Protein 8BB1 (pdb70)

InterPro domains:
  IPR002133 S-adenosylmethionine synthetase [MF_00086] (2-381)
  IPR002133 S-adenosylmethionine synthetase [PIRSF000497] (2-378)
  IPR002133 S-adenosylmethionine synthetase [PTHR11964] (3-375)
  IPR002133 S-adenosylmethionine synthetase [TIGR01034] (5-380)
  IPR022628 S-adenosylmethionine synthetase, N-terminal [PF00438] (4-101)
  IPR022629 S-adenosylmethionine synthetase, central domain [PF02772] (114-231)
  IPR022630 S-adenosylmethionine synthetase, C-terminal [PF02773] (233-370)
  IPR022631 S-adenosylmethionine synthetase, conserved site [PS00376] (116-126)
  IPR022631 S-adenosylmethionine synthetase, conserved site [PS00377] (259-267)
  IPR022636 S-adenosylmethionine synthetase superfamily [SSF55973] (3-109)
  IPR022636 S-adenosylmethionine synthetase superfamily [SSF55973] (112-232)
  IPR022636 S-adenosylmethionine synthetase superfamily [SSF55973] (233-382)

Sequence (2100 aa):
AKHLFTSESVSEGHPDKIADQISDAVLDAILEQDPKARVACETYVKTGMVLVGGEITTSAWVDIEEITRNTVREIGYVHSDMGFDANSCAVLSAIGKQSPDIRADPLEQGAGDQGLMFGYATNETDVLMPAPITYAHRLVQRQAEVRKNGTLPWLRPDAKSQVTFQYDDGKIVGIDAVVLSTQHSEEIDQKSLQEAVMEEIIKPILPAEWLTSATKFFINPTGRFVIGGPMGDCGLTGRKIIVDTYGGMARHGGGAFSGKDPSKVDRSAAYAARYVAKNIVAAGLADRCEIQVSYAIGVAEPTSIMVETFGTEKVPSEQLTLLVREFFDLRPYGLIQMLDLLHPIYKETAAYGHFGREHFPWEKTDKAQLLRDAAGLKAKHLFTSESVSEGHPDKIADQISDAVLDAILEQDPKARVACETYVKTGMVLVGGEITTSAWVDIEEITRNTVREIGYVHSDMGFDANSCAVLSAIGKQSPDIRADPLEQGAGDQGLMFGYATNETDVLMPAPITYAHRLVQRQAEVRKNGTLPWLRPDAKSQVTFQYDDGKIVGIDAVVLSTQHSEEIDQKSLQEAVMEEIIKPILPAEWLTSATKFFINPTGRFVIGGPMGDCGLTGRKIIVDTYGGMARHGGGAFSGKDPSKVDRSAAYAARYVAKNIVAAGLADRCEIQVSYAIGVAEPTSIMVETFGTEKVPSEQLTLLVREFFDLRPYGLIQMLDLLHPIYKETAAYGHFGREHFPWEKTDKAQLLRDAAGLKAKHLFTSESVSEGHPDKIADQISDAVLDAILEQDPKARVACETYVKTGMVLVGGEITTSAWVDIEEITRNTVREIGYVHSDMGFDANSCAVLSAIGKQSPDIRADPLEQGAGDQGLMFGYATNETDVLMPAPITYAHRLVQRQAEVRKNGTLPWLRPDAKSQVTFQYDDGKIVGIDAVVLSTQHSEEIDQKSLQEAVMEEIIKPILPAEWLTSATKFFINPTGRFVIGGPMGDCGLTGRKIIVDTYGGMARHGGGAFSGKDPSKVDRSAAYAARYVAKNIVAAGLADRCEIQVSYAIGVAEPTSIMVETFGTEKVPSEQLTLLVREFFDLRPYGLIQMLDLLHPIYKETAAYGHFGREHFPWEKTDKAQLLRDAAGLKAKHLFTSESVSEGHPDKIADQISDAVLDAILEQDPKARVACETYVKTGMVLVGGEITTSAWVDIEEITRNTVREIGYVHSDMGFDANSCAVLSAIGKQSPDIRADPLEQGAGDQGLMFGYATNETDVLMPAPITYAHRLVQRQAEVRKNGTLPWLRPDAKSQVTFQYDDGKIVGIDAVVLSTQHSEEIDQKSLQEAVMEEIIKPILPAEWLTSATKFFINPTGRFVIGGPMGDCGLTGRKIIVDTYGGMARHGGGAFSGKDPSKVDRSAAYAARYVAKNIVAAGLADRCEIQVSYAIGVAEPTSIMVETFGTEKVPSEQLTLLVREFFDLRPYGLIQMLDLLHPIYKETAAYGHFGREHFPWEKTDKAQLLRDAAGLKMIFTKEPANVFYVLVSAFRSNLCDEVNMSRHRHMVSTLRAAPGLYGSVESTDLTGCYRPTEEKTVRVRCKDKAQALNVARLACNEWEQDCVLVYKSQTHTAGLVYAKGIDGYKAERLPGSFQEVPKGAPLQGCFTIDEFGRRWQVQHMIFTKEPANVFYVLVSAFRSNLCDEVNMSRHRHMVSTLRAAPGLYGSVESTDLTGCYRPTEEKTVRVRCKDKAQALNVARLACNEWEQDCVLVYKSQTHTAGLVYAKGIDGYKAERLPGSFQEVPKGAPLQGCFTIDEFGRRWQVQHMIFTKEPANVFYVLVSAFRSNLCDEVNMSRHRHMVSTLRAAPGLYGSVESTDLTGCYRPTEEKTVRVRCKDKAQALNVARLACNEWEQDCVLVYKSQTHTAGLVYAKGIDGYKAERLPGSFQEVPKGAPLQGCFTIDEFGRRWQVQHMIFTKEPANVFYVLVSAFRSNLCDEVNMSRHRHMVSTLRAAPGLYGSVESTDLTGCYRPTEEKTVRVRCKDKAQALNVARLACNEWEQDCVLVYKSQTHTAGLVYAKGIDGYKAERLPGSFQEVPKGAPLQGCFTIDEFGRRWQVQH

B-factor: mean 118.18, std 28.06, range [60.96, 211.54]

GO terms:
  GO:0004478 methionine adenosyltransferase activity (F, EXP)
  GO:0042802 identical protein binding (F, IPI)
  GO:0005515 protein binding (F, IPI)
  GO:0033353 L-methionine cycle (P, IMP)
  GO:0000287 magnesium ion binding (F, IDA)
  GO:0005829 cytosol (C, IDA)
  GO:0030955 potassium ion binding (F, IDA)
  GO:0004478 methionine adenosyltransferase activity (F, IDA)
  GO:0030955 potassium ion binding (F, IMP)
  GO:0006556 S-adenosylmethionine biosynthetic process (P, IMP)
  GO:0005829 cytosol (C, HDA)

CATH classification: 3.30.300.10

Secondary structure (DSSP, 8-state):
--EEEEEEEE-TTSHHHHHHHHHHHHHHHHHHH-TT-EEEEEEEE-SSEEEEEEEEE-S----HHHHHHHHHHHHT--SGGGT--STT-EEEEEEEEE-------GGGPPBSS-EEEEEEEETTBTTSS-HHHHHHHHHHHHHHHHHHHTSSTTEEEEEEEEEEEEEETTEEEEEEEEEEEEEE-TTS-HHHHHHHHIIIIIHHHS-TTT--TT-EEEESSSS---S-GGGTS-EETTS-HHHHHTGGGS-------TTB-TTSHHHHHHHHHHHHHHHHHHTTSBSEEEEEEEE-BT-SS-SEEEEE-TT-BSS-HHHHHHHHHHH---SHHHHHHHHT--SS--SGGGSS-SSS-TTSGGG---SHHHHHHHTT--/--EEEEEEEE-TTSHHHHHHHHHHHHHHHHHHH-TT-EEEEEEEE-SSEEEEEEEEE-S----HHHHHHHHHHHHT--SGGGT--STT-EEEEEEEEE-------GGGPPBSS-EEEEEEEETTBTTSS-HHHHHHHHHHHHHHHHHHHTSSTTEEEEEEEEEEEEEETTEEEEEEEEEEEEEE-TTS-HHHHHHHHIIIIIHHHS-TTT--TT-EEEESSSS---S-GGGTS-EETTS-HHHHHTGGGS-------TTB-TTSHHHHHHHHHHHHHHHHHHTTSBSEEEEEEEE-BT-SS-SEEEEE-TT-BSS-HHHHHHHHHHH---SHHHHHHHHT--SS--SGGGSS-SSS-TTSGGG---SHHHHHHHTT--/--EEEEEEEE-TTSHHHHHHHHHHHHHHHHHHH-TT-EEEEEEEE-SSEEEEEEEEE-S----HHHHHHHHHHHHT--SGGGT--STTSEEEEEEEEE-------GGGPPBSS-EEEEEEEETTBTTSS-HHHHHHHHHHHHHHHHHHHTSSTTEEEEEEEEEEEEEETTEEEEEEEEEEEEEE-TTS-HHHHHHHHIIIIIHHHS-TTT--TT-EEEESSS----S-GGGTS-EETTS-HHHHHTGGGS-------TTB-TTSHHHHHHHHHHHHHHHHHHTTSBSEEEEEEEE-BT-SS-SEEEEE-TT-BSS-HHHHHHHHHHH---SHHHHHHHHT--SS--SGGGSS-SSS-TTSGGG---SHHHHHHHTT--/--EEEEEEEE-TTSHHHHHHHHHHHHHHHHHHH-TT-EEEEEEEE-SSEEEEEEEEE-S----HHHHHHHHHHHHT--SGGGT--STT-EEEEEEEEE-------GGGPPBSS-EEEEEEEETTBTTSS-HHHHHHHHHHHHHHHHHHHTSSTTEEEEEEEEEEEEEETTEEEEEEEEEEEEEE-TTS-HHHHHHHHIIIIIHHHS-TTT--TT-EEEESSSS---S-GGGTS-EETTS-HHHHHTGGGS-------TTB-TTSHHHHHHHHHHHHHHHHHHTTSBSEEEEEEEE-BT-SS-SEEEEE-TT-BSS-HHHHHHHHHHH---SHHHHHHHHT--SS--SGGGSS-SSS-TTSGGG---SHHHHHHHTT--/-B-TTSPSS-EEEEE----TTS-HHHHHHHHHHHHHHHHH-HHHH-EEEEEEEE--B--B--EEEEEEESSHHHHHHHHHIIIIIS--S-EEEE-SSS--EEEEE--SSS--EEEE-SSEEEEPPTTSPP-S--EE-TTS-EEEEE-/-B-TTSPSS-EEEEE----TTS-HHHHHHHHHHHHHHHHH-HHHH-EEEEEEEE--B--B--EEEEEEESSHHHHHHHHHIIIIIS--S-EEEE-SSS--EEEEE--SSS--EEEE-SSEEEEPPTTSPP-S--EE-TTS-EEEEE-/-B-TTSPSS-EEEEE----TTS-HHHHHHHHHHHHHHHHH-HHHH-EEEEEEEE--B--B--EEEEEEESSHHHHHHHHHIIIIIS--S-EEEE-SSS--EEEEE--SSS--EEEE-SSEEEEPPTTSPP-S--EE-TTS-EEEEE-/-B-TTSPSS-EEEEE----TTS-HHHHHHHHHHHHHHHHH-HHHH-EEEEEEEE--B--B--EEEEEEESSHHHHHHHHHIIIIIS--S-EEEE-SSS--EEEEE--SSS--EEEE-SSEEEEPPTTSPP-S--EE-TTS-EEEEE-

Nearest PDB structures (foldseek):
  8bb1-assembly1_E  TM=1.007E+00  e=9.898E-31  Enterobacteria phage T3
  7ock-assembly1_K  TM=8.256E-01  e=1.312E-16  Teetrevirus T3
  7ock-assembly1_J  TM=8.194E-01  e=2.181E-16  Teetrevirus T3
  7ock-assembly1_A  TM=8.448E-01  e=8.453E-16  Teetrevirus T3
  3bgu-assembly1_A  TM=4.608E-01  e=1.421E+00  Thermobifida fusca YX

Solvent-accessible surface area: 79318 Å² total; per-residue (Å²): 94,134,68,35,3,0,0,16,0,0,0,15,0,16,3,9,0,0,0,1,4,0,0,0,11,0,0,12,20,3,2,122,101,26,58,155,4,129,0,13,1,9,0,0,0,8,17,3,0,0,1,0,0,0,54,3,37,3,76,6,97,36,23,18,31,99,28,0,29,57,6,0,89,119,4,18,0,67,60,11,78,26,0,2,14,0,69,16,1,4,6,3,19,8,29,12,58,105,83,65,136,225,164,87,73,74,42,92,108,29,2,58,54,5,6,8,5,8,0,6,0,6,58,37,0,39,10,19,4,0,0,0,0,16,1,0,16,65,0,0,76,46,0,6,91,0,26,115,94,42,64,20,105,27,8,14,2,9,0,25,0,1,0,1,0,53,12,30,106,54,146,24,76,6,6,26,0,0,1,0,11,0,0,4,17,107,142,30,77,55,137,37,0,73,108,24,0,40,121,50,0,0,100,52,27,0,6,70,60,11,30,78,123,75,11,92,68,40,13,6,43,89,22,168,53,14,94,1,1,0,38,39,60,4,0,0,0,4,23,33,8,2,5,7,3,2,1,0,35,3,29,8,6,12,20,2,9,4,0,20,0,2,34,55,2,26,0,1,1,5,1,0,0,0,4,0,0,4,0,1,10,45,4,27,0,2,49,91,0,3,0,0,2,0,0,0,41,39,32,14,105,16,12,1,10,6,9,53,6,70,76,36,55,113,11,75,40,117,56,0,26,118,12,1,125,120,53,4,47,8,43,8,70,2,0,16,109,37,5,90,0,47,95,54,58,1,61,93,0,0,13,21,0,0,8,14,46,57,101,2,32,0,0,102,65,90,45,13,104,94,1,56,80,46,12,59,54,112,93,135,68,36,3,0,0,14,0,0,0,15,0,15,3,10,0,0,0,1,4,0,0,0,10,0,0,12,20,2,2,122,104,26,60,157,4,128,0,14,1,10,0,0,0,8,17,3,1,0,1,0,0,0,53,3,37,2,77,5,96,36,23,17,31,98,29,0,29,58,7,0,88,119,3,19,0,68,58,11,77,27,0,2,13,0,68,16,1,4,6,2,19,8,29,12,58,106,84,65,136,224,163,87,75,75,43,92,106,30,2,57,53,5,6,8,5,6,0,6,0,5,58,36,0,40,10,20,4,0,0,0,0,16,0,0,17,67,0,0,76,46,0,5,93,1,27,114,95,44,64,19,103,27,8,14,2,9,0,24,0,1,0,1,0,52,12,30,107,55,146,24,78,6,4,25,1,0,1,0,11,0,0,4,17,107,142,30,76,54,135,36,0,73,107,25,0,40,121,49,0,0,101,51,28,0,6,70,61,11,27,80,122,74,11,93,68,41,14,6,42,91,21,166,54,14,95,2,1,1,38,38,61,5,0,0,0,5,22,33,8,2,5,6,4,2,2,0,35,3,29,9,6,12,21,3,11,4,0,20,0,2,32,55,1,25,0,1,0,5,1,1,0,0,4,0,0,5,0,1,10,44,4,26,0,2,50,89,0,2,0,1,1,0,0,0,40,40,33,15,105,16,12,1,11,7,9,52,8,71,76,36,55,115,10,73,40,115,56,0,25,118,12,1,127,120,51,4,47,9,45,9,71,2,0,17,110,38,5,91,0,50,94,55,59,0,61,91,0,1,12,20,0,0,8,15,45,58,102,2,34,0,1,101,63,92,45,13,106,96,1,56,81,46,12,61,53,112,94,136,67,35,3,0,0,15,0,0,0,14,0,15,3,10,0,0,0,2,4,0,0,0,10,0,0,13,19,3,3,123,104,25,61,156,3,129,0,13,1,9,0,0,0,8,16,3,0,0,1,0,0,0,52,3,37,3,78,5,97,36,23,17,30,99,29,0,29,57,6,0,90,121,4,18,0,69,58,10,78,27,0,3,12,0,69,17,2,4,7,3,19,7,29,12,57,107,85,64,139,222,163,85,72,72,43,90,108,29,2,57,54,5,6,9,5,7,0,7,0,6,58,36,0,40,10,20,4,0,0,0,0,16,0,0,16,66,0,0,77,46,0,6,93,0,27,114,93,45,64,20,104,28,8,13,1,8,0,25,0,1,0,1,0,54,12,30,107,53,144,26,76,7,5,25,1,0,1,0,12,0,0,4,17,107,142,30,77,55,135,35,0,74,106,24,0,41,120,49,0,0,105,52,26,1,6,68,60,9,27,82,123,73,10,92,69,40,13,6,44,90,19,166,53,13,96,2,2,0,38,39,62,5,0,0,0,4,21,33,9,2,5,7,3,1,2,0,35,3,30,9,5,11,20,2,10,4,0,19,0,2,34,56,1,26,0,1,1,5,0,0,0,0,4,0,0,5,0,1,10,44,4,28,0,2,49,91,0,3,0,1,1,0,0,0,41,39,32,15,106,16,13,1,10,8,10,52,7,70,76,36,55,113,9,73,41,115,56,0,26,120,12,1,123,122,52,4,47,9,43,9,71,2,0,16,110,38,6,92,0,49,92,53,57,0,63,92,0,1,12,19,0,0,9,13,44,58,100,2,33,0,1,104,65,90,45,13,106,95,2,56,81,47,12,60,52,109,95,134,70,34,3,0,0,14,0,0,0,15,0,16,3,10,0,0,0,2,4,0,0,0,10,0,0,13,19,2,2,122,102,25,59,158,4,130,0,13,0,9,0,0,0,9,18,3,1,0,1,0,0,0,53,3,37,3,80,5,95,36,22,18,30,100,29,0,29,58,7,0,87,119,3,18,0,68,57,11,79,27,0,3,12,0,67,17,2,3,7,2,19,8,30,12,58,107,86,63,139,222,164,85,74,72,44,91,106,29,2,55,55,5,6,9,5,8,0,6,0,6,59,35,0,40,10,19,4,0,0,0,0,16,0,0,16,65,0,0,74,44,0,6,92,1,27,115,93,43,64,18,105,27,8,14,2,9,0,21,0,1,0,1,0,53,12,28,102,54,146,24,77,6,6,26,1,0,1,0,12,0,0,4,16,108,141,31,78,55,138,36,0,74,106,24,0,43,121,50,0,0,103,53,25,1,5,70,62,10,29,79,121,74,10,92,68,40,13,6,42,90,20,164,53,14,95,1,1,1,36,39,62,4,0,0,0,4,22,35,8,2,5,7,3,2,2,0,35,3,30,8,6,12,21,2,10,5,0,21,0,2,34,54,1,26,1,1,1,5,0,1,0,0,3,0,0,5,0,2,10,44,5,28,0,3,48,91,0,2,0,1,1,0,0,0,39,40,33,16,104,16,13,1,10,6,9,52,6,70,77,35,55,114,10,75,41,114,58,0,26,119,12,1,125,118,52,4,48,7,44,9,72,1,0,16,110,36,6,92,1,49,92,55,58,0,62,90,0,1,12,20,0,0,8,14,44,58,100,3,34,0,1,102,64,91,45,13,106,94,1,57,80,46,13,60,53,111,87,18,18,3,120,38,71,20,52,11,31,12,0,12,4,11,0,26,107,116,85,80,89,105,146,74,5,63,54,39,8,154,107,1,12,65,40,0,144,82,30,80,62,106,30,7,51,29,83,16,33,98,5,37,6,17,42,113,117,92,112,58,83,10,0,51,0,67,0,151,79,68,58,35,2,31,51,1,0,48,25,0,2,66,92,12,93,26,119,42,4,26,8,10,67,3,2,16,4,20,1,11,43,5,77,0,152,29,156,124,44,108,132,56,95,151,38,98,26,27,11,24,59,11,85,142,77,38,116,56,131,36,79,30,16,46,8,61,144,45,93,60,23,36,38,76,115,86,17,17,3,120,38,71,20,53,12,30,12,0,13,4,12,0,26,106,117,86,79,88,105,148,72,5,62,53,39,8,156,109,1,11,65,42,0,145,84,29,78,62,105,29,7,50,31,82,16,33,98,5,37,6,17,42,112,119,91,112,57,82,11,0,52,0,67,0,154,78,67,56,35,1,31,52,1,0,50,26,1,2,66,94,12,95,27,121,40,3,25,8,9,65,3,2,15,5,20,1,12,43,5,81,0,151,29,155,123,45,105,133,57,95,155,37,98,25,27,10,26,60,10,85,143,75,38,117,56,131,36,80,29,16,45,9,62,146,45,92,59,23,39,38,75,113,89,17,16,3,121,38,69,20,53,12,31,12,0,12,5,10,0,26,107,118,85,80,88,106,148,72,5,62,53,38,8,157,108,1,12,65,42,1,144,82,30,81,62,104,29,7,51,31,82,16,34,97,5,38,6,16,41,112,118,90,110,56,82,10,0,51,0,68,0,154,78,66,57,34,2,31,52,1,0,49,27,0,2,67,93,13,93,26,119,39,3,24,9,10,64,3,3,16,5,19,1,11,43,5,78,0,154,31,155,124,45,105,134,57,94,154,38,97,26,27,10,25,59,11,85,143,76,39,117,57,133,38,80,30,16,46,10,61,147,43,92,58,24,37,37,73,116,85,16,16,3,121,37,71,20,52,12,33,12,0,12,5,10,0,26,107,119,84,77,87,105,150,72,4,63,53,38,8,155,109,0,11,66,41,0,144,83,30,80,63,105,29,6,50,31,83,14,34,97,5,38,6,15,42,114,118,92,113,59,83,11,0,51,0,67,0,153,78,67,58,35,1,31,51,1,0,52,27,0,2,65,93,12,93,26,120,40,4,24,9,10,64,3,2,15,6,20,1,11,43,5,78,0,153,29,156,124,45,108,133,57,94,153,39,96,26,27,10,24,60,10,85,144,75,40,116,56,132,38,80,30,16,46,10,60,146,44,91,60,22,37,38,74,116

Structure (mmCIF, N/CA/C/O backbone):
data_8BB1
#
_entry.id   8BB1
#
_cell.length_a   1.00
_cell.length_b   1.00
_cell.length_c   1.00
_cell.angle_alpha   90.00
_cell.angle_beta   90.00
_cell.angle_gamma   90.00
#
_symmetry.space_group_name_H-M   'P 1'
#
loop_
_entity.id
_entity.type
_entity.pdbx_description
1 polymer 'S-adenosylmethionine synthase'
2 polymer 'S-Adenosylmethionine lyase'
3 non-polymer 'CHLORIDE ION'
4 water water
#
loop_
_atom_site.group_PDB
_atom_site.id
_atom_site.type_symbol
_atom_site.label_atom_id
_atom_site.label_alt_id
_atom_site.label_comp_id
_atom_site.label_asym_id
_atom_site.label_entity_id
_atom_site.label_seq_id
_atom_site.pdbx_PDB_ins_code
_atom_site.Cartn_x
_atom_site.Cartn_y
_atom_site.Cartn_z
_atom_site.occupancy
_atom_site.B_iso_or_equiv
_atom_site.auth_seq_id
_atom_site.auth_comp_id
_atom_site.auth_asym_id
_atom_site.auth_atom_id
_atom_site.pdbx_PDB_model_num
ATOM 1 N N . ALA A 1 2 ? 279.794 214.120 260.325 1.00 114.04 1 ALA A N 1
ATOM 2 C CA . ALA A 1 2 ? 278.759 215.146 260.336 1.00 118.10 1 ALA A CA 1
ATOM 3 C C . ALA A 1 2 ? 279.370 216.528 260.517 1.00 117.26 1 ALA A C 1
ATOM 4 O O . ALA A 1 2 ? 278.859 217.348 261.278 1.00 116.07 1 ALA A O 1
ATOM 6 N N . LYS A 1 3 ? 280.469 216.779 259.813 1.00 101.37 2 LYS A N 1
ATOM 7 C CA . LYS A 1 3 ? 281.157 218.055 259.934 1.00 103.00 2 LYS A CA 1
ATOM 8 C C . LYS A 1 3 ? 280.301 219.183 259.378 1.00 99.28 2 LYS A C 1
ATOM 9 O O . LYS A 1 3 ? 279.653 219.040 258.338 1.00 105.71 2 LYS A O 1
ATOM 15 N N . HIS A 1 4 ? 280.297 220.311 260.083 1.00 91.85 3 HIS A N 1
ATOM 16 C CA . HIS A 1 4 ? 279.584 221.491 259.623 1.00 94.27 3 HIS A CA 1
ATOM 17 C C . HIS A 1 4 ? 280.200 222.717 260.276 1.00 97.68 3 HIS A C 1
ATOM 18 O O . HIS A 1 4 ? 280.553 222.685 261.456 1.00 103.58 3 HIS A O 1
ATOM 25 N N . LEU A 1 5 ? 280.327 223.788 259.501 1.00 88.73 4 LEU A N 1
ATOM 26 C CA . LEU A 1 5 ? 280.906 225.031 259.987 1.00 82.28 4 LEU A CA 1
ATOM 27 C C . LEU A 1 5 ? 279.825 225.883 260.634 1.00 86.28 4 LEU A C 1
ATOM 28 O O . LEU A 1 5 ? 278.746 226.063 260.065 1.00 101.61 4 LEU A O 1
ATOM 33 N N . PHE A 1 6 ? 280.115 226.405 261.820 1.00 87.77 5 PHE A N 1
ATOM 34 C CA . PHE A 1 6 ? 279.238 227.353 262.487 1.00 86.13 5 PHE A CA 1
ATOM 35 C C . PHE A 1 6 ? 280.011 228.624 262.790 1.00 88.70 5 PHE A C 1
ATOM 36 O O . PHE A 1 6 ? 281.170 228.572 263.210 1.00 99.59 5 PHE A O 1
ATOM 44 N N . THR A 1 7 ? 279.361 229.763 262.584 1.00 84.43 6 THR A N 1
ATOM 45 C CA . THR A 1 7 ? 279.991 231.067 262.709 1.00 78.76 6 THR A CA 1
ATOM 46 C C . THR A 1 7 ? 279.238 231.912 263.723 1.00 87.12 6 THR A C 1
ATOM 47 O O . THR A 1 7 ? 278.004 231.910 263.751 1.00 100.27 6 THR A O 1
ATOM 51 N N . SER A 1 8 ? 279.985 232.618 264.569 1.00 87.07 7 SER A N 1
ATOM 52 C CA . SER A 1 8 ? 279.420 233.613 265.465 1.00 88.38 7 SER A CA 1
ATOM 53 C C . SER A 1 8 ? 280.311 234.843 265.452 1.00 92.69 7 SER A C 1
ATOM 54 O O . SER A 1 8 ? 281.515 234.751 265.201 1.00 102.14 7 SER A O 1
ATOM 57 N N . GLU A 1 9 ? 279.712 235.996 265.725 1.00 100.89 8 GLU A N 1
ATOM 58 C CA . GLU A 1 9 ? 280.417 237.263 265.653 1.00 100.75 8 GLU A CA 1
ATOM 59 C C . GLU A 1 9 ? 280.140 238.084 266.902 1.00 102.96 8 GLU A C 1
ATOM 60 O O . GLU A 1 9 ? 279.193 237.827 267.647 1.00 111.24 8 GLU A O 1
ATOM 66 N N . SER A 1 10 ? 280.989 239.084 267.117 1.00 84.17 9 SER A N 1
ATOM 67 C CA . SER A 1 10 ? 280.829 240.006 268.228 1.00 81.75 9 SER A CA 1
ATOM 68 C C . SER A 1 10 ? 281.457 241.335 267.847 1.00 85.34 9 SER A C 1
ATOM 69 O O . SER A 1 10 ? 282.282 241.415 266.935 1.00 100.90 9 SER A O 1
ATOM 72 N N . VAL A 1 11 ? 281.056 242.383 268.558 1.00 76.03 10 VAL A N 1
ATOM 73 C CA . VAL A 1 11 ? 281.545 243.728 268.298 1.00 76.54 10 VAL A CA 1
ATOM 74 C C . VAL A 1 11 ? 282.089 244.310 269.592 1.00 78.94 10 VAL A C 1
ATOM 75 O O . VAL A 1 11 ? 281.669 243.936 270.691 1.00 89.75 10 VAL A O 1
ATOM 79 N N . SER A 1 12 ? 283.036 245.231 269.454 1.00 90.46 11 SER A N 1
ATOM 80 C CA . SER A 1 12 ? 283.669 245.846 270.605 1.00 91.39 11 SER A CA 1
ATOM 81 C C . SER A 1 12 ? 282.767 246.923 271.196 1.00 97.83 11 SER A C 1
ATOM 82 O O . SER A 1 12 ? 281.721 247.272 270.645 1.00 104.73 11 SER A O 1
ATOM 85 N N . GLU A 1 13 ? 283.188 247.457 272.342 1.00 101.05 12 GLU A N 1
ATOM 86 C CA . GLU A 1 13 ? 282.426 248.514 272.992 1.00 101.37 12 GLU A CA 1
ATOM 87 C C . GLU A 1 13 ? 282.461 249.824 272.220 1.00 104.67 12 GLU A C 1
ATOM 88 O O . GLU A 1 13 ? 281.651 250.710 272.507 1.00 110.26 12 GLU A O 1
ATOM 94 N N . GLY A 1 14 ? 283.372 249.972 271.266 1.00 93.92 13 GLY A N 1
ATOM 95 C CA . GLY A 1 14 ? 283.410 251.152 270.432 1.00 94.79 13 GLY A CA 1
ATOM 96 C C . GLY A 1 14 ? 282.483 251.125 269.243 1.00 98.14 13 GLY A C 1
ATOM 97 O O . GLY A 1 14 ? 282.384 252.121 268.523 1.00 105.86 13 GLY A O 1
ATOM 98 N N . HIS A 1 15 ? 281.802 250.009 269.012 1.00 94.59 14 HIS A N 1
ATOM 99 C CA . HIS A 1 15 ? 280.878 249.919 267.894 1.00 94.76 14 HIS A CA 1
ATOM 100 C C . HIS A 1 15 ? 279.689 250.848 268.126 1.00 95.46 14 HIS A C 1
ATOM 101 O O . HIS A 1 15 ? 279.222 250.985 269.260 1.00 106.66 14 HIS A O 1
ATOM 108 N N . PRO A 1 16 ? 279.184 251.505 267.078 1.00 86.07 15 PRO A N 1
ATOM 109 C CA . PRO A 1 16 ? 278.075 252.454 267.281 1.00 86.77 15 PRO A CA 1
ATOM 110 C C . PRO A 1 16 ? 276.842 251.825 267.901 1.00 93.21 15 PRO A C 1
ATOM 111 O O . PRO A 1 16 ? 276.151 252.480 268.690 1.00 99.00 15 PRO A O 1
ATOM 115 N N . ASP A 1 17 ? 276.539 250.571 267.566 1.00 103.31 16 ASP A N 1
ATOM 116 C CA . ASP A 1 17 ? 275.373 249.920 268.147 1.00 101.65 16 ASP A CA 1
ATOM 117 C C . ASP A 1 17 ? 275.594 249.542 269.603 1.00 98.93 16 ASP A C 1
ATOM 118 O O . ASP A 1 17 ? 274.619 249.340 270.332 1.00 103.26 16 ASP A O 1
ATOM 123 N N . LYS A 1 18 ? 276.849 249.435 270.039 1.00 84.77 17 LYS A N 1
ATOM 124 C CA . LYS A 1 18 ? 277.149 249.172 271.438 1.00 78.40 17 LYS A CA 1
ATOM 125 C C . LYS A 1 18 ? 277.342 250.440 272.252 1.00 85.80 17 LYS A C 1
ATOM 126 O O . LYS A 1 18 ? 277.166 250.404 273.474 1.00 95.45 17 LYS A O 1
ATOM 132 N N . ILE A 1 19 ? 277.707 251.551 271.613 1.00 84.80 18 ILE A N 1
ATOM 133 C CA . ILE A 1 19 ? 277.742 252.826 272.322 1.00 76.22 18 ILE A CA 1
ATOM 134 C C . ILE A 1 19 ? 276.347 253.194 272.801 1.00 86.50 18 ILE A C 1
ATOM 135 O O . ILE A 1 19 ? 276.163 253.644 273.938 1.00 99.32 18 ILE A O 1
ATOM 140 N N . ALA A 1 20 ? 275.342 253.003 271.945 1.00 83.82 19 ALA A N 1
ATOM 141 C CA . ALA A 1 20 ? 273.970 253.296 272.338 1.00 79.63 19 ALA A CA 1
ATOM 142 C C . ALA A 1 20 ? 273.519 252.397 273.480 1.00 87.27 19 ALA A C 1
ATOM 143 O O . ALA A 1 20 ? 272.810 252.843 274.388 1.00 97.27 19 ALA A O 1
ATOM 145 N N . ASP A 1 21 ? 273.908 251.121 273.446 1.00 99.24 20 ASP A N 1
ATOM 146 C CA . ASP A 1 21 ? 273.536 250.211 274.523 1.00 96.36 20 ASP A CA 1
ATOM 147 C C . ASP A 1 21 ? 274.167 250.628 275.844 1.00 100.76 20 ASP A C 1
ATOM 148 O O . ASP A 1 21 ? 273.508 250.600 276.890 1.00 113.98 20 ASP A O 1
ATOM 153 N N . GLN A 1 22 ? 275.443 251.013 275.821 1.00 82.27 21 GLN A N 1
ATOM 154 C CA . GLN A 1 22 ? 276.107 251.419 277.054 1.00 82.29 21 GLN A CA 1
ATOM 155 C C . GLN A 1 22 ? 275.550 252.734 277.577 1.00 91.15 21 GLN A C 1
ATOM 156 O O . GLN A 1 22 ? 275.390 252.907 278.789 1.00 102.19 21 GLN A O 1
ATOM 162 N N . ILE A 1 23 ? 275.255 253.675 276.679 1.00 84.66 22 ILE A N 1
ATOM 163 C CA . ILE A 1 23 ? 274.674 254.945 277.102 1.00 83.38 22 ILE A CA 1
ATOM 164 C C . ILE A 1 23 ? 273.309 254.721 277.735 1.00 90.48 22 ILE A C 1
ATOM 165 O O . ILE A 1 23 ? 272.979 255.322 278.764 1.00 99.71 22 ILE A O 1
ATOM 170 N N . SER A 1 24 ? 272.494 253.854 277.132 1.00 97.21 23 SER A N 1
ATOM 171 C CA . SER A 1 24 ? 271.173 253.577 277.686 1.00 94.69 23 SER A CA 1
ATOM 172 C C . SER A 1 24 ? 271.272 252.939 279.065 1.00 102.03 23 SER A C 1
ATOM 173 O O . SER A 1 24 ? 270.520 253.299 279.977 1.00 112.43 23 SER A O 1
ATOM 176 N N . ASP A 1 25 ? 272.191 251.989 279.238 1.00 102.43 24 ASP A N 1
ATOM 177 C CA . ASP A 1 25 ? 272.329 251.333 280.532 1.00 100.16 24 ASP A CA 1
ATOM 178 C C . ASP A 1 25 ? 273.049 252.205 281.549 1.00 100.29 24 ASP A C 1
ATOM 179 O O . ASP A 1 25 ? 272.828 252.048 282.754 1.00 107.07 24 ASP A O 1
ATOM 184 N N . ALA A 1 26 ? 273.914 253.115 281.098 1.00 91.72 25 ALA A N 1
ATOM 185 C CA . ALA A 1 26 ? 274.509 254.074 282.021 1.00 92.47 25 ALA A CA 1
ATOM 186 C C . ALA A 1 26 ? 273.444 254.979 282.622 1.00 93.14 25 ALA A C 1
ATOM 187 O O . ALA A 1 26 ? 273.501 255.316 283.809 1.00 101.32 25 ALA A O 1
ATOM 189 N N . VAL A 1 27 ? 272.468 255.390 281.811 1.00 92.44 26 VAL A N 1
ATOM 190 C CA . VAL A 1 27 ? 271.335 256.148 282.331 1.00 93.49 26 VAL A CA 1
ATOM 191 C C . VAL A 1 27 ? 270.523 255.294 283.294 1.00 91.67 26 VAL A C 1
ATOM 192 O O . VAL A 1 27 ? 270.087 255.765 284.351 1.00 98.13 26 VAL A O 1
ATOM 196 N N . LEU A 1 28 ? 270.309 254.024 282.946 1.00 94.52 27 LEU A N 1
ATOM 197 C CA . LEU A 1 28 ? 269.538 253.138 283.811 1.00 94.51 27 LEU A CA 1
ATOM 198 C C . LEU A 1 28 ? 270.221 252.942 285.157 1.00 99.23 27 LEU A C 1
ATOM 199 O O . LEU A 1 28 ? 269.563 252.963 286.203 1.00 106.81 27 LEU A O 1
ATOM 204 N N . ASP A 1 29 ? 271.541 252.749 285.155 1.00 105.34 28 ASP A N 1
ATOM 205 C CA . ASP A 1 29 ? 272.252 252.537 286.411 1.00 102.83 28 ASP A CA 1
ATOM 206 C C . ASP A 1 29 ? 272.225 253.784 287.283 1.00 108.01 28 ASP A C 1
ATOM 207 O O . ASP A 1 29 ? 272.127 253.684 288.511 1.00 112.02 28 ASP A O 1
ATOM 212 N N . ALA A 1 30 ? 272.320 254.964 286.672 1.00 100.68 29 ALA A N 1
ATOM 213 C CA . ALA A 1 30 ? 272.267 256.197 287.448 1.00 96.49 29 ALA A CA 1
ATOM 214 C C . ALA A 1 30 ? 270.919 256.356 288.138 1.00 103.04 29 ALA A C 1
ATOM 215 O O . ALA A 1 30 ? 270.850 256.815 289.284 1.00 110.49 29 ALA A O 1
ATOM 217 N N . ILE A 1 31 ? 269.836 255.990 287.453 1.00 100.45 30 ILE A N 1
ATOM 218 C CA . ILE A 1 31 ? 268.508 256.109 288.045 1.00 97.60 30 ILE A CA 1
ATOM 219 C C . ILE A 1 31 ? 268.315 255.079 289.151 1.00 101.14 30 ILE A C 1
ATOM 220 O O . ILE A 1 31 ? 267.751 255.383 290.208 1.00 108.69 30 ILE A O 1
ATOM 225 N N . LEU A 1 32 ? 268.777 253.847 288.930 1.00 100.21 31 LEU A N 1
ATOM 226 C CA . LEU A 1 32 ? 268.591 252.795 289.923 1.00 100.52 31 LEU A CA 1
ATOM 227 C C . LEU A 1 32 ? 269.350 253.067 291.214 1.00 108.31 31 LEU A C 1
ATOM 228 O O . LEU A 1 32 ? 268.984 252.517 292.257 1.00 112.70 31 LEU A O 1
ATOM 233 N N . GLU A 1 33 ? 270.398 253.891 291.171 1.00 117.94 32 GLU A N 1
ATOM 234 C CA . GLU A 1 33 ? 271.108 254.236 292.397 1.00 115.70 32 GLU A CA 1
ATOM 235 C C . GLU A 1 33 ? 270.244 255.070 293.330 1.00 120.69 32 GLU A C 1
ATOM 236 O O . GLU A 1 33 ? 270.360 254.948 294.554 1.00 123.49 32 GLU A O 1
ATOM 242 N N . GLN A 1 34 ? 269.378 255.917 292.779 1.00 119.45 33 GLN A N 1
ATOM 243 C CA . GLN A 1 34 ? 268.541 256.791 293.589 1.00 119.11 33 GLN A CA 1
ATOM 244 C C . GLN A 1 34 ? 267.172 256.180 293.867 1.00 121.09 33 GLN A C 1
ATOM 245 O O . GLN A 1 34 ? 266.720 256.164 295.015 1.00 123.96 33 GLN A O 1
ATOM 251 N N . ASP A 1 35 ? 266.500 255.675 292.832 1.00 115.68 34 ASP A N 1
ATOM 252 C CA . ASP A 1 35 ? 265.168 255.085 292.955 1.00 118.36 34 ASP A CA 1
ATOM 253 C C . ASP A 1 35 ? 265.204 253.672 292.390 1.00 118.11 34 ASP A C 1
ATOM 254 O O . ASP A 1 35 ? 264.990 253.470 291.185 1.00 122.20 34 ASP A O 1
ATOM 259 N N . PRO A 1 36 ? 265.477 252.664 293.221 1.00 105.58 35 PRO A N 1
ATOM 260 C CA . PRO A 1 36 ? 265.539 251.286 292.707 1.00 104.20 35 PRO A CA 1
ATOM 261 C C . PRO A 1 36 ? 264.245 250.811 292.073 1.00 108.49 35 PRO A C 1
ATOM 262 O O . PRO A 1 36 ? 264.287 249.993 291.146 1.00 114.83 35 PRO A O 1
ATOM 266 N N . LYS A 1 37 ? 263.096 251.295 292.539 1.00 108.03 36 LYS A N 1
ATOM 267 C CA . LYS A 1 37 ? 261.802 250.873 292.021 1.00 106.46 36 LYS A CA 1
ATOM 268 C C . LYS A 1 37 ? 261.348 251.699 290.824 1.00 111.28 36 LYS A C 1
ATOM 269 O O . LYS A 1 37 ? 260.148 251.741 290.531 1.00 113.83 36 LYS A O 1
ATOM 275 N N . ALA A 1 38 ? 262.273 252.353 290.130 1.00 109.36 37 ALA A N 1
ATOM 276 C CA . ALA A 1 38 ? 261.910 253.198 289.006 1.00 105.45 37 ALA A CA 1
ATOM 277 C C . ALA A 1 38 ? 261.508 252.356 287.799 1.00 110.96 37 ALA A C 1
ATOM 278 O O . ALA A 1 38 ? 261.781 251.156 287.722 1.00 115.75 37 ALA A O 1
ATOM 280 N N . ARG A 1 39 ? 260.842 253.007 286.849 1.00 117.81 38 ARG A N 1
ATOM 281 C CA . ARG A 1 39 ? 260.477 252.401 285.573 1.00 114.37 38 ARG A CA 1
ATOM 282 C C . ARG A 1 39 ? 261.201 253.160 284.472 1.00 115.46 38 ARG A C 1
ATOM 283 O O . ARG A 1 39 ? 260.918 254.339 284.234 1.00 123.65 38 ARG A O 1
ATOM 291 N N . VAL A 1 40 ? 262.131 252.488 283.801 1.00 102.08 39 VAL A N 1
ATOM 292 C CA . VAL A 1 40 ? 263.000 253.107 282.810 1.00 99.64 39 VAL A CA 1
ATOM 293 C C . VAL A 1 40 ? 262.863 252.349 281.499 1.00 105.97 39 VAL A C 1
ATOM 294 O O . VAL A 1 40 ? 262.955 251.117 281.475 1.00 114.84 39 VAL A O 1
ATOM 298 N N . ALA A 1 41 ? 262.638 253.087 280.412 1.00 105.43 40 ALA A N 1
ATOM 299 C CA . ALA A 1 41 ? 262.655 252.538 279.055 1.00 102.62 40 ALA A CA 1
ATOM 300 C C . ALA A 1 41 ? 263.387 253.559 278.189 1.00 106.32 40 ALA A C 1
ATOM 301 O O . ALA A 1 41 ? 262.768 254.464 277.626 1.00 113.39 40 ALA A O 1
ATOM 303 N N . CYS A 1 42 ? 264.702 253.405 278.082 1.00 107.30 41 CYS A N 1
ATOM 304 C CA . CYS A 1 42 ? 265.560 254.386 277.434 1.00 107.11 41 CYS A CA 1
ATOM 305 C C . CYS A 1 42 ? 265.993 253.881 276.065 1.00 109.16 41 CYS A C 1
ATOM 306 O O . CYS A 1 42 ? 266.461 252.746 275.936 1.00 112.11 41 CYS A O 1
ATOM 309 N N . GLU A 1 43 ? 265.836 254.728 275.052 1.00 112.58 42 GLU A N 1
ATOM 310 C CA . GLU A 1 43 ? 266.265 254.437 273.691 1.00 107.56 42 GLU A CA 1
ATOM 311 C C . GLU A 1 43 ? 267.264 255.500 273.264 1.00 107.18 42 GLU A C 1
ATOM 312 O O . GLU A 1 43 ? 266.993 256.696 273.397 1.00 116.43 42 GLU A O 1
ATOM 318 N N . THR A 1 44 ? 268.411 255.068 272.751 1.00 84.07 43 THR A N 1
ATOM 319 C CA . THR A 1 44 ? 269.483 255.976 272.371 1.00 82.88 43 THR A CA 1
ATOM 320 C C . THR A 1 44 ? 269.766 255.845 270.883 1.00 87.20 43 THR A C 1
ATOM 321 O O . THR A 1 44 ? 269.883 254.731 270.364 1.00 96.48 43 THR A O 1
ATOM 325 N N . TYR A 1 45 ? 269.871 256.983 270.206 1.00 90.06 44 TYR A N 1
ATOM 326 C CA . TYR A 1 45 ? 270.220 257.048 268.796 1.00 86.15 44 TYR A CA 1
ATOM 327 C C . TYR A 1 45 ? 271.520 257.823 268.662 1.00 86.87 44 TYR A C 1
ATOM 328 O O . TYR A 1 45 ? 271.620 258.955 269.142 1.00 105.67 44 TYR A O 1
ATOM 337 N N . VAL A 1 46 ? 272.510 257.219 268.014 1.00 82.54 45 VAL A N 1
ATOM 338 C CA . VAL A 1 46 ? 273.845 257.795 267.905 1.00 87.09 45 VAL A CA 1
ATOM 339 C C . VAL A 1 46 ? 274.148 258.038 266.434 1.00 92.07 45 VAL A C 1
ATOM 340 O O . VAL A 1 46 ? 274.085 257.110 265.619 1.00 96.54 45 VAL A O 1
ATOM 344 N N . LYS A 1 47 ? 274.486 259.278 266.102 1.00 106.65 46 LYS A N 1
ATOM 345 C CA . LYS A 1 47 ? 274.786 259.708 264.745 1.00 101.79 46 LYS A CA 1
ATOM 346 C C . LYS A 1 47 ? 276.225 260.220 264.693 1.00 110.83 46 LYS A C 1
ATOM 347 O O . LYS A 1 47 ? 276.993 260.064 265.644 1.00 118.33 46 LYS A O 1
ATOM 353 N N . THR A 1 48 ? 276.583 260.839 263.566 1.00 114.76 47 THR A N 1
ATOM 354 C CA . THR A 1 48 ? 277.973 261.218 263.327 1.00 117.61 47 THR A CA 1
ATOM 355 C C . THR A 1 48 ? 278.487 262.179 264.391 1.00 118.49 47 THR A C 1
ATOM 356 O O . THR A 1 48 ? 279.632 262.059 264.842 1.00 119.66 47 THR A O 1
ATOM 360 N N . GLY A 1 49 ? 277.667 263.141 264.800 1.00 107.70 48 GLY A N 1
ATOM 361 C CA . GLY A 1 49 ? 278.125 264.116 265.767 1.00 107.23 48 GLY A CA 1
ATOM 362 C C . GLY A 1 49 ? 277.144 264.406 266.881 1.00 109.05 48 GLY A C 1
ATOM 363 O O . GLY A 1 49 ? 277.338 265.350 267.650 1.00 112.74 48 GLY A O 1
ATOM 364 N N . MET A 1 50 ? 276.089 263.604 266.987 1.00 105.51 49 MET A N 1
ATOM 365 C CA . MET A 1 50 ? 275.069 263.827 267.997 1.00 105.32 49 MET A CA 1
ATOM 366 C C . MET A 1 50 ? 274.703 262.510 268.661 1.00 104.75 49 MET A C 1
ATOM 367 O O . MET A 1 50 ? 274.864 261.431 268.087 1.00 107.17 49 MET A O 1
ATOM 372 N N . VAL A 1 51 ? 274.209 262.618 269.890 1.00 91.92 50 VAL A N 1
ATOM 373 C CA . VAL A 1 51 ? 273.649 261.496 270.630 1.00 83.49 50 VAL A CA 1
ATOM 374 C C . VAL A 1 51 ? 272.260 261.906 271.088 1.00 85.64 50 VAL A C 1
ATOM 375 O O . VAL A 1 51 ? 272.112 262.895 271.815 1.00 103.45 50 VAL A O 1
ATOM 379 N N . LEU A 1 52 ? 271.247 261.160 270.666 1.00 83.40 51 LEU A N 1
ATOM 380 C CA . LEU A 1 52 ? 269.863 261.438 271.029 1.00 82.64 51 LEU A CA 1
ATOM 381 C C . LEU A 1 52 ? 269.410 260.393 272.038 1.00 88.89 51 LEU A C 1
ATOM 382 O O . LEU A 1 52 ? 269.308 259.207 271.709 1.00 104.40 51 LEU A O 1
ATOM 387 N N . VAL A 1 53 ? 269.134 260.834 273.260 1.00 80.40 52 VAL A N 1
ATOM 388 C CA . VAL A 1 53 ? 268.683 259.962 274.337 1.00 78.71 52 VAL A CA 1
ATOM 389 C C . VAL A 1 53 ? 267.204 260.230 274.559 1.00 85.31 52 VAL A C 1
ATOM 390 O O . VAL A 1 53 ? 266.810 261.362 274.863 1.00 102.22 52 VAL A O 1
ATOM 394 N N . GLY A 1 54 ? 266.383 259.190 274.410 1.00 89.67 53 GLY A N 1
ATOM 395 C CA . GLY A 1 54 ? 264.952 259.338 274.544 1.00 90.25 53 GLY A CA 1
ATOM 396 C C . GLY A 1 54 ? 264.345 258.154 275.269 1.00 96.43 53 GLY A C 1
ATOM 397 O O . GLY A 1 54 ? 264.973 257.107 275.431 1.00 107.67 53 GLY A O 1
ATOM 398 N N . GLY A 1 55 ? 263.115 258.344 275.705 1.00 106.32 54 GLY A N 1
ATOM 399 C CA . GLY A 1 55 ? 262.391 257.302 276.403 1.00 109.55 54 GLY A CA 1
ATOM 400 C C . GLY A 1 55 ? 261.464 257.901 277.439 1.00 111.42 54 GLY A C 1
ATOM 401 O O . GLY A 1 55 ? 261.346 259.114 277.578 1.00 118.90 54 GLY A O 1
ATOM 402 N N . GLU A 1 56 ? 260.804 257.010 278.170 1.00 121.19 55 GLU A N 1
ATOM 403 C CA . GLU A 1 56 ? 259.850 257.387 279.202 1.00 122.66 55 GLU A CA 1
ATOM 404 C C . GLU A 1 56 ? 260.331 256.855 280.541 1.00 123.19 55 GLU A C 1
ATOM 405 O O . GLU A 1 56 ? 260.637 255.665 280.666 1.00 126.51 55 GLU A O 1
ATOM 411 N N . ILE A 1 57 ? 260.397 257.734 281.536 1.00 116.87 56 ILE A N 1
ATOM 412 C CA . ILE A 1 57 ? 260.899 257.400 282.862 1.00 113.65 56 ILE A CA 1
ATOM 413 C C . ILE A 1 57 ? 259.817 257.725 283.880 1.00 116.34 56 ILE A C 1
ATOM 414 O O . ILE A 1 57 ? 259.212 258.801 283.827 1.00 124.92 56 ILE A O 1
ATOM 419 N N . THR A 1 58 ? 259.572 256.796 284.798 1.00 118.51 57 THR A N 1
ATOM 420 C CA . THR A 1 58 ? 258.633 256.988 285.900 1.00 119.82 57 THR A CA 1
ATOM 421 C C . THR A 1 58 ? 259.435 256.852 287.188 1.00 120.30 57 THR A C 1
ATOM 422 O O . THR A 1 58 ? 259.597 255.751 287.719 1.00 124.18 57 THR A O 1
ATOM 426 N N . THR A 1 59 ? 259.942 257.974 287.689 1.00 123.99 58 THR A N 1
ATOM 427 C CA . THR A 1 59 ? 260.813 257.953 288.853 1.00 123.13 58 THR A CA 1
ATOM 428 C C . THR A 1 59 ? 260.740 259.290 289.570 1.00 123.29 58 THR A C 1
ATOM 429 O O . THR A 1 59 ? 260.175 260.264 289.069 1.00 126.02 58 THR A O 1
ATOM 433 N N . SER A 1 60 ? 261.326 259.319 290.765 1.00 124.09 59 SER A N 1
ATOM 434 C CA . SER A 1 60 ? 261.520 260.545 291.523 1.00 125.82 59 SER A CA 1
ATOM 435 C C . SER A 1 60 ? 262.984 260.957 291.575 1.00 125.91 59 SER A C 1
ATOM 436 O O . SER A 1 60 ? 263.351 261.812 292.386 1.00 126.09 59 SER A O 1
ATOM 439 N N . ALA A 1 61 ? 263.825 260.368 290.732 1.00 121.27 60 ALA A N 1
ATOM 440 C CA . ALA A 1 61 ? 265.252 260.637 290.736 1.00 120.17 60 ALA A CA 1
ATOM 441 C C . ALA A 1 61 ? 265.597 261.751 289.758 1.00 120.39 60 ALA A C 1
ATOM 442 O O . ALA A 1 61 ? 264.896 261.979 288.769 1.00 119.81 60 ALA A O 1
ATOM 444 N N . TRP A 1 62 ? 266.691 262.448 290.047 1.00 114.20 61 TRP A N 1
ATOM 445 C CA . TRP A 1 62 ? 267.210 263.503 289.188 1.00 112.53 61 TRP A CA 1
ATOM 446 C C . TRP A 1 62 ? 268.567 263.071 288.652 1.00 115.66 61 TRP A C 1
ATOM 447 O O . TRP A 1 62 ? 269.475 262.763 289.431 1.00 118.40 61 TRP A O 1
ATOM 458 N N . VAL A 1 63 ? 268.702 263.049 287.329 1.00 120.26 62 VAL A N 1
ATOM 459 C CA . VAL A 1 63 ? 269.940 262.654 286.675 1.00 119.12 62 VAL A CA 1
ATOM 460 C C . VAL A 1 63 ? 270.270 263.665 285.588 1.00 121.01 62 VAL A C 1
ATOM 461 O O . VAL A 1 63 ? 269.380 264.263 284.976 1.00 121.79 62 VAL A O 1
ATOM 465 N N . ASP A 1 64 ? 271.564 263.856 285.353 1.00 125.07 63 ASP A N 1
ATOM 466 C CA . ASP A 1 64 ? 272.053 264.736 284.295 1.00 124.02 63 ASP A CA 1
ATOM 467 C C . ASP A 1 64 ? 272.409 263.856 283.103 1.00 124.34 63 ASP A C 1
ATOM 468 O O . ASP A 1 64 ? 273.460 263.212 283.086 1.00 124.64 63 ASP A O 1
ATOM 473 N N . ILE A 1 65 ? 271.525 263.833 282.104 1.00 113.20 64 ILE A N 1
ATOM 474 C CA . ILE A 1 65 ? 271.708 262.937 280.965 1.00 110.78 64 ILE A CA 1
ATOM 475 C C . ILE A 1 65 ? 272.978 263.287 280.203 1.00 113.56 64 ILE A C 1
ATOM 476 O O . ILE A 1 65 ? 273.739 262.401 279.797 1.00 116.99 64 ILE A O 1
ATOM 481 N N . GLU A 1 66 ? 273.226 264.580 279.991 1.00 123.10 65 GLU A N 1
ATOM 482 C CA . GLU A 1 66 ? 274.393 264.988 279.216 1.00 121.21 65 GLU A CA 1
ATOM 483 C C . GLU A 1 66 ? 275.689 264.584 279.905 1.00 118.19 65 GLU A C 1
ATOM 484 O O . GLU A 1 66 ? 276.621 264.103 279.252 1.00 123.73 65 GLU A O 1
ATOM 490 N N . GLU A 1 67 ? 275.772 264.775 281.222 1.00 111.78 66 GLU A N 1
ATOM 491 C CA . GLU A 1 67 ? 276.981 264.391 281.943 1.00 112.60 66 GLU A CA 1
ATOM 492 C C . GLU A 1 67 ? 277.209 262.888 281.877 1.00 115.35 66 GLU A C 1
ATOM 493 O O . GLU A 1 67 ? 278.340 262.432 281.677 1.00 119.69 66 GLU A O 1
ATOM 499 N N . ILE A 1 68 ? 276.145 262.102 282.047 1.00 109.08 67 ILE A N 1
ATOM 500 C CA . ILE A 1 68 ? 276.272 260.649 281.983 1.00 107.87 67 ILE A CA 1
ATOM 501 C C . ILE A 1 68 ? 276.710 260.212 280.593 1.00 108.83 67 ILE A C 1
ATOM 502 O O . ILE A 1 68 ? 277.588 259.355 280.443 1.00 114.30 67 ILE A O 1
ATOM 507 N N . THR A 1 69 ? 276.101 260.789 279.556 1.00 100.61 68 THR A N 1
ATOM 508 C CA . THR A 1 69 ? 276.417 260.387 278.190 1.00 99.21 68 THR A CA 1
ATOM 509 C C . THR A 1 69 ? 277.863 260.713 277.838 1.00 100.36 68 THR A C 1
ATOM 510 O O . THR A 1 69 ? 278.576 259.883 277.265 1.00 106.81 68 THR A O 1
ATOM 514 N N . ARG A 1 70 ? 278.316 261.921 278.177 1.00 94.23 69 ARG A N 1
ATOM 515 C CA . ARG A 1 70 ? 279.682 262.307 277.843 1.00 90.44 69 ARG A CA 1
ATOM 516 C C . ARG A 1 70 ? 280.698 261.463 278.597 1.00 92.77 69 ARG A C 1
ATOM 517 O O . ARG A 1 70 ? 281.733 261.086 278.038 1.00 104.76 69 ARG A O 1
ATOM 525 N N . ASN A 1 71 ? 280.428 261.161 279.868 1.00 94.55 70 ASN A N 1
ATOM 526 C CA . ASN A 1 71 ? 281.342 260.316 280.628 1.00 96.21 70 ASN A CA 1
ATOM 527 C C . ASN A 1 71 ? 281.406 258.912 280.046 1.00 99.80 70 ASN A C 1
ATOM 528 O O . ASN A 1 71 ? 282.481 258.307 279.984 1.00 107.79 70 ASN A O 1
ATOM 533 N N . THR A 1 72 ? 280.263 258.374 279.620 1.00 96.18 71 THR A N 1
ATOM 534 C CA . THR A 1 72 ? 280.243 257.033 279.045 1.00 93.81 71 THR A CA 1
ATOM 535 C C . THR A 1 72 ? 281.058 256.972 277.761 1.00 94.77 71 THR A C 1
ATOM 536 O O . THR A 1 72 ? 281.849 256.045 277.557 1.00 101.45 71 THR A O 1
ATOM 540 N N . VAL A 1 73 ? 280.881 257.957 276.880 1.00 85.85 72 VAL A N 1
ATOM 541 C CA . VAL A 1 73 ? 281.627 257.971 275.627 1.00 82.80 72 VAL A CA 1
ATOM 542 C C . VAL A 1 73 ? 283.104 258.228 275.889 1.00 85.99 72 VAL A C 1
ATOM 543 O O . VAL A 1 73 ? 283.976 257.652 275.229 1.00 91.94 72 VAL A O 1
ATOM 547 N N . ARG A 1 74 ? 283.410 259.095 276.855 1.00 93.86 73 ARG A N 1
ATOM 548 C CA . ARG A 1 74 ? 284.802 259.393 277.166 1.00 92.21 73 ARG A CA 1
ATOM 549 C C . ARG A 1 74 ? 285.525 258.162 277.697 1.00 95.05 73 ARG A C 1
ATOM 550 O O . ARG A 1 74 ? 286.697 257.936 277.378 1.00 98.06 73 ARG A O 1
ATOM 558 N N . GLU A 1 75 ? 284.844 257.355 278.514 1.00 103.24 74 GLU A N 1
ATOM 559 C CA . GLU A 1 75 ? 285.458 256.137 279.030 1.00 101.49 74 GLU A CA 1
ATOM 560 C C . GLU A 1 75 ? 285.720 255.125 277.923 1.00 106.59 74 GLU A C 1
ATOM 561 O O . GLU A 1 75 ? 286.677 254.349 278.011 1.00 109.20 74 GLU A O 1
ATOM 567 N N . ILE A 1 76 ? 284.879 255.108 276.887 1.00 97.76 75 ILE A N 1
ATOM 568 C CA . ILE A 1 76 ? 285.109 254.211 275.759 1.00 91.01 75 ILE A CA 1
ATOM 569 C C . ILE A 1 76 ? 286.418 254.559 275.064 1.00 96.46 75 ILE A C 1
ATOM 570 O O . ILE A 1 76 ? 287.200 253.673 274.700 1.00 96.86 75 ILE A O 1
ATOM 575 N N . GLY A 1 77 ? 286.684 255.848 274.880 1.00 102.51 76 GLY A N 1
ATOM 576 C CA . GLY A 1 77 ? 287.952 256.272 274.326 1.00 101.43 76 GLY A CA 1
ATOM 577 C C . GLY A 1 77 ? 287.846 257.221 273.151 1.00 104.91 76 GLY A C 1
ATOM 578 O O . GLY A 1 77 ? 288.819 257.404 272.417 1.00 107.76 76 GLY A O 1
ATOM 579 N N . TYR A 1 78 ? 286.681 257.833 272.962 1.00 99.58 77 TYR A N 1
ATOM 580 C CA . TYR A 1 78 ? 286.492 258.840 271.919 1.00 97.92 77 TYR A CA 1
ATOM 581 C C . TYR A 1 78 ? 286.761 260.208 272.532 1.00 105.89 77 TYR A C 1
ATOM 582 O O . TYR A 1 78 ? 285.907 260.772 273.218 1.00 110.54 77 TYR A O 1
ATOM 591 N N . VAL A 1 79 ? 287.948 260.750 272.279 1.00 107.66 78 VAL A N 1
ATOM 592 C CA . VAL A 1 79 ? 288.373 261.982 272.929 1.00 105.05 78 VAL A CA 1
ATOM 593 C C . VAL A 1 79 ? 288.642 263.121 271.955 1.00 108.11 78 VAL A C 1
ATOM 594 O O . VAL A 1 79 ? 288.712 264.280 272.394 1.00 109.50 78 VAL A O 1
ATOM 598 N N . HIS A 1 80 ? 288.805 262.861 270.660 1.00 113.88 79 HIS A N 1
ATOM 599 C CA . HIS A 1 80 ? 288.993 263.944 269.706 1.00 115.89 79 HIS A CA 1
ATOM 600 C C . HIS A 1 80 ? 288.399 263.545 268.365 1.00 116.53 79 HIS A C 1
ATOM 601 O O . HIS A 1 80 ? 288.138 262.370 268.100 1.00 117.82 79 HIS A O 1
ATOM 608 N N . SER A 1 81 ? 288.182 264.554 267.518 1.00 115.83 80 SER A N 1
ATOM 609 C CA . SER A 1 81 ? 287.447 264.356 266.276 1.00 113.86 80 SER A CA 1
ATOM 610 C C . SER A 1 81 ? 288.213 263.527 265.255 1.00 116.49 80 SER A C 1
ATOM 611 O O . SER A 1 81 ? 287.605 263.045 264.294 1.00 119.77 80 SER A O 1
ATOM 614 N N . ASP A 1 82 ? 289.525 263.352 265.429 1.00 123.98 81 ASP A N 1
ATOM 615 C CA . ASP A 1 82 ? 290.281 262.537 264.485 1.00 124.09 81 ASP A CA 1
ATOM 616 C C . ASP A 1 82 ? 289.809 261.091 264.495 1.00 125.86 81 ASP A C 1
ATOM 617 O O . ASP A 1 82 ? 289.875 260.408 263.468 1.00 124.17 81 ASP A O 1
ATOM 622 N N . MET A 1 83 ? 289.332 260.607 265.642 1.00 122.51 82 MET A N 1
ATOM 623 C CA . MET A 1 83 ? 288.755 259.272 265.715 1.00 117.67 82 MET A CA 1
ATOM 624 C C . MET A 1 83 ? 287.389 259.190 265.053 1.00 117.63 82 MET A C 1
ATOM 625 O O . MET A 1 83 ? 286.873 258.083 264.876 1.00 123.07 82 MET A O 1
ATOM 630 N N . GLY A 1 84 ? 286.797 260.323 264.687 1.00 113.49 83 GLY A N 1
ATOM 631 C CA . GLY A 1 84 ? 285.476 260.356 264.105 1.00 114.71 83 GLY A CA 1
ATOM 632 C C . GLY A 1 84 ? 284.372 260.722 265.071 1.00 115.62 83 GLY A C 1
ATOM 633 O O . GLY A 1 84 ? 283.225 260.892 264.638 1.00 117.81 83 GLY A O 1
ATOM 634 N N . PHE A 1 85 ? 284.680 260.852 266.359 1.00 109.82 84 PHE A N 1
ATOM 635 C CA . PHE A 1 85 ? 283.674 261.198 267.353 1.00 106.65 84 PHE A CA 1
ATOM 636 C C . PHE A 1 85 ? 284.381 261.706 268.598 1.00 108.08 84 PHE A C 1
ATOM 637 O O . PHE A 1 85 ? 285.339 261.083 269.062 1.00 115.72 84 PHE A O 1
ATOM 645 N N . ASP A 1 86 ? 283.913 262.831 269.130 1.00 108.58 85 ASP A N 1
ATOM 646 C CA . ASP A 1 86 ? 284.495 263.444 270.315 1.00 108.11 85 ASP A CA 1
ATOM 647 C C . ASP A 1 86 ? 283.444 263.506 271.411 1.00 111.63 85 ASP A C 1
ATOM 648 O O . ASP A 1 86 ? 282.346 264.026 271.194 1.00 115.66 85 ASP A O 1
ATOM 653 N N . ALA A 1 87 ? 283.785 262.980 272.588 1.00 102.70 86 ALA A N 1
ATOM 654 C CA . ALA A 1 87 ? 282.845 262.995 273.702 1.00 100.81 86 ALA A CA 1
ATOM 655 C C . ALA A 1 87 ? 282.645 264.398 274.254 1.00 103.89 86 ALA A C 1
ATOM 656 O O . ALA A 1 87 ? 281.548 264.731 274.714 1.00 112.10 86 ALA A O 1
ATOM 658 N N . ASN A 1 88 ? 283.685 265.230 274.225 1.00 102.69 87 ASN A N 1
ATOM 659 C CA . ASN A 1 88 ? 283.597 266.560 274.811 1.00 104.25 87 ASN A CA 1
ATOM 660 C C . ASN A 1 88 ? 282.917 267.572 273.901 1.00 106.98 87 ASN A C 1
ATOM 661 O O . ASN A 1 88 ? 282.530 268.643 274.377 1.00 109.69 87 ASN A O 1
ATOM 666 N N . SER A 1 89 ? 282.762 267.268 272.616 1.00 109.09 88 SER A N 1
ATOM 667 C CA . SER A 1 89 ? 282.215 268.215 271.651 1.00 111.61 88 SER A CA 1
ATOM 668 C C . SER A 1 89 ? 281.182 267.543 270.760 1.00 112.24 88 SER A C 1
ATOM 669 O O . SER A 1 89 ? 281.191 267.685 269.537 1.00 119.05 88 SER A O 1
ATOM 672 N N . CYS A 1 90 ? 280.271 266.792 271.368 1.00 103.63 89 CYS A N 1
ATOM 673 C CA . CYS A 1 90 ? 279.181 266.159 270.644 1.00 104.66 89 CYS A CA 1
ATOM 674 C C . CYS A 1 90 ? 277.851 266.629 271.213 1.00 108.42 89 CYS A C 1
ATOM 675 O O . CYS A 1 90 ? 277.723 266.873 272.416 1.00 114.13 89 CYS A O 1
ATOM 678 N N . ALA A 1 91 ? 276.864 266.765 270.334 1.00 98.25 90 ALA A N 1
ATOM 679 C CA . ALA A 1 91 ? 275.536 267.173 270.764 1.00 94.95 90 ALA A CA 1
ATOM 680 C C . ALA A 1 91 ? 274.854 266.032 271.502 1.00 94.54 90 ALA A C 1
ATOM 681 O O . ALA A 1 91 ? 274.838 264.894 271.026 1.00 106.15 90 ALA A O 1
ATOM 683 N N . VAL A 1 92 ? 274.294 266.332 272.664 1.00 84.08 91 VAL A N 1
ATOM 684 C CA . VAL A 1 92 ? 273.584 265.346 273.472 1.00 87.49 91 VAL A CA 1
ATOM 685 C C . VAL A 1 92 ? 272.174 265.885 273.675 1.00 88.54 91 VAL A C 1
ATOM 686 O O . VAL A 1 92 ? 271.912 266.670 274.590 1.00 103.01 91 VAL A O 1
ATOM 690 N N . LEU A 1 93 ? 271.252 265.468 272.815 1.00 75.63 92 LEU A N 1
ATOM 691 C CA . LEU A 1 93 ? 269.859 265.868 272.924 1.00 77.05 92 LEU A CA 1
ATOM 692 C C . LEU A 1 93 ? 269.101 264.863 273.777 1.00 82.23 92 LEU A C 1
ATOM 693 O O . LEU A 1 93 ? 269.273 263.651 273.630 1.00 96.01 92 LEU A O 1
ATOM 698 N N . SER A 1 94 ? 268.262 265.373 274.671 1.00 88.74 93 SER A N 1
ATOM 699 C CA . SER A 1 94 ? 267.470 264.541 275.565 1.00 90.19 93 SER A CA 1
ATOM 700 C C . SER A 1 94 ? 265.998 264.692 275.215 1.00 94.42 93 SER A C 1
ATOM 701 O O . SER A 1 94 ? 265.462 265.804 275.237 1.00 102.73 93 SER A O 1
ATOM 704 N N . ALA A 1 95 ? 265.351 263.574 274.895 1.00 91.96 94 ALA A N 1
ATOM 705 C CA . ALA A 1 95 ? 263.913 263.526 274.676 1.00 91.38 94 ALA A CA 1
ATOM 706 C C . ALA A 1 95 ? 263.202 262.747 275.774 1.00 98.65 94 ALA A C 1
ATOM 707 O O . ALA A 1 95 ? 262.084 262.267 275.569 1.00 101.70 94 ALA A O 1
ATOM 709 N N . ILE A 1 96 ? 263.835 262.615 276.938 1.00 104.53 95 ILE A N 1
ATOM 710 C CA . ILE A 1 96 ? 263.301 261.779 278.003 1.00 101.11 95 ILE A CA 1
ATOM 711 C C . ILE A 1 96 ? 262.066 262.433 278.603 1.00 104.95 95 ILE A C 1
ATOM 712 O O . ILE A 1 96 ? 262.093 263.604 279.002 1.00 111.96 95 ILE A O 1
ATOM 717 N N . GLY A 1 97 ? 260.974 261.676 278.667 1.00 111.35 96 GLY A N 1
ATOM 718 C CA . GLY A 1 97 ? 259.765 262.149 279.306 1.00 109.57 96 GLY A CA 1
ATOM 719 C C . GLY A 1 97 ? 259.595 261.579 280.697 1.00 113.26 96 GLY A C 1
ATOM 720 O O . GLY A 1 97 ? 259.204 260.420 280.856 1.00 119.17 96 GLY A O 1
ATOM 721 N N . LYS A 1 98 ? 259.885 262.384 281.714 1.00 119.08 97 LYS A N 1
ATOM 722 C CA . LYS A 1 98 ? 259.849 261.925 283.093 1.00 117.48 97 LYS A CA 1
ATOM 723 C C . LYS A 1 98 ? 258.466 262.153 283.686 1.00 117.74 97 LYS A C 1
ATOM 724 O O . LYS A 1 98 ? 257.815 263.163 283.407 1.00 120.90 97 LYS A O 1
ATOM 730 N N . GLN A 1 99 ? 258.022 261.206 284.502 1.00 127.97 98 GLN A N 1
ATOM 731 C CA . GLN A 1 99 ? 256.735 261.289 285.177 1.00 128.58 98 GLN A CA 1
ATOM 732 C C . GLN A 1 99 ? 256.940 261.147 286.684 1.00 132.86 98 GLN A C 1
ATOM 733 O O . GLN A 1 99 ? 258.069 261.097 287.180 1.00 133.48 98 GLN A O 1
ATOM 739 N N . SER A 1 100 ? 255.830 261.081 287.412 1.00 153.41 99 SER A N 1
ATOM 740 C CA . SER A 1 100 ? 255.854 260.975 288.860 1.00 153.31 99 SER A CA 1
ATOM 741 C C . SER A 1 100 ? 255.292 259.634 289.295 1.00 154.30 99 SER A C 1
ATOM 742 O O . SER A 1 100 ? 254.202 259.253 288.848 1.00 154.58 99 SER A O 1
ATOM 745 N N . PRO A 1 101 ? 255.995 258.893 290.146 1.00 155.24 100 PRO A N 1
ATOM 746 C CA . PRO A 1 101 ? 255.465 257.609 290.612 1.00 156.35 100 PRO A CA 1
ATOM 747 C C . PRO A 1 101 ? 254.225 257.800 291.469 1.00 157.06 100 PRO A C 1
ATOM 748 O O . PRO A 1 101 ? 254.057 258.816 292.148 1.00 155.14 100 PRO A O 1
ATOM 752 N N . ASP A 1 102 ? 253.350 256.803 291.429 1.00 177.75 101 ASP A N 1
ATOM 753 C CA . ASP A 1 102 ? 252.112 256.820 292.187 1.00 177.58 101 ASP A CA 1
ATOM 754 C C . ASP A 1 102 ? 252.258 255.961 293.441 1.00 177.39 101 ASP A C 1
ATOM 755 O O . ASP A 1 102 ? 253.337 255.445 293.750 1.00 175.96 101 ASP A O 1
ATOM 760 N N . ILE A 1 103 ? 251.163 255.804 294.177 1.00 182.79 102 ILE A N 1
ATOM 761 C CA . ILE A 1 103 ? 251.173 255.024 295.408 1.00 183.58 102 ILE A CA 1
ATOM 762 C C . ILE A 1 103 ? 250.237 253.829 295.285 1.00 181.17 102 ILE A C 1
ATOM 763 O O . ILE A 1 103 ? 249.016 253.984 295.258 1.00 179.49 102 ILE A O 1
ATOM 768 N N . ARG A 1 109 ? 247.901 248.125 297.110 1.00 164.94 108 ARG A N 1
ATOM 769 C CA . ARG A 1 109 ? 247.878 247.489 298.421 1.00 169.49 108 ARG A CA 1
ATOM 770 C C . ARG A 1 109 ? 247.626 245.991 298.296 1.00 171.30 108 ARG A C 1
ATOM 771 O O . ARG A 1 109 ? 247.449 245.296 299.296 1.00 169.85 108 ARG A O 1
ATOM 773 N N . ALA A 1 110 ? 247.610 245.499 297.061 1.00 166.95 109 ALA A N 1
ATOM 774 C CA . ALA A 1 110 ? 247.386 244.085 296.799 1.00 165.21 109 ALA A CA 1
ATOM 775 C C . ALA A 1 110 ? 248.702 243.324 296.955 1.00 165.09 109 ALA A C 1
ATOM 776 O O . ALA A 1 110 ? 249.714 243.867 297.406 1.00 162.43 109 ALA A O 1
ATOM 778 N N . ASP A 1 111 ? 248.698 242.053 296.582 1.00 159.89 110 ASP A N 1
ATOM 779 C CA . ASP A 1 111 ? 249.902 241.236 296.675 1.00 158.15 110 ASP A CA 1
ATOM 780 C C . ASP A 1 111 ? 250.910 241.696 295.630 1.00 158.99 110 ASP A C 1
ATOM 781 O O . ASP A 1 111 ? 250.590 241.695 294.434 1.00 159.21 110 ASP A O 1
ATOM 786 N N . PRO A 1 112 ? 252.117 242.108 296.024 1.00 145.84 111 PRO A N 1
ATOM 787 C CA . PRO A 1 112 ? 253.096 242.564 295.023 1.00 142.81 111 PRO A CA 1
ATOM 788 C C . PRO A 1 112 ? 253.450 241.510 293.992 1.00 142.96 111 PRO A C 1
ATOM 789 O O . PRO A 1 112 ? 253.705 241.855 292.832 1.00 143.29 111 PRO A O 1
ATOM 793 N N . LEU A 1 113 ? 253.472 240.233 294.374 1.00 139.34 112 LEU A N 1
ATOM 794 C CA . LEU A 1 113 ? 253.829 239.178 293.433 1.00 137.72 112 LEU A CA 1
ATOM 795 C C . LEU A 1 113 ? 252.742 238.909 292.403 1.00 138.54 112 LEU A C 1
ATOM 796 O O . LEU A 1 113 ? 252.991 238.166 291.449 1.00 141.71 112 LEU A O 1
ATOM 801 N N . GLU A 1 114 ? 251.555 239.485 292.567 1.00 139.60 113 GLU A N 1
ATOM 802 C CA . GLU A 1 114 ? 250.458 239.286 291.632 1.00 137.37 113 GLU A CA 1
ATOM 803 C C . GLU A 1 114 ? 250.379 240.373 290.571 1.00 139.32 113 GLU A C 1
ATOM 804 O O . GLU A 1 114 ? 249.406 240.409 289.811 1.00 140.08 113 GLU A O 1
ATOM 810 N N . GLN A 1 115 ? 251.365 241.265 290.510 1.00 139.48 114 GLN A N 1
ATOM 811 C CA . GLN A 1 115 ? 251.394 242.276 289.463 1.00 139.62 114 GLN A CA 1
ATOM 812 C C . GLN A 1 115 ? 251.480 241.616 288.094 1.00 138.67 114 GLN A C 1
ATOM 813 O O . GLN A 1 115 ? 252.289 240.710 287.878 1.00 142.78 114 GLN A O 1
ATOM 819 N N . GLY A 1 116 ? 250.641 242.072 287.171 1.00 121.89 115 GLY A N 1
ATOM 820 C CA . GLY A 1 116 ? 250.689 241.555 285.822 1.00 121.82 115 GLY A CA 1
ATOM 821 C C . GLY A 1 116 ? 251.875 242.092 285.048 1.00 123.71 115 GLY A C 1
ATOM 822 O O . GLY A 1 116 ? 252.508 243.080 285.420 1.00 128.92 115 GLY A O 1
ATOM 823 N N . ALA A 1 117 ? 252.185 241.414 283.947 1.00 111.73 116 ALA A N 1
ATOM 824 C CA . ALA A 1 117 ? 253.277 241.853 283.093 1.00 109.03 116 ALA A CA 1
ATOM 825 C C . ALA A 1 117 ? 252.952 243.206 282.475 1.00 114.22 116 ALA A C 1
ATOM 826 O O . ALA A 1 117 ? 251.835 243.444 282.011 1.00 118.82 116 ALA A O 1
ATOM 828 N N . GLY A 1 118 ? 253.942 244.100 282.473 1.00 116.35 117 GLY A N 1
ATOM 829 C CA . GLY A 1 118 ? 253.738 245.420 281.908 1.00 115.32 117 GLY A CA 1
ATOM 830 C C . GLY A 1 118 ? 253.566 245.423 280.406 1.00 117.09 117 GLY A C 1
ATOM 831 O O . GLY A 1 118 ? 252.979 246.363 279.861 1.00 118.27 117 GLY A O 1
ATOM 832 N N . ASP A 1 119 ? 254.064 244.395 279.726 1.00 122.75 118 ASP A N 1
ATOM 833 C CA . ASP A 1 119 ? 253.909 244.280 278.284 1.00 121.76 118 ASP A CA 1
ATOM 834 C C . ASP A 1 119 ? 254.103 242.822 277.898 1.00 122.28 118 ASP A C 1
ATOM 835 O O . ASP A 1 119 ? 254.762 242.057 278.605 1.00 125.07 118 ASP A O 1
ATOM 840 N N . GLN A 1 120 ? 253.518 242.449 276.767 1.00 110.42 119 GLN A N 1
ATOM 841 C CA . GLN A 1 120 ? 253.651 241.089 276.278 1.00 109.02 119 GLN A CA 1
ATOM 842 C C . GLN A 1 120 ? 254.987 240.909 275.566 1.00 113.16 119 GLN A C 1
ATOM 843 O O . GLN A 1 120 ? 255.664 241.875 275.206 1.00 116.40 119 GLN A O 1
ATOM 849 N N . GLY A 1 121 ? 255.365 239.654 275.365 1.00 103.11 120 GLY A N 1
ATOM 850 C CA . GLY A 1 121 ? 256.586 239.369 274.640 1.00 103.90 120 GLY A CA 1
ATOM 851 C C . GLY A 1 121 ? 256.986 237.921 274.783 1.00 101.37 120 GLY A C 1
ATOM 852 O O . GLY A 1 121 ? 256.376 237.144 275.521 1.00 100.36 120 GLY A O 1
ATOM 853 N N . LEU A 1 122 ? 258.037 237.572 274.049 1.00 105.18 121 LEU A N 1
ATOM 854 C CA . LEU A 1 122 ? 258.634 236.246 274.072 1.00 103.36 121 LEU A CA 1
ATOM 855 C C . LEU A 1 122 ? 260.049 236.345 274.618 1.00 108.89 121 LEU A C 1
ATOM 856 O O . LEU A 1 122 ? 260.786 237.277 274.285 1.00 117.38 121 LEU A O 1
ATOM 861 N N . MET A 1 123 ? 260.425 235.388 275.458 1.00 96.00 122 MET A N 1
ATOM 862 C CA . MET A 1 123 ? 261.770 235.332 276.006 1.00 93.68 122 MET A CA 1
ATOM 863 C C . MET A 1 123 ? 262.306 233.917 275.877 1.00 94.06 122 MET A C 1
ATOM 864 O O . MET A 1 123 ? 261.596 232.948 276.157 1.00 97.42 122 MET A O 1
ATOM 869 N N . PHE A 1 124 ? 263.558 233.804 275.448 1.00 86.59 123 PHE A N 1
ATOM 870 C CA . PHE A 1 124 ? 264.216 232.520 275.259 1.00 83.70 123 PHE A CA 1
ATOM 871 C C . PHE A 1 124 ? 265.442 232.439 276.152 1.00 90.58 123 PHE A C 1
ATOM 872 O O . PHE A 1 124 ? 266.226 233.390 276.226 1.00 93.06 123 PHE A O 1
ATOM 880 N N . GLY A 1 125 ? 265.601 231.312 276.824 1.00 85.04 124 GLY A N 1
ATOM 881 C CA . GLY A 1 125 ? 266.797 231.033 277.603 1.00 79.83 124 GLY A CA 1
ATOM 882 C C . GLY A 1 125 ? 267.461 229.774 277.086 1.00 81.10 124 GLY A C 1
ATOM 883 O O . GLY A 1 125 ? 266.783 228.813 276.727 1.00 92.36 124 GLY A O 1
ATOM 884 N N . TYR A 1 126 ? 268.789 229.788 277.049 1.00 78.00 125 TYR A N 1
ATOM 885 C CA . TYR A 1 126 ? 269.546 228.684 276.484 1.00 77.91 125 TYR A CA 1
ATOM 886 C C . TYR A 1 126 ? 270.738 228.375 277.372 1.00 83.22 125 TYR A C 1
ATOM 887 O O . TYR A 1 126 ? 271.314 229.266 277.999 1.00 91.42 125 TYR A O 1
ATOM 896 N N . ALA A 1 127 ? 271.103 227.097 277.418 1.00 77.09 126 ALA A N 1
ATOM 897 C CA . ALA A 1 127 ? 272.261 226.657 278.177 1.00 73.04 126 ALA A CA 1
ATOM 898 C C . ALA A 1 127 ? 272.682 225.290 277.668 1.00 81.25 126 ALA A C 1
ATOM 899 O O . ALA A 1 127 ? 271.839 224.417 277.455 1.00 90.33 126 ALA A O 1
ATOM 901 N N . THR A 1 128 ? 273.984 225.117 277.469 1.00 89.12 127 THR A N 1
ATOM 902 C CA . THR A 1 128 ? 274.533 223.857 276.998 1.00 88.44 127 THR A CA 1
ATOM 903 C C . THR A 1 128 ? 275.791 223.534 277.784 1.00 89.91 127 THR A C 1
ATOM 904 O O . THR A 1 128 ? 276.539 224.429 278.178 1.00 94.11 127 THR A O 1
ATOM 908 N N . ASN A 1 129 ? 276.028 222.243 277.997 1.00 91.05 128 ASN A N 1
ATOM 909 C CA . ASN A 1 129 ? 277.229 221.791 278.683 1.00 92.08 128 ASN A CA 1
ATOM 910 C C . ASN A 1 129 ? 278.453 221.797 277.782 1.00 98.03 128 ASN A C 1
ATOM 911 O O . ASN A 1 129 ? 279.462 221.168 278.117 1.00 98.98 128 ASN A O 1
ATOM 916 N N . GLU A 1 130 ? 278.376 222.486 276.643 1.00 100.97 129 GLU A N 1
ATOM 917 C CA . GLU A 1 130 ? 279.506 222.543 275.725 1.00 98.92 129 GLU A CA 1
ATOM 918 C C . GLU A 1 130 ? 280.696 223.255 276.353 1.00 100.83 129 GLU A C 1
ATOM 919 O O . GLU A 1 130 ? 281.846 222.846 276.159 1.00 105.02 129 GLU A O 1
ATOM 925 N N . THR A 1 131 ? 280.445 224.323 277.103 1.00 94.87 130 THR A N 1
ATOM 926 C CA . THR A 1 131 ? 281.502 225.106 277.723 1.00 94.11 130 THR A CA 1
ATOM 927 C C . THR A 1 131 ? 281.384 225.057 279.240 1.00 98.40 130 THR A C 1
ATOM 928 O O . THR A 1 131 ? 280.403 224.565 279.801 1.00 103.90 130 THR A O 1
ATOM 932 N N . ASP A 1 132 ? 282.416 225.584 279.899 1.00 103.87 131 ASP A N 1
ATOM 933 C CA . ASP A 1 132 ? 282.451 225.591 281.357 1.00 101.37 131 ASP A CA 1
ATOM 934 C C . ASP A 1 132 ? 281.369 226.496 281.933 1.00 106.50 131 ASP A C 1
ATOM 935 O O . ASP A 1 132 ? 280.745 226.159 282.945 1.00 108.15 131 ASP A O 1
ATOM 940 N N . VAL A 1 133 ? 281.132 227.644 281.304 1.00 102.09 132 VAL A N 1
ATOM 941 C CA . VAL A 1 133 ? 280.180 228.626 281.809 1.00 101.64 132 VAL A CA 1
ATOM 942 C C . VAL A 1 133 ? 278.782 228.300 281.303 1.00 101.99 132 VAL A C 1
ATOM 943 O O . VAL A 1 133 ? 277.853 229.099 281.463 1.00 98.83 132 VAL A O 1
ATOM 947 N N . LEU A 1 134 ? 278.630 227.130 280.682 1.00 88.94 133 LEU A N 1
ATOM 948 C CA . LEU A 1 134 ? 277.347 226.668 280.155 1.00 74.19 133 LEU A CA 1
ATOM 949 C C . LEU A 1 134 ? 276.807 227.633 279.102 1.00 80.60 133 LEU A C 1
ATOM 950 O O . LEU A 1 134 ? 275.684 228.130 279.194 1.00 90.63 133 LEU A O 1
ATOM 955 N N . MET A 1 135 ? 277.624 227.892 278.093 1.00 90.25 134 MET A N 1
ATOM 956 C CA . MET A 1 135 ? 277.301 228.791 276.998 1.00 88.66 134 MET A CA 1
ATOM 957 C C . MET A 1 135 ? 277.790 228.170 275.701 1.00 95.95 134 MET A C 1
ATOM 958 O O . MET A 1 135 ? 278.675 227.308 275.716 1.00 106.52 134 MET A O 1
ATOM 963 N N . PRO A 1 136 ? 277.217 228.566 274.567 1.00 89.72 135 PRO A N 1
ATOM 964 C CA . PRO A 1 136 ? 277.772 228.133 273.281 1.00 86.95 135 PRO A CA 1
ATOM 965 C C . PRO A 1 136 ? 279.216 228.585 273.130 1.00 88.37 135 PRO A C 1
ATOM 966 O O . PRO A 1 136 ? 279.579 229.701 273.502 1.00 97.53 135 PRO A O 1
ATOM 970 N N . ALA A 1 137 ? 280.046 227.695 272.583 1.00 84.81 136 ALA A N 1
ATOM 971 C CA . ALA A 1 137 ? 281.462 228.020 272.422 1.00 86.96 136 ALA A CA 1
ATOM 972 C C . ALA A 1 137 ? 281.709 229.153 271.433 1.00 93.09 136 ALA A C 1
ATOM 973 O O . ALA A 1 137 ? 282.497 230.059 271.758 1.00 100.60 136 ALA A O 1
ATOM 975 N N . PRO A 1 138 ? 281.116 229.171 270.230 1.00 93.21 137 PRO A N 1
ATOM 976 C CA . PRO A 1 138 ? 281.491 230.218 269.263 1.00 91.79 137 PRO A CA 1
ATOM 977 C C . PRO A 1 138 ? 281.270 231.636 269.758 1.00 94.89 137 PRO A C 1
ATOM 978 O O . PRO A 1 138 ? 282.079 232.520 269.454 1.00 104.94 137 PRO A O 1
ATOM 982 N N . ILE A 1 139 ? 280.198 231.886 270.510 1.00 83.88 138 ILE A N 1
ATOM 983 C CA . ILE A 1 139 ? 279.942 233.249 270.962 1.00 80.79 138 ILE A CA 1
ATOM 984 C C . ILE A 1 139 ? 280.929 233.658 272.046 1.00 79.79 138 ILE A C 1
ATOM 985 O O . ILE A 1 139 ? 281.305 234.833 272.135 1.00 93.96 138 ILE A O 1
ATOM 990 N N . THR A 1 140 ? 281.368 232.716 272.882 1.00 84.73 139 THR A N 1
ATOM 991 C CA . THR A 1 140 ? 282.296 233.060 273.955 1.00 89.43 139 THR A CA 1
ATOM 992 C C . THR A 1 140 ? 283.630 233.537 273.398 1.00 94.21 139 THR A C 1
ATOM 993 O O . THR A 1 140 ? 284.169 234.556 273.840 1.00 103.04 139 THR A O 1
ATOM 997 N N . TYR A 1 141 ? 284.173 232.820 272.413 1.00 84.54 140 TYR A N 1
ATOM 998 C CA . TYR A 1 141 ? 285.459 233.214 271.850 1.00 79.67 140 TYR A CA 1
ATOM 999 C C . TYR A 1 141 ? 285.336 234.438 270.956 1.00 87.73 140 TYR A C 1
ATOM 1000 O O . TYR A 1 141 ? 286.305 235.187 270.803 1.00 102.07 140 TYR A O 1
ATOM 1009 N N . ALA A 1 142 ? 284.167 234.655 270.354 1.00 81.15 141 ALA A N 1
ATOM 1010 C CA . ALA A 1 142 ? 283.945 235.899 269.628 1.00 82.89 141 ALA A CA 1
ATOM 1011 C C . ALA A 1 142 ? 284.013 237.094 270.568 1.00 82.01 141 ALA A C 1
ATOM 1012 O O . ALA A 1 142 ? 284.576 238.137 270.221 1.00 85.99 141 ALA A O 1
ATOM 1014 N N . HIS A 1 143 ? 283.444 236.958 271.768 1.00 78.02 142 HIS A N 1
ATOM 1015 C CA . HIS A 1 143 ? 283.533 238.022 272.760 1.00 74.51 142 HIS A CA 1
ATOM 1016 C C . HIS A 1 143 ? 284.950 238.190 273.286 1.00 78.26 142 HIS A C 1
ATOM 1017 O O . HIS A 1 143 ? 285.352 239.306 273.625 1.00 99.83 142 HIS A O 1
ATOM 1024 N N . ARG A 1 144 ? 285.714 237.101 273.376 1.00 80.20 143 ARG A N 1
ATOM 1025 C CA . ARG A 1 144 ? 287.077 237.198 273.889 1.00 83.02 143 ARG A CA 1
ATOM 1026 C C . ARG A 1 144 ? 287.947 238.075 273.000 1.00 85.82 143 ARG A C 1
ATOM 1027 O O . ARG A 1 144 ? 288.750 238.870 273.500 1.00 101.49 143 ARG A O 1
ATOM 1035 N N . LEU A 1 145 ? 287.807 237.944 271.681 1.00 72.61 144 LEU A N 1
ATOM 1036 C CA . LEU A 1 145 ? 288.666 238.692 270.770 1.00 78.46 144 LEU A CA 1
ATOM 1037 C C . LEU A 1 145 ? 288.434 240.193 270.891 1.00 83.85 144 LEU A C 1
ATOM 1038 O O . LEU A 1 145 ? 289.387 240.971 271.003 1.00 89.89 144 LEU A O 1
ATOM 1043 N N . VAL A 1 146 ? 287.172 240.622 270.867 1.00 82.59 145 VAL A N 1
ATOM 1044 C CA . VAL A 1 146 ? 286.886 242.048 270.980 1.00 81.55 145 VAL A CA 1
ATOM 1045 C C . VAL A 1 146 ? 287.218 242.552 272.377 1.00 86.94 145 VAL A C 1
ATOM 1046 O O . VAL A 1 146 ? 287.688 243.682 272.546 1.00 97.87 145 VAL A O 1
ATOM 1050 N N . GLN A 1 147 ? 286.970 241.734 273.400 1.00 85.47 146 GLN A N 1
ATOM 1051 C CA . GLN A 1 147 ? 287.334 242.124 274.757 1.00 82.38 146 GLN A CA 1
ATOM 1052 C C . GLN A 1 147 ? 288.844 242.237 274.908 1.00 89.14 146 GLN A C 1
ATOM 1053 O O . GLN A 1 147 ? 289.339 243.137 275.595 1.00 102.30 146 GLN A O 1
ATOM 1059 N N . ARG A 1 148 ? 289.591 241.328 274.280 1.00 85.78 147 ARG A N 1
ATOM 1060 C CA . ARG A 1 148 ? 291.046 241.426 274.293 1.00 80.44 147 ARG A CA 1
ATOM 1061 C C . ARG A 1 148 ? 291.520 242.671 273.558 1.00 82.74 147 ARG A C 1
ATOM 1062 O O . ARG A 1 148 ? 292.503 243.302 273.960 1.00 96.82 147 ARG A O 1
ATOM 1070 N N . GLN A 1 149 ? 290.836 243.038 272.473 1.00 81.57 148 GLN A N 1
ATOM 1071 C CA . GLN A 1 149 ? 291.217 244.231 271.726 1.00 81.44 148 GLN A CA 1
ATOM 1072 C C . GLN A 1 149 ? 291.087 245.482 272.583 1.00 86.66 148 GLN A C 1
ATOM 1073 O O . GLN A 1 149 ? 291.964 246.352 272.563 1.00 96.33 148 GLN A O 1
ATOM 1079 N N . ALA A 1 150 ? 289.995 245.593 273.342 1.00 91.51 149 ALA A N 1
ATOM 1080 C CA . ALA A 1 150 ? 289.831 246.736 274.232 1.00 88.97 149 ALA A CA 1
ATOM 1081 C C . ALA A 1 150 ? 290.847 246.704 275.365 1.00 92.10 149 ALA A C 1
ATOM 1082 O O . ALA A 1 150 ? 291.370 247.749 275.767 1.00 102.51 149 ALA A O 1
ATOM 1084 N N . GLU A 1 151 ? 291.131 245.516 275.900 1.00 94.64 150 GLU A N 1
ATOM 1085 C CA . GLU A 1 151 ? 292.111 245.398 276.974 1.00 92.93 150 GLU A CA 1
ATOM 1086 C C . GLU A 1 151 ? 293.495 245.824 276.504 1.00 96.19 150 GLU A C 1
ATOM 1087 O O . GLU A 1 151 ? 294.198 246.567 277.197 1.00 102.01 150 GLU A O 1
ATOM 1093 N N . VAL A 1 152 ? 293.902 245.361 275.322 1.00 92.33 151 VAL A N 1
ATOM 1094 C CA . VAL A 1 152 ? 295.214 245.716 274.793 1.00 87.43 151 VAL A CA 1
ATOM 1095 C C . VAL A 1 152 ? 295.289 247.207 274.496 1.00 92.69 151 VAL A C 1
ATOM 1096 O O . VAL A 1 152 ? 296.295 247.863 274.788 1.00 100.74 151 VAL A O 1
ATOM 1100 N N . ARG A 1 153 ? 294.229 247.765 273.913 1.00 96.48 152 ARG A N 1
ATOM 1101 C CA . ARG A 1 153 ? 294.230 249.182 273.568 1.00 93.59 152 ARG A CA 1
ATOM 1102 C C . ARG A 1 153 ? 294.339 250.061 274.806 1.00 96.71 152 ARG A C 1
ATOM 1103 O O . ARG A 1 153 ? 295.096 251.038 274.818 1.00 101.19 152 ARG A O 1
ATOM 1111 N N . LYS A 1 154 ? 293.593 249.731 275.861 1.00 94.48 153 LYS A N 1
ATOM 1112 C CA . LYS A 1 154 ? 293.529 250.617 277.018 1.00 91.18 153 LYS A CA 1
ATOM 1113 C C . LYS A 1 154 ? 294.800 250.555 277.856 1.00 98.80 153 LYS A C 1
ATOM 1114 O O . LYS A 1 154 ? 295.308 251.594 278.290 1.00 106.00 153 LYS A O 1
ATOM 1120 N N . ASN A 1 155 ? 295.333 249.356 278.097 1.00 108.61 154 ASN A N 1
ATOM 1121 C CA . ASN A 1 155 ? 296.502 249.257 278.964 1.00 109.59 154 ASN A CA 1
ATOM 1122 C C . ASN A 1 155 ? 297.768 249.793 278.312 1.00 110.24 154 ASN A C 1
ATOM 1123 O O . ASN A 1 155 ? 298.785 249.926 278.999 1.00 112.52 154 ASN A O 1
ATOM 1128 N N . GLY A 1 156 ? 297.737 250.097 277.020 1.00 107.54 155 GLY A N 1
ATOM 1129 C CA . GLY A 1 156 ? 298.869 250.693 276.348 1.00 106.48 155 GLY A CA 1
ATOM 1130 C C . GLY A 1 156 ? 299.773 249.740 275.601 1.00 108.21 155 GLY A C 1
ATOM 1131 O O . GLY A 1 156 ? 300.829 250.170 275.125 1.00 114.43 155 GLY A O 1
ATOM 1132 N N . THR A 1 157 ? 299.403 248.463 275.488 1.00 106.79 156 THR A N 1
ATOM 1133 C CA . THR A 1 157 ? 300.226 247.527 274.730 1.00 110.63 156 THR A CA 1
ATOM 1134 C C . THR A 1 157 ? 300.295 247.923 273.260 1.00 115.11 156 THR A C 1
ATOM 1135 O O . THR A 1 157 ? 301.370 247.892 272.650 1.00 113.47 156 THR A O 1
ATOM 1139 N N . LEU A 1 158 ? 299.161 248.307 272.678 1.00 117.08 157 LEU A N 1
ATOM 1140 C CA . LEU A 1 158 ? 299.093 248.789 271.300 1.00 111.98 157 LEU A CA 1
ATOM 1141 C C . LEU A 1 158 ? 298.411 250.148 271.318 1.00 113.32 157 LEU A C 1
ATOM 1142 O O . LEU A 1 158 ? 297.184 250.244 271.186 1.00 115.60 157 LEU A O 1
ATOM 1147 N N . PRO A 1 159 ? 299.179 251.227 271.487 1.00 112.69 158 PRO A N 1
ATOM 1148 C CA . PRO A 1 159 ? 298.561 252.556 271.608 1.00 111.73 158 PRO A CA 1
ATOM 1149 C C . PRO A 1 159 ? 297.852 253.026 270.352 1.00 112.89 158 PRO A C 1
ATOM 1150 O O . PRO A 1 159 ? 297.015 253.932 270.443 1.00 116.76 158 PRO A O 1
ATOM 1154 N N . TRP A 1 160 ? 298.151 252.454 269.190 1.00 101.37 159 TRP A N 1
ATOM 1155 C CA . TRP A 1 160 ? 297.570 252.917 267.938 1.00 102.50 159 TRP A CA 1
ATOM 1156 C C . TRP A 1 160 ? 296.211 252.299 267.640 1.00 102.05 159 TRP A C 1
ATOM 1157 O O . TRP A 1 160 ? 295.633 252.595 266.591 1.00 104.63 159 TRP A O 1
ATOM 1168 N N . LEU A 1 161 ? 295.694 251.450 268.520 1.00 96.66 160 LEU A N 1
ATOM 1169 C CA . LEU A 1 161 ? 294.348 250.932 268.343 1.00 94.77 160 LEU A CA 1
ATOM 1170 C C . LEU A 1 161 ? 293.317 252.006 268.675 1.00 94.14 160 LEU A C 1
ATOM 1171 O O . LEU A 1 161 ? 293.605 252.996 269.352 1.00 97.27 160 LEU A O 1
ATOM 1176 N N . ARG A 1 162 ? 292.105 251.802 268.183 1.00 103.33 161 ARG A N 1
ATOM 1177 C CA . ARG A 1 162 ? 291.002 252.723 268.401 1.00 103.00 161 ARG A CA 1
ATOM 1178 C C . ARG A 1 162 ? 289.762 251.921 268.764 1.00 105.11 161 ARG A C 1
ATOM 1179 O O . ARG A 1 162 ? 289.685 250.724 268.466 1.00 110.37 161 ARG A O 1
ATOM 1187 N N . PRO A 1 163 ? 288.780 252.549 269.423 1.00 92.07 162 PRO A N 1
ATOM 1188 C CA . PRO A 1 163 ? 287.731 251.761 270.098 1.00 98.76 162 PRO A CA 1
ATOM 1189 C C . PRO A 1 163 ? 286.957 250.808 269.203 1.00 102.31 162 PRO A C 1
ATOM 1190 O O . PRO A 1 163 ? 286.628 249.700 269.643 1.00 104.22 162 PRO A O 1
ATOM 1194 N N . ASP A 1 164 ? 286.646 251.196 267.971 1.00 107.52 163 ASP A N 1
ATOM 1195 C CA . ASP A 1 164 ? 285.760 250.384 267.147 1.00 105.43 163 ASP A CA 1
ATOM 1196 C C . ASP A 1 164 ? 286.469 249.119 266.683 1.00 108.34 163 ASP A C 1
ATOM 1197 O O . ASP A 1 164 ? 287.591 249.174 266.172 1.00 116.74 163 ASP A O 1
ATOM 1202 N N . ALA A 1 165 ? 285.808 247.976 266.855 1.00 91.72 164 ALA A N 1
ATOM 1203 C CA . ALA A 1 165 ? 286.365 246.702 266.428 1.00 88.52 164 ALA A CA 1
ATOM 1204 C C . ALA A 1 165 ? 285.245 245.680 266.310 1.00 88.91 164 ALA A C 1
ATOM 1205 O O . ALA A 1 165 ? 284.274 245.716 267.068 1.00 102.65 164 ALA A O 1
ATOM 1207 N N . LYS A 1 166 ? 285.394 244.772 265.350 1.00 87.33 165 LYS A N 1
ATOM 1208 C CA . LYS A 1 166 ? 284.456 243.680 265.142 1.00 82.24 165 LYS A CA 1
ATOM 1209 C C . LYS A 1 166 ? 285.227 242.383 264.960 1.00 85.29 165 LYS A C 1
ATOM 1210 O O . LYS A 1 166 ? 286.331 242.373 264.411 1.00 99.74 165 LYS A O 1
ATOM 1216 N N . SER A 1 167 ? 284.637 241.287 265.424 1.00 78.10 166 SER A N 1
ATOM 1217 C CA . SER A 1 167 ? 285.251 239.975 265.318 1.00 76.63 166 SER A CA 1
ATOM 1218 C C . SER A 1 167 ? 284.232 238.977 264.793 1.00 83.21 166 SER A C 1
ATOM 1219 O O . SER A 1 167 ? 283.021 239.176 264.908 1.00 100.54 166 SER A O 1
ATOM 1222 N N . GLN A 1 168 ? 284.742 237.897 264.211 1.00 82.45 167 GLN A N 1
ATOM 1223 C CA . GLN A 1 168 ? 283.887 236.848 263.664 1.00 80.00 167 GLN A CA 1
ATOM 1224 C C . GLN A 1 168 ? 284.710 235.580 263.547 1.00 82.17 167 GLN A C 1
ATOM 1225 O O . GLN A 1 168 ? 285.708 235.559 262.821 1.00 93.48 167 GLN A O 1
ATOM 1231 N N . VAL A 1 169 ? 284.299 234.529 264.249 1.00 72.35 168 VAL A N 1
ATOM 1232 C CA . VAL A 1 169 ? 285.030 233.271 264.295 1.00 77.62 168 VAL A CA 1
ATOM 1233 C C . VAL A 1 169 ? 284.136 232.174 263.739 1.00 78.04 168 VAL A C 1
ATOM 1234 O O . VAL A 1 169 ? 282.972 232.056 264.136 1.00 87.35 168 VAL A O 1
ATOM 1238 N N . THR A 1 170 ? 284.679 231.377 262.825 1.00 75.65 169 THR A N 1
ATOM 1239 C CA . THR A 1 170 ? 283.959 230.270 262.207 1.00 75.76 169 THR A CA 1
ATOM 1240 C C . THR A 1 170 ? 284.521 228.966 262.753 1.00 75.31 169 THR A C 1
ATOM 1241 O O . THR A 1 170 ? 285.657 228.595 262.442 1.00 91.69 169 THR A O 1
ATOM 1245 N N . PHE A 1 171 ? 283.729 228.273 263.561 1.00 73.73 170 PHE A N 1
ATOM 1246 C CA . PHE A 1 171 ? 284.155 227.022 264.165 1.00 74.29 170 PHE A CA 1
ATOM 1247 C C . PHE A 1 171 ? 283.725 225.840 263.311 1.00 82.82 170 PHE A C 1
ATOM 1248 O O . PHE A 1 171 ? 282.662 225.851 262.687 1.00 99.15 170 PHE A O 1
ATOM 1256 N N . GLN A 1 172 ? 284.567 224.816 263.289 1.00 84.57 171 GLN A N 1
ATOM 1257 C CA . GLN A 1 172 ? 284.329 223.611 262.505 1.00 82.55 171 GLN A CA 1
ATOM 1258 C C . GLN A 1 172 ? 283.940 222.491 263.461 1.00 88.89 171 GLN A C 1
ATOM 1259 O O . GLN A 1 172 ? 284.796 221.913 264.134 1.00 102.09 171 GLN A O 1
ATOM 1265 N N . TYR A 1 173 ? 282.649 222.187 263.516 1.00 87.85 172 TYR A N 1
ATOM 1266 C CA . TYR A 1 173 ? 282.175 221.102 264.355 1.00 89.95 172 TYR A CA 1
ATOM 1267 C C . TYR A 1 173 ? 282.368 219.760 263.660 1.00 96.54 172 TYR A C 1
ATOM 1268 O O . TYR A 1 173 ? 282.575 219.679 262.448 1.00 107.04 172 TYR A O 1
ATOM 1277 N N . ASP A 1 174 ? 282.303 218.696 264.455 1.00 114.39 173 ASP A N 1
ATOM 1278 C CA . ASP A 1 174 ? 282.369 217.338 263.922 1.00 115.13 173 ASP A CA 1
ATOM 1279 C C . ASP A 1 174 ? 281.691 216.424 264.932 1.00 117.82 173 ASP A C 1
ATOM 1280 O O . ASP A 1 174 ? 282.224 216.213 266.026 1.00 122.11 173 ASP A O 1
ATOM 1285 N N . ASP A 1 175 ? 280.526 215.891 264.563 1.00 126.16 174 ASP A N 1
ATOM 1286 C CA . ASP A 1 175 ? 279.716 215.060 265.453 1.00 129.64 174 ASP A CA 1
ATOM 1287 C C . ASP A 1 175 ? 279.362 215.808 266.735 1.00 131.23 174 ASP A C 1
ATOM 1288 O O . ASP A 1 175 ? 279.309 215.229 267.822 1.00 131.05 174 ASP A O 1
ATOM 1293 N N . GLY A 1 176 ? 279.116 217.110 266.607 1.00 116.31 175 GLY A N 1
ATOM 1294 C CA . GLY A 1 176 ? 278.741 217.933 267.735 1.00 113.95 175 GLY A CA 1
ATOM 1295 C C . GLY A 1 176 ? 279.886 218.434 268.585 1.00 112.40 175 GLY A C 1
ATOM 1296 O O . GLY A 1 176 ? 279.637 219.128 269.578 1.00 111.42 175 GLY A O 1
ATOM 1297 N N . LYS A 1 177 ? 281.128 218.113 268.235 1.00 110.47 176 LYS A N 1
ATOM 1298 C CA . LYS A 1 177 ? 282.295 218.540 268.991 1.00 105.65 176 LYS A CA 1
ATOM 1299 C C . LYS A 1 177 ? 283.184 219.405 268.112 1.00 108.60 176 LYS A C 1
ATOM 1300 O O . LYS A 1 177 ? 283.384 219.107 266.932 1.00 114.62 176 LYS A O 1
ATOM 1306 N N . ILE A 1 178 ? 283.716 220.479 268.694 1.00 91.32 177 ILE A N 1
ATOM 1307 C CA . ILE A 1 178 ? 284.604 221.365 267.955 1.00 90.91 177 ILE A CA 1
ATOM 1308 C C . ILE A 1 178 ? 285.932 220.665 267.713 1.00 91.04 177 ILE A C 1
ATOM 1309 O O . ILE A 1 178 ? 286.532 220.100 268.637 1.00 101.85 177 ILE A O 1
ATOM 1314 N N . VAL A 1 179 ? 286.397 220.693 266.468 1.00 80.68 178 VAL A N 1
ATOM 1315 C CA . VAL A 1 179 ? 287.689 220.119 266.114 1.00 87.20 178 VAL A CA 1
ATOM 1316 C C . VAL A 1 179 ? 288.675 221.153 265.601 1.00 93.81 178 VAL A C 1
ATOM 1317 O O . VAL A 1 179 ? 289.848 220.811 265.386 1.00 97.40 178 VAL A O 1
ATOM 1321 N N . GLY A 1 180 ? 288.256 222.393 265.394 1.00 95.73 179 GLY A N 1
ATOM 1322 C CA . GLY A 1 180 ? 289.172 223.416 264.939 1.00 92.01 179 GLY A CA 1
ATOM 1323 C C . GLY A 1 180 ? 288.430 224.693 264.620 1.00 87.54 179 GLY A C 1
ATOM 1324 O O . GLY A 1 180 ? 287.210 224.792 264.775 1.00 100.75 179 GLY A O 1
ATOM 1325 N N . ILE A 1 181 ? 289.200 225.677 264.168 1.00 75.03 180 ILE A N 1
ATOM 1326 C CA . ILE A 1 181 ? 288.672 226.962 263.733 1.00 78.69 180 ILE A CA 1
ATOM 1327 C C . ILE A 1 181 ? 288.999 227.127 262.259 1.00 87.52 180 ILE A C 1
ATOM 1328 O O . ILE A 1 181 ? 290.155 226.965 261.853 1.00 97.69 180 ILE A O 1
ATOM 1333 N N . ASP A 1 182 ? 287.983 227.445 261.461 1.00 96.95 181 ASP A N 1
ATOM 1334 C CA . ASP A 1 182 ? 288.137 227.509 260.016 1.00 95.20 181 ASP A CA 1
ATOM 1335 C C . ASP A 1 182 ? 288.424 228.910 259.500 1.00 98.56 181 ASP A C 1
ATOM 1336 O O . ASP A 1 182 ? 289.078 229.050 258.463 1.00 106.09 181 ASP A O 1
ATOM 1341 N N . ALA A 1 183 ? 287.960 229.946 260.192 1.00 78.96 182 ALA A N 1
ATOM 1342 C CA . ALA A 1 183 ? 288.173 231.310 259.734 1.00 79.31 182 ALA A CA 1
ATOM 1343 C C . ALA A 1 183 ? 288.073 232.254 260.920 1.00 80.79 182 ALA A C 1
ATOM 1344 O O . ALA A 1 183 ? 287.183 232.109 261.759 1.00 88.88 182 ALA A O 1
ATOM 1346 N N . VAL A 1 184 ? 288.989 233.216 260.981 1.00 87.23 183 VAL A N 1
ATOM 1347 C CA . VAL A 1 184 ? 288.976 234.257 261.999 1.00 84.18 183 VAL A CA 1
ATOM 1348 C C . VAL A 1 184 ? 288.992 235.606 261.301 1.00 87.00 183 VAL A C 1
ATOM 1349 O O . VAL A 1 184 ? 289.853 235.859 260.452 1.00 100.32 183 VAL A O 1
ATOM 1353 N N . VAL A 1 185 ? 288.044 236.466 261.652 1.00 79.09 184 VAL A N 1
ATOM 1354 C CA . VAL A 1 185 ? 287.954 237.814 261.110 1.00 83.25 184 VAL A CA 1
ATOM 1355 C C . VAL A 1 185 ? 288.033 238.791 262.271 1.00 90.26 184 VAL A C 1
ATOM 1356 O O . VAL A 1 185 ? 287.301 238.650 263.255 1.00 103.75 184 VAL A O 1
ATOM 1360 N N . LEU A 1 186 ? 288.922 239.776 262.160 1.00 83.75 185 LEU A N 1
ATOM 1361 C CA . LEU A 1 186 ? 289.115 240.770 263.217 1.00 79.45 185 LEU A CA 1
ATOM 1362 C C . LEU A 1 186 ? 289.318 242.125 262.542 1.00 83.40 185 LEU A C 1
ATOM 1363 O O . LEU A 1 186 ? 290.435 242.480 262.162 1.00 97.90 185 LEU A O 1
ATOM 1368 N N . SER A 1 187 ? 288.232 242.874 262.395 1.00 91.41 186 SER A N 1
ATOM 1369 C CA . SER A 1 187 ? 288.294 244.227 261.863 1.00 93.51 186 SER A CA 1
ATOM 1370 C C . SER A 1 187 ? 288.425 245.197 263.027 1.00 96.10 186 SER A C 1
ATOM 1371 O O . SER A 1 187 ? 287.579 245.210 263.925 1.00 108.98 186 SER A O 1
ATOM 1374 N N . THR A 1 188 ? 289.480 246.003 263.014 1.00 97.84 187 THR A N 1
ATOM 1375 C CA . THR A 1 188 ? 289.757 246.930 264.099 1.00 97.66 187 THR A CA 1
ATOM 1376 C C . THR A 1 188 ? 290.034 248.316 263.541 1.00 101.13 187 THR A C 1
ATOM 1377 O O . THR A 1 188 ? 290.558 248.466 262.435 1.00 113.06 187 THR A O 1
ATOM 1381 N N . GLN A 1 189 ? 289.671 249.330 264.320 1.00 101.93 188 GLN A N 1
ATOM 1382 C CA . GLN A 1 189 ? 289.956 250.712 263.969 1.00 99.97 188 GLN A CA 1
ATOM 1383 C C . GLN A 1 189 ? 291.303 251.105 264.555 1.00 105.03 188 GLN A C 1
ATOM 1384 O O . GLN A 1 189 ? 291.589 250.813 265.719 1.00 111.62 188 GLN A O 1
ATOM 1390 N N . HIS A 1 190 ? 292.127 251.761 263.746 1.00 104.91 189 HIS A N 1
ATOM 1391 C CA . HIS A 1 190 ? 293.464 252.163 264.148 1.00 102.53 189 HIS A CA 1
ATOM 1392 C C . HIS A 1 190 ? 293.672 253.627 263.789 1.00 108.87 189 HIS A C 1
ATOM 1393 O O . HIS A 1 190 ? 292.780 254.293 263.259 1.00 115.66 189 HIS A O 1
ATOM 1400 N N . SER A 1 191 ? 294.862 254.129 264.086 1.00 118.78 190 SER A N 1
ATOM 1401 C CA . SER A 1 191 ? 295.242 255.471 263.680 1.00 117.09 190 SER A CA 1
ATOM 1402 C C . SER A 1 191 ? 296.008 255.417 262.365 1.00 123.56 190 SER A C 1
ATOM 1403 O O . SER A 1 191 ? 296.501 254.367 261.947 1.00 128.27 190 SER A O 1
ATOM 1406 N N . GLU A 1 192 ? 296.103 256.573 261.708 1.00 137.97 191 GLU A N 1
ATOM 1407 C CA . GLU A 1 192 ? 296.818 256.652 260.442 1.00 136.28 191 GLU A CA 1
ATOM 1408 C C . GLU A 1 192 ? 298.319 256.459 260.601 1.00 136.65 191 GLU A C 1
ATOM 1409 O O . GLU A 1 192 ? 299.015 256.297 259.594 1.00 136.80 191 GLU A O 1
ATOM 1415 N N . GLU A 1 193 ? 298.829 256.478 261.833 1.00 131.41 192 GLU A N 1
ATOM 1416 C CA . GLU A 1 193 ? 300.260 256.302 262.055 1.00 131.01 192 GLU A CA 1
ATOM 1417 C C . GLU A 1 193 ? 300.732 254.930 261.589 1.00 133.03 192 GLU A C 1
ATOM 1418 O O . GLU A 1 193 ? 301.760 254.810 260.913 1.00 132.84 192 GLU A O 1
ATOM 1424 N N . ILE A 1 194 ? 299.990 253.885 261.934 1.00 125.79 193 ILE A N 1
ATOM 1425 C CA . ILE A 1 194 ? 300.444 252.518 261.704 1.00 122.99 193 ILE A CA 1
ATOM 1426 C C . ILE A 1 194 ? 300.178 252.122 260.259 1.00 124.62 193 ILE A C 1
ATOM 1427 O O . ILE A 1 194 ? 299.136 252.457 259.682 1.00 125.10 193 ILE A O 1
ATOM 1432 N N . ASP A 1 195 ? 301.139 251.425 259.659 1.00 132.02 194 ASP A N 1
ATOM 1433 C CA . ASP A 1 195 ? 300.968 250.904 258.313 1.00 130.33 194 ASP A CA 1
ATOM 1434 C C . ASP A 1 195 ? 300.167 249.607 258.344 1.00 130.04 194 ASP A C 1
ATOM 1435 O O . ASP A 1 195 ? 300.031 248.953 259.381 1.00 134.93 194 ASP A O 1
ATOM 1440 N N . GLN A 1 196 ? 299.633 249.238 257.179 1.00 120.06 195 GLN A N 1
ATOM 1441 C CA . GLN A 1 196 ? 298.712 248.108 257.117 1.00 120.81 195 GLN A CA 1
ATOM 1442 C C . GLN A 1 196 ? 299.419 246.787 257.393 1.00 122.45 195 GLN A C 1
ATOM 1443 O O . GLN A 1 196 ? 298.876 245.924 258.091 1.00 122.80 195 GLN A O 1
ATOM 1449 N N . LYS A 1 197 ? 300.622 246.604 256.847 1.00 123.37 196 LYS A N 1
ATOM 1450 C CA . LYS A 1 197 ? 301.322 245.335 257.026 1.00 122.54 196 LYS A CA 1
ATOM 1451 C C . LYS A 1 197 ? 301.689 245.100 258.485 1.00 123.64 196 LYS A C 1
ATOM 1452 O O . LYS A 1 197 ? 301.545 243.983 258.994 1.00 125.64 196 LYS A O 1
ATOM 1458 N N . SER A 1 198 ? 302.167 246.137 259.175 1.00 123.00 197 SER A N 1
ATOM 1459 C CA . SER A 1 198 ? 302.557 245.971 260.570 1.00 122.52 197 SER A CA 1
ATOM 1460 C C . SER A 1 198 ? 301.348 245.779 261.475 1.00 121.79 197 SER A C 1
ATOM 1461 O O . SER A 1 198 ? 301.466 245.159 262.537 1.00 124.30 197 SER A O 1
ATOM 1464 N N . LEU A 1 199 ? 300.189 246.309 261.084 1.00 109.56 198 LEU A N 1
ATOM 1465 C CA . LEU A 1 199 ? 298.986 246.117 261.886 1.00 106.17 198 LEU A CA 1
ATOM 1466 C C . LEU A 1 199 ? 298.574 244.653 261.927 1.00 112.37 198 LEU A C 1
ATOM 1467 O O . LEU A 1 199 ? 298.206 244.136 262.987 1.00 118.37 198 LEU A O 1
ATOM 1472 N N . GLN A 1 200 ? 298.628 243.968 260.784 1.00 112.52 199 GLN A N 1
ATOM 1473 C CA . GLN A 1 200 ? 298.219 242.569 260.743 1.00 107.80 199 GLN A CA 1
ATOM 1474 C C . GLN A 1 200 ? 299.144 241.695 261.579 1.00 109.03 199 GLN A C 1
ATOM 1475 O O . GLN A 1 200 ? 298.683 240.779 262.268 1.00 114.16 199 GLN A O 1
ATOM 1481 N N . GLU A 1 201 ? 300.451 241.957 261.529 1.00 118.68 200 GLU A N 1
ATOM 1482 C CA . GLU A 1 201 ? 301.385 241.184 262.341 1.00 117.37 200 GLU A CA 1
ATOM 1483 C C . GLU A 1 201 ? 301.146 241.412 263.827 1.00 120.27 200 GLU A C 1
ATOM 1484 O O . GLU A 1 201 ? 301.182 240.466 264.621 1.00 124.87 200 GLU A O 1
ATOM 1490 N N . ALA A 1 202 ? 300.908 242.663 264.224 1.00 111.67 201 ALA A N 1
ATOM 1491 C CA . ALA A 1 202 ? 300.698 242.959 265.637 1.00 108.40 201 ALA A CA 1
ATOM 1492 C C . ALA A 1 202 ? 299.374 242.396 266.134 1.00 109.39 201 ALA A C 1
ATOM 1493 O O . ALA A 1 202 ? 299.313 241.809 267.219 1.00 116.78 201 ALA A O 1
ATOM 1495 N N . VAL A 1 203 ? 298.302 242.566 265.358 1.00 101.56 202 VAL A N 1
ATOM 1496 C CA . VAL A 1 203 ? 296.997 242.060 265.774 1.00 100.33 202 VAL A CA 1
ATOM 1497 C C . VAL A 1 203 ? 297.024 240.543 265.890 1.00 105.71 202 VAL A C 1
ATOM 1498 O O . VAL A 1 203 ? 296.506 239.970 266.855 1.00 117.25 202 VAL A O 1
ATOM 1502 N N . MET A 1 204 ? 297.631 239.870 264.914 1.00 111.90 203 MET A N 1
ATOM 1503 C CA . MET A 1 204 ? 297.693 238.413 264.951 1.00 110.41 203 MET A CA 1
ATOM 1504 C C . MET A 1 204 ? 298.471 237.923 266.164 1.00 111.77 203 MET A C 1
ATOM 1505 O O . MET A 1 204 ? 298.055 236.973 266.835 1.00 114.81 203 MET A O 1
ATOM 1510 N N . GLU A 1 205 ? 299.600 238.562 266.465 1.00 118.37 204 GLU A N 1
ATOM 1511 C CA . GLU A 1 205 ? 300.448 238.100 267.557 1.00 118.53 204 GLU A CA 1
ATOM 1512 C C . GLU A 1 205 ? 299.894 238.487 268.922 1.00 116.44 204 GLU A C 1
ATOM 1513 O O . GLU A 1 205 ? 300.032 237.728 269.887 1.00 119.49 204 GLU A O 1
ATOM 1519 N N . GLU A 1 206 ? 299.265 239.656 269.030 1.00 108.24 205 GLU A N 1
ATOM 1520 C CA . GLU A 1 206 ? 298.899 240.206 270.327 1.00 107.31 205 GLU A CA 1
ATOM 1521 C C . GLU A 1 206 ? 297.435 239.999 270.691 1.00 106.09 205 GLU A C 1
ATOM 1522 O O . GLU A 1 206 ? 297.078 240.174 271.860 1.00 107.94 205 GLU A O 1
ATOM 1528 N N . ILE A 1 207 ? 296.582 239.629 269.740 1.00 90.18 206 ILE A N 1
ATOM 1529 C CA . ILE A 1 207 ? 295.162 239.480 270.033 1.00 87.44 206 ILE A CA 1
ATOM 1530 C C . ILE A 1 207 ? 294.704 238.057 269.744 1.00 93.01 206 ILE A C 1
ATOM 1531 O O . ILE A 1 207 ? 294.169 237.377 270.626 1.00 103.09 206 ILE A O 1
ATOM 1536 N N . ILE A 1 208 ? 294.903 237.598 268.510 1.00 95.15 207 ILE A N 1
ATOM 1537 C CA . ILE A 1 208 ? 294.394 236.286 268.125 1.00 92.24 207 ILE A CA 1
ATOM 1538 C C . ILE A 1 208 ? 295.175 235.175 268.814 1.00 96.47 207 ILE A C 1
ATOM 1539 O O . ILE A 1 208 ? 294.589 234.212 269.321 1.00 101.49 207 ILE A O 1
ATOM 1544 N N . LYS A 1 209 ? 296.502 235.281 268.842 1.00 99.60 208 LYS A N 1
ATOM 1545 C CA . LYS A 1 209 ? 297.316 234.227 269.445 1.00 97.57 208 LYS A CA 1
ATOM 1546 C C . LYS A 1 209 ? 297.047 234.028 270.932 1.00 100.59 208 LYS A C 1
ATOM 1547 O O . LYS A 1 209 ? 296.852 232.872 271.346 1.00 103.55 208 LYS A O 1
ATOM 1553 N N . PRO A 1 210 ? 297.032 235.061 271.783 1.00 94.94 209 PRO A N 1
ATOM 1554 C CA . PRO A 1 210 ? 296.825 234.809 273.218 1.00 94.10 209 PRO A CA 1
ATOM 1555 C C . PRO A 1 210 ? 295.446 234.278 273.561 1.00 103.32 209 PRO A C 1
ATOM 1556 O O . PRO A 1 210 ? 295.277 233.712 274.647 1.00 109.24 209 PRO A O 1
ATOM 1560 N N . ILE A 1 211 ? 294.459 234.435 272.683 1.00 92.41 210 ILE A N 1
ATOM 1561 C CA . ILE A 1 211 ? 293.079 234.115 273.025 1.00 84.12 210 ILE A CA 1
ATOM 1562 C C . ILE A 1 211 ? 292.711 232.716 272.554 1.00 87.33 210 ILE A C 1
ATOM 1563 O O . ILE A 1 211 ? 292.356 231.852 273.362 1.00 93.33 210 ILE A O 1
ATOM 1568 N N . LEU A 1 212 ? 292.783 232.485 271.250 1.00 80.28 211 LEU A N 1
ATOM 1569 C CA . LEU A 1 212 ? 292.333 231.216 270.702 1.00 81.90 211 LEU A CA 1
ATOM 1570 C C . LEU A 1 212 ? 293.320 230.104 271.048 1.00 87.97 211 LEU A C 1
ATOM 1571 O O . LEU A 1 212 ? 294.534 230.329 271.049 1.00 89.09 211 LEU A O 1
ATOM 1576 N N . PRO A 1 213 ? 292.833 228.903 271.358 1.00 90.19 212 PRO A N 1
ATOM 1577 C CA . PRO A 1 213 ? 293.743 227.780 271.605 1.00 88.43 212 PRO A CA 1
ATOM 1578 C C . PRO A 1 213 ? 294.590 227.478 270.379 1.00 89.30 212 PRO A C 1
ATOM 1579 O O . PRO A 1 213 ? 294.118 227.541 269.243 1.00 96.17 212 PRO A O 1
ATOM 1583 N N . ALA A 1 214 ? 295.856 227.137 270.622 1.00 90.95 213 ALA A N 1
ATOM 1584 C CA . ALA A 1 214 ? 296.794 226.961 269.521 1.00 89.41 213 ALA A CA 1
ATOM 1585 C C . ALA A 1 214 ? 296.490 225.713 268.705 1.00 95.18 213 ALA A C 1
ATOM 1586 O O . ALA A 1 214 ? 296.792 225.672 267.508 1.00 100.25 213 ALA A O 1
ATOM 1588 N N . GLU A 1 215 ? 295.903 224.689 269.325 1.00 103.80 214 GLU A N 1
ATOM 1589 C CA . GLU A 1 215 ? 295.659 223.446 268.604 1.00 101.39 214 GLU A CA 1
ATOM 1590 C C . GLU A 1 215 ? 294.551 223.599 267.572 1.00 101.27 214 GLU A C 1
ATOM 1591 O O . GLU A 1 215 ? 294.513 222.848 266.591 1.00 108.43 214 GLU A O 1
ATOM 1597 N N . TRP A 1 216 ? 293.641 224.552 267.772 1.00 83.70 215 TRP A N 1
ATOM 1598 C CA . TRP A 1 216 ? 292.581 224.775 266.798 1.00 85.20 215 TRP A CA 1
ATOM 1599 C C . TRP A 1 216 ? 293.077 225.523 265.570 1.00 94.23 215 TRP A C 1
ATOM 1600 O O . TRP A 1 216 ? 292.588 225.278 264.463 1.00 100.71 215 TRP A O 1
ATOM 1611 N N . LEU A 1 217 ? 294.035 226.428 265.738 1.00 97.94 216 LEU A N 1
ATOM 1612 C CA . LEU A 1 217 ? 294.551 227.224 264.628 1.00 93.49 216 LEU A CA 1
ATOM 1613 C C . LEU A 1 217 ? 295.562 226.389 263.857 1.00 103.09 216 LEU A C 1
ATOM 1614 O O . LEU A 1 217 ? 296.739 226.323 264.218 1.00 105.86 216 LEU A O 1
ATOM 1619 N N . THR A 1 218 ? 295.104 225.747 262.790 1.00 122.33 217 THR A N 1
ATOM 1620 C CA . THR A 1 218 ? 295.957 224.957 261.922 1.00 123.28 217 THR A CA 1
ATOM 1621 C C . THR A 1 218 ? 296.353 225.787 260.704 1.00 123.61 217 THR A C 1
ATOM 1622 O O . THR A 1 218 ? 296.064 226.983 260.617 1.00 123.88 217 THR A O 1
ATOM 1626 N N . SER A 1 219 ? 297.029 225.149 259.747 1.00 129.91 218 SER A N 1
ATOM 1627 C CA . SER A 1 219 ? 297.392 225.837 258.516 1.00 132.12 218 SER A CA 1
ATOM 1628 C C . SER A 1 219 ? 296.185 226.110 257.631 1.00 130.36 218 SER A C 1
ATOM 1629 O O . SER A 1 219 ? 296.227 227.036 256.814 1.00 127.67 218 SER A O 1
ATOM 1632 N N . ALA A 1 220 ? 295.114 225.330 257.773 1.00 118.16 219 ALA A N 1
ATOM 1633 C CA . ALA A 1 220 ? 293.906 225.542 256.988 1.00 116.13 219 ALA A CA 1
ATOM 1634 C C . ALA A 1 220 ? 293.067 226.705 257.494 1.00 117.86 219 ALA A C 1
ATOM 1635 O O . ALA A 1 220 ? 292.125 227.111 256.806 1.00 114.85 219 ALA A O 1
ATOM 1637 N N . THR A 1 221 ? 293.375 227.239 258.672 1.00 108.44 220 THR A N 1
ATOM 1638 C CA . THR A 1 221 ? 292.635 228.376 259.198 1.00 102.96 220 THR A CA 1
ATOM 1639 C C . THR A 1 221 ? 292.953 229.624 258.388 1.00 104.58 220 THR A C 1
ATOM 1640 O O . THR A 1 221 ? 294.119 229.913 258.105 1.00 109.55 220 THR A O 1
ATOM 1644 N N . LYS A 1 222 ? 291.915 230.363 258.012 1.00 97.03 221 LYS A N 1
ATOM 1645 C CA . LYS A 1 222 ? 292.065 231.582 257.231 1.00 98.47 221 LYS A CA 1
ATOM 1646 C C . LYS A 1 222 ? 291.853 232.789 258.132 1.00 102.06 221 LYS A C 1
ATOM 1647 O O . LYS A 1 222 ? 290.858 232.859 258.859 1.00 106.90 221 LYS A O 1
ATOM 1653 N N . PHE A 1 223 ? 292.788 233.730 258.086 1.00 92.56 222 PHE A N 1
ATOM 1654 C CA . PHE A 1 223 ? 292.729 234.939 258.894 1.00 85.63 222 PHE A CA 1
ATOM 1655 C C . PHE A 1 223 ? 292.425 236.131 258.002 1.00 87.92 222 PHE A C 1
ATOM 1656 O O . PHE A 1 223 ? 293.086 236.332 256.979 1.00 97.88 222 PHE A O 1
ATOM 1664 N N . PHE A 1 224 ? 291.426 236.917 258.391 1.00 84.97 223 PHE A N 1
ATOM 1665 C CA . PHE A 1 224 ? 291.041 238.131 257.681 1.00 91.87 223 PHE A CA 1
ATOM 1666 C C . PHE A 1 224 ? 291.130 239.283 258.675 1.00 100.45 223 PHE A C 1
ATOM 1667 O O . PHE A 1 224 ? 290.183 239.550 259.417 1.00 111.38 223 PHE A O 1
ATOM 1675 N N . ILE A 1 225 ? 292.269 239.965 258.689 1.00 94.36 224 ILE A N 1
ATOM 1676 C CA . ILE A 1 225 ? 292.509 241.083 259.591 1.00 89.78 224 ILE A CA 1
ATOM 1677 C C . ILE A 1 225 ? 292.468 242.357 258.761 1.00 95.14 224 ILE A C 1
ATOM 1678 O O . ILE A 1 225 ? 293.388 242.628 257.980 1.00 101.43 224 ILE A O 1
ATOM 1683 N N . ASN A 1 226 ? 291.409 243.146 258.943 1.00 97.67 225 ASN A N 1
ATOM 1684 C CA . ASN A 1 226 ? 291.127 244.319 258.124 1.00 102.36 225 ASN A CA 1
ATOM 1685 C C . ASN A 1 226 ? 291.227 243.961 256.647 1.00 106.95 225 ASN A C 1
ATOM 1686 O O . ASN A 1 226 ? 292.136 244.437 255.955 1.00 111.96 225 ASN A O 1
ATOM 1691 N N . PRO A 1 227 ? 290.329 243.118 256.133 1.00 104.83 226 PRO A N 1
ATOM 1692 C CA . PRO A 1 227 ? 290.450 242.688 254.731 1.00 110.40 226 PRO A CA 1
ATOM 1693 C C . PRO A 1 227 ? 290.362 243.828 253.736 1.00 114.09 226 PRO A C 1
ATOM 1694 O O . PRO A 1 227 ? 291.010 243.769 252.683 1.00 110.36 226 PRO A O 1
ATOM 1698 N N . THR A 1 228 ? 289.579 244.865 254.032 1.00 127.58 227 THR A N 1
ATOM 1699 C CA . THR A 1 228 ? 289.425 245.971 253.093 1.00 126.59 227 THR A CA 1
ATOM 1700 C C . THR A 1 228 ? 290.701 246.798 253.009 1.00 127.62 227 THR A C 1
ATOM 1701 O O . THR A 1 228 ? 291.305 246.928 251.938 1.00 129.61 227 THR A O 1
ATOM 1705 N N . GLY A 1 229 ? 291.126 247.366 254.132 1.00 120.32 228 GLY A N 1
ATOM 1706 C CA . GLY A 1 229 ? 292.311 248.196 254.149 1.00 118.77 228 GLY A CA 1
ATOM 1707 C C . GLY A 1 229 ? 292.418 249.028 255.408 1.00 121.00 228 GLY A C 1
ATOM 1708 O O . GLY A 1 229 ? 292.247 248.512 256.516 1.00 126.24 228 GLY A O 1
ATOM 1709 N N . ARG A 1 230 ? 292.698 250.317 255.251 1.00 122.03 229 ARG A N 1
ATOM 1710 C CA . ARG A 1 230 ? 292.829 251.191 256.406 1.00 123.69 229 ARG A CA 1
ATOM 1711 C C . ARG A 1 230 ? 291.471 251.422 257.055 1.00 125.07 229 ARG A C 1
ATOM 1712 O O . ARG A 1 230 ? 290.446 251.528 256.377 1.00 122.56 229 ARG A O 1
ATOM 1720 N N . PHE A 1 231 ? 291.469 251.481 258.385 1.00 116.43 230 PHE A N 1
ATOM 1721 C CA . PHE A 1 231 ? 290.272 251.744 259.182 1.00 111.58 230 PHE A CA 1
ATOM 1722 C C . PHE A 1 231 ? 290.687 252.800 260.200 1.00 113.87 230 PHE A C 1
ATOM 1723 O O . PHE A 1 231 ? 291.099 252.471 261.315 1.00 119.05 230 PHE A O 1
ATOM 1731 N N . VAL A 1 232 ? 290.576 254.068 259.813 1.00 107.72 231 VAL A N 1
ATOM 1732 C CA . VAL A 1 232 ? 291.011 255.170 260.663 1.00 108.12 231 VAL A CA 1
ATOM 1733 C C . VAL A 1 232 ? 289.806 255.865 261.276 1.00 110.50 231 VAL A C 1
ATOM 1734 O O . VAL A 1 232 ? 289.693 255.967 262.502 1.00 114.28 231 VAL A O 1
ATOM 1738 N N . ILE A 1 233 ? 288.900 256.346 260.435 1.00 114.38 232 ILE A N 1
ATOM 1739 C CA . ILE A 1 233 ? 287.679 256.986 260.904 1.00 116.32 232 ILE A CA 1
ATOM 1740 C C . ILE A 1 233 ? 286.583 255.937 260.987 1.00 114.60 232 ILE A C 1
ATOM 1741 O O . ILE A 1 233 ? 286.215 255.323 259.980 1.00 112.89 232 ILE A O 1
ATOM 1746 N N . GLY A 1 234 ? 286.065 255.729 262.192 1.00 112.75 233 GLY A N 1
ATOM 1747 C CA . GLY A 1 234 ? 285.004 254.774 262.423 1.00 114.44 233 GLY A CA 1
ATOM 1748 C C . GLY A 1 234 ? 284.059 255.269 263.493 1.00 112.58 233 GLY A C 1
ATOM 1749 O O . GLY A 1 234 ? 283.813 256.473 263.601 1.00 115.54 233 GLY A O 1
ATOM 1750 N N . GLY A 1 235 ? 283.531 254.355 264.297 1.00 111.59 234 GLY A N 1
ATOM 1751 C CA . GLY A 1 235 ? 282.596 254.719 265.330 1.00 113.34 234 GLY A CA 1
ATOM 1752 C C . GLY A 1 235 ? 281.323 255.306 264.762 1.00 116.67 234 GLY A C 1
ATOM 1753 O O . GLY A 1 235 ? 280.862 254.925 263.682 1.00 120.02 234 GLY A O 1
ATOM 1754 N N . PRO A 1 236 ? 280.736 256.259 265.485 1.00 119.16 235 PRO A N 1
ATOM 1755 C CA . PRO A 1 236 ? 279.444 256.818 265.058 1.00 117.31 235 PRO A CA 1
ATOM 1756 C C . PRO A 1 236 ? 279.468 257.440 263.675 1.00 120.85 235 PRO A C 1
ATOM 1757 O O . PRO A 1 236 ? 278.448 257.402 262.975 1.00 126.41 235 PRO A O 1
ATOM 1761 N N . MET A 1 237 ? 280.593 258.022 263.259 1.00 127.56 236 MET A N 1
ATOM 1762 C CA . MET A 1 237 ? 280.661 258.619 261.929 1.00 126.88 236 MET A CA 1
ATOM 1763 C C . MET A 1 237 ? 280.510 257.564 260.841 1.00 127.26 236 MET A C 1
ATOM 1764 O O . MET A 1 237 ? 279.845 257.798 259.826 1.00 123.35 236 MET A O 1
ATOM 1769 N N . GLY A 1 238 ? 281.120 256.394 261.037 1.00 138.03 237 GLY A N 1
ATOM 1770 C CA . GLY A 1 238 ? 281.062 255.361 260.017 1.00 138.95 237 GLY A CA 1
ATOM 1771 C C . GLY A 1 238 ? 279.659 254.838 259.779 1.00 142.81 237 GLY A C 1
ATOM 1772 O O . GLY A 1 238 ? 279.269 254.577 258.639 1.00 143.76 237 GLY A O 1
ATOM 1773 N N . ASP A 1 239 ? 278.883 254.674 260.847 1.00 139.12 238 ASP A N 1
ATOM 1774 C CA . ASP A 1 239 ? 277.546 254.113 260.726 1.00 136.43 238 ASP A CA 1
ATOM 1775 C C . ASP A 1 239 ? 276.710 254.561 261.915 1.00 133.96 238 ASP A C 1
ATOM 1776 O O . ASP A 1 239 ? 277.241 254.853 262.988 1.00 134.22 238 ASP A O 1
ATOM 1781 N N . CYS A 1 240 ? 275.397 254.610 261.710 1.00 124.43 239 CYS A N 1
ATOM 1782 C CA . CYS A 1 240 ? 274.486 254.986 262.779 1.00 120.13 239 CYS A CA 1
ATOM 1783 C C . CYS A 1 240 ? 274.402 253.881 263.828 1.00 119.05 239 CYS A C 1
ATOM 1784 O O . CYS A 1 240 ? 274.659 252.705 263.558 1.00 123.31 239 CYS A O 1
ATOM 1787 N N . GLY A 1 241 ? 274.035 254.277 265.042 1.00 97.56 240 GLY A N 1
ATOM 1788 C CA . GLY A 1 241 ? 273.884 253.332 266.128 1.00 91.68 240 GLY A CA 1
ATOM 1789 C C . GLY A 1 241 ? 272.591 253.521 266.890 1.00 95.06 240 GLY A C 1
ATOM 1790 O O . GLY A 1 241 ? 272.230 254.648 267.238 1.00 107.76 240 GLY A O 1
ATOM 1791 N N . LEU A 1 242 ? 271.882 252.429 267.152 1.00 82.81 241 LEU A N 1
ATOM 1792 C CA . LEU A 1 242 ? 270.615 252.473 267.863 1.00 80.86 241 LEU A CA 1
ATOM 1793 C C . LEU A 1 242 ? 270.610 251.412 268.952 1.00 87.55 241 LEU A C 1
ATOM 1794 O O . LEU A 1 242 ? 271.291 250.390 268.847 1.00 93.57 241 LEU A O 1
ATOM 1799 N N . THR A 1 243 ? 269.835 251.667 270.000 1.00 89.95 242 THR A N 1
ATOM 1800 C CA . THR A 1 243 ? 269.770 250.743 271.123 1.00 90.04 242 THR A CA 1
ATOM 1801 C C . THR A 1 243 ? 268.985 249.497 270.739 1.00 94.07 242 THR A C 1
ATOM 1802 O O . THR A 1 243 ? 267.866 249.588 270.227 1.00 102.68 242 THR A O 1
ATOM 1806 N N . GLY A 1 244 ? 269.568 248.332 270.998 1.00 87.41 243 GLY A N 1
ATOM 1807 C CA . GLY A 1 244 ? 268.899 247.078 270.723 1.00 87.83 243 GLY A CA 1
ATOM 1808 C C . GLY A 1 244 ? 269.073 246.538 269.325 1.00 96.32 243 GLY A C 1
ATOM 1809 O O . GLY A 1 244 ? 268.300 245.665 268.916 1.00 99.20 243 GLY A O 1
ATOM 1810 N N . ARG A 1 245 ? 270.052 247.029 268.573 1.00 102.52 244 ARG A N 1
ATOM 1811 C CA . ARG A 1 245 ? 270.338 246.513 267.244 1.00 96.83 244 ARG A CA 1
ATOM 1812 C C . ARG A 1 245 ? 271.332 245.362 267.260 1.00 98.57 244 ARG A C 1
ATOM 1813 O O . ARG A 1 245 ? 271.593 244.771 266.208 1.00 102.63 244 ARG A O 1
ATOM 1821 N N . LYS A 1 246 ? 271.884 245.029 268.421 1.00 94.26 245 LYS A N 1
ATOM 1822 C CA . LYS A 1 246 ? 272.885 243.981 268.566 1.00 91.76 245 LYS A CA 1
ATOM 1823 C C . LYS A 1 246 ? 272.424 242.932 269.568 1.00 94.42 245 LYS A C 1
ATOM 1824 O O . LYS A 1 246 ? 273.199 242.457 270.399 1.00 100.41 245 LYS A O 1
ATOM 1830 N N . ILE A 1 247 ? 271.145 242.561 269.502 1.00 93.72 246 ILE A N 1
ATOM 1831 C CA . ILE A 1 247 ? 270.585 241.653 270.498 1.00 98.00 246 ILE A CA 1
ATOM 1832 C C . ILE A 1 247 ? 271.169 240.254 270.350 1.00 97.59 246 ILE A C 1
ATOM 1833 O O . ILE A 1 247 ? 271.405 239.561 271.345 1.00 98.94 246 ILE A O 1
ATOM 1838 N N . ILE A 1 248 ? 271.403 239.813 269.115 1.00 95.73 247 ILE A N 1
ATOM 1839 C CA . ILE A 1 248 ? 271.861 238.445 268.899 1.00 94.07 247 ILE A CA 1
ATOM 1840 C C . ILE A 1 248 ? 273.283 238.261 269.411 1.00 97.61 247 ILE A C 1
ATOM 1841 O O . ILE A 1 248 ? 273.599 237.249 270.047 1.00 104.27 247 ILE A O 1
ATOM 1846 N N . VAL A 1 249 ? 274.164 239.231 269.155 1.00 98.07 248 VAL A N 1
ATOM 1847 C CA . VAL A 1 249 ? 275.524 239.122 269.664 1.00 99.15 248 VAL A CA 1
ATOM 1848 C C . VAL A 1 249 ? 275.562 239.248 271.178 1.00 102.69 248 VAL A C 1
ATOM 1849 O O . VAL A 1 249 ? 276.526 238.804 271.809 1.00 110.71 248 VAL A O 1
ATOM 1853 N N . ASP A 1 250 ? 274.538 239.850 271.784 1.00 100.34 249 ASP A N 1
ATOM 1854 C CA . ASP A 1 250 ? 274.496 239.948 273.237 1.00 99.18 249 ASP A CA 1
ATOM 1855 C C . ASP A 1 250 ? 274.231 238.593 273.878 1.00 99.25 249 ASP A C 1
ATOM 1856 O O . ASP A 1 250 ? 274.934 238.187 274.809 1.00 107.98 249 ASP A O 1
ATOM 1861 N N . THR A 1 251 ? 273.219 237.875 273.394 1.00 81.97 250 THR A N 1
ATOM 1862 C CA . THR A 1 251 ? 272.742 236.704 274.127 1.00 80.43 250 THR A CA 1
ATOM 1863 C C . THR A 1 251 ? 273.568 235.456 273.827 1.00 87.92 250 THR A C 1
ATOM 1864 O O . THR A 1 251 ? 274.296 234.959 274.692 1.00 104.03 250 THR A O 1
ATOM 1868 N N . TYR A 1 252 ? 273.487 234.946 272.599 1.00 72.45 251 TYR A N 1
ATOM 1869 C CA . TYR A 1 252 ? 274.139 233.686 272.273 1.00 75.73 251 TYR A CA 1
ATOM 1870 C C . TYR A 1 252 ? 274.725 233.633 270.872 1.00 82.37 251 TYR A C 1
ATOM 1871 O O . TYR A 1 252 ? 275.219 232.573 270.477 1.00 93.74 251 TYR A O 1
ATOM 1880 N N . GLY A 1 253 ? 274.689 234.719 270.109 1.00 95.62 252 GLY A N 1
ATOM 1881 C CA . GLY A 1 253 ? 274.969 234.553 268.701 1.00 95.60 252 GLY A CA 1
ATOM 1882 C C . GLY A 1 253 ? 273.838 233.789 268.035 1.00 100.07 252 GLY A C 1
ATOM 1883 O O . GLY A 1 253 ? 272.680 233.843 268.456 1.00 104.95 252 GLY A O 1
ATOM 1884 N N . GLY A 1 254 ? 274.179 233.058 266.984 1.00 107.07 253 GLY A N 1
ATOM 1885 C CA . GLY A 1 254 ? 273.183 232.304 266.257 1.00 113.04 253 GLY A CA 1
ATOM 1886 C C . GLY A 1 254 ? 272.892 230.923 266.797 1.00 113.30 253 GLY A C 1
ATOM 1887 O O . GLY A 1 254 ? 272.126 230.180 266.175 1.00 119.05 253 GLY A O 1
ATOM 1888 N N . MET A 1 255 ? 273.476 230.548 267.935 1.00 100.15 254 MET A N 1
ATOM 1889 C CA . MET A 1 255 ? 273.317 229.189 268.435 1.00 100.77 254 MET A CA 1
ATOM 1890 C C . MET A 1 255 ? 271.934 228.935 269.020 1.00 104.02 254 MET A C 1
ATOM 1891 O O . MET A 1 255 ? 271.493 227.782 269.052 1.00 106.24 254 MET A O 1
ATOM 1896 N N . ALA A 1 256 ? 271.236 229.973 269.470 1.00 93.83 255 ALA A N 1
ATOM 1897 C CA . ALA A 1 256 ? 269.949 229.804 270.125 1.00 88.87 255 ALA A CA 1
ATOM 1898 C C . ALA A 1 256 ? 268.932 230.779 269.556 1.00 98.42 255 ALA A C 1
ATOM 1899 O O . ALA A 1 256 ? 269.284 231.849 269.055 1.00 106.07 255 ALA A O 1
ATOM 1901 N N . ARG A 1 257 ? 267.662 230.395 269.646 1.00 94.29 256 ARG A N 1
ATOM 1902 C CA . ARG A 1 257 ? 266.579 231.270 269.231 1.00 95.24 256 ARG A CA 1
ATOM 1903 C C . ARG A 1 257 ? 266.450 232.446 270.193 1.00 99.48 256 ARG A C 1
ATOM 1904 O O . ARG A 1 257 ? 266.849 232.379 271.358 1.00 100.36 256 ARG A O 1
ATOM 1912 N N . HIS A 1 258 ? 265.891 233.540 269.686 1.00 97.85 257 HIS A N 1
ATOM 1913 C CA . HIS A 1 258 ? 265.752 234.764 270.459 1.00 94.81 257 HIS A CA 1
ATOM 1914 C C . HIS A 1 258 ? 264.330 235.287 270.337 1.00 101.06 257 HIS A C 1
ATOM 1915 O O . HIS A 1 258 ? 263.703 235.166 269.282 1.00 105.79 257 HIS A O 1
ATOM 1922 N N . GLY A 1 259 ? 263.825 235.869 271.428 1.00 101.64 258 GLY A N 1
ATOM 1923 C CA . GLY A 1 259 ? 262.468 236.383 271.438 1.00 99.75 258 GLY A CA 1
ATOM 1924 C C . GLY A 1 259 ? 262.283 237.700 270.721 1.00 103.30 258 GLY A C 1
ATOM 1925 O O . GLY A 1 259 ? 261.156 238.029 270.337 1.00 107.02 258 GLY A O 1
ATOM 1926 N N . GLY A 1 260 ? 263.355 238.463 270.533 1.00 107.09 259 GLY A N 1
ATOM 1927 C CA . GLY A 1 260 ? 263.289 239.724 269.828 1.00 110.00 259 GLY A CA 1
ATOM 1928 C C . GLY A 1 260 ? 263.207 240.955 270.700 1.00 106.94 259 GLY A C 1
ATOM 1929 O O . GLY A 1 260 ? 263.058 242.059 270.165 1.00 110.77 259 GLY A O 1
ATOM 1930 N N . GLY A 1 261 ? 263.299 240.806 272.019 1.00 103.90 260 GLY A N 1
ATOM 1931 C CA . GLY A 1 261 ? 263.227 241.934 272.927 1.00 107.51 260 GLY A CA 1
ATOM 1932 C C . GLY A 1 261 ? 264.616 242.409 273.308 1.00 109.69 260 GLY A C 1
ATOM 1933 O O . GLY A 1 261 ? 265.454 241.623 273.754 1.00 111.51 260 GLY A O 1
ATOM 1934 N N . ALA A 1 262 ? 264.848 243.704 273.123 1.00 106.26 261 ALA A N 1
ATOM 1935 C CA . ALA A 1 262 ? 266.124 244.291 273.498 1.00 107.56 261 ALA A CA 1
ATOM 1936 C C . ALA A 1 262 ? 266.244 244.380 275.013 1.00 112.60 261 ALA A C 1
ATOM 1937 O O . ALA A 1 262 ? 265.247 244.448 275.736 1.00 116.10 261 ALA A O 1
ATOM 1939 N N . PHE A 1 263 ? 267.485 244.379 275.493 1.00 98.02 262 PHE A N 1
ATOM 1940 C CA . PHE A 1 263 ? 267.762 244.421 276.923 1.00 89.60 262 PHE A CA 1
ATOM 1941 C C . PHE A 1 263 ? 268.154 245.810 277.401 1.00 95.06 262 PHE A C 1
ATOM 1942 O O . PHE A 1 263 ? 267.621 246.294 278.402 1.00 104.01 262 PHE A O 1
ATOM 1950 N N . SER A 1 264 ? 269.082 246.458 276.703 1.00 97.49 263 SER A N 1
ATOM 1951 C CA . SER A 1 264 ? 269.680 247.685 277.208 1.00 96.47 263 SER A CA 1
ATOM 1952 C C . SER A 1 264 ? 268.647 248.796 277.320 1.00 97.11 263 SER A C 1
ATOM 1953 O O . SER A 1 264 ? 267.786 248.961 276.452 1.00 98.06 263 SER A O 1
ATOM 1956 N N . GLY A 1 265 ? 268.739 249.560 278.404 1.00 104.00 264 GLY A N 1
ATOM 1957 C CA . GLY A 1 265 ? 267.851 250.679 278.626 1.00 107.00 264 GLY A CA 1
ATOM 1958 C C . GLY A 1 265 ? 266.515 250.336 279.237 1.00 105.78 264 GLY A C 1
ATOM 1959 O O . GLY A 1 265 ? 265.646 251.210 279.310 1.00 113.09 264 GLY A O 1
ATOM 1960 N N . LYS A 1 266 ? 266.317 249.099 279.681 1.00 95.06 265 LYS A N 1
ATOM 1961 C CA . LYS A 1 266 ? 265.060 248.669 280.275 1.00 92.96 265 LYS A CA 1
ATOM 1962 C C . LYS A 1 266 ? 265.290 248.286 281.727 1.00 96.14 265 LYS A C 1
ATOM 1963 O O . LYS A 1 266 ? 266.232 247.551 282.038 1.00 103.60 265 LYS A O 1
ATOM 1969 N N . ASP A 1 267 ? 264.432 248.786 282.609 1.00 102.62 266 ASP A N 1
ATOM 1970 C CA . ASP A 1 267 ? 264.521 248.456 284.016 1.00 101.81 266 ASP A CA 1
ATOM 1971 C C . ASP A 1 267 ? 264.095 247.008 284.244 1.00 106.45 266 ASP A C 1
ATOM 1972 O O . ASP A 1 267 ? 263.429 246.407 283.399 1.00 113.06 266 ASP A O 1
ATOM 1977 N N . PRO A 1 268 ? 264.480 246.419 285.379 1.00 96.09 267 PRO A N 1
ATOM 1978 C CA . PRO A 1 268 ? 264.125 245.014 285.632 1.00 93.31 267 PRO A CA 1
ATOM 1979 C C . PRO A 1 268 ? 262.632 244.750 285.683 1.00 96.85 267 PRO A C 1
ATOM 1980 O O . PRO A 1 268 ? 262.219 243.603 285.479 1.00 106.87 267 PRO A O 1
ATOM 1984 N N . SER A 1 269 ? 261.806 245.762 285.952 1.00 95.56 268 SER A N 1
ATOM 1985 C CA . SER A 1 269 ? 260.370 245.533 286.056 1.00 94.98 268 SER A CA 1
ATOM 1986 C C . SER A 1 269 ? 259.743 245.134 284.728 1.00 95.51 268 SER A C 1
ATOM 1987 O O . SER A 1 269 ? 258.625 244.611 284.720 1.00 102.32 268 SER A O 1
ATOM 1990 N N . LYS A 1 270 ? 260.428 245.365 283.613 1.00 95.74 269 LYS A N 1
ATOM 1991 C CA . LYS A 1 270 ? 259.915 244.999 282.300 1.00 98.76 269 LYS A CA 1
ATOM 1992 C C . LYS A 1 270 ? 260.339 243.574 281.973 1.00 106.20 269 LYS A C 1
ATOM 1993 O O . LYS A 1 270 ? 261.531 243.252 282.000 1.00 108.05 269 LYS A O 1
ATOM 1999 N N . VAL A 1 271 ? 259.358 242.725 281.657 1.00 104.46 270 VAL A N 1
ATOM 2000 C CA . VAL A 1 271 ? 259.633 241.316 281.412 1.00 98.00 270 VAL A CA 1
ATOM 2001 C C . VAL A 1 271 ? 260.472 241.102 280.162 1.00 103.48 270 VAL A C 1
ATOM 2002 O O . VAL A 1 271 ? 261.023 240.014 279.975 1.00 110.11 270 VAL A O 1
ATOM 2006 N N . ASP A 1 272 ? 260.591 242.110 279.296 1.00 119.82 271 ASP A N 1
ATOM 2007 C CA . ASP A 1 272 ? 261.434 241.965 278.116 1.00 120.89 271 ASP A CA 1
ATOM 2008 C C . ASP A 1 272 ? 262.896 241.748 278.478 1.00 114.24 271 ASP A C 1
ATOM 2009 O O . ASP A 1 272 ? 263.658 241.238 277.651 1.00 113.17 271 ASP A O 1
ATOM 2014 N N . ARG A 1 273 ? 263.302 242.122 279.688 1.00 93.97 272 ARG A N 1
ATOM 2015 C CA . ARG A 1 273 ? 264.670 241.948 280.150 1.00 90.44 272 ARG A CA 1
ATOM 2016 C C . ARG A 1 273 ? 264.782 240.942 281.284 1.00 92.55 272 ARG A C 1
ATOM 2017 O O . ARG A 1 273 ? 265.607 240.027 281.219 1.00 98.14 272 ARG A O 1
ATOM 2025 N N . SER A 1 274 ? 263.967 241.091 282.330 1.00 83.28 273 SER A N 1
ATOM 2026 C CA . SER A 1 274 ? 264.083 240.216 283.492 1.00 79.51 273 SER A CA 1
ATOM 2027 C C . SER A 1 274 ? 263.738 238.773 283.148 1.00 84.18 273 SER A C 1
ATOM 2028 O O . SER A 1 274 ? 264.414 237.845 283.607 1.00 94.19 273 SER A O 1
ATOM 2031 N N . ALA A 1 275 ? 262.690 238.558 282.352 1.00 81.25 274 ALA A N 1
ATOM 2032 C CA . ALA A 1 275 ? 262.299 237.193 282.019 1.00 81.88 274 ALA A CA 1
ATOM 2033 C C . ALA A 1 275 ? 263.345 236.502 281.159 1.00 87.23 274 ALA A C 1
ATOM 2034 O O . ALA A 1 275 ? 263.530 235.286 281.273 1.00 98.36 274 ALA A O 1
ATOM 2036 N N . ALA A 1 276 ? 264.026 237.247 280.289 1.00 84.32 275 ALA A N 1
ATOM 2037 C CA . ALA A 1 276 ? 265.130 236.663 279.537 1.00 79.28 275 ALA A CA 1
ATOM 2038 C C . ALA A 1 276 ? 266.258 236.243 280.466 1.00 81.72 275 ALA A C 1
ATOM 2039 O O . ALA A 1 276 ? 266.863 235.182 280.281 1.00 91.31 275 ALA A O 1
ATOM 2041 N N . TYR A 1 277 ? 266.563 237.070 281.468 1.00 80.55 276 TYR A N 1
ATOM 2042 C CA . TYR A 1 277 ? 267.517 236.665 282.493 1.00 73.97 276 TYR A CA 1
ATOM 2043 C C . TYR A 1 277 ? 267.000 235.467 283.276 1.00 82.29 276 TYR A C 1
ATOM 2044 O O . TYR A 1 277 ? 267.756 234.538 283.577 1.00 87.75 276 TYR A O 1
ATOM 2053 N N . ALA A 1 278 ? 265.712 235.478 283.621 1.00 73.97 277 ALA A N 1
ATOM 2054 C CA . ALA A 1 278 ? 265.131 234.361 284.357 1.00 66.94 277 ALA A CA 1
ATOM 2055 C C . ALA A 1 278 ? 265.132 233.087 283.526 1.00 74.09 277 ALA A C 1
ATOM 2056 O O . ALA A 1 278 ? 265.410 232.002 284.048 1.00 78.62 277 ALA A O 1
ATOM 2058 N N . ALA A 1 279 ? 264.816 233.193 282.234 1.00 76.64 278 ALA A N 1
ATOM 2059 C CA . ALA A 1 279 ? 264.826 232.013 281.377 1.00 67.44 278 ALA A CA 1
ATOM 2060 C C . ALA A 1 279 ? 266.224 231.420 281.278 1.00 76.96 278 ALA A C 1
ATOM 2061 O O . ALA A 1 279 ? 266.391 230.197 281.304 1.00 96.23 278 ALA A O 1
ATOM 2063 N N . ARG A 1 280 ? 267.242 232.274 281.160 1.00 72.30 279 ARG A N 1
ATOM 2064 C CA . ARG A 1 280 ? 268.618 231.795 281.210 1.00 60.96 279 ARG A CA 1
ATOM 2065 C C . ARG A 1 280 ? 268.925 231.164 282.559 1.00 70.73 279 ARG A C 1
ATOM 2066 O O . ARG A 1 280 ? 269.656 230.170 282.639 1.00 80.97 279 ARG A O 1
ATOM 2074 N N . TYR A 1 281 ? 268.368 231.726 283.631 1.00 81.32 280 TYR A N 1
ATOM 2075 C CA . TYR A 1 281 ? 268.621 231.202 284.967 1.00 78.78 280 TYR A CA 1
ATOM 2076 C C . TYR A 1 281 ? 268.098 229.779 285.110 1.00 79.62 280 TYR A C 1
ATOM 2077 O O . TYR A 1 281 ? 268.805 228.893 285.601 1.00 86.90 280 TYR A O 1
ATOM 2086 N N . VAL A 1 282 ? 266.859 229.535 284.678 1.00 73.14 281 VAL A N 1
ATOM 2087 C CA . VAL A 1 282 ? 266.305 228.191 284.800 1.00 75.82 281 VAL A CA 1
ATOM 2088 C C . VAL A 1 282 ? 266.954 227.245 283.798 1.00 77.92 281 VAL A C 1
ATOM 2089 O O . VAL A 1 282 ? 267.093 226.048 284.068 1.00 85.81 281 VAL A O 1
ATOM 2093 N N . ALA A 1 283 ? 267.360 227.753 282.633 1.00 80.45 282 ALA A N 1
ATOM 2094 C CA . ALA A 1 283 ? 268.017 226.898 281.651 1.00 69.27 282 ALA A CA 1
ATOM 2095 C C . ALA A 1 283 ? 269.396 226.473 282.131 1.00 75.92 282 ALA A C 1
ATOM 2096 O O . ALA A 1 283 ? 269.804 225.326 281.926 1.00 92.94 282 ALA A O 1
ATOM 2098 N N . LYS A 1 284 ? 270.129 227.387 282.765 1.00 75.24 283 LYS A N 1
ATOM 2099 C CA . LYS A 1 284 ? 271.450 227.045 283.278 1.00 70.85 283 LYS A CA 1
ATOM 2100 C C . LYS A 1 284 ? 271.358 226.042 284.419 1.00 79.30 283 LYS A C 1
ATOM 2101 O O . LYS A 1 284 ? 272.178 225.123 284.511 1.00 87.20 283 LYS A O 1
ATOM 2107 N N . ASN A 1 285 ? 270.366 226.199 285.296 1.00 86.61 284 ASN A N 1
ATOM 2108 C CA . ASN A 1 285 ? 270.231 225.289 286.428 1.00 86.17 284 ASN A CA 1
ATOM 2109 C C . ASN A 1 285 ? 269.865 223.883 285.974 1.00 90.33 284 ASN A C 1
ATOM 2110 O O . ASN A 1 285 ? 270.347 222.899 286.544 1.00 98.58 284 ASN A O 1
ATOM 2115 N N . ILE A 1 286 ? 269.005 223.765 284.961 1.00 79.43 285 ILE A N 1
ATOM 2116 C CA . ILE A 1 286 ? 268.622 222.446 284.469 1.00 75.35 285 ILE A CA 1
ATOM 2117 C C . ILE A 1 286 ? 269.831 221.715 283.904 1.00 81.14 285 ILE A C 1
ATOM 2118 O O . ILE A 1 286 ? 270.038 220.526 284.173 1.00 94.01 285 ILE A O 1
ATOM 2123 N N . VAL A 1 287 ? 270.651 222.410 283.117 1.00 76.59 286 VAL A N 1
ATOM 2124 C CA . VAL A 1 287 ? 271.861 221.792 282.586 1.00 71.34 286 VAL A CA 1
ATOM 2125 C C . VAL A 1 287 ? 272.864 221.533 283.702 1.00 79.75 286 VAL A C 1
ATOM 2126 O O . VAL A 1 287 ? 273.513 220.482 283.739 1.00 89.17 286 VAL A O 1
ATOM 2130 N N . ALA A 1 288 ? 273.010 222.484 284.629 1.00 82.79 287 ALA A N 1
ATOM 2131 C CA . ALA A 1 288 ? 273.948 222.302 285.731 1.00 82.88 287 ALA A CA 1
ATOM 2132 C C . ALA A 1 288 ? 273.538 221.149 286.634 1.00 85.53 287 ALA A C 1
ATOM 2133 O O . ALA A 1 288 ? 274.395 220.510 287.253 1.00 89.15 287 ALA A O 1
ATOM 2135 N N . ALA A 1 289 ? 272.240 220.867 286.724 1.00 91.45 288 ALA A N 1
ATOM 2136 C CA . ALA A 1 289 ? 271.755 219.754 287.526 1.00 90.39 288 ALA A CA 1
ATOM 2137 C C . ALA A 1 289 ? 271.947 218.408 286.847 1.00 95.89 288 ALA A C 1
ATOM 2138 O O . ALA A 1 289 ? 271.661 217.378 287.463 1.00 105.32 288 ALA A O 1
ATOM 2140 N N . GLY A 1 290 ? 272.415 218.388 285.603 1.00 91.04 289 GLY A N 1
ATOM 2141 C CA . GLY A 1 290 ? 272.566 217.146 284.880 1.00 86.23 289 GLY A CA 1
ATOM 2142 C C . GLY A 1 290 ? 271.298 216.619 284.256 1.00 90.95 289 GLY A C 1
ATOM 2143 O O . GLY A 1 290 ? 271.293 215.485 283.767 1.00 103.17 289 GLY A O 1
ATOM 2144 N N . LEU A 1 291 ? 270.219 217.402 284.261 1.00 90.66 290 LEU A N 1
ATOM 2145 C CA . LEU A 1 291 ? 268.962 216.938 283.688 1.00 93.10 290 LEU A CA 1
ATOM 2146 C C . LEU A 1 291 ? 269.030 216.846 282.170 1.00 99.33 290 LEU A C 1
ATOM 2147 O O . LEU A 1 291 ? 268.390 215.972 281.576 1.00 106.27 290 LEU A O 1
ATOM 2152 N N . ALA A 1 292 ? 269.786 217.731 281.525 1.00 101.22 291 ALA A N 1
ATOM 2153 C CA . ALA A 1 292 ? 269.900 217.714 280.076 1.00 100.40 291 ALA A CA 1
ATOM 2154 C C . ALA A 1 292 ? 271.227 218.328 279.664 1.00 102.06 291 ALA A C 1
ATOM 2155 O O . ALA A 1 292 ? 271.774 219.185 280.361 1.00 109.29 291 ALA A O 1
ATOM 2157 N N . ASP A 1 293 ? 271.743 217.877 278.519 1.00 111.99 292 ASP A N 1
ATOM 2158 C CA . ASP A 1 293 ? 272.973 218.454 277.989 1.00 111.60 292 ASP A CA 1
ATOM 2159 C C . ASP A 1 293 ? 272.721 219.831 277.390 1.00 111.69 292 ASP A C 1
ATOM 2160 O O . ASP A 1 293 ? 273.537 220.744 277.550 1.00 118.86 292 ASP A O 1
ATOM 2165 N N . ARG A 1 294 ? 271.604 219.995 276.689 1.00 98.34 293 ARG A N 1
ATOM 2166 C CA . ARG A 1 294 ? 271.172 221.284 276.175 1.00 92.77 293 ARG A CA 1
ATOM 2167 C C . ARG A 1 294 ? 269.735 221.520 276.603 1.00 94.91 293 ARG A C 1
ATOM 2168 O O . ARG A 1 294 ? 268.914 220.600 276.576 1.00 105.14 293 ARG A O 1
ATOM 2176 N N . CYS A 1 295 ? 269.434 222.751 277.001 1.00 86.11 294 CYS A N 1
ATOM 2177 C CA . CYS A 1 295 ? 268.087 223.101 277.420 1.00 89.23 294 CYS A CA 1
ATOM 2178 C C . CYS A 1 295 ? 267.727 224.468 276.868 1.00 90.87 294 CYS A C 1
ATOM 2179 O O . CYS A 1 295 ? 268.540 225.394 276.906 1.00 95.99 294 CYS A O 1
ATOM 2182 N N . GLU A 1 296 ? 266.508 224.587 276.352 1.00 99.19 295 GLU A N 1
ATOM 2183 C CA . GLU A 1 296 ? 265.996 225.850 275.843 1.00 97.68 295 GLU A CA 1
ATOM 2184 C C . GLU A 1 296 ? 264.639 226.116 276.469 1.00 99.73 295 GLU A C 1
ATOM 2185 O O . GLU A 1 296 ? 263.761 225.249 276.447 1.00 106.94 295 GLU A O 1
ATOM 2191 N N . ILE A 1 297 ? 264.469 227.314 277.019 1.00 87.28 296 ILE A N 1
ATOM 2192 C CA . ILE A 1 297 ? 263.272 227.688 277.760 1.00 86.58 296 ILE A CA 1
ATOM 2193 C C . ILE A 1 297 ? 262.615 228.858 277.050 1.00 89.75 296 ILE A C 1
ATOM 2194 O O . ILE A 1 297 ? 263.287 229.840 276.715 1.00 95.26 296 ILE A O 1
ATOM 2199 N N . GLN A 1 298 ? 261.310 228.758 276.822 1.00 90.64 297 GLN A N 1
ATOM 2200 C CA . GLN A 1 298 ? 260.526 229.860 276.287 1.00 87.11 297 GLN A CA 1
ATOM 2201 C C . GLN A 1 298 ? 259.451 230.242 277.289 1.00 94.77 297 GLN A C 1
ATOM 2202 O O . GLN A 1 298 ? 258.682 229.386 277.736 1.00 100.49 297 GLN A O 1
ATOM 2208 N N . VAL A 1 299 ? 259.400 231.523 277.636 1.00 94.59 298 VAL A N 1
ATOM 2209 C CA . VAL A 1 299 ? 258.396 232.066 278.540 1.00 85.80 298 VAL A CA 1
ATOM 2210 C C . VAL A 1 299 ? 257.671 233.184 277.810 1.00 93.17 298 VAL A C 1
ATOM 2211 O O . VAL A 1 299 ? 258.311 234.053 277.209 1.00 100.40 298 VAL A O 1
ATOM 2215 N N . SER A 1 300 ? 256.343 233.157 277.853 1.00 96.42 299 SER A N 1
ATOM 2216 C CA . SER A 1 300 ? 255.524 234.141 277.162 1.00 94.83 299 SER A CA 1
ATOM 2217 C C . SER A 1 300 ? 254.565 234.780 278.151 1.00 95.97 299 SER A C 1
ATOM 2218 O O . SER A 1 300 ? 253.905 234.077 278.921 1.00 98.54 299 SER A O 1
ATOM 2221 N N . TYR A 1 301 ? 254.486 236.105 278.122 1.00 96.66 300 TYR A N 1
ATOM 2222 C CA . TYR A 1 301 ? 253.606 236.857 279.000 1.00 94.77 300 TYR A CA 1
ATOM 2223 C C . TYR A 1 301 ? 252.592 237.639 278.181 1.00 100.60 300 TYR A C 1
ATOM 2224 O O . TYR A 1 301 ? 252.866 238.051 277.052 1.00 106.59 300 TYR A O 1
ATOM 2233 N N . ALA A 1 302 ? 251.414 237.830 278.762 1.00 101.99 301 ALA A N 1
ATOM 2234 C CA . ALA A 1 302 ? 250.399 238.717 278.218 1.00 99.88 301 ALA A CA 1
ATOM 2235 C C . ALA A 1 302 ? 250.299 239.946 279.107 1.00 105.32 301 ALA A C 1
ATOM 2236 O O . ALA A 1 302 ? 250.312 239.833 280.336 1.00 114.81 301 ALA A O 1
ATOM 2238 N N . ILE A 1 303 ? 250.212 241.121 278.481 1.00 109.13 302 ILE A N 1
ATOM 2239 C CA . ILE A 1 303 ? 250.198 242.363 279.241 1.00 110.77 302 ILE A CA 1
ATOM 2240 C C . ILE A 1 303 ? 248.987 242.384 280.160 1.00 112.19 302 ILE A C 1
ATOM 2241 O O . ILE A 1 303 ? 247.860 242.097 279.741 1.00 118.18 302 ILE A O 1
ATOM 2246 N N . GLY A 1 304 ? 249.220 242.704 281.430 1.00 110.81 303 GLY A N 1
ATOM 2247 C CA . GLY A 1 304 ? 248.159 242.709 282.413 1.00 111.16 303 GLY A CA 1
ATOM 2248 C C . GLY A 1 304 ? 247.856 241.370 283.044 1.00 113.32 303 GLY A C 1
ATOM 2249 O O . GLY A 1 304 ? 246.892 241.272 283.811 1.00 118.06 303 GLY A O 1
ATOM 2250 N N . VAL A 1 305 ? 248.640 240.337 282.750 1.00 112.19 304 VAL A N 1
ATOM 2251 C CA . VAL A 1 305 ? 248.435 238.999 283.291 1.00 112.40 304 VAL A CA 1
ATOM 2252 C C . VAL A 1 305 ? 249.701 238.582 284.023 1.00 115.14 304 VAL A C 1
ATOM 2253 O O . VAL A 1 305 ? 250.809 238.764 283.508 1.00 118.86 304 VAL A O 1
ATOM 2257 N N . ALA A 1 306 ? 249.536 238.025 285.223 1.00 116.64 305 ALA A N 1
ATOM 2258 C CA . ALA A 1 306 ? 250.689 237.653 286.037 1.00 113.99 305 ALA A CA 1
ATOM 2259 C C . ALA A 1 306 ? 251.331 236.360 285.545 1.00 118.00 305 ALA A C 1
ATOM 2260 O O . ALA A 1 306 ? 252.495 236.350 285.136 1.00 119.86 305 ALA A O 1
ATOM 2262 N N . GLU A 1 307 ? 250.586 235.261 285.575 1.00 123.63 306 GLU A N 1
ATOM 2263 C CA . GLU A 1 307 ? 251.156 233.976 285.201 1.00 119.93 306 GLU A CA 1
ATOM 2264 C C . GLU A 1 307 ? 251.538 233.971 283.723 1.00 124.02 306 GLU A C 1
ATOM 2265 O O . GLU A 1 307 ? 250.829 234.554 282.896 1.00 127.38 306 GLU A O 1
ATOM 2271 N N . PRO A 1 308 ? 252.654 233.340 283.363 1.00 108.14 307 PRO A N 1
ATOM 2272 C CA . PRO A 1 308 ? 253.025 233.255 281.947 1.00 103.75 307 PRO A CA 1
ATOM 2273 C C . PRO A 1 308 ? 251.971 232.504 281.151 1.00 103.95 307 PRO A C 1
ATOM 2274 O O . PRO A 1 308 ? 251.372 231.540 281.632 1.00 106.36 307 PRO A O 1
ATOM 2278 N N . THR A 1 309 ? 251.746 232.957 279.918 1.00 103.73 308 THR A N 1
ATOM 2279 C CA . THR A 1 309 ? 250.757 232.301 279.071 1.00 105.23 308 THR A CA 1
ATOM 2280 C C . THR A 1 309 ? 251.235 230.935 278.602 1.00 106.48 308 THR A C 1
ATOM 2281 O O . THR A 1 309 ? 250.411 230.066 278.296 1.00 106.40 308 THR A O 1
ATOM 2285 N N . SER A 1 310 ? 252.546 230.723 278.538 1.00 103.70 309 SER A N 1
ATOM 2286 C CA . SER A 1 310 ? 253.082 229.449 278.086 1.00 102.68 309 SER A CA 1
ATOM 2287 C C . SER A 1 310 ? 254.509 229.298 278.584 1.00 102.07 309 SER A C 1
ATOM 2288 O O . SER A 1 310 ? 255.272 230.265 278.600 1.00 103.85 309 SER A O 1
ATOM 2291 N N . ILE A 1 311 ? 254.858 228.080 278.987 1.00 101.04 310 ILE A N 1
ATOM 2292 C CA . ILE A 1 311 ? 256.223 227.721 279.342 1.00 100.39 310 ILE A CA 1
ATOM 2293 C C . ILE A 1 311 ? 256.603 226.490 278.536 1.00 99.49 310 ILE A C 1
ATOM 2294 O O . ILE A 1 311 ? 255.894 225.479 278.571 1.00 100.09 310 ILE A O 1
ATOM 2299 N N . MET A 1 312 ? 257.713 226.574 277.810 1.00 105.17 311 MET A N 1
ATOM 2300 C CA . MET A 1 312 ? 258.179 225.478 276.974 1.00 99.43 311 MET A CA 1
ATOM 2301 C C . MET A 1 312 ? 259.610 225.136 277.345 1.00 107.89 311 MET A C 1
ATOM 2302 O O . MET A 1 312 ? 260.460 226.026 277.431 1.00 111.87 311 MET A O 1
ATOM 2307 N N . VAL A 1 313 ? 259.874 223.852 277.560 1.00 109.55 312 VAL A N 1
ATOM 2308 C CA . VAL A 1 313 ? 261.222 223.349 277.783 1.00 104.71 312 VAL A CA 1
ATOM 2309 C C . VAL A 1 313 ? 261.567 222.419 276.630 1.00 109.01 312 VAL A C 1
ATOM 2310 O O . VAL A 1 313 ? 260.769 221.547 276.265 1.00 113.99 312 VAL A O 1
ATOM 2314 N N . GLU A 1 314 ? 262.731 222.633 276.029 1.00 114.53 313 GLU A N 1
ATOM 2315 C CA . GLU A 1 314 ? 263.200 221.801 274.932 1.00 109.98 313 GLU A CA 1
ATOM 2316 C C . GLU A 1 314 ? 264.601 221.313 275.252 1.00 113.54 313 GLU A C 1
ATOM 2317 O O . GLU A 1 314 ? 265.487 222.117 275.554 1.00 118.02 313 GLU A O 1
ATOM 2323 N N . THR A 1 315 ? 264.797 220.000 275.187 1.00 110.50 314 THR A N 1
ATOM 2324 C CA . THR A 1 315 ? 266.080 219.394 275.496 1.00 113.68 314 THR A CA 1
ATOM 2325 C C . THR A 1 315 ? 266.753 218.777 274.281 1.00 116.67 314 THR A C 1
ATOM 2326 O O . THR A 1 315 ? 267.847 218.219 274.415 1.00 117.55 314 THR A O 1
ATOM 2330 N N . PHE A 1 316 ? 266.129 218.861 273.105 1.00 108.56 315 PHE A N 1
ATOM 2331 C CA . PHE A 1 316 ? 266.699 218.337 271.864 1.00 104.13 315 PHE A CA 1
ATOM 2332 C C . PHE A 1 316 ? 267.034 216.854 271.989 1.00 103.94 315 PHE A C 1
ATOM 2333 O O . PHE A 1 316 ? 268.029 216.374 271.444 1.00 104.88 315 PHE A O 1
ATOM 2341 N N . GLY A 1 317 ? 266.193 216.121 272.713 1.00 110.98 316 GLY A N 1
ATOM 2342 C CA . GLY A 1 317 ? 266.420 214.701 272.911 1.00 110.83 316 GLY A CA 1
ATOM 2343 C C . GLY A 1 317 ? 267.675 214.377 273.687 1.00 113.78 316 GLY A C 1
ATOM 2344 O O . GLY A 1 317 ? 268.300 213.341 273.439 1.00 116.22 316 GLY A O 1
ATOM 2345 N N . THR A 1 318 ? 268.065 215.239 274.627 1.00 113.02 317 THR A N 1
ATOM 2346 C CA . THR A 1 318 ? 269.227 215.003 275.475 1.00 109.63 317 THR A CA 1
ATOM 2347 C C . THR A 1 318 ? 268.853 214.991 276.951 1.00 112.63 317 THR A C 1
ATOM 2348 O O . THR A 1 318 ? 269.708 215.232 277.807 1.00 115.44 317 THR A O 1
ATOM 2352 N N . GLU A 1 319 ? 267.593 214.713 277.264 1.00 123.62 318 GLU A N 1
ATOM 2353 C CA . GLU A 1 319 ? 267.094 214.803 278.626 1.00 123.68 318 GLU A CA 1
ATOM 2354 C C . GLU A 1 319 ? 267.240 213.471 279.345 1.00 124.36 318 GLU A C 1
ATOM 2355 O O . GLU A 1 319 ? 266.996 212.407 278.769 1.00 126.47 318 GLU A O 1
ATOM 2361 N N . LYS A 1 320 ? 267.646 213.536 280.610 1.00 109.86 319 LYS A N 1
ATOM 2362 C CA . LYS A 1 320 ? 267.745 212.350 281.446 1.00 108.37 319 LYS A CA 1
ATOM 2363 C C . LYS A 1 320 ? 266.432 212.009 282.135 1.00 110.35 319 LYS A C 1
ATOM 2364 O O . LYS A 1 320 ? 266.340 210.957 282.776 1.00 112.58 319 LYS A O 1
ATOM 2370 N N . VAL A 1 321 ? 265.427 212.869 282.021 1.00 122.81 320 VAL A N 1
ATOM 2371 C CA . VAL A 1 321 ? 264.102 212.615 282.581 1.00 124.01 320 VAL A CA 1
ATOM 2372 C C . VAL A 1 321 ? 263.069 212.933 281.510 1.00 125.87 320 VAL A C 1
ATOM 2373 O O . VAL A 1 321 ? 263.347 213.692 280.568 1.00 127.09 320 VAL A O 1
ATOM 2377 N N . PRO A 1 322 ? 261.872 212.354 281.611 1.00 125.07 321 PRO A N 1
ATOM 2378 C CA . PRO A 1 322 ? 260.835 212.637 280.611 1.00 123.27 321 PRO A CA 1
ATOM 2379 C C . PRO A 1 322 ? 260.529 214.124 280.531 1.00 122.99 321 PRO A C 1
ATOM 2380 O O . PRO A 1 322 ? 260.541 214.835 281.538 1.00 127.28 321 PRO A O 1
ATOM 2384 N N . SER A 1 323 ? 260.258 214.590 279.310 1.00 124.01 322 SER A N 1
ATOM 2385 C CA . SER A 1 323 ? 260.124 216.024 279.071 1.00 127.51 322 SER A CA 1
ATOM 2386 C C . SER A 1 323 ? 258.958 216.618 279.850 1.00 131.77 322 SER A C 1
ATOM 2387 O O . SER A 1 323 ? 259.067 217.723 280.393 1.00 133.75 322 SER A O 1
ATOM 2390 N N . GLU A 1 324 ? 257.828 215.909 279.908 1.00 134.27 323 GLU A N 1
ATOM 2391 C CA . GLU A 1 324 ? 256.679 216.431 280.637 1.00 132.46 323 GLU A CA 1
ATOM 2392 C C . GLU A 1 324 ? 256.961 216.554 282.127 1.00 131.05 323 GLU A C 1
ATOM 2393 O O . GLU A 1 324 ? 256.321 217.367 282.803 1.00 131.10 323 GLU A O 1
ATOM 2399 N N . GLN A 1 325 ? 257.902 215.770 282.655 1.00 125.91 324 GLN A N 1
ATOM 2400 C CA . GLN A 1 325 ? 258.292 215.928 284.050 1.00 125.26 324 GLN A CA 1
ATOM 2401 C C . GLN A 1 325 ? 259.113 217.193 284.258 1.00 128.36 324 GLN A C 1
ATOM 2402 O O . GLN A 1 325 ? 259.003 217.835 285.308 1.00 131.11 324 GLN A O 1
ATOM 2408 N N . LEU A 1 326 ? 259.935 217.566 283.274 1.00 120.30 325 LEU A N 1
ATOM 2409 C CA . LEU A 1 326 ? 260.737 218.779 283.397 1.00 117.36 325 LEU A CA 1
ATOM 2410 C C . LEU A 1 326 ? 259.860 220.018 283.494 1.00 118.37 325 LEU A C 1
ATOM 2411 O O . LEU A 1 326 ? 260.143 220.926 284.284 1.00 123.55 325 LEU A O 1
ATOM 2416 N N . THR A 1 327 ? 258.795 220.082 282.693 1.00 115.75 326 THR A N 1
ATOM 2417 C CA . THR A 1 327 ? 257.922 221.248 282.732 1.00 118.34 326 THR A CA 1
ATOM 2418 C C . THR A 1 327 ? 257.254 221.396 284.091 1.00 121.12 326 THR A C 1
ATOM 2419 O O . THR A 1 327 ? 257.018 222.520 284.549 1.00 124.29 326 THR A O 1
ATOM 2423 N N . LEU A 1 328 ? 256.937 220.279 284.747 1.00 119.20 327 LEU A N 1
ATOM 2424 C CA . LEU A 1 328 ? 256.412 220.348 286.105 1.00 117.41 327 LEU A CA 1
ATOM 2425 C C . LEU A 1 328 ? 257.456 220.888 287.073 1.00 120.85 327 LEU A C 1
ATOM 2426 O O . LEU A 1 328 ? 257.134 221.686 287.960 1.00 123.12 327 LEU A O 1
ATOM 2431 N N . LEU A 1 329 ? 258.712 220.463 286.919 1.00 114.73 328 LEU A N 1
ATOM 2432 C CA . LEU A 1 329 ? 259.768 220.928 287.813 1.00 108.78 328 LEU A CA 1
ATOM 2433 C C . LEU A 1 329 ? 260.001 222.425 287.666 1.00 113.26 328 LEU A C 1
ATOM 2434 O O . LEU A 1 329 ? 260.248 223.121 288.657 1.00 118.05 328 LEU A O 1
ATOM 2439 N N . VAL A 1 330 ? 259.940 222.938 286.436 1.00 107.76 329 VAL A N 1
ATOM 2440 C CA . VAL A 1 330 ? 260.144 224.367 286.220 1.00 106.48 329 VAL A CA 1
ATOM 2441 C C . VAL A 1 330 ? 259.059 225.173 286.919 1.00 112.55 329 VAL A C 1
ATOM 2442 O O . VAL A 1 330 ? 259.338 226.189 287.566 1.00 118.00 329 VAL A O 1
ATOM 2446 N N . ARG A 1 331 ? 257.804 224.734 286.803 1.00 120.78 330 ARG A N 1
ATOM 2447 C CA . ARG A 1 331 ? 256.718 225.438 287.475 1.00 120.19 330 ARG A CA 1
ATOM 2448 C C . ARG A 1 331 ? 256.784 225.270 288.987 1.00 121.58 330 ARG A C 1
ATOM 2449 O O . ARG A 1 331 ? 256.392 226.179 289.726 1.00 121.70 330 ARG A O 1
ATOM 2457 N N . GLU A 1 332 ? 257.265 224.121 289.463 1.00 122.73 331 GLU A N 1
ATOM 2458 C CA . GLU A 1 332 ? 257.313 223.878 290.900 1.00 121.80 331 GLU A CA 1
ATOM 2459 C C . GLU A 1 332 ? 258.332 224.779 291.588 1.00 124.77 331 GLU A C 1
ATOM 2460 O O . GLU A 1 332 ? 258.029 225.410 292.606 1.00 127.98 331 GLU A O 1
ATOM 2466 N N . PHE A 1 333 ? 259.546 224.855 291.045 1.00 115.52 332 PHE A N 1
ATOM 2467 C CA . PHE A 1 333 ? 260.641 225.521 291.740 1.00 115.36 332 PHE A CA 1
ATOM 2468 C C . PHE A 1 333 ? 260.715 227.013 291.442 1.00 119.20 332 PHE A C 1
ATOM 2469 O O . PHE A 1 333 ? 260.807 227.827 292.365 1.00 120.60 332 PHE A O 1
ATOM 2477 N N . PHE A 1 334 ? 260.684 227.387 290.170 1.00 113.51 333 PHE A N 1
ATOM 2478 C CA . PHE A 1 334 ? 260.937 228.763 289.769 1.00 112.16 333 PHE A CA 1
ATOM 2479 C C . PHE A 1 334 ? 259.622 229.525 289.678 1.00 112.89 333 PHE A C 1
ATOM 2480 O O . PHE A 1 334 ? 258.703 229.108 288.967 1.00 111.79 333 PHE A O 1
ATOM 2488 N N . ASP A 1 335 ? 259.535 230.639 290.401 1.00 119.83 334 ASP A N 1
ATOM 2489 C CA . ASP A 1 335 ? 258.372 231.516 290.334 1.00 121.91 334 ASP A CA 1
ATOM 2490 C C . ASP A 1 335 ? 258.553 232.452 289.148 1.00 122.44 334 ASP A C 1
ATOM 2491 O O . ASP A 1 335 ? 259.387 233.361 289.188 1.00 121.50 334 ASP A O 1
ATOM 2496 N N . LEU A 1 336 ? 257.774 232.234 288.092 1.00 112.38 335 LEU A N 1
ATOM 2497 C CA . LEU A 1 336 ? 257.948 232.955 286.842 1.00 110.05 335 LEU A CA 1
ATOM 2498 C C . LEU A 1 336 ? 256.987 234.126 286.690 1.00 109.17 335 LEU A C 1
ATOM 2499 O O . LEU A 1 336 ? 256.886 234.690 285.598 1.00 113.58 335 LEU A O 1
ATOM 2504 N N . ARG A 1 337 ? 256.284 234.502 287.752 1.00 112.28 336 ARG A N 1
ATOM 2505 C CA . ARG A 1 337 ? 255.478 235.708 287.709 1.00 111.83 336 ARG A CA 1
ATOM 2506 C C . ARG A 1 337 ? 256.387 236.932 287.601 1.00 113.02 336 ARG A C 1
ATOM 2507 O O . ARG A 1 337 ? 257.526 236.908 288.072 1.00 120.97 336 ARG A O 1
ATOM 2515 N N . PRO A 1 338 ? 255.907 238.014 286.976 1.00 107.14 337 PRO A N 1
ATOM 2516 C CA . PRO A 1 338 ? 256.813 239.129 286.649 1.00 108.39 337 PRO A CA 1
ATOM 2517 C C . PRO A 1 338 ? 257.539 239.711 287.846 1.00 113.10 337 PRO A C 1
ATOM 2518 O O . PRO A 1 338 ? 258.708 240.096 287.724 1.00 118.30 337 PRO A O 1
ATOM 2522 N N . TYR A 1 339 ? 256.885 239.794 289.003 1.00 118.67 338 TYR A N 1
ATOM 2523 C CA . TYR A 1 339 ? 257.585 240.241 290.199 1.00 118.68 338 TYR A CA 1
ATOM 2524 C C . TYR A 1 339 ? 258.361 239.119 290.869 1.00 120.72 338 TYR A C 1
ATOM 2525 O O . TYR A 1 339 ? 259.330 239.395 291.584 1.00 122.76 338 TYR A O 1
ATOM 2534 N N . GLY A 1 340 ? 257.962 237.865 290.656 1.00 112.78 339 GLY A N 1
ATOM 2535 C CA . GLY A 1 340 ? 258.719 236.756 291.206 1.00 111.22 339 GLY A CA 1
ATOM 2536 C C . GLY A 1 340 ? 260.114 236.652 290.627 1.00 112.75 339 GLY A C 1
ATOM 2537 O O . GLY A 1 340 ? 261.039 236.197 291.305 1.00 114.47 339 GLY A O 1
ATOM 2538 N N . LEU A 1 341 ? 260.285 237.061 289.368 1.00 106.56 340 LEU A N 1
ATOM 2539 C CA . LEU A 1 341 ? 261.610 237.052 288.759 1.00 100.47 340 LEU A CA 1
ATOM 2540 C C . LEU A 1 341 ? 262.560 237.983 289.497 1.00 105.62 340 LEU A C 1
ATOM 2541 O O . LEU A 1 341 ? 263.710 237.621 289.771 1.00 112.53 340 LEU A O 1
ATOM 2546 N N . ILE A 1 342 ? 262.097 239.189 289.824 1.00 104.44 341 ILE A N 1
ATOM 2547 C CA . ILE A 1 342 ? 262.936 240.142 290.542 1.00 106.20 341 ILE A CA 1
ATOM 2548 C C . ILE A 1 342 ? 263.291 239.607 291.921 1.00 111.59 341 ILE A C 1
ATOM 2549 O O . ILE A 1 342 ? 264.437 239.716 292.372 1.00 113.62 341 ILE A O 1
ATOM 2554 N N . GLN A 1 343 ? 262.313 239.023 292.612 1.00 125.43 342 GLN A N 1
ATOM 2555 C CA . GLN A 1 343 ? 262.545 238.548 293.971 1.00 123.77 342 GLN A CA 1
ATOM 2556 C C . GLN A 1 343 ? 263.548 237.402 294.003 1.00 125.25 342 GLN A C 1
ATOM 2557 O O . GLN A 1 343 ? 264.387 237.333 294.908 1.00 124.60 342 GLN A O 1
ATOM 2563 N N . MET A 1 344 ? 263.481 236.494 293.033 1.00 117.37 343 MET A N 1
ATOM 2564 C CA . MET A 1 344 ? 264.361 235.334 293.018 1.00 116.54 343 MET A CA 1
ATOM 2565 C C . MET A 1 344 ? 265.707 235.612 292.363 1.00 118.09 343 MET A C 1
ATOM 2566 O O . MET A 1 344 ? 266.565 234.725 292.350 1.00 120.09 343 MET A O 1
ATOM 2571 N N . LEU A 1 345 ? 265.917 236.812 291.825 1.00 106.31 344 LEU A N 1
ATOM 2572 C CA . LEU A 1 345 ? 267.182 237.158 291.199 1.00 103.46 344 LEU A CA 1
ATOM 2573 C C . LEU A 1 345 ? 267.837 238.406 291.771 1.00 107.14 344 LEU A C 1
ATOM 2574 O O . LEU A 1 345 ? 269.015 238.642 291.485 1.00 112.54 344 LEU A O 1
ATOM 2579 N N . ASP A 1 346 ? 267.120 239.204 292.564 1.00 120.61 345 ASP A N 1
ATOM 2580 C CA . ASP A 1 346 ? 267.654 240.434 293.150 1.00 120.01 345 ASP A CA 1
ATOM 2581 C C . ASP A 1 346 ? 268.198 241.361 292.062 1.00 117.19 345 ASP A C 1
ATOM 2582 O O . ASP A 1 346 ? 269.381 241.702 292.025 1.00 118.14 345 ASP A O 1
ATOM 2587 N N . LEU A 1 347 ? 267.302 241.764 291.168 1.00 100.06 346 LEU A N 1
ATOM 2588 C CA . LEU A 1 347 ? 267.669 242.557 290.005 1.00 101.98 346 LEU A CA 1
ATOM 2589 C C . LEU A 1 347 ? 267.612 244.058 290.254 1.00 107.62 346 LEU A C 1
ATOM 2590 O O . LEU A 1 347 ? 267.976 244.830 289.363 1.00 114.15 346 LEU A O 1
ATOM 2595 N N . LEU A 1 348 ? 267.176 244.491 291.434 1.00 108.34 347 LEU A N 1
ATOM 2596 C CA . LEU A 1 348 ? 267.007 245.917 291.717 1.00 102.86 347 LEU A CA 1
ATOM 2597 C C . LEU A 1 348 ? 268.303 246.522 292.262 1.00 108.54 347 LEU A C 1
ATOM 2598 O O . LEU A 1 348 ? 268.382 246.996 293.393 1.00 113.61 347 LEU A O 1
ATOM 2603 N N . HIS A 1 349 ? 269.334 246.495 291.425 1.00 114.71 348 HIS A N 1
ATOM 2604 C CA . HIS A 1 349 ? 270.628 247.066 291.758 1.00 115.12 348 HIS A CA 1
ATOM 2605 C C . HIS A 1 349 ? 271.251 247.667 290.508 1.00 116.60 348 HIS A C 1
ATOM 2606 O O . HIS A 1 349 ? 270.992 247.195 289.395 1.00 119.85 348 HIS A O 1
ATOM 2613 N N . PRO A 1 350 ? 272.077 248.701 290.659 1.00 115.80 349 PRO A N 1
ATOM 2614 C CA . PRO A 1 350 ? 272.750 249.310 289.493 1.00 116.87 349 PRO A CA 1
ATOM 2615 C C . PRO A 1 350 ? 273.960 248.503 289.030 1.00 116.20 349 PRO A C 1
ATOM 2616 O O . PRO A 1 350 ? 275.120 248.826 289.280 1.00 116.13 349 PRO A O 1
ATOM 2620 N N . ILE A 1 351 ? 273.685 247.409 288.323 1.00 109.87 350 ILE A N 1
ATOM 2621 C CA . ILE A 1 351 ? 274.733 246.494 287.889 1.00 110.06 350 ILE A CA 1
ATOM 2622 C C . ILE A 1 351 ? 274.642 246.272 286.387 1.00 111.35 350 ILE A C 1
ATOM 2623 O O . ILE A 1 351 ? 275.283 245.367 285.844 1.00 114.06 350 ILE A O 1
ATOM 2628 N N . TYR A 1 352 ? 273.849 247.093 285.706 1.00 107.20 351 TYR A N 1
ATOM 2629 C CA . TYR A 1 352 ? 273.562 246.890 284.294 1.00 99.91 351 TYR A CA 1
ATOM 2630 C C . TYR A 1 352 ? 274.462 247.693 283.369 1.00 104.98 351 TYR A C 1
ATOM 2631 O O . TYR A 1 352 ? 274.321 247.585 282.149 1.00 110.95 351 TYR A O 1
ATOM 2640 N N . LYS A 1 353 ? 275.378 248.496 283.909 1.00 112.08 352 LYS A N 1
ATOM 2641 C CA . LYS A 1 353 ? 276.348 249.161 283.047 1.00 109.20 352 LYS A CA 1
ATOM 2642 C C . LYS A 1 353 ? 277.347 248.161 282.483 1.00 108.73 352 LYS A C 1
ATOM 2643 O O . LYS A 1 353 ? 277.760 248.270 281.324 1.00 109.56 352 LYS A O 1
ATOM 2649 N N . GLU A 1 354 ? 277.738 247.174 283.288 1.00 110.02 353 GLU A N 1
ATOM 2650 C CA . GLU A 1 354 ? 278.720 246.187 282.867 1.00 110.42 353 GLU A CA 1
ATOM 2651 C C . GLU A 1 354 ? 278.144 245.142 281.921 1.00 113.39 353 GLU A C 1
ATOM 2652 O O . GLU A 1 354 ? 278.904 244.508 281.183 1.00 113.96 353 GLU A O 1
ATOM 2658 N N . THR A 1 355 ? 276.825 244.957 281.914 1.00 104.24 354 THR A N 1
ATOM 2659 C CA . THR A 1 355 ? 276.218 243.891 281.128 1.00 104.18 354 THR A CA 1
ATOM 2660 C C . THR A 1 355 ? 275.967 244.280 279.679 1.00 104.12 354 THR A C 1
ATOM 2661 O O . THR A 1 355 ? 275.549 243.425 278.893 1.00 109.94 354 THR A O 1
ATOM 2665 N N . ALA A 1 356 ? 276.212 245.533 279.304 1.00 94.69 355 ALA A N 1
ATOM 2666 C CA . ALA A 1 356 ? 275.906 246.019 277.967 1.00 92.67 355 ALA A CA 1
ATOM 2667 C C . ALA A 1 356 ? 277.141 246.135 277.086 1.00 95.73 355 ALA A C 1
ATOM 2668 O O . ALA A 1 356 ? 277.127 246.891 276.110 1.00 102.24 355 ALA A O 1
ATOM 2670 N N . ALA A 1 357 ? 278.209 245.407 277.404 1.00 97.31 356 ALA A N 1
ATOM 2671 C CA . ALA A 1 357 ? 279.468 245.539 276.688 1.00 97.29 356 ALA A CA 1
ATOM 2672 C C . ALA A 1 357 ? 279.828 244.286 275.900 1.00 101.94 356 ALA A C 1
ATOM 2673 O O . ALA A 1 357 ? 280.024 244.358 274.684 1.00 103.95 356 ALA A O 1
ATOM 2675 N N . TYR A 1 358 ? 279.914 243.133 276.556 1.00 100.16 357 TYR A N 1
ATOM 2676 C CA . TYR A 1 358 ? 280.366 241.900 275.918 1.00 97.15 357 TYR A CA 1
ATOM 2677 C C . TYR A 1 358 ? 279.461 240.740 276.294 1.00 103.05 357 TYR A C 1
ATOM 2678 O O . TYR A 1 358 ? 279.912 239.659 276.677 1.00 105.83 357 TYR A O 1
ATOM 2687 N N . GLY A 1 359 ? 278.154 240.957 276.194 1.00 95.06 358 GLY A N 1
ATOM 2688 C CA . GLY A 1 359 ? 277.203 239.890 276.422 1.00 91.29 358 GLY A CA 1
ATOM 2689 C C . GLY A 1 359 ? 276.633 239.872 277.822 1.00 87.43 358 GLY A C 1
ATOM 2690 O O . GLY A 1 359 ? 277.361 240.054 278.802 1.00 88.21 358 GLY A O 1
ATOM 2691 N N . HIS A 1 360 ? 275.325 239.652 277.926 1.00 87.08 359 HIS A N 1
ATOM 2692 C CA . HIS A 1 360 ? 274.662 239.585 279.219 1.00 87.05 359 HIS A CA 1
ATOM 2693 C C . HIS A 1 360 ? 274.816 238.231 279.892 1.00 99.38 359 HIS A C 1
ATOM 2694 O O . HIS A 1 360 ? 274.482 238.104 281.074 1.00 106.52 359 HIS A O 1
ATOM 2701 N N . PHE A 1 361 ? 275.313 237.227 279.179 1.00 91.89 360 PHE A N 1
ATOM 2702 C CA . PHE A 1 361 ? 275.375 235.864 279.675 1.00 81.35 360 PHE A CA 1
ATOM 2703 C C . PHE A 1 361 ? 276.805 235.349 279.619 1.00 85.25 360 PHE A C 1
ATOM 2704 O O . PHE A 1 361 ? 277.639 235.845 278.858 1.00 90.31 360 PHE A O 1
ATOM 2712 N N . GLY A 1 362 ? 277.081 234.344 280.446 1.00 92.66 361 GLY A N 1
ATOM 2713 C CA . GLY A 1 362 ? 278.370 233.692 280.463 1.00 96.08 361 GLY A CA 1
ATOM 2714 C C . GLY A 1 362 ? 279.369 234.253 281.449 1.00 98.91 361 GLY A C 1
ATOM 2715 O O . GLY A 1 362 ? 280.431 233.649 281.637 1.00 101.37 361 GLY A O 1
ATOM 2716 N N . ARG A 1 363 ? 279.074 235.383 282.081 1.00 105.18 362 ARG A N 1
ATOM 2717 C CA . ARG A 1 363 ? 279.955 235.976 283.077 1.00 104.23 362 ARG A CA 1
ATOM 2718 C C . ARG A 1 363 ? 279.387 235.690 284.461 1.00 106.79 362 ARG A C 1
ATOM 2719 O O . ARG A 1 363 ? 278.273 236.115 284.780 1.00 117.82 362 ARG A O 1
ATOM 2727 N N . GLU A 1 364 ? 280.163 234.979 285.282 1.00 111.80 363 GLU A N 1
ATOM 2728 C CA . GLU A 1 364 ? 279.639 234.356 286.491 1.00 112.96 363 GLU A CA 1
ATOM 2729 C C . GLU A 1 364 ? 279.339 235.340 287.612 1.00 113.39 363 GLU A C 1
ATOM 2730 O O . GLU A 1 364 ? 278.731 234.939 288.608 1.00 114.38 363 GLU A O 1
ATOM 2736 N N . HIS A 1 365 ? 279.743 236.603 287.490 1.00 106.64 364 HIS A N 1
ATOM 2737 C CA . HIS A 1 365 ? 279.498 237.581 288.539 1.00 107.15 364 HIS A CA 1
ATOM 2738 C C . HIS A 1 365 ? 278.131 238.242 288.417 1.00 110.64 364 HIS A C 1
ATOM 2739 O O . HIS A 1 365 ? 277.927 239.328 288.970 1.00 114.58 364 HIS A O 1
ATOM 2746 N N . PHE A 1 366 ? 277.197 237.614 287.711 1.00 101.06 365 PHE A N 1
ATOM 2747 C CA . PHE A 1 366 ? 275.857 238.140 287.532 1.00 93.59 365 PHE A CA 1
ATOM 2748 C C . PHE A 1 366 ? 274.846 237.321 288.326 1.00 102.08 365 PHE A C 1
ATOM 2749 O O . PHE A 1 366 ? 275.019 236.112 288.501 1.00 107.63 365 PHE A O 1
ATOM 2757 N N . PRO A 1 367 ? 273.784 237.956 288.825 1.00 97.47 366 PRO A N 1
ATOM 2758 C CA . PRO A 1 367 ? 272.798 237.215 289.629 1.00 91.00 366 PRO A CA 1
ATOM 2759 C C . PRO A 1 367 ? 272.144 236.064 288.891 1.00 90.97 366 PRO A C 1
ATOM 2760 O O . PRO A 1 367 ? 271.837 235.040 289.513 1.00 94.85 366 PRO A O 1
ATOM 2764 N N . TRP A 1 368 ? 271.918 236.193 287.588 1.00 87.80 367 TRP A N 1
ATOM 2765 C CA . TRP A 1 368 ? 271.261 235.143 286.822 1.00 88.98 367 TRP A CA 1
ATOM 2766 C C . TRP A 1 368 ? 272.221 234.062 286.351 1.00 90.44 367 TRP A C 1
ATOM 2767 O O . TRP A 1 368 ? 271.781 233.107 285.704 1.00 95.07 367 TRP A O 1
ATOM 2778 N N . GLU A 1 369 ? 273.510 234.184 286.653 1.00 97.56 368 GLU A N 1
ATOM 2779 C CA . GLU A 1 369 ? 274.501 233.189 286.277 1.00 93.07 368 GLU A CA 1
ATOM 2780 C C . GLU A 1 369 ? 274.886 232.284 287.437 1.00 99.64 368 GLU A C 1
ATOM 2781 O O . GLU A 1 369 ? 275.897 231.581 287.354 1.00 107.39 368 GLU A O 1
ATOM 2787 N N . LYS A 1 370 ? 274.108 232.286 288.514 1.00 103.49 369 LYS A N 1
ATOM 2788 C CA . LYS A 1 370 ? 274.392 231.466 289.682 1.00 104.50 369 LYS A CA 1
ATOM 2789 C C . LYS A 1 370 ? 273.631 230.152 289.585 1.00 106.90 369 LYS A C 1
ATOM 2790 O O . LYS A 1 370 ? 272.420 230.146 289.347 1.00 113.11 369 LYS A O 1
ATOM 2796 N N . THR A 1 371 ? 274.343 229.041 289.762 1.00 115.11 370 THR A N 1
ATOM 2797 C CA . THR A 1 371 ? 273.723 227.719 289.793 1.00 116.05 370 THR A CA 1
ATOM 2798 C C . THR A 1 371 ? 273.598 227.291 291.252 1.00 119.09 370 THR A C 1
ATOM 2799 O O . THR A 1 371 ? 274.403 226.525 291.780 1.00 121.40 370 THR A O 1
ATOM 2803 N N . ASP A 1 372 ? 272.560 227.804 291.908 1.00 126.12 371 ASP A N 1
ATOM 2804 C CA . ASP A 1 372 ? 272.294 227.479 293.302 1.00 123.27 371 ASP A CA 1
ATOM 2805 C C . ASP A 1 372 ? 271.148 226.497 293.477 1.00 124.35 371 ASP A C 1
ATOM 2806 O O . ASP A 1 372 ? 271.165 225.706 294.425 1.00 125.74 371 ASP A O 1
ATOM 2811 N N . LYS A 1 373 ? 270.159 226.525 292.589 1.00 117.14 372 LYS A N 1
ATOM 2812 C CA . LYS A 1 373 ? 269.044 225.593 292.635 1.00 118.21 372 LYS A CA 1
ATOM 2813 C C . LYS A 1 373 ? 269.311 224.324 291.841 1.00 120.34 372 LYS A C 1
ATOM 2814 O O . LYS A 1 373 ? 268.404 223.501 291.686 1.00 121.20 372 LYS A O 1
ATOM 2820 N N . ALA A 1 374 ? 270.530 224.155 291.325 1.00 116.80 373 ALA A N 1
ATOM 2821 C CA . ALA A 1 374 ? 270.851 222.952 290.566 1.00 115.36 373 ALA A CA 1
ATOM 2822 C C . ALA A 1 374 ? 270.747 221.707 291.434 1.00 119.07 373 ALA A C 1
ATOM 2823 O O . ALA A 1 374 ? 270.212 220.681 290.999 1.00 125.04 373 ALA A O 1
ATOM 2825 N N . GLN A 1 375 ? 271.256 221.774 292.665 1.00 121.85 374 GLN A N 1
ATOM 2826 C CA . GLN A 1 375 ? 271.196 220.612 293.544 1.00 122.00 374 GLN A CA 1
ATOM 2827 C C . GLN A 1 375 ? 269.759 220.270 293.911 1.00 120.47 374 GLN A C 1
ATOM 2828 O O . GLN A 1 375 ? 269.396 219.090 293.986 1.00 122.71 374 GLN A O 1
ATOM 2834 N N . LEU A 1 376 ? 268.928 221.286 294.151 1.00 118.51 375 LEU A N 1
ATOM 2835 C CA . LEU A 1 376 ? 267.531 221.035 294.487 1.00 117.64 375 LEU A CA 1
ATOM 2836 C C . LEU A 1 376 ? 266.798 220.357 293.338 1.00 120.27 375 LEU A C 1
ATOM 2837 O O . LEU A 1 376 ? 266.014 219.427 293.555 1.00 122.86 375 LEU A O 1
ATOM 2842 N N . LEU A 1 377 ? 267.036 220.816 292.107 1.00 119.69 376 LEU A N 1
ATOM 2843 C CA . LEU A 1 377 ? 266.373 220.218 290.953 1.00 117.61 376 LEU A CA 1
ATOM 2844 C C . LEU A 1 377 ? 266.778 218.762 290.774 1.00 120.79 376 LEU A C 1
ATOM 2845 O O . LEU A 1 377 ? 265.939 217.911 290.461 1.00 127.24 376 LEU A O 1
ATOM 2850 N N . ARG A 1 378 ? 268.063 218.458 290.961 1.00 117.54 377 ARG A N 1
ATOM 2851 C CA . ARG A 1 378 ? 268.525 217.085 290.791 1.00 116.53 377 ARG A CA 1
ATOM 2852 C C . ARG A 1 378 ? 267.874 216.156 291.806 1.00 120.17 377 ARG A C 1
ATOM 2853 O O . ARG A 1 378 ? 267.495 215.027 291.472 1.00 123.30 377 ARG A O 1
ATOM 2861 N N . ASP A 1 379 ? 267.738 216.611 293.052 1.00 131.94 378 ASP A N 1
ATOM 2862 C CA . ASP A 1 379 ? 267.071 215.799 294.064 1.00 130.83 378 ASP A CA 1
ATOM 2863 C C . ASP A 1 379 ? 265.592 215.621 293.745 1.00 131.35 378 ASP A C 1
ATOM 2864 O O . ASP A 1 379 ? 265.041 214.529 293.923 1.00 133.10 378 ASP A O 1
ATOM 2869 N N . ALA A 1 380 ? 264.932 216.684 293.278 1.00 126.12 379 ALA A N 1
ATOM 2870 C CA . ALA A 1 380 ? 263.513 216.588 292.952 1.00 122.59 379 ALA A CA 1
ATOM 2871 C C . ALA A 1 380 ? 263.272 215.601 291.818 1.00 124.94 379 ALA A C 1
ATOM 2872 O O . ALA A 1 380 ? 262.309 214.827 291.854 1.00 127.61 379 ALA A O 1
ATOM 2874 N N . ALA A 1 381 ? 264.134 215.615 290.802 1.00 133.20 380 ALA A N 1
ATOM 2875 C CA . ALA A 1 381 ? 264.017 214.658 289.710 1.00 131.65 380 ALA A CA 1
ATOM 2876 C C . ALA A 1 381 ? 264.392 213.244 290.126 1.00 132.14 380 ALA A C 1
ATOM 2877 O O . ALA A 1 381 ? 264.171 212.310 289.349 1.00 131.08 380 ALA A O 1
ATOM 2879 N N . GLY A 1 382 ? 264.947 213.066 291.320 1.00 137.02 381 GLY A N 1
ATOM 2880 C CA . GLY A 1 382 ? 265.321 211.745 291.792 1.00 136.79 381 GLY A CA 1
ATOM 2881 C C . GLY A 1 382 ? 266.461 211.107 291.030 1.00 139.11 381 GLY A C 1
ATOM 2882 O O . GLY A 1 382 ? 266.442 209.892 290.798 1.00 139.87 381 GLY A O 1
ATOM 2883 N N . LEU A 1 383 ? 267.454 211.896 290.631 1.00 138.92 382 LEU A N 1
ATOM 2884 C CA . LEU A 1 383 ? 268.639 211.376 289.966 1.00 139.84 382 LEU A CA 1
ATOM 2885 C C . LEU A 1 383 ? 269.790 211.118 290.926 1.00 142.02 382 LEU A C 1
ATOM 2886 O O . LEU A 1 383 ? 270.874 210.729 290.479 1.00 142.12 382 LEU A O 1
ATOM 2891 N N . LYS A 1 384 ? 269.581 211.326 292.224 1.00 144.25 383 LYS A N 1
ATOM 2892 C CA . LYS A 1 384 ? 270.609 211.119 293.242 1.00 143.98 383 LYS A CA 1
ATOM 2893 C C . LYS A 1 384 ? 271.863 211.939 292.951 1.00 142.06 383 LYS A C 1
ATOM 2894 O O . LYS A 1 384 ? 271.948 213.111 293.316 1.00 141.94 383 LYS A O 1
ATOM 2896 N N . ALA B 1 2 ? 254.207 214.119 273.675 1.00 115.04 1 ALA B N 1
ATOM 2897 C CA . ALA B 1 2 ? 255.243 215.144 273.664 1.00 119.17 1 ALA B CA 1
ATOM 2898 C C . ALA B 1 2 ? 254.632 216.527 273.484 1.00 118.48 1 ALA B C 1
ATOM 2899 O O . ALA B 1 2 ? 255.143 217.346 272.723 1.00 116.97 1 ALA B O 1
ATOM 2901 N N . LYS B 1 3 ? 253.533 216.778 274.188 1.00 102.27 2 LYS B N 1
ATOM 2902 C CA . LYS B 1 3 ? 252.845 218.053 274.067 1.00 103.48 2 LYS B CA 1
ATOM 2903 C C . LYS B 1 3 ? 253.701 219.182 274.623 1.00 99.39 2 LYS B C 1
ATOM 2904 O O . LYS B 1 3 ? 254.349 219.039 275.662 1.00 105.62 2 LYS B O 1
ATOM 2910 N N . HIS B 1 4 ? 253.704 220.310 273.918 1.00 91.53 3 HIS B N 1
ATOM 2911 C CA . HIS B 1 4 ? 254.417 221.490 274.378 1.00 94.26 3 HIS B CA 1
ATOM 2912 C C . HIS B 1 4 ? 253.800 222.716 273.725 1.00 97.74 3 HIS B C 1
ATOM 2913 O O . HIS B 1 4 ? 253.447 222.683 272.545 1.00 103.35 3 HIS B O 1
ATOM 2920 N N . LEU B 1 5 ? 253.673 223.787 274.499 1.00 88.54 4 LEU B N 1
ATOM 2921 C CA . LEU B 1 5 ? 253.094 225.030 274.012 1.00 81.39 4 LEU B CA 1
ATOM 2922 C C . LEU B 1 5 ? 254.175 225.882 273.366 1.00 85.84 4 LEU B C 1
ATOM 2923 O O . LEU B 1 5 ? 255.254 226.062 273.936 1.00 101.64 4 LEU B O 1
ATOM 2928 N N . PHE B 1 6 ? 253.885 226.403 272.180 1.00 87.97 5 PHE B N 1
ATOM 2929 C CA . PHE B 1 6 ? 254.763 227.352 271.513 1.00 86.02 5 PHE B CA 1
ATOM 2930 C C . PHE B 1 6 ? 253.989 228.623 271.210 1.00 88.57 5 PHE B C 1
ATOM 2931 O O . PHE B 1 6 ? 252.830 228.571 270.790 1.00 99.53 5 PHE B O 1
ATOM 2939 N N . THR B 1 7 ? 254.639 229.762 271.416 1.00 83.79 6 THR B N 1
ATOM 2940 C CA . THR B 1 7 ? 254.009 231.066 271.292 1.00 78.46 6 THR B CA 1
ATOM 2941 C C . THR B 1 7 ? 254.762 231.912 270.278 1.00 86.72 6 THR B C 1
ATOM 2942 O O . THR B 1 7 ? 255.996 231.911 270.252 1.00 100.19 6 THR B O 1
ATOM 2946 N N . SER B 1 8 ? 254.016 232.617 269.432 1.00 87.11 7 SER B N 1
ATOM 2947 C CA . SER B 1 8 ? 254.580 233.612 268.536 1.00 89.26 7 SER B CA 1
ATOM 2948 C C . SER B 1 8 ? 253.689 234.842 268.549 1.00 93.07 7 SER B C 1
ATOM 2949 O O . SER B 1 8 ? 252.485 234.750 268.800 1.00 102.54 7 SER B O 1
ATOM 2952 N N . GLU B 1 9 ? 254.288 235.995 268.274 1.00 101.89 8 GLU B N 1
ATOM 2953 C CA . GLU B 1 9 ? 253.583 237.262 268.346 1.00 101.13 8 GLU B CA 1
ATOM 2954 C C . GLU B 1 9 ? 253.860 238.083 267.098 1.00 103.51 8 GLU B C 1
ATOM 2955 O O . GLU B 1 9 ? 254.807 237.826 266.353 1.00 111.97 8 GLU B O 1
ATOM 2961 N N . SER B 1 10 ? 253.011 239.083 266.882 1.00 84.88 9 SER B N 1
ATOM 2962 C CA . SER B 1 10 ? 253.171 240.005 265.772 1.00 82.32 9 SER B CA 1
ATOM 2963 C C . SER B 1 10 ? 252.543 241.334 266.153 1.00 85.65 9 SER B C 1
ATOM 2964 O O . SER B 1 10 ? 251.718 241.413 267.065 1.00 101.12 9 SER B O 1
ATOM 2967 N N . VAL B 1 11 ? 252.945 242.382 265.442 1.00 76.26 10 VAL B N 1
ATOM 2968 C CA . VAL B 1 11 ? 252.455 243.727 265.702 1.00 77.33 10 VAL B CA 1
ATOM 2969 C C . VAL B 1 11 ? 251.911 244.309 264.408 1.00 80.60 10 VAL B C 1
ATOM 2970 O O . VAL B 1 11 ? 252.330 243.934 263.309 1.00 90.53 10 VAL B O 1
ATOM 2974 N N . SER B 1 12 ? 250.964 245.230 264.546 1.00 91.46 11 SER B N 1
ATOM 2975 C CA . SER B 1 12 ? 250.331 245.845 263.394 1.00 91.77 11 SER B CA 1
ATOM 2976 C C . SER B 1 12 ? 251.233 246.922 262.803 1.00 98.33 11 SER B C 1
ATOM 2977 O O . SER B 1 12 ? 252.279 247.271 263.354 1.00 105.26 11 SER B O 1
ATOM 2980 N N . GLU B 1 13 ? 250.811 247.457 261.658 1.00 101.62 12 GLU B N 1
ATOM 2981 C CA . GLU B 1 13 ? 251.574 248.513 261.008 1.00 101.91 12 GLU B CA 1
ATOM 2982 C C . GLU B 1 13 ? 251.540 249.823 261.779 1.00 105.15 12 GLU B C 1
ATOM 2983 O O . GLU B 1 13 ? 252.350 250.708 261.493 1.00 110.87 12 GLU B O 1
ATOM 2989 N N . GLY B 1 14 ? 250.628 249.972 262.734 1.00 93.89 13 GLY B N 1
ATOM 2990 C CA . GLY B 1 14 ? 250.591 251.152 263.566 1.00 94.57 13 GLY B CA 1
ATOM 2991 C C . GLY B 1 14 ? 251.518 251.126 264.755 1.00 98.32 13 GLY B C 1
ATOM 2992 O O . GLY B 1 14 ? 251.617 252.122 265.475 1.00 106.23 13 GLY B O 1
ATOM 2993 N N . HIS B 1 15 ? 252.199 250.010 264.986 1.00 94.63 14 HIS B N 1
ATOM 2994 C CA . HIS B 1 15 ? 253.122 249.920 266.105 1.00 94.58 14 HIS B CA 1
ATOM 2995 C C . HIS B 1 15 ? 254.312 250.849 265.874 1.00 95.26 14 HIS B C 1
ATOM 2996 O O . HIS B 1 15 ? 254.779 250.985 264.740 1.00 106.67 14 HIS B O 1
ATOM 3003 N N . PRO B 1 16 ? 254.816 251.507 266.922 1.00 86.28 15 PRO B N 1
ATOM 3004 C CA . PRO B 1 16 ? 255.924 252.455 266.720 1.00 87.42 15 PRO B CA 1
ATOM 3005 C C . PRO B 1 16 ? 257.159 251.827 266.101 1.00 93.31 15 PRO B C 1
ATOM 3006 O O . PRO B 1 16 ? 257.851 252.482 265.314 1.00 99.01 15 PRO B O 1
ATOM 3010 N N . ASP B 1 17 ? 257.461 250.572 266.436 1.00 103.62 16 ASP B N 1
ATOM 3011 C CA . ASP B 1 17 ? 258.628 249.921 265.855 1.00 101.79 16 ASP B CA 1
ATOM 3012 C C . ASP B 1 17 ? 258.406 249.543 264.399 1.00 99.19 16 ASP B C 1
ATOM 3013 O O . ASP B 1 17 ? 259.381 249.340 263.670 1.00 103.10 16 ASP B O 1
ATOM 3018 N N . LYS B 1 18 ? 257.152 249.436 263.963 1.00 86.41 17 LYS B N 1
ATOM 3019 C CA . LYS B 1 18 ? 256.852 249.173 262.564 1.00 80.44 17 LYS B CA 1
ATOM 3020 C C . LYS B 1 18 ? 256.659 250.440 261.750 1.00 87.00 17 LYS B C 1
ATOM 3021 O O . LYS B 1 18 ? 256.836 250.405 260.528 1.00 96.63 17 LYS B O 1
ATOM 3027 N N . ILE B 1 19 ? 256.293 251.552 262.388 1.00 84.74 18 ILE B N 1
ATOM 3028 C CA . ILE B 1 19 ? 256.258 252.826 261.679 1.00 76.36 18 ILE B CA 1
ATOM 3029 C C . ILE B 1 19 ? 257.653 253.195 261.200 1.00 87.30 18 ILE B C 1
ATOM 3030 O O . ILE B 1 19 ? 257.837 253.644 260.063 1.00 99.67 18 ILE B O 1
ATOM 3035 N N . ALA B 1 20 ? 258.658 253.004 262.056 1.00 84.06 19 ALA B N 1
ATOM 3036 C CA . ALA B 1 20 ? 260.031 253.296 261.663 1.00 79.20 19 ALA B CA 1
ATOM 3037 C C . ALA B 1 20 ? 260.480 252.397 260.520 1.00 87.70 19 ALA B C 1
ATOM 3038 O O . ALA B 1 20 ? 261.187 252.845 259.610 1.00 97.97 19 ALA B O 1
ATOM 3040 N N . ASP B 1 21 ? 260.092 251.121 260.554 1.00 99.38 20 ASP B N 1
ATOM 3041 C CA . ASP B 1 21 ? 260.465 250.211 259.477 1.00 96.48 20 ASP B CA 1
ATOM 3042 C C . ASP B 1 21 ? 259.834 250.628 258.156 1.00 100.25 20 ASP B C 1
ATOM 3043 O O . ASP B 1 21 ? 260.492 250.600 257.111 1.00 113.26 20 ASP B O 1
ATOM 3048 N N . GLN B 1 22 ? 258.558 251.013 258.180 1.00 82.87 21 GLN B N 1
ATOM 3049 C CA . GLN B 1 22 ? 257.894 251.419 256.946 1.00 82.98 21 GLN B CA 1
ATOM 3050 C C . GLN B 1 22 ? 258.450 252.735 256.424 1.00 91.78 21 GLN B C 1
ATOM 3051 O O . GLN B 1 22 ? 258.609 252.908 255.212 1.00 102.32 21 GLN B O 1
ATOM 3057 N N . ILE B 1 23 ? 258.745 253.676 257.321 1.00 83.80 22 ILE B N 1
ATOM 3058 C CA . ILE B 1 23 ? 259.325 254.946 256.899 1.00 82.01 22 ILE B CA 1
ATOM 3059 C C . ILE B 1 23 ? 260.691 254.722 256.267 1.00 89.61 22 ILE B C 1
ATOM 3060 O O . ILE B 1 23 ? 261.022 255.323 255.238 1.00 98.71 22 ILE B O 1
ATOM 3065 N N . SER B 1 24 ? 261.505 253.854 256.869 1.00 97.64 23 SER B N 1
ATOM 3066 C CA . SER B 1 24 ? 262.826 253.576 256.316 1.00 95.03 23 SER B CA 1
ATOM 3067 C C . SER B 1 24 ? 262.728 252.939 254.937 1.00 102.45 23 SER B C 1
ATOM 3068 O O . SER B 1 24 ? 263.479 253.299 254.024 1.00 112.56 23 SER B O 1
ATOM 3071 N N . ASP B 1 25 ? 261.809 251.989 254.763 1.00 102.94 24 ASP B N 1
ATOM 3072 C CA . ASP B 1 25 ? 261.671 251.332 253.470 1.00 100.14 24 ASP B CA 1
ATOM 3073 C C . ASP B 1 25 ? 260.951 252.205 252.451 1.00 100.75 24 ASP B C 1
ATOM 3074 O O . ASP B 1 25 ? 261.173 252.047 251.247 1.00 107.33 24 ASP B O 1
ATOM 3079 N N . ALA B 1 26 ? 260.087 253.115 252.903 1.00 91.83 25 ALA B N 1
ATOM 3080 C CA . ALA B 1 26 ? 259.492 254.073 251.979 1.00 91.89 25 ALA B CA 1
ATOM 3081 C C . ALA B 1 26 ? 260.556 254.979 251.379 1.00 92.69 25 ALA B C 1
ATOM 3082 O O . ALA B 1 26 ? 260.499 255.318 250.192 1.00 100.98 25 ALA B O 1
ATOM 3084 N N . VAL B 1 27 ? 261.533 255.388 252.189 1.00 91.72 26 VAL B N 1
ATOM 3085 C CA . VAL B 1 27 ? 262.666 256.147 251.670 1.00 92.77 26 VAL B CA 1
ATOM 3086 C C . VAL B 1 27 ? 263.478 255.294 250.707 1.00 91.46 26 VAL B C 1
ATOM 3087 O O . VAL B 1 27 ? 263.914 255.766 249.651 1.00 98.27 26 VAL B O 1
ATOM 3091 N N . LEU B 1 28 ? 263.692 254.024 251.055 1.00 94.64 27 LEU B N 1
ATOM 3092 C CA . LEU B 1 28 ? 264.463 253.139 250.190 1.00 94.82 27 LEU B CA 1
ATOM 3093 C C . LEU B 1 28 ? 263.780 252.943 248.843 1.00 99.52 27 LEU B C 1
ATOM 3094 O O . LEU B 1 28 ? 264.438 252.964 247.797 1.00 107.00 27 LEU B O 1
ATOM 3099 N N . ASP B 1 29 ? 262.460 252.749 248.845 1.00 106.03 28 ASP B N 1
ATOM 3100 C CA . ASP B 1 29 ? 261.750 252.537 247.589 1.00 103.48 28 ASP B CA 1
ATOM 3101 C C . ASP B 1 29 ? 261.776 253.784 246.717 1.00 108.48 28 ASP B C 1
ATOM 3102 O O . ASP B 1 29 ? 261.873 253.684 245.489 1.00 112.13 28 ASP B O 1
ATOM 3107 N N . ALA B 1 30 ? 261.682 254.965 247.328 1.00 99.95 29 ALA B N 1
ATOM 3108 C CA . ALA B 1 30 ? 261.735 256.198 246.552 1.00 94.99 29 ALA B CA 1
ATOM 3109 C C . ALA B 1 30 ? 263.083 256.357 245.862 1.00 101.63 29 ALA B C 1
ATOM 3110 O O . ALA B 1 30 ? 263.152 256.814 244.717 1.00 109.74 29 ALA B O 1
ATOM 3112 N N . ILE B 1 31 ? 264.166 255.992 246.548 1.00 99.23 30 ILE B N 1
ATOM 3113 C CA . ILE B 1 31 ? 265.494 256.109 245.955 1.00 96.80 30 ILE B CA 1
ATOM 3114 C C . ILE B 1 31 ? 265.686 255.079 244.850 1.00 100.47 30 ILE B C 1
ATOM 3115 O O . ILE B 1 31 ? 266.249 255.383 243.792 1.00 108.12 30 ILE B O 1
ATOM 3120 N N . LEU B 1 32 ? 265.224 253.847 245.071 1.00 100.67 31 LEU B N 1
ATOM 3121 C CA . LEU B 1 32 ? 265.408 252.795 244.078 1.00 101.09 31 LEU B CA 1
ATOM 3122 C C . LEU B 1 32 ? 264.649 253.067 242.788 1.00 108.85 31 LEU B C 1
ATOM 3123 O O . LEU B 1 32 ? 265.014 252.517 241.745 1.00 113.30 31 LEU B O 1
ATOM 3128 N N . GLU B 1 33 ? 263.601 253.891 242.831 1.00 119.01 32 GLU B N 1
ATOM 3129 C CA . GLU B 1 33 ? 262.889 254.234 241.606 1.00 116.70 32 GLU B CA 1
ATOM 3130 C C . GLU B 1 33 ? 263.753 255.068 240.670 1.00 121.77 32 GLU B C 1
ATOM 3131 O O . GLU B 1 33 ? 263.635 254.944 239.447 1.00 124.86 32 GLU B O 1
ATOM 3137 N N . GLN B 1 34 ? 264.620 255.915 241.220 1.00 119.68 33 GLN B N 1
ATOM 3138 C CA . GLN B 1 34 ? 265.456 256.788 240.408 1.00 119.39 33 GLN B CA 1
ATOM 3139 C C . GLN B 1 34 ? 266.825 256.176 240.129 1.00 120.98 33 GLN B C 1
ATOM 3140 O O . GLN B 1 34 ? 267.276 256.159 238.980 1.00 123.87 33 GLN B O 1
ATOM 3146 N N . ASP B 1 35 ? 267.497 255.672 241.164 1.00 114.70 34 ASP B N 1
ATOM 3147 C CA . ASP B 1 35 ? 268.830 255.082 241.040 1.00 117.66 34 ASP B CA 1
ATOM 3148 C C . ASP B 1 35 ? 268.794 253.669 241.606 1.00 117.88 34 ASP B C 1
ATOM 3149 O O . ASP B 1 35 ? 269.009 253.468 242.811 1.00 122.14 34 ASP B O 1
ATOM 3154 N N . PRO B 1 36 ? 268.522 252.661 240.775 1.00 105.37 35 PRO B N 1
ATOM 3155 C CA . PRO B 1 36 ? 268.462 251.283 241.290 1.00 103.49 35 PRO B CA 1
ATOM 3156 C C . PRO B 1 36 ? 269.756 250.809 241.923 1.00 107.66 35 PRO B C 1
ATOM 3157 O O . PRO B 1 36 ? 269.716 249.991 242.850 1.00 114.10 35 PRO B O 1
ATOM 3161 N N . LYS B 1 37 ? 270.905 251.294 241.456 1.00 107.53 36 LYS B N 1
ATOM 3162 C CA . LYS B 1 37 ? 272.199 250.874 241.974 1.00 106.35 36 LYS B CA 1
ATOM 3163 C C . LYS B 1 37 ? 272.652 251.702 243.171 1.00 111.24 36 LYS B C 1
ATOM 3164 O O . LYS B 1 37 ? 273.853 251.745 243.463 1.00 113.45 36 LYS B O 1
ATOM 3170 N N . ALA B 1 38 ? 271.726 252.354 243.865 1.00 107.87 37 ALA B N 1
ATOM 3171 C CA . ALA B 1 38 ? 272.089 253.199 244.990 1.00 103.36 37 ALA B CA 1
ATOM 3172 C C . ALA B 1 38 ? 272.494 252.356 246.195 1.00 108.94 37 ALA B C 1
ATOM 3173 O O . ALA B 1 38 ? 272.222 251.155 246.271 1.00 114.14 37 ALA B O 1
ATOM 3175 N N . ARG B 1 39 ? 273.161 253.006 247.145 1.00 116.68 38 ARG B N 1
ATOM 3176 C CA . ARG B 1 39 ? 273.528 252.399 248.420 1.00 113.40 38 ARG B CA 1
ATOM 3177 C C . ARG B 1 39 ? 272.804 253.158 249.522 1.00 114.10 38 ARG B C 1
ATOM 3178 O O . ARG B 1 39 ? 273.087 254.337 249.759 1.00 122.70 38 ARG B O 1
ATOM 3186 N N . VAL B 1 40 ? 271.876 252.485 250.194 1.00 100.42 39 VAL B N 1
ATOM 3187 C CA . VAL B 1 40 ? 271.008 253.104 251.186 1.00 98.85 39 VAL B CA 1
ATOM 3188 C C . VAL B 1 40 ? 271.147 252.348 252.497 1.00 105.52 39 VAL B C 1
ATOM 3189 O O . VAL B 1 40 ? 271.056 251.116 252.522 1.00 114.31 39 VAL B O 1
ATOM 3193 N N . ALA B 1 41 ? 271.373 253.087 253.583 1.00 105.09 40 ALA B N 1
ATOM 3194 C CA . ALA B 1 41 ? 271.360 252.539 254.941 1.00 102.01 40 ALA B CA 1
ATOM 3195 C C . ALA B 1 41 ? 270.626 253.560 255.805 1.00 105.43 40 ALA B C 1
ATOM 3196 O O . ALA B 1 41 ? 271.243 254.466 256.368 1.00 112.20 40 ALA B O 1
ATOM 3198 N N . CYS B 1 42 ? 269.311 253.403 255.911 1.00 107.64 41 CYS B N 1
ATOM 3199 C CA . CYS B 1 42 ? 268.451 254.383 256.558 1.00 107.63 41 CYS B CA 1
ATOM 3200 C C . CYS B 1 42 ? 268.015 253.877 257.925 1.00 109.55 41 CYS B C 1
ATOM 3201 O O . CYS B 1 42 ? 267.549 252.741 258.053 1.00 112.62 41 CYS B O 1
ATOM 3204 N N . GLU B 1 43 ? 268.167 254.724 258.939 1.00 112.71 42 GLU B N 1
ATOM 3205 C CA . GLU B 1 43 ? 267.729 254.435 260.296 1.00 107.73 42 GLU B CA 1
ATOM 3206 C C . GLU B 1 43 ? 266.726 255.498 260.713 1.00 107.66 42 GLU B C 1
ATOM 3207 O O . GLU B 1 43 ? 266.972 256.692 260.521 1.00 116.79 42 GLU B O 1
ATOM 3213 N N . THR B 1 44 ? 265.605 255.071 261.282 1.00 84.62 43 THR B N 1
ATOM 3214 C CA . THR B 1 44 ? 264.530 255.977 261.656 1.00 83.83 43 THR B CA 1
ATOM 3215 C C . THR B 1 44 ? 264.241 255.848 263.142 1.00 87.96 43 THR B C 1
ATOM 3216 O O . THR B 1 44 ? 264.125 254.735 263.663 1.00 97.18 43 THR B O 1
ATOM 3220 N N . TYR B 1 45 ? 264.128 256.987 263.816 1.00 90.11 44 TYR B N 1
ATOM 3221 C CA . TYR B 1 45 ? 263.779 257.055 265.226 1.00 86.12 44 TYR B CA 1
ATOM 3222 C C . TYR B 1 45 ? 262.477 257.828 265.357 1.00 86.02 44 TYR B C 1
ATOM 3223 O O . TYR B 1 45 ? 262.375 258.960 264.875 1.00 105.47 44 TYR B O 1
ATOM 3232 N N . VAL B 1 46 ? 261.486 257.222 266.002 1.00 82.74 45 VAL B N 1
ATOM 3233 C CA . VAL B 1 46 ? 260.150 257.795 266.108 1.00 88.24 45 VAL B CA 1
ATOM 3234 C C . VAL B 1 46 ? 259.843 258.039 267.577 1.00 93.29 45 VAL B C 1
ATOM 3235 O O . VAL B 1 46 ? 259.897 257.110 268.392 1.00 96.57 45 VAL B O 1
ATOM 3239 N N . LYS B 1 47 ? 259.511 259.280 267.909 1.00 106.28 46 LYS B N 1
ATOM 3240 C CA . LYS B 1 47 ? 259.213 259.711 269.267 1.00 100.81 46 LYS B CA 1
ATOM 3241 C C . LYS B 1 47 ? 257.775 260.224 269.320 1.00 110.64 46 LYS B C 1
ATOM 3242 O O . LYS B 1 47 ? 257.006 260.071 268.369 1.00 118.43 46 LYS B O 1
ATOM 3248 N N . THR B 1 48 ? 257.418 260.844 270.448 1.00 114.97 47 THR B N 1
ATOM 3249 C CA . THR B 1 48 ? 256.030 261.227 270.688 1.00 117.25 47 THR B CA 1
ATOM 3250 C C . THR B 1 48 ? 255.514 262.183 269.620 1.00 118.13 47 THR B C 1
ATOM 3251 O O . THR B 1 48 ? 254.366 262.065 269.176 1.00 118.84 47 THR B O 1
ATOM 3255 N N . GLY B 1 49 ? 256.335 263.138 269.200 1.00 108.55 48 GLY B N 1
ATOM 3256 C CA . GLY B 1 49 ? 255.875 264.110 268.231 1.00 108.51 48 GLY B CA 1
ATOM 3257 C C . GLY B 1 49 ? 256.862 264.409 267.125 1.00 110.03 48 GLY B C 1
ATOM 3258 O O . GLY B 1 49 ? 256.681 265.372 266.375 1.00 113.51 48 GLY B O 1
ATOM 3259 N N . MET B 1 50 ? 257.906 263.596 267.005 1.00 105.62 49 MET B N 1
ATOM 3260 C CA . MET B 1 50 ? 258.929 263.822 265.997 1.00 105.02 49 MET B CA 1
ATOM 3261 C C . MET B 1 50 ? 259.297 262.507 265.333 1.00 104.88 49 MET B C 1
ATOM 3262 O O . MET B 1 50 ? 259.135 261.427 265.904 1.00 107.41 49 MET B O 1
ATOM 3267 N N . VAL B 1 51 ? 259.795 262.617 264.106 1.00 92.73 50 VAL B N 1
ATOM 3268 C CA . VAL B 1 51 ? 260.356 261.496 263.365 1.00 83.94 50 VAL B CA 1
ATOM 3269 C C . VAL B 1 51 ? 261.746 261.906 262.909 1.00 86.33 50 VAL B C 1
ATOM 3270 O O . VAL B 1 51 ? 261.895 262.896 262.183 1.00 104.10 50 VAL B O 1
ATOM 3274 N N . LEU B 1 52 ? 262.758 261.160 263.332 1.00 84.20 51 LEU B N 1
ATOM 3275 C CA . LEU B 1 52 ? 264.143 261.438 262.973 1.00 83.31 51 LEU B CA 1
ATOM 3276 C C . LEU B 1 52 ? 264.598 260.393 261.965 1.00 90.03 51 LEU B C 1
ATOM 3277 O O . LEU B 1 52 ? 264.715 259.210 262.299 1.00 104.78 51 LEU B O 1
ATOM 3282 N N . VAL B 1 53 ? 264.858 260.830 260.738 1.00 82.03 52 VAL B N 1
ATOM 3283 C CA . VAL B 1 53 ? 265.305 259.957 259.661 1.00 79.68 52 VAL B CA 1
ATOM 3284 C C . VAL B 1 53 ? 266.785 260.219 259.439 1.00 85.30 52 VAL B C 1
ATOM 3285 O O . VAL B 1 53 ? 267.180 261.341 259.101 1.00 101.40 52 VAL B O 1
ATOM 3289 N N . GLY B 1 54 ? 267.606 259.186 259.626 1.00 90.47 53 GLY B N 1
ATOM 3290 C CA . GLY B 1 54 ? 269.038 259.328 259.492 1.00 90.44 53 GLY B CA 1
ATOM 3291 C C . GLY B 1 54 ? 269.634 258.163 258.729 1.00 96.23 53 GLY B C 1
ATOM 3292 O O . GLY B 1 54 ? 268.987 257.138 258.511 1.00 106.96 53 GLY B O 1
ATOM 3293 N N . GLY B 1 55 ? 270.885 258.346 258.323 1.00 105.37 54 GLY B N 1
ATOM 3294 C CA . GLY B 1 55 ? 271.591 257.317 257.591 1.00 108.71 54 GLY B CA 1
ATOM 3295 C C . GLY B 1 55 ? 272.524 257.873 256.538 1.00 110.51 54 GLY B C 1
ATOM 3296 O O . GLY B 1 55 ? 272.620 259.091 256.365 1.00 117.96 54 GLY B O 1
ATOM 3297 N N . GLU B 1 56 ? 273.215 256.990 255.825 1.00 120.97 55 GLU B N 1
ATOM 3298 C CA . GLU B 1 56 ? 274.161 257.379 254.791 1.00 122.22 55 GLU B CA 1
ATOM 3299 C C . GLU B 1 56 ? 273.676 256.850 253.452 1.00 122.58 55 GLU B C 1
ATOM 3300 O O . GLU B 1 56 ? 273.371 255.660 253.324 1.00 126.04 55 GLU B O 1
ATOM 3306 N N . ILE B 1 57 ? 273.607 257.732 252.460 1.00 115.76 56 ILE B N 1
ATOM 3307 C CA . ILE B 1 57 ? 273.104 257.401 251.133 1.00 112.57 56 ILE B CA 1
ATOM 3308 C C . ILE B 1 57 ? 274.185 257.727 250.116 1.00 115.70 56 ILE B C 1
ATOM 3309 O O . ILE B 1 57 ? 274.787 258.805 250.167 1.00 124.19 56 ILE B O 1
ATOM 3314 N N . THR B 1 58 ? 274.434 256.797 249.200 1.00 118.49 57 THR B N 1
ATOM 3315 C CA . THR B 1 58 ? 275.376 256.988 248.101 1.00 119.30 57 THR B CA 1
ATOM 3316 C C . THR B 1 58 ? 274.578 256.850 246.810 1.00 119.54 57 THR B C 1
ATOM 3317 O O . THR B 1 58 ? 274.417 255.748 246.281 1.00 123.80 57 THR B O 1
ATOM 3321 N N . THR B 1 59 ? 274.075 257.972 246.304 1.00 123.54 58 THR B N 1
ATOM 3322 C CA . THR B 1 59 ? 273.209 257.947 245.137 1.00 122.97 58 THR B CA 1
ATOM 3323 C C . THR B 1 59 ? 273.285 259.282 244.415 1.00 123.66 58 THR B C 1
ATOM 3324 O O . THR B 1 59 ? 273.889 260.243 244.894 1.00 126.94 58 THR B O 1
ATOM 3328 N N . SER B 1 60 ? 272.654 259.323 243.244 1.00 124.54 59 SER B N 1
ATOM 3329 C CA . SER B 1 60 ? 272.459 260.552 242.490 1.00 126.17 59 SER B CA 1
ATOM 3330 C C . SER B 1 60 ? 270.994 260.957 242.433 1.00 126.20 59 SER B C 1
ATOM 3331 O O . SER B 1 60 ? 270.625 261.807 241.616 1.00 126.41 59 SER B O 1
ATOM 3334 N N . ALA B 1 61 ? 270.154 260.369 243.276 1.00 121.50 60 ALA B N 1
ATOM 3335 C CA . ALA B 1 61 ? 268.726 260.636 243.272 1.00 120.88 60 ALA B CA 1
ATOM 3336 C C . ALA B 1 61 ? 268.380 261.746 244.255 1.00 121.36 60 ALA B C 1
ATOM 3337 O O . ALA B 1 61 ? 269.064 261.951 245.260 1.00 121.07 60 ALA B O 1
ATOM 3339 N N . TRP B 1 62 ? 267.305 262.465 243.951 1.00 115.15 61 TRP B N 1
ATOM 3340 C CA . TRP B 1 62 ? 266.786 263.519 244.812 1.00 112.97 61 TRP B CA 1
ATOM 3341 C C . TRP B 1 62 ? 265.428 263.088 245.345 1.00 116.53 61 TRP B C 1
ATOM 3342 O O . TRP B 1 62 ? 264.519 262.785 244.565 1.00 119.41 61 TRP B O 1
ATOM 3353 N N . VAL B 1 63 ? 265.293 263.060 246.668 1.00 121.35 62 VAL B N 1
ATOM 3354 C CA . VAL B 1 63 ? 264.054 262.663 247.321 1.00 120.10 62 VAL B CA 1
ATOM 3355 C C . VAL B 1 63 ? 263.725 263.672 248.410 1.00 122.25 62 VAL B C 1
ATOM 3356 O O . VAL B 1 63 ? 264.615 264.267 249.024 1.00 123.01 62 VAL B O 1
ATOM 3360 N N . ASP B 1 64 ? 262.430 263.862 248.646 1.00 126.56 63 ASP B N 1
ATOM 3361 C CA . ASP B 1 64 ? 261.942 264.740 249.706 1.00 125.75 63 ASP B CA 1
ATOM 3362 C C . ASP B 1 64 ? 261.588 263.858 250.896 1.00 126.01 63 ASP B C 1
ATOM 3363 O O . ASP B 1 64 ? 260.536 263.214 250.913 1.00 126.39 63 ASP B O 1
ATOM 3368 N N . ILE B 1 65 ? 262.471 263.834 251.895 1.00 113.54 64 ILE B N 1
ATOM 3369 C CA . ILE B 1 65 ? 262.289 262.938 253.033 1.00 110.78 64 ILE B CA 1
ATOM 3370 C C . ILE B 1 65 ? 261.020 263.287 253.796 1.00 113.78 64 ILE B C 1
ATOM 3371 O O . ILE B 1 65 ? 260.259 262.401 254.203 1.00 117.32 64 ILE B O 1
ATOM 3376 N N . GLU B 1 66 ? 260.773 264.581 254.010 1.00 122.80 65 GLU B N 1
ATOM 3377 C CA . GLU B 1 66 ? 259.606 264.989 254.784 1.00 120.88 65 GLU B CA 1
ATOM 3378 C C . GLU B 1 66 ? 258.310 264.585 254.096 1.00 118.31 65 GLU B C 1
ATOM 3379 O O . GLU B 1 66 ? 257.377 264.104 254.749 1.00 123.97 65 GLU B O 1
ATOM 3385 N N . GLU B 1 67 ? 258.227 264.775 252.778 1.00 112.86 66 GLU B N 1
ATOM 3386 C CA . GLU B 1 67 ? 257.019 264.391 252.057 1.00 113.57 66 GLU B CA 1
ATOM 3387 C C . GLU B 1 67 ? 256.791 262.887 252.124 1.00 116.38 66 GLU B C 1
ATOM 3388 O O . GLU B 1 67 ? 255.659 262.431 252.324 1.00 120.52 66 GLU B O 1
ATOM 3394 N N . ILE B 1 68 ? 257.854 262.101 251.954 1.00 109.98 67 ILE B N 1
ATOM 3395 C CA . ILE B 1 68 ? 257.726 260.648 252.019 1.00 108.84 67 ILE B CA 1
ATOM 3396 C C . ILE B 1 68 ? 257.288 260.212 253.409 1.00 109.89 67 ILE B C 1
ATOM 3397 O O . ILE B 1 68 ? 256.408 259.357 253.559 1.00 115.10 67 ILE B O 1
ATOM 3402 N N . THR B 1 69 ? 257.898 260.788 254.446 1.00 100.64 68 THR B N 1
ATOM 3403 C CA . THR B 1 69 ? 257.581 260.387 255.812 1.00 98.56 68 THR B CA 1
ATOM 3404 C C . THR B 1 69 ? 256.136 260.713 256.163 1.00 100.03 68 THR B C 1
ATOM 3405 O O . THR B 1 69 ? 255.422 259.883 256.735 1.00 106.37 68 THR B O 1
ATOM 3409 N N . ARG B 1 70 ? 255.683 261.921 255.824 1.00 93.74 69 ARG B N 1
ATOM 3410 C CA . ARG B 1 70 ? 254.317 262.308 256.157 1.00 89.88 69 ARG B CA 1
ATOM 3411 C C . ARG B 1 70 ? 253.301 261.464 255.402 1.00 92.85 69 ARG B C 1
ATOM 3412 O O . ARG B 1 70 ? 252.266 261.086 255.960 1.00 104.92 69 ARG B O 1
ATOM 3420 N N . ASN B 1 71 ? 253.572 261.163 254.131 1.00 95.33 70 ASN B N 1
ATOM 3421 C CA . ASN B 1 71 ? 252.658 260.319 253.370 1.00 97.17 70 ASN B CA 1
ATOM 3422 C C . ASN B 1 71 ? 252.595 258.913 253.950 1.00 100.93 70 ASN B C 1
ATOM 3423 O O . ASN B 1 71 ? 251.520 258.307 254.009 1.00 108.78 70 ASN B O 1
ATOM 3428 N N . THR B 1 72 ? 253.738 258.377 254.378 1.00 96.75 71 THR B N 1
ATOM 3429 C CA . THR B 1 72 ? 253.758 257.035 254.952 1.00 94.18 71 THR B CA 1
ATOM 3430 C C . THR B 1 72 ? 252.942 256.973 256.236 1.00 95.25 71 THR B C 1
ATOM 3431 O O . THR B 1 72 ? 252.152 256.044 256.439 1.00 102.24 71 THR B O 1
ATOM 3435 N N . VAL B 1 73 ? 253.117 257.958 257.117 1.00 85.97 72 VAL B N 1
ATOM 3436 C CA . VAL B 1 73 ? 252.370 257.970 258.369 1.00 83.43 72 VAL B CA 1
ATOM 3437 C C . VAL B 1 73 ? 250.893 258.228 258.107 1.00 86.48 72 VAL B C 1
ATOM 3438 O O . VAL B 1 73 ? 250.021 257.649 258.763 1.00 92.32 72 VAL B O 1
ATOM 3442 N N . ARG B 1 74 ? 250.588 259.100 257.145 1.00 93.22 73 ARG B N 1
ATOM 3443 C CA . ARG B 1 74 ? 249.196 259.396 256.831 1.00 91.48 73 ARG B CA 1
ATOM 3444 C C . ARG B 1 74 ? 248.474 258.164 256.302 1.00 94.81 73 ARG B C 1
ATOM 3445 O O . ARG B 1 74 ? 247.302 257.938 256.621 1.00 98.39 73 ARG B O 1
ATOM 3453 N N . GLU B 1 75 ? 249.157 257.356 255.488 1.00 103.22 74 GLU B N 1
ATOM 3454 C CA . GLU B 1 75 ? 248.544 256.137 254.972 1.00 101.17 74 GLU B CA 1
ATOM 3455 C C . GLU B 1 75 ? 248.279 255.127 256.079 1.00 106.43 74 GLU B C 1
ATOM 3456 O O . GLU B 1 75 ? 247.317 254.357 255.994 1.00 109.49 74 GLU B O 1
ATOM 3462 N N . ILE B 1 76 ? 249.123 255.105 257.113 1.00 97.37 75 ILE B N 1
ATOM 3463 C CA . ILE B 1 76 ? 248.892 254.208 258.242 1.00 91.16 75 ILE B CA 1
ATOM 3464 C C . ILE B 1 76 ? 247.584 254.557 258.936 1.00 96.94 75 ILE B C 1
ATOM 3465 O O . ILE B 1 76 ? 246.801 253.671 259.301 1.00 97.61 75 ILE B O 1
ATOM 3470 N N . GLY B 1 77 ? 247.318 255.846 259.119 1.00 102.96 76 GLY B N 1
ATOM 3471 C CA . GLY B 1 77 ? 246.049 256.271 259.672 1.00 102.07 76 GLY B CA 1
ATOM 3472 C C . GLY B 1 77 ? 246.153 257.220 260.845 1.00 105.26 76 GLY B C 1
ATOM 3473 O O . GLY B 1 77 ? 245.179 257.405 261.578 1.00 108.46 76 GLY B O 1
ATOM 3474 N N . TYR B 1 78 ? 247.319 257.832 261.036 1.00 99.26 77 TYR B N 1
ATOM 3475 C CA . TYR B 1 78 ? 247.507 258.840 262.078 1.00 97.67 77 TYR B CA 1
ATOM 3476 C C . TYR B 1 78 ? 247.238 260.207 261.464 1.00 105.67 77 TYR B C 1
ATOM 3477 O O . TYR B 1 78 ? 248.092 260.772 260.780 1.00 110.29 77 TYR B O 1
ATOM 3486 N N . VAL B 1 79 ? 246.049 260.748 261.716 1.00 108.35 78 VAL B N 1
ATOM 3487 C CA . VAL B 1 79 ? 245.625 261.980 261.066 1.00 105.71 78 VAL B CA 1
ATOM 3488 C C . VAL B 1 79 ? 245.356 263.119 262.039 1.00 109.05 78 VAL B C 1
ATOM 3489 O O . VAL B 1 79 ? 245.287 264.279 261.600 1.00 109.88 78 VAL B O 1
ATOM 3493 N N . HIS B 1 80 ? 245.193 262.859 263.334 1.00 115.72 79 HIS B N 1
ATOM 3494 C CA . HIS B 1 80 ? 245.005 263.942 264.288 1.00 116.99 79 HIS B CA 1
ATOM 3495 C C . HIS B 1 80 ? 245.600 263.543 265.629 1.00 117.28 79 HIS B C 1
ATOM 3496 O O . HIS B 1 80 ? 245.863 262.368 265.892 1.00 119.02 79 HIS B O 1
ATOM 3503 N N . SER B 1 81 ? 245.812 264.551 266.478 1.00 116.12 80 SER B N 1
ATOM 3504 C CA . SER B 1 81 ? 246.551 264.352 267.719 1.00 114.73 80 SER B CA 1
ATOM 3505 C C . SER B 1 81 ? 245.785 263.529 268.744 1.00 117.38 80 SER B C 1
ATOM 3506 O O . SER B 1 81 ? 246.392 263.053 269.708 1.00 120.79 80 SER B O 1
ATOM 3509 N N . ASP B 1 82 ? 244.473 263.353 268.571 1.00 125.64 81 ASP B N 1
ATOM 3510 C CA . ASP B 1 82 ? 243.718 262.539 269.517 1.00 125.71 81 ASP B CA 1
ATOM 3511 C C . ASP B 1 82 ? 244.191 261.093 269.509 1.00 127.78 81 ASP B C 1
ATOM 3512 O O . ASP B 1 82 ? 244.140 260.417 270.542 1.00 126.40 81 ASP B O 1
ATOM 3517 N N . MET B 1 83 ? 244.652 260.603 268.359 1.00 123.12 82 MET B N 1
ATOM 3518 C CA . MET B 1 83 ? 245.232 259.270 268.286 1.00 117.83 82 MET B CA 1
ATOM 3519 C C . MET B 1 83 ? 246.596 259.190 268.951 1.00 117.54 82 MET B C 1
ATOM 3520 O O . MET B 1 83 ? 247.108 258.083 269.141 1.00 123.25 82 MET B O 1
ATOM 3525 N N . GLY B 1 84 ? 247.191 260.325 269.306 1.00 113.66 83 GLY B N 1
ATOM 3526 C CA . GLY B 1 84 ? 248.512 260.360 269.891 1.00 115.54 83 GLY B CA 1
ATOM 3527 C C . GLY B 1 84 ? 249.617 260.728 268.927 1.00 115.88 83 GLY B C 1
ATOM 3528 O O . GLY B 1 84 ? 250.759 260.910 269.363 1.00 118.08 83 GLY B O 1
ATOM 3529 N N . PHE B 1 85 ? 249.313 260.844 267.636 1.00 109.71 84 PHE B N 1
ATOM 3530 C CA . PHE B 1 85 ? 250.319 261.192 266.644 1.00 106.21 84 PHE B CA 1
ATOM 3531 C C . PHE B 1 85 ? 249.613 261.703 265.399 1.00 107.82 84 PHE B C 1
ATOM 3532 O O . PHE B 1 85 ? 248.654 261.083 264.934 1.00 115.40 84 PHE B O 1
ATOM 3540 N N . ASP B 1 86 ? 250.083 262.828 264.869 1.00 108.73 85 ASP B N 1
ATOM 3541 C CA . ASP B 1 86 ? 249.503 263.444 263.685 1.00 108.23 85 ASP B CA 1
ATOM 3542 C C . ASP B 1 86 ? 250.555 263.503 262.589 1.00 112.12 85 ASP B C 1
ATOM 3543 O O . ASP B 1 86 ? 251.655 264.017 262.808 1.00 116.35 85 ASP B O 1
ATOM 3548 N N . ALA B 1 87 ? 250.212 262.979 261.412 1.00 102.57 86 ALA B N 1
ATOM 3549 C CA . ALA B 1 87 ? 251.155 262.993 260.300 1.00 100.58 86 ALA B CA 1
ATOM 3550 C C . ALA B 1 87 ? 251.361 264.396 259.751 1.00 103.58 86 ALA B C 1
ATOM 3551 O O . ALA B 1 87 ? 252.461 264.726 259.296 1.00 111.67 86 ALA B O 1
ATOM 3553 N N . ASN B 1 88 ? 250.325 265.230 259.778 1.00 101.85 87 ASN B N 1
ATOM 3554 C CA . ASN B 1 88 ? 250.413 266.562 259.198 1.00 103.82 87 ASN B CA 1
ATOM 3555 C C . ASN B 1 88 ? 251.083 267.575 260.114 1.00 106.80 87 ASN B C 1
ATOM 3556 O O . ASN B 1 88 ? 251.458 268.652 259.641 1.00 109.43 87 ASN B O 1
ATOM 3561 N N . SER B 1 89 ? 251.242 267.269 261.398 1.00 109.68 88 SER B N 1
ATOM 3562 C CA . SER B 1 89 ? 251.788 268.223 262.357 1.00 111.99 88 SER B CA 1
ATOM 3563 C C . SER B 1 89 ? 252.826 267.549 263.246 1.00 112.32 88 SER B C 1
ATOM 3564 O O . SER B 1 89 ? 252.824 267.699 264.468 1.00 119.16 88 SER B O 1
ATOM 3567 N N . CYS B 1 90 ? 253.730 266.791 262.637 1.00 103.59 89 CYS B N 1
ATOM 3568 C CA . CYS B 1 90 ? 254.823 266.160 263.356 1.00 104.49 89 CYS B CA 1
ATOM 3569 C C . CYS B 1 90 ? 256.151 266.634 262.786 1.00 108.28 89 CYS B C 1
ATOM 3570 O O . CYS B 1 90 ? 256.277 266.879 261.583 1.00 114.19 89 CYS B O 1
ATOM 3573 N N . ALA B 1 91 ? 257.138 266.772 263.664 1.00 97.79 90 ALA B N 1
ATOM 3574 C CA . ALA B 1 91 ? 258.466 267.180 263.233 1.00 94.22 90 ALA B CA 1
ATOM 3575 C C . ALA B 1 91 ? 259.148 266.037 262.497 1.00 93.72 90 ALA B C 1
ATOM 3576 O O . ALA B 1 91 ? 259.166 264.900 262.975 1.00 105.34 90 ALA B O 1
ATOM 3578 N N . VAL B 1 92 ? 259.706 266.336 261.334 1.00 82.96 91 VAL B N 1
ATOM 3579 C CA . VAL B 1 92 ? 260.415 265.349 260.526 1.00 86.83 91 VAL B CA 1
ATOM 3580 C C . VAL B 1 92 ? 261.826 265.886 260.322 1.00 88.07 91 VAL B C 1
ATOM 3581 O O . VAL B 1 92 ? 262.088 266.673 259.410 1.00 102.07 91 VAL B O 1
ATOM 3585 N N . LEU B 1 93 ? 262.747 265.463 261.180 1.00 75.99 92 LEU B N 1
ATOM 3586 C CA . LEU B 1 93 ? 264.141 265.860 261.070 1.00 77.45 92 LEU B CA 1
ATOM 3587 C C . LEU B 1 93 ? 264.898 264.857 260.214 1.00 82.58 92 LEU B C 1
ATOM 3588 O O . LEU B 1 93 ? 264.713 263.645 260.347 1.00 96.23 92 LEU B O 1
ATOM 3593 N N . SER B 1 94 ? 265.751 265.368 259.335 1.00 88.45 93 SER B N 1
ATOM 3594 C CA . SER B 1 94 ? 266.546 264.538 258.441 1.00 89.19 93 SER B CA 1
ATOM 3595 C C . SER B 1 94 ? 268.017 264.694 258.794 1.00 93.31 93 SER B C 1
ATOM 3596 O O . SER B 1 94 ? 268.540 265.812 258.813 1.00 102.12 93 SER B O 1
ATOM 3599 N N . ALA B 1 95 ? 268.677 263.573 259.071 1.00 92.33 94 ALA B N 1
ATOM 3600 C CA . ALA B 1 95 ? 270.113 263.535 259.310 1.00 92.31 94 ALA B CA 1
ATOM 3601 C C . ALA B 1 95 ? 270.818 262.731 258.226 1.00 99.55 94 ALA B C 1
ATOM 3602 O O . ALA B 1 95 ? 271.902 262.189 258.446 1.00 102.98 94 ALA B O 1
ATOM 3604 N N . ILE B 1 96 ? 270.207 262.652 257.046 1.00 104.47 95 ILE B N 1
ATOM 3605 C CA . ILE B 1 96 ? 270.719 261.798 255.985 1.00 100.63 95 ILE B CA 1
ATOM 3606 C C . ILE B 1 96 ? 271.958 262.429 255.368 1.00 104.67 95 ILE B C 1
ATOM 3607 O O . ILE B 1 96 ? 271.934 263.584 254.925 1.00 111.72 95 ILE B O 1
ATOM 3612 N N . GLY B 1 97 ? 273.051 261.671 255.340 1.00 110.57 96 GLY B N 1
ATOM 3613 C CA . GLY B 1 97 ? 274.266 262.122 254.696 1.00 108.66 96 GLY B CA 1
ATOM 3614 C C . GLY B 1 97 ? 274.416 261.563 253.299 1.00 112.66 96 GLY B C 1
ATOM 3615 O O . GLY B 1 97 ? 274.810 260.407 253.126 1.00 119.23 96 GLY B O 1
ATOM 3616 N N . LYS B 1 98 ? 274.107 262.373 252.292 1.00 118.32 97 LYS B N 1
ATOM 3617 C CA . LYS B 1 98 ? 274.139 261.928 250.909 1.00 116.88 97 LYS B CA 1
ATOM 3618 C C . LYS B 1 98 ? 275.521 262.157 250.314 1.00 116.96 97 LYS B C 1
ATOM 3619 O O . LYS B 1 98 ? 276.166 263.173 250.584 1.00 119.96 97 LYS B O 1
ATOM 3625 N N . GLN B 1 99 ? 275.971 261.204 249.508 1.00 127.78 98 GLN B N 1
ATOM 3626 C CA . GLN B 1 99 ? 277.257 261.288 248.832 1.00 128.60 98 GLN B CA 1
ATOM 3627 C C . GLN B 1 99 ? 277.050 261.144 247.326 1.00 132.59 98 GLN B C 1
ATOM 3628 O O . GLN B 1 99 ? 275.920 261.095 246.832 1.00 133.32 98 GLN B O 1
ATOM 3634 N N . SER B 1 100 ? 278.158 261.075 246.595 1.00 154.24 99 SER B N 1
ATOM 3635 C CA . SER B 1 100 ? 278.128 260.966 245.148 1.00 154.34 99 SER B CA 1
ATOM 3636 C C . SER B 1 100 ? 278.687 259.623 244.713 1.00 155.37 99 SER B C 1
ATOM 3637 O O . SER B 1 100 ? 279.772 259.236 245.168 1.00 155.64 99 SER B O 1
ATOM 3640 N N . PRO B 1 101 ? 277.987 258.888 243.855 1.00 156.13 100 PRO B N 1
ATOM 3641 C CA . PRO B 1 101 ? 278.517 257.605 243.386 1.00 157.18 100 PRO B CA 1
ATOM 3642 C C . PRO B 1 101 ? 279.759 257.797 242.533 1.00 157.94 100 PRO B C 1
ATOM 3643 O O . PRO B 1 101 ? 279.931 258.815 241.859 1.00 156.00 100 PRO B O 1
ATOM 3647 N N . ASP B 1 102 ? 280.633 256.796 242.570 1.00 178.88 101 ASP B N 1
ATOM 3648 C CA . ASP B 1 102 ? 281.870 256.814 241.810 1.00 178.80 101 ASP B CA 1
ATOM 3649 C C . ASP B 1 102 ? 281.727 255.955 240.555 1.00 178.59 101 ASP B C 1
ATOM 3650 O O . ASP B 1 102 ? 280.655 255.434 240.241 1.00 177.32 101 ASP B O 1
ATOM 3655 N N . ILE B 1 103 ? 282.831 255.810 239.829 1.00 183.69 102 ILE B N 1
ATOM 3656 C CA . ILE B 1 103 ? 282.839 255.034 238.596 1.00 184.50 102 ILE B CA 1
ATOM 3657 C C . ILE B 1 103 ? 283.782 253.845 238.726 1.00 182.14 102 ILE B C 1
ATOM 3658 O O . ILE B 1 103 ? 285.002 254.010 238.764 1.00 180.29 102 ILE B O 1
ATOM 3663 N N . ARG B 1 109 ? 286.102 248.124 236.905 1.00 163.07 108 ARG B N 1
ATOM 3664 C CA . ARG B 1 109 ? 286.118 247.494 235.590 1.00 167.69 108 ARG B CA 1
ATOM 3665 C C . ARG B 1 109 ? 286.373 245.995 235.706 1.00 169.54 108 ARG B C 1
ATOM 3666 O O . ARG B 1 109 ? 286.549 245.306 234.702 1.00 167.89 108 ARG B O 1
ATOM 3668 N N . ALA B 1 110 ? 286.391 245.497 236.939 1.00 165.35 109 ALA B N 1
ATOM 3669 C CA . ALA B 1 110 ? 286.618 244.082 237.193 1.00 163.59 109 ALA B CA 1
ATOM 3670 C C . ALA B 1 110 ? 285.304 243.319 237.035 1.00 163.65 109 ALA B C 1
ATOM 3671 O O . ALA B 1 110 ? 284.294 243.858 236.573 1.00 161.21 109 ALA B O 1
ATOM 3673 N N . ASP B 1 111 ? 285.305 242.051 237.420 1.00 158.27 110 ASP B N 1
ATOM 3674 C CA . ASP B 1 111 ? 284.101 241.235 237.330 1.00 156.63 110 ASP B CA 1
ATOM 3675 C C . ASP B 1 111 ? 283.093 241.700 238.372 1.00 157.44 110 ASP B C 1
ATOM 3676 O O . ASP B 1 111 ? 283.412 241.705 239.568 1.00 157.46 110 ASP B O 1
ATOM 3681 N N . PRO B 1 112 ? 281.885 242.109 237.976 1.00 144.89 111 PRO B N 1
ATOM 3682 C CA . PRO B 1 112 ? 280.905 242.564 238.975 1.00 141.85 111 PRO B CA 1
ATOM 3683 C C . PRO B 1 112 ? 280.549 241.510 240.006 1.00 141.94 111 PRO B C 1
ATOM 3684 O O . PRO B 1 112 ? 280.292 241.855 241.165 1.00 142.22 111 PRO B O 1
ATOM 3688 N N . LEU B 1 113 ? 280.529 240.233 239.624 1.00 138.85 112 LEU B N 1
ATOM 3689 C CA . LEU B 1 113 ? 280.171 239.178 240.564 1.00 136.94 112 LEU B CA 1
ATOM 3690 C C . LEU B 1 113 ? 281.258 238.909 241.595 1.00 138.00 112 LEU B C 1
ATOM 3691 O O . LEU B 1 113 ? 281.008 238.164 242.548 1.00 141.28 112 LEU B O 1
ATOM 3696 N N . GLU B 1 114 ? 282.445 239.485 241.433 1.00 138.14 113 GLU B N 1
ATOM 3697 C CA . GLU B 1 114 ? 283.539 239.285 242.370 1.00 135.85 113 GLU B CA 1
ATOM 3698 C C . GLU B 1 114 ? 283.621 240.378 243.427 1.00 137.86 113 GLU B C 1
ATOM 3699 O O . GLU B 1 114 ? 284.601 240.424 244.176 1.00 138.82 113 GLU B O 1
ATOM 3705 N N . GLN B 1 115 ? 282.628 241.261 243.494 1.00 138.79 114 GLN B N 1
ATOM 3706 C CA . GLN B 1 115 ? 282.599 242.272 244.541 1.00 139.12 114 GLN B CA 1
ATOM 3707 C C . GLN B 1 115 ? 282.522 241.612 245.910 1.00 138.30 114 GLN B C 1
ATOM 3708 O O . GLN B 1 115 ? 281.719 240.702 246.130 1.00 142.19 114 GLN B O 1
ATOM 3714 N N . GLY B 1 116 ? 283.362 242.073 246.831 1.00 122.07 115 GLY B N 1
ATOM 3715 C CA . GLY B 1 116 ? 283.317 241.561 248.181 1.00 121.58 115 GLY B CA 1
ATOM 3716 C C . GLY B 1 116 ? 282.130 242.095 248.955 1.00 123.49 115 GLY B C 1
ATOM 3717 O O . GLY B 1 116 ? 281.495 243.082 248.582 1.00 128.59 115 GLY B O 1
ATOM 3718 N N . ALA B 1 117 ? 281.821 241.417 250.056 1.00 112.12 116 ALA B N 1
ATOM 3719 C CA . ALA B 1 117 ? 280.728 241.854 250.909 1.00 109.05 116 ALA B CA 1
ATOM 3720 C C . ALA B 1 117 ? 281.050 243.208 251.526 1.00 114.29 116 ALA B C 1
ATOM 3721 O O . ALA B 1 117 ? 282.167 243.450 251.988 1.00 119.58 116 ALA B O 1
ATOM 3723 N N . GLY B 1 118 ? 280.058 244.100 251.528 1.00 116.12 117 GLY B N 1
ATOM 3724 C CA . GLY B 1 118 ? 280.259 245.420 252.093 1.00 115.12 117 GLY B CA 1
ATOM 3725 C C . GLY B 1 118 ? 280.430 245.424 253.595 1.00 117.10 117 GLY B C 1
ATOM 3726 O O . GLY B 1 118 ? 281.015 246.365 254.140 1.00 118.45 117 GLY B O 1
ATOM 3727 N N . ASP B 1 119 ? 279.934 244.395 254.275 1.00 123.22 118 ASP B N 1
ATOM 3728 C CA . ASP B 1 119 ? 280.090 244.279 255.716 1.00 122.26 118 ASP B CA 1
ATOM 3729 C C . ASP B 1 119 ? 279.897 242.822 256.102 1.00 122.75 118 ASP B C 1
ATOM 3730 O O . ASP B 1 119 ? 279.238 242.057 255.395 1.00 125.63 118 ASP B O 1
ATOM 3735 N N . GLN B 1 120 ? 280.482 242.448 257.233 1.00 110.20 119 GLN B N 1
ATOM 3736 C CA . GLN B 1 120 ? 280.348 241.088 257.722 1.00 108.90 119 GLN B CA 1
ATOM 3737 C C . GLN B 1 120 ? 279.012 240.909 258.434 1.00 113.53 119 GLN B C 1
ATOM 3738 O O . GLN B 1 120 ? 278.335 241.874 258.793 1.00 116.82 119 GLN B O 1
ATOM 3744 N N . GLY B 1 121 ? 278.635 239.654 258.635 1.00 103.71 120 GLY B N 1
ATOM 3745 C CA . GLY B 1 121 ? 277.414 239.369 259.360 1.00 104.65 120 GLY B CA 1
ATOM 3746 C C . GLY B 1 121 ? 277.014 237.921 259.216 1.00 101.66 120 GLY B C 1
ATOM 3747 O O . GLY B 1 121 ? 277.623 237.144 258.477 1.00 100.65 120 GLY B O 1
ATOM 3748 N N . LEU B 1 122 ? 275.963 237.571 259.952 1.00 104.60 121 LEU B N 1
ATOM 3749 C CA . LEU B 1 122 ? 275.366 236.245 259.927 1.00 103.10 121 LEU B CA 1
ATOM 3750 C C . LEU B 1 122 ? 273.952 236.345 259.382 1.00 108.47 121 LEU B C 1
ATOM 3751 O O . LEU B 1 122 ? 273.215 237.277 259.714 1.00 116.22 121 LEU B O 1
ATOM 3756 N N . MET B 1 123 ? 273.575 235.388 258.542 1.00 95.87 122 MET B N 1
ATOM 3757 C CA . MET B 1 123 ? 272.230 235.332 257.994 1.00 93.46 122 MET B CA 1
ATOM 3758 C C . MET B 1 123 ? 271.694 233.917 258.122 1.00 93.72 122 MET B C 1
ATOM 3759 O O . MET B 1 123 ? 272.404 232.948 257.840 1.00 96.19 122 MET B O 1
ATOM 3764 N N . PHE B 1 124 ? 270.442 233.804 258.550 1.00 87.31 123 PHE B N 1
ATOM 3765 C CA . PHE B 1 124 ? 269.785 232.520 258.740 1.00 83.78 123 PHE B CA 1
ATOM 3766 C C . PHE B 1 124 ? 268.559 232.439 257.846 1.00 90.21 123 PHE B C 1
ATOM 3767 O O . PHE B 1 124 ? 267.776 233.390 257.770 1.00 92.35 123 PHE B O 1
ATOM 3775 N N . GLY B 1 125 ? 268.399 231.310 257.176 1.00 85.39 124 GLY B N 1
ATOM 3776 C CA . GLY B 1 125 ? 267.203 231.031 256.397 1.00 80.07 124 GLY B CA 1
ATOM 3777 C C . GLY B 1 125 ? 266.538 229.773 256.915 1.00 81.32 124 GLY B C 1
ATOM 3778 O O . GLY B 1 125 ? 267.216 228.812 257.276 1.00 91.61 124 GLY B O 1
ATOM 3779 N N . TYR B 1 126 ? 265.211 229.787 256.952 1.00 79.38 125 TYR B N 1
ATOM 3780 C CA . TYR B 1 126 ? 264.454 228.684 257.517 1.00 78.50 125 TYR B CA 1
ATOM 3781 C C . TYR B 1 126 ? 263.261 228.374 256.628 1.00 83.96 125 TYR B C 1
ATOM 3782 O O . TYR B 1 126 ? 262.686 229.265 256.000 1.00 92.12 125 TYR B O 1
ATOM 3791 N N . ALA B 1 127 ? 262.896 227.096 256.583 1.00 77.29 126 ALA B N 1
ATOM 3792 C CA . ALA B 1 127 ? 261.738 226.657 255.823 1.00 73.04 126 ALA B CA 1
ATOM 3793 C C . ALA B 1 127 ? 261.317 225.290 256.332 1.00 80.88 126 ALA B C 1
ATOM 3794 O O . ALA B 1 127 ? 262.160 224.417 256.544 1.00 90.16 126 ALA B O 1
ATOM 3796 N N . THR B 1 128 ? 260.016 225.116 256.531 1.00 88.48 127 THR B N 1
ATOM 3797 C CA . THR B 1 128 ? 259.466 223.856 257.002 1.00 87.91 127 THR B CA 1
ATOM 3798 C C . THR B 1 128 ? 258.208 223.533 256.215 1.00 90.53 127 THR B C 1
ATOM 3799 O O . THR B 1 128 ? 257.460 224.428 255.822 1.00 94.78 127 THR B O 1
ATOM 3803 N N . ASN B 1 129 ? 257.972 222.242 256.002 1.00 91.89 128 ASN B N 1
ATOM 3804 C CA . ASN B 1 129 ? 256.771 221.789 255.316 1.00 92.37 128 ASN B CA 1
ATOM 3805 C C . ASN B 1 129 ? 255.547 221.794 256.218 1.00 98.30 128 ASN B C 1
ATOM 3806 O O . ASN B 1 129 ? 254.539 221.163 255.885 1.00 99.45 128 ASN B O 1
ATOM 3811 N N . GLU B 1 130 ? 255.625 222.485 257.357 1.00 100.92 129 GLU B N 1
ATOM 3812 C CA . GLU B 1 130 ? 254.494 222.543 258.275 1.00 98.88 129 GLU B CA 1
ATOM 3813 C C . GLU B 1 130 ? 253.305 223.254 257.647 1.00 101.19 129 GLU B C 1
ATOM 3814 O O . GLU B 1 130 ? 252.154 222.850 257.849 1.00 105.20 129 GLU B O 1
ATOM 3820 N N . THR B 1 131 ? 253.556 224.315 256.887 1.00 95.55 130 THR B N 1
ATOM 3821 C CA . THR B 1 131 ? 252.499 225.100 256.271 1.00 94.32 130 THR B CA 1
ATOM 3822 C C . THR B 1 131 ? 252.617 225.059 254.754 1.00 98.81 130 THR B C 1
ATOM 3823 O O . THR B 1 131 ? 253.600 224.574 254.191 1.00 104.34 130 THR B O 1
ATOM 3827 N N . ASP B 1 132 ? 251.583 225.585 254.097 1.00 104.46 131 ASP B N 1
ATOM 3828 C CA . ASP B 1 132 ? 251.546 225.597 252.640 1.00 101.61 131 ASP B CA 1
ATOM 3829 C C . ASP B 1 132 ? 252.627 226.503 252.064 1.00 106.44 131 ASP B C 1
ATOM 3830 O O . ASP B 1 132 ? 253.249 226.169 251.049 1.00 107.85 131 ASP B O 1
ATOM 3835 N N . VAL B 1 133 ? 252.867 227.649 252.696 1.00 101.62 132 VAL B N 1
ATOM 3836 C CA . VAL B 1 133 ? 253.822 228.628 252.191 1.00 101.26 132 VAL B CA 1
ATOM 3837 C C . VAL B 1 133 ? 255.219 228.299 252.695 1.00 101.42 132 VAL B C 1
ATOM 3838 O O . VAL B 1 133 ? 256.149 229.098 252.537 1.00 97.59 132 VAL B O 1
ATOM 3842 N N . LEU B 1 134 ? 255.370 227.127 253.313 1.00 89.15 133 LEU B N 1
ATOM 3843 C CA . LEU B 1 134 ? 256.653 226.665 253.841 1.00 74.67 133 LEU B CA 1
ATOM 3844 C C . LEU B 1 134 ? 257.192 227.628 254.897 1.00 80.98 133 LEU B C 1
ATOM 3845 O O . LEU B 1 134 ? 258.316 228.123 254.809 1.00 90.24 133 LEU B O 1
ATOM 3850 N N . MET B 1 135 ? 256.373 227.888 255.905 1.00 89.99 134 MET B N 1
ATOM 3851 C CA . MET B 1 135 ? 256.699 228.786 257.000 1.00 87.96 134 MET B CA 1
ATOM 3852 C C . MET B 1 135 ? 256.209 228.168 258.297 1.00 94.95 134 MET B C 1
ATOM 3853 O O . MET B 1 135 ? 255.322 227.309 258.285 1.00 105.83 134 MET B O 1
ATOM 3858 N N . PRO B 1 136 ? 256.783 228.565 259.431 1.00 88.66 135 PRO B N 1
ATOM 3859 C CA . PRO B 1 136 ? 256.228 228.135 260.718 1.00 86.06 135 PRO B CA 1
ATOM 3860 C C . PRO B 1 136 ? 254.784 228.586 260.870 1.00 87.53 135 PRO B C 1
ATOM 3861 O O . PRO B 1 136 ? 254.420 229.702 260.499 1.00 96.62 135 PRO B O 1
ATOM 3865 N N . ALA B 1 137 ? 253.955 227.694 261.415 1.00 85.45 136 ALA B N 1
ATOM 3866 C CA . ALA B 1 137 ? 252.538 228.018 261.576 1.00 88.02 136 ALA B CA 1
ATOM 3867 C C . ALA B 1 137 ? 252.290 229.152 262.564 1.00 94.23 136 ALA B C 1
ATOM 3868 O O . ALA B 1 137 ? 251.503 230.057 262.240 1.00 101.64 136 ALA B O 1
ATOM 3870 N N . PRO B 1 138 ? 252.883 229.169 263.768 1.00 93.66 137 PRO B N 1
ATOM 3871 C CA . PRO B 1 138 ? 252.508 230.217 264.734 1.00 91.93 137 PRO B CA 1
ATOM 3872 C C . PRO B 1 138 ? 252.728 231.634 264.240 1.00 95.28 137 PRO B C 1
ATOM 3873 O O . PRO B 1 138 ? 251.919 232.518 264.543 1.00 105.17 137 PRO B O 1
ATOM 3877 N N . ILE B 1 139 ? 253.800 231.885 263.489 1.00 83.67 138 ILE B N 1
ATOM 3878 C CA . ILE B 1 139 ? 254.057 233.247 263.037 1.00 79.69 138 ILE B CA 1
ATOM 3879 C C . ILE B 1 139 ? 253.070 233.658 261.953 1.00 78.88 138 ILE B C 1
ATOM 3880 O O . ILE B 1 139 ? 252.695 234.832 261.864 1.00 93.64 138 ILE B O 1
ATOM 3885 N N . THR B 1 140 ? 252.631 232.715 261.117 1.00 84.11 139 THR B N 1
ATOM 3886 C CA . THR B 1 140 ? 251.704 233.060 260.044 1.00 88.90 139 THR B CA 1
ATOM 3887 C C . THR B 1 140 ? 250.369 233.536 260.601 1.00 93.65 139 THR B C 1
ATOM 3888 O O . THR B 1 140 ? 249.830 234.555 260.159 1.00 102.49 139 THR B O 1
ATOM 3892 N N . TYR B 1 141 ? 249.827 232.819 261.586 1.00 84.20 140 TYR B N 1
ATOM 3893 C CA . TYR B 1 141 ? 248.541 233.213 262.149 1.00 79.45 140 TYR B CA 1
ATOM 3894 C C . TYR B 1 141 ? 248.665 234.436 263.044 1.00 87.20 140 TYR B C 1
ATOM 3895 O O . TYR B 1 141 ? 247.695 235.186 263.198 1.00 101.73 140 TYR B O 1
ATOM 3904 N N . ALA B 1 142 ? 249.834 234.653 263.646 1.00 80.31 141 ALA B N 1
ATOM 3905 C CA . ALA B 1 142 ? 250.057 235.897 264.372 1.00 82.18 141 ALA B CA 1
ATOM 3906 C C . ALA B 1 142 ? 249.988 237.092 263.431 1.00 81.37 141 ALA B C 1
ATOM 3907 O O . ALA B 1 142 ? 249.425 238.135 263.780 1.00 85.51 141 ALA B O 1
ATOM 3909 N N . HIS B 1 143 ? 250.556 236.956 262.232 1.00 77.96 142 HIS B N 1
ATOM 3910 C CA . HIS B 1 143 ? 250.467 238.021 261.240 1.00 74.44 142 HIS B CA 1
ATOM 3911 C C . HIS B 1 143 ? 249.050 238.189 260.714 1.00 77.61 142 HIS B C 1
ATOM 3912 O O . HIS B 1 143 ? 248.649 239.306 260.375 1.00 98.66 142 HIS B O 1
ATOM 3919 N N . ARG B 1 144 ? 248.285 237.101 260.624 1.00 80.89 143 ARG B N 1
ATOM 3920 C CA . ARG B 1 144 ? 246.923 237.199 260.112 1.00 84.04 143 ARG B CA 1
ATOM 3921 C C . ARG B 1 144 ? 246.053 238.077 261.000 1.00 87.17 143 ARG B C 1
ATOM 3922 O O . ARG B 1 144 ? 245.252 238.873 260.501 1.00 101.98 143 ARG B O 1
ATOM 3930 N N . LEU B 1 145 ? 246.192 237.945 262.320 1.00 72.79 144 LEU B N 1
ATOM 3931 C CA . LEU B 1 145 ? 245.333 238.694 263.231 1.00 78.76 144 LEU B CA 1
ATOM 3932 C C . LEU B 1 145 ? 245.566 240.194 263.109 1.00 84.66 144 LEU B C 1
ATOM 3933 O O . LEU B 1 145 ? 244.614 240.973 262.997 1.00 90.96 144 LEU B O 1
ATOM 3938 N N . VAL B 1 146 ? 246.829 240.622 263.133 1.00 81.97 145 VAL B N 1
ATOM 3939 C CA . VAL B 1 146 ? 247.116 242.048 263.021 1.00 80.82 145 VAL B CA 1
ATOM 3940 C C . VAL B 1 146 ? 246.785 242.553 261.623 1.00 86.29 145 VAL B C 1
ATOM 3941 O O . VAL B 1 146 ? 246.315 243.683 261.454 1.00 97.77 145 VAL B O 1
ATOM 3945 N N . GLN B 1 147 ? 247.032 241.734 260.601 1.00 85.20 146 GLN B N 1
ATOM 3946 C CA . GLN B 1 147 ? 246.668 242.124 259.244 1.00 82.15 146 GLN B CA 1
ATOM 3947 C C . GLN B 1 147 ? 245.158 242.238 259.093 1.00 88.58 146 GLN B C 1
ATOM 3948 O O . GLN B 1 147 ? 244.664 243.138 258.406 1.00 101.91 146 GLN B O 1
ATOM 3954 N N . ARG B 1 148 ? 244.411 241.330 259.721 1.00 85.17 147 ARG B N 1
ATOM 3955 C CA . ARG B 1 148 ? 242.956 241.428 259.708 1.00 80.35 147 ARG B CA 1
ATOM 3956 C C . ARG B 1 148 ? 242.482 242.673 260.443 1.00 82.86 147 ARG B C 1
ATOM 3957 O O . ARG B 1 148 ? 241.498 243.301 260.040 1.00 96.45 147 ARG B O 1
ATOM 3965 N N . GLN B 1 149 ? 243.165 243.040 261.529 1.00 81.89 148 GLN B N 1
ATOM 3966 C CA . GLN B 1 149 ? 242.783 244.234 262.275 1.00 80.86 148 GLN B CA 1
ATOM 3967 C C . GLN B 1 149 ? 242.913 245.484 261.418 1.00 85.85 148 GLN B C 1
ATOM 3968 O O . GLN B 1 149 ? 242.035 246.353 261.438 1.00 95.96 148 GLN B O 1
ATOM 3974 N N . ALA B 1 150 ? 244.004 245.596 260.660 1.00 90.57 149 ALA B N 1
ATOM 3975 C CA . ALA B 1 150 ? 244.168 246.739 259.768 1.00 87.62 149 ALA B CA 1
ATOM 3976 C C . ALA B 1 150 ? 243.152 246.706 258.636 1.00 91.52 149 ALA B C 1
ATOM 3977 O O . ALA B 1 150 ? 242.627 247.751 258.236 1.00 102.17 149 ALA B O 1
ATOM 3979 N N . GLU B 1 151 ? 242.870 245.518 258.100 1.00 95.13 150 GLU B N 1
ATOM 3980 C CA . GLU B 1 151 ? 241.889 245.400 257.026 1.00 92.95 150 GLU B CA 1
ATOM 3981 C C . GLU B 1 151 ? 240.505 245.825 257.497 1.00 96.11 150 GLU B C 1
ATOM 3982 O O . GLU B 1 151 ? 239.801 246.567 256.804 1.00 101.93 150 GLU B O 1
ATOM 3988 N N . VAL B 1 152 ? 240.098 245.361 258.678 1.00 91.79 151 VAL B N 1
ATOM 3989 C CA . VAL B 1 152 ? 238.787 245.716 259.209 1.00 86.76 151 VAL B CA 1
ATOM 3990 C C . VAL B 1 152 ? 238.712 247.207 259.505 1.00 92.15 151 VAL B C 1
ATOM 3991 O O . VAL B 1 152 ? 237.706 247.863 259.212 1.00 100.87 151 VAL B O 1
ATOM 3995 N N . ARG B 1 153 ? 239.771 247.766 260.089 1.00 96.62 152 ARG B N 1
ATOM 3996 C CA . ARG B 1 153 ? 239.769 249.183 260.434 1.00 93.55 152 ARG B CA 1
ATOM 3997 C C . ARG B 1 153 ? 239.660 250.062 259.195 1.00 96.50 152 ARG B C 1
ATOM 3998 O O . ARG B 1 153 ? 238.904 251.039 259.183 1.00 101.48 152 ARG B O 1
ATOM 4006 N N . LYS B 1 154 ? 240.405 249.731 258.140 1.00 94.28 153 LYS B N 1
ATOM 4007 C CA . LYS B 1 154 ? 240.469 250.617 256.983 1.00 91.03 153 LYS B CA 1
ATOM 4008 C C . LYS B 1 154 ? 239.198 250.555 256.146 1.00 98.70 153 LYS B C 1
ATOM 4009 O O . LYS B 1 154 ? 238.689 251.595 255.712 1.00 106.33 153 LYS B O 1
ATOM 4015 N N . ASN B 1 155 ? 238.665 249.356 255.904 1.00 107.58 154 ASN B N 1
ATOM 4016 C CA . ASN B 1 155 ? 237.497 249.257 255.036 1.00 108.90 154 ASN B CA 1
ATOM 4017 C C . ASN B 1 155 ? 236.230 249.792 255.688 1.00 110.00 154 ASN B C 1
ATOM 4018 O O . ASN B 1 155 ? 235.213 249.924 255.001 1.00 112.30 154 ASN B O 1
ATOM 4023 N N . GLY B 1 156 ? 236.261 250.096 256.980 1.00 108.19 155 GLY B N 1
ATOM 4024 C CA . GLY B 1 156 ? 235.129 250.692 257.652 1.00 107.12 155 GLY B CA 1
ATOM 4025 C C . GLY B 1 156 ? 234.226 249.739 258.400 1.00 108.94 155 GLY B C 1
ATOM 4026 O O . GLY B 1 156 ? 233.170 250.168 258.876 1.00 115.96 155 GLY B O 1
ATOM 4027 N N . THR B 1 157 ? 234.596 248.462 258.512 1.00 107.64 156 THR B N 1
ATOM 4028 C CA . THR B 1 157 ? 233.774 247.526 259.272 1.00 112.05 156 THR B CA 1
ATOM 4029 C C . THR B 1 157 ? 233.704 247.923 260.740 1.00 116.45 156 THR B C 1
ATOM 4030 O O . THR B 1 157 ? 232.629 247.892 261.350 1.00 114.26 156 THR B O 1
ATOM 4034 N N . LEU B 1 158 ? 234.839 248.307 261.323 1.00 118.31 157 LEU B N 1
ATOM 4035 C CA . LEU B 1 158 ? 234.907 248.788 262.701 1.00 113.04 157 LEU B CA 1
ATOM 4036 C C . LEU B 1 158 ? 235.588 250.148 262.683 1.00 114.26 157 LEU B C 1
ATOM 4037 O O . LEU B 1 158 ? 236.815 250.244 262.816 1.00 116.48 157 LEU B O 1
ATOM 4042 N N . PRO B 1 159 ? 234.820 251.227 262.513 1.00 114.52 158 PRO B N 1
ATOM 4043 C CA . PRO B 1 159 ? 235.437 252.556 262.393 1.00 113.51 158 PRO B CA 1
ATOM 4044 C C . PRO B 1 159 ? 236.146 253.026 263.649 1.00 114.59 158 PRO B C 1
ATOM 4045 O O . PRO B 1 159 ? 236.984 253.931 263.558 1.00 118.03 158 PRO B O 1
ATOM 4049 N N . TRP B 1 160 ? 235.848 252.453 264.811 1.00 102.19 159 TRP B N 1
ATOM 4050 C CA . TRP B 1 160 ? 236.428 252.916 266.063 1.00 103.05 159 TRP B CA 1
ATOM 4051 C C . TRP B 1 160 ? 237.787 252.299 266.361 1.00 102.79 159 TRP B C 1
ATOM 4052 O O . TRP B 1 160 ? 238.366 252.595 267.410 1.00 105.89 159 TRP B O 1
ATOM 4063 N N . LEU B 1 161 ? 238.306 251.450 265.480 1.00 96.82 160 LEU B N 1
ATOM 4064 C CA . LEU B 1 161 ? 239.651 250.932 265.657 1.00 95.02 160 LEU B CA 1
ATOM 4065 C C . LEU B 1 161 ? 240.682 252.006 265.325 1.00 94.81 160 LEU B C 1
ATOM 4066 O O . LEU B 1 161 ? 240.395 252.995 264.647 1.00 96.93 160 LEU B O 1
ATOM 4071 N N . ARG B 1 162 ? 241.894 251.802 265.817 1.00 103.76 161 ARG B N 1
ATOM 4072 C CA . ARG B 1 162 ? 242.997 252.723 265.600 1.00 103.60 161 ARG B CA 1
ATOM 4073 C C . ARG B 1 162 ? 244.236 251.921 265.236 1.00 105.64 161 ARG B C 1
ATOM 4074 O O . ARG B 1 162 ? 244.314 250.724 265.533 1.00 110.65 161 ARG B O 1
ATOM 4082 N N . PRO B 1 163 ? 245.219 252.550 264.577 1.00 92.16 162 PRO B N 1
ATOM 4083 C CA . PRO B 1 163 ? 246.269 251.763 263.903 1.00 98.67 162 PRO B CA 1
ATOM 4084 C C . PRO B 1 163 ? 247.043 250.810 264.798 1.00 102.14 162 PRO B C 1
ATOM 4085 O O . PRO B 1 163 ? 247.372 249.702 264.358 1.00 104.22 162 PRO B O 1
ATOM 4089 N N . ASP B 1 164 ? 247.352 251.198 266.030 1.00 107.77 163 ASP B N 1
ATOM 4090 C CA . ASP B 1 164 ? 248.238 250.386 266.855 1.00 105.90 163 ASP B CA 1
ATOM 4091 C C . ASP B 1 164 ? 247.529 249.120 267.319 1.00 109.12 163 ASP B C 1
ATOM 4092 O O . ASP B 1 164 ? 246.407 249.176 267.829 1.00 117.57 163 ASP B O 1
ATOM 4097 N N . ALA B 1 165 ? 248.191 247.978 267.146 1.00 92.79 164 ALA B N 1
ATOM 4098 C CA . ALA B 1 165 ? 247.634 246.703 267.570 1.00 89.43 164 ALA B CA 1
ATOM 4099 C C . ALA B 1 165 ? 248.755 245.683 267.690 1.00 89.81 164 ALA B C 1
ATOM 4100 O O . ALA B 1 165 ? 249.732 245.726 266.940 1.00 102.68 164 ALA B O 1
ATOM 4102 N N . LYS B 1 166 ? 248.600 244.767 268.643 1.00 88.22 165 LYS B N 1
ATOM 4103 C CA . LYS B 1 166 ? 249.540 243.677 268.852 1.00 83.08 165 LYS B CA 1
ATOM 4104 C C . LYS B 1 166 ? 248.771 242.380 269.037 1.00 86.09 165 LYS B C 1
ATOM 4105 O O . LYS B 1 166 ? 247.668 242.368 269.587 1.00 99.83 165 LYS B O 1
ATOM 4111 N N . SER B 1 167 ? 249.362 241.284 268.574 1.00 79.12 166 SER B N 1
ATOM 4112 C CA . SER B 1 167 ? 248.749 239.971 268.680 1.00 76.50 166 SER B CA 1
ATOM 4113 C C . SER B 1 167 ? 249.769 238.975 269.206 1.00 83.19 166 SER B C 1
ATOM 4114 O O . SER B 1 167 ? 250.979 239.174 269.093 1.00 101.62 166 SER B O 1
ATOM 4117 N N . GLN B 1 168 ? 249.260 237.894 269.789 1.00 81.47 167 GLN B N 1
ATOM 4118 C CA . GLN B 1 168 ? 250.115 236.846 270.337 1.00 79.96 167 GLN B CA 1
ATOM 4119 C C . GLN B 1 168 ? 249.291 235.577 270.455 1.00 82.11 167 GLN B C 1
ATOM 4120 O O . GLN B 1 168 ? 248.294 235.557 271.182 1.00 93.42 167 GLN B O 1
ATOM 4126 N N . VAL B 1 169 ? 249.701 234.527 269.751 1.00 73.44 168 VAL B N 1
ATOM 4127 C CA . VAL B 1 169 ? 248.969 233.269 269.707 1.00 78.44 168 VAL B CA 1
ATOM 4128 C C . VAL B 1 169 ? 249.862 232.172 270.261 1.00 79.02 168 VAL B C 1
ATOM 4129 O O . VAL B 1 169 ? 251.023 232.048 269.857 1.00 88.42 168 VAL B O 1
ATOM 4133 N N . THR B 1 170 ? 249.322 231.381 271.183 1.00 77.05 169 THR B N 1
ATOM 4134 C CA . THR B 1 170 ? 250.041 230.271 271.798 1.00 75.76 169 THR B CA 1
ATOM 4135 C C . THR B 1 170 ? 249.479 228.969 271.245 1.00 75.14 169 THR B C 1
ATOM 4136 O O . THR B 1 170 ? 248.342 228.597 271.552 1.00 91.47 169 THR B O 1
ATOM 4140 N N . PHE B 1 171 ? 250.272 228.279 270.437 1.00 72.84 170 PHE B N 1
ATOM 4141 C CA . PHE B 1 171 ? 249.848 227.028 269.831 1.00 74.00 170 PHE B CA 1
ATOM 4142 C C . PHE B 1 171 ? 250.279 225.845 270.684 1.00 82.75 170 PHE B C 1
ATOM 4143 O O . PHE B 1 171 ? 251.341 225.857 271.309 1.00 99.22 170 PHE B O 1
ATOM 4151 N N . GLN B 1 172 ? 249.438 224.821 270.704 1.00 84.41 171 GLN B N 1
ATOM 4152 C CA . GLN B 1 172 ? 249.678 223.614 271.486 1.00 82.83 171 GLN B CA 1
ATOM 4153 C C . GLN B 1 172 ? 250.065 222.496 270.528 1.00 89.40 171 GLN B C 1
ATOM 4154 O O . GLN B 1 172 ? 249.212 221.940 269.832 1.00 103.05 171 GLN B O 1
ATOM 4160 N N . TYR B 1 173 ? 251.350 222.167 270.496 1.00 88.20 172 TYR B N 1
ATOM 4161 C CA . TYR B 1 173 ? 251.823 221.085 269.654 1.00 90.17 172 TYR B CA 1
ATOM 4162 C C . TYR B 1 173 ? 251.632 219.741 270.346 1.00 96.55 172 TYR B C 1
ATOM 4163 O O . TYR B 1 173 ? 251.425 219.658 271.558 1.00 106.23 172 TYR B O 1
ATOM 4172 N N . ASP B 1 174 ? 251.698 218.678 269.549 1.00 114.87 173 ASP B N 1
ATOM 4173 C CA . ASP B 1 174 ? 251.630 217.320 270.079 1.00 115.42 173 ASP B CA 1
ATOM 4174 C C . ASP B 1 174 ? 252.313 216.407 269.070 1.00 118.48 173 ASP B C 1
ATOM 4175 O O . ASP B 1 174 ? 251.778 216.187 267.980 1.00 122.37 173 ASP B O 1
ATOM 4180 N N . ASP B 1 175 ? 253.485 215.888 269.437 1.00 126.06 174 ASP B N 1
ATOM 4181 C CA . ASP B 1 175 ? 254.300 215.062 268.546 1.00 129.21 174 ASP B CA 1
ATOM 4182 C C . ASP B 1 175 ? 254.644 215.811 267.262 1.00 130.80 174 ASP B C 1
ATOM 4183 O O . ASP B 1 175 ? 254.695 215.231 266.176 1.00 131.00 174 ASP B O 1
ATOM 4188 N N . GLY B 1 176 ? 254.884 217.114 267.387 1.00 116.02 175 GLY B N 1
ATOM 4189 C CA . GLY B 1 176 ? 255.256 217.937 266.258 1.00 114.13 175 GLY B CA 1
ATOM 4190 C C . GLY B 1 176 ? 254.109 218.435 265.409 1.00 112.79 175 GLY B C 1
ATOM 4191 O O . GLY B 1 176 ? 254.355 219.128 264.415 1.00 111.76 175 GLY B O 1
ATOM 4192 N N . LYS B 1 177 ? 252.868 218.113 265.762 1.00 111.38 176 LYS B N 1
ATOM 4193 C CA . LYS B 1 177 ? 251.699 218.539 265.008 1.00 106.78 176 LYS B CA 1
ATOM 4194 C C . LYS B 1 177 ? 250.811 219.404 265.887 1.00 109.05 176 LYS B C 1
ATOM 4195 O O . LYS B 1 177 ? 250.613 219.106 267.069 1.00 114.35 176 LYS B O 1
ATOM 4201 N N . ILE B 1 178 ? 250.278 220.477 265.306 1.00 91.75 177 ILE B N 1
ATOM 4202 C CA . ILE B 1 178 ? 249.392 221.365 266.047 1.00 91.76 177 ILE B CA 1
ATOM 4203 C C . ILE B 1 178 ? 248.065 220.664 266.293 1.00 92.14 177 ILE B C 1
ATOM 4204 O O . ILE B 1 178 ? 247.463 220.098 265.372 1.00 102.56 177 ILE B O 1
ATOM 4209 N N . VAL B 1 179 ? 247.604 220.695 267.540 1.00 81.35 178 VAL B N 1
ATOM 4210 C CA . VAL B 1 179 ? 246.313 220.120 267.899 1.00 86.81 178 VAL B CA 1
ATOM 4211 C C . VAL B 1 179 ? 245.329 221.153 268.416 1.00 92.98 178 VAL B C 1
ATOM 4212 O O . VAL B 1 179 ? 244.165 220.804 268.663 1.00 97.35 178 VAL B O 1
ATOM 4216 N N . GLY B 1 180 ? 245.740 222.400 268.590 1.00 94.91 179 GLY B N 1
ATOM 4217 C CA . GLY B 1 180 ? 244.825 223.423 269.049 1.00 92.03 179 GLY B CA 1
ATOM 4218 C C . GLY B 1 180 ? 245.569 224.697 269.376 1.00 88.31 179 GLY B C 1
ATOM 4219 O O . GLY B 1 180 ? 246.789 224.794 269.225 1.00 101.18 179 GLY B O 1
ATOM 4220 N N . ILE B 1 181 ? 244.800 225.680 269.829 1.00 76.03 180 ILE B N 1
ATOM 4221 C CA . ILE B 1 181 ? 245.327 226.965 270.265 1.00 78.87 180 ILE B CA 1
ATOM 4222 C C . ILE B 1 181 ? 245.001 227.127 271.740 1.00 87.29 180 ILE B C 1
ATOM 4223 O O . ILE B 1 181 ? 243.845 226.964 272.146 1.00 97.17 180 ILE B O 1
ATOM 4228 N N . ASP B 1 182 ? 246.017 227.445 272.538 1.00 95.84 181 ASP B N 1
ATOM 4229 C CA . ASP B 1 182 ? 245.862 227.509 273.983 1.00 94.20 181 ASP B CA 1
ATOM 4230 C C . ASP B 1 182 ? 245.576 228.909 274.499 1.00 97.52 181 ASP B C 1
ATOM 4231 O O . ASP B 1 182 ? 244.922 229.050 275.536 1.00 104.75 181 ASP B O 1
ATOM 4236 N N . ALA B 1 183 ? 246.040 229.946 273.808 1.00 77.91 182 ALA B N 1
ATOM 4237 C CA . ALA B 1 183 ? 245.827 231.309 274.266 1.00 78.55 182 ALA B CA 1
ATOM 4238 C C . ALA B 1 183 ? 245.927 232.254 273.081 1.00 79.48 182 ALA B C 1
ATOM 4239 O O . ALA B 1 183 ? 246.818 232.110 272.242 1.00 87.61 182 ALA B O 1
ATOM 4241 N N . VAL B 1 184 ? 245.012 233.216 273.020 1.00 87.71 183 VAL B N 1
ATOM 4242 C CA . VAL B 1 184 ? 245.025 234.257 272.001 1.00 85.01 183 VAL B CA 1
ATOM 4243 C C . VAL B 1 184 ? 245.008 235.606 272.699 1.00 87.74 183 VAL B C 1
ATOM 4244 O O . VAL B 1 184 ? 244.147 235.859 273.548 1.00 101.19 183 VAL B O 1
ATOM 4248 N N . VAL B 1 185 ? 245.957 236.466 272.347 1.00 79.35 184 VAL B N 1
ATOM 4249 C CA . VAL B 1 185 ? 246.047 237.815 272.890 1.00 83.62 184 VAL B CA 1
ATOM 4250 C C . VAL B 1 185 ? 245.966 238.792 271.729 1.00 90.28 184 VAL B C 1
ATOM 4251 O O . VAL B 1 185 ? 246.699 238.651 270.745 1.00 103.76 184 VAL B O 1
ATOM 4255 N N . LEU B 1 186 ? 245.077 239.776 271.841 1.00 84.17 185 LEU B N 1
ATOM 4256 C CA . LEU B 1 186 ? 244.883 240.770 270.783 1.00 80.22 185 LEU B CA 1
ATOM 4257 C C . LEU B 1 186 ? 244.682 242.124 271.458 1.00 84.36 185 LEU B C 1
ATOM 4258 O O . LEU B 1 186 ? 243.565 242.480 271.839 1.00 99.21 185 LEU B O 1
ATOM 4263 N N . SER B 1 187 ? 245.769 242.873 271.604 1.00 92.09 186 SER B N 1
ATOM 4264 C CA . SER B 1 187 ? 245.709 244.226 272.137 1.00 94.80 186 SER B CA 1
ATOM 4265 C C . SER B 1 187 ? 245.577 245.196 270.973 1.00 97.19 186 SER B C 1
ATOM 4266 O O . SER B 1 187 ? 246.423 245.209 270.074 1.00 109.38 186 SER B O 1
ATOM 4269 N N . THR B 1 188 ? 244.522 246.002 270.986 1.00 98.83 187 THR B N 1
ATOM 4270 C CA . THR B 1 188 ? 244.244 246.929 269.901 1.00 98.94 187 THR B CA 1
ATOM 4271 C C . THR B 1 188 ? 243.968 248.315 270.459 1.00 101.83 187 THR B C 1
ATOM 4272 O O . THR B 1 188 ? 243.445 248.465 271.566 1.00 113.22 187 THR B O 1
ATOM 4276 N N . GLN B 1 189 ? 244.330 249.329 269.681 1.00 103.32 188 GLN B N 1
ATOM 4277 C CA . GLN B 1 189 ? 244.045 250.711 270.032 1.00 101.48 188 GLN B CA 1
ATOM 4278 C C . GLN B 1 189 ? 242.698 251.104 269.446 1.00 106.12 188 GLN B C 1
ATOM 4279 O O . GLN B 1 189 ? 242.413 250.812 268.281 1.00 112.35 188 GLN B O 1
ATOM 4285 N N . HIS B 1 190 ? 241.873 251.759 270.254 1.00 105.78 189 HIS B N 1
ATOM 4286 C CA . HIS B 1 190 ? 240.536 252.161 269.852 1.00 103.30 189 HIS B CA 1
ATOM 4287 C C . HIS B 1 190 ? 240.329 253.625 270.211 1.00 109.28 189 HIS B C 1
ATOM 4288 O O . HIS B 1 190 ? 241.222 254.291 270.740 1.00 115.89 189 HIS B O 1
ATOM 4295 N N . SER B 1 191 ? 239.139 254.128 269.915 1.00 119.94 190 SER B N 1
ATOM 4296 C CA . SER B 1 191 ? 238.760 255.469 270.321 1.00 118.31 190 SER B CA 1
ATOM 4297 C C . SER B 1 191 ? 237.995 255.415 271.637 1.00 124.71 190 SER B C 1
ATOM 4298 O O . SER B 1 191 ? 237.502 254.365 272.055 1.00 129.33 190 SER B O 1
ATOM 4301 N N . GLU B 1 192 ? 237.901 256.571 272.294 1.00 139.39 191 GLU B N 1
ATOM 4302 C CA . GLU B 1 192 ? 237.185 256.651 273.561 1.00 137.70 191 GLU B CA 1
ATOM 4303 C C . GLU B 1 192 ? 235.684 256.458 273.401 1.00 137.89 191 GLU B C 1
ATOM 4304 O O . GLU B 1 192 ? 234.988 256.297 274.408 1.00 138.25 191 GLU B O 1
ATOM 4310 N N . GLU B 1 193 ? 235.174 256.478 272.169 1.00 132.11 192 GLU B N 1
ATOM 4311 C CA . GLU B 1 193 ? 233.743 256.303 271.946 1.00 131.83 192 GLU B CA 1
ATOM 4312 C C . GLU B 1 193 ? 233.270 254.932 272.412 1.00 134.05 192 GLU B C 1
ATOM 4313 O O . GLU B 1 193 ? 232.243 254.813 273.090 1.00 133.96 192 GLU B O 1
ATOM 4319 N N . ILE B 1 194 ? 234.011 253.886 272.067 1.00 126.61 193 ILE B N 1
ATOM 4320 C CA . ILE B 1 194 ? 233.557 252.520 272.296 1.00 123.77 193 ILE B CA 1
ATOM 4321 C C . ILE B 1 194 ? 233.822 252.123 273.742 1.00 125.19 193 ILE B C 1
ATOM 4322 O O . ILE B 1 194 ? 234.864 252.457 274.318 1.00 125.21 193 ILE B O 1
ATOM 4327 N N . ASP B 1 195 ? 232.861 251.426 274.341 1.00 132.99 194 ASP B N 1
ATOM 4328 C CA . ASP B 1 195 ? 233.031 250.905 275.687 1.00 131.27 194 ASP B CA 1
ATOM 4329 C C . ASP B 1 195 ? 233.832 249.608 275.656 1.00 131.00 194 ASP B C 1
ATOM 4330 O O . ASP B 1 195 ? 233.969 248.954 274.620 1.00 135.92 194 ASP B O 1
ATOM 4335 N N . GLN B 1 196 ? 234.366 249.239 276.821 1.00 120.09 195 GLN B N 1
ATOM 4336 C CA . GLN B 1 196 ? 235.287 248.109 276.883 1.00 120.57 195 GLN B CA 1
ATOM 4337 C C . GLN B 1 196 ? 234.580 246.788 276.608 1.00 122.32 195 GLN B C 1
ATOM 4338 O O . GLN B 1 196 ? 235.122 245.924 275.910 1.00 122.45 195 GLN B O 1
ATOM 4344 N N . LYS B 1 197 ? 233.376 246.605 277.153 1.00 123.08 196 LYS B N 1
ATOM 4345 C CA . LYS B 1 197 ? 232.675 245.337 276.975 1.00 122.04 196 LYS B CA 1
ATOM 4346 C C . LYS B 1 197 ? 232.311 245.101 275.515 1.00 123.03 196 LYS B C 1
ATOM 4347 O O . LYS B 1 197 ? 232.456 243.984 275.007 1.00 124.86 196 LYS B O 1
ATOM 4353 N N . SER B 1 198 ? 231.833 246.137 274.824 1.00 122.97 197 SER B N 1
ATOM 4354 C CA . SER B 1 198 ? 231.444 245.972 273.429 1.00 122.48 197 SER B CA 1
ATOM 4355 C C . SER B 1 198 ? 232.652 245.779 272.525 1.00 121.85 197 SER B C 1
ATOM 4356 O O . SER B 1 198 ? 232.535 245.158 271.463 1.00 124.02 197 SER B O 1
ATOM 4359 N N . LEU B 1 199 ? 233.812 246.309 272.916 1.00 109.86 198 LEU B N 1
ATOM 4360 C CA . LEU B 1 199 ? 235.015 246.117 272.114 1.00 106.10 198 LEU B CA 1
ATOM 4361 C C . LEU B 1 199 ? 235.426 244.652 272.075 1.00 112.26 198 LEU B C 1
ATOM 4362 O O . LEU B 1 199 ? 235.796 244.135 271.015 1.00 118.34 198 LEU B O 1
ATOM 4367 N N . GLN B 1 200 ? 235.371 243.968 273.218 1.00 112.29 199 GLN B N 1
ATOM 4368 C CA . GLN B 1 200 ? 235.779 242.569 273.259 1.00 107.57 199 GLN B CA 1
ATOM 4369 C C . GLN B 1 200 ? 234.855 241.695 272.423 1.00 108.92 199 GLN B C 1
ATOM 4370 O O . GLN B 1 200 ? 235.316 240.778 271.735 1.00 114.36 199 GLN B O 1
ATOM 4376 N N . GLU B 1 201 ? 233.549 241.957 272.471 1.00 118.17 200 GLU B N 1
ATOM 4377 C CA . GLU B 1 201 ? 232.615 241.185 271.658 1.00 117.04 200 GLU B CA 1
ATOM 4378 C C . GLU B 1 201 ? 232.856 241.412 270.172 1.00 120.07 200 GLU B C 1
ATOM 4379 O O . GLU B 1 201 ? 232.822 240.465 269.379 1.00 124.52 200 GLU B O 1
ATOM 4385 N N . ALA B 1 202 ? 233.094 242.662 269.775 1.00 112.21 201 ALA B N 1
ATOM 4386 C CA . ALA B 1 202 ? 233.305 242.958 268.362 1.00 108.74 201 ALA B CA 1
ATOM 4387 C C . ALA B 1 202 ? 234.628 242.393 267.866 1.00 109.59 201 ALA B C 1
ATOM 4388 O O . ALA B 1 202 ? 234.688 241.804 266.782 1.00 117.26 201 ALA B O 1
ATOM 4390 N N . VAL B 1 203 ? 235.700 242.565 268.641 1.00 101.71 202 VAL B N 1
ATOM 4391 C CA . VAL B 1 203 ? 237.006 242.060 268.226 1.00 100.38 202 VAL B CA 1
ATOM 4392 C C . VAL B 1 203 ? 236.980 240.543 268.111 1.00 105.70 202 VAL B C 1
ATOM 4393 O O . VAL B 1 203 ? 237.499 239.970 267.146 1.00 117.32 202 VAL B O 1
ATOM 4397 N N . MET B 1 204 ? 236.373 239.870 269.087 1.00 111.93 203 MET B N 1
ATOM 4398 C CA . MET B 1 204 ? 236.312 238.414 269.051 1.00 110.67 203 MET B CA 1
ATOM 4399 C C . MET B 1 204 ? 235.536 237.922 267.837 1.00 112.35 203 MET B C 1
ATOM 4400 O O . MET B 1 204 ? 235.956 236.973 267.165 1.00 115.43 203 MET B O 1
ATOM 4405 N N . GLU B 1 205 ? 234.406 238.558 267.534 1.00 119.10 204 GLU B N 1
ATOM 4406 C CA . GLU B 1 205 ? 233.562 238.095 266.440 1.00 119.17 204 GLU B CA 1
ATOM 4407 C C . GLU B 1 205 ? 234.118 238.486 265.076 1.00 117.05 204 GLU B C 1
ATOM 4408 O O . GLU B 1 205 ? 233.994 237.723 264.113 1.00 120.48 204 GLU B O 1
ATOM 4414 N N . GLU B 1 206 ? 234.732 239.663 264.970 1.00 109.12 205 GLU B N 1
ATOM 4415 C CA . GLU B 1 206 ? 235.100 240.214 263.674 1.00 108.06 205 GLU B CA 1
ATOM 4416 C C . GLU B 1 206 ? 236.562 240.002 263.308 1.00 106.68 205 GLU B C 1
ATOM 4417 O O . GLU B 1 206 ? 236.918 240.172 262.138 1.00 108.24 205 GLU B O 1
ATOM 4423 N N . ILE B 1 207 ? 237.415 239.631 264.258 1.00 90.98 206 ILE B N 1
ATOM 4424 C CA . ILE B 1 207 ? 238.836 239.481 263.965 1.00 88.72 206 ILE B CA 1
ATOM 4425 C C . ILE B 1 207 ? 239.293 238.058 264.253 1.00 93.86 206 ILE B C 1
ATOM 4426 O O . ILE B 1 207 ? 239.827 237.378 263.371 1.00 104.27 206 ILE B O 1
ATOM 4431 N N . ILE B 1 208 ? 239.095 237.598 265.488 1.00 96.00 207 ILE B N 1
ATOM 4432 C CA . ILE B 1 208 ? 239.605 236.286 265.872 1.00 93.47 207 ILE B CA 1
ATOM 4433 C C . ILE B 1 208 ? 238.824 235.175 265.181 1.00 97.59 207 ILE B C 1
ATOM 4434 O O . ILE B 1 208 ? 239.410 234.213 264.673 1.00 102.48 207 ILE B O 1
ATOM 4439 N N . LYS B 1 209 ? 237.496 235.282 265.155 1.00 99.61 208 LYS B N 1
ATOM 4440 C CA . LYS B 1 209 ? 236.682 234.229 264.550 1.00 97.43 208 LYS B CA 1
ATOM 4441 C C . LYS B 1 209 ? 236.953 234.029 263.064 1.00 100.23 208 LYS B C 1
ATOM 4442 O O . LYS B 1 209 ? 237.149 232.874 262.649 1.00 103.20 208 LYS B O 1
ATOM 4448 N N . PRO B 1 210 ? 236.968 235.063 262.213 1.00 94.83 209 PRO B N 1
ATOM 4449 C CA . PRO B 1 210 ? 237.176 234.812 260.778 1.00 94.18 209 PRO B CA 1
ATOM 4450 C C . PRO B 1 210 ? 238.554 234.279 260.436 1.00 102.96 209 PRO B C 1
ATOM 4451 O O . PRO B 1 210 ? 238.723 233.712 259.350 1.00 108.96 209 PRO B O 1
ATOM 4455 N N . ILE B 1 211 ? 239.541 234.436 261.314 1.00 91.68 210 ILE B N 1
ATOM 4456 C CA . ILE B 1 211 ? 240.921 234.116 260.972 1.00 83.23 210 ILE B CA 1
ATOM 4457 C C . ILE B 1 211 ? 241.287 232.716 261.442 1.00 87.29 210 ILE B C 1
ATOM 4458 O O . ILE B 1 211 ? 241.644 231.853 260.634 1.00 93.05 210 ILE B O 1
ATOM 4463 N N . LEU B 1 212 ? 241.213 232.484 262.745 1.00 82.10 211 LEU B N 1
ATOM 4464 C CA . LEU B 1 212 ? 241.661 231.215 263.294 1.00 83.22 211 LEU B CA 1
ATOM 4465 C C . LEU B 1 212 ? 240.672 230.104 262.946 1.00 89.49 211 LEU B C 1
ATOM 4466 O O . LEU B 1 212 ? 239.459 230.331 262.944 1.00 90.78 211 LEU B O 1
ATOM 4471 N N . PRO B 1 213 ? 241.158 228.903 262.636 1.00 91.50 212 PRO B N 1
ATOM 4472 C CA . PRO B 1 213 ? 240.246 227.782 262.386 1.00 90.13 212 PRO B CA 1
ATOM 4473 C C . PRO B 1 213 ? 239.396 227.481 263.611 1.00 91.10 212 PRO B C 1
ATOM 4474 O O . PRO B 1 213 ? 239.867 227.542 264.747 1.00 97.76 212 PRO B O 1
ATOM 4478 N N . ALA B 1 214 ? 238.129 227.146 263.366 1.00 92.42 213 ALA B N 1
ATOM 4479 C CA . ALA B 1 214 ? 237.190 226.978 264.467 1.00 90.80 213 ALA B CA 1
ATOM 4480 C C . ALA B 1 214 ? 237.485 225.727 265.282 1.00 96.17 213 ALA B C 1
ATOM 4481 O O . ALA B 1 214 ? 237.153 225.675 266.471 1.00 101.21 213 ALA B O 1
ATOM 4483 N N . GLU B 1 215 ? 238.097 224.713 264.671 1.00 104.50 214 GLU B N 1
ATOM 4484 C CA . GLU B 1 215 ? 238.339 223.470 265.390 1.00 102.76 214 GLU B CA 1
ATOM 4485 C C . GLU B 1 215 ? 239.447 223.608 266.423 1.00 102.17 214 GLU B C 1
ATOM 4486 O O . GLU B 1 215 ? 239.470 222.846 267.394 1.00 109.97 214 GLU B O 1
ATOM 4492 N N . TRP B 1 216 ? 240.366 224.554 266.235 1.00 83.61 215 TRP B N 1
ATOM 4493 C CA . TRP B 1 216 ? 241.425 224.765 267.213 1.00 85.83 215 TRP B CA 1
ATOM 4494 C C . TRP B 1 216 ? 240.929 225.510 268.442 1.00 95.53 215 TRP B C 1
ATOM 4495 O O . TRP B 1 216 ? 241.412 225.257 269.550 1.00 101.87 215 TRP B O 1
ATOM 4506 N N . LEU B 1 217 ? 239.976 226.422 268.273 1.00 98.77 216 LEU B N 1
ATOM 4507 C CA . LEU B 1 217 ? 239.461 227.217 269.383 1.00 93.96 216 LEU B CA 1
ATOM 4508 C C . LEU B 1 217 ? 238.442 226.385 270.148 1.00 103.29 216 LEU B C 1
ATOM 4509 O O . LEU B 1 217 ? 237.265 226.333 269.787 1.00 105.65 216 LEU B O 1
ATOM 4514 N N . THR B 1 218 ? 238.895 225.730 271.208 1.00 122.04 217 THR B N 1
ATOM 4515 C CA . THR B 1 218 ? 238.037 224.942 272.073 1.00 122.61 217 THR B CA 1
ATOM 4516 C C . THR B 1 218 ? 237.627 225.778 273.282 1.00 123.02 217 THR B C 1
ATOM 4517 O O . THR B 1 218 ? 237.884 226.98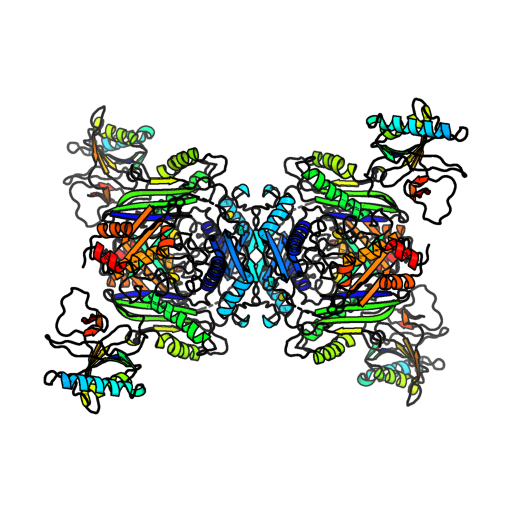3 273.350 1.00 123.51 217 THR B O 1
ATOM 4521 N N . SER B 1 219 ? 236.975 225.136 274.252 1.00 129.16 218 SER B N 1
ATOM 4522 C CA . SER B 1 219 ? 236.603 225.832 275.477 1.00 131.28 218 SER B CA 1
ATOM 4523 C C . SER B 1 219 ? 237.806 226.108 276.367 1.00 129.49 218 SER B C 1
ATOM 4524 O O . SER B 1 219 ? 237.753 227.028 277.190 1.00 126.68 218 SER B O 1
ATOM 4527 N N . ALA B 1 220 ? 238.884 225.339 276.223 1.00 117.90 219 ALA B N 1
ATOM 4528 C CA . ALA B 1 220 ? 240.085 225.553 277.016 1.00 115.78 219 ALA B CA 1
ATOM 4529 C C . ALA B 1 220 ? 240.936 226.705 276.502 1.00 117.84 219 ALA B C 1
ATOM 4530 O O . ALA B 1 220 ? 241.890 227.099 277.181 1.00 114.47 219 ALA B O 1
ATOM 4532 N N . THR B 1 221 ? 240.623 227.245 275.328 1.00 108.97 220 THR B N 1
ATOM 4533 C CA . THR B 1 221 ? 241.366 228.380 274.802 1.00 103.32 220 THR B CA 1
ATOM 4534 C C . THR B 1 221 ? 241.050 229.629 275.612 1.00 104.62 220 THR B C 1
ATOM 4535 O O . THR B 1 221 ? 239.884 229.921 275.893 1.00 109.29 220 THR B O 1
ATOM 4539 N N . LYS B 1 222 ? 242.088 230.366 275.989 1.00 97.11 221 LYS B N 1
ATOM 4540 C CA . LYS B 1 222 ? 241.940 231.584 276.770 1.00 98.70 221 LYS B CA 1
ATOM 4541 C C . LYS B 1 222 ? 242.152 232.791 275.870 1.00 102.47 221 LYS B C 1
ATOM 4542 O O . LYS B 1 222 ? 243.148 232.863 275.145 1.00 107.70 221 LYS B 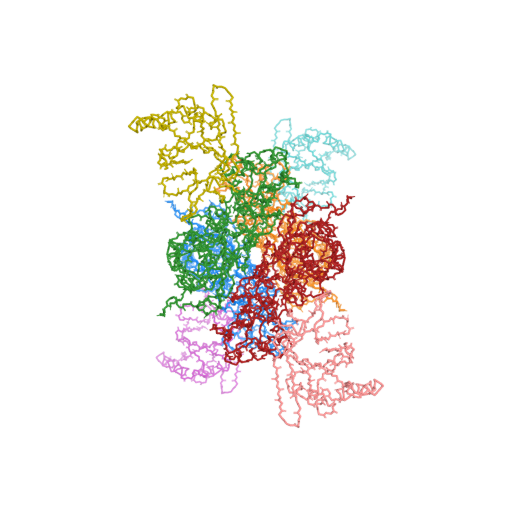O 1
ATOM 4548 N N . PHE B 1 223 ? 241.216 233.732 275.916 1.00 91.70 222 PHE B N 1
ATOM 4549 C CA . PHE B 1 223 ? 241.273 234.940 275.107 1.00 85.10 222 PHE B CA 1
ATOM 4550 C C . PHE B 1 223 ? 241.578 236.133 275.999 1.00 87.41 222 PHE B C 1
ATOM 4551 O O . PHE B 1 223 ? 240.916 236.334 277.021 1.00 96.98 222 PHE B O 1
ATOM 4559 N N . PHE B 1 224 ? 242.577 236.917 275.610 1.00 86.20 223 PHE B N 1
ATOM 4560 C CA . PHE B 1 224 ? 242.962 238.132 276.321 1.00 92.85 223 PHE B CA 1
ATOM 4561 C C . PHE B 1 224 ? 242.872 239.284 275.327 1.00 100.43 223 PHE B C 1
ATOM 4562 O O . PHE B 1 224 ? 243.819 239.553 274.586 1.00 111.26 223 PHE B O 1
ATOM 4570 N N . ILE B 1 225 ? 241.732 239.963 275.313 1.00 93.48 224 ILE B N 1
ATOM 4571 C CA . ILE B 1 225 ? 241.489 241.081 274.410 1.00 89.19 224 ILE B CA 1
ATOM 4572 C C . ILE B 1 225 ? 241.528 242.354 275.241 1.00 95.04 224 ILE B C 1
ATOM 4573 O O . ILE B 1 225 ? 240.608 242.624 276.023 1.00 101.25 224 ILE B O 1
ATOM 4578 N N . ASN B 1 226 ? 242.586 243.145 275.059 1.00 98.83 225 ASN B N 1
ATOM 4579 C CA . ASN B 1 226 ? 242.867 244.318 275.879 1.00 102.83 225 ASN B CA 1
ATOM 4580 C C . ASN B 1 226 ? 242.768 243.959 277.356 1.00 107.48 225 ASN B C 1
ATOM 4581 O O . ASN B 1 226 ? 241.858 244.431 278.049 1.00 112.17 225 ASN B O 1
ATOM 4586 N N . PRO B 1 227 ? 243.669 243.118 277.868 1.00 106.48 226 PRO B N 1
ATOM 4587 C CA . PRO B 1 227 ? 243.551 242.685 279.269 1.00 111.82 226 PRO B CA 1
ATOM 4588 C C . PRO B 1 227 ? 243.635 243.825 280.266 1.00 115.35 226 PRO B C 1
ATOM 4589 O O . PRO B 1 227 ? 242.988 243.763 281.319 1.00 112.11 226 PRO B O 1
ATOM 4593 N N . THR B 1 228 ? 244.414 244.865 279.969 1.00 128.95 227 THR B N 1
ATOM 4594 C CA . THR B 1 228 ? 244.565 245.972 280.908 1.00 128.07 227 THR B CA 1
ATOM 4595 C C . THR B 1 228 ? 243.286 246.794 280.994 1.00 129.09 227 THR B C 1
ATOM 4596 O O . THR B 1 228 ? 242.683 246.920 282.065 1.00 131.22 227 THR B O 1
ATOM 4600 N N . GLY B 1 229 ? 242.857 247.360 279.872 1.00 121.13 228 GLY B N 1
ATOM 4601 C CA . GLY B 1 229 ? 241.668 248.185 279.855 1.00 119.28 228 GLY B CA 1
ATOM 4602 C C . GLY B 1 229 ? 241.562 249.016 278.596 1.00 121.46 228 GLY B C 1
ATOM 4603 O O . GLY B 1 229 ? 241.733 248.499 277.489 1.00 127.08 228 GLY B O 1
ATOM 4604 N N . ARG B 1 230 ? 241.281 250.306 278.749 1.00 121.34 229 ARG B N 1
ATOM 4605 C CA . ARG B 1 230 ? 241.148 251.173 277.590 1.00 123.26 229 ARG B CA 1
ATOM 4606 C C . ARG B 1 230 ? 242.505 251.403 276.940 1.00 124.10 229 ARG B C 1
ATOM 4607 O O . ARG B 1 230 ? 243.531 251.508 277.617 1.00 121.42 229 ARG B O 1
ATOM 4615 N N . PHE B 1 231 ? 242.507 251.460 275.610 1.00 116.68 230 PHE B N 1
ATOM 4616 C CA . PHE B 1 231 ? 243.707 251.720 274.817 1.00 111.89 230 PHE B CA 1
ATOM 4617 C C . PHE B 1 231 ? 243.318 252.775 273.788 1.00 114.39 230 PHE B C 1
ATOM 4618 O O . PHE B 1 231 ? 242.912 252.445 272.671 1.00 119.43 230 PHE B O 1
ATOM 4626 N N . VAL B 1 232 ? 243.444 254.043 274.167 1.00 108.88 231 VAL B N 1
ATOM 4627 C CA . VAL B 1 232 ? 243.027 255.164 273.331 1.00 108.68 231 VAL B CA 1
ATOM 4628 C C . VAL B 1 232 ? 244.232 255.874 272.731 1.00 111.27 231 VAL B C 1
ATOM 4629 O O . VAL B 1 232 ? 244.350 255.995 271.511 1.00 115.01 231 VAL B O 1
ATOM 4633 N N . ILE B 1 233 ? 245.141 256.349 273.573 1.00 114.71 232 ILE B N 1
ATOM 4634 C CA . ILE B 1 233 ? 246.356 257.004 273.109 1.00 116.48 232 ILE B CA 1
ATOM 4635 C C . ILE B 1 233 ? 247.448 255.952 273.007 1.00 115.25 232 ILE B C 1
ATOM 4636 O O . ILE B 1 233 ? 247.813 255.322 274.005 1.00 113.70 232 ILE B O 1
ATOM 4641 N N . GLY B 1 234 ? 247.963 255.758 271.806 1.00 113.76 233 GLY B N 1
ATOM 4642 C CA . GLY B 1 234 ? 249.026 254.792 271.565 1.00 115.19 233 GLY B CA 1
ATOM 4643 C C . GLY B 1 234 ? 249.955 255.296 270.503 1.00 113.20 233 GLY B C 1
ATOM 4644 O O . GLY B 1 234 ? 250.202 256.506 270.405 1.00 116.41 233 GLY B O 1
ATOM 4645 N N . GLY B 1 235 ? 250.472 254.382 269.692 1.00 112.35 234 GLY B N 1
ATOM 4646 C CA . GLY B 1 235 ? 251.400 254.745 268.653 1.00 114.18 234 GLY B CA 1
ATOM 4647 C C . GLY B 1 235 ? 252.677 255.323 269.222 1.00 117.59 234 GLY B C 1
ATOM 4648 O O . GLY B 1 235 ? 253.139 254.935 270.299 1.00 120.86 234 GLY B O 1
ATOM 4649 N N . PRO B 1 236 ? 253.267 256.278 268.502 1.00 119.44 235 PRO B N 1
ATOM 4650 C CA . PRO B 1 236 ? 254.561 256.830 268.931 1.00 117.33 235 PRO B CA 1
ATOM 4651 C C . PRO B 1 236 ? 254.541 257.446 270.316 1.00 120.94 235 PRO B C 1
ATOM 4652 O O . PRO B 1 236 ? 255.561 257.401 271.015 1.00 126.58 235 PRO B O 1
ATOM 4656 N N . MET B 1 237 ? 253.419 258.032 270.736 1.00 128.25 236 MET B N 1
ATOM 4657 C CA . MET B 1 237 ? 253.354 258.624 272.068 1.00 127.59 236 MET B CA 1
ATOM 4658 C C . MET B 1 237 ? 253.502 257.566 273.153 1.00 127.83 236 MET B C 1
ATOM 4659 O O . MET B 1 237 ? 254.168 257.797 274.168 1.00 124.10 236 MET B O 1
ATOM 4664 N N . GLY B 1 238 ? 252.889 256.399 272.954 1.00 137.83 237 GLY B N 1
ATOM 4665 C CA . GLY B 1 238 ? 252.944 255.364 273.974 1.00 138.65 237 GLY B CA 1
ATOM 4666 C C . GLY B 1 238 ? 254.346 254.838 274.212 1.00 142.57 237 GLY B C 1
ATOM 4667 O O . GLY B 1 238 ? 254.735 254.574 275.352 1.00 143.79 237 GLY B O 1
ATOM 4668 N N . ASP B 1 239 ? 255.122 254.674 273.144 1.00 138.20 238 ASP B N 1
ATOM 4669 C CA . ASP B 1 239 ? 256.460 254.114 273.267 1.00 135.44 238 ASP B CA 1
ATOM 4670 C C . ASP B 1 239 ? 257.296 254.564 272.079 1.00 133.04 238 ASP B C 1
ATOM 4671 O O . ASP B 1 239 ? 256.764 254.856 271.006 1.00 133.31 238 ASP B O 1
ATOM 4676 N N . CYS B 1 240 ? 258.609 254.613 272.283 1.00 122.28 239 CYS B N 1
ATOM 4677 C CA . CYS B 1 240 ? 259.518 254.991 271.215 1.00 118.15 239 CYS B CA 1
ATOM 4678 C C . CYS B 1 240 ? 259.604 253.887 270.165 1.00 117.37 239 CYS B C 1
ATOM 4679 O O . CYS B 1 240 ? 259.361 252.709 270.437 1.00 121.65 239 CYS B O 1
ATOM 4682 N N . GLY B 1 241 ? 259.957 254.286 268.948 1.00 96.67 240 GLY B N 1
ATOM 4683 C CA . GLY B 1 241 ? 260.110 253.342 267.861 1.00 91.70 240 GLY B CA 1
ATOM 4684 C C . GLY B 1 241 ? 261.408 253.528 267.108 1.00 95.20 240 GLY B C 1
ATOM 4685 O O . GLY B 1 241 ? 261.775 254.654 266.763 1.00 107.49 240 GLY B O 1
ATOM 4686 N N . LEU B 1 242 ? 262.114 252.433 266.848 1.00 82.52 241 LEU B N 1
ATOM 4687 C CA . LEU B 1 242 ? 263.383 252.474 266.140 1.00 80.15 241 LEU B CA 1
ATOM 4688 C C . LEU B 1 242 ? 263.387 251.411 265.053 1.00 86.63 241 LEU B C 1
ATOM 4689 O O . LEU B 1 242 ? 262.707 250.388 265.161 1.00 92.22 241 LEU B O 1
ATOM 4694 N N . THR B 1 243 ? 264.161 251.663 264.004 1.00 89.99 242 THR B N 1
ATOM 4695 C CA . THR B 1 243 ? 264.227 250.735 262.885 1.00 90.26 242 THR B CA 1
ATOM 4696 C C . THR B 1 243 ? 265.013 249.491 263.276 1.00 93.92 242 THR B C 1
ATOM 4697 O O . THR B 1 243 ? 266.123 249.587 263.807 1.00 102.62 242 THR B O 1
ATOM 4701 N N . GLY B 1 244 ? 264.442 248.323 263.002 1.00 87.91 243 GLY B N 1
ATOM 4702 C CA . GLY B 1 244 ? 265.115 247.073 263.282 1.00 87.70 243 GLY B CA 1
ATOM 4703 C C . GLY B 1 244 ? 264.929 246.529 264.677 1.00 96.48 243 GLY B C 1
ATOM 4704 O O . GLY B 1 244 ? 265.689 245.644 265.084 1.00 100.17 243 GLY B O 1
ATOM 4705 N N . ARG B 1 245 ? 263.954 247.028 265.427 1.00 102.08 244 ARG B N 1
ATOM 4706 C CA . ARG B 1 245 ? 263.662 246.513 266.757 1.00 96.30 244 ARG B CA 1
ATOM 4707 C C . ARG B 1 245 ? 262.666 245.365 266.738 1.00 97.26 244 ARG B C 1
ATOM 4708 O O . ARG B 1 245 ? 262.401 244.776 267.790 1.00 101.81 244 ARG B O 1
ATOM 4716 N N . LYS B 1 246 ? 262.117 245.031 265.576 1.00 93.35 245 LYS B N 1
ATOM 4717 C CA . LYS B 1 246 ? 261.115 243.985 265.430 1.00 91.56 245 LYS B CA 1
ATOM 4718 C C . LYS B 1 246 ? 261.576 242.934 264.429 1.00 94.54 245 LYS B C 1
ATOM 4719 O O . LYS B 1 246 ? 260.802 242.460 263.598 1.00 100.43 245 LYS B O 1
ATOM 4725 N N . ILE B 1 247 ? 262.855 242.561 264.498 1.00 94.47 246 ILE B N 1
ATOM 4726 C CA . ILE B 1 247 ? 263.415 241.654 263.502 1.00 98.40 246 ILE B CA 1
ATOM 4727 C C . ILE B 1 247 ? 262.832 240.255 263.650 1.00 98.36 246 ILE B C 1
ATOM 4728 O O . ILE B 1 247 ? 262.596 239.560 262.656 1.00 99.86 246 ILE B O 1
ATOM 4733 N N . ILE B 1 248 ? 262.596 239.814 264.885 1.00 95.42 247 ILE B N 1
ATOM 4734 C CA . ILE B 1 248 ? 262.139 238.446 265.102 1.00 93.71 247 ILE B CA 1
ATOM 4735 C C . ILE B 1 248 ? 260.717 238.261 264.589 1.00 96.97 247 ILE B C 1
ATOM 4736 O O . ILE B 1 248 ? 260.401 237.249 263.953 1.00 102.85 247 ILE B O 1
ATOM 4741 N N . VAL B 1 249 ? 259.836 239.232 264.844 1.00 98.87 248 VAL B N 1
ATOM 4742 C CA . VAL B 1 249 ? 258.475 239.122 264.335 1.00 99.83 248 VAL B CA 1
ATOM 4743 C C . VAL B 1 249 ? 258.438 239.249 262.820 1.00 103.11 248 VAL B C 1
ATOM 4744 O O . VAL B 1 249 ? 257.474 238.805 262.190 1.00 110.92 248 VAL B O 1
ATOM 4748 N N . ASP B 1 250 ? 259.462 239.851 262.215 1.00 100.34 249 ASP B N 1
ATOM 4749 C CA . ASP B 1 250 ? 259.504 239.948 260.761 1.00 99.63 249 ASP B CA 1
ATOM 4750 C C . ASP B 1 250 ? 259.769 238.592 260.121 1.00 99.44 249 ASP B C 1
ATOM 4751 O O . ASP B 1 250 ? 259.065 238.187 259.191 1.00 107.71 249 ASP B O 1
ATOM 4756 N N . THR B 1 251 ? 260.781 237.874 260.605 1.00 81.59 250 THR B N 1
ATOM 4757 C CA . THR B 1 251 ? 261.257 236.702 259.873 1.00 79.97 250 THR B CA 1
ATOM 4758 C C . THR B 1 251 ? 260.429 235.456 260.173 1.00 87.96 250 THR B C 1
ATOM 4759 O O . THR B 1 251 ? 259.700 234.960 259.310 1.00 104.24 250 THR B O 1
ATOM 4763 N N . TYR B 1 252 ? 260.512 234.946 261.402 1.00 73.07 251 TYR B N 1
ATOM 4764 C CA . TYR B 1 252 ? 259.859 233.686 261.729 1.00 75.03 251 TYR B CA 1
ATOM 4765 C C . TYR B 1 252 ? 259.274 233.633 263.130 1.00 82.58 251 TYR B C 1
ATOM 4766 O O . TYR B 1 252 ? 258.779 232.574 263.525 1.00 94.08 251 TYR B O 1
ATOM 4775 N N . GLY B 1 253 ? 259.311 234.720 263.893 1.00 95.69 252 GLY B N 1
ATOM 4776 C CA . GLY B 1 253 ? 259.032 234.553 265.301 1.00 95.57 252 GLY B CA 1
ATOM 4777 C C . GLY B 1 253 ? 260.163 233.788 265.967 1.00 100.61 252 GLY B C 1
ATOM 4778 O O . GLY B 1 253 ? 261.321 233.842 265.545 1.00 104.74 252 GLY B O 1
ATOM 4779 N N . GLY B 1 254 ? 259.822 233.057 267.017 1.00 108.61 253 GLY B N 1
ATOM 4780 C CA . GLY B 1 254 ? 260.817 232.303 267.745 1.00 114.22 253 GLY B CA 1
ATOM 4781 C C . GLY B 1 254 ? 261.111 230.923 267.203 1.00 114.35 253 GLY B C 1
ATOM 4782 O O . GLY B 1 254 ? 261.877 230.180 267.824 1.00 119.76 253 GLY B O 1
ATOM 4783 N N . MET B 1 255 ? 260.527 230.549 266.064 1.00 100.87 254 MET B N 1
ATOM 4784 C CA . MET B 1 255 ? 260.687 229.190 265.564 1.00 101.38 254 MET B CA 1
ATOM 4785 C C . MET B 1 255 ? 262.070 228.937 264.980 1.00 104.68 254 MET B C 1
ATOM 4786 O O . MET B 1 255 ? 262.513 227.784 264.949 1.00 107.00 254 MET B O 1
ATOM 4791 N N . ALA B 1 256 ? 262.768 229.974 264.529 1.00 93.62 255 ALA B N 1
ATOM 4792 C CA . ALA B 1 256 ? 264.055 229.807 263.874 1.00 88.08 255 ALA B CA 1
ATOM 4793 C C . ALA B 1 256 ? 265.072 230.783 264.441 1.00 98.23 255 ALA B C 1
ATOM 4794 O O . ALA B 1 256 ? 264.719 231.853 264.944 1.00 105.79 255 ALA B O 1
ATOM 4796 N N . ARG B 1 257 ? 266.342 230.400 264.351 1.00 94.08 256 ARG B N 1
ATOM 4797 C CA . ARG B 1 257 ? 267.424 231.276 264.765 1.00 95.13 256 ARG B CA 1
ATOM 4798 C C . ARG B 1 257 ? 267.552 232.452 263.804 1.00 99.36 256 ARG B C 1
ATOM 4799 O O . ARG B 1 257 ? 267.154 232.385 262.639 1.00 100.03 256 ARG B O 1
ATOM 4807 N N . HIS B 1 258 ? 268.110 233.547 264.311 1.00 98.45 257 HIS B N 1
ATOM 4808 C CA . HIS B 1 258 ? 268.247 234.772 263.540 1.00 95.41 257 HIS B CA 1
ATOM 4809 C C . HIS B 1 258 ? 269.667 235.299 263.663 1.00 101.23 257 HIS B C 1
ATOM 4810 O O . HIS B 1 258 ? 270.285 235.203 264.726 1.00 106.16 257 HIS B O 1
ATOM 4817 N N . GLY B 1 259 ? 270.182 235.855 262.564 1.00 102.12 258 GLY B N 1
ATOM 4818 C CA . GLY B 1 259 ? 271.539 236.372 262.555 1.00 100.51 258 GLY B CA 1
ATOM 4819 C C . GLY B 1 259 ? 271.721 237.689 263.274 1.00 103.76 258 GLY B C 1
ATOM 4820 O O . GLY B 1 259 ? 272.846 238.017 263.663 1.00 107.17 258 GLY B O 1
ATOM 4821 N N . GLY B 1 260 ? 270.648 238.452 263.457 1.00 106.64 259 GLY B N 1
ATOM 4822 C CA . GLY B 1 260 ? 270.713 239.712 264.164 1.00 109.27 259 GLY B CA 1
ATOM 4823 C C . GLY B 1 260 ? 270.794 240.946 263.296 1.00 105.84 259 GLY B C 1
ATOM 4824 O O . GLY B 1 260 ? 270.940 242.049 263.836 1.00 110.03 259 GLY B O 1
ATOM 4825 N N . GLY B 1 261 ? 270.705 240.802 261.977 1.00 102.67 260 GLY B N 1
ATOM 4826 C CA . GLY B 1 261 ? 270.777 241.934 261.073 1.00 107.03 260 GLY B CA 1
ATOM 4827 C C . GLY B 1 261 ? 269.388 242.409 260.690 1.00 109.41 260 GLY B C 1
ATOM 4828 O O . GLY B 1 261 ? 268.550 241.622 260.245 1.00 111.16 260 GLY B O 1
ATOM 4829 N N . ALA B 1 262 ? 269.155 243.704 260.875 1.00 106.19 261 ALA B N 1
ATOM 4830 C CA . ALA B 1 262 ? 267.879 244.290 260.500 1.00 107.31 261 ALA B CA 1
ATOM 4831 C C . ALA B 1 262 ? 267.758 244.378 258.985 1.00 112.36 261 ALA B C 1
ATOM 4832 O O . ALA B 1 262 ? 268.754 244.445 258.261 1.00 115.93 261 ALA B O 1
ATOM 4834 N N . PHE B 1 263 ? 266.516 244.378 258.505 1.00 96.80 262 PHE B N 1
ATOM 4835 C CA . PHE B 1 263 ? 266.238 244.419 257.076 1.00 88.64 262 PHE B CA 1
ATOM 4836 C C . PHE B 1 263 ? 265.847 245.809 256.597 1.00 94.92 262 PHE B C 1
ATOM 4837 O O . PHE B 1 263 ? 266.381 246.292 255.597 1.00 103.23 262 PHE B O 1
ATOM 4845 N N . SER B 1 264 ? 264.919 246.457 257.295 1.00 96.84 263 SER B N 1
ATOM 4846 C CA . SER B 1 264 ? 264.323 247.685 256.792 1.00 95.26 263 SER B CA 1
ATOM 4847 C C . SER B 1 264 ? 265.358 248.795 256.680 1.00 95.36 263 SER B C 1
ATOM 4848 O O . SER B 1 264 ? 266.219 248.959 257.547 1.00 96.10 263 SER B O 1
ATOM 4851 N N . GLY B 1 265 ? 265.266 249.561 255.596 1.00 102.71 264 GLY B N 1
ATOM 4852 C CA . GLY B 1 265 ? 266.155 250.679 255.376 1.00 106.08 264 GLY B CA 1
ATOM 4853 C C . GLY B 1 265 ? 267.490 250.335 254.763 1.00 104.72 264 GLY B C 1
ATOM 4854 O O . GLY B 1 265 ? 268.360 251.210 254.690 1.00 112.08 264 GLY B O 1
ATOM 4855 N N . LYS B 1 266 ? 267.687 249.098 254.319 1.00 95.27 265 LYS B N 1
ATOM 4856 C CA . LYS B 1 266 ? 268.944 248.668 253.724 1.00 93.25 265 LYS B CA 1
ATOM 4857 C C . LYS B 1 266 ? 268.712 248.286 252.272 1.00 95.73 265 LYS B C 1
ATOM 4858 O O . LYS B 1 266 ? 267.769 247.553 251.961 1.00 102.66 265 LYS B O 1
ATOM 4864 N N . ASP B 1 267 ? 269.571 248.785 251.390 1.00 102.21 266 ASP B N 1
ATOM 4865 C CA . ASP B 1 267 ? 269.481 248.456 249.983 1.00 101.84 266 ASP B CA 1
ATOM 4866 C C . ASP B 1 267 ? 269.906 247.008 249.754 1.00 105.96 266 ASP B C 1
ATOM 4867 O O . ASP B 1 267 ? 270.573 246.407 250.598 1.00 112.38 266 ASP B O 1
ATOM 4872 N N . PRO B 1 268 ? 269.520 246.420 248.619 1.00 95.38 267 PRO B N 1
ATOM 4873 C CA . PRO B 1 268 ? 269.875 245.014 248.365 1.00 92.78 267 PRO B CA 1
ATOM 4874 C C . PRO B 1 268 ? 271.368 244.750 248.315 1.00 96.41 267 PRO B C 1
ATOM 4875 O O . PRO B 1 268 ? 271.781 243.603 248.519 1.00 105.90 267 PRO B O 1
ATOM 4879 N N . SER B 1 269 ? 272.195 245.762 248.046 1.00 95.56 268 SER B N 1
ATOM 4880 C CA . SER B 1 269 ? 273.631 245.533 247.942 1.00 95.40 268 SER B CA 1
ATOM 4881 C C . SER B 1 269 ? 274.256 245.132 249.271 1.00 96.01 268 SER B C 1
ATOM 4882 O O . SER B 1 269 ? 275.374 244.608 249.279 1.00 102.37 268 SER B O 1
ATOM 4885 N N . LYS B 1 270 ? 273.571 245.364 250.386 1.00 96.01 269 LYS B N 1
ATOM 4886 C CA . LYS B 1 270 ? 274.084 244.997 251.699 1.00 98.72 269 LYS B CA 1
ATOM 4887 C C . LYS B 1 270 ? 273.661 243.572 252.026 1.00 105.74 269 LYS B C 1
ATOM 4888 O O . LYS B 1 270 ? 272.468 243.251 252.000 1.00 107.26 269 LYS B O 1
ATOM 4894 N N . VAL B 1 271 ? 274.642 242.723 252.339 1.00 104.60 270 VAL B N 1
ATOM 4895 C CA . VAL B 1 271 ? 274.366 241.314 252.585 1.00 98.15 270 VAL B CA 1
ATOM 4896 C C . VAL B 1 271 ? 273.527 241.100 253.834 1.00 103.45 270 VAL B C 1
ATOM 4897 O O . VAL B 1 271 ? 272.976 240.011 254.022 1.00 110.19 270 VAL B O 1
ATOM 4901 N N . ASP B 1 272 ? 273.409 242.107 254.701 1.00 119.60 271 ASP B N 1
ATOM 4902 C CA . ASP B 1 272 ? 272.566 241.962 255.881 1.00 120.31 271 ASP B CA 1
ATOM 4903 C C . ASP B 1 272 ? 271.105 241.745 255.520 1.00 114.37 271 ASP B C 1
ATOM 4904 O O . ASP B 1 272 ? 270.343 241.233 256.346 1.00 113.74 271 ASP B O 1
ATOM 4909 N N . ARG B 1 273 ? 270.697 242.122 254.311 1.00 94.55 272 ARG B N 1
ATOM 4910 C CA . ARG B 1 273 ? 269.328 241.951 253.851 1.00 90.61 272 ARG B CA 1
ATOM 4911 C C . ARG B 1 273 ? 269.213 240.949 252.714 1.00 92.72 272 ARG B C 1
ATOM 4912 O O . ARG B 1 273 ? 268.374 240.047 252.768 1.00 97.95 272 ARG B O 1
ATOM 4920 N N . SER B 1 274 ? 270.040 241.088 251.676 1.00 83.95 273 SER B N 1
ATOM 4921 C CA . SER B 1 274 ? 269.922 240.216 250.513 1.00 79.94 273 SER B CA 1
ATOM 4922 C C . SER B 1 274 ? 270.265 238.772 250.854 1.00 84.36 273 SER B C 1
ATOM 4923 O O . SER B 1 274 ? 269.590 237.846 250.392 1.00 94.07 273 SER B O 1
ATOM 4926 N N . ALA B 1 275 ? 271.312 238.556 251.652 1.00 82.18 274 ALA B N 1
ATOM 4927 C CA . ALA B 1 275 ? 271.701 237.189 251.982 1.00 82.76 274 ALA B CA 1
ATOM 4928 C C . ALA B 1 275 ? 270.654 236.498 252.841 1.00 88.44 274 ALA B C 1
ATOM 4929 O O . ALA B 1 275 ? 270.468 235.283 252.726 1.00 100.01 274 ALA B O 1
ATOM 4931 N N . ALA B 1 276 ? 269.973 237.244 253.712 1.00 84.43 275 ALA B N 1
ATOM 4932 C CA . ALA B 1 276 ? 268.869 236.661 254.464 1.00 79.52 275 ALA B CA 1
ATOM 4933 C C . ALA B 1 276 ? 267.741 236.241 253.534 1.00 81.92 275 ALA B C 1
ATOM 4934 O O . ALA B 1 276 ? 267.136 235.180 253.719 1.00 91.04 275 ALA B O 1
ATOM 4936 N N . TYR B 1 277 ? 267.437 237.068 252.532 1.00 80.16 276 TYR B N 1
ATOM 4937 C CA . TYR B 1 277 ? 266.483 236.664 251.506 1.00 73.22 276 TYR B CA 1
ATOM 4938 C C . TYR B 1 277 ? 267.000 235.466 250.724 1.00 81.84 276 TYR B C 1
ATOM 4939 O O . TYR B 1 277 ? 266.244 234.536 250.423 1.00 87.91 276 TYR B O 1
ATOM 4948 N N . ALA B 1 278 ? 268.288 235.476 250.378 1.00 74.87 277 ALA B N 1
ATOM 4949 C CA . ALA B 1 278 ? 268.869 234.360 249.643 1.00 68.52 277 ALA B CA 1
ATOM 4950 C C . ALA B 1 278 ? 268.867 233.085 250.473 1.00 75.47 277 ALA B C 1
ATOM 4951 O O . ALA B 1 278 ? 268.588 232.001 249.951 1.00 80.43 277 ALA B O 1
ATOM 4953 N N . ALA B 1 279 ? 269.185 233.190 251.765 1.00 77.53 278 ALA B N 1
ATOM 4954 C CA . ALA B 1 279 ? 269.173 232.011 252.623 1.00 68.40 278 ALA B CA 1
ATOM 4955 C C . ALA B 1 279 ? 267.775 231.419 252.720 1.00 76.65 278 ALA B C 1
ATOM 4956 O O . ALA B 1 279 ? 267.608 230.195 252.693 1.00 95.30 278 ALA B O 1
ATOM 4958 N N . ARG B 1 280 ? 266.757 232.272 252.837 1.00 71.47 279 ARG B N 1
ATOM 4959 C CA . ARG B 1 280 ? 265.381 231.794 252.789 1.00 62.04 279 ARG B CA 1
ATOM 4960 C C . ARG B 1 280 ? 265.073 231.163 251.440 1.00 70.29 279 ARG B C 1
ATOM 4961 O O . ARG B 1 280 ? 264.342 230.170 251.360 1.00 81.36 279 ARG B O 1
ATOM 4969 N N . TYR B 1 281 ? 265.630 231.726 250.368 1.00 80.93 280 TYR B N 1
ATOM 4970 C CA . TYR B 1 281 ? 265.377 231.201 249.031 1.00 78.85 280 TYR B CA 1
ATOM 4971 C C . TYR B 1 281 ? 265.901 229.778 248.889 1.00 79.89 280 TYR B C 1
ATOM 4972 O O . TYR B 1 281 ? 265.193 228.892 248.398 1.00 87.08 280 TYR B O 1
ATOM 4981 N N . VAL B 1 282 ? 267.140 229.534 249.321 1.00 73.54 281 VAL B N 1
ATOM 4982 C CA . VAL B 1 282 ? 267.693 228.190 249.200 1.00 76.68 281 VAL B CA 1
ATOM 4983 C C . VAL B 1 282 ? 267.044 227.245 250.202 1.00 78.70 281 VAL B C 1
ATOM 4984 O O . VAL B 1 282 ? 266.903 226.047 249.931 1.00 85.96 281 VAL B O 1
ATOM 4988 N N . ALA B 1 283 ? 266.639 227.752 251.368 1.00 81.10 282 ALA B N 1
ATOM 4989 C CA . ALA B 1 283 ? 265.983 226.897 252.349 1.00 70.08 282 ALA B CA 1
ATOM 4990 C C . ALA B 1 283 ? 264.603 226.473 251.870 1.00 76.87 282 ALA B C 1
ATOM 4991 O O . ALA B 1 283 ? 264.194 225.326 252.075 1.00 93.59 282 ALA B O 1
ATOM 4993 N N . LYS B 1 284 ? 263.870 227.387 251.236 1.00 75.64 283 LYS B N 1
ATOM 4994 C CA . LYS B 1 284 ? 262.550 227.047 250.721 1.00 70.57 283 LYS B CA 1
ATOM 4995 C C . LYS B 1 284 ? 262.644 226.041 249.583 1.00 79.91 283 LYS B C 1
ATOM 4996 O O . LYS B 1 284 ? 261.827 225.118 249.495 1.00 87.82 283 LYS B O 1
ATOM 5002 N N . ASN B 1 285 ? 263.633 226.201 248.702 1.00 86.54 284 ASN B N 1
ATOM 5003 C CA . ASN B 1 285 ? 263.767 225.290 247.570 1.00 85.58 284 ASN B CA 1
ATOM 5004 C C . ASN B 1 285 ? 264.135 223.884 248.024 1.00 90.20 284 ASN B C 1
ATOM 5005 O O . ASN B 1 285 ? 263.652 222.900 247.455 1.00 98.70 284 ASN B O 1
ATOM 5010 N N . ILE B 1 286 ? 264.995 223.767 249.037 1.00 79.11 285 ILE B N 1
ATOM 5011 C CA . ILE B 1 286 ? 265.379 222.448 249.530 1.00 75.02 285 ILE B CA 1
ATOM 5012 C C . ILE B 1 286 ? 264.171 221.716 250.096 1.00 80.76 285 ILE B C 1
ATOM 5013 O O . ILE B 1 286 ? 263.964 220.528 249.827 1.00 93.82 285 ILE B O 1
ATOM 5018 N N . VAL B 1 287 ? 263.351 222.412 250.883 1.00 75.68 286 VAL B N 1
ATOM 5019 C CA . VAL B 1 287 ? 262.141 221.795 251.413 1.00 70.67 286 VAL B CA 1
ATOM 5020 C C . VAL B 1 287 ? 261.138 221.535 250.297 1.00 78.68 286 VAL B C 1
ATOM 5021 O O . VAL B 1 287 ? 260.488 220.484 250.261 1.00 87.82 286 VAL B O 1
ATOM 5025 N N . ALA B 1 288 ? 260.993 222.486 249.370 1.00 82.38 287 ALA B N 1
ATOM 5026 C CA . ALA B 1 288 ? 260.055 222.304 248.268 1.00 83.06 287 ALA B CA 1
ATOM 5027 C C . ALA B 1 288 ? 260.465 221.151 247.365 1.00 85.98 287 ALA B C 1
ATOM 5028 O O . ALA B 1 288 ? 259.608 220.512 246.746 1.00 89.78 287 ALA B O 1
ATOM 5030 N N . ALA B 1 289 ? 261.763 220.869 247.276 1.00 91.15 288 ALA B N 1
ATOM 5031 C CA . ALA B 1 289 ? 262.247 219.755 246.474 1.00 89.55 288 ALA B CA 1
ATOM 5032 C C . ALA B 1 289 ? 262.054 218.409 247.154 1.00 94.86 288 ALA B C 1
ATOM 5033 O O . ALA B 1 289 ? 262.340 217.378 246.538 1.00 104.03 288 ALA B O 1
ATOM 5035 N N . GLY B 1 290 ? 261.586 218.390 248.398 1.00 90.42 289 GLY B N 1
ATOM 5036 C CA . GLY B 1 290 ? 261.435 217.148 249.121 1.00 85.90 289 GLY B CA 1
ATOM 5037 C C . GLY B 1 290 ? 262.703 216.620 249.744 1.00 90.82 289 GLY B C 1
ATOM 5038 O O . GLY B 1 290 ? 262.708 215.485 250.232 1.00 103.46 289 GLY B O 1
ATOM 5039 N N . LEU B 1 291 ? 263.783 217.403 249.739 1.00 91.43 290 LEU B N 1
ATOM 5040 C CA . LEU B 1 291 ? 265.039 216.938 250.312 1.00 93.22 290 LEU B CA 1
ATOM 5041 C C . LEU B 1 291 ? 264.971 216.847 251.831 1.00 99.54 290 LEU B C 1
ATOM 5042 O O . LEU B 1 291 ? 265.611 215.973 252.424 1.00 106.93 290 LEU B O 1
ATOM 5047 N N . ALA B 1 292 ? 264.215 217.732 252.475 1.00 101.69 291 ALA B N 1
ATOM 5048 C CA . ALA B 1 292 ? 264.101 217.715 253.924 1.00 100.67 291 ALA B CA 1
ATOM 5049 C C . ALA B 1 292 ? 262.774 218.329 254.336 1.00 102.21 291 ALA B C 1
ATOM 5050 O O . ALA B 1 292 ? 262.229 219.188 253.640 1.00 109.28 291 ALA B O 1
ATOM 5052 N N . ASP B 1 293 ? 262.257 217.877 255.479 1.00 111.17 292 ASP B N 1
ATOM 5053 C CA . ASP B 1 293 ? 261.026 218.455 256.009 1.00 110.34 292 ASP B CA 1
ATOM 5054 C C . ASP B 1 293 ? 261.279 219.831 256.609 1.00 110.28 292 ASP B C 1
ATOM 5055 O O . ASP B 1 293 ? 260.463 220.744 256.448 1.00 117.41 292 ASP B O 1
ATOM 5060 N N . ARG B 1 294 ? 262.394 219.993 257.311 1.00 99.15 293 ARG B N 1
ATOM 5061 C CA . ARG B 1 294 ? 262.828 221.283 257.825 1.00 93.58 293 ARG B CA 1
ATOM 5062 C C . ARG B 1 294 ? 264.265 221.519 257.399 1.00 95.60 293 ARG B C 1
ATOM 5063 O O . ARG B 1 294 ? 265.085 220.598 257.427 1.00 105.67 293 ARG B O 1
ATOM 5071 N N . CYS B 1 295 ? 264.567 222.748 257.000 1.00 85.60 294 CYS B N 1
ATOM 5072 C CA . CYS B 1 295 ? 265.913 223.098 256.580 1.00 88.77 294 CYS B CA 1
ATOM 5073 C C . CYS B 1 295 ? 266.273 224.465 257.131 1.00 90.93 294 CYS B C 1
ATOM 5074 O O . CYS B 1 295 ? 265.460 225.391 257.093 1.00 96.76 294 CYS B O 1
ATOM 5077 N N . GLU B 1 296 ? 267.493 224.585 257.647 1.00 99.26 295 GLU B N 1
ATOM 5078 C CA . GLU B 1 296 ? 268.004 225.848 258.154 1.00 98.21 295 GLU B CA 1
ATOM 5079 C C . GLU B 1 296 ? 269.362 226.115 257.529 1.00 100.53 295 GLU B C 1
ATOM 5080 O O . GLU B 1 296 ? 270.241 225.248 257.552 1.00 107.78 295 GLU B O 1
ATOM 5086 N N . ILE B 1 297 ? 269.532 227.312 256.978 1.00 88.61 296 ILE B N 1
ATOM 5087 C CA . ILE B 1 297 ? 270.730 227.687 256.239 1.00 87.92 296 ILE B CA 1
ATOM 5088 C C . ILE B 1 297 ? 271.385 228.857 256.951 1.00 90.85 296 ILE B C 1
ATOM 5089 O O . ILE B 1 297 ? 270.713 229.838 257.286 1.00 95.85 296 ILE B O 1
ATOM 5094 N N . GLN B 1 298 ? 272.691 228.757 257.180 1.00 92.01 297 GLN B N 1
ATOM 5095 C CA . GLN B 1 298 ? 273.474 229.860 257.715 1.00 88.30 297 GLN B CA 1
ATOM 5096 C C . GLN B 1 298 ? 274.550 230.241 256.713 1.00 95.79 297 GLN B C 1
ATOM 5097 O O . GLN B 1 298 ? 275.320 229.385 256.267 1.00 100.79 297 GLN B O 1
ATOM 5103 N N . VAL B 1 299 ? 274.601 231.522 256.365 1.00 95.56 298 VAL B N 1
ATOM 5104 C CA . VAL B 1 299 ? 275.605 232.064 255.461 1.00 86.62 298 VAL B CA 1
ATOM 5105 C C . VAL B 1 299 ? 276.330 233.182 256.191 1.00 93.29 298 VAL B C 1
ATOM 5106 O O . VAL B 1 299 ? 275.689 234.052 256.792 1.00 100.11 298 VAL B O 1
ATOM 5110 N N . SER B 1 300 ? 277.658 233.156 256.147 1.00 95.80 299 SER B N 1
ATOM 5111 C CA . SER B 1 300 ? 278.477 234.140 256.838 1.00 94.46 299 SER B CA 1
ATOM 5112 C C . SER B 1 300 ? 279.436 234.779 255.850 1.00 95.85 299 SER B C 1
ATOM 5113 O O . SER B 1 300 ? 280.097 234.076 255.081 1.00 98.29 299 SER B O 1
ATOM 5116 N N . TYR B 1 301 ? 279.514 236.104 255.879 1.00 97.18 300 TYR B N 1
ATOM 5117 C CA . TYR B 1 301 ? 280.394 236.856 255.001 1.00 95.35 300 TYR B CA 1
ATOM 5118 C C . TYR B 1 301 ? 281.409 237.637 255.820 1.00 101.09 300 TYR B C 1
ATOM 5119 O O . TYR B 1 301 ? 281.135 238.049 256.950 1.00 106.66 300 TYR B O 1
ATOM 5128 N N . ALA B 1 302 ? 282.587 237.828 255.240 1.00 101.97 301 ALA B N 1
ATOM 5129 C CA . ALA B 1 302 ? 283.602 238.715 255.783 1.00 99.82 301 ALA B CA 1
ATOM 5130 C C . ALA B 1 302 ? 283.701 239.944 254.894 1.00 105.34 301 ALA B C 1
ATOM 5131 O O . ALA B 1 302 ? 283.687 239.831 253.665 1.00 114.18 301 ALA B O 1
ATOM 5133 N N . ILE B 1 303 ? 283.790 241.118 255.520 1.00 110.04 302 ILE B N 1
ATOM 5134 C CA . ILE B 1 303 ? 283.802 242.360 254.760 1.00 111.84 302 ILE B CA 1
ATOM 5135 C C . ILE B 1 303 ? 285.014 242.381 253.842 1.00 112.40 302 ILE B C 1
ATOM 5136 O O . ILE B 1 303 ? 286.141 242.095 254.261 1.00 118.25 302 ILE B O 1
ATOM 5141 N N . GLY B 1 304 ? 284.781 242.702 252.572 1.00 110.67 303 GLY B N 1
ATOM 5142 C CA . GLY B 1 304 ? 285.843 242.708 251.589 1.00 111.09 303 GLY B CA 1
ATOM 5143 C C . GLY B 1 304 ? 286.147 241.370 250.958 1.00 113.19 303 GLY B C 1
ATOM 5144 O O . GLY B 1 304 ? 287.111 241.271 250.192 1.00 117.96 303 GLY B O 1
ATOM 5145 N N . VAL B 1 305 ? 285.362 240.337 251.252 1.00 113.18 304 VAL B N 1
ATOM 5146 C CA . VAL B 1 305 ? 285.566 238.999 250.710 1.00 113.23 304 VAL B CA 1
ATOM 5147 C C . VAL B 1 305 ? 284.300 238.582 249.977 1.00 115.78 304 VAL B C 1
ATOM 5148 O O . VAL B 1 305 ? 283.191 238.766 250.493 1.00 119.73 304 VAL B O 1
ATOM 5152 N N . ALA B 1 306 ? 284.464 238.025 248.777 1.00 116.73 305 ALA B N 1
ATOM 5153 C CA . ALA B 1 306 ? 283.312 237.653 247.964 1.00 114.33 305 ALA B CA 1
ATOM 5154 C C . ALA B 1 306 ? 282.670 236.360 248.455 1.00 118.39 305 ALA B C 1
ATOM 5155 O O . ALA B 1 306 ? 281.505 236.351 248.863 1.00 120.29 305 ALA B O 1
ATOM 5157 N N . GLU B 1 307 ? 283.415 235.261 248.427 1.00 124.39 306 GLU B N 1
ATOM 5158 C CA . GLU B 1 307 ? 282.844 233.976 248.801 1.00 121.05 306 GLU B CA 1
ATOM 5159 C C . GLU B 1 307 ? 282.462 233.972 250.279 1.00 124.78 306 GLU B C 1
ATOM 5160 O O . GLU B 1 307 ? 283.171 234.553 251.106 1.00 128.39 306 GLU B O 1
ATOM 5166 N N . PRO B 1 308 ? 281.346 233.341 250.638 1.00 108.63 307 PRO B N 1
ATOM 5167 C CA . PRO B 1 308 ? 280.974 233.255 252.054 1.00 104.38 307 PRO B CA 1
ATOM 5168 C C . PRO B 1 308 ? 282.026 232.503 252.850 1.00 105.20 307 PRO B C 1
ATOM 5169 O O . PRO B 1 308 ? 282.625 231.540 252.370 1.00 107.26 307 PRO B O 1
ATOM 5173 N N . THR B 1 309 ? 282.250 232.955 254.084 1.00 105.35 308 THR B N 1
ATOM 5174 C CA . THR B 1 309 ? 283.238 232.299 254.931 1.00 106.72 308 THR B CA 1
ATOM 5175 C C . THR B 1 309 ? 282.759 230.933 255.400 1.00 107.72 308 THR B C 1
ATOM 5176 O O . THR B 1 309 ? 283.582 230.064 255.707 1.00 107.53 308 THR B O 1
ATOM 5180 N N . SER B 1 310 ? 281.447 230.721 255.461 1.00 104.41 309 SER B N 1
ATOM 5181 C CA . SER B 1 310 ? 280.912 229.447 255.914 1.00 103.52 309 SER B CA 1
ATOM 5182 C C . SER B 1 310 ? 279.486 229.294 255.413 1.00 102.59 309 SER B C 1
ATOM 5183 O O . SER B 1 310 ? 278.722 230.261 255.394 1.00 104.19 309 SER B O 1
ATOM 5186 N N . ILE B 1 311 ? 279.139 228.075 255.012 1.00 100.80 310 ILE B N 1
ATOM 5187 C CA . ILE B 1 311 ? 277.775 227.714 254.651 1.00 100.58 310 ILE B CA 1
ATOM 5188 C C . ILE B 1 311 ? 277.393 226.483 255.456 1.00 100.06 310 ILE B C 1
ATOM 5189 O O . ILE B 1 311 ? 278.097 225.468 255.415 1.00 100.90 310 ILE B O 1
ATOM 5194 N N . MET B 1 312 ? 276.287 226.571 256.187 1.00 105.43 311 MET B N 1
ATOM 5195 C CA . MET B 1 312 ? 275.823 225.476 257.025 1.00 99.93 311 MET B CA 1
ATOM 5196 C C . MET B 1 312 ? 274.391 225.132 256.654 1.00 108.43 311 MET B C 1
ATOM 5197 O O . MET B 1 312 ? 273.542 226.022 256.560 1.00 112.42 311 MET B O 1
ATOM 5202 N N . VAL B 1 313 ? 274.127 223.846 256.449 1.00 108.59 312 VAL B N 1
ATOM 5203 C CA . VAL B 1 313 ? 272.780 223.343 256.219 1.00 103.46 312 VAL B CA 1
ATOM 5204 C C . VAL B 1 313 ? 272.431 222.408 257.367 1.00 107.53 312 VAL B C 1
ATOM 5205 O O . VAL B 1 313 ? 273.221 221.526 257.723 1.00 113.12 312 VAL B O 1
ATOM 5209 N N . GLU B 1 314 ? 271.271 222.629 257.975 1.00 114.04 313 GLU B N 1
ATOM 5210 C CA . GLU B 1 314 ? 270.802 221.799 259.073 1.00 110.04 313 GLU B CA 1
ATOM 5211 C C . GLU B 1 314 ? 269.401 221.312 258.752 1.00 113.62 313 GLU B C 1
ATOM 5212 O O . GLU B 1 314 ? 268.515 222.117 258.454 1.00 117.49 313 GLU B O 1
ATOM 5218 N N . THR B 1 315 ? 269.204 219.999 258.813 1.00 110.13 314 THR B N 1
ATOM 5219 C CA . THR B 1 315 ? 267.920 219.394 258.504 1.00 112.90 314 THR B CA 1
ATOM 5220 C C . THR B 1 315 ? 267.248 218.775 259.718 1.00 115.88 314 THR B C 1
ATOM 5221 O O . THR B 1 315 ? 266.155 218.217 259.584 1.00 117.34 314 THR B O 1
ATOM 5225 N N . PHE B 1 316 ? 267.872 218.858 260.894 1.00 107.79 315 PHE B N 1
ATOM 5226 C CA . PHE B 1 316 ? 267.304 218.331 262.135 1.00 103.45 315 PHE B CA 1
ATOM 5227 C C . PHE B 1 316 ? 266.970 216.847 262.006 1.00 103.08 315 PHE B C 1
ATOM 5228 O O . PHE B 1 316 ? 265.975 216.366 262.550 1.00 103.78 315 PHE B O 1
ATOM 5236 N N . GLY B 1 317 ? 267.812 216.117 261.281 1.00 110.45 316 GLY B N 1
ATOM 5237 C CA . GLY B 1 317 ? 267.589 214.696 261.083 1.00 110.41 316 GLY B CA 1
ATOM 5238 C C . GLY B 1 317 ? 266.337 214.369 260.304 1.00 114.28 316 GLY B C 1
ATOM 5239 O O . GLY B 1 317 ? 265.730 213.318 260.531 1.00 117.16 316 GLY B O 1
ATOM 5240 N N . THR B 1 318 ? 265.932 215.244 259.383 1.00 113.52 317 THR B N 1
ATOM 5241 C CA . THR B 1 318 ? 264.772 215.006 258.532 1.00 109.44 317 THR B CA 1
ATOM 5242 C C . THR B 1 318 ? 265.147 214.993 257.056 1.00 112.32 317 THR B C 1
ATOM 5243 O O . THR B 1 318 ? 264.293 215.235 256.199 1.00 115.48 317 THR B O 1
ATOM 5247 N N . GLU B 1 319 ? 266.407 214.715 256.745 1.00 123.49 318 GLU B N 1
ATOM 5248 C CA . GLU B 1 319 ? 266.907 214.804 255.383 1.00 123.60 318 GLU B CA 1
ATOM 5249 C C . GLU B 1 319 ? 266.759 213.472 254.663 1.00 124.21 318 GLU B C 1
ATOM 5250 O O . GLU B 1 319 ? 267.001 212.408 255.240 1.00 125.97 318 GLU B O 1
ATOM 5256 N N . LYS B 1 320 ? 266.353 213.538 253.398 1.00 109.97 319 LYS B N 1
ATOM 5257 C CA . LYS B 1 320 ? 266.254 212.352 252.561 1.00 108.43 319 LYS B CA 1
ATOM 5258 C C . LYS B 1 320 ? 267.566 212.010 251.873 1.00 110.18 319 LYS B C 1
ATOM 5259 O O . LYS B 1 320 ? 267.657 210.958 251.232 1.00 112.34 319 LYS B O 1
ATOM 5265 N N . VAL B 1 321 ? 268.572 212.869 251.986 1.00 123.14 320 VAL B N 1
ATOM 5266 C CA . VAL B 1 321 ? 269.897 212.615 251.425 1.00 124.45 320 VAL B CA 1
ATOM 5267 C C . VAL B 1 321 ? 270.931 212.931 252.496 1.00 126.42 320 VAL B C 1
ATOM 5268 O O . VAL B 1 321 ? 270.653 213.689 253.439 1.00 127.82 320 VAL B O 1
ATOM 5272 N N . PRO B 1 322 ? 272.127 212.352 252.393 1.00 125.27 321 PRO B N 1
ATOM 5273 C CA . PRO B 1 322 ? 273.165 212.635 253.391 1.00 123.35 321 PRO B CA 1
ATOM 5274 C C . PRO B 1 322 ? 273.471 214.123 253.471 1.00 123.13 321 PRO B C 1
ATOM 5275 O O . PRO B 1 322 ? 273.457 214.834 252.465 1.00 127.36 321 PRO B O 1
ATOM 5279 N N . SER B 1 323 ? 273.743 214.588 254.692 1.00 124.28 322 SER B N 1
ATOM 5280 C CA . SER B 1 323 ? 273.876 216.022 254.930 1.00 127.45 322 SER B CA 1
ATOM 5281 C C . SER B 1 323 ? 275.042 216.617 254.151 1.00 132.01 322 SER B C 1
ATOM 5282 O O . SER B 1 323 ? 274.932 217.721 253.608 1.00 133.51 322 SER B O 1
ATOM 5285 N N . GLU B 1 324 ? 276.172 215.908 254.093 1.00 135.80 323 GLU B N 1
ATOM 5286 C CA . GLU B 1 324 ? 277.320 216.430 253.363 1.00 133.52 323 GLU B CA 1
ATOM 5287 C C . GLU B 1 324 ? 277.038 216.554 251.873 1.00 131.74 323 GLU B C 1
ATOM 5288 O O . GLU B 1 324 ? 277.676 217.367 251.198 1.00 131.51 323 GLU B O 1
ATOM 5294 N N . GLN B 1 325 ? 276.096 215.768 251.346 1.00 126.49 324 GLN B N 1
ATOM 5295 C CA . GLN B 1 325 ? 275.706 215.926 249.952 1.00 125.87 324 GLN B CA 1
ATOM 5296 C C . GLN B 1 325 ? 274.886 217.191 249.743 1.00 129.08 324 GLN B C 1
ATOM 5297 O O . GLN B 1 325 ? 274.996 217.832 248.693 1.00 131.59 324 GLN B O 1
ATOM 5303 N N . LEU B 1 326 ? 274.065 217.566 250.727 1.00 121.23 325 LEU B N 1
ATOM 5304 C CA . LEU B 1 326 ? 273.265 218.781 250.602 1.00 118.37 325 LEU B CA 1
ATOM 5305 C C . LEU B 1 326 ? 274.145 220.018 250.503 1.00 118.98 325 LEU B C 1
ATOM 5306 O O . LEU B 1 326 ? 273.862 220.926 249.713 1.00 123.97 325 LEU B O 1
ATOM 5311 N N . THR B 1 327 ? 275.212 220.079 251.302 1.00 115.64 326 THR B N 1
ATOM 5312 C CA . THR B 1 327 ? 276.085 221.245 251.265 1.00 118.22 326 THR B CA 1
ATOM 5313 C C . THR B 1 327 ? 276.750 221.395 249.905 1.00 120.98 326 THR B C 1
ATOM 5314 O O . THR B 1 327 ? 276.985 222.519 249.447 1.00 123.94 326 THR B O 1
ATOM 5318 N N . LEU B 1 328 ? 277.066 220.278 249.248 1.00 119.15 327 LEU B N 1
ATOM 5319 C CA . LEU B 1 328 ? 277.590 220.346 247.889 1.00 117.54 327 LEU B CA 1
ATOM 5320 C C . LEU B 1 328 ? 276.545 220.887 246.922 1.00 120.95 327 LEU B C 1
ATOM 5321 O O . LEU B 1 328 ? 276.868 221.685 246.034 1.00 123.16 327 LEU B O 1
ATOM 5326 N N . LEU B 1 329 ? 275.289 220.462 247.076 1.00 114.63 328 LEU B N 1
ATOM 5327 C CA . LEU B 1 329 ? 274.233 220.929 246.184 1.00 108.42 328 LEU B CA 1
ATOM 5328 C C . LEU B 1 329 ? 274.000 222.426 246.333 1.00 113.37 328 LEU B C 1
ATOM 5329 O O . LEU B 1 329 ? 273.752 223.123 245.343 1.00 118.54 328 LEU B O 1
ATOM 5334 N N . VAL B 1 330 ? 274.061 222.936 247.564 1.00 108.18 329 VAL B N 1
ATOM 5335 C CA . VAL B 1 330 ? 273.856 224.365 247.782 1.00 107.33 329 VAL B CA 1
ATOM 5336 C C . VAL B 1 330 ? 274.940 225.172 247.082 1.00 113.15 329 VAL B C 1
ATOM 5337 O O . VAL B 1 330 ? 274.660 226.188 246.436 1.00 118.43 329 VAL B O 1
ATOM 5341 N N . ARG B 1 331 ? 276.195 224.734 247.196 1.00 120.97 330 ARG B N 1
ATOM 5342 C CA . ARG B 1 331 ? 277.281 225.440 246.526 1.00 120.44 330 ARG B CA 1
ATOM 5343 C C . ARG B 1 331 ? 277.216 225.273 245.014 1.00 121.50 330 ARG B C 1
ATOM 5344 O O . ARG B 1 331 ? 277.609 226.182 244.275 1.00 121.64 330 ARG B O 1
ATOM 5352 N N . GLU B 1 332 ? 276.734 224.125 244.537 1.00 121.62 331 GLU B N 1
ATOM 5353 C CA . GLU B 1 332 ? 276.687 223.881 243.099 1.00 120.67 331 GLU B CA 1
ATOM 5354 C C . GLU B 1 332 ? 275.668 224.782 242.412 1.00 123.76 331 GLU B C 1
ATOM 5355 O O . GLU B 1 332 ? 275.971 225.412 241.392 1.00 127.09 331 GLU B O 1
ATOM 5361 N N . PHE B 1 333 ? 274.455 224.858 242.955 1.00 115.46 332 PHE B N 1
ATOM 5362 C CA . PHE B 1 333 ? 273.359 225.522 242.260 1.00 115.89 332 PHE B CA 1
ATOM 5363 C C . PHE B 1 333 ? 273.284 227.014 242.557 1.00 119.53 332 PHE B C 1
ATOM 5364 O O . PHE B 1 333 ? 273.190 227.828 241.634 1.00 121.14 332 PHE B O 1
ATOM 5372 N N . PHE B 1 334 ? 273.316 227.389 243.829 1.00 113.74 333 PHE B N 1
ATOM 5373 C CA . PHE B 1 334 ? 273.062 228.765 244.231 1.00 112.75 333 PHE B CA 1
ATOM 5374 C C . PHE B 1 334 ? 274.377 229.528 244.321 1.00 113.72 333 PHE B C 1
ATOM 5375 O O . PHE B 1 334 ? 275.297 229.110 245.033 1.00 112.34 333 PHE B O 1
ATOM 5383 N N . ASP B 1 335 ? 274.463 230.641 243.598 1.00 120.38 334 ASP B N 1
ATOM 5384 C CA . ASP B 1 335 ? 275.626 231.518 243.665 1.00 122.22 334 ASP B CA 1
ATOM 5385 C C . ASP B 1 335 ? 275.446 232.454 244.851 1.00 122.59 334 ASP B C 1
ATOM 5386 O O . ASP B 1 335 ? 274.612 233.363 244.812 1.00 121.77 334 ASP B O 1
ATOM 5391 N N . LEU B 1 336 ? 276.225 232.236 245.907 1.00 112.37 335 LEU B N 1
ATOM 5392 C CA . LEU B 1 336 ? 276.051 232.956 247.158 1.00 110.69 335 LEU B CA 1
ATOM 5393 C C . LEU B 1 336 ? 277.012 234.126 247.310 1.00 109.40 335 LEU B C 1
ATOM 5394 O O . LEU B 1 336 ? 277.115 234.690 248.403 1.00 113.44 335 LEU B O 1
ATOM 5399 N N . ARG B 1 337 ? 277.716 234.503 246.248 1.00 112.23 336 ARG B N 1
ATOM 5400 C CA . ARG B 1 337 ? 278.522 235.709 246.291 1.00 111.47 336 ARG B CA 1
ATOM 5401 C C . ARG B 1 337 ? 277.613 236.933 246.401 1.00 112.68 336 ARG B C 1
ATOM 5402 O O . ARG B 1 337 ? 276.474 236.908 245.930 1.00 120.84 336 ARG B O 1
ATOM 5410 N N . PRO B 1 338 ? 278.093 238.015 247.024 1.00 107.63 337 PRO B N 1
ATOM 5411 C CA . PRO B 1 338 ? 277.187 239.130 247.353 1.00 109.24 337 PRO B CA 1
ATOM 5412 C C . PRO B 1 338 ? 276.461 239.711 246.155 1.00 113.22 337 PRO B C 1
ATOM 5413 O O . PRO B 1 338 ? 275.293 240.097 246.278 1.00 118.25 337 PRO B O 1
ATOM 5417 N N . TYR B 1 339 ? 277.114 239.794 244.998 1.00 118.90 338 TYR B N 1
ATOM 5418 C CA . TYR B 1 339 ? 276.414 240.240 243.802 1.00 118.57 338 TYR B CA 1
ATOM 5419 C C . TYR B 1 339 ? 275.637 239.117 243.133 1.00 121.08 338 TYR B C 1
ATOM 5420 O O . TYR B 1 339 ? 274.668 239.393 242.419 1.00 123.46 338 TYR B O 1
ATOM 5429 N N . GLY B 1 340 ? 276.037 237.864 243.347 1.00 113.43 339 GLY B N 1
ATOM 5430 C CA . GLY B 1 340 ? 275.281 236.754 242.797 1.00 111.83 339 GLY B CA 1
ATOM 5431 C C . GLY B 1 340 ? 273.886 236.648 243.375 1.00 113.16 339 GLY B C 1
ATOM 5432 O O . GLY B 1 340 ? 272.962 236.192 242.698 1.00 115.32 339 GLY B O 1
ATOM 5433 N N . LEU B 1 341 ? 273.714 237.058 244.634 1.00 105.68 340 LEU B N 1
ATOM 5434 C CA . LEU B 1 341 ? 272.389 237.049 245.243 1.00 99.75 340 LEU B CA 1
ATOM 5435 C C . LEU B 1 341 ? 271.439 237.978 244.504 1.00 105.17 340 LEU B C 1
ATOM 5436 O O . LEU B 1 341 ? 270.290 237.616 244.229 1.00 112.61 340 LEU B O 1
ATOM 5441 N N . ILE B 1 342 ? 271.902 239.184 244.175 1.00 103.70 341 ILE B N 1
ATOM 5442 C CA . ILE B 1 342 ? 271.063 240.137 243.456 1.00 105.72 341 ILE B CA 1
ATOM 5443 C C . ILE B 1 342 ? 270.709 239.600 242.077 1.00 111.47 341 ILE B C 1
ATOM 5444 O O . ILE B 1 342 ? 269.562 239.707 241.626 1.00 113.35 341 ILE B O 1
ATOM 5449 N N . GLN B 1 343 ? 271.688 239.016 241.386 1.00 125.70 342 GLN B N 1
ATOM 5450 C CA . GLN B 1 343 ? 271.456 238.542 240.027 1.00 123.64 342 GLN B CA 1
ATOM 5451 C C . GLN B 1 343 ? 270.454 237.394 239.996 1.00 125.04 342 GLN B C 1
ATOM 5452 O O . GLN B 1 343 ? 269.616 237.324 239.090 1.00 125.04 342 GLN B O 1
ATOM 5458 N N . MET B 1 344 ? 270.519 236.489 240.968 1.00 117.13 343 MET B N 1
ATOM 5459 C CA . MET B 1 344 ? 269.639 235.328 240.981 1.00 116.59 343 MET B CA 1
ATOM 5460 C C . MET B 1 344 ? 268.293 235.606 241.635 1.00 118.65 343 MET B C 1
ATOM 5461 O O . MET B 1 344 ? 267.436 234.718 241.651 1.00 120.81 343 MET B O 1
ATOM 5466 N N . LEU B 1 345 ? 268.082 236.807 242.170 1.00 106.87 344 LEU B N 1
ATOM 5467 C CA . LEU B 1 345 ? 266.817 237.155 242.795 1.00 103.78 344 LEU B CA 1
ATOM 5468 C C . LEU B 1 345 ? 266.162 238.400 242.218 1.00 107.40 344 LEU B C 1
ATOM 5469 O O . LEU B 1 345 ? 264.977 238.626 242.486 1.00 113.09 344 LEU B O 1
ATOM 5474 N N . ASP B 1 346 ? 266.885 239.208 241.441 1.00 121.48 345 ASP B N 1
ATOM 5475 C CA . ASP B 1 346 ? 266.352 240.437 240.853 1.00 120.88 345 ASP B CA 1
ATOM 5476 C C . ASP B 1 346 ? 265.804 241.363 241.940 1.00 117.80 345 ASP B C 1
ATOM 5477 O O . ASP B 1 346 ? 264.620 241.701 241.975 1.00 118.81 345 ASP B O 1
ATOM 5482 N N . LEU B 1 347 ? 266.698 241.769 242.834 1.00 100.47 346 LEU B N 1
ATOM 5483 C CA . LEU B 1 347 ? 266.330 242.561 243.997 1.00 102.63 346 LEU B CA 1
ATOM 5484 C C . LEU B 1 347 ? 266.387 244.062 243.748 1.00 108.02 346 LEU B C 1
ATOM 5485 O O . LEU B 1 347 ? 266.020 244.834 244.638 1.00 114.63 346 LEU B O 1
ATOM 5490 N N . LEU B 1 348 ? 266.825 244.495 242.569 1.00 108.58 347 LEU B N 1
ATOM 5491 C CA . LEU B 1 348 ? 266.992 245.921 242.285 1.00 102.72 347 LEU B CA 1
ATOM 5492 C C . LEU B 1 348 ? 265.696 246.525 241.740 1.00 108.87 347 LEU B C 1
ATOM 5493 O O . LEU B 1 348 ? 265.618 246.999 240.609 1.00 114.00 347 LEU B O 1
ATOM 5498 N N . HIS B 1 349 ? 264.665 246.497 242.576 1.00 114.82 348 HIS B N 1
ATOM 5499 C CA . HIS B 1 349 ? 263.371 247.068 242.242 1.00 114.93 348 HIS B CA 1
ATOM 5500 C C . HIS B 1 349 ? 262.747 247.668 243.492 1.00 116.43 348 HIS B C 1
ATOM 5501 O O . HIS B 1 349 ? 263.006 247.197 244.605 1.00 119.81 348 HIS B O 1
ATOM 5508 N N . PRO B 1 350 ? 261.921 248.702 243.341 1.00 116.67 349 PRO B N 1
ATOM 5509 C CA . PRO B 1 350 ? 261.246 249.310 244.507 1.00 117.74 349 PRO B CA 1
ATOM 5510 C C . PRO B 1 350 ? 260.037 248.501 244.970 1.00 117.07 349 PRO B C 1
ATOM 5511 O O . PRO B 1 350 ? 258.877 248.822 244.717 1.00 117.05 349 PRO B O 1
ATOM 5515 N N . ILE B 1 351 ? 260.313 247.409 245.678 1.00 111.07 350 ILE B N 1
ATOM 5516 C CA . ILE B 1 351 ? 259.266 246.493 246.112 1.00 111.30 350 ILE B CA 1
ATOM 5517 C C . ILE B 1 351 ? 259.357 246.272 247.614 1.00 112.76 350 ILE B C 1
ATOM 5518 O O . ILE B 1 351 ? 258.717 245.366 248.157 1.00 115.41 350 ILE B O 1
ATOM 5523 N N . TYR B 1 352 ? 260.150 247.093 248.295 1.00 108.36 351 TYR B N 1
ATOM 5524 C CA . TYR B 1 352 ? 260.436 246.891 249.707 1.00 100.96 351 TYR B CA 1
ATOM 5525 C C . TYR B 1 352 ? 259.535 247.694 250.631 1.00 105.60 351 TYR B C 1
ATOM 5526 O O . TYR B 1 352 ? 259.677 247.588 251.852 1.00 111.44 351 TYR B O 1
ATOM 5535 N N . LYS B 1 353 ? 258.619 248.496 250.091 1.00 112.77 352 LYS B N 1
ATOM 5536 C CA . LYS B 1 353 ? 257.649 249.161 250.952 1.00 110.18 352 LYS B CA 1
ATOM 5537 C C . LYS B 1 353 ? 256.650 248.161 251.517 1.00 109.82 352 LYS B C 1
ATOM 5538 O O . LYS B 1 353 ? 256.237 248.272 252.676 1.00 110.52 352 LYS B O 1
ATOM 5544 N N . GLU B 1 354 ? 256.261 247.173 250.713 1.00 110.12 353 GLU B N 1
ATOM 5545 C CA . GLU B 1 354 ? 255.278 246.186 251.135 1.00 110.23 353 GLU B CA 1
ATOM 5546 C C . GLU B 1 354 ? 255.856 245.141 252.081 1.00 113.13 353 GLU B C 1
ATOM 5547 O O . GLU B 1 354 ? 255.096 244.506 252.818 1.00 114.26 353 GLU B O 1
ATOM 5553 N N . THR B 1 355 ? 257.174 244.957 252.088 1.00 103.88 354 THR B N 1
ATOM 5554 C CA . THR B 1 355 ? 257.782 243.892 252.873 1.00 103.86 354 THR B CA 1
ATOM 5555 C C . THR B 1 355 ? 258.032 244.281 254.323 1.00 104.04 354 THR B C 1
ATOM 5556 O O . THR B 1 355 ? 258.450 243.426 255.109 1.00 109.81 354 THR B O 1
ATOM 5560 N N . ALA B 1 356 ? 257.788 245.534 254.698 1.00 95.85 355 ALA B N 1
ATOM 5561 C CA . ALA B 1 356 ? 258.093 246.020 256.035 1.00 93.70 355 ALA B CA 1
ATOM 5562 C C . ALA B 1 356 ? 256.857 246.135 256.916 1.00 96.38 355 ALA B C 1
ATOM 5563 O O . ALA B 1 356 ? 256.871 246.891 257.892 1.00 102.81 355 ALA B O 1
ATOM 5565 N N . ALA B 1 357 ? 255.790 245.406 256.597 1.00 97.02 356 ALA B N 1
ATOM 5566 C CA . ALA B 1 357 ? 254.531 245.538 257.313 1.00 97.21 356 ALA B CA 1
ATOM 5567 C C . ALA B 1 357 ? 254.171 244.284 258.100 1.00 101.98 356 ALA B C 1
ATOM 5568 O O . ALA B 1 357 ? 253.974 244.356 259.316 1.00 104.22 356 ALA B O 1
ATOM 5570 N N . TYR B 1 358 ? 254.084 243.132 257.443 1.00 99.69 357 TYR B N 1
ATOM 5571 C CA . TYR B 1 358 ? 253.632 241.899 258.081 1.00 97.29 357 TYR B CA 1
ATOM 5572 C C . TYR B 1 358 ? 254.538 240.739 257.705 1.00 102.51 357 TYR B C 1
ATOM 5573 O O . TYR B 1 358 ? 254.086 239.658 257.322 1.00 104.88 357 TYR B O 1
ATOM 5582 N N . GLY B 1 359 ? 255.844 240.956 257.803 1.00 95.21 358 GLY B N 1
ATOM 5583 C CA . GLY B 1 359 ? 256.795 239.890 257.576 1.00 91.88 358 GLY B CA 1
ATOM 5584 C C . GLY B 1 359 ? 257.366 239.872 256.176 1.00 88.33 358 GLY B C 1
ATOM 5585 O O . GLY B 1 359 ? 256.639 240.054 255.197 1.00 88.60 358 GLY B O 1
ATOM 5586 N N . HIS B 1 360 ? 258.674 239.652 256.073 1.00 87.88 359 HIS B N 1
ATOM 5587 C CA . HIS B 1 360 ? 259.337 239.585 254.780 1.00 87.84 359 HIS B CA 1
ATOM 5588 C C . HIS B 1 360 ? 259.183 238.231 254.107 1.00 99.53 359 HIS B C 1
ATOM 5589 O O . HIS B 1 360 ? 259.515 238.105 252.925 1.00 106.76 359 HIS B O 1
ATOM 5596 N N . PHE B 1 361 ? 258.686 237.227 254.820 1.00 91.40 360 PHE B N 1
ATOM 5597 C CA . PHE B 1 361 ? 258.624 235.864 254.324 1.00 81.20 360 PHE B CA 1
ATOM 5598 C C . PHE B 1 361 ? 257.194 235.349 254.379 1.00 85.57 360 PHE B C 1
ATOM 5599 O O . PHE B 1 361 ? 256.360 235.845 255.139 1.00 90.73 360 PHE B O 1
ATOM 5607 N N . GLY B 1 362 ? 256.919 234.344 253.552 1.00 92.73 361 GLY B N 1
ATOM 5608 C CA . GLY B 1 362 ? 255.630 233.692 253.535 1.00 96.04 361 GLY B CA 1
ATOM 5609 C C . GLY B 1 362 ? 254.631 234.254 252.549 1.00 98.65 361 GLY B C 1
ATOM 5610 O O . GLY B 1 362 ? 253.569 233.650 252.361 1.00 100.91 361 GLY B O 1
ATOM 5611 N N . ARG B 1 363 ? 254.927 235.384 251.917 1.00 104.96 362 ARG B N 1
ATOM 5612 C CA . ARG B 1 363 ? 254.045 235.977 250.921 1.00 103.68 362 ARG B CA 1
ATOM 5613 C C . ARG B 1 363 ? 254.613 235.692 249.537 1.00 106.40 362 ARG B C 1
ATOM 5614 O O . ARG B 1 363 ? 255.727 236.119 249.217 1.00 117.55 362 ARG B O 1
ATOM 5622 N N . GLU B 1 364 ? 253.839 234.980 248.717 1.00 112.34 363 GLU B N 1
ATOM 5623 C CA . GLU B 1 364 ? 254.362 234.356 247.508 1.00 113.62 363 GLU B CA 1
ATOM 5624 C C . GLU B 1 364 ? 254.662 235.341 246.387 1.00 113.86 363 GLU B C 1
ATOM 5625 O O . GLU B 1 364 ? 255.271 234.939 245.390 1.00 114.73 363 GLU B O 1
ATOM 5631 N N . HIS B 1 365 ? 254.260 236.603 246.508 1.00 106.89 364 HIS B N 1
ATOM 5632 C CA . HIS B 1 365 ? 254.506 237.581 245.459 1.00 107.71 364 HIS B CA 1
ATOM 5633 C C . HIS B 1 365 ? 255.872 238.242 245.582 1.00 111.11 364 HIS B C 1
ATOM 5634 O O . HIS B 1 365 ? 256.078 239.328 245.030 1.00 114.93 364 HIS B O 1
ATOM 5641 N N . PHE B 1 366 ? 256.806 237.613 246.288 1.00 100.74 365 PHE B N 1
ATOM 5642 C CA . PHE B 1 366 ? 258.146 238.140 246.467 1.00 93.50 365 PHE B CA 1
ATOM 5643 C C . PHE B 1 366 ? 259.157 237.322 245.673 1.00 101.53 365 PHE B C 1
ATOM 5644 O O . PHE B 1 366 ? 258.984 236.113 245.497 1.00 107.13 365 PHE B O 1
ATOM 5652 N N . PRO B 1 367 ? 260.220 237.957 245.175 1.00 97.05 366 PRO B N 1
ATOM 5653 C CA . PRO B 1 367 ? 261.205 237.217 244.371 1.00 90.91 366 PRO B CA 1
ATOM 5654 C C . PRO B 1 367 ? 261.859 236.065 245.108 1.00 91.24 366 PRO B C 1
ATOM 5655 O O . PRO B 1 367 ? 262.166 235.041 244.485 1.00 94.99 366 PRO B O 1
ATOM 5659 N N . TRP B 1 368 ? 262.084 236.194 246.412 1.00 88.16 367 TRP B N 1
ATOM 5660 C CA . TRP B 1 368 ? 262.740 235.144 247.178 1.00 89.23 367 TRP B CA 1
ATOM 5661 C C . TRP B 1 368 ? 261.780 234.062 247.648 1.00 90.82 367 TRP B C 1
ATOM 5662 O O . TRP B 1 368 ? 262.220 233.106 248.294 1.00 95.46 367 TRP B O 1
ATOM 5673 N N . GLU B 1 369 ? 260.492 234.184 247.345 1.00 97.86 368 GLU B N 1
ATOM 5674 C CA . GLU B 1 369 ? 259.500 233.189 247.721 1.00 93.19 368 GLU B CA 1
ATOM 5675 C C . GLU B 1 369 ? 259.115 232.284 246.561 1.00 99.34 368 GLU B C 1
ATOM 5676 O O . GLU B 1 369 ? 258.103 231.583 246.644 1.00 107.15 368 GLU B O 1
ATOM 5682 N N . LYS B 1 370 ? 259.894 232.286 245.484 1.00 103.08 369 LYS B N 1
ATOM 5683 C CA . LYS B 1 370 ? 259.609 231.466 244.316 1.00 104.16 369 LYS B CA 1
ATOM 5684 C C . LYS B 1 370 ? 260.369 230.152 244.413 1.00 106.59 369 LYS B C 1
ATOM 5685 O O . LYS B 1 370 ? 261.580 230.145 244.651 1.00 112.78 369 LYS B O 1
ATOM 5691 N N . THR B 1 371 ? 259.656 229.041 244.237 1.00 114.53 370 THR B N 1
ATOM 5692 C CA . THR B 1 371 ? 260.276 227.719 244.207 1.00 115.47 370 THR B CA 1
ATOM 5693 C C . THR B 1 371 ? 260.401 227.290 242.748 1.00 118.96 370 THR B C 1
ATOM 5694 O O . THR B 1 371 ? 259.597 226.524 242.219 1.00 121.33 370 THR B O 1
ATOM 5698 N N . ASP B 1 372 ? 261.439 227.804 242.092 1.00 126.25 371 ASP B N 1
ATOM 5699 C CA . ASP B 1 372 ? 261.706 227.479 240.698 1.00 123.43 371 ASP B CA 1
ATOM 5700 C C . ASP B 1 372 ? 262.851 226.496 240.523 1.00 124.53 371 ASP B C 1
ATOM 5701 O O . ASP B 1 372 ? 262.834 225.705 239.575 1.00 125.72 371 ASP B O 1
ATOM 5706 N N . LYS B 1 373 ? 263.840 226.524 241.411 1.00 116.80 372 LYS B N 1
ATOM 5707 C CA . LYS B 1 373 ? 264.956 225.592 241.365 1.00 117.37 372 LYS B CA 1
ATOM 5708 C C . LYS B 1 373 ? 264.688 224.324 242.160 1.00 119.47 372 LYS B C 1
ATOM 5709 O O . LYS B 1 373 ? 265.596 223.502 242.316 1.00 120.35 372 LYS B O 1
ATOM 5715 N N . ALA B 1 374 ? 263.469 224.154 242.675 1.00 116.32 373 ALA B N 1
ATOM 5716 C CA . ALA B 1 374 ? 263.148 222.952 243.434 1.00 115.05 373 ALA B CA 1
ATOM 5717 C C . ALA B 1 374 ? 263.252 221.706 242.566 1.00 119.07 373 ALA B C 1
ATOM 5718 O O . ALA B 1 374 ? 263.788 220.681 243.001 1.00 125.20 373 ALA B O 1
ATOM 5720 N N . GLN B 1 375 ? 262.744 221.773 241.335 1.00 122.49 374 GLN B N 1
ATOM 5721 C CA . GLN B 1 375 ? 262.804 220.612 240.456 1.00 122.25 374 GLN B CA 1
ATOM 5722 C C . GLN B 1 375 ? 264.242 220.270 240.089 1.00 120.73 374 GLN B C 1
ATOM 5723 O O . GLN B 1 375 ? 264.605 219.090 240.015 1.00 122.94 374 GLN B O 1
ATOM 5729 N N . LEU B 1 376 ? 265.072 221.286 239.850 1.00 119.47 375 LEU B N 1
ATOM 5730 C CA . LEU B 1 376 ? 266.469 221.035 239.513 1.00 118.25 375 LEU B CA 1
ATOM 5731 C C . LEU B 1 376 ? 267.202 220.358 240.663 1.00 121.17 375 LEU B C 1
ATOM 5732 O O . LEU B 1 376 ? 267.987 219.428 240.447 1.00 123.63 375 LEU B O 1
ATOM 5737 N N . LEU B 1 377 ? 266.965 220.817 241.894 1.00 120.47 376 LEU B N 1
ATOM 5738 C CA . LEU B 1 377 ? 267.627 220.219 243.048 1.00 118.15 376 LEU B CA 1
ATOM 5739 C C . LEU B 1 377 ? 267.222 218.763 243.227 1.00 121.08 376 LEU B C 1
ATOM 5740 O O . LEU B 1 377 ? 268.061 217.912 243.541 1.00 127.51 376 LEU B O 1
ATOM 5745 N N . ARG B 1 378 ? 265.937 218.459 243.040 1.00 118.03 377 ARG B N 1
ATOM 5746 C CA . ARG B 1 378 ? 265.475 217.086 243.210 1.00 117.37 377 ARG B CA 1
ATOM 5747 C C . ARG B 1 378 ? 266.126 216.157 242.195 1.00 120.51 377 ARG B C 1
ATOM 5748 O O . ARG B 1 378 ? 266.505 215.028 242.529 1.00 123.34 377 ARG B O 1
ATOM 5756 N N . ASP B 1 379 ? 266.262 216.611 240.949 1.00 132.51 378 ASP B N 1
ATOM 5757 C CA . ASP B 1 379 ? 266.929 215.799 239.938 1.00 131.26 378 ASP B CA 1
ATOM 5758 C C . ASP B 1 379 ? 268.408 215.622 240.256 1.00 132.01 378 ASP B C 1
ATOM 5759 O O . ASP B 1 379 ? 268.959 214.530 240.077 1.00 133.62 378 ASP B O 1
ATOM 5764 N N . ALA B 1 380 ? 269.068 216.684 240.723 1.00 126.47 379 ALA B N 1
ATOM 5765 C CA . ALA B 1 380 ? 270.487 216.588 241.049 1.00 122.73 379 ALA B CA 1
ATOM 5766 C C . ALA B 1 380 ? 270.728 215.602 242.182 1.00 124.95 379 ALA B C 1
ATOM 5767 O O . ALA B 1 380 ? 271.692 214.828 242.148 1.00 127.64 379 ALA B O 1
ATOM 5769 N N . ALA B 1 381 ? 269.866 215.614 243.198 1.00 133.93 380 ALA B N 1
ATOM 5770 C CA . ALA B 1 381 ? 269.983 214.658 244.290 1.00 132.46 380 ALA B CA 1
ATOM 5771 C C . ALA B 1 381 ? 269.607 213.244 243.874 1.00 132.89 380 ALA B C 1
ATOM 5772 O O . ALA B 1 381 ? 269.829 212.310 244.651 1.00 131.69 380 ALA B O 1
ATOM 5774 N N . GLY B 1 382 ? 269.051 213.066 242.681 1.00 138.29 381 GLY B N 1
ATOM 5775 C CA . GLY B 1 382 ? 268.678 211.745 242.209 1.00 138.03 381 GLY B CA 1
ATOM 5776 C C . GLY B 1 382 ? 267.538 211.107 242.970 1.00 140.25 381 GLY B C 1
ATOM 5777 O O . GLY B 1 382 ? 267.558 209.891 243.202 1.00 140.89 381 GLY B O 1
ATOM 5778 N N . LEU B 1 383 ? 266.544 211.895 243.369 1.00 140.20 382 LEU B N 1
ATOM 5779 C CA . LEU B 1 383 ? 265.359 211.375 244.034 1.00 141.27 382 LEU B CA 1
ATOM 5780 C C . LEU B 1 383 ? 264.209 211.116 243.073 1.00 143.31 382 LEU B C 1
ATOM 5781 O O . LEU B 1 383 ? 263.126 210.725 243.520 1.00 143.50 382 LEU B O 1
ATOM 5786 N N . LYS B 1 384 ? 264.418 211.326 241.775 1.00 145.62 383 LYS B N 1
ATOM 5787 C CA . LYS B 1 384 ? 263.390 211.118 240.758 1.00 145.58 383 LYS B CA 1
ATOM 5788 C C . LYS B 1 384 ? 262.136 211.938 241.048 1.00 143.92 383 LYS B C 1
ATOM 5789 O O . LYS B 1 384 ? 262.052 213.111 240.684 1.00 143.54 383 LYS B O 1
ATOM 5791 N N . ALA C 1 2 ? 254.210 319.880 260.325 1.00 115.71 1 ALA C N 1
ATOM 5792 C CA . ALA C 1 2 ? 255.244 318.854 260.335 1.00 119.54 1 ALA C CA 1
ATOM 5793 C C . ALA C 1 2 ? 254.632 317.472 260.516 1.00 118.93 1 ALA C C 1
ATOM 5794 O O . ALA C 1 2 ? 255.142 316.653 261.279 1.00 117.37 1 ALA C O 1
ATOM 5796 N N . LYS C 1 3 ? 253.535 317.221 259.810 1.00 102.72 2 LYS C N 1
ATOM 5797 C CA . LYS C 1 3 ? 252.846 315.946 259.932 1.00 104.13 2 LYS C CA 1
ATOM 5798 C C . LYS C 1 3 ? 253.701 314.817 259.377 1.00 100.40 2 LYS C C 1
ATOM 5799 O O . LYS C 1 3 ? 254.350 314.959 258.337 1.00 106.66 2 LYS C O 1
ATOM 5805 N N . HIS C 1 4 ? 253.704 313.689 260.082 1.00 91.56 3 HIS C N 1
ATOM 5806 C CA . HIS C 1 4 ? 254.416 312.508 259.623 1.00 93.94 3 HIS C CA 1
ATOM 5807 C C . HIS C 1 4 ? 253.799 311.283 260.277 1.00 96.95 3 HIS C C 1
ATOM 5808 O O . HIS C 1 4 ? 253.446 311.316 261.456 1.00 102.80 3 HIS C O 1
ATOM 5815 N N . LEU C 1 5 ? 253.672 310.211 259.503 1.00 89.15 4 LEU C N 1
ATOM 5816 C CA . LEU C 1 5 ? 253.094 308.968 259.990 1.00 82.31 4 LEU C CA 1
ATOM 5817 C C . LEU C 1 5 ? 254.175 308.117 260.637 1.00 86.25 4 LEU C C 1
ATOM 5818 O O . LEU C 1 5 ? 255.255 307.939 260.068 1.00 101.96 4 LEU C O 1
ATOM 5823 N N . PHE C 1 6 ? 253.885 307.595 261.823 1.00 87.33 5 PHE C N 1
ATOM 5824 C CA . PHE C 1 6 ? 254.763 306.647 262.489 1.00 85.91 5 PHE C CA 1
ATOM 5825 C C . PHE C 1 6 ? 253.989 305.375 262.793 1.00 87.74 5 PHE C C 1
ATOM 5826 O O . PHE C 1 6 ? 252.830 305.427 263.213 1.00 98.91 5 PHE C O 1
ATOM 5834 N N . THR C 1 7 ? 254.639 304.237 262.586 1.00 83.20 6 THR C N 1
ATOM 5835 C CA . THR C 1 7 ? 254.009 302.933 262.710 1.00 78.34 6 THR C CA 1
ATOM 5836 C C . THR C 1 7 ? 254.762 302.087 263.725 1.00 86.63 6 THR C C 1
ATOM 5837 O O . THR C 1 7 ? 255.996 302.089 263.753 1.00 100.15 6 THR C O 1
ATOM 5841 N N . SER C 1 8 ? 254.015 301.380 264.569 1.00 85.80 7 SER C N 1
ATOM 5842 C CA . SER C 1 8 ? 254.579 300.384 265.466 1.00 87.78 7 SER C CA 1
ATOM 5843 C C . SER C 1 8 ? 253.688 299.155 265.452 1.00 92.27 7 SER C C 1
ATOM 5844 O O . SER C 1 8 ? 252.484 299.247 265.202 1.00 101.66 7 SER C O 1
ATOM 5847 N N . GLU C 1 9 ? 254.288 298.001 265.724 1.00 101.95 8 GLU C N 1
ATOM 5848 C CA . GLU C 1 9 ? 253.583 296.734 265.652 1.00 101.47 8 GLU C CA 1
ATOM 5849 C C . GLU C 1 9 ? 253.859 295.913 266.901 1.00 103.79 8 GLU C C 1
ATOM 5850 O O . GLU C 1 9 ? 254.806 296.170 267.646 1.00 112.12 8 GLU C O 1
ATOM 5856 N N . SER C 1 10 ? 253.010 294.913 267.115 1.00 85.58 9 SER C N 1
ATOM 5857 C CA . SER C 1 10 ? 253.171 293.990 268.225 1.00 82.43 9 SER C CA 1
ATOM 5858 C C . SER C 1 10 ? 252.543 292.661 267.844 1.00 85.56 9 SER C C 1
ATOM 5859 O O . SER C 1 10 ? 251.718 292.581 266.932 1.00 101.38 9 SER C O 1
ATOM 5862 N N . VAL C 1 11 ? 252.944 291.612 268.555 1.00 75.59 10 VAL C N 1
ATOM 5863 C CA . VAL C 1 11 ? 252.456 290.267 268.294 1.00 77.11 10 VAL C CA 1
ATOM 5864 C C . VAL C 1 11 ? 251.912 289.684 269.587 1.00 79.59 10 VAL C C 1
ATOM 5865 O O . VAL C 1 11 ? 252.331 290.058 270.687 1.00 89.45 10 VAL C O 1
ATOM 5869 N N . SER C 1 12 ? 250.965 288.763 269.449 1.00 90.83 11 SER C N 1
ATOM 5870 C CA . SER C 1 12 ? 250.334 288.148 270.601 1.00 90.95 11 SER C CA 1
ATOM 5871 C C . SER C 1 12 ? 251.236 287.071 271.193 1.00 97.33 11 SER C C 1
ATOM 5872 O O . SER C 1 12 ? 252.282 286.722 270.643 1.00 104.68 11 SER C O 1
ATOM 5875 N N . GLU C 1 13 ? 250.815 286.538 272.340 1.00 101.14 12 GLU C N 1
ATOM 5876 C CA . GLU C 1 13 ? 251.580 285.484 272.991 1.00 101.99 12 GLU C CA 1
ATOM 5877 C C . GLU C 1 13 ? 251.540 284.177 272.214 1.00 105.46 12 GLU C C 1
ATOM 5878 O O . GLU C 1 13 ? 252.350 283.286 272.486 1.00 110.97 12 GLU C O 1
ATOM 5884 N N . GLY C 1 14 ? 250.617 284.037 271.265 1.00 94.08 13 GLY C N 1
ATOM 5885 C CA . GLY C 1 14 ? 250.577 282.858 270.425 1.00 93.69 13 GLY C CA 1
ATOM 5886 C C . GLY C 1 14 ? 251.510 282.886 269.238 1.00 97.20 13 GLY C C 1
ATOM 5887 O O . GLY C 1 14 ? 251.606 281.887 268.520 1.00 104.79 13 GLY C O 1
ATOM 5888 N N . HIS C 1 15 ? 252.194 284.001 269.011 1.00 94.79 14 HIS C N 1
ATOM 5889 C CA . HIS C 1 15 ? 253.120 284.088 267.894 1.00 95.04 14 HIS C CA 1
ATOM 5890 C C . HIS C 1 15 ? 254.308 283.158 268.128 1.00 95.58 14 HIS C C 1
ATOM 5891 O O . HIS C 1 15 ? 254.773 283.021 269.263 1.00 107.14 14 HIS C O 1
ATOM 5898 N N . PRO C 1 16 ? 254.815 282.502 267.080 1.00 86.16 15 PRO C N 1
ATOM 5899 C CA . PRO C 1 16 ? 255.924 281.554 267.283 1.00 86.88 15 PRO C CA 1
ATOM 5900 C C . PRO C 1 16 ? 257.158 282.182 267.904 1.00 92.54 15 PRO C C 1
ATOM 5901 O O . PRO C 1 16 ? 257.848 281.527 268.692 1.00 97.75 15 PRO C O 1
ATOM 5905 N N . ASP C 1 17 ? 257.461 283.436 267.570 1.00 103.42 16 ASP C N 1
ATOM 5906 C CA . ASP C 1 17 ? 258.626 284.088 268.152 1.00 101.57 16 ASP C CA 1
ATOM 5907 C C . ASP C 1 17 ? 258.403 284.466 269.607 1.00 98.71 16 ASP C C 1
ATOM 5908 O O . ASP C 1 17 ? 259.378 284.669 270.337 1.00 102.40 16 ASP C O 1
ATOM 5913 N N . LYS C 1 18 ? 257.149 284.571 270.043 1.00 85.96 17 LYS C N 1
ATOM 5914 C CA . LYS C 1 18 ? 256.848 284.834 271.442 1.00 79.91 17 LYS C CA 1
ATOM 5915 C C . LYS C 1 18 ? 256.655 283.565 272.254 1.00 86.51 17 LYS C C 1
ATOM 5916 O O . LYS C 1 18 ? 256.832 283.599 273.476 1.00 96.86 17 LYS C O 1
ATOM 5922 N N . ILE C 1 19 ? 256.290 282.454 271.614 1.00 84.50 18 ILE C N 1
ATOM 5923 C CA . ILE C 1 19 ? 256.255 281.179 272.323 1.00 77.22 18 ILE C CA 1
ATOM 5924 C C . ILE C 1 19 ? 257.649 280.809 272.802 1.00 87.94 18 ILE C C 1
ATOM 5925 O O . ILE C 1 19 ? 257.833 280.358 273.938 1.00 100.55 18 ILE C O 1
ATOM 5930 N N . ALA C 1 20 ? 258.654 281.000 271.946 1.00 84.71 19 ALA C N 1
ATOM 5931 C CA . ALA C 1 20 ? 260.027 280.706 272.339 1.00 80.06 19 ALA C CA 1
ATOM 5932 C C . ALA C 1 20 ? 260.478 281.604 273.482 1.00 88.67 19 ALA C C 1
ATOM 5933 O O . ALA C 1 20 ? 261.185 281.155 274.390 1.00 99.01 19 ALA C O 1
ATOM 5935 N N . ASP C 1 21 ? 260.091 282.880 273.448 1.00 99.66 20 ASP C N 1
ATOM 5936 C CA . ASP C 1 21 ? 260.465 283.789 274.525 1.00 96.38 20 ASP C CA 1
ATOM 5937 C C . ASP C 1 21 ? 259.834 283.372 275.846 1.00 100.48 20 ASP C C 1
ATOM 5938 O O . ASP C 1 21 ? 260.492 283.399 276.892 1.00 114.21 20 ASP C O 1
ATOM 5943 N N . GLN C 1 22 ? 258.557 282.988 275.823 1.00 82.14 21 GLN C N 1
ATOM 5944 C CA . GLN C 1 22 ? 257.893 282.581 277.056 1.00 82.36 21 GLN C CA 1
ATOM 5945 C C . GLN C 1 22 ? 258.450 281.265 277.577 1.00 91.69 21 GLN C C 1
ATOM 5946 O O . GLN C 1 22 ? 258.611 281.092 278.790 1.00 102.73 21 GLN C O 1
ATOM 5952 N N . ILE C 1 23 ? 258.746 280.325 276.680 1.00 84.22 22 ILE C N 1
ATOM 5953 C CA . ILE C 1 23 ? 259.326 279.054 277.102 1.00 82.94 22 ILE C CA 1
ATOM 5954 C C . ILE C 1 23 ? 260.692 279.279 277.735 1.00 89.58 22 ILE C C 1
ATOM 5955 O O . ILE C 1 23 ? 261.023 278.677 278.763 1.00 99.08 22 ILE C O 1
ATOM 5960 N N . SER C 1 24 ? 261.506 280.147 277.133 1.00 97.11 23 SER C N 1
ATOM 5961 C CA . SER C 1 24 ? 262.827 280.424 277.686 1.00 95.05 23 SER C CA 1
ATOM 5962 C C . SER C 1 24 ? 262.729 281.061 279.065 1.00 102.56 23 SER C C 1
ATOM 5963 O O . SER C 1 24 ? 263.480 280.701 279.977 1.00 112.36 23 SER C O 1
ATOM 5966 N N . ASP C 1 25 ? 261.810 282.011 279.239 1.00 103.78 24 ASP C N 1
ATOM 5967 C CA . ASP C 1 25 ? 261.672 282.667 280.533 1.00 101.12 24 ASP C CA 1
ATOM 5968 C C . ASP C 1 25 ? 260.951 281.795 281.550 1.00 101.24 24 ASP C C 1
ATOM 5969 O O . ASP C 1 25 ? 261.172 281.952 282.755 1.00 107.90 24 ASP C O 1
ATOM 5974 N N . ALA C 1 26 ? 260.087 280.885 281.098 1.00 91.75 25 ALA C N 1
ATOM 5975 C CA . ALA C 1 26 ? 259.492 279.926 282.022 1.00 92.28 25 ALA C CA 1
ATOM 5976 C C . ALA C 1 26 ? 260.557 279.020 282.621 1.00 93.40 25 ALA C C 1
ATOM 5977 O O . ALA C 1 26 ? 260.500 278.682 283.808 1.00 101.29 25 ALA C O 1
ATOM 5979 N N . VAL C 1 27 ? 261.533 278.610 281.810 1.00 92.30 26 VAL C N 1
ATOM 5980 C CA . VAL C 1 27 ? 262.666 277.852 282.330 1.00 93.08 26 VAL C CA 1
ATOM 5981 C C . VAL C 1 27 ? 263.479 278.706 283.292 1.00 92.25 26 VAL C C 1
ATOM 5982 O O . VAL C 1 27 ? 263.917 278.235 284.347 1.00 99.42 26 VAL C O 1
ATOM 5986 N N . LEU C 1 28 ? 263.692 279.976 282.944 1.00 95.38 27 LEU C N 1
ATOM 5987 C CA . LEU C 1 28 ? 264.462 280.863 283.808 1.00 94.79 27 LEU C CA 1
ATOM 5988 C C . LEU C 1 28 ? 263.779 281.059 285.155 1.00 99.26 27 LEU C C 1
ATOM 5989 O O . LEU C 1 28 ? 264.437 281.037 286.201 1.00 107.12 27 LEU C O 1
ATOM 5994 N N . ASP C 1 29 ? 262.459 281.251 285.153 1.00 105.54 28 ASP C N 1
ATOM 5995 C CA . ASP C 1 29 ? 261.748 281.463 286.410 1.00 103.37 28 ASP C CA 1
ATOM 5996 C C . ASP C 1 29 ? 261.776 280.216 287.282 1.00 108.52 28 ASP C C 1
ATOM 5997 O O . ASP C 1 29 ? 261.873 280.316 288.510 1.00 112.29 28 ASP C O 1
ATOM 6002 N N . ALA C 1 30 ? 261.683 279.035 286.671 1.00 99.82 29 ALA C N 1
ATOM 6003 C CA .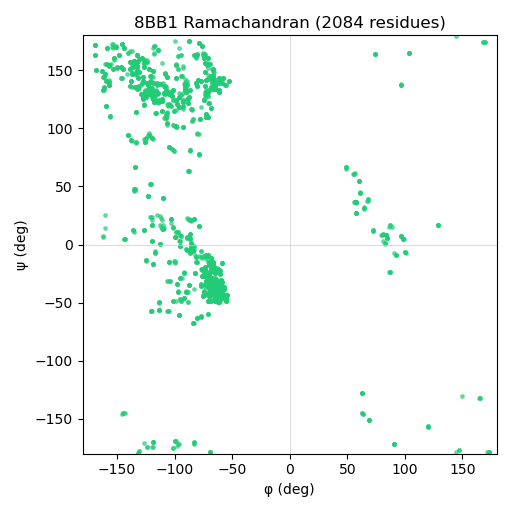 ALA C 1 30 ? 261.735 277.803 287.448 1.00 95.23 29 ALA C CA 1
ATOM 6004 C C . ALA C 1 30 ? 263.083 277.645 288.138 1.00 102.00 29 ALA C C 1
ATOM 6005 O O . ALA C 1 30 ? 263.152 277.188 289.285 1.00 110.22 29 ALA C O 1
ATOM 6007 N N . ILE C 1 31 ? 264.167 278.009 287.453 1.00 99.65 30 ILE C N 1
ATOM 6008 C CA . ILE C 1 31 ? 265.494 277.891 288.045 1.00 97.82 30 ILE C CA 1
ATOM 6009 C C . ILE C 1 31 ? 265.685 278.921 289.150 1.00 101.68 30 ILE C C 1
ATOM 6010 O O . ILE C 1 31 ? 266.247 278.617 290.209 1.00 109.40 30 ILE C O 1
ATOM 6015 N N . LEU C 1 32 ? 265.224 280.153 288.928 1.00 101.41 31 LEU C N 1
ATOM 6016 C CA . LEU C 1 32 ? 265.405 281.206 289.919 1.00 101.07 31 LEU C CA 1
ATOM 6017 C C . LEU C 1 32 ? 264.643 280.937 291.208 1.00 109.14 31 LEU C C 1
ATOM 6018 O O . LEU C 1 32 ? 265.004 281.492 292.251 1.00 114.12 31 LEU C O 1
ATOM 6023 N N . GLU C 1 33 ? 263.597 280.110 291.166 1.00 119.10 32 GLU C N 1
ATOM 6024 C CA . GLU C 1 33 ? 262.885 279.772 292.392 1.00 117.16 32 GLU C CA 1
ATOM 6025 C C . GLU C 1 33 ? 263.748 278.943 293.332 1.00 121.76 32 GLU C C 1
ATOM 6026 O O . GLU C 1 33 ? 263.623 279.065 294.555 1.00 124.50 32 GLU C O 1
ATOM 6032 N N . GLN C 1 34 ? 264.623 278.100 292.787 1.00 120.06 33 GLN C N 1
ATOM 6033 C CA . GLN C 1 34 ? 265.465 277.224 293.590 1.00 119.89 33 GLN C CA 1
ATOM 6034 C C . GLN C 1 34 ? 266.843 277.818 293.854 1.00 121.80 33 GLN C C 1
ATOM 6035 O O . GLN C 1 34 ? 267.315 277.802 294.993 1.00 124.70 33 GLN C O 1
ATOM 6041 N N . ASP C 1 35 ? 267.500 278.342 292.821 1.00 116.07 34 ASP C N 1
ATOM 6042 C CA . ASP C 1 35 ? 268.839 278.915 292.940 1.00 118.44 34 ASP C CA 1
ATOM 6043 C C . ASP C 1 35 ? 268.808 280.329 292.377 1.00 118.43 34 ASP C C 1
ATOM 6044 O O . ASP C 1 35 ? 269.029 280.535 291.177 1.00 123.06 34 ASP C O 1
ATOM 6049 N N . PRO C 1 36 ? 268.532 281.330 293.216 1.00 104.71 35 PRO C N 1
ATOM 6050 C CA . PRO C 1 36 ? 268.471 282.710 292.710 1.00 103.16 35 PRO C CA 1
ATOM 6051 C C . PRO C 1 36 ? 269.767 283.189 292.082 1.00 107.93 35 PRO C C 1
ATOM 6052 O O . PRO C 1 36 ? 269.728 284.014 291.162 1.00 114.39 35 PRO C O 1
ATOM 6056 N N . LYS C 1 37 ? 270.915 282.699 292.547 1.00 108.86 36 LYS C N 1
ATOM 6057 C CA . LYS C 1 37 ? 272.210 283.120 292.033 1.00 107.51 36 LYS C CA 1
ATOM 6058 C C . LYS C 1 37 ? 272.665 282.296 290.834 1.00 112.05 36 LYS C C 1
ATOM 6059 O O . LYS C 1 37 ? 273.866 282.250 290.546 1.00 114.33 36 LYS C O 1
ATOM 6065 N N . ALA C 1 38 ? 271.740 281.648 290.134 1.00 108.65 37 ALA C N 1
ATOM 6066 C CA . ALA C 1 38 ? 272.105 280.804 289.010 1.00 104.67 37 ALA C CA 1
ATOM 6067 C C . ALA C 1 38 ? 272.497 281.646 287.800 1.00 109.92 37 ALA C C 1
ATOM 6068 O O . ALA C 1 38 ? 272.216 282.845 287.722 1.00 114.82 37 ALA C O 1
ATOM 6070 N N . ARG C 1 39 ? 273.164 280.997 286.849 1.00 116.67 38 ARG C N 1
ATOM 6071 C CA . ARG C 1 39 ? 273.527 281.604 285.573 1.00 113.60 38 ARG C CA 1
ATOM 6072 C C . ARG C 1 39 ? 272.801 280.844 284.473 1.00 114.82 38 ARG C C 1
ATOM 6073 O O . ARG C 1 39 ? 273.085 279.666 284.235 1.00 123.28 38 ARG C O 1
ATOM 6081 N N . VAL C 1 40 ? 271.869 281.516 283.803 1.00 101.49 39 VAL C N 1
ATOM 6082 C CA . VAL C 1 40 ? 271.001 280.896 282.812 1.00 99.18 39 VAL C CA 1
ATOM 6083 C C . VAL C 1 40 ? 271.138 281.652 281.501 1.00 105.78 39 VAL C C 1
ATOM 6084 O O . VAL C 1 40 ? 271.046 282.884 281.477 1.00 114.85 39 VAL C O 1
ATOM 6088 N N . ALA C 1 41 ? 271.364 280.914 280.415 1.00 105.60 40 ALA C N 1
ATOM 6089 C CA . ALA C 1 41 ? 271.348 281.462 279.057 1.00 102.72 40 ALA C CA 1
ATOM 6090 C C . ALA C 1 41 ? 270.616 280.441 278.191 1.00 106.12 40 ALA C C 1
ATOM 6091 O O . ALA C 1 41 ? 271.234 279.537 277.628 1.00 112.74 40 ALA C O 1
ATOM 6093 N N . CYS C 1 42 ? 269.301 280.596 278.085 1.00 108.11 41 CYS C N 1
ATOM 6094 C CA . CYS C 1 42 ? 268.442 279.615 277.437 1.00 108.09 41 CYS C CA 1
ATOM 6095 C C . CYS C 1 42 ? 268.008 280.120 276.069 1.00 110.30 41 CYS C C 1
ATOM 6096 O O . CYS C 1 42 ? 267.541 281.256 275.941 1.00 113.09 41 CYS C O 1
ATOM 6099 N N . GLU C 1 43 ? 268.164 279.274 275.055 1.00 112.95 42 GLU C N 1
ATOM 6100 C CA . GLU C 1 43 ? 267.730 279.564 273.696 1.00 107.44 42 GLU C CA 1
ATOM 6101 C C . GLU C 1 43 ? 266.731 278.500 273.274 1.00 107.87 42 GLU C C 1
ATOM 6102 O O . GLU C 1 43 ? 266.992 277.304 273.433 1.00 116.62 42 GLU C O 1
ATOM 6108 N N . THR C 1 44 ? 265.595 278.929 272.735 1.00 84.34 43 THR C N 1
ATOM 6109 C CA . THR C 1 44 ? 264.522 278.021 272.358 1.00 82.76 43 THR C CA 1
ATOM 6110 C C . THR C 1 44 ? 264.235 278.151 270.871 1.00 87.53 43 THR C C 1
ATOM 6111 O O . THR C 1 44 ? 264.120 279.265 270.351 1.00 96.67 43 THR C O 1
ATOM 6115 N N . TYR C 1 45 ? 264.124 277.013 270.195 1.00 90.30 44 TYR C N 1
ATOM 6116 C CA . TYR C 1 45 ? 263.775 276.947 268.785 1.00 86.23 44 TYR C CA 1
ATOM 6117 C C . TYR C 1 45 ? 262.475 276.173 268.652 1.00 86.49 44 TYR C C 1
ATOM 6118 O O . TYR C 1 45 ? 262.373 275.041 269.134 1.00 105.93 44 TYR C O 1
ATOM 6127 N N . VAL C 1 46 ? 261.485 276.777 268.003 1.00 82.48 45 VAL C N 1
ATOM 6128 C CA . VAL C 1 46 ? 260.150 276.202 267.893 1.00 88.26 45 VAL C CA 1
ATOM 6129 C C . VAL C 1 46 ? 259.849 275.959 266.422 1.00 93.42 45 VAL C C 1
ATOM 6130 O O . VAL C 1 46 ? 259.913 276.887 265.607 1.00 97.54 45 VAL C O 1
ATOM 6134 N N . LYS C 1 47 ? 259.510 274.720 266.089 1.00 106.61 46 LYS C N 1
ATOM 6135 C CA . LYS C 1 47 ? 259.213 274.291 264.731 1.00 100.95 46 LYS C CA 1
ATOM 6136 C C . LYS C 1 47 ? 257.773 273.781 264.675 1.00 110.71 46 LYS C C 1
ATOM 6137 O O . LYS C 1 47 ? 257.004 273.935 265.625 1.00 118.31 46 LYS C O 1
ATOM 6143 N N . THR C 1 48 ? 257.416 273.166 263.545 1.00 115.67 47 THR C N 1
ATOM 6144 C CA . THR C 1 48 ? 256.028 272.781 263.305 1.00 117.78 47 THR C CA 1
ATOM 6145 C C . THR C 1 48 ? 255.513 271.828 264.375 1.00 118.33 47 THR C C 1
ATOM 6146 O O . THR C 1 48 ? 254.365 271.946 264.819 1.00 119.48 47 THR C O 1
ATOM 6150 N N . GLY C 1 49 ? 256.335 270.874 264.798 1.00 108.01 48 GLY C N 1
ATOM 6151 C CA . GLY C 1 49 ? 255.875 269.904 265.771 1.00 107.57 48 GLY C CA 1
ATOM 6152 C C . GLY C 1 49 ? 256.863 269.603 266.875 1.00 109.36 48 GLY C C 1
ATOM 6153 O O . GLY C 1 49 ? 256.682 268.640 267.624 1.00 113.18 48 GLY C O 1
ATOM 6154 N N . MET C 1 50 ? 257.909 270.414 266.995 1.00 104.75 49 MET C N 1
ATOM 6155 C CA . MET C 1 50 ? 258.931 270.186 268.002 1.00 104.55 49 MET C CA 1
ATOM 6156 C C . MET C 1 50 ? 259.303 271.500 268.667 1.00 104.28 49 MET C C 1
ATOM 6157 O O . MET C 1 50 ? 259.144 272.580 268.096 1.00 107.29 49 MET C O 1
ATOM 6162 N N . VAL C 1 51 ? 259.799 271.388 269.895 1.00 92.18 50 VAL C N 1
ATOM 6163 C CA . VAL C 1 51 ? 260.361 272.507 270.638 1.00 83.80 50 VAL C CA 1
ATOM 6164 C C . VAL C 1 51 ? 261.751 272.094 271.092 1.00 86.97 50 VAL C C 1
ATOM 6165 O O . VAL C 1 51 ? 261.900 271.100 271.812 1.00 104.86 50 VAL C O 1
ATOM 6169 N N . LEU C 1 52 ? 262.763 272.842 270.673 1.00 83.55 51 LEU C N 1
ATOM 6170 C CA . LEU C 1 52 ? 264.148 272.561 271.030 1.00 82.52 51 LEU C CA 1
ATOM 6171 C C . LEU C 1 52 ? 264.608 273.601 272.040 1.00 89.24 51 LEU C C 1
ATOM 6172 O O . LEU C 1 52 ? 264.744 274.781 271.706 1.00 103.86 51 LEU C O 1
ATOM 6177 N N . VAL C 1 53 ? 264.854 273.162 273.269 1.00 81.75 52 VAL C N 1
ATOM 6178 C CA . VAL C 1 53 ? 265.309 274.033 274.343 1.00 79.92 52 VAL C CA 1
ATOM 6179 C C . VAL C 1 53 ? 266.789 273.769 274.563 1.00 85.69 52 VAL C C 1
ATOM 6180 O O . VAL C 1 53 ? 267.187 272.638 274.866 1.00 101.71 52 VAL C O 1
ATOM 6184 N N . GLY C 1 54 ? 267.609 274.809 274.413 1.00 89.31 53 GLY C N 1
ATOM 6185 C CA . GLY C 1 54 ? 269.041 274.662 274.546 1.00 89.81 53 GLY C CA 1
ATOM 6186 C C . GLY C 1 54 ? 269.648 275.845 275.271 1.00 95.77 53 GLY C C 1
ATOM 6187 O O . GLY C 1 54 ? 269.020 276.892 275.435 1.00 106.53 53 GLY C O 1
ATOM 6188 N N . GLY C 1 55 ? 270.879 275.656 275.703 1.00 105.72 54 GLY C N 1
ATOM 6189 C CA . GLY C 1 55 ? 271.604 276.697 276.401 1.00 109.11 54 GLY C CA 1
ATOM 6190 C C . GLY C 1 55 ? 272.533 276.097 277.434 1.00 111.19 54 GLY C C 1
ATOM 6191 O O . GLY C 1 55 ? 272.650 274.884 277.573 1.00 118.75 54 GLY C O 1
ATOM 6192 N N . GLU C 1 56 ? 273.195 276.988 278.165 1.00 122.10 55 GLU C N 1
ATOM 6193 C CA . GLU C 1 56 ? 274.150 276.610 279.196 1.00 123.45 55 GLU C CA 1
ATOM 6194 C C . GLU C 1 56 ? 273.670 277.144 280.535 1.00 123.58 55 GLU C C 1
ATOM 6195 O O . GLU C 1 56 ? 273.366 278.334 280.659 1.00 126.78 55 GLU C O 1
ATOM 6201 N N . ILE C 1 57 ? 273.605 276.265 281.531 1.00 115.89 56 ILE C N 1
ATOM 6202 C CA . ILE C 1 57 ? 273.105 276.601 282.857 1.00 112.65 56 ILE C CA 1
ATOM 6203 C C . ILE C 1 57 ? 274.187 276.276 283.874 1.00 115.59 56 ILE C C 1
ATOM 6204 O O . ILE C 1 57 ? 274.792 275.199 283.821 1.00 123.86 56 ILE C O 1
ATOM 6209 N N . THR C 1 58 ? 274.433 277.205 284.791 1.00 118.28 57 THR C N 1
ATOM 6210 C CA . THR C 1 58 ? 275.372 277.012 285.893 1.00 119.39 57 THR C CA 1
ATOM 6211 C C . THR C 1 58 ? 274.569 277.150 287.182 1.00 119.53 57 THR C C 1
ATOM 6212 O O . THR C 1 58 ? 274.412 278.252 287.713 1.00 123.28 57 THR C O 1
ATOM 6216 N N . THR C 1 59 ? 274.057 276.030 287.682 1.00 123.92 58 THR C N 1
ATOM 6217 C CA . THR C 1 59 ? 273.186 276.056 288.844 1.00 122.95 58 THR C CA 1
ATOM 6218 C C . THR C 1 59 ? 273.281 274.733 289.584 1.00 123.81 58 THR C C 1
ATOM 6219 O O . THR C 1 59 ? 273.900 273.774 289.119 1.00 126.48 58 THR C O 1
ATOM 6223 N N . SER C 1 60 ? 272.649 274.698 290.756 1.00 124.89 59 SER C N 1
ATOM 6224 C CA . SER C 1 60 ? 272.475 273.478 291.531 1.00 126.35 59 SER C CA 1
ATOM 6225 C C . SER C 1 60 ? 271.011 273.062 291.607 1.00 126.00 59 SER C C 1
ATOM 6226 O O . SER C 1 60 ? 270.641 272.253 292.462 1.00 126.05 59 SER C O 1
ATOM 6229 N N . ALA C 1 61 ? 270.175 273.603 290.728 1.00 121.83 60 ALA C N 1
ATOM 6230 C CA . ALA C 1 61 ? 268.744 273.348 290.736 1.00 121.34 60 ALA C CA 1
ATOM 6231 C C . ALA C 1 61 ? 268.388 272.250 289.743 1.00 121.27 60 ALA C C 1
ATOM 6232 O O . ALA C 1 61 ? 269.063 272.058 288.729 1.00 120.77 60 ALA C O 1
ATOM 6234 N N . TRP C 1 62 ? 267.316 271.527 290.049 1.00 114.55 61 TRP C N 1
ATOM 6235 C CA . TRP C 1 62 ? 266.794 270.478 289.185 1.00 112.86 61 TRP C CA 1
ATOM 6236 C C . TRP C 1 62 ? 265.434 270.912 288.658 1.00 115.87 61 TRP C C 1
ATOM 6237 O O . TRP C 1 62 ? 264.529 271.214 289.442 1.00 118.60 61 TRP C O 1
ATOM 6248 N N . VAL C 1 63 ? 265.295 270.943 287.336 1.00 121.25 62 VAL C N 1
ATOM 6249 C CA . VAL C 1 63 ? 264.051 271.334 286.689 1.00 120.07 62 VAL C CA 1
ATOM 6250 C C . VAL C 1 63 ? 263.720 270.324 285.602 1.00 122.07 62 VAL C C 1
ATOM 6251 O O . VAL C 1 63 ? 264.609 269.714 285.001 1.00 122.82 62 VAL C O 1
ATOM 6255 N N . ASP C 1 64 ? 262.426 270.148 285.353 1.00 126.61 63 ASP C N 1
ATOM 6256 C CA . ASP C 1 64 ? 261.937 269.270 284.294 1.00 125.98 63 ASP C CA 1
ATOM 6257 C C . ASP C 1 64 ? 261.588 270.151 283.102 1.00 126.64 63 ASP C C 1
ATOM 6258 O O . ASP C 1 64 ? 260.539 270.799 283.081 1.00 126.89 63 ASP C O 1
ATOM 6263 N N . ILE C 1 65 ? 262.473 270.170 282.104 1.00 113.92 64 ILE C N 1
ATOM 6264 C CA . ILE C 1 65 ? 262.294 271.063 280.963 1.00 110.87 64 ILE C CA 1
ATOM 6265 C C . ILE C 1 65 ? 261.025 270.714 280.199 1.00 113.77 64 ILE C C 1
ATOM 6266 O O . ILE C 1 65 ? 260.268 271.600 279.787 1.00 117.20 64 ILE C O 1
ATOM 6271 N N . GLU C 1 66 ? 260.773 269.420 279.993 1.00 122.89 65 GLU C N 1
ATOM 6272 C CA . GLU C 1 66 ? 259.607 269.013 279.217 1.00 121.02 65 GLU C CA 1
ATOM 6273 C C . GLU C 1 66 ? 258.310 269.416 279.906 1.00 118.19 65 GLU C C 1
ATOM 6274 O O . GLU C 1 66 ? 257.377 269.896 279.253 1.00 123.64 65 GLU C O 1
ATOM 6280 N N . GLU C 1 67 ? 258.228 269.225 281.223 1.00 112.22 66 GLU C N 1
ATOM 6281 C CA . GLU C 1 67 ? 257.019 269.609 281.945 1.00 112.92 66 GLU C CA 1
ATOM 6282 C C . GLU C 1 67 ? 256.791 271.112 281.878 1.00 115.68 66 GLU C C 1
ATOM 6283 O O . GLU C 1 67 ? 255.659 271.568 281.679 1.00 119.69 66 GLU C O 1
ATOM 6289 N N . ILE C 1 68 ? 257.855 271.899 282.046 1.00 109.00 67 ILE C N 1
ATOM 6290 C CA . ILE C 1 68 ? 257.727 273.351 281.981 1.00 107.76 67 ILE C CA 1
ATOM 6291 C C . ILE C 1 68 ? 257.288 273.787 280.592 1.00 108.99 67 ILE C C 1
ATOM 6292 O O . ILE C 1 68 ? 256.408 274.643 280.441 1.00 114.16 67 ILE C O 1
ATOM 6297 N N . THR C 1 69 ? 257.898 273.211 279.555 1.00 100.45 68 THR C N 1
ATOM 6298 C CA . THR C 1 69 ? 257.581 273.613 278.189 1.00 98.24 68 THR C CA 1
ATOM 6299 C C . THR C 1 69 ? 256.136 273.286 277.837 1.00 99.40 68 THR C C 1
ATOM 6300 O O . THR C 1 69 ? 255.423 274.116 277.263 1.00 105.48 68 THR C O 1
ATOM 6304 N N . ARG C 1 70 ? 255.683 272.079 278.176 1.00 93.29 69 ARG C N 1
ATOM 6305 C CA . ARG C 1 70 ? 254.317 271.693 277.843 1.00 89.77 69 ARG C CA 1
ATOM 6306 C C . ARG C 1 70 ? 253.301 272.537 278.598 1.00 92.82 69 ARG C C 1
ATOM 6307 O O . ARG C 1 70 ? 252.266 272.914 278.039 1.00 104.94 69 ARG C O 1
ATOM 6315 N N . ASN C 1 71 ? 253.572 272.838 279.868 1.00 95.34 70 ASN C N 1
ATOM 6316 C CA . ASN C 1 71 ? 252.658 273.683 280.629 1.00 96.77 70 ASN C CA 1
ATOM 6317 C C . ASN C 1 71 ? 252.594 275.087 280.047 1.00 100.57 70 ASN C C 1
ATOM 6318 O O . ASN C 1 71 ? 251.518 275.691 279.983 1.00 108.56 70 ASN C O 1
ATOM 6323 N N . THR C 1 72 ? 253.737 275.626 279.621 1.00 96.54 71 THR C N 1
ATOM 6324 C CA . THR C 1 72 ? 253.757 276.967 279.046 1.00 94.03 71 THR C CA 1
ATOM 6325 C C . THR C 1 72 ? 252.940 277.028 277.762 1.00 95.37 71 THR C C 1
ATOM 6326 O O . THR C 1 72 ? 252.149 277.955 277.560 1.00 102.14 71 THR C O 1
ATOM 6330 N N . VAL C 1 73 ? 253.117 276.043 276.881 1.00 86.11 72 VAL C N 1
ATOM 6331 C CA . VAL C 1 73 ? 252.370 276.030 275.629 1.00 82.96 72 VAL C CA 1
ATOM 6332 C C . VAL C 1 73 ? 250.893 275.772 275.891 1.00 86.43 72 VAL C C 1
ATOM 6333 O O . VAL C 1 73 ? 250.021 276.349 275.232 1.00 91.83 72 VAL C O 1
ATOM 6337 N N . ARG C 1 74 ? 250.589 274.904 276.856 1.00 93.65 73 ARG C N 1
ATOM 6338 C CA . ARG C 1 74 ? 249.196 274.605 277.168 1.00 91.59 73 ARG C CA 1
ATOM 6339 C C . ARG C 1 74 ? 248.474 275.836 277.700 1.00 94.81 73 ARG C C 1
ATOM 6340 O O . ARG C 1 74 ? 247.301 276.061 277.383 1.00 98.53 73 ARG C O 1
ATOM 6348 N N . GLU C 1 75 ? 249.157 276.643 278.515 1.00 103.34 74 GLU C N 1
ATOM 6349 C CA . GLU C 1 75 ? 248.544 277.863 279.030 1.00 101.92 74 GLU C CA 1
ATOM 6350 C C . GLU C 1 75 ? 248.279 278.873 277.922 1.00 107.15 74 GLU C C 1
ATOM 6351 O O . GLU C 1 75 ? 247.318 279.644 278.008 1.00 109.97 74 GLU C O 1
ATOM 6357 N N . ILE C 1 76 ? 249.122 278.893 276.888 1.00 98.94 75 ILE C N 1
ATOM 6358 C CA . ILE C 1 76 ? 248.891 279.790 275.759 1.00 92.58 75 ILE C CA 1
ATOM 6359 C C . ILE C 1 76 ? 247.583 279.441 275.065 1.00 97.70 75 ILE C C 1
ATOM 6360 O O . ILE C 1 76 ? 246.800 280.327 274.700 1.00 98.00 75 ILE C O 1
ATOM 6365 N N . GLY C 1 77 ? 247.316 278.152 274.883 1.00 102.69 76 GLY C N 1
ATOM 6366 C CA . GLY C 1 77 ? 246.048 277.727 274.329 1.00 101.40 76 GLY C CA 1
ATOM 6367 C C . GLY C 1 77 ? 246.153 276.779 273.155 1.00 104.73 76 GLY C C 1
ATOM 6368 O O . GLY C 1 77 ? 245.180 276.596 272.420 1.00 107.63 76 GLY C O 1
ATOM 6369 N N . TYR C 1 78 ? 247.318 276.166 272.965 1.00 99.80 77 TYR C N 1
ATOM 6370 C CA . TYR C 1 78 ? 247.507 275.159 271.923 1.00 98.42 77 TYR C CA 1
ATOM 6371 C C . TYR C 1 78 ? 247.238 273.791 272.536 1.00 106.16 77 TYR C C 1
ATOM 6372 O O . TYR C 1 78 ? 248.092 273.226 273.221 1.00 111.22 77 TYR C O 1
ATOM 6381 N N . VAL C 1 79 ? 246.050 273.250 272.284 1.00 107.41 78 VAL C N 1
ATOM 6382 C CA . VAL C 1 79 ? 245.625 272.017 272.933 1.00 104.66 78 VAL C CA 1
ATOM 6383 C C . VAL C 1 79 ? 245.357 270.879 271.959 1.00 108.09 78 VAL C C 1
ATOM 6384 O O . VAL C 1 79 ? 245.288 269.719 272.397 1.00 109.06 78 VAL C O 1
ATOM 6388 N N . HIS C 1 80 ? 245.193 271.140 270.664 1.00 114.98 79 HIS C N 1
ATOM 6389 C CA . HIS C 1 80 ? 245.005 270.058 269.709 1.00 116.70 79 HIS C CA 1
ATOM 6390 C C . HIS C 1 80 ? 245.599 270.459 268.367 1.00 116.89 79 HIS C C 1
ATOM 6391 O O . HIS C 1 80 ? 245.862 271.634 268.107 1.00 118.38 79 HIS C O 1
ATOM 6398 N N . SER C 1 81 ? 245.810 269.452 267.517 1.00 115.65 80 SER C N 1
ATOM 6399 C CA . SER C 1 81 ? 246.549 269.653 266.277 1.00 113.86 80 SER C CA 1
ATOM 6400 C C . SER C 1 81 ? 245.781 270.475 265.252 1.00 116.72 80 SER C C 1
ATOM 6401 O O . SER C 1 81 ? 246.387 270.951 264.287 1.00 120.15 80 SER C O 1
ATOM 6404 N N . ASP C 1 82 ? 244.469 270.650 265.427 1.00 124.98 81 ASP C N 1
ATOM 6405 C CA . ASP C 1 82 ? 243.713 271.467 264.483 1.00 125.16 81 ASP C CA 1
ATOM 6406 C C . ASP C 1 82 ? 244.186 272.912 264.494 1.00 127.21 81 ASP C C 1
ATOM 6407 O O . ASP C 1 82 ? 244.121 273.595 263.467 1.00 125.56 81 ASP C O 1
ATOM 6412 N N . MET C 1 83 ? 244.665 273.395 265.641 1.00 122.95 82 MET C N 1
ATOM 6413 C CA . MET C 1 83 ? 245.243 274.729 265.715 1.00 117.39 82 MET C CA 1
ATOM 6414 C C . MET C 1 83 ? 246.608 274.810 265.053 1.00 117.13 82 MET C C 1
ATOM 6415 O O . MET C 1 83 ? 247.126 275.917 264.876 1.00 122.86 82 MET C O 1
ATOM 6420 N N . GLY C 1 84 ? 247.199 273.677 264.686 1.00 113.78 83 GLY C N 1
ATOM 6421 C CA . GLY C 1 84 ? 248.521 273.642 264.104 1.00 115.48 83 GLY C CA 1
ATOM 6422 C C . GLY C 1 84 ? 249.624 273.274 265.069 1.00 116.07 83 GLY C C 1
ATOM 6423 O O . GLY C 1 84 ? 250.770 273.103 264.636 1.00 118.15 83 GLY C O 1
ATOM 6424 N N . PHE C 1 85 ? 249.317 273.145 266.357 1.00 110.44 84 PHE C N 1
ATOM 6425 C CA . PHE C 1 85 ? 250.323 272.799 267.351 1.00 106.70 84 PHE C CA 1
ATOM 6426 C C . PHE C 1 85 ? 249.617 272.294 268.598 1.00 108.42 84 PHE C C 1
ATOM 6427 O O . PHE C 1 85 ? 248.661 272.919 269.063 1.00 115.98 84 PHE C O 1
ATOM 6435 N N . ASP C 1 86 ? 250.084 271.168 269.129 1.00 108.78 85 ASP C N 1
ATOM 6436 C CA . ASP C 1 86 ? 249.503 270.556 270.316 1.00 108.23 85 ASP C CA 1
ATOM 6437 C C . ASP C 1 86 ? 250.557 270.493 271.409 1.00 111.81 85 ASP C C 1
ATOM 6438 O O . ASP C 1 86 ? 251.654 269.973 271.189 1.00 115.99 85 ASP C O 1
ATOM 6443 N N . ALA C 1 87 ? 250.219 271.018 272.587 1.00 102.02 86 ALA C N 1
ATOM 6444 C CA . ALA C 1 87 ? 251.163 271.000 273.698 1.00 100.24 86 ALA C CA 1
ATOM 6445 C C . ALA C 1 87 ? 251.363 269.596 274.248 1.00 103.47 86 ALA C C 1
ATOM 6446 O O . ALA C 1 87 ? 252.462 269.262 274.703 1.00 111.74 86 ALA C O 1
ATOM 6448 N N . ASN C 1 88 ? 250.322 268.766 274.220 1.00 102.46 87 ASN C N 1
ATOM 6449 C CA . ASN C 1 88 ? 250.410 267.436 274.805 1.00 104.06 87 ASN C CA 1
ATOM 6450 C C . ASN C 1 88 ? 251.088 266.424 273.894 1.00 106.62 87 ASN C C 1
ATOM 6451 O O . ASN C 1 88 ? 251.476 265.352 274.368 1.00 109.21 87 ASN C O 1
ATOM 6456 N N . SER C 1 89 ? 251.242 266.730 272.609 1.00 109.07 88 SER C N 1
ATOM 6457 C CA . SER C 1 89 ? 251.788 265.786 271.640 1.00 111.56 88 SER C CA 1
ATOM 6458 C C . SER C 1 89 ? 252.818 266.462 270.749 1.00 112.13 88 SER C C 1
ATOM 6459 O O . SER C 1 89 ? 252.805 266.324 269.525 1.00 118.48 88 SER C O 1
ATOM 6462 N N . CYS C 1 90 ? 253.732 267.211 271.355 1.00 103.11 89 CYS C N 1
ATOM 6463 C CA . CYS C 1 90 ? 254.823 267.844 270.632 1.00 104.14 89 CYS C CA 1
ATOM 6464 C C . CYS C 1 90 ? 256.150 267.373 271.205 1.00 107.51 89 CYS C C 1
ATOM 6465 O O . CYS C 1 90 ? 256.267 267.136 272.410 1.00 113.08 89 CYS C O 1
ATOM 6468 N N . ALA C 1 91 ? 257.143 267.228 270.333 1.00 97.28 90 ALA C N 1
ATOM 6469 C CA . ALA C 1 91 ? 258.466 266.816 270.773 1.00 93.87 90 ALA C CA 1
ATOM 6470 C C . ALA C 1 91 ? 259.152 267.960 271.504 1.00 93.51 90 ALA C C 1
ATOM 6471 O O . ALA C 1 91 ? 259.186 269.091 271.014 1.00 104.66 90 ALA C O 1
ATOM 6473 N N . VAL C 1 92 ? 259.697 267.668 272.675 1.00 84.10 91 VAL C N 1
ATOM 6474 C CA . VAL C 1 92 ? 260.411 268.657 273.477 1.00 87.12 91 VAL C CA 1
ATOM 6475 C C . VAL C 1 92 ? 261.821 268.118 273.678 1.00 88.18 91 VAL C C 1
ATOM 6476 O O . VAL C 1 92 ? 262.088 267.346 274.602 1.00 101.72 91 VAL C O 1
ATOM 6480 N N . LEU C 1 93 ? 262.737 268.521 272.805 1.00 75.51 92 LEU C N 1
ATOM 6481 C CA . LEU C 1 93 ? 264.132 268.128 272.914 1.00 77.31 92 LEU C CA 1
ATOM 6482 C C . LEU C 1 93 ? 264.886 269.133 273.770 1.00 82.72 92 LEU C C 1
ATOM 6483 O O . LEU C 1 93 ? 264.699 270.345 273.635 1.00 96.39 92 LEU C O 1
ATOM 6488 N N . SER C 1 94 ? 265.736 268.625 274.653 1.00 89.33 93 SER C N 1
ATOM 6489 C CA . SER C 1 94 ? 266.525 269.458 275.549 1.00 90.13 93 SER C CA 1
ATOM 6490 C C . SER C 1 94 ? 267.999 269.303 275.208 1.00 94.08 93 SER C C 1
ATOM 6491 O O . SER C 1 94 ? 268.533 268.190 275.237 1.00 102.18 93 SER C O 1
ATOM 6494 N N . ALA C 1 95 ? 268.650 270.419 274.888 1.00 91.20 94 ALA C N 1
ATOM 6495 C CA . ALA C 1 95 ? 270.089 270.463 274.674 1.00 90.83 94 ALA C CA 1
ATOM 6496 C C . ALA C 1 95 ? 270.797 271.247 275.770 1.00 98.02 94 ALA C C 1
ATOM 6497 O O . ALA C 1 95 ? 271.909 271.739 275.560 1.00 101.18 94 ALA C O 1
ATOM 6499 N N . ILE C 1 96 ? 270.170 271.369 276.938 1.00 104.55 95 ILE C N 1
ATOM 6500 C CA . ILE C 1 96 ? 270.702 272.207 278.002 1.00 100.68 95 ILE C CA 1
ATOM 6501 C C . ILE C 1 96 ? 271.941 271.557 278.599 1.00 104.54 95 ILE C C 1
ATOM 6502 O O . ILE C 1 96 ? 271.919 270.387 279.001 1.00 111.94 95 ILE C O 1
ATOM 6507 N N . GLY C 1 97 ? 273.031 272.317 278.660 1.00 111.06 96 GLY C N 1
ATOM 6508 C CA . GLY C 1 97 ? 274.245 271.849 279.295 1.00 109.40 96 GLY C CA 1
ATOM 6509 C C . GLY C 1 97 ? 274.411 272.427 280.683 1.00 112.89 96 GLY C C 1
ATOM 6510 O O . GLY C 1 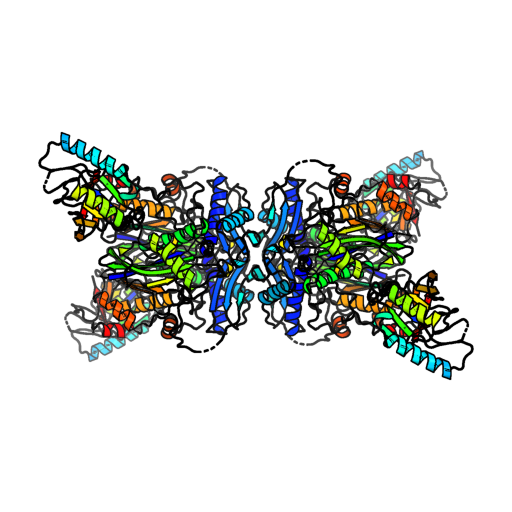97 ? 274.790 273.591 280.836 1.00 119.16 96 GLY C O 1
ATOM 6511 N N . LYS C 1 98 ? 274.131 271.623 281.703 1.00 118.03 97 LYS C N 1
ATOM 6512 C CA . LYS C 1 98 ? 274.168 272.089 283.080 1.00 116.85 97 LYS C CA 1
ATOM 6513 C C . LYS C 1 98 ? 275.540 271.842 283.689 1.00 117.09 97 LYS C C 1
ATOM 6514 O O . LYS C 1 98 ? 276.146 270.787 283.481 1.00 120.65 97 LYS C O 1
ATOM 6520 N N . GLN C 1 99 ? 276.025 272.822 284.439 1.00 126.34 98 GLN C N 1
ATOM 6521 C CA . GLN C 1 99 ? 277.305 272.741 285.126 1.00 127.43 98 GLN C CA 1
ATOM 6522 C C . GLN C 1 99 ? 277.080 272.874 286.632 1.00 131.56 98 GLN C C 1
ATOM 6523 O O . GLN C 1 99 ? 275.945 272.919 287.112 1.00 131.83 98 GLN C O 1
ATOM 6529 N N . SER C 1 100 ? 278.179 272.937 287.377 1.00 153.32 99 SER C N 1
ATOM 6530 C CA . SER C 1 100 ? 278.126 273.042 288.824 1.00 153.38 99 SER C CA 1
ATOM 6531 C C . SER C 1 100 ? 278.691 274.378 289.271 1.00 154.19 99 SER C C 1
ATOM 6532 O O . SER C 1 100 ? 279.782 274.761 288.829 1.00 154.34 99 SER C O 1
ATOM 6535 N N . PRO C 1 101 ? 277.988 275.111 290.129 1.00 153.71 100 PRO C N 1
ATOM 6536 C CA . PRO C 1 101 ? 278.516 276.392 290.604 1.00 154.78 100 PRO C CA 1
ATOM 6537 C C . PRO C 1 101 ? 279.758 276.202 291.459 1.00 155.61 100 PRO C C 1
ATOM 6538 O O . PRO C 1 101 ? 279.922 275.191 292.147 1.00 153.80 100 PRO C O 1
ATOM 6542 N N . ASP C 1 102 ? 280.639 277.195 291.406 1.00 175.55 101 ASP C N 1
ATOM 6543 C CA . ASP C 1 102 ? 281.876 277.184 292.168 1.00 175.49 101 ASP C CA 1
ATOM 6544 C C . ASP C 1 102 ? 281.721 278.029 293.430 1.00 175.30 101 ASP C C 1
ATOM 6545 O O . ASP C 1 102 ? 280.697 278.676 293.659 1.00 173.68 101 ASP C O 1
ATOM 6550 N N . ILE C 1 103 ? 282.758 278.017 294.261 1.00 181.07 102 ILE C N 1
ATOM 6551 C CA . ILE C 1 103 ? 282.742 278.759 295.514 1.00 181.95 102 ILE C CA 1
ATOM 6552 C C . ILE C 1 103 ? 283.715 279.930 295.448 1.00 179.57 102 ILE C C 1
ATOM 6553 O O . ILE C 1 103 ? 284.931 279.739 295.451 1.00 177.86 102 ILE C O 1
ATOM 6558 N N . ARG C 1 109 ? 286.211 285.797 297.037 1.00 163.15 108 ARG C N 1
ATOM 6559 C CA . ARG C 1 109 ? 286.047 286.436 298.337 1.00 167.51 108 ARG C CA 1
ATOM 6560 C C . ARG C 1 109 ? 286.313 287.934 298.246 1.00 169.44 108 ARG C C 1
ATOM 6561 O O . ARG C 1 109 ? 286.486 288.606 299.263 1.00 168.14 108 ARG C O 1
ATOM 6563 N N . ALA C 1 110 ? 286.347 288.451 297.022 1.00 165.29 109 ALA C N 1
ATOM 6564 C CA . ALA C 1 110 ? 286.586 289.869 296.792 1.00 163.71 109 ALA C CA 1
ATOM 6565 C C . ALA C 1 110 ? 285.276 290.638 296.951 1.00 163.68 109 ALA C C 1
ATOM 6566 O O . ALA C 1 110 ? 284.262 290.103 297.406 1.00 161.26 109 ALA C O 1
ATOM 6568 N N . ASP C 1 111 ? 285.287 291.909 296.576 1.00 158.49 110 ASP C N 1
ATOM 6569 C CA . ASP C 1 111 ? 284.088 292.733 296.668 1.00 156.86 110 ASP C CA 1
ATOM 6570 C C . ASP C 1 111 ? 283.079 292.281 295.621 1.00 157.72 110 ASP C C 1
ATOM 6571 O O . ASP C 1 111 ? 283.400 292.282 294.426 1.00 157.54 110 ASP C O 1
ATOM 6576 N N . PRO C 1 112 ? 281.868 291.876 296.013 1.00 144.96 111 PRO C N 1
ATOM 6577 C CA . PRO C 1 112 ? 280.888 291.429 295.010 1.00 141.84 111 PRO C CA 1
ATOM 6578 C C . PRO C 1 112 ? 280.541 292.488 293.982 1.00 142.14 111 PRO C C 1
ATOM 6579 O O . PRO C 1 112 ? 280.287 292.148 292.820 1.00 142.58 111 PRO C O 1
ATOM 6583 N N . LEU C 1 113 ? 280.524 293.764 294.368 1.00 139.13 112 LEU C N 1
ATOM 6584 C CA . LEU C 1 113 ? 280.172 294.824 293.432 1.00 137.47 112 LEU C CA 1
ATOM 6585 C C . LEU C 1 113 ? 281.261 295.094 292.404 1.00 138.57 112 LEU C C 1
ATOM 6586 O O . LEU C 1 113 ? 281.014 295.842 291.453 1.00 141.59 112 LEU C O 1
ATOM 6591 N N . GLU C 1 114 ? 282.447 294.514 292.566 1.00 138.98 113 GLU C N 1
ATOM 6592 C CA . GLU C 1 114 ? 283.547 294.714 291.635 1.00 136.50 113 GLU C CA 1
ATOM 6593 C C . GLU C 1 114 ? 283.630 293.623 290.577 1.00 138.26 113 GLU C C 1
ATOM 6594 O O . GLU C 1 114 ? 284.612 293.574 289.831 1.00 139.16 113 GLU C O 1
ATOM 6600 N N . GLN C 1 115 ? 282.634 292.744 290.504 1.00 138.39 114 GLN C N 1
ATOM 6601 C CA . GLN C 1 115 ? 282.611 291.730 289.460 1.00 138.73 114 GLN C CA 1
ATOM 6602 C C . GLN C 1 115 ? 282.524 292.387 288.090 1.00 138.07 114 GLN C C 1
ATOM 6603 O O . GLN C 1 115 ? 281.715 293.292 287.872 1.00 142.05 114 GLN C O 1
ATOM 6609 N N . GLY C 1 116 ? 283.364 291.930 287.167 1.00 121.81 115 GLY C N 1
ATOM 6610 C CA . GLY C 1 116 ? 283.314 292.445 285.818 1.00 121.23 115 GLY C CA 1
ATOM 6611 C C . GLY C 1 116 ? 282.127 291.908 285.045 1.00 123.09 115 GLY C C 1
ATOM 6612 O O . GLY C 1 116 ? 281.494 290.921 285.419 1.00 128.21 115 GLY C O 1
ATOM 6613 N N . ALA C 1 117 ? 281.817 292.585 283.944 1.00 110.84 116 ALA C N 1
ATOM 6614 C CA . ALA C 1 117 ? 280.723 292.146 283.091 1.00 107.87 116 ALA C CA 1
ATOM 6615 C C . ALA C 1 117 ? 281.045 290.793 282.475 1.00 113.37 116 ALA C C 1
ATOM 6616 O O . ALA C 1 117 ? 282.163 290.551 282.014 1.00 118.15 116 ALA C O 1
ATOM 6618 N N . GLY C 1 118 ? 280.053 289.902 282.471 1.00 115.94 117 GLY C N 1
ATOM 6619 C CA . GLY C 1 118 ? 280.254 288.581 281.905 1.00 114.72 117 GLY C CA 1
ATOM 6620 C C . GLY C 1 118 ? 280.428 288.579 280.404 1.00 116.64 117 GLY C C 1
ATOM 6621 O O . GLY C 1 118 ? 281.014 287.638 279.860 1.00 118.03 117 GLY C O 1
ATOM 6622 N N . ASP C 1 119 ? 279.933 289.607 279.723 1.00 123.41 118 ASP C N 1
ATOM 6623 C CA . ASP C 1 119 ? 280.089 289.723 278.282 1.00 122.24 118 ASP C CA 1
ATOM 6624 C C . ASP C 1 119 ? 279.897 291.180 277.896 1.00 122.67 118 ASP C C 1
ATOM 6625 O O . ASP C 1 119 ? 279.238 291.946 278.602 1.00 125.80 118 ASP C O 1
ATOM 6630 N N . GLN C 1 120 ? 280.483 291.553 276.765 1.00 110.51 119 GLN C N 1
ATOM 6631 C CA . GLN C 1 120 ? 280.350 292.913 276.274 1.00 109.45 119 GLN C CA 1
ATOM 6632 C C . GLN C 1 120 ? 279.016 293.091 275.559 1.00 113.69 119 GLN C C 1
ATOM 6633 O O . GLN C 1 120 ? 278.350 292.125 275.180 1.00 117.31 119 GLN C O 1
ATOM 6639 N N . GLY C 1 121 ? 278.627 294.345 275.376 1.00 103.72 120 GLY C N 1
ATOM 6640 C CA . GLY C 1 121 ? 277.405 294.629 274.654 1.00 104.71 120 GLY C CA 1
ATOM 6641 C C . GLY C 1 121 ? 277.012 296.081 274.785 1.00 102.37 120 GLY C C 1
ATOM 6642 O O . GLY C 1 121 ? 277.625 296.860 275.518 1.00 101.80 120 GLY C O 1
ATOM 6643 N N . LEU C 1 122 ? 275.963 296.429 274.046 1.00 106.33 121 LEU C N 1
ATOM 6644 C CA . LEU C 1 122 ? 275.369 297.756 274.060 1.00 104.87 121 LEU C CA 1
ATOM 6645 C C . LEU C 1 122 ? 273.952 297.662 274.600 1.00 110.77 121 LEU C C 1
ATOM 6646 O O . LEU C 1 122 ? 273.205 296.745 274.247 1.00 118.64 121 LEU C O 1
ATOM 6651 N N . MET C 1 123 ? 273.583 298.607 275.457 1.00 97.63 122 MET C N 1
ATOM 6652 C CA . MET C 1 123 ? 272.238 298.665 276.005 1.00 94.29 122 MET C CA 1
ATOM 6653 C C . MET C 1 123 ? 271.702 300.080 275.873 1.00 94.42 122 MET C C 1
ATOM 6654 O O . MET C 1 123 ? 272.416 301.050 276.140 1.00 97.58 122 MET C O 1
ATOM 6659 N N . PHE C 1 124 ? 270.445 300.191 275.458 1.00 86.82 123 PHE C N 1
ATOM 6660 C CA . PHE C 1 124 ? 269.787 301.475 275.266 1.00 83.62 123 PHE C CA 1
ATOM 6661 C C . PHE C 1 124 ? 268.560 301.557 276.158 1.00 90.38 123 PHE C C 1
ATOM 6662 O O . PHE C 1 124 ? 267.777 300.605 276.234 1.00 92.31 123 PHE C O 1
ATOM 6670 N N . GLY C 1 125 ? 268.399 302.686 276.826 1.00 85.42 124 GLY C N 1
ATOM 6671 C CA . GLY C 1 125 ? 267.203 302.966 277.604 1.00 79.79 124 GLY C CA 1
ATOM 6672 C C . GLY C 1 125 ? 266.539 304.224 277.085 1.00 81.19 124 GLY C C 1
ATOM 6673 O O . GLY C 1 125 ? 267.217 305.184 276.723 1.00 93.02 124 GLY C O 1
ATOM 6674 N N . TYR C 1 126 ? 265.211 304.211 277.049 1.00 78.55 125 TYR C N 1
ATOM 6675 C CA . TYR C 1 126 ? 264.454 305.315 276.484 1.00 78.25 125 TYR C CA 1
ATOM 6676 C C . TYR C 1 126 ? 263.261 305.625 277.372 1.00 84.09 125 TYR C C 1
ATOM 6677 O O . TYR C 1 126 ? 262.684 304.733 277.998 1.00 92.74 125 TYR C O 1
ATOM 6686 N N . ALA C 1 127 ? 262.898 306.902 277.418 1.00 78.13 126 ALA C N 1
ATOM 6687 C CA . ALA C 1 127 ? 261.739 307.342 278.177 1.00 73.85 126 ALA C CA 1
ATOM 6688 C C . ALA C 1 127 ? 261.319 308.709 277.667 1.00 81.48 126 ALA C C 1
ATOM 6689 O O . ALA C 1 127 ? 262.162 309.582 277.454 1.00 91.10 126 ALA C O 1
ATOM 6691 N N . THR C 1 128 ? 260.017 308.883 277.469 1.00 89.34 127 THR C N 1
ATOM 6692 C CA . THR C 1 128 ? 259.468 310.142 276.998 1.00 89.37 127 THR C CA 1
ATOM 6693 C C . THR C 1 128 ? 258.210 310.466 277.784 1.00 91.90 127 THR C C 1
ATOM 6694 O O . THR C 1 128 ? 257.462 309.571 278.178 1.00 96.02 127 THR C O 1
ATOM 6698 N N . ASN C 1 129 ? 257.973 311.757 277.997 1.00 92.68 128 ASN C N 1
ATOM 6699 C CA . ASN C 1 129 ? 256.772 312.210 278.683 1.00 93.47 128 ASN C CA 1
ATOM 6700 C C . ASN C 1 129 ? 255.548 312.204 277.781 1.00 99.18 128 ASN C C 1
ATOM 6701 O O . ASN C 1 129 ? 254.539 312.834 278.116 1.00 100.41 128 ASN C O 1
ATOM 6706 N N . GLU C 1 130 ? 255.626 311.515 276.642 1.00 101.46 129 GLU C N 1
ATOM 6707 C CA . GLU C 1 130 ? 254.495 311.457 275.724 1.00 99.52 129 GLU C CA 1
ATOM 6708 C C . GLU C 1 130 ? 253.305 310.746 276.353 1.00 101.16 129 GLU C C 1
ATOM 6709 O O . GLU C 1 130 ? 252.155 311.151 276.153 1.00 105.23 129 GLU C O 1
ATOM 6715 N N . THR C 1 131 ? 253.556 309.685 277.112 1.00 95.82 130 THR C N 1
ATOM 6716 C CA . THR C 1 131 ? 252.499 308.900 277.729 1.00 94.66 130 THR C CA 1
ATOM 6717 C C . THR C 1 131 ? 252.620 308.940 279.245 1.00 99.03 130 THR C C 1
ATOM 6718 O O . THR C 1 131 ? 253.603 309.425 279.808 1.00 104.80 130 THR C O 1
ATOM 6722 N N . ASP C 1 132 ? 251.586 308.414 279.903 1.00 104.31 131 ASP C N 1
ATOM 6723 C CA . ASP C 1 132 ? 251.550 308.402 281.360 1.00 101.73 131 ASP C CA 1
ATOM 6724 C C . ASP C 1 132 ? 252.630 307.496 281.936 1.00 106.87 131 ASP C C 1
ATOM 6725 O O . ASP C 1 132 ? 253.253 307.829 282.950 1.00 107.90 131 ASP C O 1
ATOM 6730 N N . VAL C 1 133 ? 252.868 306.349 281.304 1.00 101.90 132 VAL C N 1
ATOM 6731 C CA . VAL C 1 133 ? 253.823 305.369 281.807 1.00 101.42 132 VAL C CA 1
ATOM 6732 C C . VAL C 1 133 ? 255.221 305.699 281.304 1.00 101.70 132 VAL C C 1
ATOM 6733 O O . VAL C 1 133 ? 256.151 304.901 281.463 1.00 98.16 132 VAL C O 1
ATOM 6737 N N . LEU C 1 134 ? 255.372 306.871 280.688 1.00 90.04 133 LEU C N 1
ATOM 6738 C CA . LEU C 1 134 ? 256.654 307.334 280.159 1.00 75.33 133 LEU C CA 1
ATOM 6739 C C . LEU C 1 134 ? 257.193 306.370 279.103 1.00 81.43 133 LEU C C 1
ATOM 6740 O O . LEU C 1 134 ? 258.317 305.875 279.192 1.00 90.92 133 LEU C O 1
ATOM 6745 N N . MET C 1 135 ? 256.375 306.110 278.095 1.00 90.05 134 MET C N 1
ATOM 6746 C CA . MET C 1 135 ? 256.700 305.212 277.000 1.00 88.60 134 MET C CA 1
ATOM 6747 C C . MET C 1 135 ? 256.210 305.831 275.703 1.00 95.29 134 MET C C 1
ATOM 6748 O O . MET C 1 135 ? 255.322 306.690 275.716 1.00 106.18 134 MET C O 1
ATOM 6753 N N . PRO C 1 136 ? 256.783 305.434 274.568 1.00 88.92 135 PRO C N 1
ATOM 6754 C CA . PRO C 1 136 ? 256.228 305.865 273.282 1.00 86.78 135 PRO C CA 1
ATOM 6755 C C . PRO C 1 136 ? 254.783 305.414 273.131 1.00 87.80 135 PRO C C 1
ATOM 6756 O O . PRO C 1 136 ? 254.419 304.299 273.503 1.00 96.31 135 PRO C O 1
ATOM 6760 N N . ALA C 1 137 ? 253.954 306.306 272.585 1.00 85.51 136 ALA C N 1
ATOM 6761 C CA . ALA C 1 137 ? 252.537 305.983 272.423 1.00 88.06 136 ALA C CA 1
ATOM 6762 C C . ALA C 1 137 ? 252.290 304.849 271.435 1.00 93.92 136 ALA C C 1
ATOM 6763 O O . ALA C 1 137 ? 251.502 303.944 271.761 1.00 100.95 136 ALA C O 1
ATOM 6765 N N . PRO C 1 138 ? 252.882 304.830 270.232 1.00 93.59 137 PRO C N 1
ATOM 6766 C CA . PRO C 1 138 ? 252.507 303.783 269.266 1.00 91.75 137 PRO C CA 1
ATOM 6767 C C . PRO C 1 138 ? 252.727 302.365 269.760 1.00 95.49 137 PRO C C 1
ATOM 6768 O O . PRO C 1 138 ? 251.918 301.482 269.455 1.00 105.43 137 PRO C O 1
ATOM 6772 N N . ILE C 1 139 ? 253.798 302.114 270.513 1.00 84.63 138 ILE C N 1
ATOM 6773 C CA . ILE C 1 139 ? 254.054 300.751 270.963 1.00 80.44 138 ILE C CA 1
ATOM 6774 C C . ILE C 1 139 ? 253.067 300.340 272.047 1.00 80.24 138 ILE C C 1
ATOM 6775 O O . ILE C 1 139 ? 252.692 299.166 272.137 1.00 94.40 138 ILE C O 1
ATOM 6780 N N . THR C 1 140 ? 252.629 301.283 272.884 1.00 85.32 139 THR C N 1
ATOM 6781 C CA . THR C 1 140 ? 251.701 300.939 273.956 1.00 89.90 139 THR C CA 1
ATOM 6782 C C . THR C 1 140 ? 250.366 300.463 273.400 1.00 94.49 139 THR C C 1
ATOM 6783 O O . THR C 1 140 ? 249.827 299.444 273.842 1.00 103.43 139 THR C O 1
ATOM 6787 N N . TYR C 1 141 ? 249.824 301.181 272.415 1.00 84.27 140 TYR C N 1
ATOM 6788 C CA . TYR C 1 141 ? 248.538 300.786 271.851 1.00 79.55 140 TYR C CA 1
ATOM 6789 C C . TYR C 1 141 ? 248.660 299.563 270.957 1.00 87.53 140 TYR C C 1
ATOM 6790 O O . TYR C 1 141 ? 247.691 298.813 270.805 1.00 102.57 140 TYR C O 1
ATOM 6799 N N . ALA C 1 142 ? 249.828 299.345 270.355 1.00 79.61 141 ALA C N 1
ATOM 6800 C CA . ALA C 1 142 ? 250.049 298.100 269.629 1.00 82.09 141 ALA C CA 1
ATOM 6801 C C . ALA C 1 142 ? 249.981 296.906 270.570 1.00 81.82 141 ALA C C 1
ATOM 6802 O O . ALA C 1 142 ? 249.416 295.863 270.224 1.00 85.70 141 ALA C O 1
ATOM 6804 N N . HIS C 1 143 ? 250.553 297.041 271.768 1.00 78.20 142 HIS C N 1
ATOM 6805 C CA . HIS C 1 143 ? 250.467 295.977 272.761 1.00 74.49 142 HIS C CA 1
ATOM 6806 C C . HIS C 1 143 ? 249.052 295.808 273.291 1.00 77.97 142 HIS C C 1
ATOM 6807 O O . HIS C 1 143 ? 248.651 294.691 273.629 1.00 99.49 142 HIS C O 1
ATOM 6814 N N . ARG C 1 144 ? 248.287 296.897 273.384 1.00 79.95 143 ARG C N 1
ATOM 6815 C CA . ARG C 1 144 ? 246.924 296.799 273.894 1.00 83.38 143 ARG C CA 1
ATOM 6816 C C . ARG C 1 144 ? 246.053 295.925 273.003 1.00 86.61 143 ARG C C 1
ATOM 6817 O O . ARG C 1 144 ? 245.247 295.132 273.501 1.00 101.95 143 ARG C O 1
ATOM 6825 N N . LEU C 1 145 ? 246.195 296.057 271.684 1.00 72.88 144 LEU C N 1
ATOM 6826 C CA . LEU C 1 145 ? 245.337 295.307 270.773 1.00 78.97 144 LEU C CA 1
ATOM 6827 C C . LEU C 1 145 ? 245.571 293.806 270.893 1.00 84.70 144 LEU C C 1
ATOM 6828 O O . LEU C 1 145 ? 244.619 293.027 271.005 1.00 91.48 144 LEU C O 1
ATOM 6833 N N . VAL C 1 146 ? 246.834 293.379 270.867 1.00 81.77 145 VAL C N 1
ATOM 6834 C CA . VAL C 1 146 ? 247.120 291.953 270.979 1.00 80.63 145 VAL C CA 1
ATOM 6835 C C . VAL C 1 146 ? 246.788 291.447 272.377 1.00 86.27 145 VAL C C 1
ATOM 6836 O O . VAL C 1 146 ? 246.318 290.317 272.545 1.00 97.70 145 VAL C O 1
ATOM 6840 N N . GLN C 1 147 ? 247.035 292.266 273.400 1.00 85.58 146 GLN C N 1
ATOM 6841 C CA . GLN C 1 147 ? 246.670 291.876 274.757 1.00 82.53 146 GLN C CA 1
ATOM 6842 C C . GLN C 1 147 ? 245.160 291.761 274.907 1.00 88.94 146 GLN C C 1
ATOM 6843 O O . GLN C 1 147 ? 244.665 290.862 275.594 1.00 102.29 146 GLN C O 1
ATOM 6849 N N . ARG C 1 148 ? 244.413 292.670 274.279 1.00 86.65 147 ARG C N 1
ATOM 6850 C CA . ARG C 1 148 ? 242.958 292.571 274.292 1.00 81.37 147 ARG C CA 1
ATOM 6851 C C . ARG C 1 148 ? 242.483 291.326 273.556 1.00 83.36 147 ARG C C 1
ATOM 6852 O O . ARG C 1 148 ? 241.502 290.695 273.963 1.00 96.73 147 ARG C O 1
ATOM 6860 N N . GLN C 1 149 ? 243.162 290.962 272.467 1.00 81.41 148 GLN C N 1
ATOM 6861 C CA . GLN C 1 149 ? 242.782 289.767 271.722 1.00 80.57 148 GLN C CA 1
ATOM 6862 C C . GLN C 1 149 ? 242.911 288.518 272.582 1.00 86.13 148 GLN C C 1
ATOM 6863 O O . GLN C 1 149 ? 242.032 287.650 272.563 1.00 96.66 148 GLN C O 1
ATOM 6869 N N . ALA C 1 150 ? 244.003 288.406 273.339 1.00 91.01 149 ALA C N 1
ATOM 6870 C CA . ALA C 1 150 ? 244.167 287.264 274.231 1.00 88.75 149 ALA C CA 1
ATOM 6871 C C . ALA C 1 150 ? 243.150 287.297 275.363 1.00 92.40 149 ALA C C 1
ATOM 6872 O O . ALA C 1 150 ? 242.626 286.252 275.764 1.00 103.11 149 ALA C O 1
ATOM 6874 N N . GLU C 1 151 ? 242.867 288.485 275.898 1.00 95.06 150 GLU C N 1
ATOM 6875 C CA . GLU C 1 151 ? 241.888 288.603 276.973 1.00 92.92 150 GLU C CA 1
ATOM 6876 C C . GLU C 1 151 ? 240.504 288.177 276.503 1.00 96.27 150 GLU C C 1
ATOM 6877 O O . GLU C 1 151 ? 239.800 287.436 277.197 1.00 102.12 150 GLU C O 1
ATOM 6883 N N . VAL C 1 152 ? 240.096 288.641 275.322 1.00 92.11 151 VAL C N 1
ATOM 6884 C CA . VAL C 1 152 ? 238.785 288.286 274.792 1.00 87.67 151 VAL C CA 1
ATOM 6885 C C . VAL C 1 152 ? 238.711 286.794 274.497 1.00 93.07 151 VAL C C 1
ATOM 6886 O O . VAL C 1 152 ? 237.704 286.138 274.789 1.00 101.23 151 VAL C O 1
ATOM 6890 N N . ARG C 1 153 ? 239.771 286.236 273.913 1.00 96.76 152 ARG C N 1
ATOM 6891 C CA . ARG C 1 153 ? 239.769 284.819 273.567 1.00 93.68 152 ARG C CA 1
ATOM 6892 C C . ARG C 1 153 ? 239.660 283.939 274.805 1.00 96.91 152 ARG C C 1
ATOM 6893 O O . ARG C 1 153 ? 238.904 282.962 274.817 1.00 101.43 152 ARG C O 1
ATOM 6901 N N . LYS C 1 154 ? 240.405 284.270 275.860 1.00 93.75 153 LYS C N 1
ATOM 6902 C CA . LYS C 1 154 ? 240.470 283.383 277.017 1.00 90.04 153 LYS C CA 1
ATOM 6903 C C . LYS C 1 154 ? 239.200 283.445 277.855 1.00 97.57 153 LYS C C 1
ATOM 6904 O O . LYS C 1 154 ? 238.692 282.406 278.290 1.00 105.80 153 LYS C O 1
ATOM 6910 N N . ASN C 1 155 ? 238.666 284.644 278.096 1.00 107.23 154 ASN C N 1
ATOM 6911 C CA . ASN C 1 155 ? 237.498 284.743 278.963 1.00 109.05 154 ASN C CA 1
ATOM 6912 C C . ASN C 1 155 ? 236.231 284.207 278.311 1.00 109.76 154 ASN C C 1
ATOM 6913 O O . ASN C 1 155 ? 235.213 284.075 278.998 1.00 111.79 154 ASN C O 1
ATOM 6918 N N . GLY C 1 156 ? 236.263 283.902 277.019 1.00 107.46 155 GLY C N 1
ATOM 6919 C CA . GLY C 1 156 ? 235.131 283.306 276.347 1.00 106.33 155 GLY C CA 1
ATOM 6920 C C . GLY C 1 156 ? 234.227 284.259 275.600 1.00 108.55 155 GLY C C 1
ATOM 6921 O O . GLY C 1 156 ? 233.171 283.829 275.124 1.00 115.33 155 GLY C O 1
ATOM 6922 N N . THR C 1 157 ? 234.597 285.536 275.488 1.00 107.27 156 THR C N 1
ATOM 6923 C CA . THR C 1 157 ? 233.774 286.473 274.730 1.00 111.28 156 THR C CA 1
ATOM 6924 C C . THR C 1 157 ? 233.704 286.077 273.260 1.00 115.24 156 THR C C 1
ATOM 6925 O O . THR C 1 157 ? 232.629 286.108 272.651 1.00 112.99 156 THR C O 1
ATOM 6929 N N . LEU C 1 158 ? 234.839 285.695 272.677 1.00 117.50 157 LEU C N 1
ATOM 6930 C CA . LEU C 1 158 ? 234.906 285.213 271.299 1.00 112.35 157 LEU C CA 1
ATOM 6931 C C . LEU C 1 158 ? 235.588 283.853 271.317 1.00 113.81 157 LEU C C 1
ATOM 6932 O O . LEU C 1 158 ? 236.816 283.758 271.185 1.00 116.62 157 LEU C O 1
ATOM 6937 N N . PRO C 1 159 ? 234.821 282.774 271.485 1.00 112.93 158 PRO C N 1
ATOM 6938 C CA . PRO C 1 159 ? 235.439 281.445 271.605 1.00 111.98 158 PRO C CA 1
ATOM 6939 C C . PRO C 1 159 ? 236.148 280.976 270.348 1.00 113.15 158 PRO C C 1
ATOM 6940 O O . PRO C 1 159 ? 236.986 280.071 270.438 1.00 117.20 158 PRO C O 1
ATOM 6944 N N . TRP C 1 160 ? 235.850 281.550 269.186 1.00 101.03 159 TRP C N 1
ATOM 6945 C CA . TRP C 1 160 ? 236.430 281.087 267.934 1.00 102.26 159 TRP C CA 1
ATOM 6946 C C . TRP C 1 160 ? 237.790 281.704 267.637 1.00 101.83 159 TRP C C 1
ATOM 6947 O O . TRP C 1 160 ? 238.370 281.408 266.589 1.00 104.80 159 TRP C O 1
ATOM 6958 N N . LEU C 1 161 ? 238.307 282.554 268.518 1.00 96.43 160 LEU C N 1
ATOM 6959 C CA . LEU C 1 161 ? 239.653 283.071 268.343 1.00 95.06 160 LEU C CA 1
ATOM 6960 C C . LEU C 1 161 ? 240.683 281.996 268.675 1.00 94.78 160 LEU C C 1
ATOM 6961 O O . LEU C 1 161 ? 240.394 281.007 269.351 1.00 97.88 160 LEU C O 1
ATOM 6966 N N . ARG C 1 162 ? 241.896 282.200 268.184 1.00 103.44 161 ARG C N 1
ATOM 6967 C CA . ARG C 1 162 ? 242.998 281.279 268.403 1.00 102.96 161 ARG C CA 1
ATOM 6968 C C . ARG C 1 162 ? 244.238 282.081 268.764 1.00 105.24 161 ARG C C 1
ATOM 6969 O O . ARG C 1 162 ? 244.317 283.277 268.465 1.00 110.72 161 ARG C O 1
ATOM 6977 N N . PRO C 1 163 ? 245.221 281.453 269.424 1.00 92.04 162 PRO C N 1
ATOM 6978 C CA . PRO C 1 163 ? 246.270 282.241 270.098 1.00 98.61 162 PRO C CA 1
ATOM 6979 C C . PRO C 1 163 ? 247.044 283.193 269.203 1.00 102.00 162 PRO C C 1
ATOM 6980 O O . PRO C 1 163 ? 247.373 284.302 269.641 1.00 104.22 162 PRO C O 1
ATOM 6984 N N . ASP C 1 164 ? 247.356 282.804 267.971 1.00 107.31 163 ASP C N 1
ATOM 6985 C CA . ASP C 1 164 ? 248.242 283.615 267.146 1.00 106.12 163 ASP C CA 1
ATOM 6986 C C . ASP C 1 164 ? 247.532 284.880 266.681 1.00 109.26 163 ASP C C 1
ATOM 6987 O O . ASP C 1 164 ? 246.411 284.824 266.170 1.00 117.64 163 ASP C O 1
ATOM 6992 N N . ALA C 1 165 ? 248.193 286.023 266.853 1.00 91.85 164 ALA C N 1
ATOM 6993 C CA . ALA C 1 165 ? 247.636 287.298 266.427 1.00 88.81 164 ALA C CA 1
ATOM 6994 C C . ALA C 1 165 ? 248.755 288.319 266.309 1.00 89.57 164 ALA C C 1
ATOM 6995 O O . ALA C 1 165 ? 249.726 288.284 267.067 1.00 102.60 164 ALA C O 1
ATOM 6997 N N . LYS C 1 166 ? 248.606 289.228 265.349 1.00 88.52 165 LYS C N 1
ATOM 6998 C CA . LYS C 1 166 ? 249.544 290.319 265.140 1.00 83.35 165 LYS C CA 1
ATOM 6999 C C . LYS C 1 166 ? 248.772 291.616 264.960 1.00 86.16 165 LYS C C 1
ATOM 7000 O O . LYS C 1 166 ? 247.669 291.627 264.411 1.00 100.63 165 LYS C O 1
ATOM 7006 N N . SER C 1 167 ? 249.362 292.712 265.425 1.00 77.94 166 SER C N 1
ATOM 7007 C CA . SER C 1 167 ? 248.749 294.025 265.319 1.00 76.82 166 SER C CA 1
ATOM 7008 C C . SER C 1 167 ? 249.768 295.021 264.794 1.00 82.95 166 SER C C 1
ATOM 7009 O O . SER C 1 167 ? 250.978 294.823 264.910 1.00 101.57 166 SER C O 1
ATOM 7012 N N . GLN C 1 168 ? 249.259 296.101 264.209 1.00 81.40 167 GLN C N 1
ATOM 7013 C CA . GLN C 1 168 ? 250.115 297.150 263.664 1.00 80.28 167 GLN C CA 1
ATOM 7014 C C . GLN C 1 168 ? 249.291 298.418 263.545 1.00 82.10 167 GLN C C 1
ATOM 7015 O O . GLN C 1 168 ? 248.294 298.439 262.818 1.00 93.21 167 GLN C O 1
ATOM 7021 N N . VAL C 1 169 ? 249.701 299.469 264.249 1.00 72.34 168 VAL C N 1
ATOM 7022 C CA . VAL C 1 169 ? 248.968 300.727 264.294 1.00 77.53 168 VAL C CA 1
ATOM 7023 C C . VAL C 1 169 ? 249.862 301.824 263.738 1.00 78.36 168 VAL C C 1
ATOM 7024 O O . VAL C 1 169 ? 251.023 301.948 264.141 1.00 87.65 168 VAL C O 1
ATOM 7028 N N . THR C 1 170 ? 249.322 302.614 262.817 1.00 76.51 169 THR C N 1
ATOM 7029 C CA . THR C 1 170 ? 250.040 303.726 262.203 1.00 75.12 169 THR C CA 1
ATOM 7030 C C . THR C 1 170 ? 249.476 305.027 262.755 1.00 74.75 169 THR C C 1
ATOM 7031 O O . THR C 1 170 ? 248.334 305.390 262.458 1.00 91.30 169 THR C O 1
ATOM 7035 N N . PHE C 1 171 ? 250.275 305.727 263.551 1.00 73.07 170 PHE C N 1
ATOM 7036 C CA . PHE C 1 171 ? 249.848 306.972 264.167 1.00 73.84 170 PHE C CA 1
ATOM 7037 C C . PHE C 1 171 ? 250.276 308.158 263.318 1.00 82.17 170 PHE C C 1
ATOM 7038 O O . PHE C 1 171 ? 251.342 308.142 262.697 1.00 99.10 170 PHE C O 1
ATOM 7046 N N . GLN C 1 172 ? 249.438 309.184 263.294 1.00 83.98 171 GLN C N 1
ATOM 7047 C CA . GLN C 1 172 ? 249.683 310.389 262.511 1.00 82.99 171 GLN C CA 1
ATOM 7048 C C . GLN C 1 172 ? 250.067 311.508 263.470 1.00 89.84 171 GLN C C 1
ATOM 7049 O O . GLN C 1 172 ? 249.212 312.063 264.164 1.00 103.27 171 GLN C O 1
ATOM 7055 N N . TYR C 1 173 ? 251.352 311.837 263.504 1.00 88.88 172 TYR C N 1
ATOM 7056 C CA . TYR C 1 173 ? 251.824 312.919 264.348 1.00 90.67 172 TYR C CA 1
ATOM 7057 C C . TYR C 1 173 ? 251.632 314.263 263.657 1.00 97.17 172 TYR C C 1
ATOM 7058 O O . TYR C 1 173 ? 251.425 314.348 262.445 1.00 107.27 172 TYR C O 1
ATOM 7067 N N . ASP C 1 174 ? 251.700 315.326 264.455 1.00 115.76 173 ASP C N 1
ATOM 7068 C CA . ASP C 1 174 ? 251.636 316.685 263.926 1.00 116.48 173 ASP C CA 1
ATOM 7069 C C . ASP C 1 174 ? 252.314 317.595 264.940 1.00 119.20 173 ASP C C 1
ATOM 7070 O O . ASP C 1 174 ? 251.783 317.799 266.035 1.00 123.20 173 ASP C O 1
ATOM 7075 N N . ASP C 1 175 ? 253.479 318.130 264.572 1.00 126.25 174 ASP C N 1
ATOM 7076 C CA . ASP C 1 175 ? 254.290 318.956 265.468 1.00 129.66 174 ASP C CA 1
ATOM 7077 C C . ASP C 1 175 ? 254.650 318.196 266.742 1.00 131.14 174 ASP C C 1
ATOM 7078 O O . ASP C 1 175 ? 254.723 318.768 267.830 1.00 131.27 174 ASP C O 1
ATOM 7083 N N . GLY C 1 176 ? 254.879 316.892 266.604 1.00 115.58 175 GLY C N 1
ATOM 7084 C CA . GLY C 1 176 ? 255.253 316.057 267.723 1.00 113.38 175 GLY C CA 1
ATOM 7085 C C . GLY C 1 176 ? 254.108 315.558 268.574 1.00 112.02 175 GLY C C 1
ATOM 7086 O O . GLY C 1 176 ? 254.356 314.847 269.556 1.00 110.91 175 GLY C O 1
ATOM 7087 N N . LYS C 1 177 ? 252.868 315.898 268.237 1.00 110.70 176 LYS C N 1
ATOM 7088 C CA . LYS C 1 177 ? 251.701 315.469 268.991 1.00 105.95 176 LYS C CA 1
ATOM 7089 C C . LYS C 1 177 ? 250.815 314.600 268.113 1.00 108.63 176 LYS C C 1
ATOM 7090 O O . LYS C 1 177 ? 250.619 314.895 266.930 1.00 114.56 176 LYS C O 1
ATOM 7096 N N . ILE C 1 178 ? 250.282 313.528 268.695 1.00 91.51 177 ILE C N 1
ATOM 7097 C CA . ILE C 1 178 ? 249.396 312.639 267.957 1.00 91.22 177 ILE C CA 1
ATOM 7098 C C . ILE C 1 178 ? 248.068 313.338 267.712 1.00 91.49 177 ILE C C 1
ATOM 7099 O O . ILE C 1 178 ? 247.467 313.904 268.633 1.00 102.21 177 ILE C O 1
ATOM 7104 N N . VAL C 1 179 ? 247.605 313.306 266.466 1.00 81.80 178 VAL C N 1
ATOM 7105 C CA . VAL C 1 179 ? 246.314 313.881 266.108 1.00 87.55 178 VAL C CA 1
ATOM 7106 C C . VAL C 1 179 ? 245.327 312.846 265.599 1.00 93.83 178 VAL C C 1
ATOM 7107 O O . VAL C 1 179 ? 244.153 313.187 265.388 1.00 98.18 178 VAL C O 1
ATOM 7111 N N . GLY C 1 180 ? 245.746 311.606 265.392 1.00 95.60 179 GLY C N 1
ATOM 7112 C CA . GLY C 1 180 ? 244.830 310.582 264.939 1.00 92.04 179 GLY C CA 1
ATOM 7113 C C . GLY C 1 180 ? 245.571 309.305 264.620 1.00 88.31 179 GLY C C 1
ATOM 7114 O O . GLY C 1 180 ? 246.791 309.206 264.775 1.00 100.63 179 GLY C O 1
ATOM 7115 N N . ILE C 1 181 ? 244.801 308.322 264.168 1.00 75.38 180 ILE C N 1
ATOM 7116 C CA . ILE C 1 181 ? 245.328 307.037 263.732 1.00 78.42 180 ILE C CA 1
ATOM 7117 C C . ILE C 1 181 ? 245.001 306.873 262.258 1.00 87.45 180 ILE C C 1
ATOM 7118 O O . ILE C 1 181 ? 243.845 307.036 261.852 1.00 97.87 180 ILE C O 1
ATOM 7123 N N . ASP C 1 182 ? 246.017 306.556 261.460 1.00 96.50 181 ASP C N 1
ATOM 7124 C CA . ASP C 1 182 ? 245.862 306.492 260.014 1.00 95.15 181 ASP C CA 1
ATOM 7125 C C . ASP C 1 182 ? 245.577 305.091 259.499 1.00 98.60 181 ASP C C 1
ATOM 7126 O O . ASP C 1 182 ? 244.922 304.950 258.462 1.00 106.15 181 ASP C O 1
ATOM 7131 N N . ALA C 1 183 ? 246.041 304.055 260.190 1.00 78.99 182 ALA C N 1
ATOM 7132 C CA . ALA C 1 183 ? 245.829 302.691 259.732 1.00 79.60 182 ALA C CA 1
ATOM 7133 C C . ALA C 1 183 ? 245.929 301.747 260.917 1.00 80.43 182 ALA C C 1
ATOM 7134 O O . ALA C 1 183 ? 246.819 301.891 261.756 1.00 88.49 182 ALA C O 1
ATOM 7136 N N . VAL C 1 184 ? 245.013 300.785 260.978 1.00 88.18 183 VAL C N 1
ATOM 7137 C CA . VAL C 1 184 ? 245.026 299.744 261.997 1.00 85.33 183 VAL C CA 1
ATOM 7138 C C . VAL C 1 184 ? 245.011 298.395 261.298 1.00 88.12 183 VAL C C 1
ATOM 7139 O O . VAL C 1 184 ? 244.151 298.142 260.448 1.00 101.16 183 VAL C O 1
ATOM 7143 N N . VAL C 1 185 ? 245.960 297.536 261.650 1.00 80.70 184 VAL C N 1
ATOM 7144 C CA . VAL C 1 185 ? 246.051 296.187 261.109 1.00 84.84 184 VAL C CA 1
ATOM 7145 C C . VAL C 1 185 ? 245.972 295.210 262.269 1.00 91.52 184 VAL C C 1
ATOM 7146 O O . VAL C 1 185 ? 246.704 295.352 263.254 1.00 105.14 184 VAL C O 1
ATOM 7150 N N . LEU C 1 186 ? 245.084 294.225 262.158 1.00 85.09 185 LEU C N 1
ATOM 7151 C CA . LEU C 1 186 ? 244.889 293.232 263.216 1.00 80.71 185 LEU C CA 1
ATOM 7152 C C . LEU C 1 186 ? 244.686 291.878 262.540 1.00 85.01 185 LEU C C 1
ATOM 7153 O O . LEU C 1 186 ? 243.568 291.525 262.158 1.00 99.62 185 LEU C O 1
ATOM 7158 N N . SER C 1 187 ? 245.772 291.129 262.392 1.00 92.09 186 SER C N 1
ATOM 7159 C CA . SER C 1 187 ? 245.710 289.776 261.859 1.00 94.53 186 SER C CA 1
ATOM 7160 C C . SER C 1 187 ? 245.581 288.805 263.022 1.00 97.43 186 SER C C 1
ATOM 7161 O O . SER C 1 187 ? 246.429 288.792 263.919 1.00 109.47 186 SER C O 1
ATOM 7164 N N . THR C 1 188 ? 244.526 287.999 263.011 1.00 98.94 187 THR C N 1
ATOM 7165 C CA . THR C 1 188 ? 244.250 287.071 264.095 1.00 98.12 187 THR C CA 1
ATOM 7166 C C . THR C 1 188 ? 243.973 285.685 263.536 1.00 100.86 187 THR C C 1
ATOM 7167 O O . THR C 1 188 ? 243.450 285.536 262.430 1.00 112.97 187 THR C O 1
ATOM 7171 N N . GLN C 1 189 ? 244.337 284.671 264.313 1.00 101.81 188 GLN C N 1
ATOM 7172 C CA . GLN C 1 189 ? 244.050 283.289 263.963 1.00 100.53 188 GLN C CA 1
ATOM 7173 C C . GLN C 1 189 ? 242.704 282.896 264.551 1.00 105.69 188 GLN C C 1
ATOM 7174 O O . GLN C 1 189 ? 242.421 283.187 265.716 1.00 111.88 188 GLN C O 1
ATOM 7180 N N . HIS C 1 190 ? 241.878 282.241 263.744 1.00 105.69 189 HIS C N 1
ATOM 7181 C CA . HIS C 1 190 ? 240.544 281.835 264.149 1.00 103.07 189 HIS C CA 1
ATOM 7182 C C . HIS C 1 190 ? 240.341 280.370 263.791 1.00 109.63 189 HIS C C 1
ATOM 7183 O O . HIS C 1 190 ? 241.244 279.699 263.287 1.00 116.40 189 HIS C O 1
ATOM 7190 N N . SER C 1 191 ? 239.142 279.873 264.059 1.00 119.51 190 SER C N 1
ATOM 7191 C CA . SER C 1 191 ? 238.751 278.531 263.664 1.00 117.91 190 SER C CA 1
ATOM 7192 C C . SER C 1 191 ? 237.976 278.583 262.355 1.00 124.38 190 SER C C 1
ATOM 7193 O O . SER C 1 191 ? 237.471 279.631 261.946 1.00 128.97 190 SER C O 1
ATOM 7196 N N . GLU C 1 192 ? 237.888 277.429 261.694 1.00 138.70 191 GLU C N 1
ATOM 7197 C CA . GLU C 1 192 ? 237.169 277.348 260.429 1.00 137.18 191 GLU C CA 1
ATOM 7198 C C . GLU C 1 192 ? 235.668 277.539 260.593 1.00 137.43 191 GLU C C 1
ATOM 7199 O O . GLU C 1 192 ? 234.969 277.700 259.587 1.00 137.76 191 GLU C O 1
ATOM 7205 N N . GLU C 1 193 ? 235.161 277.520 261.826 1.00 133.61 192 GLU C N 1
ATOM 7206 C CA . GLU C 1 193 ? 233.732 277.698 262.052 1.00 133.61 192 GLU C CA 1
ATOM 7207 C C . GLU C 1 193 ? 233.261 279.071 261.587 1.00 135.48 192 GLU C C 1
ATOM 7208 O O . GLU C 1 193 ? 232.232 279.192 260.913 1.00 135.16 192 GLU C O 1
ATOM 7214 N N . ILE C 1 194 ? 234.006 280.115 261.929 1.00 126.90 193 ILE C N 1
ATOM 7215 C CA . ILE C 1 194 ? 233.554 281.482 261.701 1.00 123.96 193 ILE C CA 1
ATOM 7216 C C . ILE C 1 194 ? 233.817 281.878 260.255 1.00 125.48 193 ILE C C 1
ATOM 7217 O O . ILE C 1 194 ? 234.859 281.545 259.677 1.00 125.82 193 ILE C O 1
ATOM 7222 N N . ASP C 1 195 ? 232.856 282.575 259.656 1.00 132.92 194 ASP C N 1
ATOM 7223 C CA . ASP C 1 195 ? 233.024 283.097 258.311 1.00 131.17 194 ASP C CA 1
ATOM 7224 C C . ASP C 1 195 ? 233.821 284.396 258.341 1.00 130.69 194 ASP C C 1
ATOM 7225 O O . ASP C 1 195 ? 233.942 285.059 259.374 1.00 135.76 194 ASP C O 1
ATOM 7230 N N . GLN C 1 196 ? 234.370 284.756 257.180 1.00 119.93 195 GLN C N 1
ATOM 7231 C CA . GLN C 1 196 ? 235.291 285.886 257.120 1.00 120.43 195 GLN C CA 1
ATOM 7232 C C . GLN C 1 196 ? 234.583 287.207 257.393 1.00 122.46 195 GLN C C 1
ATOM 7233 O O . GLN C 1 196 ? 235.125 288.072 258.091 1.00 122.68 195 GLN C O 1
ATOM 7239 N N . LYS C 1 197 ? 233.380 287.390 256.845 1.00 123.08 196 LYS C N 1
ATOM 7240 C CA . LYS C 1 197 ? 232.680 288.658 257.021 1.00 122.11 196 LYS C CA 1
ATOM 7241 C C . LYS C 1 197 ? 232.313 288.896 258.480 1.00 122.87 196 LYS C C 1
ATOM 7242 O O . LYS C 1 197 ? 232.458 290.014 258.987 1.00 124.88 196 LYS C O 1
ATOM 7248 N N . SER C 1 198 ? 231.834 287.861 259.171 1.00 122.09 197 SER C N 1
ATOM 7249 C CA . SER C 1 198 ? 231.443 288.029 260.566 1.00 121.79 197 SER C CA 1
ATOM 7250 C C . SER C 1 198 ? 232.650 288.222 261.471 1.00 121.10 197 SER C C 1
ATOM 7251 O O . SER C 1 198 ? 232.532 288.842 262.533 1.00 123.71 197 SER C O 1
ATOM 7254 N N . LEU C 1 199 ? 233.810 287.691 261.081 1.00 109.76 198 LEU C N 1
ATOM 7255 C CA . LEU C 1 199 ? 235.013 287.884 261.884 1.00 106.07 198 LEU C CA 1
ATOM 7256 C C . LEU C 1 199 ? 235.423 289.349 261.924 1.00 112.35 198 LEU C C 1
ATOM 7257 O O . LEU C 1 199 ? 235.791 289.866 262.984 1.00 118.32 198 LEU C O 1
ATOM 7262 N N . GLN C 1 200 ? 235.370 290.033 260.781 1.00 112.24 199 GLN C N 1
ATOM 7263 C CA . GLN C 1 200 ? 235.778 291.432 260.740 1.00 107.81 199 GLN C CA 1
ATOM 7264 C C . GLN C 1 200 ? 234.850 292.307 261.571 1.00 109.27 199 GLN C C 1
ATOM 7265 O O . GLN C 1 200 ? 235.306 293.231 262.251 1.00 114.47 199 GLN C O 1
ATOM 7271 N N . GLU C 1 201 ? 233.545 292.037 261.524 1.00 118.16 200 GLU C N 1
ATOM 7272 C CA . GLU C 1 201 ? 232.608 292.810 262.332 1.00 116.89 200 GLU C CA 1
ATOM 7273 C C . GLU C 1 201 ? 232.843 292.588 263.820 1.00 119.82 200 GLU C C 1
ATOM 7274 O O . GLU C 1 201 ? 232.786 293.535 264.611 1.00 124.16 200 GLU C O 1
ATOM 7280 N N . ALA C 1 202 ? 233.102 291.342 264.221 1.00 112.73 201 ALA C N 1
ATOM 7281 C CA . ALA C 1 202 ? 233.302 291.053 265.637 1.00 109.21 201 ALA C CA 1
ATOM 7282 C C . ALA C 1 202 ? 234.629 291.608 266.136 1.00 109.62 201 ALA C C 1
ATOM 7283 O O . ALA C 1 202 ? 234.692 292.190 267.224 1.00 117.26 201 ALA C O 1
ATOM 7285 N N . VAL C 1 203 ? 235.699 291.437 265.359 1.00 101.63 202 VAL C N 1
ATOM 7286 C CA . VAL C 1 203 ? 237.006 291.940 265.773 1.00 101.03 202 VAL C CA 1
ATOM 7287 C C . VAL C 1 203 ? 236.981 293.456 265.890 1.00 106.35 202 VAL C C 1
ATOM 7288 O O . VAL C 1 203 ? 237.501 294.029 266.855 1.00 117.91 202 VAL C O 1
ATOM 7292 N N . MET C 1 204 ? 236.374 294.131 264.915 1.00 112.25 203 MET C N 1
ATOM 7293 C CA . MET C 1 204 ? 236.314 295.587 264.953 1.00 110.75 203 MET C CA 1
ATOM 7294 C C . MET C 1 204 ? 235.538 296.079 266.166 1.00 112.77 203 MET C C 1
ATOM 7295 O O . MET C 1 204 ? 235.957 297.028 266.837 1.00 115.79 203 MET C O 1
ATOM 7300 N N . GLU C 1 205 ? 234.408 295.442 266.468 1.00 118.85 204 GLU C N 1
ATOM 7301 C CA . GLU C 1 205 ? 233.563 295.906 267.562 1.00 118.60 204 GLU C CA 1
ATOM 7302 C C . GLU C 1 205 ? 234.119 295.514 268.926 1.00 116.67 204 GLU C C 1
ATOM 7303 O O . GLU C 1 205 ? 233.995 296.277 269.889 1.00 119.95 204 GLU C O 1
ATOM 7309 N N . GLU C 1 206 ? 234.733 294.338 269.033 1.00 108.36 205 GLU C N 1
ATOM 7310 C CA . GLU C 1 206 ? 235.101 293.787 270.329 1.00 107.07 205 GLU C CA 1
ATOM 7311 C C . GLU C 1 206 ? 236.564 294.002 270.695 1.00 105.79 205 GLU C C 1
ATOM 7312 O O . GLU C 1 206 ? 236.920 293.835 271.866 1.00 107.65 205 GLU C O 1
ATOM 7318 N N . ILE C 1 207 ? 237.417 294.370 269.744 1.00 90.36 206 ILE C N 1
ATOM 7319 C CA . ILE C 1 207 ? 238.837 294.521 270.036 1.00 87.90 206 ILE C CA 1
ATOM 7320 C C . ILE C 1 207 ? 239.293 295.945 269.747 1.00 93.26 206 ILE C C 1
ATOM 7321 O O . ILE C 1 207 ? 239.825 296.626 270.630 1.00 103.64 206 ILE C O 1
ATOM 7326 N N . ILE C 1 208 ? 239.096 296.404 268.512 1.00 95.87 207 ILE C N 1
ATOM 7327 C CA . ILE C 1 208 ? 239.606 297.715 268.127 1.00 93.28 207 ILE C CA 1
ATOM 7328 C C . ILE C 1 208 ? 238.824 298.827 268.816 1.00 97.23 207 ILE C C 1
ATOM 7329 O O . ILE C 1 208 ? 239.410 299.789 269.323 1.00 102.07 207 ILE C O 1
ATOM 7334 N N . LYS C 1 209 ? 237.497 298.720 268.842 1.00 99.07 208 LYS C N 1
ATOM 7335 C CA . LYS C 1 209 ? 236.682 299.774 269.446 1.00 97.19 208 LYS C CA 1
ATOM 7336 C C . LYS C 1 209 ? 236.953 299.974 270.933 1.00 100.17 208 LYS C C 1
ATOM 7337 O O . LYS C 1 209 ? 237.149 301.129 271.347 1.00 102.98 208 LYS C O 1
ATOM 7343 N N . PRO C 1 210 ? 236.969 298.940 271.784 1.00 94.98 209 PRO C N 1
ATOM 7344 C CA . PRO C 1 210 ? 237.177 299.192 273.219 1.00 94.18 209 PRO C CA 1
ATOM 7345 C C . PRO C 1 210 ? 238.556 299.723 273.561 1.00 103.52 209 PRO C C 1
ATOM 7346 O O . PRO C 1 210 ? 238.726 300.290 274.646 1.00 109.43 209 PRO C O 1
ATOM 7350 N N . ILE C 1 211 ? 239.543 299.562 272.683 1.00 92.15 210 ILE C N 1
ATOM 7351 C CA . ILE C 1 211 ? 240.924 299.882 273.025 1.00 83.10 210 ILE C CA 1
ATOM 7352 C C . ILE C 1 211 ? 241.293 301.281 272.554 1.00 87.16 210 ILE C C 1
ATOM 7353 O O . ILE C 1 211 ? 241.649 302.145 273.362 1.00 92.67 210 ILE C O 1
ATOM 7358 N N . LEU C 1 212 ? 241.220 301.512 271.250 1.00 82.22 211 LEU C N 1
ATOM 7359 C CA . LEU C 1 212 ? 241.670 302.780 270.702 1.00 82.88 211 LEU C CA 1
ATOM 7360 C C . LEU C 1 212 ? 240.683 303.893 271.048 1.00 88.92 211 LEU C C 1
ATOM 7361 O O . LEU C 1 212 ? 239.469 303.669 271.045 1.00 90.39 211 LEU C O 1
ATOM 7366 N N . PRO C 1 213 ? 241.171 305.092 271.361 1.00 89.18 212 PRO C N 1
ATOM 7367 C CA . PRO C 1 213 ? 240.261 306.216 271.608 1.00 87.22 212 PRO C CA 1
ATOM 7368 C C . PRO C 1 213 ? 239.416 306.521 270.381 1.00 88.63 212 PRO C C 1
ATOM 7369 O O . PRO C 1 213 ? 239.890 306.458 269.246 1.00 96.06 212 PRO C O 1
ATOM 7373 N N . ALA C 1 214 ? 238.151 306.863 270.622 1.00 90.88 213 ALA C N 1
ATOM 7374 C CA . ALA C 1 214 ? 237.215 307.043 269.520 1.00 89.81 213 ALA C CA 1
ATOM 7375 C C . ALA C 1 214 ? 237.523 308.292 268.707 1.00 94.67 213 ALA C C 1
ATOM 7376 O O . ALA C 1 214 ? 237.228 308.334 267.508 1.00 100.57 213 ALA C O 1
ATOM 7378 N N . GLU C 1 215 ? 238.106 309.315 269.332 1.00 103.83 214 GLU C N 1
ATOM 7379 C CA . GLU C 1 215 ? 238.356 310.558 268.612 1.00 101.60 214 GLU C CA 1
ATOM 7380 C C . GLU C 1 215 ? 239.473 310.405 267.590 1.00 101.33 214 GLU C C 1
ATOM 7381 O O . GLU C 1 215 ? 239.502 311.136 266.594 1.00 108.37 214 GLU C O 1
ATOM 7387 N N . TRP C 1 216 ? 240.401 309.475 267.815 1.00 83.66 215 TRP C N 1
ATOM 7388 C CA . TRP C 1 216 ? 241.473 309.263 266.849 1.00 85.10 215 TRP C CA 1
ATOM 7389 C C . TRP C 1 216 ? 240.964 308.550 265.605 1.00 94.26 215 TRP C C 1
ATOM 7390 O O . TRP C 1 216 ? 241.409 308.842 264.490 1.00 100.21 215 TRP C O 1
ATOM 7401 N N . LEU C 1 217 ? 240.036 307.613 265.773 1.00 97.52 216 LEU C N 1
ATOM 7402 C CA . LEU C 1 217 ? 239.493 306.870 264.644 1.00 92.89 216 LEU C CA 1
ATOM 7403 C C . LEU C 1 217 ? 238.494 307.741 263.895 1.00 102.08 216 LEU C C 1
ATOM 7404 O O . LEU C 1 217 ? 237.478 308.158 264.459 1.00 104.68 216 LEU C O 1
ATOM 7409 N N . THR C 1 218 ? 238.784 308.014 262.624 1.00 122.25 217 THR C N 1
ATOM 7410 C CA . THR C 1 218 ? 237.902 308.824 261.794 1.00 123.09 217 THR C CA 1
ATOM 7411 C C . THR C 1 218 ? 237.557 308.082 260.511 1.00 123.62 217 THR C C 1
ATOM 7412 O O . THR C 1 218 ? 237.862 306.894 260.373 1.00 123.88 217 THR C O 1
ATOM 7416 N N . SER C 1 219 ? 236.914 308.773 259.568 1.00 130.25 218 SER C N 1
ATOM 7417 C CA . SER C 1 219 ? 236.604 308.151 258.287 1.00 132.05 218 SER C CA 1
ATOM 7418 C C . SER C 1 219 ? 237.864 307.874 257.478 1.00 130.09 218 SER C C 1
ATOM 7419 O O . SER C 1 219 ? 237.891 306.934 256.677 1.00 127.86 218 SER C O 1
ATOM 7422 N N . ALA C 1 220 ? 238.912 308.674 257.673 1.00 117.81 219 ALA C N 1
ATOM 7423 C CA . ALA C 1 220 ? 240.162 308.484 256.952 1.00 116.07 219 ALA C CA 1
ATOM 7424 C C . ALA C 1 220 ? 240.987 307.322 257.486 1.00 117.86 219 ALA C C 1
ATOM 7425 O O . ALA C 1 220 ? 241.962 306.929 256.839 1.00 114.33 219 ALA C O 1
ATOM 7427 N N . THR C 1 221 ? 240.630 306.774 258.643 1.00 108.92 220 THR C N 1
ATOM 7428 C CA . THR C 1 221 ? 241.354 305.635 259.187 1.00 103.57 220 THR C CA 1
ATOM 7429 C C . THR C 1 221 ? 241.035 304.382 258.383 1.00 105.10 220 THR C C 1
ATOM 7430 O O . THR C 1 221 ? 239.869 304.093 258.100 1.00 109.66 220 THR C O 1
ATOM 7434 N N . LYS C 1 222 ? 242.072 303.639 258.014 1.00 97.88 221 LYS C N 1
ATOM 7435 C CA . LYS C 1 222 ? 241.931 302.421 257.231 1.00 99.41 221 LYS C CA 1
ATOM 7436 C C . LYS C 1 222 ? 242.142 301.216 258.134 1.00 102.92 221 LYS C C 1
ATOM 7437 O O . LYS C 1 222 ? 243.134 301.150 258.865 1.00 107.93 221 LYS C O 1
ATOM 7443 N N . PHE C 1 223 ? 241.210 300.272 258.086 1.00 92.23 222 PHE C N 1
ATOM 7444 C CA . PHE C 1 223 ? 241.270 299.064 258.895 1.00 85.79 222 PHE C CA 1
ATOM 7445 C C . PHE C 1 223 ? 241.574 297.870 258.004 1.00 88.14 222 PHE C C 1
ATOM 7446 O O . PHE C 1 223 ? 240.911 297.668 256.981 1.00 97.88 222 PHE C O 1
ATOM 7454 N N . PHE C 1 224 ? 242.572 297.086 258.393 1.00 85.74 223 PHE C N 1
ATOM 7455 C CA . PHE C 1 224 ? 242.949 295.867 257.685 1.00 92.67 223 PHE C CA 1
ATOM 7456 C C . PHE C 1 224 ? 242.862 294.715 258.678 1.00 100.36 223 PHE C C 1
ATOM 7457 O O . PHE C 1 224 ? 243.802 294.473 259.440 1.00 111.41 223 PHE C O 1
ATOM 7465 N N . ILE C 1 225 ? 241.739 294.006 258.673 1.00 93.92 224 ILE C N 1
ATOM 7466 C CA . ILE C 1 225 ? 241.507 292.888 259.578 1.00 89.74 224 ILE C CA 1
ATOM 7467 C C . ILE C 1 225 ? 241.546 291.614 258.749 1.00 95.50 224 ILE C C 1
ATOM 7468 O O . ILE C 1 225 ? 240.624 291.343 257.969 1.00 101.47 224 ILE C O 1
ATOM 7473 N N . ASN C 1 226 ? 242.604 290.823 258.930 1.00 99.37 225 ASN C N 1
ATOM 7474 C CA . ASN C 1 226 ? 242.878 289.640 258.123 1.00 103.09 225 ASN C CA 1
ATOM 7475 C C . ASN C 1 226 ? 242.770 289.974 256.641 1.00 107.65 225 ASN C C 1
ATOM 7476 O O . ASN C 1 226 ? 241.872 289.468 255.957 1.00 113.14 225 ASN C O 1
ATOM 7481 N N . PRO C 1 227 ? 243.649 290.830 256.113 1.00 106.63 226 PRO C N 1
ATOM 7482 C CA . PRO C 1 227 ? 243.522 291.226 254.702 1.00 112.38 226 PRO C CA 1
ATOM 7483 C C . PRO C 1 227 ? 243.638 290.067 253.731 1.00 115.78 226 PRO C C 1
ATOM 7484 O O . PRO C 1 227 ? 242.968 290.075 252.691 1.00 112.04 226 PRO C O 1
ATOM 7488 N N . THR C 1 228 ? 244.471 289.070 254.035 1.00 129.52 227 THR C N 1
ATOM 7489 C CA . THR C 1 228 ? 244.642 287.944 253.124 1.00 128.37 227 THR C CA 1
ATOM 7490 C C . THR C 1 228 ? 243.373 287.108 253.035 1.00 129.72 227 THR C C 1
ATOM 7491 O O . THR C 1 228 ? 242.912 286.774 251.937 1.00 131.94 227 THR C O 1
ATOM 7495 N N . GLY C 1 229 ? 242.793 286.761 254.179 1.00 121.97 228 GLY C N 1
ATOM 7496 C CA . GLY C 1 229 ? 241.608 285.931 254.196 1.00 119.88 228 GLY C CA 1
ATOM 7497 C C . GLY C 1 229 ? 241.524 285.065 255.433 1.00 122.37 228 GLY C C 1
ATOM 7498 O O . GLY C 1 229 ? 241.684 285.557 256.553 1.00 128.25 228 GLY C O 1
ATOM 7499 N N . ARG C 1 230 ? 241.274 283.774 255.246 1.00 122.25 229 ARG C N 1
ATOM 7500 C CA . ARG C 1 230 ? 241.147 282.873 256.380 1.00 123.89 229 ARG C CA 1
ATOM 7501 C C . ARG C 1 230 ? 242.503 282.643 257.033 1.00 124.66 229 ARG C C 1
ATOM 7502 O O . ARG C 1 230 ? 243.536 282.580 256.361 1.00 121.92 229 ARG C O 1
ATOM 7510 N N . PHE C 1 231 ? 242.494 282.535 258.360 1.00 117.27 230 PHE C N 1
ATOM 7511 C CA . PHE C 1 231 ? 243.698 282.270 259.150 1.00 112.58 230 PHE C CA 1
ATOM 7512 C C . PHE C 1 231 ? 243.295 281.227 260.190 1.00 114.84 230 PHE C C 1
ATOM 7513 O O . PHE C 1 231 ? 242.868 281.569 261.295 1.00 119.08 230 PHE C O 1
ATOM 7521 N N . VAL C 1 232 ? 243.436 279.956 259.827 1.00 109.16 231 VAL C N 1
ATOM 7522 C CA . VAL C 1 232 ? 243.025 278.840 260.674 1.00 108.42 231 VAL C CA 1
ATOM 7523 C C . VAL C 1 232 ? 244.231 278.130 261.272 1.00 110.91 231 VAL C C 1
ATOM 7524 O O . VAL C 1 232 ? 244.353 278.014 262.492 1.00 114.59 231 VAL C O 1
ATOM 7528 N N . ILE C 1 233 ? 245.136 277.649 260.430 1.00 113.95 232 ILE C N 1
ATOM 7529 C CA . ILE C 1 233 ? 246.351 276.994 260.894 1.00 115.73 232 ILE C CA 1
ATOM 7530 C C . ILE C 1 233 ? 247.448 278.042 260.998 1.00 114.38 232 ILE C C 1
ATOM 7531 O O . ILE C 1 233 ? 247.842 278.647 259.995 1.00 113.83 232 ILE C O 1
ATOM 7536 N N . GLY C 1 234 ? 247.936 278.259 262.213 1.00 112.53 233 GLY C N 1
ATOM 7537 C CA . GLY C 1 234 ? 249.000 279.211 262.444 1.00 114.39 233 GLY C CA 1
ATOM 7538 C C . GLY C 1 234 ? 249.954 278.727 263.511 1.00 112.63 233 GLY C C 1
ATOM 7539 O O . GLY C 1 234 ? 250.204 277.524 263.628 1.00 115.31 233 GLY C O 1
ATOM 7540 N N . GLY C 1 235 ? 250.485 279.650 264.303 1.00 112.73 234 GLY C N 1
ATOM 7541 C CA . GLY C 1 235 ? 251.422 279.301 265.338 1.00 114.66 234 GLY C CA 1
ATOM 7542 C C . GLY C 1 235 ? 252.688 278.698 264.771 1.00 117.90 234 GLY C C 1
ATOM 7543 O O . GLY C 1 235 ? 253.155 279.074 263.692 1.00 121.12 234 GLY C O 1
ATOM 7544 N N . PRO C 1 236 ? 253.263 277.736 265.494 1.00 120.27 235 PRO C N 1
ATOM 7545 C CA . PRO C 1 236 ? 254.553 277.170 265.071 1.00 118.31 235 PRO C CA 1
ATOM 7546 C C . PRO C 1 236 ? 254.532 276.553 263.686 1.00 121.83 235 PRO C C 1
ATOM 7547 O O . PRO C 1 236 ? 255.553 276.590 262.989 1.00 127.20 235 PRO C O 1
ATOM 7551 N N . MET C 1 237 ? 253.406 275.976 263.265 1.00 128.05 236 MET C N 1
ATOM 7552 C CA . MET C 1 237 ? 253.338 275.387 261.931 1.00 127.05 236 MET C CA 1
ATOM 7553 C C . MET C 1 237 ? 253.488 276.447 260.849 1.00 127.29 236 MET C C 1
ATOM 7554 O O . MET C 1 237 ? 254.154 276.218 259.833 1.00 123.59 236 MET C O 1
ATOM 7559 N N . GLY C 1 238 ? 252.876 277.615 261.049 1.00 137.55 237 GLY C N 1
ATOM 7560 C CA . GLY C 1 238 ? 252.937 278.655 260.035 1.00 138.75 237 GLY C CA 1
ATOM 7561 C C . GLY C 1 238 ? 254.344 279.165 259.792 1.00 142.63 237 GLY C C 1
ATOM 7562 O O . GLY C 1 238 ? 254.738 279.404 258.648 1.00 143.38 237 GLY C O 1
ATOM 7563 N N . ASP C 1 239 ? 255.119 279.344 260.858 1.00 140.24 238 ASP C N 1
ATOM 7564 C CA . ASP C 1 239 ? 256.462 279.888 260.729 1.00 137.61 238 ASP C CA 1
ATOM 7565 C C . ASP C 1 239 ? 257.296 279.435 261.917 1.00 135.15 238 ASP C C 1
ATOM 7566 O O . ASP C 1 239 ? 256.763 279.137 262.987 1.00 135.11 238 ASP C O 1
ATOM 7571 N N . CYS C 1 240 ? 258.610 279.390 261.716 1.00 124.35 239 CYS C N 1
ATOM 7572 C CA . CYS C 1 240 ? 259.517 279.012 262.785 1.00 119.77 239 CYS C CA 1
ATOM 7573 C C . CYS C 1 240 ? 259.604 280.117 263.834 1.00 119.22 239 CYS C C 1
ATOM 7574 O O . CYS C 1 240 ? 259.362 281.295 263.560 1.00 123.33 239 CYS C O 1
ATOM 7577 N N . GLY C 1 241 ? 259.956 279.719 265.051 1.00 97.51 240 GLY C N 1
ATOM 7578 C CA . GLY C 1 241 ? 260.115 280.666 266.135 1.00 91.91 240 GLY C CA 1
ATOM 7579 C C . GLY C 1 241 ? 261.415 280.477 266.885 1.00 95.00 240 GLY C C 1
ATOM 7580 O O . GLY C 1 241 ? 261.788 279.349 267.216 1.00 107.07 240 GLY C O 1
ATOM 7581 N N . LEU C 1 242 ? 262.117 281.572 267.156 1.00 82.15 241 LEU C N 1
ATOM 7582 C CA . LEU C 1 242 ? 263.385 281.530 267.864 1.00 79.94 241 LEU C CA 1
ATOM 7583 C C . LEU C 1 242 ? 263.389 282.588 268.954 1.00 86.82 241 LEU C C 1
ATOM 7584 O O . LEU C 1 242 ? 262.704 283.608 268.854 1.00 92.98 241 LEU C O 1
ATOM 7589 N N . THR C 1 243 ? 264.168 282.334 270.000 1.00 89.70 242 THR C N 1
ATOM 7590 C CA . THR C 1 243 ? 264.232 283.257 271.123 1.00 89.91 242 THR C CA 1
ATOM 7591 C C . THR C 1 243 ? 265.015 284.505 270.740 1.00 93.56 242 THR C C 1
ATOM 7592 O O . THR C 1 243 ? 266.134 284.416 270.228 1.00 102.04 242 THR C O 1
ATOM 7596 N N . GLY C 1 244 ? 264.430 285.670 270.998 1.00 86.83 243 GLY C N 1
ATOM 7597 C CA . GLY C 1 244 ? 265.097 286.924 270.723 1.00 86.90 243 GLY C CA 1
ATOM 7598 C C . GLY C 1 244 ? 264.924 287.464 269.325 1.00 95.60 243 GLY C C 1
ATOM 7599 O O . GLY C 1 244 ? 265.697 288.336 268.916 1.00 98.95 243 GLY C O 1
ATOM 7600 N N . ARG C 1 245 ? 263.946 286.973 268.572 1.00 101.49 244 ARG C N 1
ATOM 7601 C CA . ARG C 1 245 ? 263.660 287.489 267.243 1.00 95.28 244 ARG C CA 1
ATOM 7602 C C . ARG C 1 245 ? 262.666 288.640 267.259 1.00 97.20 244 ARG C C 1
ATOM 7603 O O . ARG C 1 245 ? 262.407 289.231 266.207 1.00 101.78 244 ARG C O 1
ATOM 7611 N N . LYS C 1 246 ? 262.113 288.973 268.419 1.00 93.68 245 LYS C N 1
ATOM 7612 C CA . LYS C 1 246 ? 261.113 290.021 268.565 1.00 91.66 245 LYS C CA 1
ATOM 7613 C C . LYS C 1 246 ? 261.575 291.070 269.567 1.00 94.73 245 LYS C C 1
ATOM 7614 O O . LYS C 1 246 ? 260.800 291.546 270.398 1.00 100.34 245 LYS C O 1
ATOM 7620 N N . ILE C 1 247 ? 262.854 291.440 269.501 1.00 95.03 246 ILE C N 1
ATOM 7621 C CA . ILE C 1 247 ? 263.415 292.346 270.497 1.00 98.56 246 ILE C CA 1
ATOM 7622 C C . ILE C 1 247 ? 262.833 293.746 270.350 1.00 98.13 246 ILE C C 1
ATOM 7623 O O . ILE C 1 247 ? 262.598 294.441 271.344 1.00 99.79 246 ILE C O 1
ATOM 7628 N N . ILE C 1 248 ? 262.599 294.188 269.114 1.00 95.20 247 ILE C N 1
ATOM 7629 C CA . ILE C 1 248 ? 262.142 295.556 268.898 1.00 93.44 247 ILE C CA 1
ATOM 7630 C C . ILE C 1 248 ? 260.720 295.740 269.410 1.00 96.82 247 ILE C C 1
ATOM 7631 O O . ILE C 1 248 ? 260.404 296.752 270.047 1.00 103.24 247 ILE C O 1
ATOM 7636 N N . VAL C 1 249 ? 259.839 294.771 269.154 1.00 97.99 248 VAL C N 1
ATOM 7637 C CA . VAL C 1 249 ? 258.478 294.881 269.662 1.00 98.99 248 VAL C CA 1
ATOM 7638 C C . VAL C 1 249 ? 258.440 294.754 271.177 1.00 102.48 248 VAL C C 1
ATOM 7639 O O . VAL C 1 249 ? 257.475 295.198 271.807 1.00 110.26 248 VAL C O 1
ATOM 7643 N N . ASP C 1 250 ? 259.464 294.152 271.783 1.00 100.04 249 ASP C N 1
ATOM 7644 C CA . ASP C 1 250 ? 259.504 294.054 273.236 1.00 99.20 249 ASP C CA 1
ATOM 7645 C C . ASP C 1 250 ? 259.769 295.409 273.877 1.00 99.64 249 ASP C C 1
ATOM 7646 O O . ASP C 1 250 ? 259.066 295.813 274.809 1.00 107.94 249 ASP C O 1
ATOM 7651 N N . THR C 1 251 ? 260.781 296.127 273.394 1.00 83.32 250 THR C N 1
ATOM 7652 C CA . THR C 1 251 ? 261.257 297.298 274.126 1.00 81.39 250 THR C CA 1
ATOM 7653 C C . THR C 1 251 ? 260.430 298.546 273.826 1.00 88.48 250 THR C C 1
ATOM 7654 O O . THR C 1 251 ? 259.703 299.043 274.690 1.00 104.29 250 THR C O 1
ATOM 7658 N N . TYR C 1 252 ? 260.511 299.054 272.597 1.00 73.95 251 TYR C N 1
ATOM 7659 C CA . TYR C 1 252 ? 259.859 300.314 272.270 1.00 75.81 251 TYR C CA 1
ATOM 7660 C C . TYR C 1 252 ? 259.274 300.367 270.869 1.00 82.85 251 TYR C C 1
ATOM 7661 O O . TYR C 1 252 ? 258.780 301.426 270.473 1.00 93.88 251 TYR C O 1
ATOM 7670 N N . GLY C 1 253 ? 259.310 299.280 270.106 1.00 95.95 252 GLY C N 1
ATOM 7671 C CA . GLY C 1 253 ? 259.031 299.446 268.698 1.00 95.67 252 GLY C CA 1
ATOM 7672 C C . GLY C 1 253 ? 260.163 300.211 268.033 1.00 100.67 252 GLY C C 1
ATOM 7673 O O . GLY C 1 253 ? 261.320 300.159 268.455 1.00 105.43 252 GLY C O 1
ATOM 7674 N N . GLY C 1 254 ? 259.822 300.942 266.982 1.00 107.17 253 GLY C N 1
ATOM 7675 C CA . GLY C 1 254 ? 260.818 301.696 266.255 1.00 113.26 253 GLY C CA 1
ATOM 7676 C C . GLY C 1 254 ? 261.108 303.077 266.796 1.00 113.35 253 GLY C C 1
ATOM 7677 O O . GLY C 1 254 ? 261.873 303.821 266.174 1.00 118.65 253 GLY C O 1
ATOM 7678 N N . MET C 1 255 ? 260.524 303.451 267.935 1.00 100.66 254 MET C N 1
ATOM 7679 C CA . MET C 1 255 ? 260.683 304.810 268.435 1.00 100.74 254 MET C CA 1
ATOM 7680 C C . MET C 1 255 ? 262.065 305.065 269.021 1.00 104.07 254 MET C C 1
ATOM 7681 O O . MET C 1 255 ? 262.506 306.218 269.052 1.00 106.25 254 MET C O 1
ATOM 7686 N N . ALA C 1 256 ? 262.763 304.028 269.472 1.00 93.20 255 ALA C N 1
ATOM 7687 C CA . ALA C 1 256 ? 264.049 304.196 270.128 1.00 87.65 255 ALA C CA 1
ATOM 7688 C C . ALA C 1 256 ? 265.067 303.222 269.559 1.00 97.80 255 ALA C C 1
ATOM 7689 O O . ALA C 1 256 ? 264.717 302.153 269.055 1.00 105.61 255 ALA C O 1
ATOM 7691 N N . ARG C 1 257 ? 266.337 303.607 269.651 1.00 93.65 256 ARG C N 1
ATOM 7692 C CA . ARG C 1 257 ? 267.420 302.732 269.236 1.00 94.80 256 ARG C CA 1
ATOM 7693 C C . ARG C 1 257 ? 267.550 301.557 270.198 1.00 99.37 256 ARG C C 1
ATOM 7694 O O . ARG C 1 257 ? 267.153 301.624 271.364 1.00 100.20 256 ARG C O 1
ATOM 7702 N N . HIS C 1 258 ? 268.108 300.462 269.691 1.00 97.83 257 HIS C N 1
ATOM 7703 C CA . HIS C 1 258 ? 268.245 299.236 270.462 1.00 94.80 257 HIS C CA 1
ATOM 7704 C C . HIS C 1 258 ? 269.665 298.710 270.337 1.00 100.59 257 HIS C C 1
ATOM 7705 O O . HIS C 1 258 ? 270.284 298.812 269.275 1.00 105.46 257 HIS C O 1
ATOM 7712 N N . GLY C 1 259 ? 270.179 298.146 271.433 1.00 101.26 258 GLY C N 1
ATOM 7713 C CA . GLY C 1 259 ? 271.535 297.630 271.438 1.00 99.61 258 GLY C CA 1
ATOM 7714 C C . GLY C 1 259 ? 271.712 296.307 270.729 1.00 102.40 258 GLY C C 1
ATOM 7715 O O . GLY C 1 259 ? 272.835 295.973 270.337 1.00 106.33 258 GLY C O 1
ATOM 7716 N N . GLY C 1 260 ? 270.638 295.546 270.555 1.00 105.36 259 GLY C N 1
ATOM 7717 C CA . GLY C 1 260 ? 270.698 294.284 269.853 1.00 108.54 259 GLY C CA 1
ATOM 7718 C C . GLY C 1 260 ? 270.781 293.049 270.717 1.00 105.76 259 GLY C C 1
ATOM 7719 O O . GLY C 1 260 ? 270.929 291.949 270.176 1.00 109.69 259 GLY C O 1
ATOM 7720 N N . GLY C 1 261 ? 270.690 293.189 272.037 1.00 102.98 260 GLY C N 1
ATOM 7721 C CA . GLY C 1 261 ? 270.766 292.056 272.939 1.00 106.52 260 GLY C CA 1
ATOM 7722 C C . GLY C 1 261 ? 269.378 291.576 273.321 1.00 108.12 260 GLY C C 1
ATOM 7723 O O . GLY C 1 261 ? 268.545 292.356 273.786 1.00 110.05 260 GLY C O 1
ATOM 7724 N N . ALA C 1 262 ? 269.142 290.285 273.113 1.00 105.48 261 ALA C N 1
ATOM 7725 C CA . ALA C 1 262 ? 267.870 289.692 273.490 1.00 107.10 261 ALA C CA 1
ATOM 7726 C C . ALA C 1 262 ? 267.753 289.602 275.006 1.00 112.12 261 ALA C C 1
ATOM 7727 O O . ALA C 1 262 ? 268.750 289.504 275.725 1.00 115.50 261 ALA C O 1
ATOM 7729 N N . PHE C 1 263 ? 266.514 289.637 275.491 1.00 97.96 262 PHE C N 1
ATOM 7730 C CA . PHE C 1 263 ? 266.242 289.592 276.921 1.00 89.72 262 PHE C CA 1
ATOM 7731 C C . PHE C 1 263 ? 265.851 288.202 277.399 1.00 95.80 262 PHE C C 1
ATOM 7732 O O . PHE C 1 263 ? 266.386 287.717 278.399 1.00 104.19 262 PHE C O 1
ATOM 7740 N N . SER C 1 264 ? 264.922 287.554 276.702 1.00 98.21 263 SER C N 1
ATOM 7741 C CA . SER C 1 264 ? 264.324 286.328 277.206 1.00 96.51 263 SER C CA 1
ATOM 7742 C C . SER C 1 264 ? 265.356 285.215 277.319 1.00 97.20 263 SER C C 1
ATOM 7743 O O . SER C 1 264 ? 266.217 285.049 276.451 1.00 98.26 263 SER C O 1
ATOM 7746 N N . GLY C 1 265 ? 265.263 284.451 278.403 1.00 103.66 264 GLY C N 1
ATOM 7747 C CA . GLY C 1 265 ? 266.149 283.330 278.623 1.00 106.59 264 GLY C CA 1
ATOM 7748 C C . GLY C 1 265 ? 267.485 283.670 279.237 1.00 105.48 264 GLY C C 1
ATOM 7749 O O . GLY C 1 265 ? 268.351 282.793 279.310 1.00 113.00 264 GLY C O 1
ATOM 7750 N N . LYS C 1 266 ? 267.685 284.906 279.681 1.00 95.39 265 LYS C N 1
ATOM 7751 C CA . LYS C 1 266 ? 268.941 285.333 280.279 1.00 93.28 265 LYS C CA 1
ATOM 7752 C C . LYS C 1 266 ? 268.709 285.716 281.731 1.00 95.79 265 LYS C C 1
ATOM 7753 O O . LYS C 1 266 ? 267.767 286.450 282.040 1.00 102.96 265 LYS C O 1
ATOM 7759 N N . ASP C 1 267 ? 269.567 285.215 282.613 1.00 102.22 266 ASP C N 1
ATOM 7760 C CA . ASP C 1 267 ? 269.477 285.544 284.021 1.00 101.75 266 ASP C CA 1
ATOM 7761 C C . ASP C 1 267 ? 269.901 286.993 284.249 1.00 105.90 266 ASP C C 1
ATOM 7762 O O . ASP C 1 267 ? 270.567 287.594 283.405 1.00 112.27 266 ASP C O 1
ATOM 7767 N N . PRO C 1 268 ? 269.514 287.581 285.384 1.00 95.19 267 PRO C N 1
ATOM 7768 C CA . PRO C 1 268 ? 269.871 288.986 285.639 1.00 93.01 267 PRO C CA 1
ATOM 7769 C C . PRO C 1 268 ? 271.364 289.250 285.687 1.00 96.34 267 PRO C C 1
ATOM 7770 O O . PRO C 1 268 ? 271.777 290.397 285.483 1.00 106.16 267 PRO C O 1
ATOM 7774 N N . SER C 1 269 ? 272.190 288.238 285.956 1.00 95.41 268 SER C N 1
ATOM 7775 C CA . SER C 1 269 ? 273.626 288.467 286.060 1.00 95.23 268 SER C CA 1
ATOM 7776 C C . SER C 1 269 ? 274.253 288.868 284.732 1.00 95.68 268 SER C C 1
ATOM 7777 O O . SER C 1 269 ? 275.371 289.391 284.725 1.00 102.29 268 SER C O 1
ATOM 7780 N N . LYS C 1 270 ? 273.569 288.635 283.617 1.00 95.67 269 LYS C N 1
ATOM 7781 C CA . LYS C 1 270 ? 274.082 289.002 282.304 1.00 98.54 269 LYS C CA 1
ATOM 7782 C C . LYS C 1 270 ? 273.660 290.427 281.977 1.00 105.47 269 LYS C C 1
ATOM 7783 O O . LYS C 1 270 ? 272.468 290.750 282.003 1.00 106.92 269 LYS C O 1
ATOM 7789 N N . VAL C 1 271 ? 274.641 291.276 281.662 1.00 105.22 270 VAL C N 1
ATOM 7790 C CA . VAL C 1 271 ? 274.367 292.685 281.417 1.00 98.67 270 VAL C CA 1
ATOM 7791 C C . VAL C 1 271 ? 273.527 292.900 280.168 1.00 103.64 270 VAL C C 1
ATOM 7792 O O . VAL C 1 271 ? 272.976 293.988 279.981 1.00 110.02 270 VAL C O 1
ATOM 7796 N N . ASP C 1 272 ? 273.409 291.893 279.301 1.00 120.09 271 ASP C N 1
ATOM 7797 C CA . ASP C 1 272 ? 272.567 292.039 278.120 1.00 121.14 271 ASP C CA 1
ATOM 7798 C C . ASP C 1 272 ? 271.105 292.255 278.481 1.00 115.00 271 ASP C C 1
ATOM 7799 O O . ASP C 1 272 ? 270.344 292.767 277.654 1.00 114.02 271 ASP C O 1
ATOM 7804 N N . ARG C 1 273 ? 270.698 291.879 279.690 1.00 94.13 272 ARG C N 1
ATOM 7805 C CA . ARG C 1 273 ? 269.328 292.051 280.149 1.00 89.99 272 ARG C CA 1
ATOM 7806 C C . ARG C 1 273 ? 269.213 293.051 281.287 1.00 92.18 272 ARG C C 1
ATOM 7807 O O . ARG C 1 273 ? 268.374 293.953 281.234 1.00 98.15 272 ARG C O 1
ATOM 7815 N N . SER C 1 274 ? 270.041 292.912 282.324 1.00 83.18 273 SER C N 1
ATOM 7816 C CA . SER C 1 274 ? 269.924 293.784 283.488 1.00 79.52 273 SER C CA 1
ATOM 7817 C C . SER C 1 274 ? 270.266 295.228 283.147 1.00 84.35 273 SER C C 1
ATOM 7818 O O . SER C 1 274 ? 269.591 296.154 283.609 1.00 94.55 273 SER C O 1
ATOM 7821 N N . ALA C 1 275 ? 271.313 295.446 282.349 1.00 81.84 274 ALA C N 1
ATOM 7822 C CA . ALA C 1 275 ? 271.701 296.812 282.018 1.00 82.76 274 ALA C CA 1
ATOM 7823 C C . ALA C 1 275 ? 270.654 297.502 281.158 1.00 88.05 274 ALA C C 1
ATOM 7824 O O . ALA C 1 275 ? 270.468 298.717 281.273 1.00 99.10 274 ALA C O 1
ATOM 7826 N N . ALA C 1 276 ? 269.973 296.756 280.289 1.00 84.89 275 ALA C N 1
ATOM 7827 C CA . ALA C 1 276 ? 268.868 297.339 279.538 1.00 80.37 275 ALA C CA 1
ATOM 7828 C C . ALA C 1 276 ? 267.740 297.758 280.468 1.00 82.75 275 ALA C C 1
ATOM 7829 O O . ALA C 1 276 ? 267.134 298.819 280.283 1.00 92.13 275 ALA C O 1
ATOM 7831 N N . TYR C 1 277 ? 267.437 296.931 281.470 1.00 80.65 276 TYR C N 1
ATOM 7832 C CA . TYR C 1 277 ? 266.483 297.335 282.496 1.00 73.65 276 TYR C CA 1
ATOM 7833 C C . TYR C 1 277 ? 267.000 298.533 283.278 1.00 82.19 276 TYR C C 1
ATOM 7834 O O . TYR C 1 277 ? 266.244 299.463 283.579 1.00 87.77 276 TYR C O 1
ATOM 7843 N N . ALA C 1 278 ? 268.288 298.524 283.622 1.00 75.05 277 ALA C N 1
ATOM 7844 C CA . ALA C 1 278 ? 268.869 299.640 284.358 1.00 68.43 277 ALA C CA 1
ATOM 7845 C C . ALA C 1 278 ? 268.867 300.915 283.528 1.00 75.01 277 ALA C C 1
ATOM 7846 O O . ALA C 1 278 ? 268.587 301.999 284.050 1.00 79.93 277 ALA C O 1
ATOM 7848 N N . ALA C 1 279 ? 269.185 300.810 282.236 1.00 76.47 278 ALA C N 1
ATOM 7849 C CA . ALA C 1 279 ? 269.173 301.989 281.378 1.00 67.69 278 ALA C CA 1
ATOM 7850 C C . ALA C 1 279 ? 267.775 302.581 281.280 1.00 76.78 278 ALA C C 1
ATOM 7851 O O . ALA C 1 279 ? 267.607 303.805 281.306 1.00 95.18 278 ALA C O 1
ATOM 7853 N N . ARG C 1 280 ? 266.758 301.727 281.163 1.00 71.72 279 ARG C N 1
ATOM 7854 C CA . ARG C 1 280 ? 265.381 302.205 281.213 1.00 62.84 279 ARG C CA 1
ATOM 7855 C C . ARG C 1 280 ? 265.075 302.837 282.561 1.00 70.64 279 ARG C C 1
ATOM 7856 O O . ARG C 1 280 ? 264.344 303.831 282.641 1.00 81.63 279 ARG C O 1
ATOM 7864 N N . TYR C 1 281 ? 265.631 302.275 283.634 1.00 81.20 280 TYR C N 1
ATOM 7865 C CA . TYR C 1 281 ? 265.378 302.801 284.970 1.00 79.47 280 TYR C CA 1
ATOM 7866 C C . TYR C 1 281 ? 265.902 304.224 285.111 1.00 79.88 280 TYR C C 1
ATOM 7867 O O . TYR C 1 281 ? 265.195 305.110 285.602 1.00 87.13 280 TYR C O 1
ATOM 7876 N N . VAL C 1 282 ? 267.141 304.467 284.680 1.00 73.55 281 VAL C N 1
ATOM 7877 C CA . VAL C 1 282 ? 267.695 305.811 284.800 1.00 77.17 281 VAL C CA 1
ATOM 7878 C C . VAL C 1 282 ? 267.045 306.755 283.798 1.00 79.58 281 VAL C C 1
ATOM 7879 O O . VAL C 1 282 ? 266.906 307.953 284.067 1.00 86.59 281 VAL C O 1
ATOM 7883 N N . ALA C 1 283 ? 266.640 306.247 282.633 1.00 82.07 282 ALA C N 1
ATOM 7884 C CA . ALA C 1 283 ? 265.983 307.101 281.651 1.00 70.89 282 ALA C CA 1
ATOM 7885 C C . ALA C 1 283 ? 264.603 307.525 282.130 1.00 76.96 282 ALA C C 1
ATOM 7886 O O . ALA C 1 283 ? 264.194 308.672 281.925 1.00 94.13 282 ALA C O 1
ATOM 7888 N N . LYS C 1 284 ? 263.870 306.611 282.764 1.00 75.88 283 LYS C N 1
ATOM 7889 C CA . LYS C 1 284 ? 262.550 306.952 283.279 1.00 71.33 283 LYS C CA 1
ATOM 7890 C C . LYS C 1 284 ? 262.645 307.959 284.417 1.00 79.99 283 LYS C C 1
ATOM 7891 O O . LYS C 1 284 ? 261.831 308.883 284.503 1.00 87.83 283 LYS C O 1
ATOM 7897 N N . ASN C 1 285 ? 263.634 307.798 285.298 1.00 86.96 284 ASN C N 1
ATOM 7898 C CA . ASN C 1 285 ? 263.769 308.710 286.429 1.00 86.58 284 ASN C CA 1
ATOM 7899 C C . ASN C 1 285 ? 264.137 310.115 285.972 1.00 90.99 284 ASN C C 1
ATOM 7900 O O . ASN C 1 285 ? 263.655 311.101 286.540 1.00 98.87 284 ASN C O 1
ATOM 7905 N N . ILE C 1 286 ? 264.997 310.229 284.960 1.00 79.37 285 ILE C N 1
ATOM 7906 C CA . ILE C 1 286 ? 265.383 311.546 284.463 1.00 74.79 285 ILE C CA 1
ATOM 7907 C C . ILE C 1 286 ? 264.175 312.277 283.896 1.00 81.02 285 ILE C C 1
ATOM 7908 O O . ILE C 1 286 ? 263.970 313.467 284.161 1.00 94.10 285 ILE C O 1
ATOM 7913 N N . VAL C 1 287 ? 263.354 311.580 283.111 1.00 76.99 286 VAL C N 1
ATOM 7914 C CA . VAL C 1 287 ? 262.145 312.200 282.579 1.00 71.63 286 VAL C CA 1
ATOM 7915 C C . VAL C 1 287 ? 261.144 312.464 283.695 1.00 79.63 286 VAL C C 1
ATOM 7916 O O . VAL C 1 287 ? 260.500 313.519 283.732 1.00 88.98 286 VAL C O 1
ATOM 7920 N N . ALA C 1 288 ? 260.994 311.515 284.622 1.00 82.72 287 ALA C N 1
ATOM 7921 C CA . ALA C 1 288 ? 260.055 311.692 285.723 1.00 83.63 287 ALA C CA 1
ATOM 7922 C C . ALA C 1 288 ? 260.456 312.833 286.645 1.00 86.40 287 ALA C C 1
ATOM 7923 O O . ALA C 1 288 ? 259.591 313.406 287.314 1.00 90.19 287 ALA C O 1
ATOM 7925 N N . ALA C 1 289 ? 261.739 313.175 286.692 1.00 91.76 288 ALA C N 1
ATOM 7926 C CA . ALA C 1 289 ? 262.220 314.278 287.510 1.00 89.72 288 ALA C CA 1
ATOM 7927 C C . ALA C 1 289 ? 262.065 315.627 286.828 1.00 95.42 288 ALA C C 1
ATOM 7928 O O . ALA C 1 289 ? 262.417 316.648 287.426 1.00 105.61 288 ALA C O 1
ATOM 7930 N N . GLY C 1 290 ? 261.556 315.660 285.601 1.00 91.71 289 GLY C N 1
ATOM 7931 C CA . GLY C 1 290 ? 261.421 316.903 284.876 1.00 88.44 289 GLY C CA 1
ATOM 7932 C C . GLY C 1 290 ? 262.695 317.408 284.245 1.00 93.17 289 GLY C C 1
ATOM 7933 O O . GLY C 1 290 ? 262.709 318.533 283.735 1.00 105.30 289 GLY C O 1
ATOM 7934 N N . LEU C 1 291 ? 263.768 316.616 284.266 1.00 92.59 290 LEU C N 1
ATOM 7935 C CA . LEU C 1 291 ? 265.031 317.062 283.693 1.00 94.97 290 LEU C CA 1
ATOM 7936 C C . LEU C 1 291 ? 264.961 317.161 282.175 1.00 101.41 290 LEU C C 1
ATOM 7937 O O . LEU C 1 291 ? 265.591 318.045 281.586 1.00 108.32 290 LEU C O 1
ATOM 7942 N N . ALA C 1 292 ? 264.215 316.270 281.527 1.00 102.36 291 ALA C N 1
ATOM 7943 C CA . ALA C 1 292 ? 264.103 316.289 280.078 1.00 100.90 291 ALA C CA 1
ATOM 7944 C C . ALA C 1 292 ? 262.776 315.673 279.666 1.00 102.78 291 ALA C C 1
ATOM 7945 O O . ALA C 1 292 ? 262.231 314.815 280.363 1.00 110.03 291 ALA C O 1
ATOM 7947 N N . ASP C 1 293 ? 262.259 316.122 278.521 1.00 112.25 292 ASP C N 1
ATOM 7948 C CA . ASP C 1 293 ? 261.030 315.542 277.993 1.00 111.44 292 ASP C CA 1
ATOM 7949 C C . ASP C 1 293 ? 261.284 314.165 277.395 1.00 110.98 292 ASP C C 1
ATOM 7950 O O . ASP C 1 293 ? 260.474 313.248 277.566 1.00 117.52 292 ASP C O 1
ATOM 7955 N N . ARG C 1 294 ? 262.393 314.006 276.682 1.00 99.34 293 ARG C N 1
ATOM 7956 C CA . ARG C 1 294 ? 262.829 312.717 276.169 1.00 94.12 293 ARG C CA 1
ATOM 7957 C C . ARG C 1 294 ? 264.264 312.481 276.601 1.00 95.43 293 ARG C C 1
ATOM 7958 O O . ARG C 1 294 ? 265.084 313.402 276.579 1.00 105.37 293 ARG C O 1
ATOM 7966 N N . CYS C 1 295 ? 264.565 311.250 276.999 1.00 85.64 294 CYS C N 1
ATOM 7967 C CA . CYS C 1 295 ? 265.911 310.900 277.418 1.00 88.68 294 CYS C CA 1
ATOM 7968 C C . CYS C 1 295 ? 266.271 309.532 276.866 1.00 90.63 294 CYS C C 1
ATOM 7969 O O . CYS C 1 295 ? 265.458 308.607 276.904 1.00 96.23 294 CYS C O 1
ATOM 7972 N N . GLU C 1 296 ? 267.491 309.413 276.350 1.00 98.96 295 GLU C N 1
ATOM 7973 C CA . GLU C 1 296 ? 268.003 308.150 275.843 1.00 97.92 295 GLU C CA 1
ATOM 7974 C C . GLU C 1 296 ? 269.360 307.884 276.469 1.00 100.05 295 GLU C C 1
ATOM 7975 O O . GLU C 1 296 ? 270.238 308.751 276.446 1.00 107.76 295 GLU C O 1
ATOM 7981 N N . ILE C 1 297 ? 269.530 306.687 277.021 1.00 88.27 296 ILE C N 1
ATOM 7982 C CA . ILE C 1 297 ? 270.727 306.313 277.761 1.00 87.76 296 ILE C CA 1
ATOM 7983 C C . ILE C 1 297 ? 271.384 305.142 277.050 1.00 91.05 296 ILE C C 1
ATOM 7984 O O . ILE C 1 297 ? 270.712 304.161 276.714 1.00 95.73 296 ILE C O 1
ATOM 7989 N N . GLN C 1 298 ? 272.689 305.243 276.822 1.00 92.92 297 GLN C N 1
ATOM 7990 C CA . GLN C 1 298 ? 273.473 304.140 276.287 1.00 88.75 297 GLN C CA 1
ATOM 7991 C C . GLN C 1 298 ? 274.548 303.758 277.289 1.00 96.11 297 GLN C C 1
ATOM 7992 O O . GLN C 1 298 ? 275.318 304.614 277.737 1.00 101.62 297 GLN C O 1
ATOM 7998 N N . VAL C 1 299 ? 274.598 302.477 277.637 1.00 95.23 298 VAL C N 1
ATOM 7999 C CA . VAL C 1 299 ? 275.603 301.934 278.540 1.00 86.12 298 VAL C CA 1
ATOM 8000 C C . VAL C 1 299 ? 276.328 300.817 277.809 1.00 92.96 298 VAL C C 1
ATOM 8001 O O . VAL C 1 299 ? 275.689 299.948 277.207 1.00 100.12 298 VAL C O 1
ATOM 8005 N N . SER C 1 300 ? 277.656 300.844 277.852 1.00 95.87 299 SER C N 1
ATOM 8006 C CA . SER C 1 300 ? 278.477 299.861 277.161 1.00 94.58 299 SER C CA 1
ATOM 8007 C C . SER C 1 300 ? 279.435 299.222 278.148 1.00 95.84 299 SER C C 1
ATOM 8008 O O . SER C 1 300 ? 280.096 299.924 278.918 1.00 98.65 299 SER C O 1
ATOM 8011 N N . TYR C 1 301 ? 279.514 297.896 278.119 1.00 97.20 300 TYR C N 1
ATOM 8012 C CA . TYR C 1 301 ? 280.393 297.144 278.997 1.00 95.82 300 TYR C CA 1
ATOM 8013 C C . TYR C 1 301 ? 281.409 296.363 278.179 1.00 101.19 300 TYR C C 1
ATOM 8014 O O . TYR C 1 301 ? 281.136 295.952 277.049 1.00 106.88 300 TYR C O 1
ATOM 8023 N N . ALA C 1 302 ? 282.586 296.171 278.760 1.00 101.09 301 ALA C N 1
ATOM 8024 C CA . ALA C 1 302 ? 283.601 295.284 278.217 1.00 98.87 301 ALA C CA 1
ATOM 8025 C C . ALA C 1 302 ? 283.701 294.055 279.107 1.00 104.70 301 ALA C C 1
ATOM 8026 O O . ALA C 1 302 ? 283.688 294.168 280.336 1.00 113.92 301 ALA C O 1
ATOM 8028 N N . ILE C 1 303 ? 283.788 292.881 278.481 1.00 110.30 302 ILE C N 1
ATOM 8029 C CA . ILE C 1 303 ? 283.802 291.638 279.240 1.00 112.25 302 ILE C CA 1
ATOM 8030 C C . ILE C 1 303 ? 285.012 291.618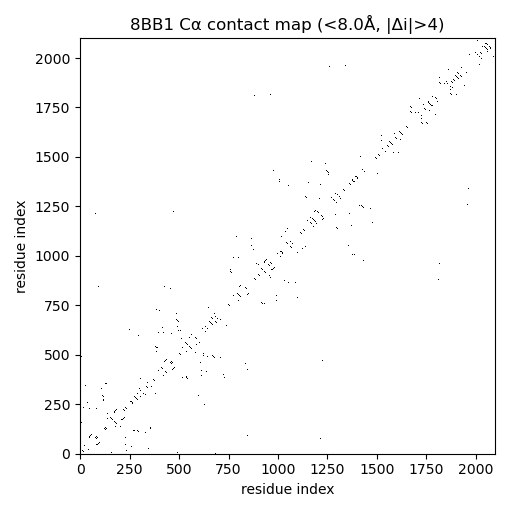 280.161 1.00 112.86 302 ILE C C 1
ATOM 8031 O O . ILE C 1 303 ? 286.140 291.905 279.742 1.00 118.94 302 ILE C O 1
ATOM 8036 N N . GLY C 1 304 ? 284.779 291.298 281.430 1.00 110.99 303 GLY C N 1
ATOM 8037 C CA . GLY C 1 304 ? 285.840 291.292 282.413 1.00 111.48 303 GLY C CA 1
ATOM 8038 C C . GLY C 1 304 ? 286.144 292.630 283.044 1.00 113.52 303 GLY C C 1
ATOM 8039 O O . GLY C 1 304 ? 287.108 292.728 283.811 1.00 118.38 303 GLY C O 1
ATOM 8040 N N . VAL C 1 305 ? 285.360 293.663 282.751 1.00 113.00 304 VAL C N 1
ATOM 8041 C CA . VAL C 1 305 ? 285.565 295.001 283.292 1.00 113.45 304 VAL C CA 1
ATOM 8042 C C . VAL C 1 305 ? 284.299 295.419 284.025 1.00 116.15 304 VAL C C 1
ATOM 8043 O O . VAL C 1 305 ? 283.191 295.237 283.509 1.00 120.50 304 VAL C O 1
ATOM 8047 N N . ALA C 1 306 ? 284.464 295.975 285.225 1.00 116.34 305 ALA C N 1
ATOM 8048 C CA . ALA C 1 306 ? 283.312 296.347 286.039 1.00 113.80 305 ALA C CA 1
ATOM 8049 C C . ALA C 1 306 ? 282.669 297.639 285.548 1.00 117.73 305 ALA C C 1
ATOM 8050 O O . ALA C 1 306 ? 281.505 297.649 285.139 1.00 119.29 305 ALA C O 1
ATOM 8052 N N . GLU C 1 307 ? 283.414 298.738 285.578 1.00 123.73 306 GLU C N 1
ATOM 8053 C CA . GLU C 1 307 ? 282.844 300.023 285.203 1.00 120.11 306 GLU C CA 1
ATOM 8054 C C . GLU C 1 307 ? 282.463 300.027 283.724 1.00 123.96 306 GLU C C 1
ATOM 8055 O O . GLU C 1 307 ? 283.172 299.444 282.898 1.00 127.36 306 GLU C O 1
ATOM 8061 N N . PRO C 1 308 ? 281.348 300.659 283.363 1.00 108.49 307 PRO C N 1
ATOM 8062 C CA . PRO C 1 308 ? 280.977 300.743 281.948 1.00 104.12 307 PRO C CA 1
ATOM 8063 C C . PRO C 1 308 ? 282.031 301.493 281.151 1.00 104.94 307 PRO C C 1
ATOM 8064 O O . PRO C 1 308 ? 282.631 302.456 281.631 1.00 107.71 307 PRO C O 1
ATOM 8068 N N . THR C 1 309 ? 282.254 301.040 279.917 1.00 104.29 308 THR C N 1
ATOM 8069 C CA . THR C 1 309 ? 283.240 301.696 279.069 1.00 105.97 308 THR C CA 1
ATOM 8070 C C . THR C 1 309 ? 282.764 303.066 278.608 1.00 107.15 308 THR C C 1
ATOM 8071 O O . THR C 1 309 ? 283.589 303.940 278.320 1.00 106.93 308 THR C O 1
ATOM 8075 N N . SER C 1 310 ? 281.453 303.274 278.530 1.00 103.22 309 SER C N 1
ATOM 8076 C CA . SER C 1 310 ? 280.920 304.551 278.082 1.00 102.32 309 SER C CA 1
ATOM 8077 C C . SER C 1 310 ? 279.492 304.702 278.577 1.00 101.57 309 SER C C 1
ATOM 8078 O O . SER C 1 310 ? 278.728 303.735 278.586 1.00 103.20 309 SER C O 1
ATOM 8081 N N . ILE C 1 311 ? 279.144 305.918 278.985 1.00 100.88 310 ILE C N 1
ATOM 8082 C CA . ILE C 1 311 ? 277.779 306.277 279.345 1.00 100.61 310 ILE C CA 1
ATOM 8083 C C . ILE C 1 311 ? 277.399 307.512 278.545 1.00 99.97 310 ILE C C 1
ATOM 8084 O O . ILE C 1 311 ? 278.102 308.526 278.593 1.00 100.92 310 ILE C O 1
ATOM 8089 N N . MET C 1 312 ? 276.296 307.427 277.810 1.00 105.29 311 MET C N 1
ATOM 8090 C CA . MET C 1 312 ? 275.827 308.523 276.975 1.00 99.66 311 MET C CA 1
ATOM 8091 C C . MET C 1 312 ? 274.394 308.862 277.345 1.00 108.73 311 MET C C 1
ATOM 8092 O O . MET C 1 312 ? 273.544 307.971 277.430 1.00 112.60 311 MET C O 1
ATOM 8097 N N . VAL C 1 313 ? 274.128 310.146 277.559 1.00 109.53 312 VAL C N 1
ATOM 8098 C CA . VAL C 1 313 ? 272.780 310.648 277.783 1.00 104.23 312 VAL C CA 1
ATOM 8099 C C . VAL C 1 313 ? 272.434 311.579 276.630 1.00 108.24 312 VAL C C 1
ATOM 8100 O O . VAL C 1 313 ? 273.231 312.451 276.265 1.00 112.99 312 VAL C O 1
ATOM 8104 N N . GLU C 1 314 ? 271.268 311.366 276.031 1.00 113.76 313 GLU C N 1
ATOM 8105 C CA . GLU C 1 314 ? 270.799 312.198 274.934 1.00 109.64 313 GLU C CA 1
ATOM 8106 C C . GLU C 1 314 ? 269.399 312.686 275.255 1.00 112.90 313 GLU C C 1
ATOM 8107 O O . GLU C 1 314 ? 268.513 311.882 275.559 1.00 117.16 313 GLU C O 1
ATOM 8113 N N . THR C 1 315 ? 269.203 313.999 275.190 1.00 109.16 314 THR C N 1
ATOM 8114 C CA . THR C 1 315 ? 267.919 314.605 275.498 1.00 112.02 314 THR C CA 1
ATOM 8115 C C . THR C 1 315 ? 267.248 315.225 274.283 1.00 115.53 314 THR C C 1
ATOM 8116 O O . THR C 1 315 ? 266.154 315.783 274.417 1.00 117.57 314 THR C O 1
ATOM 8120 N N . PHE C 1 316 ? 267.873 315.142 273.107 1.00 107.15 315 PHE C N 1
ATOM 8121 C CA . PHE C 1 316 ? 267.303 315.666 271.866 1.00 102.76 315 PHE C CA 1
ATOM 8122 C C . PHE C 1 316 ? 266.968 317.149 271.992 1.00 103.51 315 PHE C C 1
ATOM 8123 O O . PHE C 1 316 ? 265.971 317.629 271.449 1.00 104.23 315 PHE C O 1
ATOM 8131 N N . GLY C 1 317 ? 267.810 317.882 272.715 1.00 111.32 316 GLY C N 1
ATOM 8132 C CA . GLY C 1 317 ? 267.584 319.303 272.911 1.00 110.65 316 GLY C CA 1
ATOM 8133 C C . GLY C 1 317 ? 266.332 319.630 273.691 1.00 114.07 316 GLY C C 1
ATOM 8134 O O . GLY C 1 317 ? 265.718 320.675 273.455 1.00 117.01 316 GLY C O 1
ATOM 8135 N N . THR C 1 318 ? 265.934 318.761 274.620 1.00 113.17 317 THR C N 1
ATOM 8136 C CA . THR C 1 318 ? 264.774 318.997 275.471 1.00 109.04 317 THR C CA 1
ATOM 8137 C C . THR C 1 318 ? 265.149 319.007 276.946 1.00 112.23 317 THR C C 1
ATOM 8138 O O . THR C 1 318 ? 264.295 318.764 277.803 1.00 115.56 317 THR C O 1
ATOM 8142 N N . GLU C 1 319 ? 266.409 319.285 277.258 1.00 122.59 318 GLU C N 1
ATOM 8143 C CA . GLU C 1 319 ? 266.908 319.198 278.620 1.00 122.52 318 GLU C CA 1
ATOM 8144 C C . GLU C 1 319 ? 266.762 320.532 279.337 1.00 123.42 318 GLU C C 1
ATOM 8145 O O . GLU C 1 319 ? 267.004 321.594 278.758 1.00 125.20 318 GLU C O 1
ATOM 8151 N N . LYS C 1 320 ? 266.358 320.469 280.603 1.00 110.07 319 LYS C N 1
ATOM 8152 C CA . LYS C 1 320 ? 266.261 321.657 281.436 1.00 108.48 319 LYS C CA 1
ATOM 8153 C C . LYS C 1 320 ? 267.573 321.995 282.128 1.00 110.42 319 LYS C C 1
ATOM 8154 O O . LYS C 1 320 ? 267.666 323.047 282.769 1.00 111.91 319 LYS C O 1
ATOM 8160 N N . VAL C 1 321 ? 268.577 321.133 282.016 1.00 122.49 320 VAL C N 1
ATOM 8161 C CA . VAL C 1 321 ? 269.901 321.384 282.578 1.00 123.49 320 VAL C CA 1
ATOM 8162 C C . VAL C 1 321 ? 270.935 321.065 281.508 1.00 125.79 320 VAL C C 1
ATOM 8163 O O . VAL C 1 321 ? 270.657 320.307 280.565 1.00 126.81 320 VAL C O 1
ATOM 8167 N N . PRO C 1 322 ? 272.132 321.642 281.610 1.00 125.69 321 PRO C N 1
ATOM 8168 C CA . PRO C 1 322 ? 273.169 321.359 280.611 1.00 123.62 321 PRO C CA 1
ATOM 8169 C C . PRO C 1 322 ? 273.474 319.871 280.530 1.00 123.25 321 PRO C C 1
ATOM 8170 O O . PRO C 1 322 ? 273.461 319.159 281.536 1.00 127.49 321 PRO C O 1
ATOM 8174 N N . SER C 1 323 ? 273.744 319.406 279.308 1.00 124.28 322 SER C N 1
ATOM 8175 C CA . SER C 1 323 ? 273.878 317.972 279.069 1.00 127.45 322 SER C CA 1
ATOM 8176 C C . SER C 1 323 ? 275.043 317.377 279.848 1.00 132.10 322 SER C C 1
ATOM 8177 O O . SER C 1 323 ? 274.932 316.272 280.391 1.00 134.00 322 SER C O 1
ATOM 8180 N N . GLU C 1 324 ? 276.173 318.085 279.906 1.00 135.17 323 GLU C N 1
ATOM 8181 C CA . GLU C 1 324 ? 277.320 317.562 280.638 1.00 132.88 323 GLU C CA 1
ATOM 8182 C C . GLU C 1 324 ? 277.037 317.441 282.128 1.00 131.58 323 GLU C C 1
ATOM 8183 O O . GLU C 1 324 ? 277.675 316.628 282.805 1.00 131.62 323 GLU C O 1
ATOM 8189 N N . GLN C 1 325 ? 276.097 318.227 282.654 1.00 127.41 324 GLN C N 1
ATOM 8190 C CA . GLN C 1 325 ? 275.706 318.070 284.049 1.00 126.74 324 GLN C CA 1
ATOM 8191 C C . GLN C 1 325 ? 274.884 316.806 284.258 1.00 129.63 324 GLN C C 1
ATOM 8192 O O . GLN C 1 325 ? 274.994 316.165 285.308 1.00 132.20 324 GLN C O 1
ATOM 8198 N N . LEU C 1 326 ? 274.062 316.433 283.274 1.00 121.45 325 LEU C N 1
ATOM 8199 C CA . LEU C 1 326 ? 273.261 315.220 283.398 1.00 119.07 325 LEU C CA 1
ATOM 8200 C C . LEU C 1 326 ? 274.138 313.980 283.495 1.00 119.93 325 LEU C C 1
ATOM 8201 O O . LEU C 1 326 ? 273.855 313.072 284.284 1.00 125.19 325 LEU C O 1
ATOM 8206 N N . THR C 1 327 ? 275.204 313.918 282.694 1.00 116.51 326 THR C N 1
ATOM 8207 C CA . THR C 1 327 ? 276.077 312.752 282.732 1.00 119.25 326 THR C CA 1
ATOM 8208 C C . THR C 1 327 ? 276.745 312.602 284.091 1.00 121.73 326 THR C C 1
ATOM 8209 O O . THR C 1 327 ? 276.979 311.478 284.548 1.00 124.77 326 THR C O 1
ATOM 8213 N N . LEU C 1 328 ? 277.063 313.718 284.748 1.00 120.42 327 LEU C N 1
ATOM 8214 C CA . LEU C 1 328 ? 277.587 313.646 286.108 1.00 118.98 327 LEU C CA 1
ATOM 8215 C C . LEU C 1 328 ? 276.540 313.106 287.074 1.00 122.34 327 LEU C C 1
ATOM 8216 O O . LEU C 1 328 ? 276.861 312.307 287.961 1.00 124.34 327 LEU C O 1
ATOM 8221 N N . LEU C 1 329 ? 275.285 313.533 286.919 1.00 115.50 328 LEU C N 1
ATOM 8222 C CA . LEU C 1 329 ? 274.228 313.066 287.811 1.00 109.52 328 LEU C CA 1
ATOM 8223 C C . LEU C 1 329 ? 273.992 311.570 287.659 1.00 114.20 328 LEU C C 1
ATOM 8224 O O . LEU C 1 329 ? 273.741 310.872 288.648 1.00 119.07 328 LEU C O 1
ATOM 8229 N N . VAL C 1 330 ? 274.056 311.061 286.428 1.00 109.64 329 VAL C N 1
ATOM 8230 C CA . VAL C 1 330 ? 273.846 309.633 286.206 1.00 108.48 329 VAL C CA 1
ATOM 8231 C C . VAL C 1 330 ? 274.925 308.821 286.907 1.00 114.49 329 VAL C C 1
ATOM 8232 O O . VAL C 1 330 ? 274.638 307.804 287.550 1.00 119.35 329 VAL C O 1
ATOM 8236 N N . ARG C 1 331 ? 276.182 309.253 286.799 1.00 122.35 330 ARG C N 1
ATOM 8237 C CA . ARG C 1 331 ? 277.262 308.540 287.472 1.00 121.60 330 ARG C CA 1
ATOM 8238 C C . ARG C 1 331 ? 277.189 308.698 288.984 1.00 122.86 330 ARG C C 1
ATOM 8239 O O . ARG C 1 331 ? 277.568 307.781 289.720 1.00 122.74 330 ARG C O 1
ATOM 8247 N N . GLU C 1 332 ? 276.714 309.847 289.466 1.00 122.14 331 GLU C N 1
ATOM 8248 C CA . GLU C 1 332 ? 276.662 310.082 290.905 1.00 121.26 331 GLU C CA 1
ATOM 8249 C C . GLU C 1 332 ? 275.626 309.193 291.581 1.00 124.54 331 GLU C C 1
ATOM 8250 O O . GLU C 1 332 ? 275.915 308.550 292.597 1.00 127.50 331 GLU C O 1
ATOM 8256 N N . PHE C 1 333 ? 274.414 309.139 291.033 1.00 115.62 332 PHE C N 1
ATOM 8257 C CA . PHE C 1 333 ? 273.303 308.500 291.728 1.00 114.83 332 PHE C CA 1
ATOM 8258 C C . PHE C 1 333 ? 273.184 307.011 291.440 1.00 118.83 332 PHE C C 1
ATOM 8259 O O . PHE C 1 333 ? 272.901 306.229 292.353 1.00 119.46 332 PHE C O 1
ATOM 8267 N N . PHE C 1 334 ? 273.384 306.598 290.196 1.00 113.46 333 PHE C N 1
ATOM 8268 C CA . PHE C 1 334 ? 273.118 305.228 289.783 1.00 112.07 333 PHE C CA 1
ATOM 8269 C C . PHE C 1 334 ? 274.427 304.456 289.695 1.00 113.04 333 PHE C C 1
ATOM 8270 O O . PHE C 1 334 ? 275.354 304.873 288.993 1.00 111.83 333 PHE C O 1
ATOM 8278 N N . ASP C 1 335 ? 274.499 303.337 290.409 1.00 120.78 334 ASP C N 1
ATOM 8279 C CA . ASP C 1 335 ? 275.655 302.451 290.345 1.00 122.40 334 ASP C CA 1
ATOM 8280 C C . ASP C 1 335 ? 275.472 301.519 289.156 1.00 122.22 334 ASP C C 1
ATOM 8281 O O . ASP C 1 335 ? 274.654 300.596 289.202 1.00 121.40 334 ASP C O 1
ATOM 8286 N N . LEU C 1 336 ? 276.232 301.757 288.091 1.00 111.98 335 LEU C N 1
ATOM 8287 C CA . LEU C 1 336 ? 276.053 301.038 286.839 1.00 110.31 335 LEU C CA 1
ATOM 8288 C C . LEU C 1 336 ? 277.013 299.867 286.685 1.00 109.93 335 LEU C C 1
ATOM 8289 O O . LEU C 1 336 ? 277.110 299.302 285.592 1.00 114.22 335 LEU C O 1
ATOM 8294 N N . ARG C 1 337 ? 277.720 299.491 287.744 1.00 112.74 336 ARG C N 1
ATOM 8295 C CA . ARG C 1 337 ? 278.525 298.285 287.701 1.00 111.62 336 ARG C CA 1
ATOM 8296 C C . ARG C 1 337 ? 277.616 297.061 287.595 1.00 112.44 336 ARG C C 1
ATOM 8297 O O . ARG C 1 337 ? 276.477 297.086 288.068 1.00 120.33 336 ARG C O 1
ATOM 8305 N N . PRO C 1 338 ? 278.095 295.978 286.971 1.00 107.49 337 PRO C N 1
ATOM 8306 C CA . PRO C 1 338 ? 277.187 294.863 286.645 1.00 109.32 337 PRO C CA 1
ATOM 8307 C C . PRO C 1 338 ? 276.462 294.283 287.844 1.00 113.29 337 PRO C C 1
ATOM 8308 O O . PRO C 1 338 ? 275.293 293.899 287.722 1.00 118.01 337 PRO C O 1
ATOM 8312 N N . TYR C 1 339 ? 277.116 294.202 289.001 1.00 119.59 338 TYR C N 1
ATOM 8313 C CA . TYR C 1 339 ? 276.417 293.756 290.197 1.00 119.43 338 TYR C CA 1
ATOM 8314 C C . TYR C 1 339 ? 275.638 294.878 290.865 1.00 121.54 338 TYR C C 1
ATOM 8315 O O . TYR C 1 339 ? 274.669 294.602 291.578 1.00 123.38 338 TYR C O 1
ATOM 8324 N N . GLY C 1 340 ? 276.038 296.132 290.652 1.00 113.48 339 GLY C N 1
ATOM 8325 C CA . GLY C 1 340 ? 275.281 297.242 291.202 1.00 111.89 339 GLY C CA 1
ATOM 8326 C C . GLY C 1 340 ? 273.886 297.346 290.625 1.00 113.55 339 GLY C C 1
ATOM 8327 O O . GLY C 1 340 ? 272.962 297.800 291.304 1.00 115.41 339 GLY C O 1
ATOM 8328 N N . LEU C 1 341 ? 273.713 296.938 289.366 1.00 106.91 340 LEU C N 1
ATOM 8329 C CA . LEU C 1 341 ? 272.388 296.947 288.758 1.00 100.64 340 LEU C CA 1
ATOM 8330 C C . LEU C 1 341 ? 271.439 296.016 289.497 1.00 105.97 340 LEU C C 1
ATOM 8331 O O . LEU C 1 341 ? 270.290 296.378 289.772 1.00 112.84 340 LEU C O 1
ATOM 8336 N N . ILE C 1 342 ? 271.903 294.810 289.825 1.00 104.57 341 ILE C N 1
ATOM 8337 C CA . ILE C 1 342 ? 271.064 293.856 290.542 1.00 106.14 341 ILE C CA 1
ATOM 8338 C C . ILE C 1 342 ? 270.710 294.391 291.922 1.00 111.83 341 ILE C C 1
ATOM 8339 O O . ILE C 1 342 ? 269.564 294.282 292.373 1.00 113.93 341 ILE C O 1
ATOM 8344 N N . GLN C 1 343 ? 271.689 294.976 292.613 1.00 126.42 342 GLN C N 1
ATOM 8345 C CA . GLN C 1 343 ? 271.458 295.449 293.972 1.00 124.35 342 GLN C CA 1
ATOM 8346 C C . GLN C 1 343 ? 270.454 296.595 294.005 1.00 125.76 342 GLN C C 1
ATOM 8347 O O . GLN C 1 343 ? 269.615 296.663 294.910 1.00 125.58 342 GLN C O 1
ATOM 8353 N N . MET C 1 344 ? 270.519 297.503 293.035 1.00 117.17 343 MET C N 1
ATOM 8354 C CA . MET C 1 344 ? 269.638 298.662 293.022 1.00 116.52 343 MET C CA 1
ATOM 8355 C C . MET C 1 344 ? 268.292 298.384 292.368 1.00 118.42 343 MET C C 1
ATOM 8356 O O . MET C 1 344 ? 267.433 299.271 292.354 1.00 120.67 343 MET C O 1
ATOM 8361 N N . LEU C 1 345 ? 268.082 297.183 291.831 1.00 107.30 344 LEU C N 1
ATOM 8362 C CA . LEU C 1 345 ? 266.817 296.836 291.205 1.00 104.24 344 LEU C CA 1
ATOM 8363 C C . LEU C 1 345 ? 266.164 295.587 291.777 1.00 107.83 344 LEU C C 1
ATOM 8364 O O . LEU C 1 345 ? 264.987 295.350 291.489 1.00 113.70 344 LEU C O 1
ATOM 8369 N N . ASP C 1 346 ? 266.880 294.791 292.571 1.00 120.93 345 ASP C N 1
ATOM 8370 C CA . ASP C 1 346 ? 266.349 293.560 293.156 1.00 120.14 345 A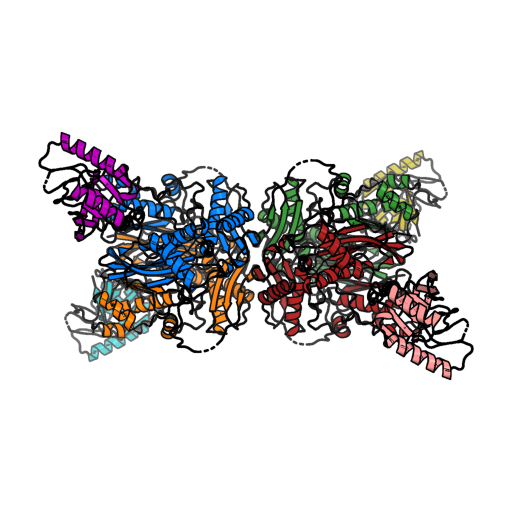SP C CA 1
ATOM 8371 C C . ASP C 1 346 ? 265.807 292.632 292.067 1.00 117.04 345 ASP C C 1
ATOM 8372 O O . ASP C 1 346 ? 264.628 292.279 292.035 1.00 117.93 345 ASP C O 1
ATOM 8377 N N . LEU C 1 347 ? 266.703 292.243 291.166 1.00 101.15 346 LEU C N 1
ATOM 8378 C CA . LEU C 1 347 ? 266.332 291.449 290.005 1.00 103.53 346 LEU C CA 1
ATOM 8379 C C . LEU C 1 347 ? 266.380 289.948 290.255 1.00 109.42 346 LEU C C 1
ATOM 8380 O O . LEU C 1 347 ? 265.988 289.180 289.371 1.00 116.29 346 LEU C O 1
ATOM 8385 N N . LEU C 1 348 ? 266.839 289.511 291.424 1.00 109.44 347 LEU C N 1
ATOM 8386 C CA . LEU C 1 348 ? 267.000 288.084 291.706 1.00 103.04 347 LEU C CA 1
ATOM 8387 C C . LEU C 1 348 ? 265.703 287.485 292.252 1.00 108.99 347 LEU C C 1
ATOM 8388 O O . LEU C 1 348 ? 265.623 287.016 293.385 1.00 113.94 347 LEU C O 1
ATOM 8393 N N . HIS C 1 349 ? 264.672 287.509 291.414 1.00 116.81 348 HIS C N 1
ATOM 8394 C CA . HIS C 1 349 ? 263.378 286.939 291.750 1.00 117.09 348 HIS C CA 1
ATOM 8395 C C . HIS C 1 349 ? 262.754 286.336 290.503 1.00 118.55 348 HIS C C 1
ATOM 8396 O O . HIS C 1 349 ? 263.012 286.804 289.388 1.00 121.50 348 HIS C O 1
ATOM 8403 N N . PRO C 1 350 ? 261.929 285.301 290.656 1.00 117.76 349 PRO C N 1
ATOM 8404 C CA . PRO C 1 350 ? 261.254 284.689 289.493 1.00 118.53 349 PRO C CA 1
ATOM 8405 C C . PRO C 1 350 ? 260.043 285.495 289.030 1.00 117.49 349 PRO C C 1
ATOM 8406 O O . PRO C 1 350 ? 258.884 285.171 289.280 1.00 117.82 349 PRO C O 1
ATOM 8410 N N . ILE C 1 351 ? 260.316 286.590 288.324 1.00 111.49 350 ILE C N 1
ATOM 8411 C CA . ILE C 1 351 ? 259.266 287.503 287.890 1.00 111.61 350 ILE C CA 1
ATOM 8412 C C . ILE C 1 351 ? 259.357 287.726 286.388 1.00 112.91 350 ILE C C 1
ATOM 8413 O O . ILE C 1 351 ? 258.716 288.632 285.846 1.00 115.57 350 ILE C O 1
ATOM 8418 N N . TYR C 1 352 ? 260.152 286.907 285.706 1.00 108.64 351 TYR C N 1
ATOM 8419 C CA . TYR C 1 352 ? 260.436 287.112 284.294 1.00 101.45 351 TYR C CA 1
ATOM 8420 C C . TYR C 1 352 ? 259.536 286.309 283.369 1.00 105.40 351 TYR C C 1
ATOM 8421 O O . TYR C 1 352 ? 259.677 286.416 282.149 1.00 111.43 351 TYR C O 1
ATOM 8430 N N . LYS C 1 353 ? 258.621 285.505 283.908 1.00 112.81 352 LYS C N 1
ATOM 8431 C CA . LYS C 1 353 ? 257.652 284.839 283.046 1.00 110.68 352 LYS C CA 1
ATOM 8432 C C . LYS C 1 353 ? 256.654 285.839 282.480 1.00 110.43 352 LYS C C 1
ATOM 8433 O O . LYS C 1 353 ? 256.244 285.730 281.319 1.00 111.20 352 LYS C O 1
ATOM 8439 N N . GLU C 1 354 ? 256.260 286.826 283.284 1.00 110.62 353 GLU C N 1
ATOM 8440 C CA . GLU C 1 354 ? 255.279 287.814 282.860 1.00 110.85 353 GLU C CA 1
ATOM 8441 C C . GLU C 1 354 ? 255.858 288.858 281.916 1.00 113.75 353 GLU C C 1
ATOM 8442 O O . GLU C 1 354 ? 255.101 289.485 281.169 1.00 114.76 353 GLU C O 1
ATOM 8448 N N . THR C 1 355 ? 257.176 289.051 281.919 1.00 103.38 354 THR C N 1
ATOM 8449 C CA . THR C 1 355 ? 257.783 290.114 281.131 1.00 103.08 354 THR C CA 1
ATOM 8450 C C . THR C 1 355 ? 258.029 289.724 279.681 1.00 103.46 354 THR C C 1
ATOM 8451 O O . THR C 1 355 ? 258.443 290.579 278.893 1.00 109.74 354 THR C O 1
ATOM 8455 N N . ALA C 1 356 ? 257.785 288.471 279.307 1.00 94.01 355 ALA C N 1
ATOM 8456 C CA . ALA C 1 356 ? 258.092 287.983 277.971 1.00 91.95 355 ALA C CA 1
ATOM 8457 C C . ALA C 1 356 ? 256.856 287.865 277.090 1.00 95.18 355 ALA C C 1
ATOM 8458 O O . ALA C 1 356 ? 256.870 287.107 276.116 1.00 101.87 355 ALA C O 1
ATOM 8460 N N . ALA C 1 357 ? 255.789 288.595 277.406 1.00 97.62 356 ALA C N 1
ATOM 8461 C CA . ALA C 1 357 ? 254.530 288.463 276.688 1.00 97.68 356 ALA C CA 1
ATOM 8462 C C . ALA C 1 357 ? 254.171 289.715 275.900 1.00 102.03 356 ALA C C 1
ATOM 8463 O O . ALA C 1 357 ? 253.975 289.643 274.684 1.00 103.89 356 ALA C O 1
ATOM 8465 N N . TYR C 1 358 ? 254.085 290.869 276.555 1.00 99.92 357 TYR C N 1
ATOM 8466 C CA . TYR C 1 358 ? 253.632 292.101 275.917 1.00 97.11 357 TYR C CA 1
ATOM 8467 C C . TYR C 1 358 ? 254.537 293.262 276.292 1.00 102.85 357 TYR C C 1
ATOM 8468 O O . TYR C 1 358 ? 254.084 294.342 276.674 1.00 105.15 357 TYR C O 1
ATOM 8477 N N . GLY C 1 359 ? 255.843 293.046 276.193 1.00 94.67 358 GLY C N 1
ATOM 8478 C CA . GLY C 1 359 ? 256.793 294.113 276.421 1.00 90.92 358 GLY C CA 1
ATOM 8479 C C . GLY C 1 359 ? 257.363 294.131 277.820 1.00 87.70 358 GLY C C 1
ATOM 8480 O O . GLY C 1 359 ? 256.636 293.947 278.799 1.00 88.09 358 GLY C O 1
ATOM 8481 N N . HIS C 1 360 ? 258.671 294.353 277.925 1.00 87.73 359 HIS C N 1
ATOM 8482 C CA . HIS C 1 360 ? 259.333 294.418 279.219 1.00 87.36 359 HIS C CA 1
ATOM 8483 C C . HIS C 1 360 ? 259.177 295.771 279.894 1.00 99.21 359 HIS C C 1
ATOM 8484 O O . HIS C 1 360 ? 259.505 295.894 281.078 1.00 106.59 359 HIS C O 1
ATOM 8491 N N . PHE C 1 361 ? 258.683 296.777 279.182 1.00 91.22 360 PHE C N 1
ATOM 8492 C CA . PHE C 1 361 ? 258.621 298.139 279.684 1.00 81.20 360 PHE C CA 1
ATOM 8493 C C . PHE C 1 361 ? 257.190 298.654 279.628 1.00 85.42 360 PHE C C 1
ATOM 8494 O O . PHE C 1 361 ? 256.352 298.150 278.877 1.00 90.38 360 PHE C O 1
ATOM 8502 N N . GLY C 1 362 ? 256.921 299.673 280.440 1.00 92.01 361 GLY C N 1
ATOM 8503 C CA . GLY C 1 362 ? 255.632 300.325 280.454 1.00 95.36 361 GLY C CA 1
ATOM 8504 C C . GLY C 1 362 ? 254.626 299.758 281.430 1.00 97.81 361 GLY C C 1
ATOM 8505 O O . GLY C 1 362 ? 253.549 300.344 281.590 1.00 100.40 361 GLY C O 1
ATOM 8506 N N . ARG C 1 363 ? 254.932 298.643 282.084 1.00 105.17 362 ARG C N 1
ATOM 8507 C CA . ARG C 1 363 ? 254.048 298.047 283.077 1.00 104.31 362 ARG C CA 1
ATOM 8508 C C . ARG C 1 363 ? 254.621 298.325 284.460 1.00 106.83 362 ARG C C 1
ATOM 8509 O O . ARG C 1 363 ? 255.748 297.922 284.761 1.00 117.73 362 ARG C O 1
ATOM 8517 N N . GLU C 1 364 ? 253.838 299.004 285.297 1.00 111.70 363 GLU C N 1
ATOM 8518 C CA . GLU C 1 364 ? 254.356 299.628 286.508 1.00 112.83 363 GLU C CA 1
ATOM 8519 C C . GLU C 1 364 ? 254.661 298.645 287.629 1.00 113.16 363 GLU C C 1
ATOM 8520 O O . GLU C 1 364 ? 255.266 299.048 288.627 1.00 114.00 363 GLU C O 1
ATOM 8526 N N . HIS C 1 365 ? 254.264 297.380 287.506 1.00 107.20 364 HIS C N 1
ATOM 8527 C CA . HIS C 1 365 ? 254.517 296.401 288.552 1.00 108.41 364 HIS C CA 1
ATOM 8528 C C . HIS C 1 365 ? 255.886 295.746 288.423 1.00 111.55 364 HIS C C 1
ATOM 8529 O O . HIS C 1 365 ? 256.098 294.659 288.972 1.00 115.33 364 HIS C O 1
ATOM 8536 N N . PHE C 1 366 ? 256.815 296.379 287.714 1.00 101.37 365 PHE C N 1
ATOM 8537 C CA . PHE C 1 366 ? 258.156 295.858 287.533 1.00 94.60 365 PHE C CA 1
ATOM 8538 C C . PHE C 1 366 ? 259.163 296.682 288.325 1.00 102.33 365 PHE C C 1
ATOM 8539 O O . PHE C 1 366 ? 258.989 297.892 288.494 1.00 107.61 365 PHE C O 1
ATOM 8547 N N . PRO C 1 367 ? 260.226 296.052 288.829 1.00 98.36 366 PRO C N 1
ATOM 8548 C CA . PRO C 1 367 ? 261.207 296.798 289.633 1.00 92.09 366 PRO C CA 1
ATOM 8549 C C . PRO C 1 367 ? 261.864 297.945 288.892 1.00 92.22 366 PRO C C 1
ATOM 8550 O O . PRO C 1 367 ? 262.177 298.969 289.510 1.00 96.06 366 PRO C O 1
ATOM 8554 N N . TRP C 1 368 ? 262.085 297.812 287.587 1.00 88.17 367 TRP C N 1
ATOM 8555 C CA . TRP C 1 368 ? 262.740 298.859 286.816 1.00 88.81 367 TRP C CA 1
ATOM 8556 C C . TRP C 1 368 ? 261.778 299.936 286.339 1.00 91.18 367 TRP C C 1
ATOM 8557 O O . TRP C 1 368 ? 262.217 300.889 285.688 1.00 96.07 367 TRP C O 1
ATOM 8568 N N . GLU C 1 369 ? 260.488 299.812 286.641 1.00 97.57 368 GLU C N 1
ATOM 8569 C CA . GLU C 1 369 ? 259.494 300.804 286.263 1.00 92.86 368 GLU C CA 1
ATOM 8570 C C . GLU C 1 369 ? 259.088 301.693 287.430 1.00 98.81 368 GLU C C 1
ATOM 8571 O O . GLU C 1 369 ? 258.039 302.342 287.373 1.00 106.71 368 GLU C O 1
ATOM 8577 N N . LYS C 1 370 ? 259.893 301.733 288.485 1.00 102.94 369 LYS C N 1
ATOM 8578 C CA . LYS C 1 370 ? 259.610 302.543 289.661 1.00 104.29 369 LYS C CA 1
ATOM 8579 C C . LYS C 1 370 ? 260.355 303.865 289.560 1.00 107.11 369 LYS C C 1
ATOM 8580 O O . LYS C 1 370 ? 261.557 303.885 289.282 1.00 112.85 369 LYS C O 1
ATOM 8586 N N . THR C 1 371 ? 259.638 304.966 289.778 1.00 116.10 370 THR C N 1
ATOM 8587 C CA . THR C 1 371 ? 260.245 306.294 289.812 1.00 116.61 370 THR C CA 1
ATOM 8588 C C . THR C 1 371 ? 260.373 306.714 291.272 1.00 119.91 370 THR C C 1
ATOM 8589 O O . THR C 1 371 ? 259.546 307.443 291.819 1.00 122.18 370 THR C O 1
ATOM 8593 N N . ASP C 1 372 ? 261.440 306.237 291.910 1.00 126.45 371 ASP C N 1
ATOM 8594 C CA . ASP C 1 372 ? 261.719 306.560 293.301 1.00 123.62 371 ASP C CA 1
ATOM 8595 C C . ASP C 1 372 ? 262.876 307.527 293.479 1.00 125.11 371 ASP C C 1
ATOM 8596 O O . ASP C 1 372 ? 262.867 308.310 294.430 1.00 126.56 371 ASP C O 1
ATOM 8601 N N . LYS C 1 373 ? 263.864 307.495 292.591 1.00 117.14 372 LYS C N 1
ATOM 8602 C CA . LYS C 1 373 ? 264.981 308.425 292.634 1.00 117.87 372 LYS C CA 1
ATOM 8603 C C . LYS C 1 373 ? 264.712 309.693 291.839 1.00 120.06 372 LYS C C 1
ATOM 8604 O O . LYS C 1 373 ? 265.618 310.518 291.687 1.00 121.47 372 LYS C O 1
ATOM 8610 N N . ALA C 1 374 ? 263.494 309.860 291.321 1.00 117.00 373 ALA C N 1
ATOM 8611 C CA . ALA C 1 374 ? 263.170 311.064 290.566 1.00 116.02 373 ALA C CA 1
ATOM 8612 C C . ALA C 1 374 ? 263.265 312.306 291.439 1.00 119.81 373 ALA C C 1
ATOM 8613 O O . ALA C 1 374 ? 263.799 313.335 291.011 1.00 125.94 373 ALA C O 1
ATOM 8615 N N . GLN C 1 375 ? 262.753 312.232 292.668 1.00 121.82 374 GLN C N 1
ATOM 8616 C CA . GLN C 1 375 ? 262.811 313.389 293.554 1.00 121.86 374 GLN C CA 1
ATOM 8617 C C . GLN C 1 375 ? 264.247 313.730 293.924 1.00 120.27 374 GLN C C 1
ATOM 8618 O O . GLN C 1 375 ? 264.610 314.909 294.004 1.00 122.45 374 GLN C O 1
ATOM 8624 N N . LEU C 1 376 ? 265.077 312.713 294.161 1.00 118.66 375 LEU C N 1
ATOM 8625 C CA . LEU C 1 376 ? 266.475 312.962 294.494 1.00 117.42 375 LEU C CA 1
ATOM 8626 C C . LEU C 1 376 ? 267.206 313.639 293.343 1.00 120.21 375 LEU C C 1
ATOM 8627 O O . LEU C 1 376 ? 267.991 314.569 293.559 1.00 122.50 375 LEU C O 1
ATOM 8632 N N . LEU C 1 377 ? 266.966 313.180 292.112 1.00 120.64 376 LEU C N 1
ATOM 8633 C CA . LEU C 1 377 ? 267.628 313.777 290.957 1.00 118.24 376 LEU C CA 1
ATOM 8634 C C . LEU C 1 377 ? 267.222 315.233 290.777 1.00 121.28 376 LEU C C 1
ATOM 8635 O O . LEU C 1 377 ? 268.061 316.084 290.462 1.00 127.89 376 LEU C O 1
ATOM 8640 N N . ARG C 1 378 ? 265.938 315.538 290.967 1.00 118.44 377 ARG C N 1
ATOM 8641 C CA . ARG C 1 378 ? 265.475 316.909 290.793 1.00 117.93 377 ARG C CA 1
ATOM 8642 C C . ARG C 1 378 ? 266.127 317.842 291.804 1.00 121.36 377 ARG C C 1
ATOM 8643 O O . ARG C 1 378 ? 266.504 318.970 291.467 1.00 124.12 377 ARG C O 1
ATOM 8651 N N . ASP C 1 379 ? 266.264 317.391 293.051 1.00 133.13 378 ASP C N 1
ATOM 8652 C CA . ASP C 1 379 ? 266.928 318.208 294.061 1.00 131.80 378 ASP C CA 1
ATOM 8653 C C . ASP C 1 379 ? 268.406 318.392 293.742 1.00 132.34 378 ASP C C 1
ATOM 8654 O O . ASP C 1 379 ? 268.951 319.487 293.918 1.00 133.90 378 ASP C O 1
ATOM 8659 N N . ALA C 1 380 ? 269.070 317.332 293.276 1.00 127.08 379 ALA C N 1
ATOM 8660 C CA . ALA C 1 380 ? 270.489 317.434 292.950 1.00 123.58 379 ALA C CA 1
ATOM 8661 C C . ALA C 1 380 ? 270.726 318.420 291.815 1.00 125.60 379 ALA C C 1
ATOM 8662 O O . ALA C 1 380 ? 271.685 319.199 291.849 1.00 128.31 379 ALA C O 1
ATOM 8664 N N . ALA C 1 381 ? 269.864 318.402 290.798 1.00 133.06 380 ALA C N 1
ATOM 8665 C CA . ALA C 1 381 ? 269.979 319.356 289.704 1.00 131.37 380 ALA C CA 1
ATOM 8666 C C . ALA C 1 381 ? 269.601 320.770 290.118 1.00 131.66 380 ALA C C 1
ATOM 8667 O O . ALA C 1 381 ? 269.821 321.703 289.340 1.00 130.37 380 ALA C O 1
ATOM 8669 N N . GLY C 1 382 ? 269.046 320.950 291.311 1.00 136.90 381 GLY C N 1
ATOM 8670 C CA . GLY C 1 382 ? 268.668 322.271 291.780 1.00 136.86 381 GLY C CA 1
ATOM 8671 C C . GLY C 1 382 ? 267.525 322.901 291.017 1.00 139.19 381 GLY C C 1
ATOM 8672 O O . GLY C 1 382 ? 267.547 324.112 290.764 1.00 139.84 381 GLY C O 1
ATOM 8673 N N . LEU C 1 383 ? 266.524 322.111 290.641 1.00 139.24 382 LEU C N 1
ATOM 8674 C CA . LEU C 1 383 ? 265.335 322.624 289.978 1.00 140.22 382 LEU C CA 1
ATOM 8675 C C . LEU C 1 383 ? 264.184 322.873 290.941 1.00 142.24 382 LEU C C 1
ATOM 8676 O O . LEU C 1 383 ? 263.095 323.248 290.496 1.00 142.54 382 LEU C O 1
ATOM 8681 N N . LYS C 1 384 ? 264.400 322.672 292.239 1.00 144.56 383 LYS C N 1
ATOM 8682 C CA . LYS C 1 384 ? 263.372 322.870 293.259 1.00 144.47 383 LYS C CA 1
ATOM 8683 C C . LYS C 1 384 ? 262.127 322.034 292.975 1.00 142.96 383 LYS C C 1
ATOM 8684 O O . LYS C 1 384 ? 262.054 320.865 293.354 1.00 142.84 383 LYS C O 1
ATOM 8686 N N . ALA D 1 2 ? 279.787 319.879 273.675 1.00 116.11 1 ALA D N 1
ATOM 8687 C CA . ALA D 1 2 ? 278.754 318.852 273.663 1.00 119.54 1 ALA D CA 1
ATOM 8688 C C . ALA D 1 2 ? 279.368 317.470 273.485 1.00 119.17 1 ALA D C 1
ATOM 8689 O O . ALA D 1 2 ? 278.860 316.649 272.723 1.00 118.15 1 ALA D O 1
ATOM 8691 N N . LYS D 1 3 ? 280.465 317.221 274.193 1.00 102.06 2 LYS D N 1
ATOM 8692 C CA . LYS D 1 3 ? 281.156 315.947 274.073 1.00 103.33 2 LYS D CA 1
ATOM 8693 C C . LYS D 1 3 ? 280.301 314.817 274.629 1.00 99.78 2 LYS D C 1
ATOM 8694 O O . LYS D 1 3 ? 279.651 314.960 275.667 1.00 105.99 2 LYS D O 1
ATOM 8700 N N . HIS D 1 4 ? 280.303 313.688 273.926 1.00 91.87 3 HIS D N 1
ATOM 8701 C CA . HIS D 1 4 ? 279.594 312.505 274.386 1.00 94.03 3 HIS D CA 1
ATOM 8702 C C . HIS D 1 4 ? 280.217 311.282 273.735 1.00 96.98 3 HIS D C 1
ATOM 8703 O O . HIS D 1 4 ? 280.600 311.325 272.565 1.00 102.74 3 HIS D O 1
ATOM 8710 N N . LEU D 1 5 ? 280.314 310.200 274.499 1.00 88.47 4 LEU D N 1
ATOM 8711 C CA . LEU D 1 5 ? 280.904 308.961 274.017 1.00 82.36 4 LEU D CA 1
ATOM 8712 C C . LEU D 1 5 ? 279.830 308.098 273.374 1.00 86.64 4 LEU D C 1
ATOM 8713 O O . LEU D 1 5 ? 278.765 307.885 273.960 1.00 102.77 4 LEU D O 1
ATOM 8718 N N . PHE D 1 6 ? 280.110 307.602 272.175 1.00 87.75 5 PHE D N 1
ATOM 8719 C CA . PHE D 1 6 ? 279.237 306.650 271.507 1.00 86.59 5 PHE D CA 1
ATOM 8720 C C . PHE D 1 6 ? 280.012 305.379 271.206 1.00 88.85 5 PHE D C 1
ATOM 8721 O O . PHE D 1 6 ? 281.172 305.432 270.788 1.00 99.45 5 PHE D O 1
ATOM 8729 N N . THR D 1 7 ? 279.363 304.241 271.414 1.00 84.46 6 THR D N 1
ATOM 8730 C CA . THR D 1 7 ? 279.993 302.937 271.291 1.00 79.17 6 THR D CA 1
ATOM 8731 C C . THR D 1 7 ? 279.238 302.090 270.278 1.00 87.51 6 THR D C 1
ATOM 8732 O O . THR D 1 7 ? 278.005 302.091 270.253 1.00 100.26 6 THR D O 1
ATOM 8736 N N . SER D 1 8 ? 279.984 301.384 269.433 1.00 88.82 7 SER D N 1
ATOM 8737 C CA . SER D 1 8 ? 279.420 300.388 268.536 1.00 89.73 7 SER D CA 1
ATOM 8738 C C . SER D 1 8 ? 280.311 299.158 268.551 1.00 94.10 7 SER D C 1
ATOM 8739 O O . SER D 1 8 ? 281.514 299.250 268.803 1.00 103.09 7 SER D O 1
ATOM 8742 N N . GLU D 1 9 ? 279.711 298.005 268.276 1.00 101.54 8 GLU D N 1
ATOM 8743 C CA . GLU D 1 9 ? 280.416 296.738 268.348 1.00 101.04 8 GLU D CA 1
ATOM 8744 C C . GLU D 1 9 ? 280.140 295.917 267.100 1.00 103.29 8 GLU D C 1
ATOM 8745 O O . GLU D 1 9 ? 279.193 296.174 266.355 1.00 111.38 8 GLU D O 1
ATOM 8751 N N . SER D 1 10 ? 280.989 294.918 266.884 1.00 85.40 9 SER D N 1
ATOM 8752 C CA . SER D 1 10 ? 280.830 293.996 265.774 1.00 81.81 9 SER D CA 1
ATOM 8753 C C . SER D 1 10 ? 281.457 292.666 266.154 1.00 84.76 9 SER D C 1
ATOM 8754 O O . SER D 1 10 ? 282.282 292.587 267.066 1.00 100.99 9 SER D O 1
ATOM 8757 N N . VAL D 1 11 ? 281.057 291.619 265.442 1.00 75.17 10 VAL D N 1
ATOM 8758 C CA . VAL D 1 11 ? 281.546 290.274 265.702 1.00 76.37 10 VAL D CA 1
ATOM 8759 C C . VAL D 1 11 ? 282.090 289.691 264.408 1.00 79.13 10 VAL D C 1
ATOM 8760 O O . VAL D 1 11 ? 281.672 290.067 263.309 1.00 89.57 10 VAL D O 1
ATOM 8764 N N . SER D 1 12 ? 283.035 288.769 264.547 1.00 91.11 11 SER D N 1
ATOM 8765 C CA . SER D 1 12 ? 283.669 288.154 263.396 1.00 91.91 11 SER D CA 1
ATOM 8766 C C . SER D 1 12 ? 282.767 287.077 262.804 1.00 98.35 11 SER D C 1
ATOM 8767 O O . SER D 1 12 ? 281.721 286.729 263.355 1.00 105.10 11 SER D O 1
ATOM 8770 N N . GLU D 1 13 ? 283.188 286.544 261.658 1.00 102.01 12 GLU D N 1
ATOM 8771 C CA . GLU D 1 13 ? 282.425 285.488 261.007 1.00 101.98 12 GLU D CA 1
ATOM 8772 C C . GLU D 1 13 ? 282.459 284.178 261.779 1.00 105.38 12 GLU D C 1
ATOM 8773 O O . GLU D 1 13 ? 281.649 283.292 261.492 1.00 110.66 12 GLU D O 1
ATOM 8779 N N . GLY D 1 14 ? 283.370 284.028 262.734 1.00 93.71 13 GLY D N 1
ATOM 8780 C CA . GLY D 1 14 ? 283.408 282.848 263.567 1.00 93.85 13 GLY D CA 1
ATOM 8781 C C . GLY D 1 14 ? 282.480 282.875 264.755 1.00 97.42 13 GLY D C 1
ATOM 8782 O O . GLY D 1 14 ? 282.380 281.878 265.474 1.00 105.31 13 GLY D O 1
ATOM 8783 N N . HIS D 1 15 ? 281.799 283.991 264.987 1.00 93.84 14 HIS D N 1
ATOM 8784 C CA . HIS D 1 15 ? 280.876 284.081 266.105 1.00 94.52 14 HIS D CA 1
ATOM 8785 C C . HIS D 1 15 ? 279.687 283.152 265.873 1.00 95.18 14 HIS D C 1
ATOM 8786 O O . HIS D 1 15 ? 279.219 283.015 264.739 1.00 106.75 14 HIS D O 1
ATOM 8793 N N . PRO D 1 16 ? 279.182 282.494 266.922 1.00 85.76 15 PRO D N 1
ATOM 8794 C CA . PRO D 1 16 ? 278.073 281.546 266.719 1.00 86.54 15 PRO D CA 1
ATOM 8795 C C . PRO D 1 16 ? 276.840 282.175 266.099 1.00 92.45 15 PRO D C 1
ATOM 8796 O O . PRO D 1 16 ? 276.149 281.521 265.310 1.00 98.08 15 PRO D O 1
ATOM 8800 N N . ASP D 1 17 ? 276.537 283.429 266.435 1.00 103.33 16 ASP D N 1
ATOM 8801 C CA . ASP D 1 17 ? 275.371 284.081 265.853 1.00 101.61 16 ASP D CA 1
ATOM 8802 C C . ASP D 1 17 ? 275.594 284.459 264.397 1.00 99.01 16 ASP D C 1
ATOM 8803 O O . ASP D 1 17 ? 274.619 284.663 263.667 1.00 103.47 16 ASP D O 1
ATOM 8808 N N . LYS D 1 18 ? 276.849 284.565 263.961 1.00 85.36 17 LYS D N 1
ATOM 8809 C CA . LYS D 1 18 ? 277.150 284.828 262.563 1.00 79.21 17 LYS D CA 1
ATOM 8810 C C . LYS D 1 18 ? 277.343 283.560 261.748 1.00 86.12 17 LYS D C 1
ATOM 8811 O O . LYS D 1 18 ? 277.167 283.596 260.527 1.00 96.03 17 LYS D O 1
ATOM 8817 N N . ILE D 1 19 ? 277.708 282.448 262.387 1.00 84.65 18 ILE D N 1
ATOM 8818 C CA . ILE D 1 19 ? 277.742 281.174 261.678 1.00 76.21 18 ILE D CA 1
ATOM 8819 C C . ILE D 1 19 ? 276.348 280.806 261.198 1.00 87.07 18 ILE D C 1
ATOM 8820 O O . ILE D 1 19 ? 276.163 280.357 260.062 1.00 100.37 18 ILE D O 1
ATOM 8825 N N . ALA D 1 20 ? 275.343 280.997 262.055 1.00 83.69 19 ALA D N 1
ATOM 8826 C CA . ALA D 1 20 ? 273.970 280.704 261.662 1.00 79.30 19 ALA D CA 1
ATOM 8827 C C . ALA D 1 20 ? 273.519 281.603 260.520 1.00 86.94 19 ALA D C 1
ATOM 8828 O O . ALA D 1 20 ? 272.812 281.156 259.611 1.00 97.23 19 ALA D O 1
ATOM 8830 N N . ASP D 1 21 ? 273.907 282.879 260.554 1.00 98.60 20 ASP D N 1
ATOM 8831 C CA . ASP D 1 21 ? 273.535 283.789 259.477 1.00 95.43 20 ASP D CA 1
ATOM 8832 C C . ASP D 1 21 ? 274.165 283.372 258.156 1.00 100.31 20 ASP D C 1
ATOM 8833 O O . ASP D 1 21 ? 273.507 283.400 257.111 1.00 113.74 20 ASP D O 1
ATOM 8838 N N . GLN D 1 22 ? 275.442 282.987 258.179 1.00 82.75 21 GLN D N 1
ATOM 8839 C CA . GLN D 1 22 ? 276.105 282.582 256.946 1.00 82.21 21 GLN D CA 1
ATOM 8840 C C . GLN D 1 22 ? 275.550 281.266 256.423 1.00 91.32 21 GLN D C 1
ATOM 8841 O O . GLN D 1 22 ? 275.390 281.092 255.211 1.00 101.88 21 GLN D O 1
ATOM 8847 N N . ILE D 1 23 ? 275.254 280.325 257.320 1.00 84.74 22 ILE D N 1
ATOM 8848 C CA . ILE D 1 23 ? 274.675 279.054 256.897 1.00 83.25 22 ILE D CA 1
ATOM 8849 C C . ILE D 1 23 ? 273.309 279.278 256.266 1.00 89.89 22 ILE D C 1
ATOM 8850 O O . ILE D 1 23 ? 272.978 278.676 255.238 1.00 98.90 22 ILE D O 1
ATOM 8855 N N . SER D 1 24 ? 272.494 280.146 256.868 1.00 97.29 23 SER D N 1
ATOM 8856 C CA . SER D 1 24 ? 271.174 280.423 256.314 1.00 94.62 23 SER D CA 1
ATOM 8857 C C . SER D 1 24 ? 271.272 281.060 254.935 1.00 101.82 23 SER D C 1
ATOM 8858 O O . SER D 1 24 ? 270.520 280.700 254.023 1.00 112.21 23 SER D O 1
ATOM 8861 N N . ASP D 1 25 ? 272.190 282.011 254.762 1.00 102.61 24 ASP D N 1
ATOM 8862 C CA . ASP D 1 25 ? 272.329 282.667 253.468 1.00 100.04 24 ASP D CA 1
ATOM 8863 C C . ASP D 1 25 ? 273.049 281.794 252.451 1.00 100.26 24 ASP D C 1
ATOM 8864 O O . ASP D 1 25 ? 272.828 281.951 251.246 1.00 106.99 24 ASP D O 1
ATOM 8869 N N . ALA D 1 26 ? 273.913 280.885 252.902 1.00 91.28 25 ALA D N 1
ATOM 8870 C CA . ALA D 1 26 ? 274.508 279.925 251.979 1.00 92.40 25 ALA D CA 1
ATOM 8871 C C . ALA D 1 26 ? 273.443 279.019 251.380 1.00 93.01 25 ALA D C 1
ATOM 8872 O O . ALA D 1 26 ? 273.501 278.680 250.193 1.00 100.90 25 ALA D O 1
ATOM 8874 N N . VAL D 1 27 ? 272.466 278.610 252.190 1.00 91.76 26 VAL D N 1
ATOM 8875 C CA . VAL D 1 27 ? 271.334 277.852 251.670 1.00 92.66 26 VAL D CA 1
ATOM 8876 C C . VAL D 1 27 ? 270.521 278.706 250.708 1.00 91.56 26 VAL D C 1
ATOM 8877 O O . VAL D 1 27 ? 270.084 278.234 249.652 1.00 97.96 26 VAL D O 1
ATOM 8881 N N . LEU D 1 28 ? 270.308 279.976 251.056 1.00 95.06 27 LEU D N 1
ATOM 8882 C CA . LEU D 1 28 ? 269.538 280.862 250.191 1.00 94.14 27 LEU D CA 1
ATOM 8883 C C . LEU D 1 28 ? 270.220 281.057 248.843 1.00 98.62 27 LEU D C 1
ATOM 8884 O O . LEU D 1 28 ? 269.561 281.034 247.798 1.00 106.47 27 LEU D O 1
ATOM 8889 N N . ASP D 1 29 ? 271.540 281.251 248.845 1.00 104.79 28 ASP D N 1
ATOM 8890 C CA . ASP D 1 29 ? 272.250 281.463 247.588 1.00 102.78 28 ASP D CA 1
ATOM 8891 C C . ASP D 1 29 ? 272.223 280.216 246.716 1.00 108.20 28 ASP D C 1
ATOM 8892 O O . ASP D 1 29 ? 272.125 280.316 245.488 1.00 111.80 28 ASP D O 1
ATOM 8897 N N . ALA D 1 30 ? 272.318 279.035 247.327 1.00 100.40 29 ALA D N 1
ATOM 8898 C CA . ALA D 1 30 ? 272.265 277.803 246.550 1.00 95.78 29 ALA D CA 1
ATOM 8899 C C . ALA D 1 30 ? 270.917 277.643 245.861 1.00 102.35 29 ALA D C 1
ATOM 8900 O O . ALA D 1 30 ? 270.847 277.184 244.716 1.00 110.34 29 ALA D O 1
ATOM 8902 N N . ILE D 1 31 ? 269.834 278.008 246.547 1.00 100.16 30 ILE D N 1
ATOM 8903 C CA . ILE D 1 31 ? 268.506 277.891 245.954 1.00 98.03 30 ILE D CA 1
ATOM 8904 C C . ILE D 1 31 ? 268.315 278.921 244.849 1.00 101.59 30 ILE D C 1
ATOM 8905 O O . ILE D 1 31 ? 267.754 278.617 243.790 1.00 109.52 30 ILE D O 1
ATOM 8910 N N . LEU D 1 32 ? 268.777 280.153 245.072 1.00 100.45 31 LEU D N 1
ATOM 8911 C CA . LEU D 1 32 ? 268.596 281.206 244.080 1.00 100.67 31 LEU D CA 1
ATOM 8912 C C . LEU D 1 32 ? 269.358 280.936 242.790 1.00 108.67 31 LEU D C 1
ATOM 8913 O O . LEU D 1 32 ? 268.996 281.490 241.748 1.00 113.48 31 LEU D O 1
ATOM 8918 N N . GLU D 1 33 ? 270.404 280.110 242.833 1.00 118.97 32 GLU D N 1
ATOM 8919 C CA . GLU D 1 33 ? 271.115 279.769 241.607 1.00 116.92 32 GLU D CA 1
ATOM 8920 C C . GLU D 1 33 ? 270.252 278.939 240.669 1.00 121.73 32 GLU D C 1
ATOM 8921 O O . GLU D 1 33 ? 270.375 279.060 239.446 1.00 125.09 32 GLU D O 1
ATOM 8927 N N . GLN D 1 34 ? 269.378 278.096 241.215 1.00 120.09 33 GLN D N 1
ATOM 8928 C CA . GLN D 1 34 ? 268.536 277.218 240.415 1.00 120.02 33 GLN D CA 1
ATOM 8929 C C . GLN D 1 34 ? 267.157 277.810 240.151 1.00 121.94 33 GLN D C 1
ATOM 8930 O O . GLN D 1 34 ? 266.682 277.789 239.013 1.00 124.92 33 GLN D O 1
ATOM 8936 N N . ASP D 1 35 ? 266.502 278.338 241.184 1.00 116.95 34 ASP D N 1
ATOM 8937 C CA . ASP D 1 35 ? 265.163 278.912 241.065 1.00 119.26 34 ASP D CA 1
ATOM 8938 C C . ASP D 1 35 ? 265.196 280.328 241.620 1.00 119.09 34 ASP D C 1
ATOM 8939 O O . ASP D 1 35 ? 264.980 280.540 242.821 1.00 123.39 34 ASP D O 1
ATOM 8944 N N . PRO D 1 36 ? 265.471 281.324 240.776 1.00 106.40 35 PRO D N 1
ATOM 8945 C CA . PRO D 1 36 ? 265.534 282.708 241.274 1.00 104.88 35 PRO D CA 1
ATOM 8946 C C . PRO D 1 36 ? 264.241 283.189 241.905 1.00 109.64 35 PRO D C 1
ATOM 8947 O O . PRO D 1 36 ? 264.284 284.022 242.819 1.00 115.60 35 PRO D O 1
ATOM 8951 N N . LYS D 1 37 ? 263.091 282.695 241.451 1.00 110.04 36 LYS D N 1
ATOM 8952 C CA . LYS D 1 37 ? 261.799 283.121 241.969 1.00 108.20 36 LYS D CA 1
ATOM 8953 C C . LYS D 1 37 ? 261.337 282.289 243.159 1.00 112.78 36 LYS D C 1
ATOM 8954 O O . LYS D 1 37 ? 260.133 282.229 243.432 1.00 115.23 36 LYS D O 1
ATOM 8960 N N . ALA D 1 38 ? 262.261 281.650 243.869 1.00 109.60 37 ALA D N 1
ATOM 8961 C CA . ALA D 1 38 ? 261.892 280.804 244.991 1.00 105.53 37 ALA D CA 1
ATOM 8962 C C . ALA D 1 38 ? 261.494 281.646 246.199 1.00 110.72 37 ALA D C 1
ATOM 8963 O O . ALA D 1 38 ? 261.758 282.848 246.272 1.00 115.51 37 ALA D O 1
ATOM 8965 N N . ARG D 1 39 ? 260.841 280.991 247.156 1.00 116.63 38 ARG D N 1
ATOM 8966 C CA . ARG D 1 39 ? 260.476 281.598 248.431 1.00 113.14 38 ARG D CA 1
ATOM 8967 C C . ARG D 1 39 ? 261.202 280.840 249.532 1.00 114.42 38 ARG D C 1
ATOM 8968 O O . ARG D 1 39 ? 260.920 279.661 249.769 1.00 122.70 38 ARG D O 1
ATOM 8976 N N . VAL D 1 40 ? 262.131 281.513 250.202 1.00 101.86 39 VAL D N 1
ATOM 8977 C CA . VAL D 1 40 ? 263.000 280.895 251.194 1.00 99.55 39 VAL D CA 1
ATOM 8978 C C . VAL D 1 40 ? 262.861 281.651 252.505 1.00 106.13 39 VAL D C 1
ATOM 8979 O O . VAL D 1 40 ? 262.952 282.883 252.531 1.00 115.08 39 VAL D O 1
ATOM 8983 N N . ALA D 1 41 ? 262.635 280.912 253.590 1.00 105.74 40 ALA D N 1
ATOM 8984 C CA . ALA D 1 41 ? 262.648 281.460 254.948 1.00 102.71 40 ALA D CA 1
ATOM 8985 C C . ALA D 1 41 ? 263.381 280.438 255.813 1.00 106.37 40 ALA D C 1
ATOM 8986 O O . ALA D 1 41 ? 262.764 279.532 256.375 1.00 112.92 40 ALA D O 1
ATOM 8988 N N . CYS D 1 42 ? 264.695 280.595 255.920 1.00 108.18 41 CYS D N 1
ATOM 8989 C CA . CYS D 1 42 ? 265.556 279.615 256.567 1.00 108.17 41 CYS D CA 1
ATOM 8990 C C . CYS D 1 42 ? 265.990 280.120 257.935 1.00 109.99 41 CYS D C 1
ATOM 8991 O O . CYS D 1 42 ? 266.457 281.256 258.064 1.00 112.96 41 CYS D O 1
ATOM 8994 N N . GLU D 1 43 ? 265.833 279.274 258.949 1.00 112.97 42 GLU D N 1
ATOM 8995 C CA . GLU D 1 43 ? 266.267 279.563 260.308 1.00 107.68 42 GLU D CA 1
ATOM 8996 C C . GLU D 1 43 ? 267.267 278.500 260.729 1.00 108.03 42 GLU D C 1
ATOM 8997 O O . GLU D 1 43 ? 267.007 277.304 260.567 1.00 116.85 42 GLU D O 1
ATOM 9003 N N . THR D 1 44 ? 268.402 278.930 261.270 1.00 84.55 43 THR D N 1
ATOM 9004 C CA . THR D 1 44 ? 269.475 278.022 261.646 1.00 82.99 43 THR D CA 1
ATOM 9005 C C . THR D 1 44 ? 269.763 278.152 263.133 1.00 87.40 43 THR D C 1
ATOM 9006 O O . THR D 1 44 ? 269.878 279.266 263.654 1.00 96.69 43 THR D O 1
ATOM 9010 N N . TYR D 1 45 ? 269.874 277.013 263.807 1.00 89.43 44 TYR D N 1
ATOM 9011 C CA . TYR D 1 45 ? 270.224 276.946 265.218 1.00 85.57 44 TYR D CA 1
ATOM 9012 C C . TYR D 1 45 ? 271.525 276.173 265.350 1.00 85.89 44 TYR D C 1
ATOM 9013 O O . TYR D 1 45 ? 271.627 275.042 264.867 1.00 105.29 44 TYR D O 1
ATOM 9022 N N . VAL D 1 46 ? 272.514 276.778 265.999 1.00 82.29 45 VAL D N 1
ATOM 9023 C CA . VAL D 1 46 ? 273.849 276.202 266.109 1.00 87.78 45 VAL D CA 1
ATOM 9024 C C . VAL D 1 46 ? 274.150 275.959 267.580 1.00 93.15 45 VAL D C 1
ATOM 9025 O O . VAL D 1 46 ? 274.085 276.886 268.396 1.00 96.98 45 VAL D O 1
ATOM 9029 N N . LYS D 1 47 ? 274.489 274.719 267.912 1.00 107.55 46 LYS D N 1
ATOM 9030 C CA . LYS D 1 47 ? 274.787 274.289 269.270 1.00 102.11 46 LYS D CA 1
ATOM 9031 C C . LYS D 1 47 ? 276.226 273.779 269.325 1.00 111.47 46 LYS D C 1
ATOM 9032 O O . LYS D 1 47 ? 276.995 273.934 268.375 1.00 118.69 46 LYS D O 1
ATOM 9038 N N . THR D 1 48 ? 276.582 273.160 270.453 1.00 115.38 47 THR D N 1
ATOM 9039 C CA . THR D 1 48 ? 277.971 272.779 270.694 1.00 117.79 47 THR D CA 1
ATOM 9040 C C . THR D 1 48 ? 278.488 271.822 269.628 1.00 118.63 47 THR D C 1
ATOM 9041 O O . THR D 1 48 ? 279.636 271.940 269.185 1.00 119.92 47 THR D O 1
ATOM 9045 N N . GLY D 1 49 ? 277.667 270.867 269.208 1.00 108.49 48 GLY D N 1
ATOM 9046 C CA . GLY D 1 49 ? 278.127 269.894 268.240 1.00 108.17 48 GLY D CA 1
ATOM 9047 C C . GLY D 1 49 ? 277.141 269.593 267.133 1.00 109.52 48 GLY D C 1
ATOM 9048 O O . GLY D 1 49 ? 277.321 268.628 266.386 1.00 113.18 48 GLY D O 1
ATOM 9049 N N . MET D 1 50 ? 276.098 270.407 267.010 1.00 105.14 49 MET D N 1
ATOM 9050 C CA . MET D 1 50 ? 275.076 270.180 266.001 1.00 104.91 49 MET D CA 1
ATOM 9051 C C . MET D 1 50 ? 274.709 271.495 265.336 1.00 104.60 49 MET D C 1
ATOM 9052 O O . MET D 1 50 ? 274.869 272.575 265.908 1.00 107.11 49 MET D O 1
ATOM 9057 N N . VAL D 1 51 ? 274.213 271.385 264.108 1.00 92.22 50 VAL D N 1
ATOM 9058 C CA . VAL D 1 51 ? 273.652 272.505 263.367 1.00 83.52 50 VAL D CA 1
ATOM 9059 C C . VAL D 1 51 ? 272.262 272.094 262.910 1.00 85.81 50 VAL D C 1
ATOM 9060 O O . VAL D 1 51 ? 272.113 271.105 262.185 1.00 103.51 50 VAL D O 1
ATOM 9064 N N . LEU D 1 52 ? 271.250 272.841 263.334 1.00 83.32 51 LEU D N 1
ATOM 9065 C CA . LEU D 1 52 ? 269.865 272.562 262.975 1.00 82.31 51 LEU D CA 1
ATOM 9066 C C . LEU D 1 52 ? 269.410 273.607 261.967 1.00 88.84 51 LEU D C 1
ATOM 9067 O O . LEU D 1 52 ? 269.293 274.789 262.300 1.00 103.81 51 LEU D O 1
ATOM 9072 N N . VAL D 1 53 ? 269.149 273.168 260.741 1.00 80.81 52 VAL D N 1
ATOM 9073 C CA . VAL D 1 53 ? 268.698 274.040 259.665 1.00 79.36 52 VAL D CA 1
ATOM 9074 C C . VAL D 1 53 ? 267.218 273.775 259.446 1.00 85.00 52 VAL D C 1
ATOM 9075 O O . VAL D 1 53 ? 266.822 272.646 259.133 1.00 101.09 52 VAL D O 1
ATOM 9079 N N . GLY D 1 54 ? 266.399 274.813 259.608 1.00 89.67 53 GLY D N 1
ATOM 9080 C CA . GLY D 1 54 ? 264.966 274.668 259.480 1.00 90.61 53 GLY D CA 1
ATOM 9081 C C . GLY D 1 54 ? 264.364 275.836 258.726 1.00 96.44 53 GLY D C 1
ATOM 9082 O O . GLY D 1 54 ? 265.007 276.864 258.512 1.00 107.15 53 GLY D O 1
ATOM 9083 N N . GLY D 1 55 ? 263.112 275.652 258.323 1.00 105.77 54 GLY D N 1
ATOM 9084 C CA . GLY D 1 55 ? 262.401 276.681 257.597 1.00 108.88 54 GLY D CA 1
ATOM 9085 C C . GLY D 1 55 ? 261.464 276.125 256.548 1.00 110.98 54 GLY D C 1
ATOM 9086 O O . GLY D 1 55 ? 261.346 274.906 256.395 1.00 118.73 54 GLY D O 1
ATOM 9087 N N . GLU D 1 56 ? 260.794 277.008 255.816 1.00 122.48 55 GLU D N 1
ATOM 9088 C CA . GLU D 1 56 ? 259.844 276.619 254.785 1.00 124.09 55 GLU D CA 1
ATOM 9089 C C . GLU D 1 56 ? 260.324 277.151 253.445 1.00 124.27 55 GLU D C 1
ATOM 9090 O O . GLU D 1 56 ? 260.626 278.342 253.318 1.00 127.40 55 GLU D O 1
ATOM 9096 N N . ILE D 1 57 ? 260.393 276.270 252.452 1.00 116.10 56 ILE D N 1
ATOM 9097 C CA . ILE D 1 57 ? 260.895 276.604 251.126 1.00 112.86 56 ILE D CA 1
ATOM 9098 C C . ILE D 1 57 ? 259.813 276.277 250.109 1.00 116.19 56 ILE D C 1
ATOM 9099 O O . ILE D 1 57 ? 259.212 275.199 250.160 1.00 124.84 56 ILE D O 1
ATOM 9104 N N . THR D 1 58 ? 259.564 277.207 249.193 1.00 118.38 57 THR D N 1
ATOM 9105 C CA . THR D 1 58 ? 258.629 277.012 248.088 1.00 119.19 57 THR D CA 1
ATOM 9106 C C . THR D 1 58 ? 259.437 277.144 246.803 1.00 119.56 57 THR D C 1
ATOM 9107 O O . THR D 1 58 ? 259.594 278.243 246.265 1.00 123.36 57 THR D O 1
ATOM 9111 N N . THR D 1 59 ? 259.954 276.022 246.312 1.00 123.52 58 THR D N 1
ATOM 9112 C CA . THR D 1 59 ? 260.839 276.043 245.160 1.00 122.38 58 THR D CA 1
ATOM 9113 C C . THR D 1 59 ? 260.752 274.716 244.425 1.00 123.11 58 THR D C 1
ATOM 9114 O O . THR D 1 59 ? 260.173 273.743 244.912 1.00 125.92 58 THR D O 1
ATOM 9118 N N . SER D 1 60 ? 261.342 274.695 243.231 1.00 123.50 59 SER D N 1
ATOM 9119 C CA . SER D 1 60 ? 261.520 273.478 242.454 1.00 124.91 59 SER D CA 1
ATOM 9120 C C . SER D 1 60 ? 262.985 273.065 242.381 1.00 125.12 59 SER D C 1
ATOM 9121 O O . SER D 1 60 ? 263.359 272.259 241.525 1.00 124.99 59 SER D O 1
ATOM 9124 N N . ALA D 1 61 ? 263.818 273.606 243.262 1.00 122.25 60 ALA D N 1
ATOM 9125 C CA . ALA D 1 61 ? 265.250 273.354 243.259 1.00 121.05 60 ALA D CA 1
ATOM 9126 C C . ALA D 1 61 ? 265.605 272.255 244.251 1.00 121.17 60 ALA D C 1
ATOM 9127 O O . ALA D 1 61 ? 264.928 272.061 245.263 1.00 121.16 60 ALA D O 1
ATOM 9129 N N . TRP D 1 62 ? 266.680 271.536 243.948 1.00 114.69 61 TRP D N 1
ATOM 9130 C CA . TRP D 1 62 ? 267.202 270.486 244.812 1.00 112.88 61 TRP D CA 1
ATOM 9131 C C . TRP D 1 62 ? 268.561 270.920 245.340 1.00 116.10 61 TRP D C 1
ATOM 9132 O O . TRP D 1 62 ? 269.466 271.225 244.557 1.00 118.81 61 TRP D O 1
ATOM 9143 N N . VAL D 1 63 ? 268.701 270.949 246.663 1.00 120.88 62 VAL D N 1
ATOM 9144 C CA . VAL D 1 63 ? 269.944 271.340 247.310 1.00 119.75 62 VAL D CA 1
ATOM 9145 C C . VAL D 1 63 ? 270.276 270.328 248.395 1.00 121.48 62 VAL D C 1
ATOM 9146 O O . VAL D 1 63 ? 269.387 269.716 248.996 1.00 122.39 62 VAL D O 1
ATOM 9150 N N . ASP D 1 64 ? 271.570 270.153 248.644 1.00 124.69 63 ASP D N 1
ATOM 9151 C CA . ASP D 1 64 ? 272.059 269.273 249.702 1.00 124.28 63 ASP D CA 1
ATOM 9152 C C . ASP D 1 64 ? 272.410 270.152 250.896 1.00 124.65 63 ASP D C 1
ATOM 9153 O O . ASP D 1 64 ? 273.460 270.797 250.916 1.00 125.17 63 ASP D O 1
ATOM 9158 N N . ILE D 1 65 ? 271.526 270.171 251.894 1.00 112.88 64 ILE D N 1
ATOM 9159 C CA . ILE D 1 65 ? 271.706 271.064 253.035 1.00 110.27 64 ILE D CA 1
ATOM 9160 C C . ILE D 1 65 ? 272.975 270.714 253.798 1.00 113.12 64 ILE D C 1
ATOM 9161 O O . ILE D 1 65 ? 273.732 271.600 254.211 1.00 116.58 64 ILE D O 1
ATOM 9166 N N . GLU D 1 66 ? 273.226 269.420 254.004 1.00 123.39 65 GLU D N 1
ATOM 9167 C CA . GLU D 1 66 ? 274.392 269.012 254.780 1.00 121.59 65 GLU D CA 1
ATOM 9168 C C . GLU D 1 66 ? 275.689 269.415 254.093 1.00 118.89 65 GLU D C 1
ATOM 9169 O O . GLU D 1 66 ? 276.622 269.894 254.747 1.00 124.40 65 GLU D O 1
ATOM 9175 N N . GLU D 1 67 ? 275.772 269.225 252.775 1.00 112.02 66 GLU D N 1
ATOM 9176 C CA . GLU D 1 67 ? 276.981 269.609 252.055 1.00 112.79 66 GLU D CA 1
ATOM 9177 C C . GLU D 1 67 ? 277.209 271.112 252.122 1.00 115.47 66 GLU D C 1
ATOM 9178 O O . GLU D 1 67 ? 278.340 271.569 252.321 1.00 119.74 66 GLU D O 1
ATOM 9184 N N . ILE D 1 68 ? 276.145 271.899 251.952 1.00 108.90 67 ILE D N 1
ATOM 9185 C CA . ILE D 1 68 ? 276.272 273.351 252.018 1.00 108.09 67 ILE D CA 1
ATOM 9186 C C . ILE D 1 68 ? 276.711 273.787 253.407 1.00 109.31 67 ILE D C 1
ATOM 9187 O O . ILE D 1 68 ? 277.591 274.642 253.558 1.00 114.67 67 ILE D O 1
ATOM 9192 N N . THR D 1 69 ? 276.102 273.210 254.444 1.00 100.79 68 THR D N 1
ATOM 9193 C CA . THR D 1 69 ? 276.418 273.612 255.810 1.00 98.65 68 THR D CA 1
ATOM 9194 C C . THR D 1 69 ? 277.864 273.286 256.162 1.00 100.34 68 THR D C 1
ATOM 9195 O O . THR D 1 69 ? 278.577 274.117 256.734 1.00 106.39 68 THR D O 1
ATOM 9199 N N . ARG D 1 70 ? 278.317 272.079 255.823 1.00 94.19 69 ARG D N 1
ATOM 9200 C CA . ARG D 1 70 ? 279.683 271.693 256.157 1.00 90.35 69 ARG D CA 1
ATOM 9201 C C . ARG D 1 70 ? 280.699 272.536 255.402 1.00 92.88 69 ARG D C 1
ATOM 9202 O O . ARG D 1 70 ? 281.734 272.915 255.960 1.00 105.08 69 ARG D O 1
ATOM 9210 N N . ASN D 1 71 ? 280.429 272.837 254.131 1.00 94.52 70 ASN D N 1
ATOM 9211 C CA . ASN D 1 71 ? 281.342 273.682 253.370 1.00 96.60 70 ASN D CA 1
ATOM 9212 C C . ASN D 1 71 ? 281.406 275.086 253.952 1.00 100.51 70 ASN D C 1
ATOM 9213 O O . ASN D 1 71 ? 282.481 275.691 254.014 1.00 108.58 70 ASN D O 1
ATOM 9218 N N . THR D 1 72 ? 280.263 275.624 254.380 1.00 96.48 71 THR D N 1
ATOM 9219 C CA . THR D 1 72 ? 280.243 276.965 254.954 1.00 93.61 71 THR D CA 1
ATOM 9220 C C . THR D 1 72 ? 281.058 277.026 256.239 1.00 94.79 71 THR D C 1
ATOM 9221 O O . THR D 1 72 ? 281.848 277.954 256.442 1.00 101.72 71 THR D O 1
ATOM 9225 N N . VAL D 1 73 ? 280.882 276.040 257.119 1.00 85.72 72 VAL D N 1
ATOM 9226 C CA . VAL D 1 73 ? 281.629 276.028 258.372 1.00 82.45 72 VAL D CA 1
ATOM 9227 C C . VAL D 1 73 ? 283.106 275.770 258.110 1.00 86.13 72 VAL D C 1
ATOM 9228 O O . VAL D 1 73 ? 283.978 276.347 258.769 1.00 91.98 72 VAL D O 1
ATOM 9232 N N . ARG D 1 74 ? 283.411 274.902 257.145 1.00 93.22 73 ARG D N 1
ATOM 9233 C CA . ARG D 1 74 ? 284.803 274.604 256.833 1.00 91.35 73 ARG D CA 1
ATOM 9234 C C . ARG D 1 74 ? 285.526 275.835 256.302 1.00 94.45 73 ARG D C 1
ATOM 9235 O O . ARG D 1 74 ? 286.698 276.060 256.620 1.00 98.04 73 ARG D O 1
ATOM 9243 N N . GLU D 1 75 ? 284.843 276.642 255.487 1.00 103.48 74 GLU D N 1
ATOM 9244 C CA . GLU D 1 75 ? 285.456 277.861 254.971 1.00 101.78 74 GLU D CA 1
ATOM 9245 C C . GLU D 1 75 ? 285.721 278.871 256.078 1.00 106.99 74 GLU D C 1
ATOM 9246 O O . GLU D 1 75 ? 286.682 279.642 255.992 1.00 109.61 74 GLU D O 1
ATOM 9252 N N . ILE D 1 76 ? 284.878 278.892 257.113 1.00 98.45 75 ILE D N 1
ATOM 9253 C CA . ILE D 1 76 ? 285.109 279.789 258.241 1.00 92.12 75 ILE D CA 1
ATOM 9254 C C . ILE D 1 76 ? 286.417 279.441 258.935 1.00 97.50 75 ILE D C 1
ATOM 9255 O O . ILE D 1 76 ? 287.200 280.327 259.299 1.00 97.98 75 ILE D O 1
ATOM 9260 N N . GLY D 1 77 ? 286.684 278.152 259.118 1.00 102.76 76 GLY D N 1
ATOM 9261 C CA . GLY D 1 77 ? 287.952 277.727 259.672 1.00 101.38 76 GLY D CA 1
ATOM 9262 C C . GLY D 1 77 ? 287.847 276.780 260.847 1.00 104.99 76 GLY D C 1
ATOM 9263 O O . GLY D 1 77 ? 288.820 276.599 261.583 1.00 107.92 76 GLY D O 1
ATOM 9264 N N . TYR D 1 78 ? 286.682 276.166 261.036 1.00 99.87 77 TYR D N 1
ATOM 9265 C CA . TYR D 1 78 ? 286.495 275.159 262.079 1.00 98.26 77 TYR D CA 1
ATOM 9266 C C . TYR D 1 78 ? 286.764 273.792 261.466 1.00 106.42 77 TYR D C 1
ATOM 9267 O O . TYR D 1 78 ? 285.910 273.227 260.781 1.00 111.27 77 TYR D O 1
ATOM 9276 N N . VAL D 1 79 ? 287.952 273.251 261.718 1.00 108.44 78 VAL D N 1
ATOM 9277 C CA . VAL D 1 79 ? 288.377 272.019 261.069 1.00 105.80 78 VAL D CA 1
ATOM 9278 C C . VAL D 1 79 ? 288.646 270.880 262.042 1.00 108.92 78 VAL D C 1
ATOM 9279 O O . VAL D 1 79 ? 288.715 269.720 261.603 1.00 110.22 78 VAL D O 1
ATOM 9283 N N . HIS D 1 80 ? 288.809 271.140 263.337 1.00 115.19 79 HIS D N 1
ATOM 9284 C CA . HIS D 1 80 ? 288.996 270.058 264.292 1.00 116.96 79 HIS D CA 1
ATOM 9285 C C . HIS D 1 80 ? 288.402 270.458 265.633 1.00 117.53 79 HIS D C 1
ATOM 9286 O O . HIS D 1 80 ? 288.138 271.634 265.894 1.00 119.01 79 HIS D O 1
ATOM 9293 N N . SER D 1 81 ? 288.191 269.452 266.483 1.00 115.98 80 SER D N 1
ATOM 9294 C CA . SER D 1 81 ? 287.452 269.652 267.724 1.00 113.74 80 SER D CA 1
ATOM 9295 C C . SER D 1 81 ? 288.219 270.476 268.748 1.00 116.42 80 SER D C 1
ATOM 9296 O O . SER D 1 81 ? 287.612 270.954 269.712 1.00 119.66 80 SER D O 1
ATOM 9299 N N . ASP D 1 82 ? 289.531 270.650 268.574 1.00 125.44 81 ASP D N 1
ATOM 9300 C CA . ASP D 1 82 ? 290.287 271.467 269.518 1.00 125.83 81 ASP D CA 1
ATOM 9301 C C . ASP D 1 82 ? 289.813 272.913 269.506 1.00 127.85 81 ASP D C 1
ATOM 9302 O O . ASP D 1 82 ? 289.877 273.596 270.534 1.00 125.99 81 ASP D O 1
ATOM 9307 N N . MET D 1 83 ? 289.336 273.396 268.360 1.00 123.69 82 MET D N 1
ATOM 9308 C CA . MET D 1 83 ? 288.756 274.728 268.284 1.00 118.14 82 MET D CA 1
ATOM 9309 C C . MET D 1 83 ? 287.390 274.809 268.946 1.00 117.99 82 MET D C 1
ATOM 9310 O O . MET D 1 83 ? 286.871 275.915 269.122 1.00 123.27 82 MET D O 1
ATOM 9315 N N . GLY D 1 84 ? 286.801 273.675 269.314 1.00 114.22 83 GLY D N 1
ATOM 9316 C CA . GLY D 1 84 ? 285.480 273.639 269.896 1.00 115.49 83 GLY D CA 1
ATOM 9317 C C . GLY D 1 84 ? 284.376 273.271 268.931 1.00 116.55 83 GLY D C 1
ATOM 9318 O O . GLY D 1 84 ? 283.230 273.100 269.364 1.00 118.68 83 GLY D O 1
ATOM 9319 N N . PHE D 1 85 ? 284.684 273.141 267.643 1.00 111.41 84 PHE D N 1
ATOM 9320 C CA . PHE D 1 85 ? 283.678 272.795 266.649 1.00 107.86 84 PHE D CA 1
ATOM 9321 C C . PHE D 1 85 ? 284.384 272.289 265.403 1.00 109.18 84 PHE D C 1
ATOM 9322 O O . PHE D 1 85 ? 285.341 272.913 264.938 1.00 116.71 84 PHE D O 1
ATOM 9330 N N . ASP D 1 86 ? 283.917 271.163 264.871 1.00 108.92 85 ASP D N 1
ATOM 9331 C CA . ASP D 1 86 ? 284.498 270.551 263.685 1.00 108.29 85 ASP D CA 1
ATOM 9332 C C . ASP D 1 86 ? 283.446 270.491 262.590 1.00 112.14 85 ASP D C 1
ATOM 9333 O O . ASP D 1 86 ? 282.348 269.973 262.808 1.00 116.50 85 ASP D O 1
ATOM 9338 N N . ALA D 1 87 ? 283.787 271.016 261.413 1.00 103.16 86 ALA D N 1
ATOM 9339 C CA . ALA D 1 87 ? 282.846 271.002 260.300 1.00 100.60 86 ALA D CA 1
ATOM 9340 C C . ALA D 1 87 ? 282.643 269.599 259.748 1.00 103.95 86 ALA D C 1
ATOM 9341 O O . ALA D 1 87 ? 281.544 269.269 259.290 1.00 111.91 86 ALA D O 1
ATOM 9343 N N . ASN D 1 88 ? 283.681 268.766 259.776 1.00 104.11 87 ASN D N 1
ATOM 9344 C CA . ASN D 1 88 ? 283.590 267.436 259.191 1.00 105.78 87 ASN D CA 1
ATOM 9345 C C . ASN D 1 88 ? 282.908 266.426 260.101 1.00 108.19 87 ASN D C 1
ATOM 9346 O O . ASN D 1 88 ? 282.516 265.356 259.625 1.00 111.27 87 ASN D O 1
ATOM 9351 N N . SER D 1 89 ? 282.755 266.730 261.387 1.00 109.16 88 SER D N 1
ATOM 9352 C CA . SER D 1 89 ? 282.205 265.784 262.352 1.00 111.84 88 SER D CA 1
ATOM 9353 C C . SER D 1 89 ? 281.175 266.460 263.243 1.00 112.36 88 SER D C 1
ATOM 9354 O O . SER D 1 89 ? 281.181 266.315 264.466 1.00 118.82 88 SER D O 1
ATOM 9357 N N . CYS D 1 90 ? 280.268 267.218 262.636 1.00 104.63 89 CYS D N 1
ATOM 9358 C CA . CYS D 1 90 ? 279.177 267.855 263.357 1.00 105.83 89 CYS D CA 1
ATOM 9359 C C . CYS D 1 90 ? 277.851 267.374 262.789 1.00 109.20 89 CYS D C 1
ATOM 9360 O O . CYS D 1 90 ? 277.733 267.130 261.585 1.00 114.98 89 CYS D O 1
ATOM 9363 N N . ALA D 1 91 ? 276.860 267.229 263.663 1.00 98.08 90 ALA D N 1
ATOM 9364 C CA . ALA D 1 91 ? 275.537 266.814 263.223 1.00 94.95 90 ALA D CA 1
ATOM 9365 C C . ALA D 1 91 ? 274.848 267.958 262.495 1.00 94.70 90 ALA D C 1
ATOM 9366 O O . ALA D 1 91 ? 274.812 269.088 262.986 1.00 106.39 90 ALA D O 1
ATOM 9368 N N . VAL D 1 92 ? 274.303 267.666 261.324 1.00 84.27 91 VAL D N 1
ATOM 9369 C CA . VAL D 1 92 ? 273.589 268.655 260.522 1.00 87.19 91 VAL D CA 1
ATOM 9370 C C . VAL D 1 92 ? 272.177 268.118 260.325 1.00 88.46 91 VAL D C 1
ATOM 9371 O O . VAL D 1 92 ? 271.907 267.343 259.404 1.00 102.63 91 VAL D O 1
ATOM 9375 N N . LEU D 1 93 ? 271.263 268.526 261.197 1.00 75.71 92 LEU D N 1
ATOM 9376 C CA . LEU D 1 93 ? 269.867 268.134 261.091 1.00 77.30 92 LEU D CA 1
ATOM 9377 C C . LEU D 1 93 ? 269.114 269.136 260.230 1.00 82.40 92 LEU D C 1
ATOM 9378 O O . LEU D 1 93 ? 269.300 270.348 260.361 1.00 96.32 92 LEU D O 1
ATOM 9383 N N . SER D 1 94 ? 268.264 268.625 259.349 1.00 88.72 93 SER D N 1
ATOM 9384 C CA . SER D 1 94 ? 267.476 269.453 258.449 1.00 89.77 93 SER D CA 1
ATOM 9385 C C . SER D 1 94 ? 266.002 269.297 258.788 1.00 94.61 93 SER D C 1
ATOM 9386 O O . SER D 1 94 ? 265.473 268.181 258.774 1.00 103.33 93 SER D O 1
ATOM 9389 N N . ALA D 1 95 ? 265.345 270.414 259.089 1.00 92.16 94 ALA D N 1
ATOM 9390 C CA . ALA D 1 95 ? 263.905 270.453 259.302 1.00 91.36 94 ALA D CA 1
ATOM 9391 C C . ALA D 1 95 ? 263.196 271.249 258.216 1.00 98.43 94 ALA D C 1
ATOM 9392 O O . ALA D 1 95 ? 262.102 271.771 258.444 1.00 101.09 94 ALA D O 1
ATOM 9394 N N . ILE D 1 96 ? 263.803 271.349 257.035 1.00 104.72 95 ILE D N 1
ATOM 9395 C CA . ILE D 1 96 ? 263.274 272.202 255.981 1.00 100.50 95 ILE D CA 1
ATOM 9396 C C . ILE D 1 96 ? 262.029 271.568 255.380 1.00 104.35 95 ILE D C 1
ATOM 9397 O O . ILE D 1 96 ? 262.045 270.407 254.952 1.00 111.73 95 ILE D O 1
ATOM 9402 N N . GLY D 1 97 ? 260.940 272.331 255.348 1.00 111.23 96 GLY D N 1
ATOM 9403 C CA . GLY D 1 97 ? 259.720 271.882 254.710 1.00 109.57 96 GLY D CA 1
ATOM 9404 C C . GLY D 1 97 ? 259.573 272.445 253.313 1.00 113.28 96 GLY D C 1
ATOM 9405 O O . GLY D 1 97 ? 259.190 273.605 253.143 1.00 119.38 96 GLY D O 1
ATOM 9406 N N . LYS D 1 98 ? 259.873 271.634 252.305 1.00 118.20 97 LYS D N 1
ATOM 9407 C CA . LYS D 1 98 ? 259.843 272.084 250.922 1.00 116.57 97 LYS D CA 1
ATOM 9408 C C . LYS D 1 98 ? 258.471 271.836 250.312 1.00 117.02 97 LYS D C 1
ATOM 9409 O O . LYS D 1 98 ? 257.869 270.779 250.514 1.00 120.47 97 LYS D O 1
ATOM 9415 N N . GLN D 1 99 ? 257.983 272.820 249.568 1.00 127.75 98 GLN D N 1
ATOM 9416 C CA . GLN D 1 99 ? 256.703 272.739 248.881 1.00 128.37 98 GLN D CA 1
ATOM 9417 C C . GLN D 1 99 ? 256.928 272.871 247.376 1.00 132.58 98 GLN D C 1
ATOM 9418 O O . GLN D 1 99 ? 258.063 272.918 246.895 1.00 133.13 98 GLN D O 1
ATOM 9424 N N . SER D 1 100 ? 255.828 272.932 246.630 1.00 153.30 99 SER D N 1
ATOM 9425 C CA . SER D 1 100 ? 255.883 273.035 245.183 1.00 153.35 99 SER D CA 1
ATOM 9426 C C . SER D 1 100 ? 255.316 274.369 244.734 1.00 154.18 99 SER D C 1
ATOM 9427 O O . SER D 1 100 ? 254.219 274.746 245.167 1.00 154.62 99 SER D O 1
ATOM 9430 N N . PRO D 1 101 ? 256.023 275.109 243.885 1.00 154.30 100 PRO D N 1
ATOM 9431 C CA . PRO D 1 101 ? 255.494 276.388 243.406 1.00 155.59 100 PRO D CA 1
ATOM 9432 C C . PRO D 1 101 ? 254.252 276.195 242.551 1.00 156.22 100 PRO D C 1
ATOM 9433 O O . PRO D 1 101 ? 254.092 275.187 241.860 1.00 154.11 100 PRO D O 1
ATOM 9437 N N . ASP D 1 102 ? 253.368 277.183 242.609 1.00 176.30 101 ASP D N 1
ATOM 9438 C CA . ASP D 1 102 ? 252.132 277.175 241.843 1.00 176.21 101 ASP D CA 1
ATOM 9439 C C . ASP D 1 102 ? 252.304 277.957 240.545 1.00 176.01 101 ASP D C 1
ATOM 9440 O O . ASP D 1 102 ? 253.296 278.658 240.333 1.00 174.29 101 ASP D O 1
ATOM 9445 N N . ILE D 1 103 ? 251.313 277.826 239.669 1.00 180.98 102 ILE D N 1
ATOM 9446 C CA . ILE D 1 103 ? 251.343 278.494 238.375 1.00 181.88 102 ILE D CA 1
ATOM 9447 C C . ILE D 1 103 ? 250.304 279.607 238.329 1.00 179.68 102 ILE D C 1
ATOM 9448 O O . ILE D 1 103 ? 249.132 279.387 238.631 1.00 178.64 102 ILE D O 1
ATOM 9453 N N . ARG D 1 109 ? 247.660 285.633 236.978 1.00 164.20 108 ARG D N 1
ATOM 9454 C CA . ARG D 1 109 ? 248.052 286.308 235.746 1.00 168.16 108 ARG D CA 1
ATOM 9455 C C . ARG D 1 109 ? 247.757 287.801 235.824 1.00 170.34 108 ARG D C 1
ATOM 9456 O O . ARG D 1 109 ? 247.565 288.460 234.802 1.00 169.23 108 ARG D O 1
ATOM 9458 N N . ALA D 1 110 ? 247.723 288.329 237.043 1.00 165.24 109 ALA D N 1
ATOM 9459 C CA . ALA D 1 110 ? 247.456 289.744 237.261 1.00 163.67 109 ALA D CA 1
ATOM 9460 C C . ALA D 1 110 ? 248.749 290.538 237.090 1.00 163.72 109 ALA D C 1
ATOM 9461 O O . ALA D 1 110 ? 249.770 290.021 236.628 1.00 161.26 109 ALA D O 1
ATOM 9463 N N . ASP D 1 111 ? 248.717 291.810 237.460 1.00 158.96 110 ASP D N 1
ATOM 9464 C CA . ASP D 1 111 ? 249.899 292.657 237.357 1.00 157.09 110 ASP D CA 1
ATOM 9465 C C . ASP D 1 111 ? 250.925 292.227 238.397 1.00 157.76 110 ASP D C 1
ATOM 9466 O O . ASP D 1 111 ? 250.613 292.224 239.594 1.00 157.63 110 ASP D O 1
ATOM 9471 N N . PRO D 1 112 ? 252.140 291.846 237.996 1.00 145.58 111 PRO D N 1
ATOM 9472 C CA . PRO D 1 112 ? 253.137 291.418 238.991 1.00 142.48 111 PRO D CA 1
ATOM 9473 C C . PRO D 1 112 ? 253.469 292.482 240.020 1.00 142.60 111 PRO D C 1
ATOM 9474 O O . PRO D 1 112 ? 253.718 292.146 241.184 1.00 143.19 111 PRO D O 1
ATOM 9478 N N . LEU D 1 113 ? 253.479 293.757 239.631 1.00 139.33 112 LEU D N 1
ATOM 9479 C CA . LEU D 1 113 ? 253.825 294.820 240.566 1.00 137.71 112 LEU D CA 1
ATOM 9480 C C . LEU D 1 113 ? 252.733 295.088 241.591 1.00 138.69 112 LEU D C 1
ATOM 9481 O O . LEU D 1 113 ? 252.974 295.840 242.540 1.00 141.87 112 LEU D O 1
ATOM 9486 N N . GLU D 1 114 ? 251.551 294.502 241.428 1.00 140.34 113 GLU D N 1
ATOM 9487 C CA . GLU D 1 114 ? 250.450 294.702 242.358 1.00 137.94 113 GLU D CA 1
ATOM 9488 C C . GLU D 1 114 ? 250.371 293.618 243.424 1.00 139.68 113 GLU D C 1
ATOM 9489 O O . GLU D 1 114 ? 249.399 293.587 244.185 1.00 140.45 113 GLU D O 1
ATOM 9495 N N . GLN D 1 115 ? 251.356 292.726 243.487 1.00 140.33 114 GLN D N 1
ATOM 9496 C CA . GLN D 1 115 ? 251.384 291.718 244.537 1.00 140.42 114 GLN D CA 1
ATOM 9497 C C . GLN D 1 115 ? 251.477 292.382 245.903 1.00 139.50 114 GLN D C 1
ATOM 9498 O O . GLN D 1 115 ? 252.289 293.286 246.114 1.00 143.62 114 GLN D O 1
ATOM 9504 N N . GLY D 1 116 ? 250.639 291.932 246.831 1.00 122.44 115 GLY D N 1
ATOM 9505 C CA . GLY D 1 116 ? 250.693 292.454 248.177 1.00 122.32 115 GLY D CA 1
ATOM 9506 C C . GLY D 1 116 ? 251.880 291.915 248.951 1.00 124.49 115 GLY D C 1
ATOM 9507 O O . GLY D 1 116 ? 252.520 290.935 248.570 1.00 129.62 115 GLY D O 1
ATOM 9508 N N . ALA D 1 117 ? 252.180 292.583 250.060 1.00 111.84 116 ALA D N 1
ATOM 9509 C CA . ALA D 1 117 ? 253.273 292.145 250.914 1.00 108.60 116 ALA D CA 1
ATOM 9510 C C . ALA D 1 117 ? 252.956 290.787 251.522 1.00 113.98 116 ALA D C 1
ATOM 9511 O O . ALA D 1 117 ? 251.837 290.537 251.977 1.00 118.70 116 ALA D O 1
ATOM 9513 N N . GLY D 1 118 ? 253.953 289.902 251.527 1.00 116.50 117 GLY D N 1
ATOM 9514 C CA . GLY D 1 118 ? 253.759 288.579 252.091 1.00 115.58 117 GLY D CA 1
ATOM 9515 C C . GLY D 1 118 ? 253.582 288.575 253.592 1.00 117.44 117 GLY D C 1
ATOM 9516 O O . GLY D 1 118 ? 253.007 287.626 254.135 1.00 118.76 117 GLY D O 1
ATOM 9517 N N . ASP D 1 119 ? 254.063 289.610 254.273 1.00 123.87 118 ASP D N 1
ATOM 9518 C CA . ASP D 1 119 ? 253.905 289.723 255.715 1.00 122.88 118 ASP D CA 1
ATOM 9519 C C . ASP D 1 119 ? 254.101 291.179 256.103 1.00 122.81 118 ASP D C 1
ATOM 9520 O O . ASP D 1 119 ? 254.763 291.944 255.398 1.00 125.90 118 ASP D O 1
ATOM 9525 N N . GLN D 1 120 ? 253.516 291.552 257.235 1.00 109.82 119 GLN D N 1
ATOM 9526 C CA . GLN D 1 120 ? 253.650 292.911 257.726 1.00 108.88 119 GLN D CA 1
ATOM 9527 C C . GLN D 1 120 ? 254.984 293.088 258.442 1.00 113.41 119 GLN D C 1
ATOM 9528 O O . GLN D 1 120 ? 255.648 292.121 258.823 1.00 117.30 119 GLN D O 1
ATOM 9534 N N . GLY D 1 121 ? 255.374 294.342 258.623 1.00 103.17 120 GLY D N 1
ATOM 9535 C CA . GLY D 1 121 ? 256.597 294.626 259.345 1.00 104.24 120 GLY D CA 1
ATOM 9536 C C . GLY D 1 121 ? 256.988 296.077 259.216 1.00 101.81 120 GLY D C 1
ATOM 9537 O O . GLY D 1 121 ? 256.375 296.857 258.483 1.00 101.33 120 GLY D O 1
ATOM 9538 N N . LEU D 1 122 ? 258.036 296.426 259.956 1.00 106.43 121 LEU D N 1
ATOM 9539 C CA . LEU D 1 122 ? 258.630 297.754 259.942 1.00 104.83 121 LEU D CA 1
ATOM 9540 C C . LEU D 1 122 ? 260.046 297.659 259.402 1.00 110.50 121 LEU D C 1
ATOM 9541 O O . LEU D 1 122 ? 260.794 296.743 259.756 1.00 118.85 121 LEU D O 1
ATOM 9546 N N . MET D 1 123 ? 260.414 298.602 258.542 1.00 96.68 122 MET D N 1
ATOM 9547 C CA . MET D 1 123 ? 261.759 298.661 257.995 1.00 93.91 122 MET D CA 1
ATOM 9548 C C . MET D 1 123 ? 262.294 300.076 258.127 1.00 93.93 122 MET D C 1
ATOM 9549 O O . MET D 1 123 ? 261.580 301.045 257.858 1.00 97.04 122 MET D O 1
ATOM 9554 N N . PHE D 1 124 ? 263.550 300.188 258.544 1.00 86.56 123 PHE D N 1
ATOM 9555 C CA . PHE D 1 124 ? 264.206 301.472 258.739 1.00 83.84 123 PHE D CA 1
ATOM 9556 C C . PHE D 1 124 ? 265.433 301.558 257.847 1.00 90.14 123 PHE D C 1
ATOM 9557 O O . PHE D 1 124 ? 266.223 300.612 257.776 1.00 92.34 123 PHE D O 1
ATOM 9565 N N . GLY D 1 125 ? 265.585 302.684 257.171 1.00 84.20 124 GLY D N 1
ATOM 9566 C CA . GLY D 1 125 ? 266.784 302.974 256.402 1.00 78.47 124 GLY D CA 1
ATOM 9567 C C . GLY D 1 125 ? 267.450 304.220 256.948 1.00 80.19 124 GLY D C 1
ATOM 9568 O O . GLY D 1 125 ? 266.773 305.149 257.384 1.00 92.06 124 GLY D O 1
ATOM 9569 N N . TYR D 1 126 ? 268.778 304.230 256.924 1.00 77.70 125 TYR D N 1
ATOM 9570 C CA . TYR D 1 126 ? 269.539 305.326 257.498 1.00 77.97 125 TYR D CA 1
ATOM 9571 C C . TYR D 1 126 ? 270.739 305.632 256.618 1.00 83.87 125 TYR D C 1
ATOM 9572 O O . TYR D 1 126 ? 271.315 304.739 255.994 1.00 92.02 125 TYR D O 1
ATOM 9581 N N . ALA D 1 127 ? 271.109 306.908 256.577 1.00 78.03 126 ALA D N 1
ATOM 9582 C CA . ALA D 1 127 ? 272.271 307.345 255.822 1.00 73.50 126 ALA D CA 1
ATOM 9583 C C . ALA D 1 127 ? 272.691 308.712 256.332 1.00 81.02 126 ALA D C 1
ATOM 9584 O O . ALA D 1 127 ? 271.848 309.586 256.540 1.00 89.94 126 ALA D O 1
ATOM 9586 N N . THR D 1 128 ? 273.992 308.884 256.535 1.00 89.97 127 THR D N 1
ATOM 9587 C CA . THR D 1 128 ? 274.541 310.143 257.008 1.00 89.26 127 THR D CA 1
ATOM 9588 C C . THR D 1 128 ? 275.798 310.468 256.220 1.00 91.33 127 THR D C 1
ATOM 9589 O O . THR D 1 128 ? 276.546 309.573 255.825 1.00 95.54 127 THR D O 1
ATOM 9593 N N . ASN D 1 129 ? 276.032 311.759 256.006 1.00 91.95 128 ASN D N 1
ATOM 9594 C CA . ASN D 1 129 ? 277.232 312.211 255.318 1.00 92.48 128 ASN D CA 1
ATOM 9595 C C . ASN D 1 129 ? 278.457 312.208 256.218 1.00 98.33 128 ASN D C 1
ATOM 9596 O O . ASN D 1 129 ? 279.464 312.839 255.883 1.00 99.89 128 ASN D O 1
ATOM 9601 N N . GLU D 1 130 ? 278.381 311.519 257.357 1.00 100.49 129 GLU D N 1
ATOM 9602 C CA . GLU D 1 130 ? 279.513 311.459 258.273 1.00 98.67 129 GLU D CA 1
ATOM 9603 C C . GLU D 1 130 ? 280.700 310.745 257.643 1.00 100.82 129 GLU D C 1
ATOM 9604 O O . GLU D 1 130 ? 281.852 311.147 257.843 1.00 104.72 129 GLU D O 1
ATOM 9610 N N . THR D 1 131 ? 280.446 309.685 256.884 1.00 95.31 130 THR D N 1
ATOM 9611 C CA . THR D 1 131 ? 281.500 308.897 256.267 1.00 93.95 130 THR D CA 1
ATOM 9612 C C . THR D 1 131 ? 281.377 308.934 254.750 1.00 98.05 130 THR D C 1
ATOM 9613 O O . THR D 1 131 ? 280.384 309.400 254.189 1.00 103.27 130 THR D O 1
ATOM 9617 N N . ASP D 1 132 ? 282.420 308.426 254.092 1.00 104.02 131 ASP D N 1
ATOM 9618 C CA . ASP D 1 132 ? 282.453 308.411 252.634 1.00 101.21 131 ASP D CA 1
ATOM 9619 C C . ASP D 1 132 ? 281.371 307.504 252.062 1.00 106.43 131 ASP D C 1
ATOM 9620 O O . ASP D 1 132 ? 280.745 307.838 251.050 1.00 108.03 131 ASP D O 1
ATOM 9625 N N . VAL D 1 133 ? 281.136 306.357 252.694 1.00 101.43 132 VAL D N 1
ATOM 9626 C CA . VAL D 1 133 ? 280.182 305.376 252.192 1.00 100.50 132 VAL D CA 1
ATOM 9627 C C . VAL D 1 133 ? 278.784 305.703 252.695 1.00 100.94 132 VAL D C 1
ATOM 9628 O O . VAL D 1 133 ? 277.855 304.904 252.537 1.00 97.54 132 VAL D O 1
ATOM 9632 N N . LEU D 1 134 ? 278.631 306.875 253.312 1.00 89.35 133 LEU D N 1
ATOM 9633 C CA . LEU D 1 134 ? 277.348 307.336 253.841 1.00 74.43 133 LEU D CA 1
ATOM 9634 C C . LEU D 1 134 ? 276.809 306.372 254.896 1.00 80.21 133 LEU D C 1
ATOM 9635 O O . LEU D 1 134 ? 275.685 305.877 254.807 1.00 90.25 133 LEU D O 1
ATOM 9640 N N . MET D 1 135 ? 277.627 306.111 255.904 1.00 90.55 134 MET D N 1
ATOM 9641 C CA . MET D 1 135 ? 277.301 305.213 256.998 1.00 89.80 134 MET D CA 1
ATOM 9642 C C . MET D 1 135 ? 277.791 305.831 258.296 1.00 96.36 134 MET D C 1
ATOM 9643 O O . MET D 1 135 ? 278.677 306.691 258.284 1.00 106.96 134 MET D O 1
ATOM 9648 N N . PRO D 1 136 ? 277.217 305.434 259.430 1.00 89.63 135 PRO D N 1
ATOM 9649 C CA . PRO D 1 136 ? 277.771 305.864 260.717 1.00 86.95 135 PRO D CA 1
ATOM 9650 C C . PRO D 1 136 ? 279.216 305.412 260.868 1.00 88.15 135 PRO D C 1
ATOM 9651 O O . PRO D 1 136 ? 279.580 304.296 260.497 1.00 96.98 135 PRO D O 1
ATOM 9655 N N . ALA D 1 137 ? 280.045 306.304 261.413 1.00 85.66 136 ALA D N 1
ATOM 9656 C CA . ALA D 1 137 ? 281.462 305.980 261.574 1.00 88.28 136 ALA D CA 1
ATOM 9657 C C . ALA D 1 137 ? 281.710 304.847 262.562 1.00 94.21 136 ALA D C 1
ATOM 9658 O O . ALA D 1 137 ? 282.499 303.942 262.237 1.00 101.42 136 ALA D O 1
ATOM 9660 N N . PRO D 1 138 ? 281.118 304.829 263.766 1.00 94.57 137 PRO D N 1
ATOM 9661 C CA . PRO D 1 138 ? 281.493 303.782 264.732 1.00 93.20 137 PRO D CA 1
ATOM 9662 C C . PRO D 1 138 ? 281.274 302.365 264.238 1.00 96.71 137 PRO D C 1
ATOM 9663 O O . PRO D 1 138 ? 282.083 301.481 264.543 1.00 106.54 137 PRO D O 1
ATOM 9667 N N . ILE D 1 139 ? 280.202 302.113 263.487 1.00 84.95 138 ILE D N 1
ATOM 9668 C CA . ILE D 1 139 ? 279.946 300.750 263.036 1.00 80.76 138 ILE D CA 1
ATOM 9669 C C . ILE D 1 139 ? 280.933 300.339 261.952 1.00 79.82 138 ILE D C 1
ATOM 9670 O O . ILE D 1 139 ? 281.308 299.165 261.862 1.00 94.56 138 ILE D O 1
ATOM 9675 N N . THR D 1 140 ? 281.372 301.282 261.115 1.00 85.05 139 THR D N 1
ATOM 9676 C CA . THR D 1 140 ? 282.300 300.938 260.043 1.00 90.04 139 THR D CA 1
ATOM 9677 C C . THR D 1 140 ? 283.634 300.462 260.600 1.00 94.61 139 THR D C 1
ATOM 9678 O O . THR D 1 140 ? 284.174 299.443 260.158 1.00 103.44 139 THR D O 1
ATOM 9682 N N . TYR D 1 141 ? 284.176 301.179 261.586 1.00 84.12 140 TYR D N 1
ATOM 9683 C CA . TYR D 1 141 ? 285.462 300.785 262.150 1.00 79.55 140 TYR D CA 1
ATOM 9684 C C . TYR D 1 141 ? 285.339 299.562 263.044 1.00 87.75 140 TYR D C 1
ATOM 9685 O O . TYR D 1 141 ? 286.309 298.812 263.196 1.00 102.02 140 TYR D O 1
ATOM 9694 N N . ALA D 1 142 ? 284.171 299.344 263.646 1.00 80.31 141 ALA D N 1
ATOM 9695 C CA . ALA D 1 142 ? 283.951 298.099 264.372 1.00 82.00 141 ALA D CA 1
ATOM 9696 C C . ALA D 1 142 ? 284.017 296.905 263.431 1.00 81.19 141 ALA D C 1
ATOM 9697 O O . ALA D 1 142 ? 284.580 295.861 263.778 1.00 85.26 141 ALA D O 1
ATOM 9699 N N . HIS D 1 143 ? 283.447 297.041 262.233 1.00 77.95 142 HIS D N 1
ATOM 9700 C CA . HIS D 1 143 ? 283.532 295.978 261.240 1.00 74.60 142 HIS D CA 1
ATOM 9701 C C . HIS D 1 143 ? 284.947 295.808 260.710 1.00 77.81 142 HIS D C 1
ATOM 9702 O O . HIS D 1 143 ? 285.347 294.691 260.372 1.00 99.40 142 HIS D O 1
ATOM 9709 N N . ARG D 1 144 ? 285.712 296.897 260.617 1.00 80.54 143 ARG D N 1
ATOM 9710 C CA . ARG D 1 144 ? 287.075 296.799 260.106 1.00 83.69 143 ARG D CA 1
ATOM 9711 C C . ARG D 1 144 ? 287.946 295.925 260.997 1.00 86.98 143 ARG D C 1
ATOM 9712 O O . ARG D 1 144 ? 288.751 295.132 260.499 1.00 102.39 143 ARG D O 1
ATOM 9720 N N . LEU D 1 145 ? 287.806 296.058 262.316 1.00 72.96 144 LEU D N 1
ATOM 9721 C CA . LEU D 1 145 ? 288.664 295.308 263.228 1.00 79.28 144 LEU D CA 1
ATOM 9722 C C . LEU D 1 145 ? 288.430 293.808 263.108 1.00 84.78 144 LEU D C 1
ATOM 9723 O O . LEU D 1 145 ? 289.382 293.029 262.996 1.00 90.91 144 LEU D O 1
ATOM 9728 N N . VAL D 1 146 ? 287.168 293.380 263.133 1.00 82.61 145 VAL D N 1
ATOM 9729 C CA . VAL D 1 146 ? 286.881 291.954 263.021 1.00 80.95 145 VAL D CA 1
ATOM 9730 C C . VAL D 1 146 ? 287.213 291.448 261.624 1.00 86.40 145 VAL D C 1
ATOM 9731 O O . VAL D 1 146 ? 287.684 290.317 261.456 1.00 98.10 145 VAL D O 1
ATOM 9735 N N . GLN D 1 147 ? 286.967 292.266 260.601 1.00 85.75 146 GLN D N 1
ATOM 9736 C CA . GLN D 1 147 ? 287.332 291.875 259.244 1.00 83.07 146 GLN D CA 1
ATOM 9737 C C . GLN D 1 147 ? 288.842 291.761 259.093 1.00 89.44 146 GLN D C 1
ATOM 9738 O O . GLN D 1 147 ? 289.336 290.861 258.407 1.00 102.45 146 GLN D O 1
ATOM 9744 N N . ARG D 1 148 ? 289.589 292.670 259.721 1.00 86.04 147 ARG D N 1
ATOM 9745 C CA . ARG D 1 148 ? 291.044 292.572 259.707 1.00 80.74 147 ARG D CA 1
ATOM 9746 C C . ARG D 1 148 ? 291.518 291.326 260.442 1.00 82.69 147 ARG D C 1
ATOM 9747 O O . ARG D 1 148 ? 292.499 290.693 260.036 1.00 96.31 147 ARG D O 1
ATOM 9755 N N . GLN D 1 149 ? 290.839 290.964 261.531 1.00 81.10 148 GLN D N 1
ATOM 9756 C CA . GLN D 1 149 ? 291.218 289.769 262.277 1.00 80.93 148 GLN D CA 1
ATOM 9757 C C . GLN D 1 149 ? 291.089 288.519 261.418 1.00 86.16 148 GLN D C 1
ATOM 9758 O O . GLN D 1 149 ? 291.967 287.650 261.437 1.00 96.39 148 GLN D O 1
ATOM 9764 N N . ALA D 1 150 ? 289.997 288.407 260.660 1.00 90.86 149 ALA D N 1
ATOM 9765 C CA . ALA D 1 150 ? 289.832 287.265 259.768 1.00 88.51 149 ALA D CA 1
ATOM 9766 C C . ALA D 1 150 ? 290.848 287.297 258.636 1.00 92.19 149 ALA D C 1
ATOM 9767 O O . ALA D 1 150 ? 291.371 286.252 258.235 1.00 102.38 149 ALA D O 1
ATOM 9769 N N . GLU D 1 151 ? 291.132 288.485 258.101 1.00 95.14 150 GLU D N 1
ATOM 9770 C CA . GLU D 1 151 ? 292.112 288.603 257.027 1.00 92.81 150 GLU D CA 1
ATOM 9771 C C . GLU D 1 151 ? 293.496 288.177 257.497 1.00 96.10 150 GLU D C 1
ATOM 9772 O O . GLU D 1 151 ? 294.200 287.436 256.803 1.00 102.35 150 GLU D O 1
ATOM 9778 N N . VAL D 1 152 ? 293.903 288.640 258.678 1.00 92.10 151 VAL D N 1
ATOM 9779 C CA . VAL D 1 152 ? 295.215 288.285 259.208 1.00 87.40 151 VAL D CA 1
ATOM 9780 C C . VAL D 1 152 ? 295.289 286.794 259.504 1.00 92.81 151 VAL D C 1
ATOM 9781 O O . VAL D 1 152 ? 296.296 286.138 259.212 1.00 100.73 151 VAL D O 1
ATOM 9785 N N . ARG D 1 153 ? 294.229 286.236 260.088 1.00 96.59 152 ARG D N 1
ATOM 9786 C CA . ARG D 1 153 ? 294.231 284.819 260.433 1.00 93.68 152 ARG D CA 1
ATOM 9787 C C . ARG D 1 153 ? 294.340 283.939 259.194 1.00 96.89 152 ARG D C 1
ATOM 9788 O O . ARG D 1 153 ? 295.097 282.962 259.183 1.00 101.55 152 ARG D O 1
ATOM 9796 N N . LYS D 1 154 ? 293.595 284.269 258.139 1.00 94.26 153 LYS D N 1
ATOM 9797 C CA . LYS D 1 154 ? 293.531 283.383 256.983 1.00 90.82 153 LYS D CA 1
ATOM 9798 C C . LYS D 1 154 ? 294.802 283.445 256.145 1.00 98.03 153 LYS D C 1
ATOM 9799 O O . LYS D 1 154 ? 295.311 282.406 255.711 1.00 105.94 153 LYS D O 1
ATOM 9805 N N . ASN D 1 155 ? 295.335 284.644 255.903 1.00 108.04 154 ASN D N 1
ATOM 9806 C CA . ASN D 1 155 ? 296.504 284.743 255.036 1.00 109.76 154 ASN D CA 1
ATOM 9807 C C . ASN D 1 155 ? 297.770 284.208 255.689 1.00 110.69 154 ASN D C 1
ATOM 9808 O O . ASN D 1 155 ? 298.788 284.076 255.003 1.00 113.00 154 ASN D O 1
ATOM 9813 N N . GLY D 1 156 ? 297.738 283.903 256.981 1.00 107.72 155 GLY D N 1
ATOM 9814 C CA . GLY D 1 156 ? 298.870 283.307 257.654 1.00 106.49 155 GLY D CA 1
ATOM 9815 C C . GLY D 1 156 ? 299.774 284.261 258.400 1.00 108.27 155 GLY D C 1
ATOM 9816 O O . GLY D 1 156 ? 300.831 283.832 258.875 1.00 114.51 155 GLY D O 1
ATOM 9817 N N . THR D 1 157 ? 299.403 285.538 258.513 1.00 106.87 156 THR D N 1
ATOM 9818 C CA . THR D 1 157 ? 300.226 286.474 259.271 1.00 110.96 156 THR D CA 1
ATOM 9819 C C . THR D 1 157 ? 300.296 286.078 260.740 1.00 115.48 156 THR D C 1
ATOM 9820 O O . THR D 1 157 ? 301.371 286.109 261.350 1.00 113.53 156 THR D O 1
ATOM 9824 N N . LEU D 1 158 ? 299.161 285.695 261.323 1.00 118.11 157 LEU D N 1
ATOM 9825 C CA . LEU D 1 158 ? 299.094 285.214 262.702 1.00 112.56 157 LEU D CA 1
ATOM 9826 C C . LEU D 1 158 ? 298.413 283.854 262.684 1.00 114.02 157 LEU D C 1
ATOM 9827 O O . LEU D 1 158 ? 297.185 283.758 262.815 1.00 116.47 157 LEU D O 1
ATOM 9832 N N . PRO D 1 159 ? 299.180 282.775 262.515 1.00 113.43 158 PRO D N 1
ATOM 9833 C CA . PRO D 1 159 ? 298.563 281.446 262.395 1.00 112.61 158 PRO D CA 1
ATOM 9834 C C . PRO D 1 159 ? 297.854 280.976 263.651 1.00 113.58 158 PRO D C 1
ATOM 9835 O O . PRO D 1 159 ? 297.018 280.070 263.560 1.00 117.39 158 PRO D O 1
ATOM 9839 N N . TRP D 1 160 ? 298.152 281.549 264.813 1.00 101.54 159 TRP D N 1
ATOM 9840 C CA . TRP D 1 160 ? 297.572 281.086 266.065 1.00 102.57 159 TRP D CA 1
ATOM 9841 C C . TRP D 1 160 ? 296.212 281.703 266.362 1.00 102.38 159 TRP D C 1
ATOM 9842 O O . TRP D 1 160 ? 295.633 281.406 267.411 1.00 104.72 159 TRP D O 1
ATOM 9853 N N . LEU D 1 161 ? 295.694 282.552 265.481 1.00 96.26 160 LEU D N 1
ATOM 9854 C CA . LEU D 1 161 ? 294.348 283.069 265.658 1.00 93.85 160 LEU D CA 1
ATOM 9855 C C . LEU D 1 161 ? 293.318 281.995 265.325 1.00 94.17 160 LEU D C 1
ATOM 9856 O O . LEU D 1 161 ? 293.606 281.006 264.648 1.00 96.94 160 LEU D O 1
ATOM 9861 N N . ARG D 1 162 ? 292.105 282.199 265.816 1.00 103.76 161 ARG D N 1
ATOM 9862 C CA . ARG D 1 162 ? 291.002 281.278 265.597 1.00 102.94 161 ARG D CA 1
ATOM 9863 C C . ARG D 1 162 ? 289.762 282.081 265.235 1.00 105.05 161 ARG D C 1
ATOM 9864 O O . ARG D 1 162 ? 289.684 283.277 265.534 1.00 110.43 161 ARG D O 1
ATOM 9872 N N . PRO D 1 163 ? 288.780 281.453 264.575 1.00 92.28 162 PRO D N 1
ATOM 9873 C CA . PRO D 1 163 ? 287.730 282.241 263.901 1.00 98.52 162 PRO D CA 1
ATOM 9874 C C . PRO D 1 163 ? 286.956 283.193 264.797 1.00 101.82 162 PRO D C 1
ATOM 9875 O O . PRO D 1 163 ? 286.628 284.302 264.359 1.00 103.77 162 PRO D O 1
ATOM 9879 N N . ASP D 1 164 ? 286.646 282.804 266.029 1.00 107.31 163 ASP D N 1
ATOM 9880 C CA . ASP D 1 164 ? 285.760 283.615 266.855 1.00 105.95 163 ASP D CA 1
ATOM 9881 C C . ASP D 1 164 ? 286.470 284.880 267.319 1.00 108.90 163 ASP D C 1
ATOM 9882 O O . ASP D 1 164 ? 287.591 284.824 267.829 1.00 117.58 163 ASP D O 1
ATOM 9887 N N . ALA D 1 165 ? 285.809 286.022 267.146 1.00 91.40 164 ALA D N 1
ATOM 9888 C CA . ALA D 1 165 ? 286.365 287.298 267.571 1.00 88.15 164 ALA D CA 1
ATOM 9889 C C . ALA D 1 165 ? 285.245 288.317 267.692 1.00 88.78 164 ALA D C 1
ATOM 9890 O O . ALA D 1 165 ? 284.267 288.275 266.942 1.00 102.20 164 ALA D O 1
ATOM 9892 N N . LYS D 1 166 ? 285.400 289.233 268.645 1.00 87.84 165 LYS D N 1
ATOM 9893 C CA . LYS D 1 166 ? 284.460 290.322 268.855 1.00 82.65 165 LYS D CA 1
ATOM 9894 C C . LYS D 1 166 ? 285.229 291.620 269.038 1.00 85.51 165 LYS D C 1
ATOM 9895 O O . LYS D 1 166 ? 286.332 291.632 269.588 1.00 99.95 165 LYS D O 1
ATOM 9901 N N . SER D 1 167 ? 284.637 292.716 268.575 1.00 78.14 166 SER D N 1
ATOM 9902 C CA . SER D 1 167 ? 285.249 294.029 268.681 1.00 76.99 166 SER D CA 1
ATOM 9903 C C . SER D 1 167 ? 284.229 295.024 269.208 1.00 83.44 166 SER D C 1
ATOM 9904 O O . SER D 1 167 ? 283.019 294.824 269.094 1.00 101.30 166 SER D O 1
ATOM 9907 N N . GLN D 1 168 ? 284.737 296.105 269.791 1.00 82.64 167 GLN D N 1
ATOM 9908 C CA . GLN D 1 168 ? 283.881 297.153 270.337 1.00 80.88 167 GLN D CA 1
ATOM 9909 C C . GLN D 1 168 ? 284.705 298.422 270.456 1.00 82.71 167 GLN D C 1
ATOM 9910 O O . GLN D 1 168 ? 285.700 298.443 271.186 1.00 94.29 167 GLN D O 1
ATOM 9916 N N . VAL D 1 169 ? 284.297 299.471 269.751 1.00 73.63 168 VAL D N 1
ATOM 9917 C CA . VAL D 1 169 ? 285.031 300.729 269.707 1.00 79.17 168 VAL D CA 1
ATOM 9918 C C . VAL D 1 169 ? 284.138 301.827 270.261 1.00 80.30 168 VAL D C 1
ATOM 9919 O O . VAL D 1 169 ? 282.978 301.953 269.857 1.00 89.38 168 VAL D O 1
ATOM 9923 N N . THR D 1 170 ? 284.679 302.617 271.183 1.00 77.05 169 THR D N 1
ATOM 9924 C CA . THR D 1 170 ? 283.963 303.729 271.797 1.00 75.19 169 THR D CA 1
ATOM 9925 C C . THR D 1 170 ? 284.528 305.028 271.241 1.00 75.24 169 THR D C 1
ATOM 9926 O O . THR D 1 170 ? 285.671 305.390 271.535 1.00 91.95 169 THR D O 1
ATOM 9930 N N . PHE D 1 171 ? 283.729 305.728 270.444 1.00 73.99 170 PHE D N 1
ATOM 9931 C CA . PHE D 1 171 ? 284.157 306.975 269.832 1.00 74.80 170 PHE D CA 1
ATOM 9932 C C . PHE D 1 171 ? 283.728 308.160 270.682 1.00 82.64 170 PHE D C 1
ATOM 9933 O O . PHE D 1 171 ? 282.662 308.145 271.301 1.00 99.26 170 PHE D O 1
ATOM 9941 N N . GLN D 1 172 ? 284.568 309.186 270.706 1.00 83.49 171 GLN D N 1
ATOM 9942 C CA . GLN D 1 172 ? 284.326 310.392 271.489 1.00 82.94 171 GLN D CA 1
ATOM 9943 C C . GLN D 1 172 ? 283.937 311.508 270.530 1.00 89.52 171 GLN D C 1
ATOM 9944 O O . GLN D 1 172 ? 284.789 312.063 269.832 1.00 103.11 171 GLN D O 1
ATOM 9950 N N . TYR D 1 173 ? 282.652 311.837 270.499 1.00 88.23 172 TYR D N 1
ATOM 9951 C CA . TYR D 1 173 ? 282.180 312.918 269.654 1.00 90.31 172 TYR D CA 1
ATOM 9952 C C . TYR D 1 173 ? 282.370 314.262 270.344 1.00 96.87 172 TYR D C 1
ATOM 9953 O O . TYR D 1 173 ? 282.575 314.348 271.557 1.00 106.74 172 TYR D O 1
ATOM 9962 N N . ASP D 1 174 ? 282.306 315.324 269.545 1.00 114.81 173 ASP D N 1
ATOM 9963 C CA . ASP D 1 174 ? 282.367 316.684 270.073 1.00 115.47 173 ASP D CA 1
ATOM 9964 C C . ASP D 1 174 ? 281.690 317.592 269.058 1.00 118.26 173 ASP D C 1
ATOM 9965 O O . ASP D 1 174 ? 282.223 317.797 267.963 1.00 122.31 173 ASP D O 1
ATOM 9970 N N . ASP D 1 175 ? 280.523 318.126 269.422 1.00 126.86 174 ASP D N 1
ATOM 9971 C CA . ASP D 1 175 ? 279.711 318.947 268.524 1.00 130.35 174 ASP D CA 1
ATOM 9972 C C . ASP D 1 175 ? 279.360 318.185 267.248 1.00 131.60 174 ASP D C 1
ATOM 9973 O O . ASP D 1 175 ? 279.313 318.753 266.156 1.00 131.48 174 ASP D O 1
ATOM 9978 N N . GLY D 1 176 ? 279.111 316.886 267.389 1.00 116.42 175 GLY D N 1
ATOM 9979 C CA . GLY D 1 176 ? 278.741 316.051 266.268 1.00 114.31 175 GLY D CA 1
ATOM 9980 C C . GLY D 1 176 ? 279.888 315.562 265.412 1.00 112.79 175 GLY D C 1
ATOM 9981 O O . GLY D 1 176 ? 279.640 314.882 264.409 1.00 111.65 175 GLY D O 1
ATOM 9982 N N . LYS D 1 177 ? 281.129 315.878 265.768 1.00 110.62 176 LYS D N 1
ATOM 9983 C CA . LYS D 1 177 ? 282.297 315.455 265.011 1.00 105.48 176 LYS D CA 1
ATOM 9984 C C . LYS D 1 177 ? 283.187 314.588 265.888 1.00 108.58 176 LYS D C 1
ATOM 9985 O O . LYS D 1 177 ? 283.387 314.885 267.069 1.00 114.40 176 LYS D O 1
ATOM 9991 N N . ILE D 1 178 ? 283.720 313.516 265.304 1.00 92.06 177 ILE D N 1
ATOM 9992 C CA . ILE D 1 178 ? 284.607 312.628 266.042 1.00 91.88 177 ILE D CA 1
ATOM 9993 C C . ILE D 1 178 ? 285.934 313.330 266.289 1.00 91.56 177 ILE D C 1
ATOM 9994 O O . ILE D 1 178 ? 286.535 313.898 265.369 1.00 102.19 177 ILE D O 1
ATOM 9999 N N . VAL D 1 179 ? 286.396 313.297 267.535 1.00 80.68 178 VAL D N 1
ATOM 10000 C CA . VAL D 1 179 ? 287.686 313.872 267.895 1.00 86.85 178 VAL D CA 1
ATOM 10001 C C . VAL D 1 179 ? 288.672 312.838 268.409 1.00 93.24 178 VAL D C 1
ATOM 10002 O O . VAL D 1 179 ? 289.844 313.181 268.626 1.00 96.94 178 VAL D O 1
ATOM 10006 N N . GLY D 1 180 ? 288.253 311.598 268.614 1.00 95.31 179 GLY D N 1
ATOM 10007 C CA . GLY D 1 180 ? 289.168 310.575 269.072 1.00 91.53 179 GLY D CA 1
ATOM 10008 C C . GLY D 1 180 ? 288.427 309.297 269.387 1.00 87.56 179 GLY D C 1
ATOM 10009 O O . GLY D 1 180 ? 287.208 309.196 269.225 1.00 100.68 179 GLY D O 1
ATOM 10010 N N . ILE D 1 181 ? 289.197 308.314 269.841 1.00 74.86 180 ILE D N 1
ATOM 10011 C CA . ILE D 1 181 ? 288.670 307.028 270.272 1.00 78.15 180 ILE D CA 1
ATOM 10012 C C . ILE D 1 181 ? 288.992 306.861 271.747 1.00 86.48 180 ILE D C 1
ATOM 10013 O O . ILE D 1 181 ? 290.151 307.001 272.153 1.00 97.16 180 ILE D O 1
ATOM 10018 N N . ASP D 1 182 ? 287.970 306.565 272.545 1.00 95.57 181 ASP D N 1
ATOM 10019 C CA . ASP D 1 182 ? 288.134 306.502 273.989 1.00 94.72 181 ASP D CA 1
ATOM 10020 C C . ASP D 1 182 ? 288.431 305.100 274.496 1.00 98.71 181 ASP D C 1
ATOM 10021 O O . ASP D 1 182 ? 289.096 304.954 275.528 1.00 106.57 181 ASP D O 1
ATOM 10026 N N . ALA D 1 183 ? 287.963 304.066 273.804 1.00 79.09 182 ALA D N 1
ATOM 10027 C CA . ALA D 1 183 ? 288.180 302.701 274.258 1.00 79.21 182 ALA D CA 1
ATOM 10028 C C . ALA D 1 183 ? 288.075 301.755 273.074 1.00 79.73 182 ALA D C 1
ATOM 10029 O O . ALA D 1 183 ? 287.183 301.900 272.238 1.00 87.66 182 ALA D O 1
ATOM 10031 N N . VAL D 1 184 ? 288.990 300.792 273.013 1.00 87.43 183 VAL D N 1
ATOM 10032 C CA . VAL D 1 184 ? 288.974 299.749 271.996 1.00 84.90 183 VAL D CA 1
ATOM 10033 C C . VAL D 1 184 ? 288.991 298.402 272.697 1.00 87.54 183 VAL D C 1
ATOM 10034 O O . VAL D 1 184 ? 289.853 298.150 273.545 1.00 101.52 183 VAL D O 1
ATOM 10038 N N . VAL D 1 185 ? 288.043 297.541 272.348 1.00 79.26 184 VAL D N 1
ATOM 10039 C CA . VAL D 1 185 ? 287.954 296.192 272.891 1.00 83.63 184 VAL D CA 1
ATOM 10040 C C . VAL D 1 185 ? 288.031 295.215 271.730 1.00 90.38 184 VAL D C 1
ATOM 10041 O O . VAL D 1 185 ? 287.296 295.356 270.748 1.00 104.17 184 VAL D O 1
ATOM 10045 N N . LEU D 1 186 ? 288.920 294.231 271.839 1.00 83.71 185 LEU D N 1
ATOM 10046 C CA . LEU D 1 186 ? 289.112 293.237 270.781 1.00 79.04 185 LEU D CA 1
ATOM 10047 C C . LEU D 1 186 ? 289.316 291.882 271.455 1.00 83.39 185 LEU D C 1
ATOM 10048 O O . LEU D 1 186 ? 290.434 291.528 271.835 1.00 98.16 185 LEU D O 1
ATOM 10053 N N . SER D 1 187 ? 288.231 291.132 271.602 1.00 91.29 186 SER D N 1
ATOM 10054 C CA . SER D 1 187 ? 288.294 289.779 272.136 1.00 93.16 186 SER D CA 1
ATOM 10055 C C . SER D 1 187 ? 288.424 288.809 270.971 1.00 96.35 186 SER D C 1
ATOM 10056 O O . SER D 1 187 ? 287.579 288.798 270.072 1.00 109.28 186 SER D O 1
ATOM 10059 N N . THR D 1 188 ? 289.478 288.001 270.985 1.00 98.05 187 THR D N 1
ATOM 10060 C CA . THR D 1 188 ? 289.754 287.073 269.901 1.00 97.71 187 THR D CA 1
ATOM 10061 C C . THR D 1 188 ? 290.030 285.687 270.460 1.00 100.52 187 THR D C 1
ATOM 10062 O O . THR D 1 188 ? 290.554 285.539 271.567 1.00 112.25 187 THR D O 1
ATOM 10066 N N . GLN D 1 189 ? 289.666 284.673 269.684 1.00 102.35 188 GLN D N 1
ATOM 10067 C CA . GLN D 1 189 ? 289.951 283.291 270.036 1.00 100.71 188 GLN D CA 1
ATOM 10068 C C . GLN D 1 189 ? 291.296 282.896 269.448 1.00 105.38 188 GLN D C 1
ATOM 10069 O O . GLN D 1 189 ? 291.580 283.186 268.282 1.00 111.57 188 GLN D O 1
ATOM 10075 N N . HIS D 1 190 ? 292.122 282.242 270.255 1.00 105.53 189 HIS D N 1
ATOM 10076 C CA . HIS D 1 190 ? 293.456 281.835 269.850 1.00 102.86 189 HIS D CA 1
ATOM 10077 C C . HIS D 1 190 ? 293.659 280.371 270.208 1.00 109.61 189 HIS D C 1
ATOM 10078 O O . HIS D 1 190 ? 292.756 279.700 270.713 1.00 116.22 189 HIS D O 1
ATOM 10085 N N . SER D 1 191 ? 294.858 279.873 269.941 1.00 120.27 190 SER D N 1
ATOM 10086 C CA . SER D 1 191 ? 295.248 278.531 270.337 1.00 118.55 190 SER D CA 1
ATOM 10087 C C . SER D 1 191 ? 296.023 278.585 271.646 1.00 124.58 190 SER D C 1
ATOM 10088 O O . SER D 1 191 ? 296.527 279.633 272.054 1.00 129.46 190 SER D O 1
ATOM 10091 N N . GLU D 1 192 ? 296.111 277.431 272.307 1.00 138.16 191 GLU D N 1
ATOM 10092 C CA . GLU D 1 192 ? 296.830 277.350 273.572 1.00 136.64 191 GLU D CA 1
ATOM 10093 C C . GLU D 1 192 ? 298.331 277.542 273.409 1.00 136.93 191 GLU D C 1
ATOM 10094 O O . GLU D 1 192 ? 299.030 277.704 274.415 1.00 136.91 191 GLU D O 1
ATOM 10100 N N . GLU D 1 193 ? 298.838 277.520 272.176 1.00 131.73 192 GLU D N 1
ATOM 10101 C CA . GLU D 1 193 ? 300.268 277.698 271.950 1.00 131.27 192 GLU D CA 1
ATOM 10102 C C . GLU D 1 193 ? 300.739 279.071 272.414 1.00 133.39 192 GLU D C 1
ATOM 10103 O O . GLU D 1 193 ? 301.768 279.192 273.088 1.00 133.30 192 GLU D O 1
ATOM 10109 N N . ILE D 1 194 ? 299.995 280.115 272.070 1.00 125.84 193 ILE D N 1
ATOM 10110 C CA . ILE D 1 194 ? 300.447 281.482 272.298 1.00 123.00 193 ILE D CA 1
ATOM 10111 C C . ILE D 1 194 ? 300.184 281.879 273.743 1.00 124.44 193 ILE D C 1
ATOM 10112 O O . ILE D 1 194 ? 299.142 281.545 274.321 1.00 124.54 193 ILE D O 1
ATOM 10117 N N . ASP D 1 195 ? 301.145 282.575 274.342 1.00 131.94 194 ASP D N 1
ATOM 10118 C CA . ASP D 1 195 ? 300.978 283.097 275.688 1.00 130.06 194 ASP D CA 1
ATOM 10119 C C . ASP D 1 195 ? 300.180 284.396 275.659 1.00 129.72 194 ASP D C 1
ATOM 10120 O O . ASP D 1 195 ? 300.067 285.065 274.629 1.00 134.53 194 ASP D O 1
ATOM 10125 N N . GLN D 1 196 ? 299.621 284.748 276.817 1.00 120.19 195 GLN D N 1
ATOM 10126 C CA . GLN D 1 196 ? 298.703 285.880 276.880 1.00 120.84 195 GLN D CA 1
ATOM 10127 C C . GLN D 1 196 ? 299.412 287.200 276.604 1.00 122.72 195 GLN D C 1
ATOM 10128 O O . GLN D 1 196 ? 298.871 288.064 275.905 1.00 122.84 195 GLN D O 1
ATOM 10134 N N . LYS D 1 197 ? 300.616 287.382 277.150 1.00 122.46 196 LYS D N 1
ATOM 10135 C CA . LYS D 1 197 ? 301.316 288.651 276.975 1.00 121.50 196 LYS D CA 1
ATOM 10136 C C . LYS D 1 197 ? 301.683 288.891 275.517 1.00 122.71 196 LYS D C 1
ATOM 10137 O O . LYS D 1 197 ? 301.539 290.009 275.012 1.00 124.20 196 LYS D O 1
ATOM 10143 N N . SER D 1 198 ? 302.161 287.856 274.824 1.00 122.59 197 SER D N 1
ATOM 10144 C CA . SER D 1 198 ? 302.552 288.025 273.430 1.00 122.07 197 SER D CA 1
ATOM 10145 C C . SER D 1 198 ? 301.345 288.220 272.524 1.00 121.37 197 SER D C 1
ATOM 10146 O O . SER D 1 198 ? 301.464 288.842 271.464 1.00 123.76 197 SER D O 1
ATOM 10149 N N . LEU D 1 199 ? 300.185 287.688 272.913 1.00 109.50 198 LEU D N 1
ATOM 10150 C CA . LEU D 1 199 ? 298.983 287.882 272.110 1.00 106.22 198 LEU D CA 1
ATOM 10151 C C . LEU D 1 199 ? 298.575 289.347 272.070 1.00 112.48 198 LEU D C 1
ATOM 10152 O O . LEU D 1 199 ? 298.208 289.868 271.011 1.00 118.50 198 LEU D O 1
ATOM 10157 N N . GLN D 1 200 ? 298.628 290.029 273.214 1.00 111.88 199 GLN D N 1
ATOM 10158 C CA . GLN D 1 200 ? 298.222 291.429 273.257 1.00 107.39 199 GLN D CA 1
ATOM 10159 C C . GLN D 1 200 ? 299.150 292.302 272.424 1.00 108.69 199 GLN D C 1
ATOM 10160 O O . GLN D 1 200 ? 298.692 293.222 271.738 1.00 113.86 199 GLN D O 1
ATOM 10166 N N . GLU D 1 201 ? 300.456 292.037 272.475 1.00 117.91 200 GLU D N 1
ATOM 10167 C CA . GLU D 1 201 ? 301.393 292.811 271.667 1.00 116.94 200 GLU D CA 1
ATOM 10168 C C . GLU D 1 201 ? 301.158 292.587 270.180 1.00 119.55 200 GLU D C 1
ATOM 10169 O O . GLU D 1 201 ? 301.214 293.533 269.386 1.00 123.78 200 GLU D O 1
ATOM 10175 N N . ALA D 1 202 ? 300.900 291.341 269.781 1.00 111.93 201 ALA D N 1
ATOM 10176 C CA . ALA D 1 202 ? 300.698 291.051 268.366 1.00 108.24 201 ALA D CA 1
ATOM 10177 C C . ALA D 1 202 ? 299.371 291.606 267.867 1.00 108.97 201 ALA D C 1
ATOM 10178 O O . ALA D 1 202 ? 299.308 292.185 266.778 1.00 116.60 201 ALA D O 1
ATOM 10180 N N . VAL D 1 203 ? 298.301 291.436 268.644 1.00 101.50 202 VAL D N 1
ATOM 10181 C CA . VAL D 1 203 ? 296.995 291.940 268.230 1.00 100.24 202 VAL D CA 1
ATOM 10182 C C . VAL D 1 203 ? 297.021 293.457 268.112 1.00 105.38 202 VAL D C 1
ATOM 10183 O O . VAL D 1 203 ? 296.508 294.028 267.143 1.00 116.91 202 VAL D O 1
ATOM 10187 N N . MET D 1 204 ? 297.622 294.132 269.091 1.00 110.98 203 MET D N 1
ATOM 10188 C CA . MET D 1 204 ? 297.681 295.588 269.054 1.00 109.55 203 MET D CA 1
ATOM 10189 C C . MET D 1 204 ? 298.462 296.080 267.843 1.00 111.04 203 MET D C 1
ATOM 10190 O O . MET D 1 204 ? 298.046 297.030 267.171 1.00 113.82 203 MET D O 1
ATOM 10195 N N . GLU D 1 205 ? 299.592 295.443 267.543 1.00 117.36 204 GLU D N 1
ATOM 10196 C CA . GLU D 1 205 ? 300.439 295.905 266.450 1.00 117.21 204 GLU D CA 1
ATOM 10197 C C . GLU D 1 205 ? 299.884 295.513 265.086 1.00 115.07 204 GLU D C 1
ATOM 10198 O O . GLU D 1 205 ? 300.013 296.275 264.122 1.00 118.14 204 GLU D O 1
ATOM 10204 N N . GLU D 1 206 ? 299.267 294.338 264.979 1.00 107.56 205 GLU D N 1
ATOM 10205 C CA . GLU D 1 206 ? 298.899 293.795 263.679 1.00 106.37 205 GLU D CA 1
ATOM 10206 C C . GLU D 1 206 ? 297.439 294.012 263.310 1.00 105.26 205 GLU D C 1
ATOM 10207 O O . GLU D 1 206 ? 297.089 293.866 262.134 1.00 106.76 205 GLU D O 1
ATOM 10213 N N . ILE D 1 207 ? 296.580 294.361 264.264 1.00 90.26 206 ILE D N 1
ATOM 10214 C CA . ILE D 1 207 ? 295.161 294.514 263.968 1.00 87.36 206 ILE D CA 1
ATOM 10215 C C . ILE D 1 207 ? 294.706 295.938 264.255 1.00 92.99 206 ILE D C 1
ATOM 10216 O O . ILE D 1 207 ? 294.175 296.619 263.372 1.00 103.15 206 ILE D O 1
ATOM 10221 N N . ILE D 1 208 ? 294.903 296.399 265.490 1.00 95.01 207 ILE D N 1
ATOM 10222 C CA . ILE D 1 208 ? 294.393 297.710 265.874 1.00 91.94 207 ILE D CA 1
ATOM 10223 C C . ILE D 1 208 ? 295.174 298.822 265.185 1.00 96.11 207 ILE D C 1
ATOM 10224 O O . ILE D 1 208 ? 294.588 299.785 264.680 1.00 100.92 207 ILE D O 1
ATOM 10229 N N . LYS D 1 209 ? 296.501 298.715 265.158 1.00 98.85 208 LYS D N 1
ATOM 10230 C CA . LYS D 1 209 ? 297.316 299.770 264.556 1.00 96.68 208 LYS D CA 1
ATOM 10231 C C . LYS D 1 209 ? 297.045 299.972 263.070 1.00 99.76 208 LYS D C 1
ATOM 10232 O O . LYS D 1 209 ? 296.850 301.128 262.657 1.00 102.60 208 LYS D O 1
ATOM 10238 N N . PRO D 1 210 ? 297.030 298.940 262.217 1.00 94.02 209 PRO D N 1
ATOM 10239 C CA . PRO D 1 210 ? 296.822 299.195 260.783 1.00 93.11 209 PRO D CA 1
ATOM 10240 C C . PRO D 1 210 ? 295.442 299.725 260.442 1.00 102.82 209 PRO D C 1
ATOM 10241 O O . PRO D 1 210 ? 295.272 300.292 259.356 1.00 108.73 209 PRO D O 1
ATOM 10245 N N . ILE D 1 211 ? 294.456 299.565 261.320 1.00 92.16 210 ILE D N 1
ATOM 10246 C CA . ILE D 1 211 ? 293.075 299.884 260.976 1.00 83.41 210 ILE D CA 1
ATOM 10247 C C . ILE D 1 211 ? 292.705 301.282 261.448 1.00 87.32 210 ILE D C 1
ATOM 10248 O O . ILE D 1 211 ? 292.348 302.146 260.640 1.00 92.97 210 ILE D O 1
ATOM 10253 N N . LEU D 1 212 ? 292.777 301.514 262.752 1.00 81.71 211 LEU D N 1
ATOM 10254 C CA . LEU D 1 212 ? 292.326 302.783 263.299 1.00 82.79 211 LEU D CA 1
ATOM 10255 C C . LEU D 1 212 ? 293.314 303.894 262.953 1.00 88.94 211 LEU D C 1
ATOM 10256 O O . LEU D 1 212 ? 294.528 303.668 262.949 1.00 89.39 211 LEU D O 1
ATOM 10261 N N . PRO D 1 213 ? 292.828 305.096 262.646 1.00 91.43 212 PRO D N 1
ATOM 10262 C CA . PRO D 1 213 ? 293.740 306.217 262.396 1.00 89.25 212 PRO D CA 1
ATOM 10263 C C . PRO D 1 213 ? 294.592 306.520 263.618 1.00 89.83 212 PRO D C 1
ATOM 10264 O O . PRO D 1 213 ? 294.128 306.448 264.756 1.00 97.42 212 PRO D O 1
ATOM 10268 N N . ALA D 1 214 ? 295.853 306.871 263.368 1.00 91.18 213 ALA D N 1
ATOM 10269 C CA . ALA D 1 214 ? 296.799 307.049 264.463 1.00 90.42 213 ALA D CA 1
ATOM 10270 C C . ALA D 1 214 ? 296.493 308.291 265.287 1.00 95.45 213 ALA D C 1
ATOM 10271 O O . ALA D 1 214 ? 296.790 308.324 266.485 1.00 100.39 213 ALA D O 1
ATOM 10273 N N . GLU D 1 215 ? 295.910 309.320 264.671 1.00 103.21 214 GLU D N 1
ATOM 10274 C CA . GLU D 1 215 ? 295.660 310.559 265.398 1.00 100.97 214 GLU D CA 1
ATOM 10275 C C . GLU D 1 215 ? 294.550 310.401 266.428 1.00 100.42 214 GLU D C 1
ATOM 10276 O O . GLU D 1 215 ? 294.511 311.150 267.410 1.00 107.65 214 GLU D O 1
ATOM 10282 N N . TRP D 1 216 ? 293.642 309.448 266.226 1.00 83.59 215 TRP D N 1
ATOM 10283 C CA . TRP D 1 216 ? 292.587 309.224 267.205 1.00 85.78 215 TRP D CA 1
ATOM 10284 C C . TRP D 1 216 ? 293.088 308.476 268.431 1.00 95.14 215 TRP D C 1
ATOM 10285 O O . TRP D 1 216 ? 292.621 308.740 269.544 1.00 101.24 215 TRP D O 1
ATOM 10296 N N . LEU D 1 217 ? 294.026 307.551 268.256 1.00 97.93 216 LEU D N 1
ATOM 10297 C CA . LEU D 1 217 ? 294.548 306.755 269.365 1.00 92.45 216 LEU D CA 1
ATOM 10298 C C . LEU D 1 217 ? 295.558 307.596 270.132 1.00 101.79 216 LEU D C 1
ATOM 10299 O O . LEU D 1 217 ? 296.737 307.665 269.784 1.00 104.48 216 LEU D O 1
ATOM 10304 N N . THR D 1 218 ? 295.089 308.244 271.190 1.00 121.15 217 THR D N 1
ATOM 10305 C CA . THR D 1 218 ? 295.938 309.040 272.057 1.00 122.11 217 THR D CA 1
ATOM 10306 C C . THR D 1 218 ? 296.351 308.209 273.269 1.00 122.68 217 THR D C 1
ATOM 10307 O O . THR D 1 218 ? 296.110 307.000 273.335 1.00 122.83 217 THR D O 1
ATOM 10311 N N . SER D 1 219 ? 296.987 308.860 274.244 1.00 129.21 218 SER D N 1
ATOM 10312 C CA . SER D 1 219 ? 297.356 308.164 275.471 1.00 131.44 218 SER D CA 1
ATOM 10313 C C . SER D 1 219 ? 296.137 307.864 276.332 1.00 129.28 218 SER D C 1
ATOM 10314 O O . SER D 1 219 ? 296.138 306.885 277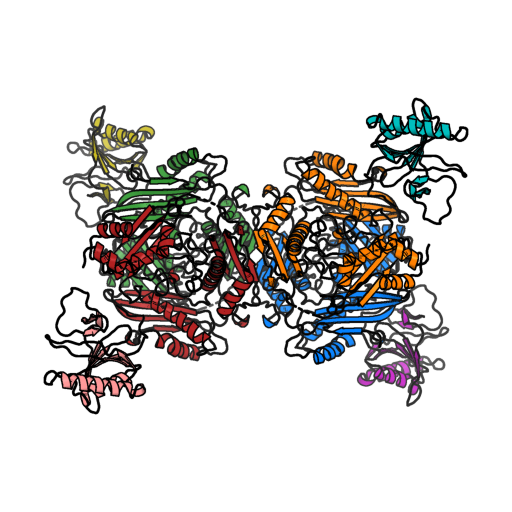.086 1.00 126.11 218 SER D O 1
ATOM 10317 N N . ALA D 1 220 ? 295.094 308.690 276.237 1.00 118.16 219 ALA D N 1
ATOM 10318 C CA . ALA D 1 220 ? 293.881 308.471 277.014 1.00 116.19 219 ALA D CA 1
ATOM 10319 C C . ALA D 1 220 ? 293.060 307.295 276.508 1.00 118.11 219 ALA D C 1
ATOM 10320 O O . ALA D 1 220 ? 292.139 306.861 277.207 1.00 114.77 219 ALA D O 1
ATOM 10322 N N . THR D 1 221 ? 293.359 306.779 275.320 1.00 108.80 220 THR D N 1
ATOM 10323 C CA . THR D 1 221 ? 292.632 305.633 274.794 1.00 102.82 220 THR D CA 1
ATOM 10324 C C . THR D 1 221 ? 292.958 304.389 275.609 1.00 104.92 220 THR D C 1
ATOM 10325 O O . THR D 1 221 ? 294.125 304.110 275.895 1.00 109.48 220 THR D O 1
ATOM 10329 N N . LYS D 1 222 ? 291.925 303.644 275.984 1.00 97.68 221 LYS D N 1
ATOM 10330 C CA . LYS D 1 222 ? 292.072 302.428 276.768 1.00 99.01 221 LYS D CA 1
ATOM 10331 C C . LYS D 1 222 ? 291.858 301.222 275.868 1.00 102.29 221 LYS D C 1
ATOM 10332 O O . LYS D 1 222 ? 290.863 301.155 275.141 1.00 107.19 221 LYS D O 1
ATOM 10338 N N . PHE D 1 223 ? 292.790 300.277 275.914 1.00 92.34 222 PHE D N 1
ATOM 10339 C CA . PHE D 1 223 ? 292.724 299.068 275.108 1.00 85.55 222 PHE D CA 1
ATOM 10340 C C . PHE D 1 223 ? 292.416 297.878 276.003 1.00 87.50 222 PHE D C 1
ATOM 10341 O O . PHE D 1 223 ? 293.067 297.686 277.034 1.00 97.31 222 PHE D O 1
ATOM 10349 N N . PHE D 1 224 ? 291.426 297.086 275.607 1.00 84.84 223 PHE D N 1
ATOM 10350 C CA . PHE D 1 224 ? 291.041 295.872 276.318 1.00 91.97 223 PHE D CA 1
ATOM 10351 C C . PHE D 1 224 ? 291.132 294.719 275.325 1.00 100.00 223 PHE D C 1
ATOM 10352 O O . PHE D 1 224 ? 290.186 294.450 274.583 1.00 111.27 223 PHE D O 1
ATOM 10360 N N . ILE D 1 225 ? 292.271 294.038 275.313 1.00 93.04 224 ILE D N 1
ATOM 10361 C CA . ILE D 1 225 ? 292.513 292.920 274.411 1.00 89.14 224 ILE D CA 1
ATOM 10362 C C . ILE D 1 225 ? 292.474 291.647 275.243 1.00 94.68 224 ILE D C 1
ATOM 10363 O O . ILE D 1 225 ? 293.393 291.379 276.025 1.00 101.74 224 ILE D O 1
ATOM 10368 N N . ASN D 1 226 ? 291.416 290.855 275.059 1.00 97.42 225 ASN D N 1
ATOM 10369 C CA . ASN D 1 226 ? 291.137 289.682 275.878 1.00 102.22 225 ASN D CA 1
ATOM 10370 C C . ASN D 1 226 ? 291.235 290.040 277.356 1.00 106.90 225 ASN D C 1
ATOM 10371 O O . ASN D 1 226 ? 292.145 289.569 278.048 1.00 112.06 225 ASN D O 1
ATOM 10376 N N . PRO D 1 227 ? 290.333 290.881 277.868 1.00 105.57 226 PRO D N 1
ATOM 10377 C CA . PRO D 1 227 ? 290.450 291.312 279.270 1.00 111.16 226 PRO D CA 1
ATOM 10378 C C . PRO D 1 227 ? 290.366 290.172 280.266 1.00 114.63 226 PRO D C 1
ATOM 10379 O O . PRO D 1 227 ? 291.012 290.233 281.319 1.00 111.24 226 PRO D O 1
ATOM 10383 N N . THR D 1 228 ? 289.587 289.131 279.968 1.00 128.20 227 THR D N 1
ATOM 10384 C CA . THR D 1 228 ? 289.437 288.024 280.906 1.00 127.48 227 THR D CA 1
ATOM 10385 C C . THR D 1 228 ? 290.715 287.202 280.992 1.00 128.76 227 THR D C 1
ATOM 10386 O O . THR D 1 228 ? 291.319 287.076 282.064 1.00 130.46 227 THR D O 1
ATOM 10390 N N . GLY D 1 229 ? 291.144 286.635 279.870 1.00 120.63 228 GLY D N 1
ATOM 10391 C CA . GLY D 1 229 ? 292.333 285.809 279.854 1.00 118.84 228 GLY D CA 1
ATOM 10392 C C . GLY D 1 229 ? 292.440 284.979 278.595 1.00 120.82 228 GLY D C 1
ATOM 10393 O O . GLY D 1 229 ? 292.268 285.497 277.488 1.00 126.32 228 GLY D O 1
ATOM 10394 N N . ARG D 1 230 ? 292.723 283.690 278.747 1.00 121.45 229 ARG D N 1
ATOM 10395 C CA . ARG D 1 230 ? 292.855 282.822 277.587 1.00 123.44 229 ARG D CA 1
ATOM 10396 C C . ARG D 1 230 ? 291.497 282.594 276.938 1.00 124.30 229 ARG D C 1
ATOM 10397 O O . ARG D 1 230 ? 290.472 282.488 277.617 1.00 121.29 229 ARG D O 1
ATOM 10405 N N . PHE D 1 231 ? 291.493 282.539 275.609 1.00 116.70 230 PHE D N 1
ATOM 10406 C CA . PHE D 1 231 ? 290.292 282.278 274.819 1.00 111.70 230 PHE D CA 1
ATOM 10407 C C . PHE D 1 231 ? 290.674 281.226 273.785 1.00 114.25 230 PHE D C 1
ATOM 10408 O O . PHE D 1 231 ? 291.074 281.559 272.667 1.00 119.08 230 PHE D O 1
ATOM 10416 N N . VAL D 1 232 ? 290.550 279.956 274.159 1.00 107.91 231 VAL D N 1
ATOM 10417 C CA . VAL D 1 232 ? 290.961 278.838 273.316 1.00 107.50 231 VAL D CA 1
ATOM 10418 C C . VAL D 1 232 ? 289.751 278.131 272.722 1.00 110.18 231 VAL D C 1
ATOM 10419 O O . VAL D 1 232 ? 289.627 278.010 271.503 1.00 113.89 231 VAL D O 1
ATOM 10423 N N . ILE D 1 233 ? 288.845 277.660 273.569 1.00 113.91 232 ILE D N 1
ATOM 10424 C CA . ILE D 1 233 ? 287.627 277.005 273.115 1.00 115.67 232 ILE D CA 1
ATOM 10425 C C . ILE D 1 233 ? 286.539 278.062 273.013 1.00 114.44 232 ILE D C 1
ATOM 10426 O O . ILE D 1 233 ? 286.179 278.694 274.012 1.00 113.53 232 ILE D O 1
ATOM 10431 N N . GLY D 1 234 ? 286.021 278.257 271.816 1.00 113.76 233 GLY D N 1
ATOM 10432 C CA . GLY D 1 234 ? 284.961 279.220 271.579 1.00 115.20 233 GLY D CA 1
ATOM 10433 C C . GLY D 1 234 ? 284.030 278.710 270.512 1.00 113.60 233 GLY D C 1
ATOM 10434 O O . GLY D 1 234 ? 283.789 277.504 270.403 1.00 116.85 233 GLY D O 1
ATOM 10435 N N . GLY D 1 235 ? 283.509 279.631 269.712 1.00 112.89 234 GLY D N 1
ATOM 10436 C CA . GLY D 1 235 ? 282.585 279.282 268.665 1.00 114.92 234 GLY D CA 1
ATOM 10437 C C . GLY D 1 235 ? 281.314 278.684 269.225 1.00 117.96 234 GLY D C 1
ATOM 10438 O O . GLY D 1 235 ? 280.841 279.064 270.300 1.00 121.11 234 GLY D O 1
ATOM 10439 N N . PRO D 1 236 ? 280.741 277.721 268.502 1.00 119.53 235 PRO D N 1
ATOM 10440 C CA . PRO D 1 236 ? 279.450 277.156 268.921 1.00 117.59 235 PRO D CA 1
ATOM 10441 C C . PRO D 1 236 ? 279.467 276.540 270.307 1.00 120.96 235 PRO D C 1
ATOM 10442 O O . PRO D 1 236 ? 278.444 276.579 271.002 1.00 126.24 235 PRO D O 1
ATOM 10446 N N . MET D 1 237 ? 280.592 275.962 270.730 1.00 127.90 236 MET D N 1
ATOM 10447 C CA . MET D 1 237 ? 280.659 275.371 272.063 1.00 127.28 236 MET D CA 1
ATOM 10448 C C . MET D 1 237 ? 280.506 276.429 273.148 1.00 127.50 236 MET D C 1
ATOM 10449 O O . MET D 1 237 ? 279.839 276.197 274.162 1.00 123.65 236 MET D O 1
ATOM 10454 N N . GLY D 1 238 ? 281.116 277.598 272.950 1.00 137.05 237 GLY D N 1
ATOM 10455 C CA . GLY D 1 238 ? 281.058 278.633 273.970 1.00 138.20 237 GLY D CA 1
ATOM 10456 C C . GLY D 1 238 ? 279.655 279.155 274.209 1.00 142.51 237 GLY D C 1
ATOM 10457 O O . GLY D 1 238 ? 279.266 279.417 275.350 1.00 143.43 237 GLY D O 1
ATOM 10458 N N . ASP D 1 239 ? 278.877 279.318 273.142 1.00 139.04 238 ASP D N 1
ATOM 10459 C CA . ASP D 1 239 ? 277.539 279.875 273.267 1.00 136.05 238 ASP D CA 1
ATOM 10460 C C . ASP D 1 239 ? 276.702 279.425 272.080 1.00 133.63 238 ASP D C 1
ATOM 10461 O O . ASP D 1 239 ? 277.233 279.122 271.010 1.00 134.08 238 ASP D O 1
ATOM 10466 N N . CYS D 1 240 ? 275.388 279.388 272.282 1.00 123.55 239 CYS D N 1
ATOM 10467 C CA . CYS D 1 240 ? 274.478 279.014 271.213 1.00 119.34 239 CYS D CA 1
ATOM 10468 C C . CYS D 1 240 ? 274.398 280.118 270.164 1.00 118.72 239 CYS D C 1
ATOM 10469 O O . CYS D 1 240 ? 274.659 281.293 270.433 1.00 123.01 239 CYS D O 1
ATOM 10472 N N . GLY D 1 241 ? 274.029 279.722 268.950 1.00 96.33 240 GLY D N 1
ATOM 10473 C CA . GLY D 1 241 ? 273.879 280.668 267.864 1.00 90.62 240 GLY D CA 1
ATOM 10474 C C . GLY D 1 241 ? 272.586 280.479 267.104 1.00 93.72 240 GLY D C 1
ATOM 10475 O O . GLY D 1 241 ? 272.224 279.353 266.755 1.00 106.81 240 GLY D O 1
ATOM 10476 N N . LEU D 1 242 ? 271.877 281.572 266.842 1.00 81.49 241 LEU D N 1
ATOM 10477 C CA . LEU D 1 242 ? 270.610 281.528 266.132 1.00 80.51 241 LEU D CA 1
ATOM 10478 C C . LEU D 1 242 ? 270.606 282.590 265.044 1.00 87.08 241 LEU D C 1
ATOM 10479 O O . LEU D 1 242 ? 271.286 283.613 265.151 1.00 92.86 241 LEU D O 1
ATOM 10484 N N . THR D 1 243 ? 269.833 282.336 263.995 1.00 89.55 242 THR D N 1
ATOM 10485 C CA . THR D 1 243 ? 269.768 283.263 262.875 1.00 89.71 242 THR D CA 1
ATOM 10486 C C . THR D 1 243 ? 268.975 284.503 263.259 1.00 93.47 242 THR D C 1
ATOM 10487 O O . THR D 1 243 ? 267.852 284.404 263.760 1.00 101.71 242 THR D O 1
ATOM 10491 N N . GLY D 1 244 ? 269.555 285.673 263.015 1.00 86.57 243 GLY D N 1
ATOM 10492 C CA . GLY D 1 244 ? 268.878 286.922 263.292 1.00 86.28 243 GLY D CA 1
ATOM 10493 C C . GLY D 1 244 ? 269.066 287.471 264.685 1.00 94.85 243 GLY D C 1
ATOM 10494 O O . GLY D 1 244 ? 268.307 288.356 265.091 1.00 98.01 243 GLY D O 1
ATOM 10495 N N . ARG D 1 245 ? 270.044 286.975 265.434 1.00 100.80 244 ARG D N 1
ATOM 10496 C CA . ARG D 1 245 ? 270.338 287.492 266.762 1.00 95.47 244 ARG D CA 1
ATOM 10497 C C . ARG D 1 245 ? 271.334 288.641 266.741 1.00 97.57 244 ARG D C 1
ATOM 10498 O O . ARG D 1 245 ? 271.600 289.231 267.792 1.00 102.43 244 ARG D O 1
ATOM 10506 N N . LYS D 1 246 ? 271.883 288.972 265.579 1.00 92.49 245 LYS D N 1
ATOM 10507 C CA . LYS D 1 246 ? 272.885 290.018 265.430 1.00 90.68 245 LYS D CA 1
ATOM 10508 C C . LYS D 1 246 ? 272.423 291.068 264.429 1.00 93.63 245 LYS D C 1
ATOM 10509 O O . LYS D 1 246 ? 273.197 291.543 263.598 1.00 99.35 245 LYS D O 1
ATOM 10515 N N . ILE D 1 247 ? 271.145 291.440 264.497 1.00 93.71 246 ILE D N 1
ATOM 10516 C CA . ILE D 1 247 ? 270.585 292.349 263.503 1.00 97.11 246 ILE D CA 1
ATOM 10517 C C . ILE D 1 247 ? 271.169 293.747 263.651 1.00 96.51 246 ILE D C 1
ATOM 10518 O O . ILE D 1 247 ? 271.407 294.441 262.657 1.00 98.46 246 ILE D O 1
ATOM 10523 N N . ILE D 1 248 ? 271.403 294.188 264.887 1.00 95.27 247 ILE D N 1
ATOM 10524 C CA . ILE D 1 248 ? 271.862 295.555 265.104 1.00 94.08 247 ILE D CA 1
ATOM 10525 C C . ILE D 1 248 ? 273.284 295.740 264.591 1.00 97.30 247 ILE D C 1
ATOM 10526 O O . ILE D 1 248 ? 273.599 296.752 263.955 1.00 103.91 247 ILE D O 1
ATOM 10531 N N . VAL D 1 249 ? 274.164 294.769 264.846 1.00 97.99 248 VAL D N 1
ATOM 10532 C CA . VAL D 1 249 ? 275.525 294.878 264.336 1.00 98.82 248 VAL D CA 1
ATOM 10533 C C . VAL D 1 249 ? 275.561 294.752 262.821 1.00 102.30 248 VAL D C 1
ATOM 10534 O O . VAL D 1 249 ? 276.524 295.197 262.190 1.00 109.80 248 VAL D O 1
ATOM 10538 N N . ASP D 1 250 ? 274.536 294.151 262.216 1.00 99.90 249 ASP D N 1
ATOM 10539 C CA . ASP D 1 250 ? 274.494 294.053 260.763 1.00 99.00 249 ASP D CA 1
ATOM 10540 C C . ASP D 1 250 ? 274.229 295.408 260.122 1.00 98.80 249 ASP D C 1
ATOM 10541 O O . ASP D 1 250 ? 274.933 295.813 259.191 1.00 107.46 249 ASP D O 1
ATOM 10546 N N . THR D 1 251 ? 273.218 296.127 260.606 1.00 82.11 250 THR D N 1
ATOM 10547 C CA . THR D 1 251 ? 272.742 297.298 259.873 1.00 80.32 250 THR D CA 1
ATOM 10548 C C . THR D 1 251 ? 273.569 298.545 260.172 1.00 87.49 250 THR D C 1
ATOM 10549 O O . THR D 1 251 ? 274.297 299.042 259.308 1.00 103.74 250 THR D O 1
ATOM 10553 N N . TYR D 1 252 ? 273.488 299.054 261.401 1.00 73.02 251 TYR D N 1
ATOM 10554 C CA . TYR D 1 252 ? 274.141 300.315 261.727 1.00 75.63 251 TYR D CA 1
ATOM 10555 C C . TYR D 1 252 ? 274.726 300.368 263.128 1.00 82.96 251 TYR D C 1
ATOM 10556 O O . TYR D 1 252 ? 275.219 301.428 263.523 1.00 94.04 251 TYR D O 1
ATOM 10565 N N . GLY D 1 253 ? 274.690 299.282 263.891 1.00 95.03 252 GLY D N 1
ATOM 10566 C CA . GLY D 1 253 ? 274.968 299.449 265.300 1.00 94.49 252 GLY D CA 1
ATOM 10567 C C . GLY D 1 253 ? 273.835 300.214 265.963 1.00 99.02 252 GLY D C 1
ATOM 10568 O O . GLY D 1 253 ? 272.678 300.159 265.540 1.00 103.96 252 GLY D O 1
ATOM 10569 N N . GLY D 1 254 ? 274.174 300.946 267.013 1.00 106.79 253 GLY D N 1
ATOM 10570 C CA . GLY D 1 254 ? 273.177 301.702 267.737 1.00 113.07 253 GLY D CA 1
ATOM 10571 C C . GLY D 1 254 ? 272.887 303.082 267.195 1.00 113.37 253 GLY D C 1
ATOM 10572 O O . GLY D 1 254 ? 272.120 303.825 267.815 1.00 118.83 253 GLY D O 1
ATOM 10573 N N . MET D 1 255 ? 273.474 303.456 266.058 1.00 100.67 254 MET D N 1
ATOM 10574 C CA . MET D 1 255 ? 273.316 304.816 265.558 1.00 100.77 254 MET D CA 1
ATOM 10575 C C . MET D 1 255 ? 271.936 305.069 264.966 1.00 104.00 254 MET D C 1
ATOM 10576 O O . MET D 1 255 ? 271.500 306.223 264.920 1.00 106.87 254 MET D O 1
ATOM 10581 N N . ALA D 1 256 ? 271.234 304.029 264.528 1.00 92.09 255 ALA D N 1
ATOM 10582 C CA . ALA D 1 256 ? 269.948 304.196 263.870 1.00 87.43 255 ALA D CA 1
ATOM 10583 C C . ALA D 1 256 ? 268.930 303.222 264.440 1.00 97.78 255 ALA D C 1
ATOM 10584 O O . ALA D 1 256 ? 269.282 302.153 264.945 1.00 105.42 255 ALA D O 1
ATOM 10586 N N . ARG D 1 257 ? 267.660 303.605 264.347 1.00 93.72 256 ARG D N 1
ATOM 10587 C CA . ARG D 1 257 ? 266.578 302.730 264.762 1.00 94.53 256 ARG D CA 1
ATOM 10588 C C . ARG D 1 257 ? 266.448 301.554 263.801 1.00 99.34 256 ARG D C 1
ATOM 10589 O O . ARG D 1 257 ? 266.845 301.620 262.636 1.00 100.12 256 ARG D O 1
ATOM 10597 N N . HIS D 1 258 ? 265.891 300.459 264.309 1.00 97.32 257 HIS D N 1
ATOM 10598 C CA . HIS D 1 258 ? 265.753 299.233 263.539 1.00 94.01 257 HIS D CA 1
ATOM 10599 C C . HIS D 1 258 ? 264.332 298.708 263.663 1.00 99.82 257 HIS D C 1
ATOM 10600 O O . HIS D 1 258 ? 263.711 298.816 264.723 1.00 104.70 257 HIS D O 1
ATOM 10607 N N . GLY D 1 259 ? 263.819 298.140 262.569 1.00 101.18 258 GLY D N 1
ATOM 10608 C CA . GLY D 1 259 ? 262.462 297.627 262.562 1.00 99.84 258 GLY D CA 1
ATOM 10609 C C . GLY D 1 259 ? 262.280 296.307 263.276 1.00 103.24 258 GLY D C 1
ATOM 10610 O O . GLY D 1 259 ? 261.155 295.976 263.663 1.00 106.80 258 GLY D O 1
ATOM 10611 N N . GLY D 1 260 ? 263.353 295.544 263.458 1.00 106.43 259 GLY D N 1
ATOM 10612 C CA . GLY D 1 260 ? 263.291 294.283 264.165 1.00 109.06 259 GLY D CA 1
ATOM 10613 C C . GLY D 1 260 ? 263.208 293.052 263.294 1.00 106.20 259 GLY D C 1
ATOM 10614 O O . GLY D 1 260 ? 263.060 291.948 263.831 1.00 110.61 259 GLY D O 1
ATOM 10615 N N . GLY D 1 261 ? 263.299 293.198 261.975 1.00 103.14 260 GLY D N 1
ATOM 10616 C CA . GLY D 1 261 ? 263.226 292.069 261.068 1.00 106.74 260 GLY D CA 1
ATOM 10617 C C . GLY D 1 261 ? 264.615 291.593 260.688 1.00 108.84 260 GLY D C 1
ATOM 10618 O O . GLY D 1 261 ? 265.454 292.379 260.243 1.00 110.86 260 GLY D O 1
ATOM 10619 N N . ALA D 1 262 ? 264.847 290.298 260.875 1.00 106.15 261 ALA D N 1
ATOM 10620 C CA . ALA D 1 262 ? 266.122 289.711 260.502 1.00 107.24 261 ALA D CA 1
ATOM 10621 C C . ALA D 1 262 ? 266.244 289.621 258.986 1.00 112.40 261 ALA D C 1
ATOM 10622 O O . ALA D 1 262 ? 265.248 289.553 258.263 1.00 116.25 261 ALA D O 1
ATOM 10624 N N . PHE D 1 263 ? 267.485 289.620 258.507 1.00 97.53 262 PHE D N 1
ATOM 10625 C CA . PHE D 1 263 ? 267.763 289.578 257.078 1.00 89.54 262 PHE D CA 1
ATOM 10626 C C . PHE D 1 263 ? 268.154 288.188 256.600 1.00 95.27 262 PHE D C 1
ATOM 10627 O O . PHE D 1 263 ? 267.621 287.704 255.599 1.00 103.52 262 PHE D O 1
ATOM 10635 N N . SER D 1 264 ? 269.082 287.540 257.297 1.00 97.63 263 SER D N 1
ATOM 10636 C CA . SER D 1 264 ? 269.679 286.313 256.793 1.00 96.29 263 SER D CA 1
ATOM 10637 C C . SER D 1 264 ? 268.644 285.202 256.681 1.00 96.70 263 SER D C 1
ATOM 10638 O O . SER D 1 264 ? 267.783 285.038 257.549 1.00 97.59 263 SER D O 1
ATOM 10641 N N . GLY D 1 265 ? 268.735 284.438 255.597 1.00 103.17 264 GLY D N 1
ATOM 10642 C CA . GLY D 1 265 ? 267.846 283.320 255.375 1.00 106.23 264 GLY D CA 1
ATOM 10643 C C . GLY D 1 265 ? 266.511 283.664 254.763 1.00 105.18 264 GLY D C 1
ATOM 10644 O O . GLY D 1 265 ? 265.641 282.791 254.690 1.00 112.58 264 GLY D O 1
ATOM 10645 N N . LYS D 1 266 ? 266.315 284.902 254.319 1.00 95.81 265 LYS D N 1
ATOM 10646 C CA . LYS D 1 266 ? 265.059 285.333 253.723 1.00 93.49 265 LYS D CA 1
ATOM 10647 C C . LYS D 1 266 ? 265.291 285.714 252.271 1.00 96.19 265 LYS D C 1
ATOM 10648 O O . LYS D 1 266 ? 266.235 286.447 251.960 1.00 103.21 265 LYS D O 1
ATOM 10654 N N . ASP D 1 267 ? 264.432 285.216 251.389 1.00 102.70 266 ASP D N 1
ATOM 10655 C CA . ASP D 1 267 ? 264.522 285.545 249.981 1.00 102.19 266 ASP D CA 1
ATOM 10656 C C . ASP D 1 267 ? 264.098 286.993 249.752 1.00 106.34 266 ASP D C 1
ATOM 10657 O O . ASP D 1 267 ? 263.431 287.595 250.596 1.00 112.70 266 ASP D O 1
ATOM 10662 N N . PRO D 1 268 ? 264.484 287.581 248.617 1.00 95.86 267 PRO D N 1
ATOM 10663 C CA . PRO D 1 268 ? 264.128 288.986 248.363 1.00 93.58 267 PRO D CA 1
ATOM 10664 C C . PRO D 1 268 ? 262.635 289.250 248.312 1.00 97.19 267 PRO D C 1
ATOM 10665 O O . PRO D 1 268 ? 262.222 290.397 248.514 1.00 106.95 267 PRO D O 1
ATOM 10669 N N . SER D 1 269 ? 261.809 288.237 248.045 1.00 96.14 268 SER D N 1
ATOM 10670 C CA . SER D 1 269 ? 260.373 288.465 247.942 1.00 95.74 268 SER D CA 1
ATOM 10671 C C . SER D 1 269 ? 259.747 288.866 249.270 1.00 96.51 268 SER D C 1
ATOM 10672 O O . SER D 1 269 ? 258.629 289.390 249.278 1.00 102.85 268 SER D O 1
ATOM 10675 N N . LYS D 1 270 ? 260.432 288.634 250.385 1.00 96.15 269 LYS D N 1
ATOM 10676 C CA . LYS D 1 270 ? 259.919 289.001 251.698 1.00 98.54 269 LYS D CA 1
ATOM 10677 C C . LYS D 1 270 ? 260.341 290.426 252.025 1.00 105.57 269 LYS D C 1
ATOM 10678 O O . LYS D 1 270 ? 261.533 290.749 252.000 1.00 106.90 269 LYS D O 1
ATOM 10684 N N . VAL D 1 271 ? 259.359 291.275 252.339 1.00 105.15 270 VAL D N 1
ATOM 10685 C CA . VAL D 1 271 ? 259.633 292.684 252.585 1.00 98.89 270 VAL D CA 1
ATOM 10686 C C . VAL D 1 271 ? 260.472 292.898 253.835 1.00 103.93 270 VAL D C 1
ATOM 10687 O O . VAL D 1 271 ? 261.022 293.987 254.022 1.00 110.43 270 VAL D O 1
ATOM 10691 N N . ASP D 1 272 ? 260.590 291.892 254.701 1.00 119.66 271 ASP D N 1
ATOM 10692 C CA . ASP D 1 272 ? 261.433 292.037 255.882 1.00 120.48 271 ASP D CA 1
ATOM 10693 C C . ASP D 1 272 ? 262.894 292.255 255.521 1.00 114.35 271 ASP D C 1
ATOM 10694 O O . ASP D 1 272 ? 263.656 292.767 256.347 1.00 113.55 271 ASP D O 1
ATOM 10699 N N . ARG D 1 273 ? 263.302 291.878 254.312 1.00 94.46 272 ARG D N 1
ATOM 10700 C CA . ARG D 1 273 ? 264.672 292.049 253.852 1.00 90.79 272 ARG D CA 1
ATOM 10701 C C . ARG D 1 273 ? 264.786 293.051 252.715 1.00 93.14 272 ARG D C 1
ATOM 10702 O O . ARG D 1 273 ? 265.624 293.955 252.770 1.00 99.89 272 ARG D O 1
ATOM 10710 N N . SER D 1 274 ? 263.959 292.912 251.677 1.00 83.65 273 SER D N 1
ATOM 10711 C CA . SER D 1 274 ? 264.077 293.784 250.514 1.00 80.33 273 SER D CA 1
ATOM 10712 C C . SER D 1 274 ? 263.735 295.227 250.854 1.00 84.72 273 SER D C 1
ATOM 10713 O O . SER D 1 274 ? 264.411 296.153 250.393 1.00 94.90 273 SER D O 1
ATOM 10716 N N . ALA D 1 275 ? 262.688 295.445 251.652 1.00 81.08 274 ALA D N 1
ATOM 10717 C CA . ALA D 1 275 ? 262.300 296.811 251.984 1.00 82.49 274 ALA D CA 1
ATOM 10718 C C . ALA D 1 275 ? 263.346 297.501 252.843 1.00 87.79 274 ALA D C 1
ATOM 10719 O O . ALA D 1 275 ? 263.533 298.716 252.729 1.00 98.45 274 ALA D O 1
ATOM 10721 N N . ALA D 1 276 ? 264.028 296.755 253.713 1.00 84.52 275 ALA D N 1
ATOM 10722 C CA . ALA D 1 276 ? 265.132 297.338 254.464 1.00 79.55 275 ALA D CA 1
ATOM 10723 C C . ALA D 1 276 ? 266.260 297.757 253.534 1.00 82.04 275 ALA D C 1
ATOM 10724 O O . ALA D 1 276 ? 266.866 298.818 253.719 1.00 91.29 275 ALA D O 1
ATOM 10726 N N . TYR D 1 277 ? 266.563 296.930 252.532 1.00 81.03 276 TYR D N 1
ATOM 10727 C CA . TYR D 1 277 ? 267.517 297.334 251.506 1.00 74.00 276 TYR D CA 1
ATOM 10728 C C . TYR D 1 277 ? 267.000 298.533 250.725 1.00 82.39 276 TYR D C 1
ATOM 10729 O O . TYR D 1 277 ? 267.756 299.463 250.426 1.00 87.72 276 TYR D O 1
ATOM 10738 N N . ALA D 1 278 ? 265.712 298.524 250.380 1.00 74.48 277 ALA D N 1
ATOM 10739 C CA . ALA D 1 278 ? 265.131 299.639 249.643 1.00 67.15 277 ALA D CA 1
ATOM 10740 C C . ALA D 1 278 ? 265.132 300.914 250.474 1.00 74.10 277 ALA D C 1
ATOM 10741 O O . ALA D 1 278 ? 265.410 301.999 249.952 1.00 79.53 277 ALA D O 1
ATOM 10743 N N . ALA D 1 279 ? 264.815 300.808 251.765 1.00 77.31 278 ALA D N 1
ATOM 10744 C CA . ALA D 1 279 ? 264.825 301.988 252.623 1.00 68.47 278 ALA D CA 1
ATOM 10745 C C . ALA D 1 279 ? 266.223 302.581 252.720 1.00 76.95 278 ALA D C 1
ATOM 10746 O O . ALA D 1 279 ? 266.390 303.805 252.693 1.00 95.57 278 ALA D O 1
ATOM 10748 N N . ARG D 1 280 ? 267.241 301.728 252.838 1.00 71.55 279 ARG D N 1
ATOM 10749 C CA . ARG D 1 280 ? 268.617 302.207 252.788 1.00 62.47 279 ARG D CA 1
ATOM 10750 C C . ARG D 1 280 ? 268.924 302.839 251.440 1.00 70.10 279 ARG D C 1
ATOM 10751 O O . ARG D 1 280 ? 269.655 303.832 251.360 1.00 81.37 279 ARG D O 1
ATOM 10759 N N . TYR D 1 281 ? 268.368 302.276 250.367 1.00 80.86 280 TYR D N 1
ATOM 10760 C CA . TYR D 1 281 ? 268.622 302.801 249.031 1.00 79.14 280 TYR D CA 1
ATOM 10761 C C . TYR D 1 281 ? 268.098 304.224 248.889 1.00 80.20 280 TYR D C 1
ATOM 10762 O O . TYR D 1 281 ? 268.806 305.110 248.399 1.00 87.73 280 TYR D O 1
ATOM 10771 N N . VAL D 1 282 ? 266.859 304.467 249.320 1.00 72.91 281 VAL D N 1
ATOM 10772 C CA . VAL D 1 282 ? 266.305 305.812 249.200 1.00 76.24 281 VAL D CA 1
ATOM 10773 C C . VAL D 1 282 ? 266.956 306.755 250.203 1.00 78.63 281 VAL D C 1
ATOM 10774 O O . VAL D 1 282 ? 267.099 307.953 249.933 1.00 85.32 281 VAL D O 1
ATOM 10778 N N . ALA D 1 283 ? 267.357 306.247 251.369 1.00 81.47 282 ALA D N 1
ATOM 10779 C CA . ALA D 1 283 ? 268.016 307.099 252.352 1.00 69.82 282 ALA D CA 1
ATOM 10780 C C . ALA D 1 283 ? 269.395 307.523 251.872 1.00 76.42 282 ALA D C 1
ATOM 10781 O O . ALA D 1 283 ? 269.802 308.672 252.071 1.00 94.13 282 ALA D O 1
ATOM 10783 N N . LYS D 1 284 ? 270.131 306.607 251.244 1.00 75.34 283 LYS D N 1
ATOM 10784 C CA . LYS D 1 284 ? 271.450 306.948 250.727 1.00 70.93 283 LYS D CA 1
ATOM 10785 C C . LYS D 1 284 ? 271.353 307.954 249.589 1.00 79.53 283 LYS D C 1
ATOM 10786 O O . LYS D 1 284 ? 272.167 308.879 249.502 1.00 87.01 283 LYS D O 1
ATOM 10792 N N . ASN D 1 285 ? 270.366 307.791 248.707 1.00 87.09 284 ASN D N 1
ATOM 10793 C CA . ASN D 1 285 ? 270.230 308.701 247.576 1.00 86.51 284 ASN D CA 1
ATOM 10794 C C . ASN D 1 285 ? 269.864 310.107 248.030 1.00 90.73 284 ASN D C 1
ATOM 10795 O O . ASN D 1 285 ? 270.348 311.092 247.463 1.00 99.06 284 ASN D O 1
ATOM 10800 N N . ILE D 1 286 ? 269.002 310.223 249.042 1.00 79.12 285 ILE D N 1
ATOM 10801 C CA . ILE D 1 286 ? 268.616 311.542 249.535 1.00 74.70 285 ILE D CA 1
ATOM 10802 C C . ILE D 1 286 ? 269.824 312.274 250.102 1.00 80.98 285 ILE D C 1
ATOM 10803 O O . ILE D 1 286 ? 270.030 313.463 249.834 1.00 94.24 285 ILE D O 1
ATOM 10808 N N . VAL D 1 287 ? 270.644 311.579 250.890 1.00 76.42 286 VAL D N 1
ATOM 10809 C CA . VAL D 1 287 ? 271.852 312.199 251.422 1.00 70.62 286 VAL D CA 1
ATOM 10810 C C . VAL D 1 287 ? 272.855 312.460 250.307 1.00 78.94 286 VAL D C 1
ATOM 10811 O O . VAL D 1 287 ? 273.498 313.516 250.268 1.00 88.84 286 VAL D O 1
ATOM 10815 N N . ALA D 1 288 ? 273.007 311.509 249.383 1.00 82.76 287 ALA D N 1
ATOM 10816 C CA . ALA D 1 288 ? 273.948 311.685 248.283 1.00 83.54 287 ALA D CA 1
ATOM 10817 C C . ALA D 1 288 ? 273.546 312.823 247.358 1.00 86.06 287 ALA D C 1
ATOM 10818 O O . ALA D 1 288 ? 274.411 313.398 246.690 1.00 90.40 287 ALA D O 1
ATOM 10820 N N . ALA D 1 289 ? 272.262 313.161 247.306 1.00 90.94 288 ALA D N 1
ATOM 10821 C CA . ALA D 1 289 ? 271.781 314.260 246.482 1.00 89.24 288 ALA D CA 1
ATOM 10822 C C . ALA D 1 289 ? 271.940 315.613 247.155 1.00 94.90 288 ALA D C 1
ATOM 10823 O O . ALA D 1 289 ? 271.607 316.632 246.543 1.00 104.91 288 ALA D O 1
ATOM 10825 N N . GLY D 1 290 ? 272.431 315.651 248.390 1.00 90.75 289 GLY D N 1
ATOM 10826 C CA . GLY D 1 290 ? 272.564 316.900 249.104 1.00 87.02 289 GLY D CA 1
ATOM 10827 C C . GLY D 1 290 ? 271.288 317.412 249.725 1.00 91.28 289 GLY D C 1
ATOM 10828 O O . GLY D 1 290 ? 271.269 318.547 250.212 1.00 103.22 289 GLY D O 1
ATOM 10829 N N . LEU D 1 291 ? 270.219 316.615 249.720 1.00 92.05 290 LEU D N 1
ATOM 10830 C CA . LEU D 1 291 ? 268.957 317.066 250.294 1.00 94.34 290 LEU D CA 1
ATOM 10831 C C . LEU D 1 291 ? 269.025 317.157 251.812 1.00 100.75 290 LEU D C 1
ATOM 10832 O O . LEU D 1 291 ? 268.374 318.021 252.407 1.00 107.60 290 LEU D O 1
ATOM 10837 N N . ALA D 1 292 ? 269.794 316.281 252.454 1.00 102.59 291 ALA D N 1
ATOM 10838 C CA . ALA D 1 292 ? 269.921 316.306 253.902 1.00 101.05 291 ALA D CA 1
ATOM 10839 C C . ALA D 1 292 ? 271.267 315.722 254.299 1.00 102.63 291 ALA D C 1
ATOM 10840 O O . ALA D 1 292 ? 271.892 314.979 253.539 1.00 108.82 291 ALA D O 1
ATOM 10842 N N . ASP D 1 293 ? 271.710 316.070 255.507 1.00 112.48 292 ASP D N 1
ATOM 10843 C CA . ASP D 1 293 ? 272.952 315.509 256.026 1.00 111.17 292 ASP D CA 1
ATOM 10844 C C . ASP D 1 293 ? 272.719 314.143 256.655 1.00 111.07 292 ASP D C 1
ATOM 10845 O O . ASP D 1 293 ? 273.556 313.245 256.524 1.00 118.38 292 ASP D O 1
ATOM 10850 N N . ARG D 1 294 ? 271.597 313.974 257.346 1.00 99.07 293 ARG D N 1
ATOM 10851 C CA . ARG D 1 294 ? 271.168 312.685 257.864 1.00 94.35 293 ARG D CA 1
ATOM 10852 C C . ARG D 1 294 ? 269.733 312.448 257.433 1.00 95.93 293 ARG D C 1
ATOM 10853 O O . ARG D 1 294 ? 268.905 313.360 257.486 1.00 105.77 293 ARG D O 1
ATOM 10861 N N . CYS D 1 295 ? 269.441 311.227 257.001 1.00 85.85 294 CYS D N 1
ATOM 10862 C CA . CYS D 1 295 ? 268.098 310.878 256.571 1.00 87.92 294 CYS D CA 1
ATOM 10863 C C . CYS D 1 295 ? 267.731 309.515 257.127 1.00 90.53 294 CYS D C 1
ATOM 10864 O O . CYS D 1 295 ? 268.536 308.582 257.084 1.00 96.62 294 CYS D O 1
ATOM 10867 N N . GLU D 1 296 ? 266.515 309.406 257.652 1.00 98.45 295 GLU D N 1
ATOM 10868 C CA . GLU D 1 296 ? 265.998 308.146 258.162 1.00 97.23 295 GLU D CA 1
ATOM 10869 C C . GLU D 1 296 ? 264.639 307.881 257.538 1.00 99.85 295 GLU D C 1
ATOM 10870 O O . GLU D 1 296 ? 263.762 308.749 257.563 1.00 107.61 295 GLU D O 1
ATOM 10876 N N . ILE D 1 297 ? 264.468 306.685 256.985 1.00 87.15 296 ILE D N 1
ATOM 10877 C CA . ILE D 1 297 ? 263.272 306.311 256.244 1.00 86.75 296 ILE D CA 1
ATOM 10878 C C . ILE D 1 297 ? 262.614 305.141 256.954 1.00 89.81 296 ILE D C 1
ATOM 10879 O O . ILE D 1 297 ? 263.285 304.159 257.288 1.00 95.29 296 ILE D O 1
ATOM 10884 N N . GLN D 1 298 ? 261.309 305.242 257.183 1.00 90.38 297 GLN D N 1
ATOM 10885 C CA . GLN D 1 298 ? 260.525 304.140 257.718 1.00 86.48 297 GLN D CA 1
ATOM 10886 C C . GLN D 1 298 ? 259.450 303.758 256.715 1.00 94.68 297 GLN D C 1
ATOM 10887 O O . GLN D 1 298 ? 258.681 304.614 256.269 1.00 100.57 297 GLN D O 1
ATOM 10893 N N . VAL D 1 299 ? 259.400 302.477 256.367 1.00 94.53 298 VAL D N 1
ATOM 10894 C CA . VAL D 1 299 ? 258.396 301.935 255.463 1.00 85.73 298 VAL D CA 1
ATOM 10895 C C . VAL D 1 299 ? 257.671 300.817 256.192 1.00 92.86 298 VAL D C 1
ATOM 10896 O O . VAL D 1 299 ? 258.310 299.947 256.794 1.00 99.86 298 VAL D O 1
ATOM 10900 N N . SER D 1 300 ? 256.343 300.845 256.149 1.00 95.37 299 SER D N 1
ATOM 10901 C CA . SER D 1 300 ? 255.522 299.862 256.840 1.00 93.82 299 SER D CA 1
ATOM 10902 C C . SER D 1 300 ? 254.564 299.223 255.852 1.00 95.22 299 SER D C 1
ATOM 10903 O O . SER D 1 300 ? 253.903 299.926 255.083 1.00 98.01 299 SER D O 1
ATOM 10906 N N . TYR D 1 301 ? 254.484 297.898 255.881 1.00 97.08 300 TYR D N 1
ATOM 10907 C CA . TYR D 1 301 ? 253.604 297.147 255.002 1.00 95.88 300 TYR D CA 1
ATOM 10908 C C . TYR D 1 301 ? 252.589 296.366 255.821 1.00 101.52 300 TYR D C 1
ATOM 10909 O O . TYR D 1 301 ? 252.863 295.950 256.949 1.00 107.17 300 TYR D O 1
ATOM 10918 N N . ALA D 1 302 ? 251.410 296.178 255.242 1.00 101.76 301 ALA D N 1
ATOM 10919 C CA . ALA D 1 302 ? 250.394 295.292 255.784 1.00 99.25 301 ALA D CA 1
ATOM 10920 C C . ALA D 1 302 ? 250.295 294.062 254.896 1.00 104.65 301 ALA D C 1
ATOM 10921 O O . ALA D 1 302 ? 250.312 294.174 253.666 1.00 113.57 301 ALA D O 1
ATOM 10923 N N . ILE D 1 303 ? 250.204 292.889 255.522 1.00 110.40 302 ILE D N 1
ATOM 10924 C CA . ILE D 1 303 ? 250.193 291.646 254.762 1.00 112.13 302 ILE D CA 1
ATOM 10925 C C . ILE D 1 303 ? 248.981 291.623 253.844 1.00 113.60 302 ILE D C 1
ATOM 10926 O O . ILE D 1 303 ? 247.854 291.913 254.262 1.00 119.95 302 ILE D O 1
ATOM 10931 N N . GLY D 1 304 ? 249.214 291.299 252.575 1.00 112.47 303 GLY D N 1
ATOM 10932 C CA . GLY D 1 304 ? 248.152 291.292 251.592 1.00 112.98 303 GLY D CA 1
ATOM 10933 C C . GLY D 1 304 ? 247.851 292.630 250.957 1.00 114.67 303 GLY D C 1
ATOM 10934 O O . GLY D 1 304 ? 246.889 292.727 250.188 1.00 119.62 303 GLY D O 1
ATOM 10935 N N . VAL D 1 305 ? 248.636 293.662 251.251 1.00 113.37 304 VAL D N 1
ATOM 10936 C CA . VAL D 1 305 ? 248.432 295.000 250.708 1.00 113.64 304 VAL D CA 1
ATOM 10937 C C . VAL D 1 305 ? 249.699 295.417 249.977 1.00 116.53 304 VAL D C 1
ATOM 10938 O O . VAL D 1 305 ? 250.807 295.233 250.493 1.00 121.00 304 VAL D O 1
ATOM 10942 N N . ALA D 1 306 ? 249.536 295.974 248.777 1.00 117.30 305 ALA D N 1
ATOM 10943 C CA . ALA D 1 306 ? 250.689 296.346 247.965 1.00 115.02 305 ALA D CA 1
ATOM 10944 C C . ALA D 1 306 ? 251.331 297.639 248.457 1.00 118.80 305 ALA D C 1
ATOM 10945 O O . ALA D 1 306 ? 252.496 297.648 248.866 1.00 120.28 305 ALA D O 1
ATOM 10947 N N . GLU D 1 307 ? 250.586 298.737 248.428 1.00 124.08 306 GLU D N 1
ATOM 10948 C CA . GLU D 1 307 ? 251.157 300.023 248.801 1.00 120.42 306 GLU D CA 1
ATOM 10949 C C . GLU D 1 307 ? 251.538 300.028 250.280 1.00 124.53 306 GLU D C 1
ATOM 10950 O O . GLU D 1 307 ? 250.829 299.446 251.106 1.00 127.86 306 GLU D O 1
ATOM 10956 N N . PRO D 1 308 ? 252.653 300.659 250.640 1.00 108.92 307 PRO D N 1
ATOM 10957 C CA . PRO D 1 308 ? 253.024 300.745 252.055 1.00 104.52 307 PRO D CA 1
ATOM 10958 C C . PRO D 1 308 ? 251.971 301.497 252.851 1.00 105.30 307 PRO D C 1
ATOM 10959 O O . PRO D 1 308 ? 251.372 302.460 252.369 1.00 107.61 307 PRO D O 1
ATOM 10963 N N . THR D 1 309 ? 251.747 301.047 254.085 1.00 104.86 308 THR D N 1
ATOM 10964 C CA . THR D 1 309 ? 250.758 301.703 254.931 1.00 106.06 308 THR D CA 1
ATOM 10965 C C . THR D 1 309 ? 251.237 303.069 255.400 1.00 107.42 308 THR D C 1
ATOM 10966 O O . THR D 1 309 ? 250.415 303.939 255.706 1.00 107.08 308 THR D O 1
ATOM 10970 N N . SER D 1 310 ? 252.549 303.279 255.464 1.00 104.58 309 SER D N 1
ATOM 10971 C CA . SER D 1 310 ? 253.085 304.554 255.915 1.00 103.59 309 SER D CA 1
ATOM 10972 C C . SER D 1 310 ? 254.512 304.705 255.416 1.00 102.72 309 SER D C 1
ATOM 10973 O O . SER D 1 310 ? 255.275 303.737 255.401 1.00 104.65 309 SER D O 1
ATOM 10976 N N . ILE D 1 311 ? 254.860 305.922 255.012 1.00 100.69 310 ILE D N 1
ATOM 10977 C CA . ILE D 1 311 ? 256.224 306.281 254.652 1.00 100.48 310 ILE D CA 1
ATOM 10978 C C . ILE D 1 311 ? 256.607 307.512 255.456 1.00 99.76 310 ILE D C 1
ATOM 10979 O O . ILE D 1 311 ? 255.904 308.527 255.413 1.00 100.33 310 ILE D O 1
ATOM 10984 N N . MET D 1 312 ? 257.712 307.424 256.189 1.00 104.56 311 MET D N 1
ATOM 10985 C CA . MET D 1 312 ? 258.177 308.521 257.024 1.00 98.93 311 MET D CA 1
ATOM 10986 C C . MET D 1 312 ? 259.609 308.861 256.653 1.00 107.49 311 MET D C 1
ATOM 10987 O O . MET D 1 312 ? 260.459 307.971 256.568 1.00 111.35 311 MET D O 1
ATOM 10992 N N . VAL D 1 313 ? 259.874 310.145 256.438 1.00 107.85 312 VAL D N 1
ATOM 10993 C CA . VAL D 1 313 ? 261.221 310.648 256.214 1.00 102.30 312 VAL D CA 1
ATOM 10994 C C . VAL D 1 313 ? 261.568 311.579 257.366 1.00 106.96 312 VAL D C 1
ATOM 10995 O O . VAL D 1 313 ? 260.770 312.450 257.732 1.00 111.75 312 VAL D O 1
ATOM 10999 N N . GLU D 1 314 ? 262.734 311.368 257.965 1.00 113.50 313 GLU D N 1
ATOM 11000 C CA . GLU D 1 314 ? 263.201 312.199 259.063 1.00 109.38 313 GLU D CA 1
ATOM 11001 C C . GLU D 1 314 ? 264.601 312.689 258.742 1.00 113.03 313 GLU D C 1
ATOM 11002 O O . GLU D 1 314 ? 265.488 311.886 258.439 1.00 117.66 313 GLU D O 1
ATOM 11008 N N . THR D 1 315 ? 264.796 314.002 258.808 1.00 108.77 314 THR D N 1
ATOM 11009 C CA . THR D 1 315 ? 266.080 314.610 258.500 1.00 111.84 314 THR D CA 1
ATOM 11010 C C . THR D 1 315 ? 266.751 315.228 259.716 1.00 115.32 314 THR D C 1
ATOM 11011 O O . THR D 1 315 ? 267.845 315.785 259.583 1.00 116.80 314 THR D O 1
ATOM 11015 N N . PHE D 1 316 ? 266.125 315.145 260.891 1.00 107.10 315 PHE D N 1
ATOM 11016 C CA . PHE D 1 316 ? 266.693 315.671 262.132 1.00 102.60 315 PHE D CA 1
ATOM 11017 C C . PHE D 1 316 ? 267.027 317.155 262.004 1.00 103.14 315 PHE D C 1
ATOM 11018 O O . PHE D 1 316 ? 268.022 317.636 262.548 1.00 103.89 315 PHE D O 1
ATOM 11026 N N . GLY D 1 317 ? 266.186 317.886 261.279 1.00 110.97 316 GLY D N 1
ATOM 11027 C CA . GLY D 1 317 ? 266.409 319.307 261.081 1.00 110.40 316 GLY D CA 1
ATOM 11028 C C . GLY D 1 317 ? 267.661 319.635 260.303 1.00 113.33 316 GLY D C 1
ATOM 11029 O O . GLY D 1 317 ? 268.270 320.685 260.533 1.00 116.15 316 GLY D O 1
ATOM 11030 N N . THR D 1 318 ? 268.067 318.762 259.381 1.00 112.59 317 THR D N 1
ATOM 11031 C CA . THR D 1 318 ? 269.227 319.001 258.530 1.00 109.14 317 THR D CA 1
ATOM 11032 C C . THR D 1 318 ? 268.849 319.026 257.055 1.00 112.79 317 THR D C 1
ATOM 11033 O O . THR D 1 318 ? 269.708 318.821 256.193 1.00 115.50 317 THR D O 1
ATOM 11037 N N . GLU D 1 319 ? 267.581 319.274 256.749 1.00 122.51 318 GLU D N 1
ATOM 11038 C CA . GLU D 1 319 ? 267.081 319.192 255.387 1.00 122.10 318 GLU D CA 1
ATOM 11039 C C . GLU D 1 319 ? 267.235 320.525 254.671 1.00 122.76 318 GLU D C 1
ATOM 11040 O O . GLU D 1 319 ? 266.998 321.588 255.251 1.00 124.75 318 GLU D O 1
ATOM 11046 N N . LYS D 1 320 ? 267.641 320.460 253.406 1.00 108.61 319 LYS D N 1
ATOM 11047 C CA . LYS D 1 320 ? 267.744 321.648 252.572 1.00 107.31 319 LYS D CA 1
ATOM 11048 C C . LYS D 1 320 ? 266.434 321.991 251.879 1.00 109.31 319 LYS D C 1
ATOM 11049 O O . LYS D 1 320 ? 266.345 323.043 251.238 1.00 110.80 319 LYS D O 1
ATOM 11055 N N . VAL D 1 321 ? 265.427 321.132 251.990 1.00 122.40 320 VAL D N 1
ATOM 11056 C CA . VAL D 1 321 ? 264.104 321.386 251.425 1.00 123.56 320 VAL D CA 1
ATOM 11057 C C . VAL D 1 321 ? 263.068 321.070 252.494 1.00 125.49 320 VAL D C 1
ATOM 11058 O O . VAL D 1 321 ? 263.343 320.313 253.438 1.00 126.73 320 VAL D O 1
ATOM 11062 N N . PRO D 1 322 ? 261.871 321.648 252.388 1.00 124.29 321 PRO D N 1
ATOM 11063 C CA . PRO D 1 322 ? 260.832 321.367 253.386 1.00 122.76 321 PRO D CA 1
ATOM 11064 C C . PRO D 1 322 ? 260.526 319.879 253.467 1.00 122.73 321 PRO D C 1
ATOM 11065 O O . PRO D 1 322 ? 260.540 319.166 252.462 1.00 126.91 321 PRO D O 1
ATOM 11069 N N . SER D 1 323 ? 260.253 319.415 254.689 1.00 124.13 322 SER D N 1
ATOM 11070 C CA . SER D 1 323 ? 260.121 317.982 254.930 1.00 127.08 322 SER D CA 1
ATOM 11071 C C . SER D 1 323 ? 258.957 317.385 254.151 1.00 131.42 322 SER D C 1
ATOM 11072 O O . SER D 1 323 ? 259.068 316.279 253.610 1.00 133.29 322 SER D O 1
ATOM 11075 N N . GLU D 1 324 ? 257.827 318.094 254.089 1.00 135.16 323 GLU D N 1
ATOM 11076 C CA . GLU D 1 324 ? 256.680 317.568 253.359 1.00 133.15 323 GLU D CA 1
ATOM 11077 C C . GLU D 1 324 ? 256.963 317.444 251.869 1.00 131.41 323 GLU D C 1
ATOM 11078 O O . GLU D 1 324 ? 256.325 316.631 251.193 1.00 131.66 323 GLU D O 1
ATOM 11084 N N . GLN D 1 325 ? 257.904 318.230 251.343 1.00 126.70 324 GLN D N 1
ATOM 11085 C CA . GLN D 1 325 ? 258.296 318.073 249.948 1.00 126.58 324 GLN D CA 1
ATOM 11086 C C . GLN D 1 325 ? 259.116 316.807 249.740 1.00 129.66 324 GLN D C 1
ATOM 11087 O O . GLN D 1 325 ? 259.006 316.166 248.690 1.00 132.00 324 GLN D O 1
ATOM 11093 N N . LEU D 1 326 ? 259.937 316.433 250.724 1.00 120.77 325 LEU D N 1
ATOM 11094 C CA . LEU D 1 326 ? 260.737 315.219 250.600 1.00 117.54 325 LEU D CA 1
ATOM 11095 C C . LEU D 1 326 ? 259.858 313.981 250.502 1.00 118.22 325 LEU D C 1
ATOM 11096 O O . LEU D 1 326 ? 260.141 313.073 249.712 1.00 123.21 325 LEU D O 1
ATOM 11101 N N . THR D 1 327 ? 258.792 313.920 251.302 1.00 115.65 326 THR D N 1
ATOM 11102 C CA . THR D 1 327 ? 257.920 312.752 251.267 1.00 118.13 326 THR D CA 1
ATOM 11103 C C . THR D 1 327 ? 257.254 312.600 249.907 1.00 120.71 326 THR D C 1
ATOM 11104 O O . THR D 1 327 ? 257.021 311.475 249.451 1.00 123.75 326 THR D O 1
ATOM 11108 N N . LEU D 1 328 ? 256.937 313.716 249.249 1.00 119.89 327 LEU D N 1
ATOM 11109 C CA . LEU D 1 328 ? 256.411 313.645 247.891 1.00 118.24 327 LEU D CA 1
ATOM 11110 C C . LEU D 1 328 ? 257.455 313.104 246.923 1.00 122.01 327 LEU D C 1
ATOM 11111 O O . LEU D 1 328 ? 257.134 312.304 246.038 1.00 124.03 327 LEU D O 1
ATOM 11116 N N . LEU D 1 329 ? 258.711 313.532 247.076 1.00 115.46 328 LEU D N 1
ATOM 11117 C CA . LEU D 1 329 ? 259.767 313.065 246.183 1.00 108.97 328 LEU D CA 1
ATOM 11118 C C . LEU D 1 329 ? 260.004 311.569 246.337 1.00 113.78 328 LEU D C 1
ATOM 11119 O O . LEU D 1 329 ? 260.256 310.870 245.349 1.00 118.99 328 LEU D O 1
ATOM 11124 N N . VAL D 1 330 ? 259.943 311.062 247.569 1.00 109.15 329 VAL D N 1
ATOM 11125 C CA . VAL D 1 330 ? 260.155 309.635 247.792 1.00 108.16 329 VAL D CA 1
ATOM 11126 C C . VAL D 1 330 ? 259.076 308.820 247.092 1.00 113.83 329 VAL D C 1
ATOM 11127 O O . VAL D 1 330 ? 259.364 307.804 246.450 1.00 118.76 329 VAL D O 1
ATOM 11131 N N . ARG D 1 331 ? 257.818 309.251 247.202 1.00 121.35 330 ARG D N 1
ATOM 11132 C CA . ARG D 1 331 ? 256.739 308.537 246.531 1.00 121.03 330 ARG D CA 1
ATOM 11133 C C . ARG D 1 331 ? 256.811 308.695 245.018 1.00 122.47 330 ARG D C 1
ATOM 11134 O O . ARG D 1 331 ? 256.430 307.777 244.283 1.00 122.44 330 ARG D O 1
ATOM 11142 N N . GLU D 1 332 ? 257.286 309.844 244.537 1.00 122.23 331 GLU D N 1
ATOM 11143 C CA . GLU D 1 332 ? 257.337 310.079 243.098 1.00 120.83 331 GLU D CA 1
ATOM 11144 C C . GLU D 1 332 ? 258.373 309.191 242.421 1.00 124.00 331 GLU D C 1
ATOM 11145 O O . GLU D 1 332 ? 258.085 308.549 241.404 1.00 127.09 331 GLU D O 1
ATOM 11151 N N . PHE D 1 333 ? 259.586 309.137 242.969 1.00 115.66 332 PHE D N 1
ATOM 11152 C CA . PHE D 1 333 ? 260.696 308.500 242.272 1.00 115.16 332 PHE D CA 1
ATOM 11153 C C . PHE D 1 333 ? 260.817 307.011 242.561 1.00 119.02 332 PHE D C 1
ATOM 11154 O O . PHE D 1 333 ? 261.102 306.229 241.648 1.00 119.58 332 PHE D O 1
ATOM 11162 N N . PHE D 1 334 ? 260.616 306.597 243.805 1.00 113.65 333 PHE D N 1
ATOM 11163 C CA . PHE D 1 334 ? 260.882 305.227 244.218 1.00 112.29 333 PHE D CA 1
ATOM 11164 C C . PHE D 1 334 ? 259.572 304.456 244.304 1.00 113.26 333 PHE D C 1
ATOM 11165 O O . PHE D 1 334 ? 258.645 304.873 245.005 1.00 112.09 333 PHE D O 1
ATOM 11173 N N . ASP D 1 335 ? 259.501 303.336 243.589 1.00 119.42 334 ASP D N 1
ATOM 11174 C CA . ASP D 1 335 ? 258.345 302.450 243.653 1.00 121.45 334 ASP D CA 1
ATOM 11175 C C . ASP D 1 335 ? 258.528 301.519 244.843 1.00 121.42 334 ASP D C 1
ATOM 11176 O O . ASP D 1 335 ? 259.347 300.596 244.798 1.00 120.64 334 ASP D O 1
ATOM 11181 N N . LEU D 1 336 ? 257.768 301.756 245.908 1.00 111.35 335 LEU D N 1
ATOM 11182 C CA . LEU D 1 336 ? 257.946 301.038 247.160 1.00 109.70 335 LEU D CA 1
ATOM 11183 C C . LEU D 1 336 ? 256.987 299.867 247.315 1.00 108.78 335 LEU D C 1
ATOM 11184 O O . LEU D 1 336 ? 256.890 299.302 248.407 1.00 113.11 335 LEU D O 1
ATOM 11189 N N . ARG D 1 337 ? 256.280 299.491 246.255 1.00 111.69 336 ARG D N 1
ATOM 11190 C CA . ARG D 1 337 ? 255.475 298.285 246.299 1.00 111.13 336 ARG D CA 1
ATOM 11191 C C . ARG D 1 337 ? 256.384 297.061 246.405 1.00 112.20 336 ARG D C 1
ATOM 11192 O O . ARG D 1 337 ? 257.522 297.086 245.931 1.00 120.19 336 ARG D O 1
ATOM 11200 N N . PRO D 1 338 ? 255.906 295.979 247.029 1.00 108.38 337 PRO D N 1
ATOM 11201 C CA . PRO D 1 338 ? 256.813 294.863 247.355 1.00 109.95 337 PRO D CA 1
ATOM 11202 C C . PRO D 1 338 ? 257.538 294.284 246.156 1.00 114.03 337 PRO D C 1
ATOM 11203 O O . PRO D 1 338 ? 258.707 293.900 246.277 1.00 118.78 337 PRO D O 1
ATOM 11207 N N . TYR D 1 339 ? 256.884 294.202 244.999 1.00 120.10 338 TYR D N 1
ATOM 11208 C CA . TYR D 1 339 ? 257.582 293.756 243.803 1.00 119.76 338 TYR D CA 1
ATOM 11209 C C . TYR D 1 339 ? 258.360 294.879 243.134 1.00 121.87 338 TYR D C 1
ATOM 11210 O O . TYR D 1 339 ? 259.328 294.603 242.419 1.00 124.03 338 TYR D O 1
ATOM 11219 N N . GLY D 1 340 ? 257.961 296.132 243.349 1.00 113.55 339 GLY D N 1
ATOM 11220 C CA . GLY D 1 340 ? 258.717 297.241 242.797 1.00 112.09 339 GLY D CA 1
ATOM 11221 C C . GLY D 1 340 ? 260.113 297.347 243.375 1.00 113.65 339 GLY D C 1
ATOM 11222 O O . GLY D 1 340 ? 261.037 297.802 242.696 1.00 115.65 339 GLY D O 1
ATOM 11223 N N . LEU D 1 341 ? 260.285 296.938 244.633 1.00 106.55 340 LEU D N 1
ATOM 11224 C CA . LEU D 1 341 ? 261.611 296.947 245.241 1.00 100.50 340 LEU D CA 1
ATOM 11225 C C . LEU D 1 341 ? 262.560 296.016 244.503 1.00 105.90 340 LEU D C 1
ATOM 11226 O O . LEU D 1 341 ? 263.710 296.378 244.228 1.00 113.29 340 LEU D O 1
ATOM 11231 N N . ILE D 1 342 ? 262.096 294.810 244.176 1.00 104.44 341 ILE D N 1
ATOM 11232 C CA . ILE D 1 342 ? 262.935 293.856 243.458 1.00 106.43 341 ILE D CA 1
ATOM 11233 C C . ILE D 1 342 ? 263.289 294.391 242.079 1.00 112.10 341 ILE D C 1
ATOM 11234 O O . ILE D 1 342 ? 264.436 294.281 241.627 1.00 114.08 341 ILE D O 1
ATOM 11239 N N . GLN D 1 343 ? 262.312 294.978 241.388 1.00 125.58 342 GLN D N 1
ATOM 11240 C CA . GLN D 1 343 ? 262.544 295.451 240.029 1.00 123.67 342 GLN D CA 1
ATOM 11241 C C . GLN D 1 343 ? 263.547 296.597 239.996 1.00 125.07 342 GLN D C 1
ATOM 11242 O O . GLN D 1 343 ? 264.385 296.667 239.091 1.00 125.02 342 GLN D O 1
ATOM 11248 N N . MET D 1 344 ? 263.482 297.504 240.967 1.00 116.38 343 MET D N 1
ATOM 11249 C CA . MET D 1 344 ? 264.363 298.664 240.981 1.00 115.80 343 MET D CA 1
ATOM 11250 C C . MET D 1 344 ? 265.708 298.385 241.636 1.00 118.11 343 MET D C 1
ATOM 11251 O O . MET D 1 344 ? 266.567 299.272 241.650 1.00 120.47 343 MET D O 1
ATOM 11256 N N . LEU D 1 345 ? 265.918 297.184 242.172 1.00 106.54 344 LEU D N 1
ATOM 11257 C CA . LEU D 1 345 ? 267.183 296.837 242.798 1.00 103.25 344 LEU D CA 1
ATOM 11258 C C . LEU D 1 345 ? 267.836 295.589 242.225 1.00 107.04 344 LEU D C 1
ATOM 11259 O O . LEU D 1 345 ? 269.014 295.351 242.512 1.00 113.06 344 LEU D O 1
ATOM 11264 N N . ASP D 1 346 ? 267.120 294.793 241.430 1.00 121.47 345 ASP D N 1
ATOM 11265 C CA . ASP D 1 346 ? 267.652 293.562 240.844 1.00 121.04 345 ASP D CA 1
ATOM 11266 C C . ASP D 1 346 ? 268.193 292.634 241.932 1.00 118.30 345 ASP D C 1
ATOM 11267 O O . ASP D 1 346 ? 269.373 292.281 241.964 1.00 118.92 345 ASP D O 1
ATOM 11272 N N . LEU D 1 347 ? 267.298 292.243 242.834 1.00 101.92 346 LEU D N 1
ATOM 11273 C CA . LEU D 1 347 ? 267.669 291.449 243.994 1.00 103.74 346 LEU D CA 1
ATOM 11274 C C . LEU D 1 347 ? 267.620 289.948 243.744 1.00 109.54 346 LEU D C 1
ATOM 11275 O O . LEU D 1 347 ? 268.011 289.179 244.627 1.00 116.05 346 LEU D O 1
ATOM 11280 N N . LEU D 1 348 ? 267.161 289.512 242.574 1.00 110.52 347 LEU D N 1
ATOM 11281 C CA . LEU D 1 348 ? 266.999 288.085 242.291 1.00 104.59 347 LEU D CA 1
ATOM 11282 C C . LEU D 1 348 ? 268.297 287.486 241.745 1.00 110.21 347 LEU D C 1
ATOM 11283 O O . LEU D 1 348 ? 268.377 287.016 240.613 1.00 115.16 347 LEU D O 1
ATOM 11288 N N . HIS D 1 349 ? 269.328 287.512 242.583 1.00 116.58 348 HIS D N 1
ATOM 11289 C CA . HIS D 1 349 ? 270.622 286.941 242.248 1.00 117.06 348 HIS D CA 1
ATOM 11290 C C . HIS D 1 349 ? 271.246 286.339 243.496 1.00 118.62 348 HIS D C 1
ATOM 11291 O O . HIS D 1 349 ? 270.988 286.809 244.610 1.00 121.86 348 HIS D O 1
ATOM 11298 N N . PRO D 1 350 ? 272.070 285.304 243.344 1.00 117.74 349 PRO D N 1
ATOM 11299 C CA . PRO D 1 350 ? 272.745 284.693 244.508 1.00 118.42 349 PRO D CA 1
ATOM 11300 C C . PRO D 1 350 ? 273.957 285.498 244.971 1.00 117.40 349 PRO D C 1
ATOM 11301 O O . PRO D 1 350 ? 275.116 285.174 244.720 1.00 117.56 349 PRO D O 1
ATOM 11305 N N . ILE D 1 351 ? 273.684 286.592 245.678 1.00 111.37 350 ILE D N 1
ATOM 11306 C CA . ILE D 1 351 ? 274.735 287.504 246.113 1.00 111.67 350 ILE D CA 1
ATOM 11307 C C . ILE D 1 351 ? 274.643 287.727 247.614 1.00 113.10 350 ILE D C 1
ATOM 11308 O O . ILE D 1 351 ? 275.284 288.632 248.158 1.00 115.49 350 ILE D O 1
ATOM 11313 N N . TYR D 1 352 ? 273.848 286.907 248.296 1.00 108.53 351 TYR D N 1
ATOM 11314 C CA . TYR D 1 352 ? 273.561 287.110 249.707 1.00 101.07 351 TYR D CA 1
ATOM 11315 C C . TYR D 1 352 ? 274.462 286.307 250.632 1.00 105.79 351 TYR D C 1
ATOM 11316 O O . TYR D 1 352 ? 274.320 286.414 251.852 1.00 112.02 351 TYR D O 1
ATOM 11325 N N . LYS D 1 353 ? 275.377 285.503 250.093 1.00 112.66 352 LYS D N 1
ATOM 11326 C CA . LYS D 1 353 ? 276.347 284.838 250.955 1.00 110.27 352 LYS D CA 1
ATOM 11327 C C . LYS D 1 353 ? 277.345 285.838 251.520 1.00 109.60 352 LYS D C 1
ATOM 11328 O O . LYS D 1 353 ? 277.756 285.728 252.680 1.00 109.90 352 LYS D O 1
ATOM 11334 N N . GLU D 1 354 ? 277.737 286.825 250.716 1.00 109.86 353 GLU D N 1
ATOM 11335 C CA . GLU D 1 354 ? 278.719 287.812 251.139 1.00 110.10 353 GLU D CA 1
ATOM 11336 C C . GLU D 1 354 ? 278.142 288.855 252.085 1.00 112.90 353 GLU D C 1
ATOM 11337 O O . GLU D 1 354 ? 278.900 289.481 252.833 1.00 113.69 353 GLU D O 1
ATOM 11343 N N . THR D 1 355 ? 276.825 289.050 252.082 1.00 103.89 354 THR D N 1
ATOM 11344 C CA . THR D 1 355 ? 276.217 290.113 252.871 1.00 104.36 354 THR D CA 1
ATOM 11345 C C . THR D 1 355 ? 275.972 289.722 254.321 1.00 104.36 354 THR D C 1
ATOM 11346 O O . THR D 1 355 ? 275.560 290.577 255.110 1.00 110.25 354 THR D O 1
ATOM 11350 N N . ALA D 1 356 ? 276.213 288.467 254.693 1.00 94.25 355 ALA D N 1
ATOM 11351 C CA . ALA D 1 356 ? 275.907 287.979 256.029 1.00 92.16 355 ALA D CA 1
ATOM 11352 C C . ALA D 1 356 ? 277.142 287.862 256.911 1.00 95.44 355 ALA D C 1
ATOM 11353 O O . ALA D 1 356 ? 277.127 287.105 257.886 1.00 101.88 355 ALA D O 1
ATOM 11355 N N . ALA D 1 357 ? 278.210 288.590 256.593 1.00 98.06 356 ALA D N 1
ATOM 11356 C CA . ALA D 1 357 ? 279.468 288.459 257.313 1.00 98.53 356 ALA D CA 1
ATOM 11357 C C . ALA D 1 357 ? 279.827 289.712 258.100 1.00 102.49 356 ALA D C 1
ATOM 11358 O O . ALA D 1 357 ? 280.024 289.641 259.316 1.00 104.38 356 ALA D O 1
ATOM 11360 N N . TYR D 1 358 ? 279.912 290.865 257.444 1.00 99.87 357 TYR D N 1
ATOM 11361 C CA . TYR D 1 358 ? 280.363 292.098 258.082 1.00 97.09 357 TYR D CA 1
ATOM 11362 C C . TYR D 1 358 ? 279.456 293.258 257.706 1.00 103.28 357 TYR D C 1
ATOM 11363 O O . TYR D 1 358 ? 279.907 294.338 257.323 1.00 105.53 357 TYR D O 1
ATOM 11372 N N . GLY D 1 359 ? 278.150 293.040 257.806 1.00 95.39 358 GLY D N 1
ATOM 11373 C CA . GLY D 1 359 ? 277.199 294.107 257.577 1.00 91.45 358 GLY D CA 1
ATOM 11374 C C . GLY D 1 359 ? 276.627 294.122 256.178 1.00 88.36 358 GLY D C 1
ATOM 11375 O O . GLY D 1 359 ? 277.351 293.924 255.199 1.00 88.24 358 GLY D O 1
ATOM 11376 N N . HIS D 1 360 ? 275.322 294.357 256.074 1.00 87.92 359 HIS D N 1
ATOM 11377 C CA . HIS D 1 360 ? 274.658 294.421 254.781 1.00 86.80 359 HIS D CA 1
ATOM 11378 C C . HIS D 1 360 ? 274.804 295.777 254.111 1.00 99.00 359 HIS D C 1
ATOM 11379 O O . HIS D 1 360 ? 274.442 295.911 252.938 1.00 106.87 359 HIS D O 1
ATOM 11386 N N . PHE D 1 361 ? 275.326 296.775 254.815 1.00 91.49 360 PHE D N 1
ATOM 11387 C CA . PHE D 1 361 ? 275.379 298.139 254.320 1.00 81.88 360 PHE D CA 1
ATOM 11388 C C . PHE D 1 361 ? 276.809 298.653 254.377 1.00 85.77 360 PHE D C 1
ATOM 11389 O O . PHE D 1 361 ? 277.641 298.155 255.138 1.00 90.76 360 PHE D O 1
ATOM 11397 N N . GLY D 1 362 ? 277.085 299.660 253.553 1.00 92.50 361 GLY D N 1
ATOM 11398 C CA . GLY D 1 362 ? 278.375 300.309 253.536 1.00 95.58 361 GLY D CA 1
ATOM 11399 C C . GLY D 1 362 ? 279.373 299.746 252.550 1.00 98.25 361 GLY D C 1
ATOM 11400 O O . GLY D 1 362 ? 280.437 300.347 252.364 1.00 100.98 361 GLY D O 1
ATOM 11401 N N . ARG D 1 363 ? 279.074 298.618 251.916 1.00 105.25 362 ARG D N 1
ATOM 11402 C CA . ARG D 1 363 ? 279.954 298.024 250.919 1.00 104.22 362 ARG D CA 1
ATOM 11403 C C . ARG D 1 363 ? 279.383 298.308 249.536 1.00 106.97 362 ARG D C 1
ATOM 11404 O O . ARG D 1 363 ? 278.265 297.890 249.223 1.00 118.14 362 ARG D O 1
ATOM 11412 N N . GLU D 1 364 ? 280.162 299.008 248.709 1.00 112.05 363 GLU D N 1
ATOM 11413 C CA . GLU D 1 364 ? 279.637 299.634 247.501 1.00 113.02 363 GLU D CA 1
ATOM 11414 C C . GLU D 1 364 ? 279.335 298.651 246.379 1.00 113.29 363 GLU D C 1
ATOM 11415 O O . GLU D 1 364 ? 278.727 299.055 245.383 1.00 114.56 363 GLU D O 1
ATOM 11421 N N . HIS D 1 365 ? 279.735 297.388 246.500 1.00 107.07 364 HIS D N 1
ATOM 11422 C CA . HIS D 1 365 ? 279.484 296.409 245.452 1.00 108.28 364 HIS D CA 1
ATOM 11423 C C . HIS D 1 365 ? 278.116 295.753 245.579 1.00 111.53 364 HIS D C 1
ATOM 11424 O O . HIS D 1 365 ? 277.906 294.668 245.026 1.00 115.32 364 HIS D O 1
ATOM 11431 N N . PHE D 1 366 ? 277.186 296.382 246.290 1.00 101.35 365 PHE D N 1
ATOM 11432 C CA . PHE D 1 366 ? 275.846 295.859 246.470 1.00 94.35 365 PHE D CA 1
ATOM 11433 C C . PHE D 1 366 ? 274.837 296.681 245.677 1.00 102.32 365 PHE D C 1
ATOM 11434 O O . PHE D 1 366 ? 275.009 297.891 245.509 1.00 108.04 365 PHE D O 1
ATOM 11442 N N . PRO D 1 367 ? 273.775 296.049 245.173 1.00 97.82 366 PRO D N 1
ATOM 11443 C CA . PRO D 1 367 ? 272.794 296.792 244.368 1.00 91.61 366 PRO D CA 1
ATOM 11444 C C . PRO D 1 367 ? 272.135 297.940 245.108 1.00 91.76 366 PRO D C 1
ATOM 11445 O O . PRO D 1 367 ? 271.821 298.962 244.487 1.00 96.11 366 PRO D O 1
ATOM 11449 N N . TRP D 1 368 ? 271.914 297.809 246.412 1.00 87.38 367 TRP D N 1
ATOM 11450 C CA . TRP D 1 368 ? 271.257 298.857 247.181 1.00 88.97 367 TRP D CA 1
ATOM 11451 C C . TRP D 1 368 ? 272.216 299.938 247.654 1.00 90.82 367 TRP D C 1
ATOM 11452 O O . TRP D 1 368 ? 271.775 300.894 248.299 1.00 95.31 367 TRP D O 1
ATOM 11463 N N . GLU D 1 369 ? 273.506 299.814 247.356 1.00 97.54 368 GLU D N 1
ATOM 11464 C CA . GLU D 1 369 ? 274.497 300.809 247.734 1.00 92.72 368 GLU D CA 1
ATOM 11465 C C . GLU D 1 369 ? 274.882 301.715 246.574 1.00 99.15 368 GLU D C 1
ATOM 11466 O O . GLU D 1 369 ? 275.885 302.429 246.665 1.00 107.48 368 GLU D O 1
ATOM 11472 N N . LYS D 1 370 ? 274.114 301.700 245.491 1.00 102.49 369 LYS D N 1
ATOM 11473 C CA . LYS D 1 370 ? 274.397 302.523 244.324 1.00 103.56 369 LYS D CA 1
ATOM 11474 C C . LYS D 1 370 ? 273.643 303.840 244.431 1.00 106.37 369 LYS D C 1
ATOM 11475 O O . LYS D 1 370 ? 272.440 303.853 244.702 1.00 112.36 369 LYS D O 1
ATOM 11481 N N . THR D 1 371 ? 274.355 304.947 244.225 1.00 114.55 370 THR D N 1
ATOM 11482 C CA . THR D 1 371 ? 273.737 306.270 244.195 1.00 115.18 370 THR D CA 1
ATOM 11483 C C . THR D 1 371 ? 273.617 306.701 242.737 1.00 118.70 370 THR D C 1
ATOM 11484 O O . THR D 1 371 ? 274.441 307.442 242.203 1.00 121.25 370 THR D O 1
ATOM 11488 N N . ASP D 1 372 ? 272.560 306.218 242.087 1.00 125.64 371 ASP D N 1
ATOM 11489 C CA . ASP D 1 372 ? 272.286 306.548 240.697 1.00 122.62 371 ASP D CA 1
ATOM 11490 C C . ASP D 1 372 ? 271.135 307.522 240.521 1.00 124.05 371 ASP D C 1
ATOM 11491 O O . ASP D 1 372 ? 271.151 308.309 239.573 1.00 125.38 371 ASP D O 1
ATOM 11496 N N . LYS D 1 373 ? 270.145 307.491 241.407 1.00 116.62 372 LYS D N 1
ATOM 11497 C CA . LYS D 1 373 ? 269.029 308.422 241.362 1.00 117.33 372 LYS D CA 1
ATOM 11498 C C . LYS D 1 373 ? 269.296 309.691 242.156 1.00 119.30 372 LYS D C 1
ATOM 11499 O O . LYS D 1 373 ? 268.389 310.514 242.309 1.00 120.83 372 LYS D O 1
ATOM 11505 N N . ALA D 1 374 ? 270.513 309.858 242.675 1.00 116.05 373 ALA D N 1
ATOM 11506 C CA . ALA D 1 374 ? 270.836 311.063 243.431 1.00 115.03 373 ALA D CA 1
ATOM 11507 C C . ALA D 1 374 ? 270.737 312.305 242.558 1.00 118.85 373 ALA D C 1
ATOM 11508 O O . ALA D 1 374 ? 270.202 313.333 242.987 1.00 125.26 373 ALA D O 1
ATOM 11510 N N . GLN D 1 375 ? 271.250 312.233 241.329 1.00 121.53 374 GLN D N 1
ATOM 11511 C CA . GLN D 1 375 ? 271.191 313.391 240.445 1.00 121.49 374 GLN D CA 1
ATOM 11512 C C . GLN D 1 375 ? 269.755 313.732 240.075 1.00 119.73 374 GLN D C 1
ATOM 11513 O O . GLN D 1 375 ? 269.392 314.911 239.996 1.00 121.96 374 GLN D O 1
ATOM 11519 N N . LEU D 1 376 ? 268.925 312.715 239.837 1.00 118.19 375 LEU D N 1
ATOM 11520 C CA . LEU D 1 376 ? 267.527 312.964 239.503 1.00 117.00 375 LEU D CA 1
ATOM 11521 C C . LEU D 1 376 ? 266.796 313.640 240.655 1.00 119.79 375 LEU D C 1
ATOM 11522 O O . LEU D 1 376 ? 266.010 314.570 240.440 1.00 122.43 375 LEU D O 1
ATOM 11527 N N . LEU D 1 377 ? 267.036 313.182 241.885 1.00 119.81 376 LEU D N 1
ATOM 11528 C CA . LEU D 1 377 ? 266.373 313.778 243.040 1.00 117.28 376 LEU D CA 1
ATOM 11529 C C . LEU D 1 377 ? 266.778 315.233 243.221 1.00 120.53 376 LEU D C 1
ATOM 11530 O O . LEU D 1 377 ? 265.938 316.084 243.537 1.00 127.23 376 LEU D O 1
ATOM 11535 N N . ARG D 1 378 ? 268.063 315.539 243.033 1.00 117.85 377 ARG D N 1
ATOM 11536 C CA . ARG D 1 378 ? 268.525 316.911 243.207 1.00 117.00 377 ARG D CA 1
ATOM 11537 C C . ARG D 1 378 ? 267.873 317.844 242.196 1.00 120.74 377 ARG D C 1
ATOM 11538 O O . ARG D 1 378 ? 267.495 318.971 242.533 1.00 123.24 377 ARG D O 1
ATOM 11546 N N . ASP D 1 379 ? 267.736 317.393 240.948 1.00 133.56 378 ASP D N 1
ATOM 11547 C CA . ASP D 1 379 ? 267.072 318.209 239.939 1.00 132.11 378 ASP D CA 1
ATOM 11548 C C . ASP D 1 379 ? 265.594 318.393 240.259 1.00 132.60 378 ASP D C 1
ATOM 11549 O O . ASP D 1 379 ? 265.048 319.488 240.083 1.00 134.25 378 ASP D O 1
ATOM 11554 N N . ALA D 1 380 ? 264.930 317.332 240.724 1.00 126.63 379 ALA D N 1
ATOM 11555 C CA . ALA D 1 380 ? 263.511 317.434 241.051 1.00 123.01 379 ALA D CA 1
ATOM 11556 C C . ALA D 1 380 ? 263.275 318.419 242.187 1.00 125.25 379 ALA D C 1
ATOM 11557 O O . ALA D 1 380 ? 262.316 319.198 242.154 1.00 128.01 379 ALA D O 1
ATOM 11559 N N . ALA D 1 381 ? 264.137 318.400 243.203 1.00 133.53 380 ALA D N 1
ATOM 11560 C CA . ALA D 1 381 ? 264.022 319.350 244.299 1.00 131.85 380 ALA D CA 1
ATOM 11561 C C . ALA D 1 381 ? 264.398 320.766 243.890 1.00 132.02 380 ALA D C 1
ATOM 11562 O O . ALA D 1 381 ? 264.179 321.697 244.673 1.00 130.65 380 ALA D O 1
ATOM 11564 N N . GLY D 1 382 ? 264.952 320.951 242.698 1.00 136.95 381 GLY D N 1
ATOM 11565 C CA . GLY D 1 382 ? 265.327 322.275 242.236 1.00 136.81 381 GLY D CA 1
ATOM 11566 C C . GLY D 1 382 ? 266.479 322.897 242.992 1.00 139.33 381 GLY D C 1
ATOM 11567 O O . GLY D 1 382 ? 266.458 324.105 243.261 1.00 140.30 381 GLY D O 1
ATOM 11568 N N . LEU D 1 383 ? 267.486 322.103 243.345 1.00 138.82 382 LEU D N 1
ATOM 11569 C CA . LEU D 1 383 ? 268.682 322.605 244.005 1.00 139.77 382 LEU D CA 1
ATOM 11570 C C . LEU D 1 383 ? 269.836 322.821 243.037 1.00 141.45 382 LEU D C 1
ATOM 11571 O O . LEU D 1 383 ? 270.947 323.132 243.477 1.00 141.11 382 LEU D O 1
ATOM 11576 N N . LYS D 1 384 ? 269.596 322.660 241.738 1.00 144.94 383 LYS D N 1
ATOM 11577 C CA . LYS D 1 384 ? 270.621 322.832 240.710 1.00 144.96 383 LYS D CA 1
ATOM 11578 C C . LYS D 1 384 ? 271.827 321.930 240.960 1.00 143.56 383 LYS D C 1
ATOM 11579 O O . LYS D 1 384 ? 271.858 320.783 240.515 1.00 143.62 383 LYS D O 1
ATOM 11581 N N . MET E 2 1 ? 283.645 219.037 277.010 1.00 104.78 1 MET E N 1
ATOM 11582 C CA . MET E 2 1 ? 283.455 220.368 277.568 1.00 104.48 1 MET E CA 1
ATOM 11583 C C . MET E 2 1 ? 284.709 221.214 277.399 1.00 108.36 1 MET E C 1
ATOM 11584 O O . MET E 2 1 ? 285.822 220.735 277.601 1.00 111.47 1 MET E O 1
ATOM 11589 N N . ILE E 2 2 ? 284.520 222.475 277.025 1.00 99.30 2 ILE E N 1
ATOM 11590 C CA . ILE E 2 2 ? 285.613 223.424 276.857 1.00 91.70 2 ILE E CA 1
ATOM 11591 C C . ILE E 2 2 ? 285.660 224.302 278.097 1.00 95.48 2 ILE E C 1
ATOM 11592 O O . ILE E 2 2 ? 284.724 225.065 278.362 1.00 104.83 2 ILE E O 1
ATOM 11597 N N . PHE E 2 3 ? 286.749 224.202 278.857 1.00 96.02 3 PHE E N 1
ATOM 11598 C CA . PHE E 2 3 ? 286.884 224.936 280.114 1.00 96.01 3 PHE E CA 1
ATOM 11599 C C . PHE E 2 3 ? 287.441 226.322 279.810 1.00 100.58 3 PHE E C 1
ATOM 11600 O O . PHE E 2 3 ? 288.633 226.598 279.944 1.00 108.32 3 PHE E O 1
ATOM 11608 N N . THR E 2 4 ? 286.539 227.212 279.394 1.00 96.71 4 THR E N 1
ATOM 11609 C CA . THR E 2 4 ? 286.943 228.537 278.943 1.00 93.17 4 THR E CA 1
ATOM 11610 C C . THR E 2 4 ? 287.444 229.419 280.077 1.00 98.94 4 THR E C 1
ATOM 11611 O O . THR E 2 4 ? 288.102 230.429 279.811 1.00 103.29 4 THR E O 1
ATOM 11615 N N . LYS E 2 5 ? 287.145 229.071 281.329 1.00 102.98 5 LYS E N 1
ATOM 11616 C CA . LYS E 2 5 ? 287.631 229.872 282.446 1.00 105.25 5 LYS E CA 1
ATOM 11617 C C . LYS E 2 5 ? 289.145 229.793 282.580 1.00 105.36 5 LYS E C 1
ATOM 11618 O O . LYS E 2 5 ? 289.781 230.768 282.995 1.00 105.62 5 LYS E O 1
ATOM 11624 N N . GLU E 2 6 ? 289.733 228.653 282.244 1.00 103.20 6 GLU E N 1
ATOM 11625 C CA . GLU E 2 6 ? 291.173 228.495 282.360 1.00 98.84 6 GLU E CA 1
ATOM 11626 C C . GLU E 2 6 ? 291.884 229.366 281.327 1.00 104.12 6 GLU E C 1
ATOM 11627 O O . GLU E 2 6 ? 291.380 229.548 280.215 1.00 104.61 6 GLU E O 1
ATOM 11633 N N . PRO E 2 7 ? 293.048 229.922 281.663 1.00 109.30 7 PRO E N 1
ATOM 11634 C CA . PRO E 2 7 ? 293.775 230.753 280.694 1.00 108.78 7 PRO E CA 1
ATOM 11635 C C . PRO E 2 7 ? 294.266 229.910 279.528 1.00 109.07 7 PRO E C 1
ATOM 11636 O O . PRO E 2 7 ? 294.813 228.824 279.720 1.00 108.36 7 PRO E O 1
ATOM 11640 N N . ALA E 2 8 ? 294.078 230.425 278.318 1.00 104.23 8 ALA E N 1
ATOM 11641 C CA . ALA E 2 8 ? 294.365 229.648 277.123 1.00 98.85 8 ALA E CA 1
ATOM 11642 C C . ALA E 2 8 ? 295.868 229.513 276.898 1.00 101.55 8 ALA E C 1
ATOM 11643 O O . ALA E 2 8 ? 296.673 230.326 277.360 1.00 106.94 8 ALA E O 1
ATOM 11645 N N . ASN E 2 9 ? 296.235 228.453 276.176 1.00 101.47 9 ASN E N 1
ATOM 11646 C CA . ASN E 2 9 ? 297.609 228.223 275.728 1.00 98.83 9 ASN E CA 1
ATOM 11647 C C . ASN E 2 9 ? 298.582 228.088 276.897 1.00 101.46 9 ASN E C 1
ATOM 11648 O O . ASN E 2 9 ? 299.670 228.665 276.891 1.00 107.26 9 ASN E O 1
ATOM 11653 N N . VAL E 2 10 ? 298.189 227.319 277.912 1.00 100.77 10 VAL E N 1
ATOM 11654 C CA . VAL E 2 10 ? 299.093 226.909 278.977 1.00 95.18 10 VAL E CA 1
ATOM 11655 C C . VAL E 2 10 ? 298.943 225.407 279.165 1.00 97.92 10 VAL E C 1
ATOM 11656 O O . VAL E 2 10 ? 297.945 224.802 278.769 1.00 106.87 10 VAL E O 1
ATOM 11660 N N . PHE E 2 11 ? 299.957 224.803 279.772 1.00 102.27 11 PHE E N 1
ATOM 11661 C CA . PHE E 2 11 ? 300.016 223.361 279.946 1.00 101.61 11 PHE E CA 1
ATOM 11662 C C . PHE E 2 11 ? 299.897 223.007 281.419 1.00 107.32 11 PHE E C 1
ATOM 11663 O O . PHE E 2 11 ? 300.493 223.665 282.276 1.00 121.21 11 PHE E O 1
ATOM 11671 N N . TYR E 2 12 ? 299.123 221.967 281.706 1.00 96.88 12 TYR E N 1
ATOM 11672 C CA . TYR E 2 12 ? 298.988 221.433 283.052 1.00 95.97 12 TYR E CA 1
ATOM 11673 C C . TYR E 2 12 ? 299.687 220.085 283.107 1.00 95.91 12 TYR E C 1
ATOM 11674 O O . TYR E 2 12 ? 299.452 219.226 282.252 1.00 103.37 12 TYR E O 1
ATOM 11683 N N . VAL E 2 13 ? 300.536 219.900 284.110 1.00 97.74 13 VAL E N 1
ATOM 11684 C CA . VAL E 2 13 ? 301.227 218.639 284.339 1.00 98.24 13 VAL E CA 1
ATOM 11685 C C . VAL E 2 13 ? 300.704 218.033 285.630 1.00 105.50 13 VAL E C 1
ATOM 11686 O O . VAL E 2 13 ? 300.752 218.672 286.688 1.00 117.21 13 VAL E O 1
ATOM 11690 N N . LEU E 2 14 ? 300.210 216.803 285.548 1.00 111.16 14 LEU E N 1
ATOM 11691 C CA . LEU E 2 14 ? 299.887 216.013 286.726 1.00 109.68 14 LEU E CA 1
ATOM 11692 C C . LEU E 2 14 ? 301.074 215.108 287.019 1.00 110.89 14 LEU E C 1
ATOM 11693 O O . LEU E 2 14 ? 301.437 214.267 286.191 1.00 115.60 14 LEU E O 1
ATOM 11698 N N . VAL E 2 15 ? 301.671 215.279 288.192 1.00 132.08 15 VAL E N 1
ATOM 11699 C CA . VAL E 2 15 ? 302.919 214.612 288.537 1.00 132.07 15 VAL E CA 1
ATOM 11700 C C . VAL E 2 15 ? 302.838 214.123 289.975 1.00 136.65 15 VAL E C 1
ATOM 11701 O O . VAL E 2 15 ? 302.282 214.801 290.845 1.00 141.45 15 VAL E O 1
ATOM 11705 N N . SER E 2 16 ? 303.373 212.931 290.218 1.00 157.92 16 SER E N 1
ATOM 11706 C CA . SER E 2 16 ? 303.460 212.377 291.558 1.00 159.71 16 SER E CA 1
ATOM 11707 C C . SER E 2 16 ? 304.889 211.934 291.826 1.00 161.08 16 SER E C 1
ATOM 11708 O O . SER E 2 16 ? 305.679 211.719 290.904 1.00 163.48 16 SER E O 1
ATOM 11711 N N . ALA E 2 17 ? 305.215 211.797 293.109 1.00 168.05 17 ALA E N 1
ATOM 11712 C CA . ALA E 2 17 ? 306.487 211.207 293.504 1.00 167.84 17 ALA E CA 1
ATOM 11713 C C . ALA E 2 17 ? 306.262 209.974 294.365 1.00 168.53 17 ALA E C 1
ATOM 11714 O O . ALA E 2 17 ? 306.828 209.861 295.456 1.00 170.80 17 ALA E O 1
ATOM 11716 N N . PHE E 2 18 ? 305.440 209.048 293.889 1.00 170.05 18 PHE E N 1
ATOM 11717 C CA . PHE E 2 18 ? 305.116 207.843 294.633 1.00 170.68 18 PHE E CA 1
ATOM 11718 C C . PHE E 2 18 ? 305.651 206.616 293.909 1.00 171.11 18 PHE E C 1
ATOM 11719 O O . PHE E 2 18 ? 306.049 206.671 292.743 1.00 170.68 18 PHE E O 1
ATOM 11727 N N . ARG E 2 19 ? 305.644 205.495 294.625 1.00 179.30 19 ARG E N 1
ATOM 11728 C CA . ARG E 2 19 ? 306.030 204.210 294.066 1.00 179.21 19 ARG E CA 1
ATOM 11729 C C . ARG E 2 19 ? 305.192 203.127 294.724 1.00 179.67 19 ARG E C 1
ATOM 11730 O O . ARG E 2 19 ? 304.744 203.277 295.863 1.00 178.65 19 ARG E O 1
ATOM 11738 N N . SER E 2 20 ? 304.988 202.033 293.998 1.00 182.68 20 SER E N 1
ATOM 11739 C CA . SER E 2 20 ? 304.176 200.931 294.492 1.00 182.34 20 SER E CA 1
ATOM 11740 C C . SER E 2 20 ? 304.968 199.946 295.340 1.00 183.03 20 SER E C 1
ATOM 11741 O O . SER E 2 20 ? 304.387 198.981 295.848 1.00 183.16 20 SER E O 1
ATOM 11744 N N . ASN E 2 21 ? 306.274 200.162 295.507 1.00 178.65 21 ASN E N 1
ATOM 11745 C CA . ASN E 2 21 ? 307.135 199.218 296.210 1.00 177.78 21 ASN E CA 1
ATOM 11746 C C . ASN E 2 21 ? 307.798 199.837 297.435 1.00 177.88 21 ASN E C 1
ATOM 11747 O O . ASN E 2 21 ? 308.776 199.284 297.947 1.00 178.37 21 ASN E O 1
ATOM 11749 N N . LEU E 2 22 ? 307.291 200.966 297.921 1.00 178.61 22 LEU E N 1
ATOM 11750 C CA . LEU E 2 22 ? 307.926 201.686 299.014 1.00 179.63 22 LEU E CA 1
ATOM 11751 C C . LEU E 2 22 ? 306.924 201.926 300.134 1.00 179.87 22 LEU E C 1
ATOM 11752 O O . LEU E 2 22 ? 305.708 201.892 299.931 1.00 177.98 22 LEU E O 1
ATOM 11757 N N . CYS E 2 23 ? 307.460 202.167 301.328 1.00 184.33 23 CYS E N 1
ATOM 11758 C CA . CYS E 2 23 ? 306.629 202.508 302.474 1.00 183.91 23 CYS E CA 1
ATOM 11759 C C . CYS E 2 23 ? 305.973 203.865 302.261 1.00 182.93 23 CYS E C 1
ATOM 11760 O O . CYS E 2 23 ? 306.628 204.824 301.840 1.00 182.35 23 CYS E O 1
ATOM 11763 N N . ASP E 2 24 ? 304.671 203.943 302.546 1.00 185.08 24 ASP E N 1
ATOM 11764 C CA . ASP E 2 24 ? 303.942 205.194 302.376 1.00 185.08 24 ASP E CA 1
ATOM 11765 C C . ASP E 2 24 ? 304.505 206.314 303.239 1.00 184.38 24 ASP E C 1
ATOM 11766 O O . ASP E 2 24 ? 304.329 207.489 302.901 1.00 183.62 24 ASP E O 1
ATOM 11771 N N . GLU E 2 25 ? 305.169 205.977 304.347 1.00 182.65 25 GLU E N 1
ATOM 11772 C CA . GLU E 2 25 ? 305.894 206.986 305.112 1.00 183.19 25 GLU E CA 1
ATOM 11773 C C . GLU E 2 25 ? 306.978 207.642 304.266 1.00 184.44 25 GLU E C 1
ATOM 11774 O O . GLU E 2 25 ? 307.148 208.867 304.297 1.00 182.44 25 GLU E O 1
ATOM 11780 N N . VAL E 2 26 ? 307.721 206.840 303.503 1.00 183.79 26 VAL E N 1
ATOM 11781 C CA . VAL E 2 26 ? 308.759 207.382 302.631 1.00 183.46 26 VAL E CA 1
ATOM 11782 C C . VAL E 2 26 ? 308.139 208.157 301.476 1.00 183.58 26 VAL E C 1
ATOM 11783 O O . VAL E 2 26 ? 308.608 209.245 301.117 1.00 182.00 26 VAL E O 1
ATOM 11787 N N . ASN E 2 27 ? 307.083 207.606 300.870 1.00 181.41 27 ASN E N 1
ATOM 11788 C CA . ASN E 2 27 ? 306.417 208.270 299.753 1.00 178.77 27 ASN E CA 1
ATOM 11789 C C . ASN E 2 27 ? 305.978 209.685 300.109 1.00 178.18 27 ASN E C 1
ATOM 11790 O O . ASN E 2 27 ? 306.143 210.612 299.308 1.00 179.36 27 ASN E O 1
ATOM 11795 N N . MET E 2 28 ? 305.412 209.872 301.303 1.00 176.40 28 MET E N 1
ATOM 11796 C CA . MET E 2 28 ? 304.991 211.208 301.712 1.00 176.44 28 MET E CA 1
ATOM 11797 C C . MET E 2 28 ? 306.175 212.161 301.807 1.00 176.57 28 MET E C 1
ATOM 11798 O O . MET E 2 28 ? 306.069 213.334 301.430 1.00 177.06 28 MET E O 1
ATOM 11803 N N . SER E 2 29 ? 307.309 211.681 302.321 1.00 174.66 29 SER E N 1
ATOM 11804 C CA . SER E 2 29 ? 308.508 212.511 302.367 1.00 175.03 29 SER E CA 1
ATOM 11805 C C . SER E 2 29 ? 308.947 212.910 300.964 1.00 176.01 29 SER E C 1
ATOM 11806 O O . SER E 2 29 ? 309.251 214.079 300.702 1.00 176.18 29 SER E O 1
ATOM 11809 N N . ARG E 2 30 ? 309.000 211.936 300.052 1.00 170.76 30 ARG E N 1
ATOM 11810 C CA . ARG E 2 30 ? 309.323 212.219 298.657 1.00 168.65 30 ARG E CA 1
ATOM 11811 C C . ARG E 2 30 ? 308.376 213.260 298.073 1.00 168.72 30 ARG E C 1
ATOM 11812 O O . ARG E 2 30 ? 308.808 214.201 297.397 1.00 167.12 30 ARG E O 1
ATOM 11820 N N . HIS E 2 31 ? 307.075 213.103 298.323 1.00 168.31 31 HIS E N 1
ATOM 11821 C CA . HIS E 2 31 ? 306.092 214.035 297.782 1.00 166.22 31 HIS E CA 1
ATOM 11822 C C . HIS E 2 31 ? 306.310 215.449 298.304 1.00 166.68 31 HIS E C 1
ATOM 11823 O O . HIS E 2 31 ? 306.256 216.416 297.537 1.00 167.85 31 HIS E O 1
ATOM 11830 N N . ARG E 2 32 ? 306.557 215.590 299.607 1.00 167.14 32 ARG E N 1
ATOM 11831 C CA . ARG E 2 32 ? 306.860 216.906 300.162 1.00 166.08 32 ARG E CA 1
ATOM 11832 C C . ARG E 2 32 ? 308.137 217.477 299.562 1.00 165.67 32 ARG E C 1
ATOM 11833 O O . ARG E 2 32 ? 308.219 218.678 299.282 1.00 166.46 32 ARG E O 1
ATOM 11841 N N . HIS E 2 33 ? 309.148 216.630 299.366 1.00 171.70 33 HIS E N 1
ATOM 11842 C CA . HIS E 2 33 ? 310.406 217.088 298.785 1.00 173.10 33 HIS E CA 1
ATOM 11843 C C . HIS E 2 33 ? 310.209 217.574 297.353 1.00 174.75 33 HIS E C 1
ATOM 11844 O O . HIS E 2 33 ? 310.673 218.659 296.984 1.00 174.72 33 HIS E O 1
ATOM 11851 N N . MET E 2 34 ? 309.530 216.773 296.527 1.00 167.70 34 MET E N 1
ATOM 11852 C CA . MET E 2 34 ? 309.242 217.178 295.152 1.00 165.03 34 MET E CA 1
ATOM 11853 C C . MET E 2 34 ? 308.504 218.510 295.097 1.00 163.66 34 MET E C 1
ATOM 11854 O O . MET E 2 34 ? 308.851 219.389 294.300 1.00 164.45 34 MET E O 1
ATOM 11859 N N . VAL E 2 35 ? 307.469 218.672 295.925 1.00 158.12 35 VAL E N 1
ATOM 11860 C CA . VAL E 2 35 ? 306.726 219.931 295.949 1.00 158.32 35 VAL E CA 1
ATOM 11861 C C . VAL E 2 35 ? 307.652 221.096 296.271 1.00 159.71 35 VAL E C 1
ATOM 11862 O O . VAL E 2 35 ? 307.558 222.171 295.665 1.00 159.45 35 VAL E O 1
ATOM 11866 N N . SER E 2 36 ? 308.556 220.906 297.233 1.00 162.20 36 SER E N 1
ATOM 11867 C CA . SER E 2 36 ? 309.524 221.947 297.563 1.00 159.68 36 SER E CA 1
ATOM 11868 C C . SER E 2 36 ? 310.383 222.304 296.356 1.00 160.91 36 SER E C 1
ATOM 11869 O O . SER E 2 36 ? 310.591 223.485 296.054 1.00 161.40 36 SER E O 1
ATOM 11872 N N . THR E 2 37 ? 310.900 221.288 295.660 1.00 160.15 37 THR E N 1
ATOM 11873 C CA . THR E 2 37 ? 311.739 221.533 294.490 1.00 159.51 37 THR E CA 1
ATOM 11874 C C . THR E 2 37 ? 310.991 222.303 293.411 1.00 161.52 37 THR E C 1
ATOM 11875 O O . THR E 2 37 ? 311.535 223.243 292.820 1.00 160.60 37 THR E O 1
ATOM 11879 N N . LEU E 2 38 ? 309.745 221.914 293.133 1.00 160.40 38 LEU E N 1
ATOM 11880 C CA . LEU E 2 38 ? 308.951 222.629 292.139 1.00 157.52 38 LEU E CA 1
ATOM 11881 C C . LEU E 2 38 ? 308.726 224.081 292.544 1.00 157.95 38 LEU E C 1
ATOM 11882 O O . LEU E 2 38 ? 308.824 224.989 291.711 1.00 157.98 38 LEU E O 1
ATOM 11887 N N . ARG E 2 39 ? 308.421 224.320 293.821 1.00 157.54 39 ARG E N 1
ATOM 11888 C CA . ARG E 2 39 ? 308.216 225.685 294.289 1.00 155.86 39 ARG E CA 1
ATOM 11889 C C . ARG E 2 39 ? 309.517 226.476 294.323 1.00 156.93 39 ARG E C 1
ATOM 11890 O O . ARG E 2 39 ? 309.494 227.708 294.216 1.00 155.25 39 ARG E O 1
ATOM 11898 N N . ALA E 2 40 ? 310.654 225.795 294.473 1.00 168.47 40 ALA E N 1
ATOM 11899 C CA . ALA E 2 40 ? 311.931 226.487 294.589 1.00 167.72 40 ALA E CA 1
ATOM 11900 C C . ALA E 2 40 ? 312.362 227.162 293.293 1.00 169.27 40 ALA E C 1
ATOM 11901 O O . ALA E 2 40 ? 313.153 228.110 293.341 1.00 169.00 40 ALA E O 1
ATOM 11903 N N . ALA E 2 41 ? 311.869 226.708 292.144 1.00 172.19 41 ALA E N 1
ATOM 11904 C CA . ALA E 2 41 ? 312.285 227.231 290.842 1.00 170.46 41 ALA E CA 1
ATOM 11905 C C . ALA E 2 41 ? 311.065 227.475 289.962 1.00 170.43 41 ALA E C 1
ATOM 11906 O O . ALA E 2 41 ? 310.874 226.800 288.943 1.00 169.81 41 ALA E O 1
ATOM 11908 N N . PRO E 2 42 ? 310.212 228.435 290.330 1.00 167.41 42 PRO E N 1
ATOM 11909 C CA . PRO E 2 42 ? 308.994 228.668 289.537 1.00 166.31 42 PRO E CA 1
ATOM 11910 C C . PRO E 2 42 ? 309.272 229.175 288.134 1.00 166.47 42 PRO E C 1
ATOM 11911 O O . PRO E 2 42 ? 308.424 228.993 287.251 1.00 167.54 42 PRO E O 1
ATOM 11915 N N . GLY E 2 43 ? 310.425 229.803 287.899 1.00 155.41 43 GLY E N 1
ATOM 11916 C CA . GLY E 2 43 ? 310.805 230.157 286.543 1.00 155.30 43 GLY E CA 1
ATOM 11917 C C . GLY E 2 43 ? 311.034 228.956 285.649 1.00 155.88 43 GLY E C 1
ATOM 11918 O O . GLY E 2 43 ? 310.775 229.015 284.444 1.00 154.64 43 GLY E O 1
ATOM 11919 N N . LEU E 2 44 ? 311.521 227.855 286.217 1.00 155.15 44 LEU E N 1
ATOM 11920 C CA . LEU E 2 44 ? 311.844 226.668 285.436 1.00 153.82 44 LEU E CA 1
ATOM 11921 C C . LEU E 2 44 ? 310.667 225.712 285.310 1.00 154.83 44 LEU E C 1
ATOM 11922 O O . LEU E 2 44 ? 310.448 225.139 284.237 1.00 154.38 44 LEU E O 1
ATOM 11927 N N . TYR E 2 45 ? 309.905 225.520 286.386 1.00 152.06 45 TYR E N 1
ATOM 11928 C CA . TYR E 2 45 ? 308.870 224.499 286.419 1.00 150.38 45 TYR E CA 1
ATOM 11929 C C . TYR E 2 45 ? 307.456 225.047 286.289 1.00 149.62 45 TYR E C 1
ATOM 11930 O O . TYR E 2 45 ? 306.534 224.268 286.025 1.00 150.83 45 TYR E O 1
ATOM 11939 N N . GLY E 2 46 ? 307.256 226.345 286.461 1.00 143.98 46 GLY E N 1
ATOM 11940 C CA . GLY E 2 46 ? 305.913 226.882 286.529 1.00 143.49 46 GLY E CA 1
ATOM 11941 C C . GLY E 2 46 ? 305.375 226.927 287.943 1.00 147.16 46 GLY E C 1
ATOM 11942 O O . GLY E 2 46 ? 306.078 226.687 288.929 1.00 149.62 46 GLY E O 1
ATOM 11943 N N . SER E 2 47 ? 304.086 227.242 288.037 1.00 139.45 47 SER E N 1
ATOM 11944 C CA . SER E 2 47 ? 303.428 227.465 289.317 1.00 137.27 47 SER E CA 1
ATOM 11945 C C . SER E 2 47 ? 302.673 226.211 289.738 1.00 134.88 47 SER E C 1
ATOM 11946 O O . SER E 2 47 ? 301.823 225.712 288.994 1.00 138.71 47 SER E O 1
ATOM 11949 N N . VAL E 2 48 ? 302.988 225.708 290.929 1.00 127.75 48 VAL E N 1
ATOM 11950 C CA . VAL E 2 48 ? 302.199 224.655 291.558 1.00 128.69 48 VAL E CA 1
ATOM 11951 C C . VAL E 2 48 ? 300.842 225.219 291.956 1.00 132.95 48 VAL E C 1
ATOM 11952 O O . VAL E 2 48 ? 300.754 226.131 292.786 1.00 136.11 48 VAL E O 1
ATOM 11956 N N . GLU E 2 49 ? 299.776 224.683 291.364 1.00 139.74 49 GLU E N 1
ATOM 11957 C CA . GLU E 2 49 ? 298.432 225.164 291.653 1.00 138.03 49 GLU E CA 1
ATOM 11958 C C . GLU E 2 49 ? 297.683 224.324 292.674 1.00 141.09 49 GLU E C 1
ATOM 11959 O O . GLU E 2 49 ? 296.901 224.878 293.453 1.00 144.10 49 GLU E O 1
ATOM 11965 N N . SER E 2 50 ? 297.891 223.011 292.699 1.00 144.87 50 SER E N 1
ATOM 11966 C CA . SER E 2 50 ? 297.234 222.176 293.693 1.00 145.92 50 SER E CA 1
ATOM 11967 C C . SER E 2 50 ? 298.150 221.031 294.086 1.00 146.49 50 SER E C 1
ATOM 11968 O O . SER E 2 50 ? 298.871 220.485 293.248 1.00 148.94 50 SER E O 1
ATOM 11971 N N . THR E 2 51 ? 298.113 220.673 295.368 1.00 150.64 51 THR E N 1
ATOM 11972 C CA . THR E 2 51 ? 298.849 219.532 295.885 1.00 150.33 51 THR E CA 1
ATOM 11973 C C . THR E 2 51 ? 297.946 218.475 296.501 1.00 151.24 51 THR E C 1
ATOM 11974 O O . THR E 2 51 ? 298.455 217.479 297.027 1.00 152.66 51 THR E O 1
ATOM 11978 N N . ASP E 2 52 ? 296.629 218.658 296.454 1.00 159.38 52 ASP E N 1
ATOM 11979 C CA . ASP E 2 52 ? 295.680 217.767 297.112 1.00 160.94 52 ASP E CA 1
ATOM 11980 C C . ASP E 2 52 ? 294.870 216.953 296.108 1.00 159.25 52 ASP E C 1
ATOM 11981 O O . ASP E 2 52 ? 293.669 216.741 296.284 1.00 161.16 52 ASP E O 1
ATOM 11986 N N . LEU E 2 53 ? 295.514 216.488 295.044 1.00 148.12 53 LEU E N 1
ATOM 11987 C CA . LEU E 2 53 ? 294.894 215.557 294.114 1.00 148.07 53 LEU E CA 1
ATOM 11988 C C . LEU E 2 53 ? 295.354 214.143 294.436 1.00 148.18 53 LEU E C 1
ATOM 11989 O O . LEU E 2 53 ? 296.509 213.925 294.812 1.00 151.69 53 LEU E O 1
ATOM 11994 N N . THR E 2 54 ? 294.445 213.187 294.289 1.00 150.47 54 THR E N 1
ATOM 11995 C CA . THR E 2 54 ? 294.776 211.774 294.365 1.00 150.66 54 THR E CA 1
ATOM 11996 C C . THR E 2 54 ? 294.744 211.170 292.968 1.00 149.48 54 THR E C 1
ATOM 11997 O O . THR E 2 54 ? 293.911 211.547 292.139 1.00 151.47 54 THR E O 1
ATOM 12001 N N . GLY E 2 55 ? 295.651 210.228 292.710 1.00 152.68 55 GLY E N 1
ATOM 12002 C CA . GLY E 2 55 ? 295.611 209.424 291.511 1.00 152.88 55 GLY E CA 1
ATOM 12003 C C . GLY E 2 55 ? 294.995 208.059 291.757 1.00 153.39 55 GLY E C 1
ATOM 12004 O O . GLY E 2 55 ? 294.424 207.777 292.811 1.00 154.24 55 GLY E O 1
ATOM 12005 N N . CYS E 2 56 ? 295.130 207.196 290.755 1.00 156.84 56 CYS E N 1
ATOM 12006 C CA . CYS E 2 56 ? 294.645 205.823 290.835 1.00 157.36 56 CYS E CA 1
ATOM 12007 C C . CYS E 2 56 ? 295.204 205.050 289.650 1.00 158.84 56 CYS E C 1
ATOM 12008 O O . CYS E 2 56 ? 295.797 205.625 288.733 1.00 158.18 56 CYS E O 1
ATOM 12011 N N . TYR E 2 57 ? 294.999 203.737 289.681 1.00 167.27 57 TYR E N 1
ATOM 12012 C CA . TYR E 2 57 ? 295.440 202.848 288.614 1.00 168.55 57 TYR E CA 1
ATOM 12013 C C . TYR E 2 57 ? 294.809 201.483 288.838 1.00 169.35 57 TYR E C 1
ATOM 12014 O O . TYR E 2 57 ? 294.331 201.173 289.932 1.00 168.04 57 TYR E O 1
ATOM 12016 N N . ARG E 2 58 ? 294.817 200.674 287.784 1.00 169.62 58 ARG E N 1
ATOM 12017 C CA . ARG E 2 58 ? 294.239 199.337 287.837 1.00 169.26 58 ARG E CA 1
ATOM 12018 C C . ARG E 2 58 ? 294.761 198.479 286.690 1.00 168.15 58 ARG E C 1
ATOM 12019 O O . ARG E 2 58 ? 295.449 198.973 285.797 1.00 166.75 58 ARG E O 1
ATOM 12021 N N . PRO E 2 65 ? 292.627 198.723 293.728 1.00 170.82 65 PRO E N 1
ATOM 12022 C CA . PRO E 2 65 ? 292.989 200.005 293.114 1.00 173.43 65 PRO E CA 1
ATOM 12023 C C . PRO E 2 65 ? 293.902 200.842 294.004 1.00 174.94 65 PRO E C 1
ATOM 12024 O O . PRO E 2 65 ? 293.483 201.285 295.073 1.00 173.48 65 PRO E O 1
ATOM 12026 N N . THR E 2 66 ? 295.138 201.054 293.561 1.00 178.03 66 THR E N 1
ATOM 12027 C CA . THR E 2 66 ? 296.092 201.829 294.335 1.00 176.98 66 THR E CA 1
ATOM 12028 C C . THR E 2 66 ? 295.781 203.319 294.227 1.00 175.66 66 THR E C 1
ATOM 12029 O O . THR E 2 66 ? 294.951 203.755 293.426 1.00 177.24 66 THR E O 1
ATOM 12033 N N . GLU E 2 67 ? 296.470 204.109 295.048 1.00 169.21 67 GLU E N 1
ATOM 12034 C CA . GLU E 2 67 ? 296.302 205.554 295.057 1.00 170.48 67 GLU E CA 1
ATOM 12035 C C . GLU E 2 67 ? 297.648 206.213 295.313 1.00 170.66 67 GLU E C 1
ATOM 12036 O O . GLU E 2 67 ? 298.628 205.559 295.677 1.00 171.07 67 GLU E O 1
ATOM 12042 N N . GLU E 2 68 ? 297.681 207.530 295.124 1.00 166.64 68 GLU E N 1
ATOM 12043 C CA . GLU E 2 68 ? 298.877 208.326 295.356 1.00 166.25 68 GLU E CA 1
ATOM 12044 C C . GLU E 2 68 ? 298.495 209.796 295.326 1.00 166.03 68 GLU E C 1
ATOM 12045 O O . GLU E 2 68 ? 297.556 210.188 294.629 1.00 168.15 68 GLU E O 1
ATOM 12051 N N . LYS E 2 69 ? 299.234 210.602 296.082 1.00 158.58 69 LYS E N 1
ATOM 12052 C CA . LYS E 2 69 ? 299.104 212.048 295.977 1.00 157.38 69 LYS E CA 1
ATOM 12053 C C . LYS E 2 69 ? 299.741 212.551 294.688 1.00 158.18 69 LYS E C 1
ATOM 12054 O O . LYS E 2 69 ? 300.837 212.130 294.311 1.00 158.77 69 LYS E O 1
ATOM 12060 N N . THR E 2 70 ? 299.046 213.462 294.015 1.00 149.02 70 THR E N 1
ATOM 12061 C CA . THR E 2 70 ? 299.484 214.008 292.740 1.00 146.69 70 THR E CA 1
ATOM 12062 C C . THR E 2 70 ? 299.481 215.527 292.824 1.00 143.98 70 THR E C 1
ATOM 12063 O O . THR E 2 70 ? 298.624 216.117 293.486 1.00 147.82 70 THR E O 1
ATOM 12067 N N . VAL E 2 71 ? 300.449 216.156 292.163 1.00 129.17 71 VAL E N 1
ATOM 12068 C CA . VAL E 2 71 ? 300.542 217.607 292.081 1.00 126.32 71 VAL E CA 1
ATOM 12069 C C . VAL E 2 71 ? 300.173 218.032 290.668 1.00 128.72 71 VAL E C 1
ATOM 12070 O O . VAL E 2 71 ? 300.621 217.425 289.689 1.00 134.67 71 VAL E O 1
ATOM 12074 N N . ARG E 2 72 ? 299.356 219.076 290.563 1.00 118.10 72 ARG E N 1
ATOM 12075 C CA . ARG E 2 72 ? 299.110 219.760 289.301 1.00 114.71 72 ARG E CA 1
ATOM 12076 C C . ARG E 2 72 ? 299.990 220.999 289.211 1.00 115.45 72 ARG E C 1
ATOM 12077 O O . ARG E 2 72 ? 299.898 221.893 290.058 1.00 125.16 72 ARG E O 1
ATOM 12085 N N . VAL E 2 73 ? 300.835 221.050 288.186 1.00 107.88 73 VAL E N 1
ATOM 12086 C CA . VAL E 2 73 ? 301.682 222.202 287.904 1.00 110.50 73 VAL E CA 1
ATOM 12087 C C . VAL E 2 73 ? 301.183 222.868 286.630 1.00 113.60 73 VAL E C 1
ATOM 12088 O O . VAL E 2 73 ? 301.056 222.212 285.590 1.00 119.62 73 VAL E O 1
ATOM 12092 N N . ARG E 2 74 ? 300.898 224.163 286.711 1.00 122.42 74 ARG E N 1
ATOM 12093 C CA . ARG E 2 74 ? 300.568 224.962 285.537 1.00 120.32 74 ARG E CA 1
ATOM 12094 C C . ARG E 2 74 ? 301.849 225.465 284.884 1.00 125.02 74 ARG E C 1
ATOM 12095 O O . ARG E 2 74 ? 302.595 226.244 285.487 1.00 129.02 74 ARG E O 1
ATOM 12103 N N . CYS E 2 75 ? 302.097 225.027 283.655 1.00 134.88 75 CYS E N 1
ATOM 12104 C CA . CYS E 2 75 ? 303.279 225.417 282.901 1.00 128.63 75 CYS E CA 1
ATOM 12105 C C . CYS E 2 75 ? 302.890 226.437 281.841 1.00 132.29 75 CYS E C 1
ATOM 12106 O O . CYS E 2 75 ? 301.933 226.226 281.089 1.00 138.87 75 CYS E O 1
ATOM 12109 N N . LYS E 2 76 ? 303.638 227.540 281.782 1.00 139.01 76 LYS E N 1
ATOM 12110 C CA . LYS E 2 76 ? 303.345 228.599 280.824 1.00 142.22 76 LYS E CA 1
ATOM 12111 C C . LYS E 2 76 ? 303.712 228.228 279.393 1.00 141.09 76 LYS E C 1
ATOM 12112 O O . LYS E 2 76 ? 303.191 228.843 278.457 1.00 141.28 76 LYS E O 1
ATOM 12118 N N . ASP E 2 77 ? 304.577 227.239 279.191 1.00 143.28 77 ASP E N 1
ATOM 12119 C CA . ASP E 2 77 ? 305.023 226.907 277.846 1.00 143.43 77 ASP E CA 1
ATOM 12120 C C . ASP E 2 77 ? 305.358 225.422 277.794 1.00 145.63 77 ASP E C 1
ATOM 12121 O O . ASP E 2 77 ? 305.407 224.739 278.819 1.00 149.75 77 ASP E O 1
ATOM 12126 N N . LYS E 2 78 ? 305.589 224.924 276.576 1.00 135.39 78 LYS E N 1
ATOM 12127 C CA . LYS E 2 78 ? 305.927 223.517 276.401 1.00 134.42 78 LYS E CA 1
ATOM 12128 C C . LYS E 2 78 ? 307.294 223.194 276.989 1.00 138.54 78 LYS E C 1
ATOM 12129 O O . LYS E 2 78 ? 307.527 222.063 277.429 1.00 142.50 78 LYS E O 1
ATOM 12135 N N . ALA E 2 79 ? 308.202 224.170 277.011 1.00 142.47 79 ALA E N 1
ATOM 12136 C CA . ALA E 2 79 ? 309.542 223.923 277.532 1.00 142.24 79 ALA E CA 1
ATOM 12137 C C . ALA E 2 79 ? 309.515 223.703 279.038 1.00 142.64 79 ALA E C 1
ATOM 12138 O O . ALA E 2 79 ? 310.187 222.801 279.553 1.00 144.59 79 ALA E O 1
ATOM 12140 N N . GLN E 2 80 ? 308.748 224.522 279.758 1.00 138.82 80 GLN E N 1
ATOM 12141 C CA . GLN E 2 80 ? 308.563 224.311 281.190 1.00 138.76 80 GLN E CA 1
ATOM 12142 C C . GLN E 2 80 ? 307.968 222.938 281.471 1.00 139.74 80 GLN E C 1
ATOM 12143 O O . GLN E 2 80 ? 308.416 222.229 282.380 1.00 142.78 80 GLN E O 1
ATOM 12149 N N . ALA E 2 81 ? 306.947 222.550 280.704 1.00 137.94 81 ALA E N 1
ATOM 12150 C CA . ALA E 2 81 ? 306.321 221.247 280.900 1.00 137.36 81 ALA E CA 1
ATOM 12151 C C . ALA E 2 81 ? 307.329 220.116 280.743 1.00 139.43 81 ALA E C 1
ATOM 12152 O O . ALA E 2 81 ? 307.265 219.113 281.463 1.00 143.83 81 ALA E O 1
ATOM 12154 N N . LEU E 2 82 ? 308.265 220.256 279.804 1.00 148.21 82 LEU E N 1
ATOM 12155 C CA . LEU E 2 82 ? 309.294 219.236 279.635 1.00 147.42 82 LEU E CA 1
ATOM 12156 C C . LEU E 2 82 ? 310.222 219.174 280.841 1.00 150.27 82 LEU E C 1
ATOM 12157 O O . LEU E 2 82 ? 310.653 218.087 281.241 1.00 153.42 82 LEU E O 1
ATOM 12162 N N . ASN E 2 83 ? 310.542 220.326 281.435 1.00 151.40 83 ASN E N 1
ATOM 12163 C CA . ASN E 2 83 ? 311.398 220.325 282.618 1.00 150.05 83 ASN E CA 1
ATOM 12164 C C . ASN E 2 83 ? 310.726 219.628 283.793 1.00 148.45 83 ASN E C 1
ATOM 12165 O O . ASN E 2 83 ? 311.380 218.891 284.540 1.00 148.00 83 ASN E O 1
ATOM 12170 N N . VAL E 2 84 ? 309.424 219.852 283.979 1.00 142.98 84 VAL E N 1
ATOM 12171 C CA . VAL E 2 84 ? 308.683 219.127 285.008 1.00 142.36 84 VAL E CA 1
ATOM 12172 C C . VAL E 2 84 ? 308.683 217.633 284.711 1.00 144.11 84 VAL E C 1
ATOM 12173 O O . VAL E 2 84 ? 308.927 216.805 285.596 1.00 147.85 84 VAL E O 1
ATOM 12177 N N . ALA E 2 85 ? 308.400 217.269 283.459 1.00 150.10 85 ALA E N 1
ATOM 12178 C CA . ALA E 2 85 ? 308.415 215.864 283.068 1.00 148.39 85 ALA E CA 1
ATOM 12179 C C . ALA E 2 85 ? 309.789 215.241 283.277 1.00 150.99 85 ALA E C 1
ATOM 12180 O O . ALA E 2 85 ? 309.898 214.114 283.774 1.00 153.27 85 ALA E O 1
ATOM 12182 N N . ARG E 2 86 ? 310.848 215.956 282.894 1.00 166.18 86 ARG E N 1
ATOM 12183 C CA . ARG E 2 86 ? 312.200 215.436 283.077 1.00 165.17 86 ARG E CA 1
ATOM 12184 C C . ARG E 2 86 ? 312.517 215.229 284.552 1.00 166.48 86 ARG E C 1
ATOM 12185 O O . ARG E 2 86 ? 313.107 214.211 284.931 1.00 168.61 86 ARG E O 1
ATOM 12193 N N . LEU E 2 87 ? 312.143 216.193 285.396 1.00 162.57 87 LEU E N 1
ATOM 12194 C CA . LEU E 2 87 ? 312.360 216.062 286.834 1.00 163.96 87 LEU E CA 1
ATOM 12195 C C . LEU E 2 87 ? 311.724 214.790 287.379 1.00 163.47 87 LEU E C 1
ATOM 12196 O O . LEU E 2 87 ? 312.363 214.029 288.114 1.00 166.27 87 LEU E O 1
ATOM 12201 N N . ALA E 2 88 ? 310.459 214.546 287.034 1.00 162.20 88 ALA E N 1
ATOM 12202 C CA . ALA E 2 88 ? 309.782 213.340 287.501 1.00 161.64 88 ALA E CA 1
ATOM 12203 C C . ALA E 2 88 ? 310.483 212.082 287.005 1.00 163.41 88 ALA E C 1
ATOM 12204 O O . ALA E 2 88 ? 310.761 211.164 287.785 1.00 166.42 88 ALA E O 1
ATOM 12206 N N . CYS E 2 89 ? 310.772 212.020 285.705 1.00 175.99 89 CYS E N 1
ATOM 12207 C CA . CYS E 2 89 ? 311.298 210.787 285.128 1.00 177.61 89 CYS E CA 1
ATOM 12208 C C . CYS E 2 89 ? 312.732 210.519 285.567 1.00 177.47 89 CYS E C 1
ATOM 12209 O O . CYS E 2 89 ? 313.115 209.357 285.745 1.00 176.73 89 CYS E O 1
ATOM 12212 N N . ASN E 2 90 ? 313.534 211.567 285.744 1.00 181.05 90 ASN E N 1
ATOM 12213 C CA . ASN E 2 90 ? 314.946 211.390 286.061 1.00 181.15 90 ASN E CA 1
ATOM 12214 C C . ASN E 2 90 ? 315.212 211.375 287.563 1.00 180.80 90 ASN E C 1
ATOM 12215 O O . ASN E 2 90 ? 315.946 210.512 288.054 1.00 181.09 90 ASN E O 1
ATOM 12220 N N . GLU E 2 91 ? 314.628 212.314 288.306 1.00 179.11 91 GLU E N 1
ATOM 12221 C CA . GLU E 2 91 ? 314.911 212.417 289.731 1.00 179.12 91 GLU E CA 1
ATOM 12222 C C . GLU E 2 91 ? 314.004 211.543 290.587 1.00 180.13 91 GLU E C 1
ATOM 12223 O O . GLU E 2 91 ? 314.462 210.994 291.596 1.00 181.01 91 GLU E O 1
ATOM 12229 N N . TRP E 2 92 ? 312.742 211.368 290.201 1.00 172.49 92 TRP E N 1
ATOM 12230 C CA . TRP E 2 92 ? 311.794 210.601 290.999 1.00 169.71 92 TRP E CA 1
ATOM 12231 C C . TRP E 2 92 ? 311.409 209.282 290.344 1.00 170.24 92 TRP E C 1
ATOM 12232 O O . TRP E 2 92 ? 310.440 208.647 290.774 1.00 169.48 92 TRP E O 1
ATOM 12243 N N . GLU E 2 93 ? 312.146 208.859 289.316 1.00 181.06 93 GLU E N 1
ATOM 12244 C CA . GLU E 2 93 ? 311.984 207.545 288.694 1.00 181.91 93 GLU E CA 1
ATOM 12245 C C . GLU E 2 93 ? 310.568 207.308 288.174 1.00 180.86 93 GLU E C 1
ATOM 12246 O O . GLU E 2 93 ? 310.112 206.165 288.094 1.00 180.87 93 GLU E O 1
ATOM 12252 N N . GLN E 2 94 ? 309.856 208.374 287.822 1.00 174.23 94 GLN E N 1
ATOM 12253 C CA . GLN E 2 94 ? 308.503 208.215 287.313 1.00 172.86 94 GLN E CA 1
ATOM 12254 C C . GLN E 2 94 ? 308.531 207.662 285.893 1.00 174.23 94 GLN E C 1
ATOM 12255 O O . GLN E 2 94 ? 309.453 207.927 285.116 1.00 173.88 94 GLN E O 1
ATOM 12261 N N . ASP E 2 95 ? 307.502 206.884 285.554 1.00 177.08 95 ASP E N 1
ATOM 12262 C CA . ASP E 2 95 ? 307.398 206.352 284.200 1.00 176.98 95 ASP E CA 1
ATOM 12263 C C . ASP E 2 95 ? 306.949 207.418 283.209 1.00 178.03 95 ASP E C 1
ATOM 12264 O O . ASP E 2 95 ? 307.515 207.530 282.116 1.00 176.95 95 ASP E O 1
ATOM 12269 N N . CYS E 2 96 ? 305.944 208.209 283.573 1.00 165.61 96 CYS E N 1
ATOM 12270 C CA . CYS E 2 96 ? 305.467 209.286 282.718 1.00 162.53 96 CYS E CA 1
ATOM 12271 C C . CYS E 2 96 ? 304.725 210.294 283.581 1.00 160.55 96 CYS E C 1
ATOM 12272 O O . CYS E 2 96 ? 304.421 210.039 284.749 1.00 161.84 96 CYS E O 1
ATOM 12275 N N . VAL E 2 97 ? 304.430 211.445 282.986 1.00 130.29 97 VAL E N 1
ATOM 12276 C CA . VAL E 2 97 ? 303.495 212.404 283.555 1.00 128.24 97 VAL E CA 1
ATOM 12277 C C . VAL E 2 97 ? 302.374 212.646 282.558 1.00 130.51 97 VAL E C 1
ATOM 12278 O O . VAL E 2 97 ? 302.559 212.529 281.342 1.00 135.71 97 VAL E O 1
ATOM 12282 N N . LEU E 2 98 ? 301.198 212.971 283.082 1.00 116.52 98 LEU E N 1
ATOM 12283 C CA . LEU E 2 98 ? 300.072 213.372 282.255 1.00 113.75 98 LEU E CA 1
ATOM 12284 C C . LEU E 2 98 ? 300.130 214.874 282.012 1.00 117.12 98 LEU E C 1
ATOM 12285 O O . LEU E 2 98 ? 300.229 215.658 282.959 1.00 123.67 98 LEU E O 1
ATOM 12290 N N . VAL E 2 99 ? 300.077 215.268 280.743 1.00 107.32 99 VAL E N 1
ATOM 12291 C CA . VAL E 2 99 ? 300.085 216.671 280.349 1.00 102.85 99 VAL E CA 1
ATOM 12292 C C . VAL E 2 99 ? 298.889 216.913 279.443 1.00 106.24 99 VAL E C 1
ATOM 12293 O O . VAL E 2 99 ? 298.685 216.179 278.471 1.00 117.78 99 VAL E O 1
ATOM 12297 N N . TYR E 2 100 ? 298.101 217.938 279.757 1.00 94.58 100 TYR E N 1
ATOM 12298 C CA . TYR E 2 100 ? 296.947 218.279 278.942 1.00 100.80 100 TYR E CA 1
ATOM 12299 C C . TYR E 2 100 ? 296.904 219.782 278.722 1.00 102.70 100 TYR E C 1
ATOM 12300 O O . TYR E 2 100 ? 297.433 220.564 279.514 1.00 108.97 100 TYR E O 1
ATOM 12309 N N . LYS E 2 101 ? 296.258 220.176 277.628 1.00 98.79 101 LYS E N 1
ATOM 12310 C CA . LYS E 2 101 ? 296.192 221.574 277.237 1.00 92.72 101 LYS E CA 1
ATOM 12311 C C . LYS E 2 101 ? 295.322 222.357 278.216 1.00 95.11 101 LYS E C 1
ATOM 12312 O O . LYS E 2 101 ? 294.791 221.823 279.191 1.00 108.67 101 LYS E O 1
ATOM 12318 N N . SER E 2 102 ? 295.170 223.651 277.943 1.00 85.96 102 SER E N 1
ATOM 12319 C CA . SER E 2 102 ? 294.533 224.541 278.906 1.00 84.74 102 SER E CA 1
ATOM 12320 C C . SER E 2 102 ? 293.014 224.438 278.859 1.00 96.94 102 SER E C 1
ATOM 12321 O O . SER E 2 102 ? 292.379 224.036 279.838 1.00 108.91 102 SER E O 1
ATOM 12324 N N . GLN E 2 103 ? 292.412 224.798 277.730 1.00 90.52 103 GLN E N 1
ATOM 12325 C CA . GLN E 2 103 ? 290.959 224.846 277.632 1.00 83.81 103 GLN E CA 1
ATOM 12326 C C . GLN E 2 103 ? 290.363 223.596 277.008 1.00 88.15 103 GLN E C 1
ATOM 12327 O O . GLN E 2 103 ? 289.323 223.117 277.468 1.00 101.49 103 GLN E O 1
ATOM 12333 N N . THR E 2 104 ? 290.994 223.055 275.968 1.00 83.28 104 THR E N 1
ATOM 12334 C CA . THR E 2 104 ? 290.481 221.849 275.337 1.00 85.59 104 THR E CA 1
ATOM 12335 C C . THR E 2 104 ? 290.740 220.604 276.172 1.00 88.18 104 THR E C 1
ATOM 12336 O O . THR E 2 104 ? 290.054 219.595 275.982 1.00 89.79 104 THR E O 1
ATOM 12340 N N . HIS E 2 105 ? 291.710 220.658 277.085 1.00 91.97 105 HIS E N 1
ATOM 12341 C CA . HIS E 2 105 ? 292.094 219.514 277.912 1.00 90.42 105 HIS E CA 1
ATOM 12342 C C . HIS E 2 105 ? 292.497 218.315 277.060 1.00 97.24 105 HIS E C 1
ATOM 12343 O O . HIS E 2 105 ? 292.221 217.166 277.405 1.00 105.62 105 HIS E O 1
ATOM 12350 N N . THR E 2 106 ? 293.161 218.582 275.940 1.00 97.02 106 THR E N 1
ATOM 12351 C CA . THR E 2 106 ? 293.707 217.515 275.109 1.00 94.83 106 THR E CA 1
ATOM 12352 C C . THR E 2 106 ? 294.921 216.924 275.809 1.00 97.40 106 THR E C 1
ATOM 12353 O O . THR E 2 106 ? 295.969 217.570 275.900 1.00 104.05 106 THR E O 1
ATOM 12357 N N . ALA E 2 107 ? 294.790 215.699 276.301 1.00 110.91 107 ALA E N 1
ATOM 12358 C CA . ALA E 2 107 ? 295.796 215.102 277.164 1.00 112.83 107 ALA E CA 1
ATOM 12359 C C . ALA E 2 107 ? 296.714 214.168 276.389 1.00 113.42 107 ALA E C 1
ATOM 12360 O O . ALA E 2 107 ? 296.354 213.616 275.347 1.00 119.28 107 ALA E O 1
ATOM 12362 N N . GLY E 2 108 ? 297.919 213.998 276.924 1.00 126.53 108 GLY E N 1
ATOM 12363 C CA . GLY E 2 108 ? 298.867 213.047 276.381 1.00 128.66 108 GLY E CA 1
ATOM 12364 C C . GLY E 2 108 ? 299.871 212.651 277.436 1.00 130.13 108 GLY E C 1
ATOM 12365 O O . GLY E 2 108 ? 300.133 213.404 278.378 1.00 131.77 108 GLY E O 1
ATOM 12366 N N . LEU E 2 109 ? 300.439 211.460 277.276 1.00 149.17 109 LEU E N 1
ATOM 12367 C CA . LEU E 2 109 ? 301.505 210.991 278.149 1.00 148.41 109 LEU E CA 1
ATOM 12368 C C . LEU E 2 109 ? 302.856 211.398 277.578 1.00 150.90 109 LEU E C 1
ATOM 12369 O O . LEU E 2 109 ? 303.122 211.193 276.389 1.00 155.36 109 LEU E O 1
ATOM 12374 N N . VAL E 2 110 ? 303.703 211.974 278.424 1.00 153.61 110 VAL E N 1
ATOM 12375 C CA . VAL E 2 110 ? 305.045 212.394 278.042 1.00 154.23 110 VAL E CA 1
ATOM 12376 C C . VAL E 2 110 ? 306.043 211.488 278.746 1.00 155.53 110 VAL E C 1
ATOM 12377 O O . VAL E 2 110 ? 306.033 211.381 279.978 1.00 156.72 110 VAL E O 1
ATOM 12381 N N . TYR E 2 111 ? 306.900 210.834 277.967 1.00 165.56 111 TYR E N 1
ATOM 12382 C CA . TYR E 2 111 ? 307.983 210.010 278.495 1.00 163.80 111 TYR E CA 1
ATOM 12383 C C . TYR E 2 111 ? 309.286 210.781 278.309 1.00 163.44 111 TYR E C 1
ATOM 12384 O O . TYR E 2 111 ? 310.015 210.589 277.336 1.00 163.34 111 TYR E O 1
ATOM 12393 N N . ALA E 2 112 ? 309.577 211.666 279.260 1.00 175.24 112 ALA E N 1
ATOM 12394 C CA . ALA E 2 112 ? 310.799 212.456 279.234 1.00 176.04 112 ALA E CA 1
ATOM 12395 C C . ALA E 2 112 ? 311.996 211.715 279.812 1.00 177.12 112 ALA E C 1
ATOM 12396 O O . ALA E 2 112 ? 312.956 212.362 280.246 1.00 175.52 112 ALA E O 1
ATOM 12398 N N . LYS E 2 113 ? 311.952 210.385 279.840 1.00 181.01 113 LYS E N 1
ATOM 12399 C CA . LYS E 2 113 ? 313.035 209.608 280.426 1.00 180.10 113 LYS E CA 1
ATOM 12400 C C . LYS E 2 113 ? 314.336 209.848 279.671 1.00 180.40 113 LYS E C 1
ATOM 12401 O O . LYS E 2 113 ? 314.355 209.927 278.440 1.00 179.45 113 LYS E O 1
ATOM 12407 N N . GLY E 2 114 ? 315.426 209.964 280.418 1.00 189.83 114 GLY E N 1
ATOM 12408 C CA . GLY E 2 114 ? 316.726 210.225 279.841 1.00 189.36 114 GLY E CA 1
ATOM 12409 C C . GLY E 2 114 ? 317.158 211.670 280.027 1.00 191.48 114 GLY E C 1
ATOM 12410 O O . GLY E 2 114 ? 316.366 212.557 280.355 1.00 192.61 114 GLY E O 1
ATOM 12411 N N . ILE E 2 115 ? 318.453 211.906 279.808 1.00 202.40 115 ILE E N 1
ATOM 12412 C CA . ILE E 2 115 ? 318.995 213.252 279.963 1.00 202.78 115 ILE E CA 1
ATOM 12413 C C . ILE E 2 115 ? 318.571 214.140 278.801 1.00 202.79 115 ILE E C 1
ATOM 12414 O O . ILE E 2 115 ? 318.211 215.307 278.995 1.00 200.72 115 ILE E O 1
ATOM 12419 N N . ASP E 2 116 ? 318.594 213.606 277.583 1.00 210.47 116 ASP E N 1
ATOM 12420 C CA . ASP E 2 116 ? 318.211 214.357 276.398 1.00 209.17 116 ASP E CA 1
ATOM 12421 C C . ASP E 2 116 ? 317.150 213.590 275.623 1.00 208.21 116 ASP E C 1
ATOM 12422 O O . ASP E 2 116 ? 317.036 212.365 275.724 1.00 208.15 116 ASP E O 1
ATOM 12427 N N . GLY E 2 117 ? 316.369 214.333 274.843 1.00 191.39 117 GLY E N 1
ATOM 12428 C CA . GLY E 2 117 ? 315.294 213.753 274.064 1.00 190.98 117 GLY E CA 1
ATOM 12429 C C . GLY E 2 117 ? 314.095 213.359 274.900 1.00 191.35 117 GLY E C 1
ATOM 12430 O O . GLY E 2 117 ? 314.190 213.251 276.126 1.00 191.28 117 GLY E O 1
ATOM 12431 N N . TYR E 2 118 ? 312.958 213.138 274.245 1.00 174.76 118 TYR E N 1
ATOM 12432 C CA . TYR E 2 118 ? 311.732 212.781 274.942 1.00 173.65 118 TYR E CA 1
ATOM 12433 C C . TYR E 2 118 ? 310.757 212.189 273.939 1.00 172.41 118 TYR E C 1
ATOM 12434 O O . TYR E 2 118 ? 310.765 212.549 272.759 1.00 172.12 118 TYR E O 1
ATOM 12443 N N . LYS E 2 119 ? 309.915 211.281 274.421 1.00 171.27 119 LYS E N 1
ATOM 12444 C CA . LYS E 2 119 ? 308.782 210.779 273.658 1.00 170.93 119 LYS E CA 1
ATOM 12445 C C . LYS E 2 119 ? 307.502 211.358 274.239 1.00 172.64 119 LYS E C 1
ATOM 12446 O O . LYS E 2 119 ? 307.305 211.338 275.458 1.00 176.80 119 LYS E O 1
ATOM 12452 N N . ALA E 2 120 ? 306.636 211.869 273.368 1.00 169.77 120 ALA E N 1
ATOM 12453 C CA . ALA E 2 120 ? 305.297 212.299 273.748 1.00 169.64 120 ALA E CA 1
ATOM 12454 C C . ALA E 2 120 ? 304.282 211.457 272.992 1.00 169.66 120 ALA E C 1
ATOM 12455 O O . ALA E 2 120 ? 304.300 211.419 271.758 1.00 170.20 120 ALA E O 1
ATOM 12457 N N . GLU E 2 121 ? 303.404 210.786 273.730 1.00 171.47 121 GLU E N 1
ATOM 12458 C CA . GLU E 2 121 ? 302.339 209.975 273.153 1.00 172.05 121 GLU E CA 1
ATOM 12459 C C . GLU E 2 121 ? 301.008 210.656 273.442 1.00 171.73 121 GLU E C 1
ATOM 12460 O O . GLU E 2 121 ? 300.602 210.765 274.604 1.00 173.91 121 GLU E O 1
ATOM 12466 N N . ARG E 2 122 ? 300.332 211.111 272.392 1.00 161.87 122 ARG E N 1
ATOM 12467 C CA . ARG E 2 122 ? 299.033 211.746 272.563 1.00 162.06 122 ARG E CA 1
ATOM 12468 C C . ARG E 2 122 ? 297.984 210.685 272.869 1.00 163.85 122 ARG E C 1
ATOM 12469 O O . ARG E 2 122 ? 297.809 209.734 272.100 1.00 162.06 122 ARG E O 1
ATOM 12477 N N . LEU E 2 123 ? 297.289 210.846 273.984 1.00 161.67 123 LEU E N 1
ATOM 12478 C CA . LEU E 2 123 ? 296.189 209.944 274.284 1.00 159.70 123 LEU E CA 1
ATOM 12479 C C . LEU E 2 123 ? 294.968 210.304 273.441 1.00 158.08 123 LEU E C 1
ATOM 12480 O O . LEU E 2 123 ? 294.687 211.486 273.226 1.00 155.14 123 LEU E O 1
ATOM 12485 N N . PRO E 2 124 ? 294.231 209.310 272.952 1.00 160.32 124 PRO E N 1
ATOM 12486 C CA . PRO E 2 124 ? 293.038 209.607 272.151 1.00 158.44 124 PRO E CA 1
ATOM 12487 C C . PRO E 2 124 ? 291.896 210.132 273.004 1.00 159.78 124 PRO E C 1
ATOM 12488 O O . PRO E 2 124 ? 291.331 209.399 273.821 1.00 158.09 124 PRO E O 1
ATOM 12492 N N . GLY E 2 125 ? 291.549 211.400 272.814 1.00 153.17 125 GLY E N 1
ATOM 12493 C CA . GLY E 2 125 ? 290.474 212.012 273.566 1.00 151.95 125 GLY E CA 1
ATOM 12494 C C . GLY E 2 125 ? 290.909 213.212 274.380 1.00 148.25 125 GLY E C 1
ATOM 12495 O O . GLY E 2 125 ? 291.923 213.845 274.072 1.00 146.53 125 GLY E O 1
ATOM 12496 N N . SER E 2 126 ? 290.155 213.529 275.430 1.00 129.86 126 SER E N 1
ATOM 12497 C CA . SER E 2 126 ? 290.434 214.687 276.263 1.00 126.94 126 SER E CA 1
ATOM 12498 C C . SER E 2 126 ? 290.242 214.332 277.729 1.00 129.16 126 SER E C 1
ATOM 12499 O O . SER E 2 126 ? 289.448 213.455 278.076 1.00 139.43 126 SER E O 1
ATOM 12502 N N . PHE E 2 127 ? 290.988 215.025 278.583 1.00 109.23 127 PHE E N 1
ATOM 12503 C CA . PHE E 2 127 ? 290.942 214.818 280.027 1.00 107.51 127 PHE E CA 1
ATOM 12504 C C . PHE E 2 127 ? 289.698 215.504 280.576 1.00 108.73 127 PHE E C 1
ATOM 12505 O O . PHE E 2 127 ? 289.642 216.735 280.644 1.00 114.06 127 PHE E O 1
ATOM 12513 N N . GLN E 2 128 ? 288.702 214.717 280.980 1.00 122.15 128 GLN E N 1
ATOM 12514 C CA . GLN E 2 128 ? 287.399 215.262 281.332 1.00 120.06 128 GLN E CA 1
ATOM 12515 C C . GLN E 2 128 ? 286.891 214.641 282.625 1.00 128.39 128 GLN E C 1
ATOM 12516 O O . GLN E 2 128 ? 287.304 213.551 283.026 1.00 133.93 128 GLN E O 1
ATOM 12522 N N . GLU E 2 129 ? 285.980 215.367 283.268 1.00 143.38 129 GLU E N 1
ATOM 12523 C CA . GLU E 2 129 ? 285.275 214.877 284.445 1.00 141.13 129 GLU E CA 1
ATOM 12524 C C . GLU E 2 129 ? 284.387 213.688 284.097 1.00 141.61 129 GLU E C 1
ATOM 12525 O O . GLU E 2 129 ? 283.656 213.715 283.103 1.00 145.97 129 GLU E O 1
ATOM 12531 N N . VAL E 2 130 ? 284.450 212.646 284.918 1.00 148.02 130 VAL E N 1
ATOM 12532 C CA . VAL E 2 130 ? 283.592 211.475 284.770 1.00 149.32 130 VAL E CA 1
ATOM 12533 C C . VAL E 2 130 ? 282.300 211.733 285.540 1.00 153.73 130 VAL E C 1
ATOM 12534 O O . VAL E 2 130 ? 282.362 212.004 286.750 1.00 152.41 130 VAL E O 1
ATOM 12538 N N . PRO E 2 131 ? 281.138 211.690 284.889 1.00 174.95 131 PRO E N 1
ATOM 12539 C CA . PRO E 2 131 ? 279.872 211.950 285.587 1.00 173.35 131 PRO E CA 1
ATOM 12540 C C . PRO E 2 131 ? 279.705 211.089 286.830 1.00 174.40 131 PRO E C 1
ATOM 12541 O O . PRO E 2 131 ? 280.069 209.911 286.849 1.00 175.16 131 PRO E O 1
ATOM 12545 N N . LYS E 2 132 ? 279.164 211.701 287.882 1.00 180.98 132 LYS E N 1
ATOM 12546 C CA . LYS E 2 132 ? 278.859 210.979 289.110 1.00 180.55 132 LYS E CA 1
ATOM 12547 C C . LYS E 2 132 ? 277.948 209.789 288.835 1.00 179.98 132 LYS E C 1
ATOM 12548 O O . LYS E 2 132 ? 276.991 209.881 288.063 1.00 179.59 132 LYS E O 1
ATOM 12554 N N . GLY E 2 133 ? 278.255 208.661 289.476 1.00 176.35 133 GLY E N 1
ATOM 12555 C CA . GLY E 2 133 ? 277.514 207.435 289.291 1.00 176.00 133 GLY E CA 1
ATOM 12556 C C . GLY E 2 133 ? 277.971 206.568 288.137 1.00 177.29 133 GLY E C 1
ATOM 12557 O O . GLY E 2 133 ? 277.723 205.357 288.157 1.00 176.86 133 GLY E O 1
ATOM 12558 N N . ALA E 2 134 ? 278.626 207.145 287.134 1.00 185.35 134 ALA E N 1
ATOM 12559 C CA . ALA E 2 134 ? 279.185 206.344 286.059 1.00 185.13 134 ALA E CA 1
ATOM 12560 C C . ALA E 2 134 ? 280.322 205.469 286.586 1.00 187.23 134 ALA E C 1
ATOM 12561 O O . ALA E 2 134 ? 281.052 205.867 287.498 1.00 187.22 134 ALA E O 1
ATOM 12563 N N . PRO E 2 135 ? 280.487 204.267 286.036 1.00 185.03 135 PRO E N 1
ATOM 12564 C CA . PRO E 2 135 ? 281.580 203.399 286.490 1.00 183.41 135 PRO E CA 1
ATOM 12565 C C . PRO E 2 135 ? 282.933 203.960 286.084 1.00 182.29 135 PRO E C 1
ATOM 12566 O O . PRO E 2 135 ? 283.130 204.407 284.952 1.00 181.80 135 PRO E O 1
ATOM 12570 N N . LEU E 2 136 ? 283.870 203.928 287.026 1.00 166.64 136 LEU E N 1
ATOM 12571 C CA . LEU E 2 136 ? 285.267 204.202 286.727 1.00 167.79 136 LEU E CA 1
ATOM 12572 C C . LEU E 2 136 ? 285.948 202.975 286.138 1.00 168.04 136 LEU E C 1
ATOM 12573 O O . LEU E 2 136 ? 285.762 201.854 286.618 1.00 166.62 136 LEU E O 1
ATOM 12578 N N . GLN E 2 137 ? 286.742 203.193 285.092 1.00 170.40 137 GLN E N 1
ATOM 12579 C CA . GLN E 2 137 ? 287.478 202.118 284.442 1.00 169.51 137 GLN E CA 1
ATOM 12580 C C . GLN E 2 137 ? 288.956 202.469 284.381 1.00 168.82 137 GLN E C 1
ATOM 12581 O O . GLN E 2 137 ? 289.324 203.548 283.905 1.00 170.43 137 GLN E O 1
ATOM 12587 N N . GLY E 2 138 ? 289.794 201.553 284.856 1.00 159.54 138 GLY E N 1
ATOM 12588 C CA . GLY E 2 138 ? 291.233 201.747 284.793 1.00 159.64 138 GLY E CA 1
ATOM 12589 C C . GLY E 2 138 ? 291.715 202.941 285.592 1.00 160.60 138 GLY E C 1
ATOM 12590 O O . GLY E 2 138 ? 291.404 203.099 286.778 1.00 159.02 138 GLY E O 1
ATOM 12591 N N . CYS E 2 139 ? 292.484 203.801 284.928 1.00 155.72 139 CYS E N 1
ATOM 12592 C CA . CYS E 2 139 ? 293.162 204.917 285.574 1.00 154.98 139 CYS E CA 1
ATOM 12593 C C . CYS E 2 139 ? 292.297 206.171 285.561 1.00 153.11 139 CYS E C 1
ATOM 12594 O O . CYS E 2 139 ? 291.721 206.526 284.529 1.00 153.17 139 CYS E O 1
ATOM 12597 N N . PHE E 2 140 ? 292.209 206.833 286.712 1.00 148.34 140 PHE E N 1
ATOM 12598 C CA . PHE E 2 140 ? 291.448 208.066 286.841 1.00 149.07 140 PHE E CA 1
ATOM 12599 C C . PHE E 2 140 ? 292.164 208.956 287.848 1.00 148.56 140 PHE E C 1
ATOM 12600 O O . PHE E 2 140 ? 293.130 208.543 288.492 1.00 150.65 140 PHE E O 1
ATOM 12608 N N . THR E 2 141 ? 291.682 210.189 287.979 1.00 139.19 141 THR E N 1
ATOM 12609 C CA . THR E 2 141 ? 292.223 211.127 288.951 1.00 137.60 141 THR E CA 1
ATOM 12610 C C . THR E 2 141 ? 291.101 211.824 289.703 1.00 138.49 141 THR E C 1
ATOM 12611 O O . THR E 2 141 ? 290.115 212.262 289.104 1.00 141.59 141 THR E O 1
ATOM 12615 N N . ILE E 2 142 ? 291.265 211.922 291.019 1.00 142.45 142 ILE E N 1
ATOM 12616 C CA . ILE E 2 142 ? 290.371 212.683 291.884 1.00 142.48 142 ILE E CA 1
ATOM 12617 C C . ILE E 2 142 ? 291.041 214.004 292.231 1.00 141.95 142 ILE E C 1
ATOM 12618 O O . ILE E 2 142 ? 292.187 214.024 292.696 1.00 147.94 142 ILE E O 1
ATOM 12623 N N . ASP E 2 143 ? 290.331 215.106 292.009 1.00 148.71 143 ASP E N 1
ATOM 12624 C CA . ASP E 2 143 ? 290.845 216.429 292.315 1.00 149.41 143 ASP E CA 1
ATOM 12625 C C . ASP E 2 143 ? 290.541 216.820 293.763 1.00 151.79 143 ASP E C 1
ATOM 12626 O O . ASP E 2 143 ? 289.871 216.099 294.505 1.00 153.62 143 ASP E O 1
ATOM 12631 N N . GLU E 2 144 ? 291.058 217.984 294.169 1.00 152.41 144 GLU E N 1
ATOM 12632 C CA . GLU E 2 144 ? 290.879 218.479 295.532 1.00 152.69 144 GLU E CA 1
ATOM 12633 C C . GLU E 2 144 ? 289.417 218.663 295.922 1.00 153.59 144 GLU E C 1
ATOM 12634 O O . GLU E 2 144 ? 289.121 218.787 297.115 1.00 154.64 144 GLU E O 1
ATOM 12640 N N . PHE E 2 145 ? 288.498 218.683 294.959 1.00 149.00 145 PHE E N 1
ATOM 12641 C CA . PHE E 2 145 ? 287.077 218.820 295.245 1.00 145.25 145 PHE E CA 1
ATOM 12642 C C . PHE E 2 145 ? 286.345 217.488 295.201 1.00 146.78 145 PHE E C 1
ATOM 12643 O O . PHE E 2 145 ? 285.114 217.463 295.290 1.00 147.31 145 PHE E O 1
ATOM 12651 N N . GLY E 2 146 ? 287.073 216.385 295.058 1.00 147.07 146 GLY E N 1
ATOM 12652 C CA . GLY E 2 146 ? 286.474 215.073 294.951 1.00 145.29 146 GLY E CA 1
ATOM 12653 C C . GLY E 2 146 ? 285.781 214.792 293.641 1.00 147.58 146 GLY E C 1
ATOM 12654 O O . GLY E 2 146 ? 285.061 213.795 293.540 1.00 147.80 146 GLY E O 1
ATOM 12655 N N . ARG E 2 147 ? 285.977 215.635 292.633 1.00 148.74 147 ARG E N 1
ATOM 12656 C CA . ARG E 2 147 ? 285.500 215.335 291.294 1.00 144.50 147 ARG E CA 1
ATOM 12657 C C . ARG E 2 147 ? 286.462 214.370 290.619 1.00 144.13 147 ARG E C 1
ATOM 12658 O O . ARG E 2 147 ? 287.680 214.474 290.780 1.00 148.58 147 ARG E O 1
ATOM 12666 N N . ARG E 2 148 ? 285.913 213.429 289.862 1.00 142.82 148 ARG E N 1
ATOM 12667 C CA . ARG E 2 148 ? 286.704 212.365 289.264 1.00 145.19 148 ARG E CA 1
ATOM 12668 C C . ARG E 2 148 ? 286.955 212.679 287.796 1.00 147.11 148 ARG E C 1
ATOM 12669 O O . ARG E 2 148 ? 286.028 213.041 287.065 1.00 149.78 148 ARG E O 1
ATOM 12677 N N . TRP E 2 149 ? 288.207 212.534 287.374 1.00 124.57 149 TRP E N 1
ATOM 12678 C CA . TRP E 2 149 ? 288.654 212.933 286.049 1.00 119.73 149 TRP E CA 1
ATOM 12679 C C . TRP E 2 149 ? 289.355 211.766 285.378 1.00 121.83 149 TRP E C 1
ATOM 12680 O O . TRP E 2 149 ? 290.094 211.019 286.025 1.00 130.23 149 TRP E O 1
ATOM 12691 N N . GLN E 2 150 ? 289.122 211.613 284.078 1.00 126.58 150 GLN E N 1
ATOM 12692 C CA . GLN E 2 150 ? 289.748 210.547 283.314 1.00 129.40 150 GLN E CA 1
ATOM 12693 C C . GLN E 2 150 ? 289.917 211.019 281.879 1.00 131.29 150 GLN E C 1
ATOM 12694 O O . GLN E 2 150 ? 289.149 211.852 281.393 1.00 133.85 150 GLN E O 1
ATOM 12700 N N . VAL E 2 151 ? 290.925 210.475 281.202 1.00 127.24 151 VAL E N 1
ATOM 12701 C CA . VAL E 2 151 ? 291.055 210.654 279.760 1.00 128.21 151 VAL E CA 1
ATOM 12702 C C . VAL E 2 151 ? 289.958 209.843 279.078 1.00 129.63 151 VAL E C 1
ATOM 12703 O O . VAL E 2 151 ? 289.996 208.610 279.076 1.00 130.59 151 VAL E O 1
ATOM 12707 N N . GLN E 2 152 ? 288.983 210.531 278.496 1.00 143.13 152 GLN E N 1
ATOM 12708 C CA . GLN E 2 152 ? 287.888 209.888 277.786 1.00 145.28 152 GLN E CA 1
ATOM 12709 C C . GLN E 2 152 ? 288.119 209.998 276.286 1.00 146.49 152 GLN E C 1
ATOM 12710 O O . GLN E 2 152 ? 288.392 211.088 275.774 1.00 147.72 152 GLN E O 1
ATOM 12716 N N . HIS E 2 153 ? 288.002 208.874 275.588 1.00 149.41 153 HIS E N 1
ATOM 12717 C CA . HIS E 2 153 ? 287.986 208.877 274.131 1.00 149.18 153 HIS E CA 1
ATOM 12718 C C . HIS E 2 153 ? 286.702 209.502 273.597 1.00 150.38 153 HIS E C 1
ATOM 12719 O O . HIS E 2 153 ? 286.309 209.256 272.457 1.00 147.82 153 HIS E O 1
ATOM 12721 N N . MET F 2 1 ? 250.352 219.036 256.993 1.00 104.06 1 MET F N 1
ATOM 12722 C CA . MET F 2 1 ? 250.543 220.368 256.435 1.00 103.96 1 MET F CA 1
ATOM 12723 C C . MET F 2 1 ? 249.290 221.214 256.603 1.00 107.81 1 MET F C 1
ATOM 12724 O O . MET F 2 1 ? 248.176 220.735 256.403 1.00 110.67 1 MET F O 1
ATOM 12729 N N . ILE F 2 2 ? 249.479 222.475 256.975 1.00 98.68 2 ILE F N 1
ATOM 12730 C CA . ILE F 2 2 ? 248.387 223.425 257.143 1.00 91.20 2 ILE F CA 1
ATOM 12731 C C . ILE F 2 2 ? 248.340 224.303 255.903 1.00 94.70 2 ILE F C 1
ATOM 12732 O O . ILE F 2 2 ? 249.277 225.064 255.637 1.00 104.12 2 ILE F O 1
ATOM 12737 N N . PHE F 2 3 ? 247.251 224.203 255.143 1.00 95.81 3 PHE F N 1
ATOM 12738 C CA . PHE F 2 3 ? 247.117 224.937 253.886 1.00 96.12 3 PHE F CA 1
ATOM 12739 C C . PHE F 2 3 ? 246.559 226.322 254.190 1.00 100.96 3 PHE F C 1
ATOM 12740 O O . PHE F 2 3 ? 245.367 226.598 254.056 1.00 108.75 3 PHE F O 1
ATOM 12748 N N . THR F 2 4 ? 247.460 227.213 254.607 1.00 96.08 4 THR F N 1
ATOM 12749 C CA . THR F 2 4 ? 247.056 228.538 255.058 1.00 92.12 4 THR F CA 1
ATOM 12750 C C . THR F 2 4 ? 246.556 229.420 253.923 1.00 97.99 4 THR F C 1
ATOM 12751 O O . THR F 2 4 ? 245.899 230.431 254.189 1.00 102.16 4 THR F O 1
ATOM 12755 N N . LYS F 2 5 ? 246.855 229.071 252.671 1.00 102.85 5 LYS F N 1
ATOM 12756 C CA . LYS F 2 5 ? 246.369 229.873 251.554 1.00 104.88 5 LYS F CA 1
ATOM 12757 C C . LYS F 2 5 ? 244.855 229.793 251.420 1.00 105.08 5 LYS F C 1
ATOM 12758 O O . LYS F 2 5 ? 244.218 230.768 251.006 1.00 105.35 5 LYS F O 1
ATOM 12764 N N . GLU F 2 6 ? 244.267 228.652 251.755 1.00 103.23 6 GLU F N 1
ATOM 12765 C CA . GLU F 2 6 ? 242.827 228.495 251.640 1.00 98.65 6 GLU F CA 1
ATOM 12766 C C . GLU F 2 6 ? 242.116 229.366 252.673 1.00 104.01 6 GLU F C 1
ATOM 12767 O O . GLU F 2 6 ? 242.621 229.548 253.785 1.00 103.99 6 GLU F O 1
ATOM 12773 N N . PRO F 2 7 ? 240.952 229.922 252.337 1.00 110.73 7 PRO F N 1
ATOM 12774 C CA . PRO F 2 7 ? 240.225 230.753 253.306 1.00 110.21 7 PRO F CA 1
ATOM 12775 C C . PRO F 2 7 ? 239.734 229.910 254.472 1.00 110.49 7 PRO F C 1
ATOM 12776 O O . PRO F 2 7 ? 239.187 228.824 254.280 1.00 109.77 7 PRO F O 1
ATOM 12780 N N . ALA F 2 8 ? 239.922 230.424 255.682 1.00 105.17 8 ALA F N 1
ATOM 12781 C CA . ALA F 2 8 ? 239.635 229.648 256.876 1.00 99.41 8 ALA F CA 1
ATOM 12782 C C . ALA F 2 8 ? 238.132 229.512 257.101 1.00 101.81 8 ALA F C 1
ATOM 12783 O O . ALA F 2 8 ? 237.327 230.325 256.639 1.00 107.56 8 ALA F O 1
ATOM 12785 N N . ASN F 2 9 ? 237.765 228.453 257.824 1.00 100.60 9 ASN F N 1
ATOM 12786 C CA . ASN F 2 9 ? 236.391 228.221 258.271 1.00 98.58 9 ASN F CA 1
ATOM 12787 C C . ASN F 2 9 ? 235.419 228.086 257.102 1.00 101.97 9 ASN F C 1
ATOM 12788 O O . ASN F 2 9 ? 234.329 228.661 257.108 1.00 107.65 9 ASN F O 1
ATOM 12793 N N . VAL F 2 10 ? 235.813 227.319 256.085 1.00 100.93 10 VAL F N 1
ATOM 12794 C CA . VAL F 2 10 ? 234.909 226.909 255.020 1.00 94.75 10 VAL F CA 1
ATOM 12795 C C . VAL F 2 10 ? 235.060 225.407 254.831 1.00 97.35 10 VAL F C 1
ATOM 12796 O O . VAL F 2 10 ? 236.063 224.805 255.219 1.00 106.16 10 VAL F O 1
ATOM 12800 N N . PHE F 2 11 ? 234.043 224.802 254.233 1.00 102.82 11 PHE F N 1
ATOM 12801 C CA . PHE F 2 11 ? 233.985 223.360 254.057 1.00 102.56 11 PHE F CA 1
ATOM 12802 C C . PHE F 2 11 ? 234.106 223.007 252.584 1.00 108.03 11 PHE F C 1
ATOM 12803 O O . PHE F 2 11 ? 233.512 223.667 251.726 1.00 121.65 11 PHE F O 1
ATOM 12811 N N . TYR F 2 12 ? 234.878 221.967 252.296 1.00 96.91 12 TYR F N 1
ATOM 12812 C CA . TYR F 2 12 ? 235.013 221.433 250.951 1.00 95.85 12 TYR F CA 1
ATOM 12813 C C . TYR F 2 12 ? 234.312 220.086 250.896 1.00 95.73 12 TYR F C 1
ATOM 12814 O O . TYR F 2 12 ? 234.547 219.226 251.750 1.00 103.06 12 TYR F O 1
ATOM 12823 N N . VAL F 2 13 ? 233.464 219.902 249.892 1.00 98.27 13 VAL F N 1
ATOM 12824 C CA . VAL F 2 13 ? 232.772 218.640 249.662 1.00 98.80 13 VAL F CA 1
ATOM 12825 C C . VAL F 2 13 ? 233.296 218.035 248.371 1.00 106.09 13 VAL F C 1
ATOM 12826 O O . VAL F 2 13 ? 233.248 218.674 247.314 1.00 117.81 13 VAL F O 1
ATOM 12830 N N . LEU F 2 14 ? 233.789 216.804 248.453 1.00 111.84 14 LEU F N 1
ATOM 12831 C CA . LEU F 2 14 ? 234.112 216.014 247.275 1.00 110.11 14 LEU F CA 1
ATOM 12832 C C . LEU F 2 14 ? 232.925 215.110 246.983 1.00 111.52 14 LEU F C 1
ATOM 12833 O O . LEU F 2 14 ? 232.562 214.269 247.811 1.00 116.07 14 LEU F O 1
ATOM 12838 N N . VAL F 2 15 ? 232.328 215.281 245.809 1.00 132.39 15 VAL F N 1
ATOM 12839 C CA . VAL F 2 15 ? 231.081 214.613 245.464 1.00 132.24 15 VAL F CA 1
ATOM 12840 C C . VAL F 2 15 ? 231.163 214.124 244.026 1.00 137.12 15 VAL F C 1
ATOM 12841 O O . VAL F 2 15 ? 231.718 214.803 243.156 1.00 141.73 15 VAL F O 1
ATOM 12845 N N . SER F 2 16 ? 230.628 212.932 243.783 1.00 159.24 16 SER F N 1
ATOM 12846 C CA . SER F 2 16 ? 230.542 212.378 242.443 1.00 160.74 16 SER F CA 1
ATOM 12847 C C . SER F 2 16 ? 229.112 211.935 242.174 1.00 162.14 16 SER F C 1
ATOM 12848 O O . SER F 2 16 ? 228.322 211.720 243.096 1.00 164.44 16 SER F O 1
ATOM 12851 N N . ALA F 2 17 ? 228.787 211.797 240.891 1.00 168.51 17 ALA F N 1
ATOM 12852 C CA . ALA F 2 17 ? 227.515 211.207 240.496 1.00 168.20 17 ALA F CA 1
ATOM 12853 C C . ALA F 2 17 ? 227.740 209.974 239.635 1.00 168.96 17 ALA F C 1
ATOM 12854 O O . ALA F 2 17 ? 227.174 209.862 238.544 1.00 171.05 17 ALA F O 1
ATOM 12856 N N . PHE F 2 18 ? 228.560 209.048 240.112 1.00 171.03 18 PHE F N 1
ATOM 12857 C CA . PHE F 2 18 ? 228.885 207.843 239.368 1.00 171.60 18 PHE F CA 1
ATOM 12858 C C . PHE F 2 18 ? 228.349 206.616 240.092 1.00 172.11 18 PHE F C 1
ATOM 12859 O O . PHE F 2 18 ? 227.949 206.671 241.257 1.00 171.52 18 PHE F O 1
ATOM 12867 N N . ARG F 2 19 ? 228.357 205.495 239.376 1.00 178.98 19 ARG F N 1
ATOM 12868 C CA . ARG F 2 19 ? 227.970 204.210 239.935 1.00 178.74 19 ARG F CA 1
ATOM 12869 C C . ARG F 2 19 ? 228.809 203.126 239.277 1.00 179.17 19 ARG F C 1
ATOM 12870 O O . ARG F 2 19 ? 229.257 203.277 238.137 1.00 178.06 19 ARG F O 1
ATOM 12878 N N . SER F 2 20 ? 229.013 202.032 240.002 1.00 181.21 20 SER F N 1
ATOM 12879 C CA . SER F 2 20 ? 229.825 200.930 239.508 1.00 180.78 20 SER F CA 1
ATOM 12880 C C . SER F 2 20 ? 229.032 199.946 238.659 1.00 181.43 20 SER F C 1
ATOM 12881 O O . SER F 2 20 ? 229.614 198.982 238.151 1.00 181.56 20 SER F O 1
ATOM 12884 N N . ASN F 2 21 ? 227.727 200.162 238.492 1.00 176.93 21 ASN F N 1
ATOM 12885 C CA . ASN F 2 21 ? 226.866 199.218 237.790 1.00 175.97 21 ASN F CA 1
ATOM 12886 C C . ASN F 2 21 ? 226.202 199.837 236.565 1.00 176.21 21 ASN F C 1
ATOM 12887 O O . ASN F 2 21 ? 225.224 199.284 236.053 1.00 176.67 21 ASN F O 1
ATOM 12889 N N . LEU F 2 22 ? 226.709 200.967 236.079 1.00 177.51 22 LEU F N 1
ATOM 12890 C CA . LEU F 2 22 ? 226.074 201.687 234.987 1.00 178.46 22 LEU F CA 1
ATOM 12891 C C . LEU F 2 22 ? 227.076 201.927 233.867 1.00 178.71 22 LEU F C 1
ATOM 12892 O O . LEU F 2 22 ? 228.292 201.893 234.070 1.00 176.77 22 LEU F O 1
ATOM 12897 N N . CYS F 2 23 ? 226.540 202.169 232.673 1.00 184.58 23 CYS F N 1
ATOM 12898 C CA . CYS F 2 23 ? 227.371 202.509 231.527 1.00 184.22 23 CYS F CA 1
ATOM 12899 C C . CYS F 2 23 ? 228.027 203.866 231.740 1.00 183.07 23 CYS F C 1
ATOM 12900 O O . CYS F 2 23 ? 227.372 204.825 232.160 1.00 182.37 23 CYS F O 1
ATOM 12903 N N . ASP F 2 24 ? 229.329 203.943 231.454 1.00 185.65 24 ASP F N 1
ATOM 12904 C CA . ASP F 2 24 ? 230.059 205.194 231.624 1.00 185.62 24 ASP F CA 1
ATOM 12905 C C . ASP F 2 24 ? 229.495 206.314 230.762 1.00 184.80 24 ASP F C 1
ATOM 12906 O O . ASP F 2 24 ? 229.671 207.490 231.100 1.00 183.93 24 ASP F O 1
ATOM 12911 N N . GLU F 2 25 ? 228.831 205.978 229.654 1.00 182.66 25 GLU F N 1
ATOM 12912 C CA . GLU F 2 25 ? 228.107 206.987 228.889 1.00 183.18 25 GLU F CA 1
ATOM 12913 C C . GLU F 2 25 ? 227.022 207.643 229.734 1.00 184.66 25 GLU F C 1
ATOM 12914 O O . GLU F 2 25 ? 226.852 208.867 229.703 1.00 182.78 25 GLU F O 1
ATOM 12920 N N . VAL F 2 26 ? 226.279 206.840 230.498 1.00 184.11 26 VAL F N 1
ATOM 12921 C CA . VAL F 2 26 ? 225.241 207.382 231.369 1.00 183.62 26 VAL F CA 1
ATOM 12922 C C . VAL F 2 26 ? 225.860 208.157 232.525 1.00 183.69 26 VAL F C 1
ATOM 12923 O O . VAL F 2 26 ? 225.390 209.243 232.885 1.00 182.18 26 VAL F O 1
ATOM 12927 N N . ASN F 2 27 ? 226.917 207.607 233.130 1.00 181.46 27 ASN F N 1
ATOM 12928 C CA . ASN F 2 27 ? 227.583 208.270 234.247 1.00 178.78 27 ASN F CA 1
ATOM 12929 C C . ASN F 2 27 ? 228.022 209.685 233.892 1.00 178.17 27 ASN F C 1
ATOM 12930 O O . ASN F 2 27 ? 227.858 210.612 234.693 1.00 179.50 27 ASN F O 1
ATOM 12935 N N . MET F 2 28 ? 228.588 209.872 232.697 1.00 176.67 28 MET F N 1
ATOM 12936 C CA . MET F 2 28 ? 229.010 211.208 232.289 1.00 176.86 28 MET F CA 1
ATOM 12937 C C . MET F 2 28 ? 227.826 212.161 232.193 1.00 176.99 28 MET F C 1
ATOM 12938 O O . MET F 2 28 ? 227.932 213.334 232.571 1.00 177.47 28 MET F O 1
ATOM 12943 N N . SER F 2 29 ? 226.692 211.681 231.680 1.00 174.97 29 SER F N 1
ATOM 12944 C CA . SER F 2 29 ? 225.493 212.512 231.633 1.00 175.27 29 SER F CA 1
ATOM 12945 C C . SER F 2 29 ? 225.053 212.910 233.036 1.00 176.43 29 SER F C 1
ATOM 12946 O O . SER F 2 29 ? 224.749 214.080 233.298 1.00 176.70 29 SER F O 1
ATOM 12949 N N . ARG F 2 30 ? 225.000 211.937 233.948 1.00 171.35 30 ARG F N 1
ATOM 12950 C CA . ARG F 2 30 ? 224.677 212.220 235.343 1.00 169.30 30 ARG F CA 1
ATOM 12951 C C . ARG F 2 30 ? 225.624 213.261 235.927 1.00 169.39 30 ARG F C 1
ATOM 12952 O O . ARG F 2 30 ? 225.192 214.202 236.603 1.00 167.72 30 ARG F O 1
ATOM 12960 N N . HIS F 2 31 ? 226.925 213.103 235.676 1.00 169.10 31 HIS F N 1
ATOM 12961 C CA . HIS F 2 31 ? 227.908 214.036 236.218 1.00 166.94 31 HIS F CA 1
ATOM 12962 C C . HIS F 2 31 ? 227.690 215.450 235.695 1.00 167.32 31 HIS F C 1
ATOM 12963 O O . HIS F 2 31 ? 227.742 216.417 236.463 1.00 168.38 31 HIS F O 1
ATOM 12970 N N . ARG F 2 32 ? 227.445 215.591 234.392 1.00 167.92 32 ARG F N 1
ATOM 12971 C CA . ARG F 2 32 ? 227.140 216.906 233.837 1.00 166.77 32 ARG F CA 1
ATOM 12972 C C . ARG F 2 32 ? 225.863 217.476 234.438 1.00 166.50 32 ARG F C 1
ATOM 12973 O O . ARG F 2 32 ? 225.781 218.678 234.719 1.00 167.68 32 ARG F O 1
ATOM 12981 N N . HIS F 2 33 ? 224.852 216.629 234.634 1.00 172.04 33 HIS F N 1
ATOM 12982 C CA . HIS F 2 33 ? 223.594 217.086 235.215 1.00 173.52 33 HIS F CA 1
ATOM 12983 C C . HIS F 2 33 ? 223.792 217.572 236.648 1.00 175.31 33 HIS F C 1
ATOM 12984 O O . HIS F 2 33 ? 223.326 218.657 237.016 1.00 175.38 33 HIS F O 1
ATOM 12991 N N . MET F 2 34 ? 224.471 216.772 237.473 1.00 167.76 34 MET F N 1
ATOM 12992 C CA . MET F 2 34 ? 224.759 217.176 238.848 1.00 165.16 34 MET F CA 1
ATOM 12993 C C . MET F 2 34 ? 225.496 218.509 238.903 1.00 163.57 34 MET F C 1
ATOM 12994 O O . MET F 2 34 ? 225.148 219.388 239.700 1.00 164.09 34 MET F O 1
ATOM 12999 N N . VAL F 2 35 ? 226.531 218.671 238.075 1.00 157.46 35 VAL F N 1
ATOM 13000 C CA . VAL F 2 35 ? 227.274 219.930 238.051 1.00 157.52 35 VAL F CA 1
ATOM 13001 C C . VAL F 2 35 ? 226.348 221.096 237.730 1.00 159.07 35 VAL F C 1
ATOM 13002 O O . VAL F 2 35 ? 226.443 222.170 238.337 1.00 159.13 35 VAL F O 1
ATOM 13006 N N . SER F 2 36 ? 225.444 220.906 236.767 1.00 162.23 36 SER F N 1
ATOM 13007 C CA . SER F 2 36 ? 224.477 221.947 236.437 1.00 159.78 36 SER F CA 1
ATOM 13008 C C . SER F 2 36 ? 223.617 222.304 237.644 1.00 161.11 36 SER F C 1
ATOM 13009 O O . SER F 2 36 ? 223.409 223.484 237.946 1.00 161.88 36 SER F O 1
ATOM 13012 N N . THR F 2 37 ? 223.101 221.288 238.340 1.00 160.25 37 THR F N 1
ATOM 13013 C CA . THR F 2 37 ? 222.261 221.533 239.509 1.00 159.42 37 THR F CA 1
ATOM 13014 C C . THR F 2 37 ? 223.009 222.302 240.589 1.00 161.44 37 THR F C 1
ATOM 13015 O O . THR F 2 37 ? 222.465 223.242 241.181 1.00 160.59 37 THR F O 1
ATOM 13019 N N . LEU F 2 38 ? 224.254 221.913 240.867 1.00 159.20 38 LEU F N 1
ATOM 13020 C CA . LEU F 2 38 ? 225.049 222.629 241.861 1.00 156.38 38 LEU F CA 1
ATOM 13021 C C . LEU F 2 38 ? 225.275 224.080 241.455 1.00 156.51 38 LEU F C 1
ATOM 13022 O O . LEU F 2 38 ? 225.176 224.988 242.287 1.00 156.31 38 LEU F O 1
ATOM 13027 N N . ARG F 2 39 ? 225.580 224.318 240.178 1.00 156.73 39 ARG F N 1
ATOM 13028 C CA . ARG F 2 39 ? 225.785 225.683 239.710 1.00 154.91 39 ARG F CA 1
ATOM 13029 C C . ARG F 2 39 ? 224.485 226.475 239.675 1.00 156.30 39 ARG F C 1
ATOM 13030 O O . ARG F 2 39 ? 224.509 227.706 239.781 1.00 154.96 39 ARG F O 1
ATOM 13038 N N . ALA F 2 40 ? 223.348 225.794 239.525 1.00 168.40 40 ALA F N 1
ATOM 13039 C CA . ALA F 2 40 ? 222.070 226.487 239.409 1.00 167.59 40 ALA F CA 1
ATOM 13040 C C . ALA F 2 40 ? 221.641 227.163 240.704 1.00 168.80 40 ALA F C 1
ATOM 13041 O O . ALA F 2 40 ? 220.851 228.112 240.655 1.00 168.60 40 ALA F O 1
ATOM 13043 N N . ALA F 2 41 ? 222.133 226.708 241.854 1.00 171.06 41 ALA F N 1
ATOM 13044 C CA . ALA F 2 41 ? 221.718 227.233 243.155 1.00 169.72 41 ALA F CA 1
ATOM 13045 C C . ALA F 2 41 ? 222.937 227.475 244.035 1.00 169.85 41 ALA F C 1
ATOM 13046 O O . ALA F 2 41 ? 223.129 226.800 245.054 1.00 169.32 41 ALA F O 1
ATOM 13048 N N . PRO F 2 42 ? 223.792 228.435 243.667 1.00 166.74 42 PRO F N 1
ATOM 13049 C CA . PRO F 2 42 ? 225.010 228.667 244.460 1.00 165.50 42 PRO F CA 1
ATOM 13050 C C . PRO F 2 42 ? 224.733 229.173 245.864 1.00 165.44 42 PRO F C 1
ATOM 13051 O O . PRO F 2 42 ? 225.579 228.989 246.747 1.00 166.48 42 PRO F O 1
ATOM 13055 N N . GLY F 2 43 ? 223.580 229.802 246.098 1.00 155.36 43 GLY F N 1
ATOM 13056 C CA . GLY F 2 43 ? 223.200 230.156 247.454 1.00 155.34 43 GLY F CA 1
ATOM 13057 C C . GLY F 2 43 ? 222.971 228.955 248.348 1.00 155.84 43 GLY F C 1
ATOM 13058 O O . GLY F 2 43 ? 223.231 229.013 249.552 1.00 154.45 43 GLY F O 1
ATOM 13059 N N . LEU F 2 44 ? 222.481 227.855 247.780 1.00 154.23 44 LEU F N 1
ATOM 13060 C CA . LEU F 2 44 ? 222.157 226.668 248.560 1.00 152.97 44 LEU F CA 1
ATOM 13061 C C . LEU F 2 44 ? 223.333 225.710 248.688 1.00 153.84 44 LEU F C 1
ATOM 13062 O O . LEU F 2 44 ? 223.548 225.138 249.762 1.00 153.64 44 LEU F O 1
ATOM 13067 N N . TYR F 2 45 ? 224.095 225.516 247.614 1.00 151.16 45 TYR F N 1
ATOM 13068 C CA . TYR F 2 45 ? 225.130 224.494 247.579 1.00 149.73 45 TYR F CA 1
ATOM 13069 C C . TYR F 2 45 ? 226.544 225.044 247.708 1.00 148.83 45 TYR F C 1
ATOM 13070 O O . TYR F 2 45 ? 227.467 224.267 247.969 1.00 150.16 45 TYR F O 1
ATOM 13079 N N . GLY F 2 46 ? 226.742 226.343 247.540 1.00 143.05 46 GLY F N 1
ATOM 13080 C CA . GLY F 2 46 ? 228.085 226.881 247.471 1.00 142.80 46 GLY F CA 1
ATOM 13081 C C . GLY F 2 46 ? 228.623 226.927 246.058 1.00 146.47 46 GLY F C 1
ATOM 13082 O O . GLY F 2 46 ? 227.920 226.688 245.072 1.00 149.00 46 GLY F O 1
ATOM 13083 N N . SER F 2 47 ? 229.912 227.242 245.964 1.00 138.99 47 SER F N 1
ATOM 13084 C CA . SER F 2 47 ? 230.570 227.466 244.684 1.00 136.76 47 SER F CA 1
ATOM 13085 C C . SER F 2 47 ? 231.325 226.212 244.263 1.00 134.37 47 SER F C 1
ATOM 13086 O O . SER F 2 47 ? 232.176 225.713 245.007 1.00 138.18 47 SER F O 1
ATOM 13089 N N . VAL F 2 48 ? 231.010 225.710 243.072 1.00 127.34 48 VAL F N 1
ATOM 13090 C CA . VAL F 2 48 ? 231.799 224.657 242.443 1.00 128.04 48 VAL F CA 1
ATOM 13091 C C . VAL F 2 48 ? 233.156 225.221 242.045 1.00 132.21 48 VAL F C 1
ATOM 13092 O O . VAL F 2 48 ? 233.245 226.132 241.215 1.00 135.39 48 VAL F O 1
ATOM 13096 N N . GLU F 2 49 ? 234.222 224.684 242.637 1.00 139.77 49 GLU F N 1
ATOM 13097 C CA . GLU F 2 49 ? 235.567 225.166 242.347 1.00 138.04 49 GLU F CA 1
ATOM 13098 C C . GLU F 2 49 ? 236.316 224.325 241.327 1.00 140.50 49 GLU F C 1
ATOM 13099 O O . GLU F 2 49 ? 237.098 224.879 240.548 1.00 143.34 49 GLU F O 1
ATOM 13105 N N . SER F 2 50 ? 236.107 223.012 241.301 1.00 143.76 50 SER F N 1
ATOM 13106 C CA . SER F 2 50 ? 236.765 222.177 240.307 1.00 145.14 50 SER F CA 1
ATOM 13107 C C . SER F 2 50 ? 235.849 221.031 239.914 1.00 145.73 50 SER F C 1
ATOM 13108 O O . SER F 2 50 ? 235.128 220.486 240.753 1.00 148.05 50 SER F O 1
ATOM 13111 N N . THR F 2 51 ? 235.887 220.674 238.633 1.00 149.15 51 THR F N 1
ATOM 13112 C CA . THR F 2 51 ? 235.151 219.532 238.116 1.00 148.59 51 THR F CA 1
ATOM 13113 C C . THR F 2 51 ? 236.054 218.476 237.499 1.00 149.71 51 THR F C 1
ATOM 13114 O O . THR F 2 51 ? 235.545 217.479 236.974 1.00 151.01 51 THR F O 1
ATOM 13118 N N . ASP F 2 52 ? 237.371 218.659 237.546 1.00 159.03 52 ASP F N 1
ATOM 13119 C CA . ASP F 2 52 ? 238.320 217.768 236.889 1.00 160.60 52 ASP F CA 1
ATOM 13120 C C . ASP F 2 52 ? 239.130 216.954 237.893 1.00 158.73 52 ASP F C 1
ATOM 13121 O O . ASP F 2 52 ? 240.331 216.742 237.717 1.00 160.74 52 ASP F O 1
ATOM 13126 N N . LEU F 2 53 ? 238.486 216.489 238.956 1.00 147.96 53 LEU F N 1
ATOM 13127 C CA . LEU F 2 53 ? 239.106 215.557 239.886 1.00 147.85 53 LEU F CA 1
ATOM 13128 C C . LEU F 2 53 ? 238.646 214.144 239.564 1.00 148.00 5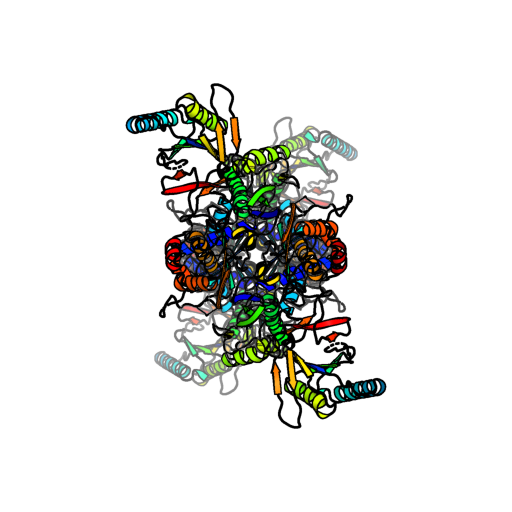3 LEU F C 1
ATOM 13129 O O . LEU F 2 53 ? 237.491 213.926 239.188 1.00 151.83 53 LEU F O 1
ATOM 13134 N N . THR F 2 54 ? 239.555 213.188 239.711 1.00 150.63 54 THR F N 1
ATOM 13135 C CA . THR F 2 54 ? 239.224 211.774 239.635 1.00 150.92 54 THR F CA 1
ATOM 13136 C C . THR F 2 54 ? 239.256 211.171 241.032 1.00 149.89 54 THR F C 1
ATOM 13137 O O . THR F 2 54 ? 240.089 211.548 241.861 1.00 151.95 54 THR F O 1
ATOM 13141 N N . GLY F 2 55 ? 238.348 210.229 241.290 1.00 153.37 55 GLY F N 1
ATOM 13142 C CA . GLY F 2 55 ? 238.388 209.425 242.489 1.00 153.52 55 GLY F CA 1
ATOM 13143 C C . GLY F 2 55 ? 239.004 208.060 242.243 1.00 154.09 55 GLY F C 1
ATOM 13144 O O . GLY F 2 55 ? 239.576 207.778 241.188 1.00 155.03 55 GLY F O 1
ATOM 13145 N N . CYS F 2 56 ? 238.870 207.196 243.245 1.00 157.47 56 CYS F N 1
ATOM 13146 C CA . CYS F 2 56 ? 239.355 205.824 243.164 1.00 158.03 56 CYS F CA 1
ATOM 13147 C C . CYS F 2 56 ? 238.796 205.051 244.349 1.00 159.25 56 CYS F C 1
ATOM 13148 O O . CYS F 2 56 ? 238.202 205.625 245.266 1.00 158.90 56 CYS F O 1
ATOM 13151 N N . TYR F 2 57 ? 239.001 203.737 244.318 1.00 167.73 57 TYR F N 1
ATOM 13152 C CA . TYR F 2 57 ? 238.560 202.849 245.385 1.00 169.23 57 TYR F CA 1
ATOM 13153 C C . TYR F 2 57 ? 239.190 201.484 245.161 1.00 170.00 57 TYR F C 1
ATOM 13154 O O . TYR F 2 57 ? 239.669 201.174 244.067 1.00 168.92 57 TYR F O 1
ATOM 13156 N N . ARG F 2 58 ? 239.183 200.674 246.215 1.00 170.26 58 ARG F N 1
ATOM 13157 C CA . ARG F 2 58 ? 239.761 199.337 246.162 1.00 169.97 58 ARG F CA 1
ATOM 13158 C C . ARG F 2 58 ? 239.239 198.479 247.308 1.00 168.87 58 ARG F C 1
ATOM 13159 O O . ARG F 2 58 ? 238.551 198.973 248.202 1.00 167.51 58 ARG F O 1
ATOM 13161 N N . PRO F 2 65 ? 241.372 198.721 240.274 1.00 171.45 65 PRO F N 1
ATOM 13162 C CA . PRO F 2 65 ? 241.011 200.003 240.887 1.00 173.79 65 PRO F CA 1
ATOM 13163 C C . PRO F 2 65 ? 240.098 200.841 239.998 1.00 175.22 65 PRO F C 1
ATOM 13164 O O . PRO F 2 65 ? 240.518 201.284 238.929 1.00 174.01 65 PRO F O 1
ATOM 13166 N N . THR F 2 66 ? 238.862 201.055 240.440 1.00 178.21 66 THR F N 1
ATOM 13167 C CA . THR F 2 66 ? 237.909 201.829 239.665 1.00 177.29 66 THR F CA 1
ATOM 13168 C C . THR F 2 66 ? 238.220 203.319 239.773 1.00 176.01 66 THR F C 1
ATOM 13169 O O . THR F 2 66 ? 239.049 203.755 240.575 1.00 177.60 66 THR F O 1
ATOM 13173 N N . GLU F 2 67 ? 237.531 204.109 238.952 1.00 169.69 67 GLU F N 1
ATOM 13174 C CA . GLU F 2 67 ? 237.699 205.554 238.943 1.00 171.05 67 GLU F CA 1
ATOM 13175 C C . GLU F 2 67 ? 236.352 206.213 238.687 1.00 171.28 67 GLU F C 1
ATOM 13176 O O . GLU F 2 67 ? 235.372 205.559 238.322 1.00 171.60 67 GLU F O 1
ATOM 13182 N N . GLU F 2 68 ? 236.319 207.530 238.875 1.00 167.36 68 GLU F N 1
ATOM 13183 C CA . GLU F 2 68 ? 235.123 208.326 238.644 1.00 167.02 68 GLU F CA 1
ATOM 13184 C C . GLU F 2 68 ? 235.505 209.796 238.674 1.00 166.88 68 GLU F C 1
ATOM 13185 O O . GLU F 2 68 ? 236.444 210.188 239.371 1.00 168.87 68 GLU F O 1
ATOM 13191 N N . LYS F 2 69 ? 234.766 210.602 237.917 1.00 159.15 69 LYS F N 1
ATOM 13192 C CA . LYS F 2 69 ? 234.896 212.048 238.023 1.00 158.00 69 LYS F CA 1
ATOM 13193 C C . LYS F 2 69 ? 234.259 212.551 239.311 1.00 158.68 69 LYS F C 1
ATOM 13194 O O . LYS F 2 69 ? 233.164 212.129 239.689 1.00 159.40 69 LYS F O 1
ATOM 13200 N N . THR F 2 70 ? 234.954 213.462 239.985 1.00 149.42 70 THR F N 1
ATOM 13201 C CA . THR F 2 70 ? 234.516 214.009 241.259 1.00 147.16 70 THR F CA 1
ATOM 13202 C C . THR F 2 70 ? 234.519 215.527 241.175 1.00 144.31 70 THR F C 1
ATOM 13203 O O . THR F 2 70 ? 235.377 216.117 240.513 1.00 148.09 70 THR F O 1
ATOM 13207 N N . VAL F 2 71 ? 233.551 216.156 241.836 1.00 129.92 71 VAL F N 1
ATOM 13208 C CA . VAL F 2 71 ? 233.458 217.607 241.918 1.00 127.24 71 VAL F CA 1
ATOM 13209 C C . VAL F 2 71 ? 233.827 218.033 243.331 1.00 129.44 71 VAL F C 1
ATOM 13210 O O . VAL F 2 71 ? 233.378 217.426 244.310 1.00 135.29 71 VAL F O 1
ATOM 13214 N N . ARG F 2 72 ? 234.644 219.076 243.436 1.00 117.85 72 ARG F N 1
ATOM 13215 C CA . ARG F 2 72 ? 234.890 219.759 244.698 1.00 114.89 72 ARG F CA 1
ATOM 13216 C C . ARG F 2 72 ? 234.010 220.999 244.788 1.00 115.62 72 ARG F C 1
ATOM 13217 O O . ARG F 2 72 ? 234.103 221.893 243.941 1.00 125.41 72 ARG F O 1
ATOM 13225 N N . VAL F 2 73 ? 233.166 221.050 245.814 1.00 108.68 73 VAL F N 1
ATOM 13226 C CA . VAL F 2 73 ? 232.319 222.202 246.096 1.00 111.44 73 VAL F CA 1
ATOM 13227 C C . VAL F 2 73 ? 232.817 222.867 247.370 1.00 114.34 73 VAL F C 1
ATOM 13228 O O . VAL F 2 73 ? 232.944 222.211 248.410 1.00 119.83 73 VAL F O 1
ATOM 13232 N N . ARG F 2 74 ? 233.103 224.163 247.289 1.00 122.75 74 ARG F N 1
ATOM 13233 C CA . ARG F 2 74 ? 233.432 224.962 248.463 1.00 120.36 74 ARG F CA 1
ATOM 13234 C C . ARG F 2 74 ? 232.151 225.465 249.116 1.00 124.85 74 ARG F C 1
ATOM 13235 O O . ARG F 2 74 ? 231.406 226.244 248.513 1.00 129.00 74 ARG F O 1
ATOM 13243 N N . CYS F 2 75 ? 231.903 225.026 250.345 1.00 134.50 75 CYS F N 1
ATOM 13244 C CA . CYS F 2 75 ? 230.720 225.417 251.098 1.00 128.40 75 CYS F CA 1
ATOM 13245 C C . CYS F 2 75 ? 231.109 226.437 252.159 1.00 132.35 75 CYS F C 1
ATOM 13246 O O . CYS F 2 75 ? 232.066 226.225 252.910 1.00 138.99 75 CYS F O 1
ATOM 13249 N N . LYS F 2 76 ? 230.361 227.539 252.218 1.00 137.50 76 LYS F N 1
ATOM 13250 C CA . LYS F 2 76 ? 230.655 228.598 253.176 1.00 140.66 76 LYS F CA 1
ATOM 13251 C C . LYS F 2 76 ? 230.287 228.227 254.607 1.00 139.43 76 LYS F C 1
ATOM 13252 O O . LYS F 2 76 ? 230.809 228.842 255.543 1.00 139.33 76 LYS F O 1
ATOM 13258 N N . ASP F 2 77 ? 229.422 227.238 254.809 1.00 142.79 77 ASP F N 1
ATOM 13259 C CA . ASP F 2 77 ? 228.978 226.906 256.154 1.00 142.77 77 ASP F CA 1
ATOM 13260 C C . ASP F 2 77 ? 228.643 225.421 256.206 1.00 144.75 77 ASP F C 1
ATOM 13261 O O . ASP F 2 77 ? 228.593 224.738 255.181 1.00 148.67 77 ASP F O 1
ATOM 13266 N N . LYS F 2 78 ? 228.411 224.923 257.424 1.00 134.71 78 LYS F N 1
ATOM 13267 C CA . LYS F 2 78 ? 228.072 223.516 257.599 1.00 133.86 78 LYS F CA 1
ATOM 13268 C C . LYS F 2 78 ? 226.706 223.194 257.011 1.00 138.15 78 LYS F C 1
ATOM 13269 O O . LYS F 2 78 ? 226.472 222.064 256.570 1.00 142.04 78 LYS F O 1
ATOM 13275 N N . ALA F 2 79 ? 225.797 224.170 256.989 1.00 142.44 79 ALA F N 1
ATOM 13276 C CA . ALA F 2 79 ? 224.457 223.924 256.468 1.00 142.01 79 ALA F CA 1
ATOM 13277 C C . ALA F 2 79 ? 224.485 223.704 254.962 1.00 142.66 79 ALA F C 1
ATOM 13278 O O . ALA F 2 79 ? 223.814 222.802 254.447 1.00 144.59 79 ALA F O 1
ATOM 13280 N N . GLN F 2 80 ? 225.253 224.523 254.242 1.00 138.44 80 GLN F N 1
ATOM 13281 C CA . GLN F 2 80 ? 225.437 224.313 252.810 1.00 138.02 80 GLN F CA 1
ATOM 13282 C C . GLN F 2 80 ? 226.032 222.939 252.529 1.00 139.26 80 GLN F C 1
ATOM 13283 O O . GLN F 2 80 ? 225.584 222.230 251.620 1.00 142.28 80 GLN F O 1
ATOM 13289 N N . ALA F 2 81 ? 227.053 222.551 253.296 1.00 137.87 81 ALA F N 1
ATOM 13290 C CA . ALA F 2 81 ? 227.678 221.247 253.100 1.00 137.18 81 ALA F CA 1
ATOM 13291 C C . ALA F 2 81 ? 226.670 220.117 253.257 1.00 139.22 81 ALA F C 1
ATOM 13292 O O . ALA F 2 81 ? 226.734 219.115 252.537 1.00 143.76 81 ALA F O 1
ATOM 13294 N N . LEU F 2 82 ? 225.734 220.257 254.196 1.00 147.68 82 LEU F N 1
ATOM 13295 C CA . LEU F 2 82 ? 224.706 219.237 254.366 1.00 146.89 82 LEU F CA 1
ATOM 13296 C C . LEU F 2 82 ? 223.778 219.174 253.160 1.00 149.53 82 LEU F C 1
ATOM 13297 O O . LEU F 2 82 ? 223.348 218.086 252.760 1.00 152.53 82 LEU F O 1
ATOM 13302 N N . ASN F 2 83 ? 223.458 220.326 252.565 1.00 150.94 83 ASN F N 1
ATOM 13303 C CA . ASN F 2 83 ? 222.602 220.324 251.383 1.00 149.81 83 ASN F CA 1
ATOM 13304 C C . ASN F 2 83 ? 223.274 219.627 250.207 1.00 147.90 83 ASN F C 1
ATOM 13305 O O . ASN F 2 83 ? 222.620 218.890 249.461 1.00 147.30 83 ASN F O 1
ATOM 13310 N N . VAL F 2 84 ? 224.575 219.851 250.022 1.00 141.82 84 VAL F N 1
ATOM 13311 C CA . VAL F 2 84 ? 225.317 219.127 248.993 1.00 141.27 84 VAL F CA 1
ATOM 13312 C C . VAL F 2 84 ? 225.317 217.633 249.289 1.00 143.09 84 VAL F C 1
ATOM 13313 O O . VAL F 2 84 ? 225.074 216.804 248.405 1.00 147.05 84 VAL F O 1
ATOM 13317 N N . ALA F 2 85 ? 225.600 217.269 250.542 1.00 148.69 85 ALA F N 1
ATOM 13318 C CA . ALA F 2 85 ? 225.586 215.863 250.933 1.00 146.89 85 ALA F CA 1
ATOM 13319 C C . ALA F 2 85 ? 224.213 215.240 250.726 1.00 149.83 85 ALA F C 1
ATOM 13320 O O . ALA F 2 85 ? 224.103 214.112 250.231 1.00 152.33 85 ALA F O 1
ATOM 13322 N N . ARG F 2 86 ? 223.153 215.956 251.107 1.00 166.17 86 ARG F N 1
ATOM 13323 C CA . ARG F 2 86 ? 221.802 215.435 250.924 1.00 165.20 86 ARG F CA 1
ATOM 13324 C C . ARG F 2 86 ? 221.485 215.228 249.449 1.00 166.30 86 ARG F C 1
ATOM 13325 O O . ARG F 2 86 ? 220.895 214.210 249.071 1.00 168.33 86 ARG F O 1
ATOM 13333 N N . LEU F 2 87 ? 221.859 216.192 248.605 1.00 162.26 87 LEU F N 1
ATOM 13334 C CA . LEU F 2 87 ? 221.641 216.060 247.167 1.00 163.68 87 LEU F CA 1
ATOM 13335 C C . LEU F 2 87 ? 222.277 214.788 246.622 1.00 163.08 87 LEU F C 1
ATOM 13336 O O . LEU F 2 87 ? 221.639 214.026 245.888 1.00 165.70 87 LEU F O 1
ATOM 13341 N N . ALA F 2 88 ? 223.542 214.544 246.967 1.00 161.55 88 ALA F N 1
ATOM 13342 C CA . ALA F 2 88 ? 224.220 213.339 246.501 1.00 161.10 88 ALA F CA 1
ATOM 13343 C C . ALA F 2 88 ? 223.518 212.081 246.997 1.00 163.02 88 ALA F C 1
ATOM 13344 O O . ALA F 2 88 ? 223.240 211.162 246.218 1.00 166.37 88 ALA F O 1
ATOM 13346 N N . CYS F 2 89 ? 223.229 212.018 248.298 1.00 176.44 89 CYS F N 1
ATOM 13347 C CA . CYS F 2 89 ? 222.702 210.787 248.875 1.00 178.15 89 CYS F CA 1
ATOM 13348 C C . CYS F 2 89 ? 221.269 210.519 248.434 1.00 177.85 89 CYS F C 1
ATOM 13349 O O . CYS F 2 89 ? 220.885 209.358 248.257 1.00 177.03 89 CYS F O 1
ATOM 13352 N N . ASN F 2 90 ? 220.467 211.567 248.257 1.00 181.49 90 ASN F N 1
ATOM 13353 C CA . ASN F 2 90 ? 219.055 211.391 247.939 1.00 181.41 90 ASN F CA 1
ATOM 13354 C C . ASN F 2 90 ? 218.790 211.375 246.437 1.00 181.00 90 ASN F C 1
ATOM 13355 O O . ASN F 2 90 ? 218.057 210.511 245.946 1.00 181.32 90 ASN F O 1
ATOM 13360 N N . GLU F 2 91 ? 219.374 212.314 245.695 1.00 179.69 91 GLU F N 1
ATOM 13361 C CA . GLU F 2 91 ? 219.090 212.417 244.269 1.00 179.86 91 GLU F CA 1
ATOM 13362 C C . GLU F 2 91 ? 219.997 211.543 243.413 1.00 180.82 91 GLU F C 1
ATOM 13363 O O . GLU F 2 91 ? 219.538 210.993 242.405 1.00 181.54 91 GLU F O 1
ATOM 13369 N N . TRP F 2 92 ? 221.260 211.370 243.798 1.00 172.74 92 TRP F N 1
ATOM 13370 C CA . TRP F 2 92 ? 222.206 210.602 243.000 1.00 169.69 92 TRP F CA 1
ATOM 13371 C C . TRP F 2 92 ? 222.592 209.283 243.655 1.00 170.09 92 TRP F C 1
ATOM 13372 O O . TRP F 2 92 ? 223.561 208.648 243.226 1.00 169.34 92 TRP F O 1
ATOM 13383 N N . GLU F 2 93 ? 221.855 208.861 244.683 1.00 180.49 93 GLU F N 1
ATOM 13384 C CA . GLU F 2 93 ? 222.017 207.547 245.305 1.00 181.41 93 GLU F CA 1
ATOM 13385 C C . GLU F 2 93 ? 223.432 207.310 245.827 1.00 180.43 93 GLU F C 1
ATOM 13386 O O . GLU F 2 93 ? 223.886 206.167 245.912 1.00 180.25 93 GLU F O 1
ATOM 13392 N N . GLN F 2 94 ? 224.145 208.376 246.176 1.00 173.38 94 GLN F N 1
ATOM 13393 C CA . GLN F 2 94 ? 225.498 208.217 246.687 1.00 171.76 94 GLN F CA 1
ATOM 13394 C C . GLN F 2 94 ? 225.469 207.664 248.107 1.00 173.26 94 GLN F C 1
ATOM 13395 O O . GLN F 2 94 ? 224.548 207.930 248.883 1.00 173.09 94 GLN F O 1
ATOM 13401 N N . ASP F 2 95 ? 226.498 206.886 248.446 1.00 176.21 95 ASP F N 1
ATOM 13402 C CA . ASP F 2 95 ? 226.602 206.356 249.800 1.00 176.18 95 ASP F CA 1
ATOM 13403 C C . ASP F 2 95 ? 227.051 207.422 250.790 1.00 177.36 95 ASP F C 1
ATOM 13404 O O . ASP F 2 95 ? 226.484 207.536 251.882 1.00 176.19 95 ASP F O 1
ATOM 13409 N N . CYS F 2 96 ? 228.057 208.211 250.426 1.00 166.02 96 CYS F N 1
ATOM 13410 C CA . CYS F 2 96 ? 228.535 209.289 251.281 1.00 162.98 96 CYS F CA 1
ATOM 13411 C C . CYS F 2 96 ? 229.278 210.295 250.417 1.00 160.96 96 CYS F C 1
ATOM 13412 O O . CYS F 2 96 ? 229.582 210.040 249.250 1.00 162.39 96 CYS F O 1
ATOM 13415 N N . VAL F 2 97 ? 229.574 211.446 251.012 1.00 131.35 97 VAL F N 1
ATOM 13416 C CA . VAL F 2 97 ? 230.510 212.404 250.442 1.00 129.38 97 VAL F CA 1
ATOM 13417 C C . VAL F 2 97 ? 231.630 212.646 251.440 1.00 131.48 97 VAL F C 1
ATOM 13418 O O . VAL F 2 97 ? 231.444 212.530 252.656 1.00 137.12 97 VAL F O 1
ATOM 13422 N N . LEU F 2 98 ? 232.808 212.969 250.917 1.00 117.08 98 LEU F N 1
ATOM 13423 C CA . LEU F 2 98 ? 233.933 213.371 251.747 1.00 114.49 98 LEU F CA 1
ATOM 13424 C C . LEU F 2 98 ? 233.875 214.872 251.989 1.00 118.06 98 LEU F C 1
ATOM 13425 O O . LEU F 2 98 ? 233.777 215.656 251.041 1.00 124.67 98 LEU F O 1
ATOM 13430 N N . VAL F 2 99 ? 233.927 215.267 253.257 1.00 108.35 99 VAL F N 1
ATOM 13431 C CA . VAL F 2 99 ? 233.917 216.670 253.652 1.00 103.51 99 VAL F CA 1
ATOM 13432 C C . VAL F 2 99 ? 235.112 216.915 254.557 1.00 107.32 99 VAL F C 1
ATOM 13433 O O . VAL F 2 99 ? 235.317 216.180 255.528 1.00 118.77 99 VAL F O 1
ATOM 13437 N N . TYR F 2 100 ? 235.897 217.941 254.244 1.00 94.69 100 TYR F N 1
ATOM 13438 C CA . TYR F 2 100 ? 237.052 218.281 255.059 1.00 100.37 100 TYR F CA 1
ATOM 13439 C C . TYR F 2 100 ? 237.095 219.784 255.281 1.00 101.78 100 TYR F C 1
ATOM 13440 O O . TYR F 2 100 ? 236.564 220.567 254.491 1.00 107.89 100 TYR F O 1
ATOM 13449 N N . LYS F 2 101 ? 237.742 220.177 256.375 1.00 97.87 101 LYS F N 1
ATOM 13450 C CA . LYS F 2 101 ? 237.808 221.575 256.765 1.00 91.82 101 LYS F CA 1
ATOM 13451 C C . LYS F 2 101 ? 238.677 222.358 255.785 1.00 94.28 101 LYS F C 1
ATOM 13452 O O . LYS F 2 101 ? 239.209 221.824 254.810 1.00 107.79 101 LYS F O 1
ATOM 13458 N N . SER F 2 102 ? 238.830 223.652 256.058 1.00 86.48 102 SER F N 1
ATOM 13459 C CA . SER F 2 102 ? 239.466 224.542 255.096 1.00 85.37 102 SER F CA 1
ATOM 13460 C C . SER F 2 102 ? 240.985 224.439 255.142 1.00 97.21 102 SER F C 1
ATOM 13461 O O . SER F 2 102 ? 241.620 224.037 254.163 1.00 108.92 102 SER F O 1
ATOM 13464 N N . GLN F 2 103 ? 241.588 224.799 256.271 1.00 89.67 103 GLN F N 1
ATOM 13465 C CA . GLN F 2 103 ? 243.041 224.846 256.368 1.00 83.23 103 GLN F CA 1
ATOM 13466 C C . GLN F 2 103 ? 243.637 223.596 256.993 1.00 87.74 103 GLN F C 1
ATOM 13467 O O . GLN F 2 103 ? 244.678 223.119 256.534 1.00 101.05 103 GLN F O 1
ATOM 13473 N N . THR F 2 104 ? 243.005 223.055 258.032 1.00 83.21 104 THR F N 1
ATOM 13474 C CA . THR F 2 104 ? 243.519 221.848 258.663 1.00 85.54 104 THR F CA 1
ATOM 13475 C C . THR F 2 104 ? 243.259 220.604 257.828 1.00 88.19 104 THR F C 1
ATOM 13476 O O . THR F 2 104 ? 243.945 219.595 258.016 1.00 89.70 104 THR F O 1
ATOM 13480 N N . HIS F 2 105 ? 242.290 220.658 256.914 1.00 91.73 105 HIS F N 1
ATOM 13481 C CA . HIS F 2 105 ? 241.906 219.514 256.087 1.00 89.73 105 HIS F CA 1
ATOM 13482 C C . HIS F 2 105 ? 241.502 218.315 256.939 1.00 97.26 105 HIS F C 1
ATOM 13483 O O . HIS F 2 105 ? 241.779 217.166 256.595 1.00 105.42 105 HIS F O 1
ATOM 13490 N N . THR F 2 106 ? 240.839 218.583 258.060 1.00 97.03 106 THR F N 1
ATOM 13491 C CA . THR F 2 106 ? 240.294 217.515 258.891 1.00 94.08 106 THR F CA 1
ATOM 13492 C C . THR F 2 106 ? 239.079 216.924 258.191 1.00 96.69 106 THR F C 1
ATOM 13493 O O . THR F 2 106 ? 238.032 217.570 258.100 1.00 104.10 106 THR F O 1
ATOM 13497 N N . ALA F 2 107 ? 239.210 215.699 257.700 1.00 110.16 107 ALA F N 1
ATOM 13498 C CA . ALA F 2 107 ? 238.205 215.103 256.836 1.00 111.93 107 ALA F CA 1
ATOM 13499 C C . ALA F 2 107 ? 237.286 214.168 257.611 1.00 112.84 107 ALA F C 1
ATOM 13500 O O . ALA F 2 107 ? 237.647 213.615 258.652 1.00 118.85 107 ALA F O 1
ATOM 13502 N N . GLY F 2 108 ? 236.082 213.999 257.076 1.00 126.89 108 GLY F N 1
ATOM 13503 C CA . GLY F 2 108 ? 235.133 213.047 257.618 1.00 129.26 108 GLY F CA 1
ATOM 13504 C C . GLY F 2 108 ? 234.130 212.651 256.563 1.00 130.81 108 GLY F C 1
ATOM 13505 O O . GLY F 2 108 ? 233.867 213.404 255.621 1.00 132.34 108 GLY F O 1
ATOM 13506 N N . LEU F 2 109 ? 233.562 211.460 256.723 1.00 150.23 109 LEU F N 1
ATOM 13507 C CA . LEU F 2 109 ? 232.495 210.992 255.850 1.00 149.36 109 LEU F CA 1
ATOM 13508 C C . LEU F 2 109 ? 231.145 211.398 256.422 1.00 152.19 109 LEU F C 1
ATOM 13509 O O . LEU F 2 109 ? 230.879 211.193 257.610 1.00 156.76 109 LEU F O 1
ATOM 13514 N N . VAL F 2 110 ? 230.298 211.974 255.575 1.00 154.35 110 VAL F N 1
ATOM 13515 C CA . VAL F 2 110 ? 228.955 212.393 255.957 1.00 155.00 110 VAL F CA 1
ATOM 13516 C C . VAL F 2 110 ? 227.958 211.486 255.253 1.00 156.18 110 VAL F C 1
ATOM 13517 O O . VAL F 2 110 ? 227.968 211.378 254.021 1.00 157.68 110 VAL F O 1
ATOM 13521 N N . TYR F 2 111 ? 227.102 210.832 256.032 1.00 165.45 111 TYR F N 1
ATOM 13522 C CA . TYR F 2 111 ? 226.018 210.008 255.504 1.00 163.68 111 TYR F CA 1
ATOM 13523 C C . TYR F 2 111 ? 224.715 210.779 255.690 1.00 163.45 111 TYR F C 1
ATOM 13524 O O . TYR F 2 111 ? 223.986 210.588 256.663 1.00 163.10 111 TYR F O 1
ATOM 13533 N N . ALA F 2 112 ? 224.424 211.664 254.739 1.00 175.37 112 ALA F N 1
ATOM 13534 C CA . ALA F 2 112 ? 223.202 212.455 254.765 1.00 176.14 112 ALA F CA 1
ATOM 13535 C C . ALA F 2 112 ? 222.005 211.714 254.187 1.00 177.37 112 ALA F C 1
ATOM 13536 O O . ALA F 2 112 ? 221.045 212.362 253.752 1.00 175.75 112 ALA F O 1
ATOM 13538 N N . LYS F 2 113 ? 222.048 210.384 254.159 1.00 181.74 113 LYS F N 1
ATOM 13539 C CA . LYS F 2 113 ? 220.965 209.608 253.573 1.00 180.72 113 LYS F CA 1
ATOM 13540 C C . LYS F 2 113 ? 219.664 209.848 254.328 1.00 180.90 113 LYS F C 1
ATOM 13541 O O . LYS F 2 113 ? 219.645 209.926 255.559 1.00 180.18 113 LYS F O 1
ATOM 13547 N N . GLY F 2 114 ? 218.574 209.966 253.581 1.00 190.10 114 GLY F N 1
ATOM 13548 C CA . GLY F 2 114 ? 217.274 210.226 254.158 1.00 189.71 114 GLY F CA 1
ATOM 13549 C C . GLY F 2 114 ? 216.841 211.671 253.973 1.00 191.88 114 GLY F C 1
ATOM 13550 O O . GLY F 2 114 ? 217.633 212.558 253.646 1.00 193.09 114 GLY F O 1
ATOM 13551 N N . ILE F 2 115 ? 215.547 211.906 254.192 1.00 201.83 115 ILE F N 1
ATOM 13552 C CA . ILE F 2 115 ? 215.004 213.252 254.037 1.00 202.16 115 ILE F CA 1
ATOM 13553 C C . ILE F 2 115 ? 215.429 214.140 255.198 1.00 202.30 115 ILE F C 1
ATOM 13554 O O . ILE F 2 115 ? 215.790 215.307 255.004 1.00 200.31 115 ILE F O 1
ATOM 13559 N N . ASP F 2 116 ? 215.405 213.607 256.417 1.00 210.36 116 ASP F N 1
ATOM 13560 C CA . ASP F 2 116 ? 215.789 214.358 257.602 1.00 209.08 116 ASP F CA 1
ATOM 13561 C C . ASP F 2 116 ? 216.849 213.590 258.377 1.00 207.88 116 ASP F C 1
ATOM 13562 O O . ASP F 2 116 ? 216.962 212.365 258.277 1.00 207.64 116 ASP F O 1
ATOM 13567 N N . GLY F 2 117 ? 217.630 214.333 259.157 1.00 191.44 117 GLY F N 1
ATOM 13568 C CA . GLY F 2 117 ? 218.705 213.753 259.936 1.00 191.11 117 GLY F CA 1
ATOM 13569 C C . GLY F 2 117 ? 219.904 213.358 259.100 1.00 191.49 117 GLY F C 1
ATOM 13570 O O . GLY F 2 117 ? 219.809 213.251 257.873 1.00 191.31 117 GLY F O 1
ATOM 13571 N N . TYR F 2 118 ? 221.041 213.138 259.754 1.00 175.03 118 TYR F N 1
ATOM 13572 C CA . TYR F 2 118 ? 222.267 212.781 259.057 1.00 173.72 118 TYR F CA 1
ATOM 13573 C C . TYR F 2 118 ? 223.243 212.189 260.060 1.00 172.60 118 TYR F C 1
ATOM 13574 O O . TYR F 2 118 ? 223.233 212.548 261.240 1.00 172.37 118 TYR F O 1
ATOM 13583 N N . LYS F 2 119 ? 224.085 211.282 259.578 1.00 171.34 119 LYS F N 1
ATOM 13584 C CA . LYS F 2 119 ? 225.218 210.779 260.340 1.00 170.89 119 LYS F CA 1
ATOM 13585 C C . LYS F 2 119 ? 226.498 211.359 259.760 1.00 172.66 119 LYS F C 1
ATOM 13586 O O . LYS F 2 119 ? 226.695 211.338 258.540 1.00 176.97 119 LYS F O 1
ATOM 13592 N N . ALA F 2 120 ? 227.364 211.870 260.631 1.00 170.00 120 ALA F N 1
ATOM 13593 C CA . ALA F 2 120 ? 228.703 212.300 260.251 1.00 169.84 120 ALA F CA 1
ATOM 13594 C C . ALA F 2 120 ? 229.718 211.459 261.007 1.00 169.95 120 ALA F C 1
ATOM 13595 O O . ALA F 2 120 ? 229.700 211.422 262.242 1.00 170.43 120 ALA F O 1
ATOM 13597 N N . GLU F 2 121 ? 230.596 210.787 260.270 1.00 171.94 121 GLU F N 1
ATOM 13598 C CA . GLU F 2 121 ? 231.661 209.976 260.848 1.00 172.48 121 GLU F CA 1
ATOM 13599 C C . GLU F 2 121 ? 232.991 210.657 260.558 1.00 172.33 121 GLU F C 1
ATOM 13600 O O . GLU F 2 121 ? 233.397 210.766 259.396 1.00 174.58 121 GLU F O 1
ATOM 13606 N N . ARG F 2 122 ? 233.668 211.112 261.608 1.00 162.23 122 ARG F N 1
ATOM 13607 C CA . ARG F 2 122 ? 234.967 211.746 261.437 1.00 162.44 122 ARG F CA 1
ATOM 13608 C C . ARG F 2 122 ? 236.016 210.685 261.131 1.00 163.88 122 ARG F C 1
ATOM 13609 O O . ARG F 2 122 ? 236.191 209.735 261.901 1.00 162.00 122 ARG F O 1
ATOM 13617 N N . LEU F 2 123 ? 236.710 210.846 260.016 1.00 160.87 123 LEU F N 1
ATOM 13618 C CA . LEU F 2 123 ? 237.810 209.944 259.715 1.00 158.96 123 LEU F CA 1
ATOM 13619 C C . LEU F 2 123 ? 239.032 210.304 260.557 1.00 157.28 123 LEU F C 1
ATOM 13620 O O . LEU F 2 123 ? 239.313 211.486 260.771 1.00 154.27 123 LEU F O 1
ATOM 13625 N N . PRO F 2 124 ? 239.769 209.310 261.045 1.00 160.68 124 PRO F N 1
ATOM 13626 C CA . PRO F 2 124 ? 240.962 209.607 261.847 1.00 158.82 124 PRO F CA 1
ATOM 13627 C C . PRO F 2 124 ? 242.103 210.131 260.994 1.00 160.18 124 PRO F C 1
ATOM 13628 O O . PRO F 2 124 ? 242.669 209.398 260.177 1.00 158.49 124 PRO F O 1
ATOM 13632 N N . GLY F 2 125 ? 242.451 211.399 261.185 1.00 152.32 125 GLY F N 1
ATOM 13633 C CA . GLY F 2 125 ? 243.527 212.011 260.432 1.00 151.08 125 GLY F CA 1
ATOM 13634 C C . GLY F 2 125 ? 243.091 213.211 259.619 1.00 147.38 125 GLY F C 1
ATOM 13635 O O . GLY F 2 125 ? 242.077 213.843 259.928 1.00 146.11 125 GLY F O 1
ATOM 13636 N N . SER F 2 126 ? 243.845 213.528 258.569 1.00 129.23 126 SER F N 1
ATOM 13637 C CA . SER F 2 126 ? 243.565 214.686 257.736 1.00 126.51 126 SER F CA 1
ATOM 13638 C C . SER F 2 126 ? 243.758 214.332 256.271 1.00 129.19 126 SER F C 1
ATOM 13639 O O . SER F 2 126 ? 244.553 213.455 255.924 1.00 139.75 126 SER F O 1
ATOM 13642 N N . PHE F 2 127 ? 243.011 215.024 255.416 1.00 108.73 127 PHE F N 1
ATOM 13643 C CA . PHE F 2 127 ? 243.058 214.818 253.973 1.00 106.86 127 PHE F CA 1
ATOM 13644 C C . PHE F 2 127 ? 244.302 215.504 253.423 1.00 108.15 127 PHE F C 1
ATOM 13645 O O . PHE F 2 127 ? 244.357 216.735 253.355 1.00 113.40 127 PHE F O 1
ATOM 13653 N N . GLN F 2 128 ? 245.298 214.717 253.020 1.00 122.09 128 GLN F N 1
ATOM 13654 C CA . GLN F 2 128 ? 246.601 215.263 252.668 1.00 120.31 128 GLN F CA 1
ATOM 13655 C C . GLN F 2 128 ? 247.110 214.641 251.377 1.00 128.60 128 GLN F C 1
ATOM 13656 O O . GLN F 2 128 ? 246.698 213.551 250.975 1.00 134.10 128 GLN F O 1
ATOM 13662 N N . GLU F 2 129 ? 248.021 215.368 250.733 1.00 143.55 129 GLU F N 1
ATOM 13663 C CA . GLU F 2 129 ? 248.725 214.878 249.556 1.00 141.19 129 GLU F CA 1
ATOM 13664 C C . GLU F 2 129 ? 249.613 213.689 249.904 1.00 141.60 129 GLU F C 1
ATOM 13665 O O . GLU F 2 129 ? 250.343 213.716 250.899 1.00 145.90 129 GLU F O 1
ATOM 13671 N N . VAL F 2 130 ? 249.551 212.648 249.082 1.00 148.28 130 VAL F N 1
ATOM 13672 C CA . VAL F 2 130 ? 250.409 211.477 249.231 1.00 149.62 130 VAL F CA 1
ATOM 13673 C C . VAL F 2 130 ? 251.701 211.734 248.460 1.00 153.78 130 VAL F C 1
ATOM 13674 O O . VAL F 2 130 ? 251.639 212.005 247.251 1.00 152.16 130 VAL F O 1
ATOM 13678 N N . PRO F 2 131 ? 252.864 211.690 249.112 1.00 174.77 131 PRO F N 1
ATOM 13679 C CA . PRO F 2 131 ? 254.129 211.949 248.414 1.00 173.27 131 PRO F CA 1
ATOM 13680 C C . PRO F 2 131 ? 254.296 211.088 247.170 1.00 174.39 131 PRO F C 1
ATOM 13681 O O . PRO F 2 131 ? 253.930 209.911 247.151 1.00 175.13 131 PRO F O 1
ATOM 13685 N N . LYS F 2 132 ? 254.838 211.700 246.119 1.00 180.46 132 LYS F N 1
ATOM 13686 C CA . LYS F 2 132 ? 255.143 210.978 244.891 1.00 180.03 132 LYS F CA 1
ATOM 13687 C C . LYS F 2 132 ? 256.054 209.787 245.166 1.00 179.26 132 LYS F C 1
ATOM 13688 O O . LYS F 2 132 ? 257.011 209.880 245.940 1.00 178.85 132 LYS F O 1
ATOM 13694 N N . GLY F 2 133 ? 255.747 208.660 244.525 1.00 175.30 133 GLY F N 1
ATOM 13695 C CA . GLY F 2 133 ? 256.488 207.434 244.711 1.00 174.84 133 GLY F CA 1
ATOM 13696 C C . GLY F 2 133 ? 256.031 206.567 245.865 1.00 176.20 133 GLY F C 1
ATOM 13697 O O . GLY F 2 133 ? 256.279 205.356 245.845 1.00 175.96 133 GLY F O 1
ATOM 13698 N N . ALA F 2 134 ? 255.374 207.144 246.867 1.00 184.02 134 ALA F N 1
ATOM 13699 C CA . ALA F 2 134 ? 254.814 206.343 247.942 1.00 183.92 134 ALA F CA 1
ATOM 13700 C C . ALA F 2 134 ? 253.678 205.467 247.414 1.00 186.24 134 ALA F C 1
ATOM 13701 O O . ALA F 2 134 ? 252.949 205.865 246.502 1.00 186.38 134 ALA F O 1
ATOM 13703 N N . PRO F 2 135 ? 253.513 204.266 247.965 1.00 184.32 135 PRO F N 1
ATOM 13704 C CA . PRO F 2 135 ? 252.420 203.398 247.511 1.00 182.70 135 PRO F CA 1
ATOM 13705 C C . PRO F 2 135 ? 251.066 203.960 247.916 1.00 181.43 135 PRO F C 1
ATOM 13706 O O . PRO F 2 135 ? 250.869 204.407 249.048 1.00 180.91 135 PRO F O 1
ATOM 13710 N N . LEU F 2 136 ? 250.130 203.928 246.973 1.00 165.93 136 LEU F N 1
ATOM 13711 C CA . LEU F 2 136 ? 248.733 204.203 247.272 1.00 167.22 136 LEU F CA 1
ATOM 13712 C C . LEU F 2 136 ? 248.052 202.976 247.861 1.00 167.39 136 LEU F C 1
ATOM 13713 O O . LEU F 2 136 ? 248.237 201.854 247.381 1.00 165.86 136 LEU F O 1
ATOM 13718 N N . GLN F 2 137 ? 247.258 203.194 248.906 1.00 170.47 137 GLN F N 1
ATOM 13719 C CA . GLN F 2 137 ? 246.522 202.120 249.557 1.00 169.75 137 GLN F CA 1
ATOM 13720 C C . GLN F 2 137 ? 245.044 202.471 249.618 1.00 169.09 137 GLN F C 1
ATOM 13721 O O . GLN F 2 137 ? 244.676 203.549 250.095 1.00 170.42 137 GLN F O 1
ATOM 13727 N N . GLY F 2 138 ? 244.207 201.555 249.143 1.00 160.14 138 GLY F N 1
ATOM 13728 C CA . GLY F 2 138 ? 242.767 201.748 249.207 1.00 160.05 138 GLY F CA 1
ATOM 13729 C C . GLY F 2 138 ? 242.285 202.943 248.407 1.00 160.94 138 GLY F C 1
ATOM 13730 O O . GLY F 2 138 ? 242.596 203.100 247.221 1.00 159.20 138 GLY F O 1
ATOM 13731 N N . CYS F 2 139 ? 241.515 203.802 249.071 1.00 156.49 139 CYS F N 1
ATOM 13732 C CA . CYS F 2 139 ? 240.836 204.918 248.425 1.00 156.04 139 CYS F CA 1
ATOM 13733 C C . CYS F 2 139 ? 241.701 206.171 248.438 1.00 154.41 139 CYS F C 1
ATOM 13734 O O . CYS F 2 139 ? 242.276 206.527 249.471 1.00 154.23 139 CYS F O 1
ATOM 13737 N N . PHE F 2 140 ? 241.790 206.834 247.287 1.00 149.43 140 PHE F N 1
ATOM 13738 C CA . PHE F 2 140 ? 242.551 208.067 247.159 1.00 149.97 140 PHE F CA 1
ATOM 13739 C C . PHE F 2 140 ? 241.836 208.957 246.152 1.00 149.11 140 PHE F C 1
ATOM 13740 O O . PHE F 2 140 ? 240.869 208.544 245.508 1.00 151.33 140 PHE F O 1
ATOM 13748 N N . THR F 2 141 ? 242.317 210.190 246.022 1.00 139.91 141 THR F N 1
ATOM 13749 C CA . THR F 2 141 ? 241.776 211.128 245.049 1.00 138.49 141 THR F CA 1
ATOM 13750 C C . THR F 2 141 ? 242.899 211.824 244.297 1.00 139.57 141 THR F C 1
ATOM 13751 O O . THR F 2 141 ? 243.885 212.262 244.896 1.00 142.93 141 THR F O 1
ATOM 13755 N N . ILE F 2 142 ? 242.735 211.923 242.981 1.00 142.58 142 ILE F N 1
ATOM 13756 C CA . ILE F 2 142 ? 243.628 212.684 242.116 1.00 142.51 142 ILE F CA 1
ATOM 13757 C C . ILE F 2 142 ? 242.959 214.004 241.768 1.00 141.99 142 ILE F C 1
ATOM 13758 O O . ILE F 2 142 ? 241.813 214.024 241.303 1.00 148.01 142 ILE F O 1
ATOM 13763 N N . ASP F 2 143 ? 243.669 215.106 241.990 1.00 149.22 143 ASP F N 1
ATOM 13764 C CA . ASP F 2 143 ? 243.154 216.430 241.684 1.00 149.89 143 ASP F CA 1
ATOM 13765 C C . ASP F 2 143 ? 243.459 216.821 240.236 1.00 152.10 143 ASP F C 1
ATOM 13766 O O . ASP F 2 143 ? 244.130 216.100 239.495 1.00 153.74 143 ASP F O 1
ATOM 13771 N N . GLU F 2 144 ? 242.942 217.984 239.830 1.00 153.02 144 GLU F N 1
ATOM 13772 C CA . GLU F 2 144 ? 243.121 218.478 238.467 1.00 153.21 144 GLU F CA 1
ATOM 13773 C C . GLU F 2 144 ? 244.584 218.663 238.077 1.00 154.37 144 GLU F C 1
ATOM 13774 O O . GLU F 2 144 ? 244.880 218.787 236.884 1.00 155.45 144 GLU F O 1
ATOM 13780 N N . PHE F 2 145 ? 245.502 218.683 239.040 1.00 149.58 145 PHE F N 1
ATOM 13781 C CA . PHE F 2 145 ? 246.923 218.821 238.755 1.00 145.53 145 PHE F CA 1
ATOM 13782 C C . PHE F 2 145 ? 247.655 217.488 238.798 1.00 147.21 145 PHE F C 1
ATOM 13783 O O . PHE F 2 145 ? 248.886 217.463 238.708 1.00 147.78 145 PHE F O 1
ATOM 13791 N N . GLY F 2 146 ? 246.926 216.385 238.941 1.00 147.37 146 GLY F N 1
ATOM 13792 C CA . GLY F 2 146 ? 247.525 215.073 239.048 1.00 145.64 146 GLY F CA 1
ATOM 13793 C C . GLY F 2 146 ? 248.219 214.792 240.357 1.00 148.03 146 GLY F C 1
ATOM 13794 O O . GLY F 2 146 ? 248.940 213.796 240.458 1.00 148.34 146 GLY F O 1
ATOM 13795 N N . ARG F 2 147 ? 248.021 215.634 241.366 1.00 149.19 147 ARG F N 1
ATOM 13796 C CA . ARG F 2 147 ? 248.499 215.334 242.705 1.00 144.95 147 ARG F CA 1
ATOM 13797 C C . ARG F 2 147 ? 247.538 214.369 243.380 1.00 144.63 147 ARG F C 1
ATOM 13798 O O . ARG F 2 147 ? 246.319 214.473 243.219 1.00 148.90 147 ARG F O 1
ATOM 13806 N N . ARG F 2 148 ? 248.087 213.428 244.137 1.00 144.23 148 ARG F N 1
ATOM 13807 C CA . ARG F 2 148 ? 247.296 212.364 244.736 1.00 146.45 148 ARG F CA 1
ATOM 13808 C C . ARG F 2 148 ? 247.046 212.678 246.203 1.00 148.30 148 ARG F C 1
ATOM 13809 O O . ARG F 2 148 ? 247.973 213.041 246.934 1.00 151.02 148 ARG F O 1
ATOM 13817 N N . TRP F 2 149 ? 245.794 212.533 246.626 1.00 125.75 149 TRP F N 1
ATOM 13818 C CA . TRP F 2 149 ? 245.347 212.932 247.950 1.00 121.25 149 TRP F CA 1
ATOM 13819 C C . TRP F 2 149 ? 244.646 211.764 248.622 1.00 122.92 149 TRP F C 1
ATOM 13820 O O . TRP F 2 149 ? 243.908 211.017 247.975 1.00 131.03 149 TRP F O 1
ATOM 13831 N N . GLN F 2 150 ? 244.879 211.612 249.922 1.00 127.43 150 GLN F N 1
ATOM 13832 C CA . GLN F 2 150 ? 244.253 210.546 250.686 1.00 130.09 150 GLN F CA 1
ATOM 13833 C C . GLN F 2 150 ? 244.085 211.018 252.122 1.00 132.42 150 GLN F C 1
ATOM 13834 O O . GLN F 2 150 ? 244.854 211.851 252.608 1.00 135.05 150 GLN F O 1
ATOM 13840 N N . VAL F 2 151 ? 243.077 210.475 252.799 1.00 127.47 151 VAL F N 1
ATOM 13841 C CA . VAL F 2 151 ? 242.947 210.655 254.241 1.00 127.77 151 VAL F CA 1
ATOM 13842 C C . VAL F 2 151 ? 244.043 209.844 254.922 1.00 129.08 151 VAL F C 1
ATOM 13843 O O . VAL F 2 151 ? 244.004 208.611 254.925 1.00 129.99 151 VAL F O 1
ATOM 13847 N N . GLN F 2 152 ? 245.018 210.532 255.505 1.00 143.35 152 GLN F N 1
ATOM 13848 C CA . GLN F 2 152 ? 246.114 209.888 256.215 1.00 145.63 152 GLN F CA 1
ATOM 13849 C C . GLN F 2 152 ? 245.881 209.998 257.715 1.00 146.77 152 GLN F C 1
ATOM 13850 O O . GLN F 2 152 ? 245.610 211.088 258.227 1.00 148.04 152 GLN F O 1
ATOM 13856 N N . HIS F 2 153 ? 245.997 208.874 258.412 1.00 149.23 153 HIS F N 1
ATOM 13857 C CA . HIS F 2 153 ? 246.011 208.876 259.870 1.00 148.74 153 HIS F CA 1
ATOM 13858 C C . HIS F 2 153 ? 247.295 209.501 260.405 1.00 150.09 153 HIS F C 1
ATOM 13859 O O . HIS F 2 153 ? 247.688 209.253 261.545 1.00 147.85 153 HIS F O 1
ATOM 13861 N N . MET G 2 1 ? 250.348 314.962 277.008 1.00 103.91 1 MET G N 1
ATOM 13862 C CA . MET G 2 1 ? 250.540 313.631 277.567 1.00 104.11 1 MET G CA 1
ATOM 13863 C C . MET G 2 1 ? 249.286 312.784 277.400 1.00 108.09 1 MET G C 1
ATOM 13864 O O . MET G 2 1 ? 248.173 313.262 277.602 1.00 110.91 1 MET G O 1
ATOM 13869 N N . ILE G 2 2 ? 249.476 311.523 277.027 1.00 99.16 2 ILE G N 1
ATOM 13870 C CA . ILE G 2 2 ? 248.385 310.573 276.861 1.00 91.27 2 ILE G CA 1
ATOM 13871 C C . ILE G 2 2 ? 248.340 309.695 278.101 1.00 94.62 2 ILE G C 1
ATOM 13872 O O . ILE G 2 2 ? 249.277 308.934 278.366 1.00 103.81 2 ILE G O 1
ATOM 13877 N N . PHE G 2 3 ? 247.251 309.793 278.862 1.00 95.79 3 PHE G N 1
ATOM 13878 C CA . PHE G 2 3 ? 247.121 309.062 280.121 1.00 96.19 3 PHE G CA 1
ATOM 13879 C C . PHE G 2 3 ? 246.567 307.674 279.819 1.00 101.31 3 PHE G C 1
ATOM 13880 O O . PHE G 2 3 ? 245.377 307.391 279.967 1.00 109.28 3 PHE G O 1
ATOM 13888 N N . THR G 2 4 ? 247.468 306.790 279.391 1.00 97.48 4 THR G N 1
ATOM 13889 C CA . THR G 2 4 ? 247.070 305.461 278.945 1.00 93.13 4 THR G CA 1
ATOM 13890 C C . THR G 2 4 ? 246.569 304.582 280.081 1.00 99.09 4 THR G C 1
ATOM 13891 O O . THR G 2 4 ? 245.910 303.572 279.817 1.00 103.66 4 THR G O 1
ATOM 13895 N N . LYS G 2 5 ? 246.871 304.930 281.333 1.00 102.96 5 LYS G N 1
ATOM 13896 C CA . LYS G 2 5 ? 246.391 304.122 282.449 1.00 105.37 5 LYS G CA 1
ATOM 13897 C C . LYS G 2 5 ? 244.877 304.196 282.589 1.00 105.60 5 LYS G C 1
ATOM 13898 O O . LYS G 2 5 ? 244.250 303.234 283.044 1.00 106.20 5 LYS G O 1
ATOM 13904 N N . GLU G 2 6 ? 244.277 305.319 282.211 1.00 103.09 6 GLU G N 1
ATOM 13905 C CA . GLU G 2 6 ? 242.840 305.473 282.333 1.00 98.64 6 GLU G CA 1
ATOM 13906 C C . GLU G 2 6 ? 242.123 304.601 281.304 1.00 103.67 6 GLU G C 1
ATOM 13907 O O . GLU G 2 6 ? 242.623 304.397 280.195 1.00 104.19 6 GLU G O 1
ATOM 13913 N N . PRO G 2 7 ? 240.951 304.067 281.648 1.00 110.88 7 PRO G N 1
ATOM 13914 C CA . PRO G 2 7 ? 240.210 303.240 280.688 1.00 110.57 7 PRO G CA 1
ATOM 13915 C C . PRO G 2 7 ? 239.722 304.084 279.522 1.00 111.13 7 PRO G C 1
ATOM 13916 O O . PRO G 2 7 ? 239.178 305.172 279.714 1.00 110.40 7 PRO G O 1
ATOM 13920 N N . ALA G 2 8 ? 239.912 303.571 278.311 1.00 106.01 8 ALA G N 1
ATOM 13921 C CA . ALA G 2 8 ? 239.627 304.350 277.118 1.00 100.22 8 ALA G CA 1
ATOM 13922 C C . ALA G 2 8 ? 238.124 304.487 276.891 1.00 102.46 8 ALA G C 1
ATOM 13923 O O . ALA G 2 8 ? 237.317 303.675 277.352 1.00 108.21 8 ALA G O 1
ATOM 13925 N N . ASN G 2 9 ? 237.759 305.548 276.169 1.00 101.31 9 ASN G N 1
ATOM 13926 C CA . ASN G 2 9 ? 236.385 305.780 275.721 1.00 98.81 9 ASN G CA 1
ATOM 13927 C C . ASN G 2 9 ? 235.413 305.916 276.891 1.00 101.66 9 ASN G C 1
ATOM 13928 O O . ASN G 2 9 ? 234.323 305.343 276.884 1.00 107.27 9 ASN G O 1
ATOM 13933 N N . VAL G 2 10 ? 235.808 306.682 277.907 1.00 100.47 10 VAL G N 1
ATOM 13934 C CA . VAL G 2 10 ? 234.906 307.093 278.973 1.00 94.60 10 VAL G CA 1
ATOM 13935 C C . VAL G 2 10 ? 235.057 308.594 279.162 1.00 97.59 10 VAL G C 1
ATOM 13936 O O . VAL G 2 10 ? 236.056 309.197 278.766 1.00 106.85 10 VAL G O 1
ATOM 13940 N N . PHE G 2 11 ? 234.045 309.198 279.771 1.00 101.52 11 PHE G N 1
ATOM 13941 C CA . PHE G 2 11 ? 233.986 310.640 279.945 1.00 101.03 11 PHE G CA 1
ATOM 13942 C C . PHE G 2 11 ? 234.106 310.994 281.418 1.00 106.36 11 PHE G C 1
ATOM 13943 O O . PHE G 2 11 ? 233.511 310.335 282.276 1.00 120.09 11 PHE G O 1
ATOM 13951 N N . TYR G 2 12 ? 234.878 312.035 281.706 1.00 96.82 12 TYR G N 1
ATOM 13952 C CA . TYR G 2 12 ? 235.012 312.569 283.051 1.00 96.29 12 TYR G CA 1
ATOM 13953 C C . TYR G 2 12 ? 234.313 313.916 283.106 1.00 96.42 12 TYR G C 1
ATOM 13954 O O . TYR G 2 12 ? 234.548 314.776 282.253 1.00 103.75 12 TYR G O 1
ATOM 13963 N N . VAL G 2 13 ? 233.463 314.100 284.109 1.00 97.96 13 VAL G N 1
ATOM 13964 C CA . VAL G 2 13 ? 232.772 315.361 284.339 1.00 98.21 13 VAL G CA 1
ATOM 13965 C C . VAL G 2 13 ? 233.296 315.967 285.630 1.00 105.58 13 VAL G C 1
ATOM 13966 O O . VAL G 2 13 ? 233.248 315.328 286.687 1.00 117.24 13 VAL G O 1
ATOM 13970 N N . LEU G 2 14 ? 233.789 317.197 285.547 1.00 110.89 14 LEU G N 1
ATOM 13971 C CA . LEU G 2 14 ? 234.113 317.987 286.725 1.00 109.31 14 LEU G CA 1
ATOM 13972 C C . LEU G 2 14 ? 232.926 318.892 287.018 1.00 110.78 14 LEU G C 1
ATOM 13973 O O . LEU G 2 14 ? 232.563 319.734 286.190 1.00 115.23 14 LEU G O 1
ATOM 13978 N N . VAL G 2 15 ? 232.328 318.720 288.191 1.00 132.85 15 VAL G N 1
ATOM 13979 C CA . VAL G 2 15 ? 231.081 319.387 288.536 1.00 132.45 15 VAL G CA 1
ATOM 13980 C C . VAL G 2 15 ? 231.162 319.876 289.974 1.00 137.02 15 VAL G C 1
ATOM 13981 O O . VAL G 2 15 ? 231.717 319.197 290.844 1.00 141.74 15 VAL G O 1
ATOM 13985 N N . SER G 2 16 ? 230.627 321.069 290.217 1.00 158.17 16 SER G N 1
ATOM 13986 C CA . SER G 2 16 ? 230.541 321.622 291.557 1.00 159.89 16 SER G CA 1
ATOM 13987 C C . SER G 2 16 ? 229.111 322.065 291.825 1.00 161.38 16 SER G C 1
ATOM 13988 O O . SER G 2 16 ? 228.322 322.280 290.903 1.00 163.86 16 SER G O 1
ATOM 13991 N N . ALA G 2 17 ? 228.786 322.204 293.108 1.00 168.36 17 ALA G N 1
ATOM 13992 C CA . ALA G 2 17 ? 227.514 322.793 293.503 1.00 168.15 17 ALA G CA 1
ATOM 13993 C C . ALA G 2 17 ? 227.739 324.025 294.364 1.00 169.03 17 ALA G C 1
ATOM 13994 O O . ALA G 2 17 ? 227.173 324.138 295.456 1.00 171.21 17 ALA G O 1
ATOM 13996 N N . PHE G 2 18 ? 228.560 324.952 293.888 1.00 169.31 18 PHE G N 1
ATOM 13997 C CA . PHE G 2 18 ? 228.884 326.156 294.633 1.00 169.79 18 PHE G CA 1
ATOM 13998 C C . PHE G 2 18 ? 228.350 327.384 293.909 1.00 170.18 18 PHE G C 1
ATOM 13999 O O . PHE G 2 18 ? 227.950 327.330 292.744 1.00 169.49 18 PHE G O 1
ATOM 14007 N N . ARG G 2 19 ? 228.359 328.505 294.625 1.00 178.52 19 ARG G N 1
ATOM 14008 C CA . ARG G 2 19 ? 227.972 329.790 294.067 1.00 178.45 19 ARG G CA 1
ATOM 14009 C C . ARG G 2 19 ? 228.810 330.874 294.724 1.00 179.10 19 ARG G C 1
ATOM 14010 O O . ARG G 2 19 ? 229.260 330.724 295.863 1.00 178.05 19 ARG G O 1
ATOM 14018 N N . SER G 2 20 ? 229.015 331.968 293.998 1.00 183.03 20 SER G N 1
ATOM 14019 C CA . SER G 2 20 ? 229.826 333.070 294.491 1.00 182.66 20 SER G CA 1
ATOM 14020 C C . SER G 2 20 ? 229.033 334.055 295.339 1.00 183.17 20 SER G C 1
ATOM 14021 O O . SER G 2 20 ? 229.614 335.019 295.847 1.00 183.01 20 SER G O 1
ATOM 14024 N N . ASN G 2 21 ? 227.727 333.840 295.504 1.00 177.96 21 ASN G N 1
ATOM 14025 C CA . ASN G 2 21 ? 226.866 334.783 296.208 1.00 176.90 21 ASN G CA 1
ATOM 14026 C C . ASN G 2 21 ? 226.202 334.164 297.432 1.00 177.14 21 ASN G C 1
ATOM 14027 O O . ASN G 2 21 ? 225.224 334.716 297.945 1.00 177.73 21 ASN G O 1
ATOM 14029 N N . LEU G 2 22 ? 226.710 333.034 297.918 1.00 176.62 22 LEU G N 1
ATOM 14030 C CA . LEU G 2 22 ? 226.074 332.315 299.011 1.00 177.60 22 LEU G CA 1
ATOM 14031 C C . LEU G 2 22 ? 227.076 332.075 300.131 1.00 177.76 22 LEU G C 1
ATOM 14032 O O . LEU G 2 22 ? 228.292 332.108 299.928 1.00 175.65 22 LEU G O 1
ATOM 14037 N N . CYS G 2 23 ? 226.540 331.833 301.325 1.00 182.97 23 CYS G N 1
ATOM 14038 C CA . CYS G 2 23 ? 227.370 331.492 302.471 1.00 182.58 23 CYS G CA 1
ATOM 14039 C C . CYS G 2 23 ? 228.027 330.135 302.258 1.00 181.65 23 CYS G C 1
ATOM 14040 O O . CYS G 2 23 ? 227.372 329.177 301.837 1.00 181.01 23 CYS G O 1
ATOM 14043 N N . ASP G 2 24 ? 229.328 330.058 302.546 1.00 183.48 24 ASP G N 1
ATOM 14044 C CA . ASP G 2 24 ? 230.058 328.807 302.374 1.00 183.38 24 ASP G CA 1
ATOM 14045 C C . ASP G 2 24 ? 229.495 327.687 303.237 1.00 182.59 24 ASP G C 1
ATOM 14046 O O . ASP G 2 24 ? 229.672 326.512 302.900 1.00 181.78 24 ASP G O 1
ATOM 14051 N N . GLU G 2 25 ? 228.831 328.023 304.345 1.00 180.82 25 GLU G N 1
ATOM 14052 C CA . GLU G 2 25 ? 228.106 327.014 305.110 1.00 181.44 25 GLU G CA 1
ATOM 14053 C C . GLU G 2 25 ? 227.022 326.358 304.264 1.00 182.83 25 GLU G C 1
ATOM 14054 O O . GLU G 2 25 ? 226.853 325.133 304.295 1.00 180.91 25 GLU G O 1
ATOM 14060 N N . VAL G 2 26 ? 226.278 327.160 303.501 1.00 182.06 26 VAL G N 1
ATOM 14061 C CA . VAL G 2 26 ? 225.241 326.618 302.630 1.00 181.64 26 VAL G CA 1
ATOM 14062 C C . VAL G 2 26 ? 225.860 325.843 301.474 1.00 181.86 26 VAL G C 1
ATOM 14063 O O . VAL G 2 26 ? 225.390 324.757 301.115 1.00 180.40 26 VAL G O 1
ATOM 14067 N N . ASN G 2 27 ? 226.917 326.394 300.869 1.00 179.89 27 ASN G N 1
ATOM 14068 C CA . ASN G 2 27 ? 227.583 325.731 299.752 1.00 177.36 27 ASN G CA 1
ATOM 14069 C C . ASN G 2 27 ? 228.022 324.316 300.109 1.00 176.82 27 ASN G C 1
ATOM 14070 O O . ASN G 2 27 ? 227.857 323.389 299.308 1.00 178.11 27 ASN G O 1
ATOM 14075 N N . MET G 2 28 ? 228.589 324.129 301.303 1.00 175.41 28 MET G N 1
ATOM 14076 C CA . MET G 2 28 ? 229.011 322.793 301.712 1.00 175.51 28 MET G CA 1
ATOM 14077 C C . MET G 2 28 ? 227.827 321.840 301.807 1.00 175.61 28 MET G C 1
ATOM 14078 O O . MET G 2 28 ? 227.934 320.667 301.431 1.00 176.10 28 MET G O 1
ATOM 14083 N N . SER G 2 29 ? 226.693 322.320 302.320 1.00 173.45 29 SER G N 1
ATOM 14084 C CA . SER G 2 29 ? 225.494 321.489 302.367 1.00 173.81 29 SER G CA 1
ATOM 14085 C C . SER G 2 29 ? 225.054 321.090 300.964 1.00 175.12 29 SER G C 1
ATOM 14086 O O . SER G 2 29 ? 224.753 319.920 300.701 1.00 175.22 29 SER G O 1
ATOM 14089 N N . ARG G 2 30 ? 224.999 322.064 300.053 1.00 170.40 30 ARG G N 1
ATOM 14090 C CA . ARG G 2 30 ? 224.677 321.781 298.658 1.00 168.25 30 ARG G CA 1
ATOM 14091 C C . ARG G 2 30 ? 225.624 320.740 298.074 1.00 168.44 30 ARG G C 1
ATOM 14092 O O . ARG G 2 30 ? 225.192 319.798 297.399 1.00 166.81 30 ARG G O 1
ATOM 14100 N N . HIS G 2 31 ? 226.925 320.898 298.323 1.00 167.92 31 HIS G N 1
ATOM 14101 C CA . HIS G 2 31 ? 227.908 319.965 297.783 1.00 165.64 31 HIS G CA 1
ATOM 14102 C C . HIS G 2 31 ? 227.689 318.552 298.306 1.00 166.11 31 HIS G C 1
ATOM 14103 O O . HIS G 2 31 ? 227.742 317.585 297.538 1.00 167.41 31 HIS G O 1
ATOM 14110 N N . ARG G 2 32 ? 227.443 318.411 299.609 1.00 166.71 32 ARG G N 1
ATOM 14111 C CA . ARG G 2 32 ? 227.140 317.095 300.163 1.00 165.77 32 ARG G CA 1
ATOM 14112 C C . ARG G 2 32 ? 225.862 316.524 299.563 1.00 165.51 32 ARG G C 1
ATOM 14113 O O . ARG G 2 32 ? 225.781 315.322 299.284 1.00 166.56 32 ARG G O 1
ATOM 14121 N N . HIS G 2 33 ? 224.852 317.370 299.364 1.00 171.08 33 HIS G N 1
ATOM 14122 C CA . HIS G 2 33 ? 223.594 316.912 298.784 1.00 172.59 33 HIS G CA 1
ATOM 14123 C C . HIS G 2 33 ? 223.791 316.426 297.352 1.00 174.31 33 HIS G C 1
ATOM 14124 O O . HIS G 2 33 ? 223.326 315.341 296.984 1.00 174.42 33 HIS G O 1
ATOM 14131 N N . MET G 2 34 ? 224.469 317.227 296.526 1.00 166.99 34 MET G N 1
ATOM 14132 C CA . MET G 2 34 ? 224.758 316.823 295.152 1.00 164.37 34 MET G CA 1
ATOM 14133 C C . MET G 2 34 ? 225.495 315.490 295.097 1.00 162.93 34 MET G C 1
ATOM 14134 O O . MET G 2 34 ? 225.148 314.610 294.301 1.00 163.68 34 MET G O 1
ATOM 14139 N N . VAL G 2 35 ? 226.531 315.328 295.925 1.00 157.43 35 VAL G N 1
ATOM 14140 C CA . VAL G 2 35 ? 227.274 314.069 295.949 1.00 157.79 35 VAL G CA 1
ATOM 14141 C C . VAL G 2 35 ? 226.348 312.904 296.271 1.00 159.30 35 VAL G C 1
ATOM 14142 O O . VAL G 2 35 ? 226.443 311.829 295.665 1.00 159.07 35 VAL G O 1
ATOM 14146 N N . SER G 2 36 ? 225.444 313.094 297.234 1.00 162.18 36 SER G N 1
ATOM 14147 C CA . SER G 2 36 ? 224.477 312.052 297.563 1.00 159.51 36 SER G CA 1
ATOM 14148 C C . SER G 2 36 ? 223.618 311.695 296.357 1.00 160.90 36 SER G C 1
ATOM 14149 O O . SER G 2 36 ? 223.410 310.515 296.054 1.00 161.59 36 SER G O 1
ATOM 14152 N N . THR G 2 37 ? 223.101 312.711 295.660 1.00 160.41 37 THR G N 1
ATOM 14153 C CA . THR G 2 37 ? 222.261 312.466 294.491 1.00 159.63 37 THR G CA 1
ATOM 14154 C C . THR G 2 37 ? 223.010 311.696 293.411 1.00 161.62 37 THR G C 1
ATOM 14155 O O . THR G 2 37 ? 222.467 310.756 292.820 1.00 160.83 37 THR G O 1
ATOM 14159 N N . LEU G 2 38 ? 224.256 312.086 293.133 1.00 159.87 38 LEU G N 1
ATOM 14160 C CA . LEU G 2 38 ? 225.050 311.371 292.139 1.00 157.08 38 LEU G CA 1
ATOM 14161 C C . LEU G 2 38 ? 225.277 309.920 292.545 1.00 157.32 38 LEU G C 1
ATOM 14162 O O . LEU G 2 38 ? 225.179 309.012 291.712 1.00 157.17 38 LEU G O 1
ATOM 14167 N N . ARG G 2 39 ? 225.581 309.682 293.821 1.00 156.60 39 ARG G N 1
ATOM 14168 C CA . ARG G 2 39 ? 225.786 308.316 294.290 1.00 154.72 39 ARG G CA 1
ATOM 14169 C C . ARG G 2 39 ? 224.485 307.525 294.323 1.00 156.03 39 ARG G C 1
ATOM 14170 O O . ARG G 2 39 ? 224.508 306.293 294.217 1.00 154.44 39 ARG G O 1
ATOM 14178 N N . ALA G 2 40 ? 223.348 308.206 294.473 1.00 168.47 40 ALA G N 1
ATOM 14179 C CA . ALA G 2 40 ? 222.071 307.513 294.590 1.00 167.78 40 ALA G CA 1
ATOM 14180 C C . ALA G 2 40 ? 221.640 306.837 293.295 1.00 169.16 40 ALA G C 1
ATOM 14181 O O . ALA G 2 40 ? 220.849 305.890 293.344 1.00 169.39 40 ALA G O 1
ATOM 14183 N N . ALA G 2 41 ? 222.133 307.292 292.145 1.00 170.75 41 ALA G N 1
ATOM 14184 C CA . ALA G 2 41 ? 221.717 306.768 290.844 1.00 169.23 41 ALA G CA 1
ATOM 14185 C C . ALA G 2 41 ? 222.936 306.525 289.964 1.00 169.53 41 ALA G C 1
ATOM 14186 O O . ALA G 2 41 ? 223.127 307.199 288.944 1.00 169.23 41 ALA G O 1
ATOM 14188 N N . PRO G 2 42 ? 223.791 305.565 290.332 1.00 166.86 42 PRO G N 1
ATOM 14189 C CA . PRO G 2 42 ? 225.008 305.332 289.540 1.00 165.80 42 PRO G CA 1
ATOM 14190 C C . PRO G 2 42 ? 224.732 304.825 288.136 1.00 165.76 42 PRO G C 1
ATOM 14191 O O . PRO G 2 42 ? 225.579 305.005 287.254 1.00 166.63 42 PRO G O 1
ATOM 14195 N N . GLY G 2 43 ? 223.578 304.198 287.902 1.00 154.73 43 GLY G N 1
ATOM 14196 C CA . GLY G 2 43 ? 223.198 303.843 286.546 1.00 154.60 43 GLY G CA 1
ATOM 14197 C C . GLY G 2 43 ? 222.969 305.044 285.652 1.00 154.82 43 GLY G C 1
ATOM 14198 O O . GLY G 2 43 ? 223.226 304.984 284.447 1.00 153.46 43 GLY G O 1
ATOM 14199 N N . LEU G 2 44 ? 222.482 306.145 286.220 1.00 154.00 44 LEU G N 1
ATOM 14200 C CA . LEU G 2 44 ? 222.156 307.331 285.439 1.00 152.90 44 LEU G CA 1
ATOM 14201 C C . LEU G 2 44 ? 223.332 308.290 285.311 1.00 153.98 44 LEU G C 1
ATOM 14202 O O . LEU G 2 44 ? 223.548 308.862 284.238 1.00 153.70 44 LEU G O 1
ATOM 14207 N N . TYR G 2 45 ? 224.094 308.484 286.385 1.00 151.49 45 TYR G N 1
ATOM 14208 C CA . TYR G 2 45 ? 225.129 309.506 286.421 1.00 150.11 45 TYR G CA 1
ATOM 14209 C C . TYR G 2 45 ? 226.543 308.957 286.292 1.00 149.19 45 TYR G C 1
ATOM 14210 O O . TYR G 2 45 ? 227.466 309.734 286.031 1.00 150.37 45 TYR G O 1
ATOM 14219 N N . GLY G 2 46 ? 226.741 307.658 286.461 1.00 143.26 46 GLY G N 1
ATOM 14220 C CA . GLY G 2 46 ? 228.084 307.120 286.528 1.00 143.14 46 GLY G CA 1
ATOM 14221 C C . GLY G 2 46 ? 228.622 307.073 287.942 1.00 147.04 46 GLY G C 1
ATOM 14222 O O . GLY G 2 46 ? 227.919 307.311 288.928 1.00 149.46 46 GLY G O 1
ATOM 14223 N N . SER G 2 47 ? 229.911 306.760 288.035 1.00 139.60 47 SER G N 1
ATOM 14224 C CA . SER G 2 47 ? 230.570 306.535 289.315 1.00 137.26 47 SER G CA 1
ATOM 14225 C C . SER G 2 47 ? 231.324 307.789 289.736 1.00 134.80 47 SER G C 1
ATOM 14226 O O . SER G 2 47 ? 232.174 308.289 288.992 1.00 138.47 47 SER G O 1
ATOM 14229 N N . VAL G 2 48 ? 231.010 308.291 290.928 1.00 128.22 48 VAL G N 1
ATOM 14230 C CA . VAL G 2 48 ? 231.799 309.344 291.557 1.00 129.10 48 VAL G CA 1
ATOM 14231 C C . VAL G 2 48 ? 233.156 308.780 291.955 1.00 132.98 48 VAL G C 1
ATOM 14232 O O . VAL G 2 48 ? 233.245 307.868 292.785 1.00 136.06 48 VAL G O 1
ATOM 14236 N N . GLU G 2 49 ? 234.222 309.316 291.363 1.00 140.30 49 GLU G N 1
ATOM 14237 C CA . GLU G 2 49 ? 235.567 308.835 291.653 1.00 138.50 49 GLU G CA 1
ATOM 14238 C C . GLU G 2 49 ? 236.316 309.675 292.674 1.00 141.43 49 GLU G C 1
ATOM 14239 O O . GLU G 2 49 ? 237.096 309.121 293.454 1.00 144.17 49 GLU G O 1
ATOM 14245 N N . SER G 2 50 ? 236.108 310.988 292.699 1.00 145.28 50 SER G N 1
ATOM 14246 C CA . SER G 2 50 ? 236.766 311.823 293.692 1.00 146.28 50 SER G CA 1
ATOM 14247 C C . SER G 2 50 ? 235.849 312.969 294.086 1.00 146.67 50 SER G C 1
ATOM 14248 O O . SER G 2 50 ? 235.129 313.514 293.247 1.00 149.21 50 SER G O 1
ATOM 14251 N N . THR G 2 51 ? 235.887 313.326 295.367 1.00 149.77 51 THR G N 1
ATOM 14252 C CA . THR G 2 51 ? 235.151 314.468 295.884 1.00 149.42 51 THR G CA 1
ATOM 14253 C C . THR G 2 51 ? 236.054 315.524 296.500 1.00 150.45 51 THR G C 1
ATOM 14254 O O . THR G 2 51 ? 235.545 316.521 297.026 1.00 151.83 51 THR G O 1
ATOM 14258 N N . ASP G 2 52 ? 237.371 315.341 296.453 1.00 158.96 52 ASP G N 1
ATOM 14259 C CA . ASP G 2 52 ? 238.320 316.232 297.111 1.00 160.47 52 ASP G CA 1
ATOM 14260 C C . ASP G 2 52 ? 239.130 317.046 296.108 1.00 158.77 52 ASP G C 1
ATOM 14261 O O . ASP G 2 52 ? 240.331 317.258 296.284 1.00 160.88 52 ASP G O 1
ATOM 14266 N N . LEU G 2 53 ? 238.487 317.511 295.044 1.00 148.22 53 LEU G N 1
ATOM 14267 C CA . LEU G 2 53 ? 239.106 318.442 294.114 1.00 148.17 53 LEU G CA 1
ATOM 14268 C C . LEU G 2 53 ? 238.647 319.856 294.437 1.00 148.20 53 LEU G C 1
ATOM 14269 O O . LEU G 2 53 ? 237.492 320.074 294.812 1.00 151.68 53 LEU G O 1
ATOM 14274 N N . THR G 2 54 ? 239.555 320.812 294.290 1.00 150.23 54 THR G N 1
ATOM 14275 C CA . THR G 2 54 ? 239.225 322.225 294.366 1.00 150.20 54 THR G CA 1
ATOM 14276 C C . THR G 2 54 ? 239.258 322.829 292.969 1.00 149.34 54 THR G C 1
ATOM 14277 O O . THR G 2 54 ? 240.092 322.453 292.141 1.00 151.36 54 THR G O 1
ATOM 14281 N N . GLY G 2 55 ? 238.350 323.770 292.711 1.00 152.27 55 GLY G N 1
ATOM 14282 C CA . GLY G 2 55 ? 238.390 324.574 291.511 1.00 152.24 55 GLY G CA 1
ATOM 14283 C C . GLY G 2 55 ? 239.005 325.939 291.757 1.00 152.71 55 GLY G C 1
ATOM 14284 O O . GLY G 2 55 ? 239.576 326.221 292.812 1.00 153.28 55 GLY G O 1
ATOM 14285 N N . CYS G 2 56 ? 238.870 326.803 290.755 1.00 157.08 56 CYS G N 1
ATOM 14286 C CA . CYS G 2 56 ? 239.354 328.175 290.836 1.00 157.66 56 CYS G CA 1
ATOM 14287 C C . CYS G 2 56 ? 238.796 328.948 289.651 1.00 158.92 56 CYS G C 1
ATOM 14288 O O . CYS G 2 56 ? 238.202 328.374 288.735 1.00 158.80 56 CYS G O 1
ATOM 14291 N N . TYR G 2 57 ? 239.001 330.262 289.682 1.00 165.68 57 TYR G N 1
ATOM 14292 C CA . TYR G 2 57 ? 238.560 331.150 288.616 1.00 167.15 57 TYR G CA 1
ATOM 14293 C C . TYR G 2 57 ? 239.190 332.515 288.840 1.00 167.78 57 TYR G C 1
ATOM 14294 O O . TYR G 2 57 ? 239.668 332.825 289.934 1.00 166.50 57 TYR G O 1
ATOM 14296 N N . ARG G 2 58 ? 239.183 333.325 287.786 1.00 167.18 58 ARG G N 1
ATOM 14297 C CA . ARG G 2 58 ? 239.761 334.662 287.839 1.00 166.69 58 ARG G CA 1
ATOM 14298 C C . ARG G 2 58 ? 239.239 335.521 286.693 1.00 165.85 58 ARG G C 1
ATOM 14299 O O . ARG G 2 58 ? 238.552 335.027 285.799 1.00 164.64 58 ARG G O 1
ATOM 14301 N N . PRO G 2 65 ? 241.374 335.278 293.727 1.00 170.43 65 PRO G N 1
ATOM 14302 C CA . PRO G 2 65 ? 241.011 333.997 293.113 1.00 172.92 65 PRO G CA 1
ATOM 14303 C C . PRO G 2 65 ? 240.099 333.159 294.003 1.00 174.59 65 PRO G C 1
ATOM 14304 O O . PRO G 2 65 ? 240.519 332.716 295.072 1.00 173.14 65 PRO G O 1
ATOM 14306 N N . THR G 2 66 ? 238.863 332.946 293.562 1.00 178.20 66 THR G N 1
ATOM 14307 C CA . THR G 2 66 ? 237.910 332.172 294.337 1.00 177.01 66 THR G CA 1
ATOM 14308 C C . THR G 2 66 ? 238.221 330.681 294.229 1.00 175.67 66 THR G C 1
ATOM 14309 O O . THR G 2 66 ? 239.051 330.246 293.428 1.00 177.38 66 THR G O 1
ATOM 14313 N N . GLU G 2 67 ? 237.531 329.891 295.050 1.00 169.01 67 GLU G N 1
ATOM 14314 C CA . GLU G 2 67 ? 237.699 328.447 295.058 1.00 170.57 67 GLU G CA 1
ATOM 14315 C C . GLU G 2 67 ? 236.352 327.787 295.313 1.00 170.74 67 GLU G C 1
ATOM 14316 O O . GLU G 2 67 ? 235.372 328.442 295.678 1.00 171.18 67 GLU G O 1
ATOM 14322 N N . GLU G 2 68 ? 236.319 326.471 295.124 1.00 165.78 68 GLU G N 1
ATOM 14323 C CA . GLU G 2 68 ? 235.123 325.675 295.356 1.00 165.21 68 GLU G CA 1
ATOM 14324 C C . GLU G 2 68 ? 235.506 324.204 295.326 1.00 165.02 68 GLU G C 1
ATOM 14325 O O . GLU G 2 68 ? 236.445 323.813 294.628 1.00 167.14 68 GLU G O 1
ATOM 14331 N N . LYS G 2 69 ? 234.767 323.398 296.082 1.00 158.44 69 LYS G N 1
ATOM 14332 C CA . LYS G 2 69 ? 234.897 321.952 295.976 1.00 157.66 69 LYS G CA 1
ATOM 14333 C C . LYS G 2 69 ? 234.260 321.450 294.687 1.00 158.51 69 LYS G C 1
ATOM 14334 O O . LYS G 2 69 ? 233.164 321.872 294.310 1.00 159.21 69 LYS G O 1
ATOM 14340 N N . THR G 2 70 ? 234.955 320.538 294.014 1.00 149.35 70 THR G N 1
ATOM 14341 C CA . THR G 2 70 ? 234.516 319.992 292.739 1.00 146.80 70 THR G CA 1
ATOM 14342 C C . THR G 2 70 ? 234.520 318.473 292.822 1.00 144.06 70 THR G C 1
ATOM 14343 O O . THR G 2 70 ? 235.378 317.884 293.483 1.00 148.10 70 THR G O 1
ATOM 14347 N N . VAL G 2 71 ? 233.551 317.845 292.163 1.00 129.35 71 VAL G N 1
ATOM 14348 C CA . VAL G 2 71 ? 233.458 316.394 292.080 1.00 126.91 71 VAL G CA 1
ATOM 14349 C C . VAL G 2 71 ? 233.827 315.968 290.668 1.00 129.12 71 VAL G C 1
ATOM 14350 O O . VAL G 2 71 ? 233.379 316.575 289.689 1.00 134.77 71 VAL G O 1
ATOM 14354 N N . ARG G 2 72 ? 234.644 314.925 290.563 1.00 117.44 72 ARG G N 1
ATOM 14355 C CA . ARG G 2 72 ? 234.890 314.240 289.302 1.00 114.22 72 ARG G CA 1
ATOM 14356 C C . ARG G 2 72 ? 234.010 313.001 289.212 1.00 114.92 72 ARG G C 1
ATOM 14357 O O . ARG G 2 72 ? 234.103 312.107 290.060 1.00 124.61 72 ARG G O 1
ATOM 14365 N N . VAL G 2 73 ? 233.166 312.949 288.186 1.00 108.70 73 VAL G N 1
ATOM 14366 C CA . VAL G 2 73 ? 232.319 311.796 287.905 1.00 111.26 73 VAL G CA 1
ATOM 14367 C C . VAL G 2 73 ? 232.818 311.132 286.631 1.00 114.05 73 VAL G C 1
ATOM 14368 O O . VAL G 2 73 ? 232.944 311.788 285.591 1.00 119.83 73 VAL G O 1
ATOM 14372 N N . ARG G 2 74 ? 233.104 309.836 286.712 1.00 122.65 74 ARG G N 1
ATOM 14373 C CA . ARG G 2 74 ? 233.433 309.037 285.538 1.00 120.89 74 ARG G CA 1
ATOM 14374 C C . ARG G 2 74 ? 232.152 308.534 284.885 1.00 124.90 74 ARG G C 1
ATOM 14375 O O . ARG G 2 74 ? 231.407 307.754 285.487 1.00 129.23 74 ARG G O 1
ATOM 14383 N N . CYS G 2 75 ? 231.903 308.974 283.656 1.00 133.94 75 CYS G N 1
ATOM 14384 C CA . CYS G 2 75 ? 230.720 308.584 282.903 1.00 127.84 75 CYS G CA 1
ATOM 14385 C C . CYS G 2 75 ? 231.110 307.565 281.842 1.00 131.87 75 CYS G C 1
ATOM 14386 O O . CYS G 2 75 ? 232.067 307.776 281.091 1.00 138.80 75 CYS G O 1
ATOM 14389 N N . LYS G 2 76 ? 230.361 306.462 281.782 1.00 138.44 76 LYS G N 1
ATOM 14390 C CA . LYS G 2 76 ? 230.655 305.403 280.824 1.00 141.63 76 LYS G CA 1
ATOM 14391 C C . LYS G 2 76 ? 230.288 305.774 279.392 1.00 140.53 76 LYS G C 1
ATOM 14392 O O . LYS G 2 76 ? 230.809 305.158 278.457 1.00 140.54 76 LYS G O 1
ATOM 14398 N N . ASP G 2 77 ? 229.423 306.763 279.190 1.00 142.86 77 ASP G N 1
ATOM 14399 C CA . ASP G 2 77 ? 228.978 307.095 277.846 1.00 142.66 77 ASP G CA 1
ATOM 14400 C C . ASP G 2 77 ? 228.643 308.580 277.792 1.00 144.64 77 ASP G C 1
ATOM 14401 O O . ASP G 2 77 ? 228.594 309.264 278.817 1.00 148.85 77 ASP G O 1
ATOM 14406 N N . LYS G 2 78 ? 228.412 309.077 276.574 1.00 134.38 78 LYS G N 1
ATOM 14407 C CA . LYS G 2 78 ? 228.072 310.484 276.399 1.00 133.51 78 LYS G CA 1
ATOM 14408 C C . LYS G 2 78 ? 226.706 310.806 276.988 1.00 137.65 78 LYS G C 1
ATOM 14409 O O . LYS G 2 78 ? 226.471 311.936 277.428 1.00 141.68 78 LYS G O 1
ATOM 14415 N N . ALA G 2 79 ? 225.798 309.829 277.010 1.00 141.69 79 ALA G N 1
ATOM 14416 C CA . ALA G 2 79 ? 224.458 310.075 277.530 1.00 141.49 79 ALA G CA 1
ATOM 14417 C C . ALA G 2 79 ? 224.485 310.296 279.036 1.00 141.99 79 ALA G C 1
ATOM 14418 O O . ALA G 2 79 ? 223.813 311.198 279.551 1.00 143.86 79 ALA G O 1
ATOM 14420 N N . GLN G 2 80 ? 225.252 309.477 279.757 1.00 137.91 80 GLN G N 1
ATOM 14421 C CA . GLN G 2 80 ? 225.437 309.688 281.189 1.00 137.53 80 GLN G CA 1
ATOM 14422 C C . GLN G 2 80 ? 226.030 311.062 281.470 1.00 138.53 80 GLN G C 1
ATOM 14423 O O . GLN G 2 80 ? 225.581 311.771 282.377 1.00 141.82 80 GLN G O 1
ATOM 14429 N N . ALA G 2 81 ? 227.053 311.449 280.704 1.00 137.53 81 ALA G N 1
ATOM 14430 C CA . ALA G 2 81 ? 227.679 312.752 280.901 1.00 137.19 81 ALA G CA 1
ATOM 14431 C C . ALA G 2 81 ? 226.671 313.883 280.744 1.00 139.42 81 ALA G C 1
ATOM 14432 O O . ALA G 2 81 ? 226.735 314.885 281.464 1.00 143.95 81 ALA G O 1
ATOM 14434 N N . LEU G 2 82 ? 225.735 313.743 279.805 1.00 148.22 82 LEU G N 1
ATOM 14435 C CA . LEU G 2 82 ? 224.708 314.764 279.634 1.00 147.50 82 LEU G CA 1
ATOM 14436 C C . LEU G 2 82 ? 223.778 314.827 280.840 1.00 150.21 82 LEU G C 1
ATOM 14437 O O . LEU G 2 82 ? 223.348 315.915 281.239 1.00 153.18 82 LEU G O 1
ATOM 14442 N N . ASN G 2 83 ? 223.458 313.676 281.434 1.00 151.45 83 ASN G N 1
ATOM 14443 C CA . ASN G 2 83 ? 222.602 313.677 282.616 1.00 150.35 83 ASN G CA 1
ATOM 14444 C C . ASN G 2 83 ? 223.274 314.374 283.792 1.00 148.65 83 ASN G C 1
ATOM 14445 O O . ASN G 2 83 ? 222.620 315.111 284.538 1.00 148.05 83 ASN G O 1
ATOM 14450 N N . VAL G 2 84 ? 224.575 314.149 283.978 1.00 142.88 84 VAL G N 1
ATOM 14451 C CA . VAL G 2 84 ? 225.317 314.873 285.007 1.00 142.20 84 VAL G CA 1
ATOM 14452 C C . VAL G 2 84 ? 225.318 316.367 284.711 1.00 144.17 84 VAL G C 1
ATOM 14453 O O . VAL G 2 84 ? 225.075 317.195 285.596 1.00 147.67 84 VAL G O 1
ATOM 14457 N N . ALA G 2 85 ? 225.601 316.731 283.459 1.00 149.75 85 ALA G N 1
ATOM 14458 C CA . ALA G 2 85 ? 225.586 318.137 283.068 1.00 148.05 85 ALA G CA 1
ATOM 14459 C C . ALA G 2 85 ? 224.213 318.760 283.276 1.00 151.00 85 ALA G C 1
ATOM 14460 O O . ALA G 2 85 ? 224.104 319.888 283.770 1.00 153.38 85 ALA G O 1
ATOM 14462 N N . ARG G 2 86 ? 223.153 318.044 282.894 1.00 166.96 86 ARG G N 1
ATOM 14463 C CA . ARG G 2 86 ? 221.802 318.565 283.077 1.00 165.94 86 ARG G CA 1
ATOM 14464 C C . ARG G 2 86 ? 221.485 318.773 284.552 1.00 166.93 86 ARG G C 1
ATOM 14465 O O . ARG G 2 86 ? 220.896 319.792 284.930 1.00 168.98 86 ARG G O 1
ATOM 14473 N N . LEU G 2 87 ? 221.857 317.809 285.396 1.00 162.74 87 LEU G N 1
ATOM 14474 C CA . LEU G 2 87 ? 221.639 317.940 286.834 1.00 164.30 87 LEU G CA 1
ATOM 14475 C C . LEU G 2 87 ? 222.276 319.212 287.379 1.00 163.84 87 LEU G C 1
ATOM 14476 O O . LEU G 2 87 ? 221.638 319.974 288.114 1.00 166.47 87 LEU G O 1
ATOM 14481 N N . ALA G 2 88 ? 223.541 319.455 287.034 1.00 162.17 88 ALA G N 1
ATOM 14482 C CA . ALA G 2 88 ? 224.219 320.660 287.500 1.00 161.78 88 ALA G CA 1
ATOM 14483 C C . ALA G 2 88 ? 223.518 321.919 287.004 1.00 163.61 88 ALA G C 1
ATOM 14484 O O . ALA G 2 88 ? 223.241 322.837 287.783 1.00 166.91 88 ALA G O 1
ATOM 14486 N N . CYS G 2 89 ? 223.229 321.981 285.703 1.00 176.01 89 CYS G N 1
ATOM 14487 C CA . CYS G 2 89 ? 222.703 323.213 285.126 1.00 177.78 89 CYS G CA 1
ATOM 14488 C C . CYS G 2 89 ? 221.269 323.481 285.566 1.00 177.50 89 CYS G C 1
ATOM 14489 O O . CYS G 2 89 ? 220.885 324.643 285.742 1.00 176.65 89 CYS G O 1
ATOM 14492 N N . ASN G 2 90 ? 220.467 322.433 285.744 1.00 181.77 90 ASN G N 1
ATOM 14493 C CA . ASN G 2 90 ? 219.055 322.609 286.061 1.00 181.92 90 ASN G CA 1
ATOM 14494 C C . ASN G 2 90 ? 218.789 322.625 287.563 1.00 181.61 90 ASN G C 1
ATOM 14495 O O . ASN G 2 90 ? 218.056 323.488 288.054 1.00 181.83 90 ASN G O 1
ATOM 14500 N N . GLU G 2 91 ? 219.373 321.685 288.305 1.00 180.54 91 GLU G N 1
ATOM 14501 C CA . GLU G 2 91 ? 219.090 321.583 289.731 1.00 180.53 91 GLU G CA 1
ATOM 14502 C C . GLU G 2 91 ? 219.997 322.457 290.587 1.00 181.30 91 GLU G C 1
ATOM 14503 O O . GLU G 2 91 ? 219.538 323.007 291.595 1.00 182.10 91 GLU G O 1
ATOM 14509 N N . TRP G 2 92 ? 221.260 322.631 290.201 1.00 172.70 92 TRP G N 1
ATOM 14510 C CA . TRP G 2 92 ? 222.207 323.399 290.999 1.00 169.89 92 TRP G CA 1
ATOM 14511 C C . TRP G 2 92 ? 222.591 324.718 290.344 1.00 170.37 92 TRP G C 1
ATOM 14512 O O . TRP G 2 92 ? 223.559 325.354 290.773 1.00 169.58 92 TRP G O 1
ATOM 14523 N N . GLU G 2 93 ? 221.854 325.140 289.316 1.00 181.28 93 GLU G N 1
ATOM 14524 C CA . GLU G 2 93 ? 222.015 326.454 288.693 1.00 182.06 93 GLU G CA 1
ATOM 14525 C C . GLU G 2 93 ? 223.431 326.691 288.172 1.00 180.90 93 GLU G C 1
ATOM 14526 O O . GLU G 2 93 ? 223.886 327.834 288.090 1.00 180.97 93 GLU G O 1
ATOM 14532 N N . GLN G 2 94 ? 224.143 325.625 287.821 1.00 173.97 94 GLN G N 1
ATOM 14533 C CA . GLN G 2 94 ? 225.497 325.784 287.311 1.00 172.40 94 GLN G CA 1
ATOM 14534 C C . GLN G 2 94 ? 225.468 326.337 285.891 1.00 173.87 94 GLN G C 1
ATOM 14535 O O . GLN G 2 94 ? 224.546 326.072 285.115 1.00 173.66 94 GLN G O 1
ATOM 14541 N N . ASP G 2 95 ? 226.498 327.115 285.553 1.00 175.51 95 ASP G N 1
ATOM 14542 C CA . ASP G 2 95 ? 226.602 327.645 284.198 1.00 175.55 95 ASP G CA 1
ATOM 14543 C C . ASP G 2 95 ? 227.050 326.578 283.209 1.00 176.73 95 ASP G C 1
ATOM 14544 O O . ASP G 2 95 ? 226.484 326.464 282.117 1.00 175.23 95 ASP G O 1
ATOM 14549 N N . CYS G 2 96 ? 228.057 325.789 283.573 1.00 166.41 96 CYS G N 1
ATOM 14550 C CA . CYS G 2 96 ? 228.534 324.711 282.719 1.00 163.17 96 CYS G CA 1
ATOM 14551 C C . CYS G 2 96 ? 229.277 323.704 283.583 1.00 161.05 96 CYS G C 1
ATOM 14552 O O . CYS G 2 96 ? 229.581 323.960 284.750 1.00 162.63 96 CYS G O 1
ATOM 14555 N N . VAL G 2 97 ? 229.573 322.553 282.988 1.00 130.92 97 VAL G N 1
ATOM 14556 C CA . VAL G 2 97 ? 230.509 321.595 283.558 1.00 129.42 97 VAL G CA 1
ATOM 14557 C C . VAL G 2 97 ? 231.629 321.354 282.560 1.00 131.64 97 VAL G C 1
ATOM 14558 O O . VAL G 2 97 ? 231.443 321.469 281.344 1.00 137.22 97 VAL G O 1
ATOM 14562 N N . LEU G 2 98 ? 232.806 321.031 283.083 1.00 116.77 98 LEU G N 1
ATOM 14563 C CA . LEU G 2 98 ? 233.931 320.629 282.254 1.00 114.21 98 LEU G CA 1
ATOM 14564 C C . LEU G 2 98 ? 233.873 319.127 282.011 1.00 118.02 98 LEU G C 1
ATOM 14565 O O . LEU G 2 98 ? 233.777 318.343 282.959 1.00 124.57 98 LEU G O 1
ATOM 14570 N N . VAL G 2 99 ? 233.925 318.733 280.743 1.00 107.70 99 VAL G N 1
ATOM 14571 C CA . VAL G 2 99 ? 233.916 317.330 280.348 1.00 102.56 99 VAL G CA 1
ATOM 14572 C C . VAL G 2 99 ? 235.111 317.086 279.443 1.00 105.82 99 VAL G C 1
ATOM 14573 O O . VAL G 2 99 ? 235.317 317.822 278.472 1.00 117.31 99 VAL G O 1
ATOM 14577 N N . TYR G 2 100 ? 235.898 316.061 279.757 1.00 93.67 100 TYR G N 1
ATOM 14578 C CA . TYR G 2 100 ? 237.052 315.721 278.942 1.00 100.20 100 TYR G CA 1
ATOM 14579 C C . TYR G 2 100 ? 237.095 314.217 278.721 1.00 101.89 100 TYR G C 1
ATOM 14580 O O . TYR G 2 100 ? 236.564 313.435 279.512 1.00 107.84 100 TYR G O 1
ATOM 14589 N N . LYS G 2 101 ? 237.742 313.823 277.627 1.00 98.26 101 LYS G N 1
ATOM 14590 C CA . LYS G 2 101 ? 237.808 312.425 277.238 1.00 91.78 101 LYS G CA 1
ATOM 14591 C C . LYS G 2 101 ? 238.677 311.642 278.218 1.00 94.07 101 LYS G C 1
ATOM 14592 O O . LYS G 2 101 ? 239.209 312.177 279.193 1.00 107.81 101 LYS G O 1
ATOM 14598 N N . SER G 2 102 ? 238.830 310.349 277.945 1.00 86.03 102 SER G N 1
ATOM 14599 C CA . SER G 2 102 ? 239.468 309.460 278.909 1.00 85.32 102 SER G CA 1
ATOM 14600 C C . SER G 2 102 ? 240.987 309.564 278.861 1.00 97.18 102 SER G C 1
ATOM 14601 O O . SER G 2 102 ? 241.622 309.970 279.837 1.00 108.39 102 SER G O 1
ATOM 14604 N N . GLN G 2 103 ? 241.589 309.200 277.732 1.00 90.90 103 GLN G N 1
ATOM 14605 C CA . GLN G 2 103 ? 243.041 309.152 277.633 1.00 84.13 103 GLN G CA 1
ATOM 14606 C C . GLN G 2 103 ? 243.638 310.403 277.009 1.00 88.46 103 GLN G C 1
ATOM 14607 O O . GLN G 2 103 ? 244.677 310.881 277.468 1.00 101.89 103 GLN G O 1
ATOM 14613 N N . THR G 2 104 ? 243.006 310.944 275.970 1.00 83.90 104 THR G N 1
ATOM 14614 C CA . THR G 2 104 ? 243.519 312.150 275.338 1.00 86.22 104 THR G CA 1
ATOM 14615 C C . THR G 2 104 ? 243.260 313.395 276.173 1.00 89.03 104 THR G C 1
ATOM 14616 O O . THR G 2 104 ? 243.947 314.404 275.984 1.00 90.30 104 THR G O 1
ATOM 14620 N N . HIS G 2 105 ? 242.290 313.342 277.086 1.00 91.74 105 HIS G N 1
ATOM 14621 C CA . HIS G 2 105 ? 241.906 314.486 277.912 1.00 89.63 105 HIS G CA 1
ATOM 14622 C C . HIS G 2 105 ? 241.503 315.685 277.058 1.00 96.99 105 HIS G C 1
ATOM 14623 O O . HIS G 2 105 ? 241.782 316.834 277.401 1.00 105.02 105 HIS G O 1
ATOM 14630 N N . THR G 2 106 ? 240.839 315.418 275.938 1.00 97.01 106 THR G N 1
ATOM 14631 C CA . THR G 2 106 ? 240.293 316.484 275.107 1.00 94.61 106 THR G CA 1
ATOM 14632 C C . THR G 2 106 ? 239.079 317.076 275.808 1.00 97.50 106 THR G C 1
ATOM 14633 O O . THR G 2 106 ? 238.032 316.431 275.900 1.00 105.02 106 THR G O 1
ATOM 14637 N N . ALA G 2 107 ? 239.211 318.301 276.299 1.00 110.48 107 ALA G N 1
ATOM 14638 C CA . ALA G 2 107 ? 238.206 318.898 277.163 1.00 112.17 107 ALA G CA 1
ATOM 14639 C C . ALA G 2 107 ? 237.287 319.833 276.389 1.00 112.59 107 ALA G C 1
ATOM 14640 O O . ALA G 2 107 ? 237.648 320.386 275.348 1.00 118.73 107 ALA G O 1
ATOM 14642 N N . GLY G 2 108 ? 236.083 320.003 276.924 1.00 125.75 108 GLY G N 1
ATOM 14643 C CA . GLY G 2 108 ? 235.135 320.956 276.382 1.00 128.25 108 GLY G CA 1
ATOM 14644 C C . GLY G 2 108 ? 234.132 321.351 277.438 1.00 129.83 108 GLY G C 1
ATOM 14645 O O . GLY G 2 108 ? 233.868 320.596 278.378 1.00 131.72 108 GLY G O 1
ATOM 14646 N N . LEU G 2 109 ? 233.564 322.542 277.279 1.00 148.87 109 LEU G N 1
ATOM 14647 C CA . LEU G 2 109 ? 232.498 323.010 278.152 1.00 148.14 109 LEU G CA 1
ATOM 14648 C C . LEU G 2 109 ? 231.147 322.604 277.580 1.00 150.98 109 LEU G C 1
ATOM 14649 O O . LEU G 2 109 ? 230.882 322.810 276.392 1.00 155.67 109 LEU G O 1
ATOM 14654 N N . VAL G 2 110 ? 230.299 322.029 278.427 1.00 154.09 110 VAL G N 1
ATOM 14655 C CA . VAL G 2 110 ? 228.958 321.609 278.043 1.00 154.49 110 VAL G CA 1
ATOM 14656 C C . VAL G 2 110 ? 227.960 322.515 278.747 1.00 156.00 110 VAL G C 1
ATOM 14657 O O . VAL G 2 110 ? 227.968 322.621 279.980 1.00 157.42 110 VAL G O 1
ATOM 14661 N N . TYR G 2 111 ? 227.103 323.169 277.968 1.00 166.22 111 TYR G N 1
ATOM 14662 C CA . TYR G 2 111 ? 226.019 323.992 278.496 1.00 164.44 111 TYR G CA 1
ATOM 14663 C C . TYR G 2 111 ? 224.716 323.221 278.309 1.00 164.17 111 TYR G C 1
ATOM 14664 O O . TYR G 2 111 ? 223.987 323.413 277.336 1.00 163.85 111 TYR G O 1
ATOM 14673 N N . ALA G 2 112 ? 224.426 322.335 279.260 1.00 175.82 112 ALA G N 1
ATOM 14674 C CA . ALA G 2 112 ? 223.204 321.544 279.233 1.00 176.54 112 ALA G CA 1
ATOM 14675 C C . ALA G 2 112 ? 222.007 322.284 279.811 1.00 177.57 112 ALA G C 1
ATOM 14676 O O . ALA G 2 112 ? 221.047 321.636 280.245 1.00 175.82 112 ALA G O 1
ATOM 14678 N N . LYS G 2 113 ? 222.049 323.614 279.839 1.00 181.55 113 LYS G N 1
ATOM 14679 C CA . LYS G 2 113 ? 220.966 324.390 280.426 1.00 180.57 113 LYS G CA 1
ATOM 14680 C C . LYS G 2 113 ? 219.665 324.150 279.671 1.00 180.64 113 LYS G C 1
ATOM 14681 O O . LYS G 2 113 ? 219.645 324.073 278.439 1.00 179.92 113 LYS G O 1
ATOM 14687 N N . GLY G 2 114 ? 218.575 324.033 280.417 1.00 190.55 114 GLY G N 1
ATOM 14688 C CA . GLY G 2 114 ? 217.275 323.773 279.841 1.00 190.32 114 GLY G CA 1
ATOM 14689 C C . GLY G 2 114 ? 216.841 322.328 280.026 1.00 192.39 114 GLY G C 1
ATOM 14690 O O . GLY G 2 114 ? 217.633 321.440 280.353 1.00 193.68 114 GLY G O 1
ATOM 14691 N N . ILE G 2 115 ? 215.546 322.094 279.808 1.00 203.36 115 ILE G N 1
ATOM 14692 C CA . ILE G 2 115 ? 215.003 320.748 279.962 1.00 203.87 115 ILE G CA 1
ATOM 14693 C C . ILE G 2 115 ? 215.429 319.860 278.800 1.00 203.89 115 ILE G C 1
ATOM 14694 O O . ILE G 2 115 ? 215.791 318.693 278.994 1.00 201.66 115 ILE G O 1
ATOM 14699 N N . ASP G 2 116 ? 215.405 320.393 277.581 1.00 211.54 116 ASP G N 1
ATOM 14700 C CA . ASP G 2 116 ? 215.789 319.642 276.397 1.00 210.17 116 ASP G CA 1
ATOM 14701 C C . ASP G 2 116 ? 216.851 320.409 275.622 1.00 209.15 116 ASP G C 1
ATOM 14702 O O . ASP G 2 116 ? 216.964 321.634 275.722 1.00 209.10 116 ASP G O 1
ATOM 14707 N N . GLY G 2 117 ? 217.631 319.666 274.843 1.00 192.79 117 GLY G N 1
ATOM 14708 C CA . GLY G 2 117 ? 218.707 320.245 274.064 1.00 192.48 117 GLY G CA 1
ATOM 14709 C C . GLY G 2 117 ? 219.906 320.641 274.900 1.00 192.79 117 GLY G C 1
ATOM 14710 O O . GLY G 2 117 ? 219.811 320.748 276.126 1.00 192.57 117 GLY G O 1
ATOM 14711 N N . TYR G 2 118 ? 221.043 320.861 274.245 1.00 176.02 118 TYR G N 1
ATOM 14712 C CA . TYR G 2 118 ? 222.268 321.220 274.942 1.00 174.80 118 TYR G CA 1
ATOM 14713 C C . TYR G 2 118 ? 223.244 321.812 273.938 1.00 173.66 118 TYR G C 1
ATOM 14714 O O . TYR G 2 118 ? 223.235 321.451 272.759 1.00 173.41 118 TYR G O 1
ATOM 14723 N N . LYS G 2 119 ? 224.084 322.721 274.420 1.00 171.70 119 LYS G N 1
ATOM 14724 C CA . LYS G 2 119 ? 225.217 323.223 273.658 1.00 171.29 119 LYS G CA 1
ATOM 14725 C C . LYS G 2 119 ? 226.498 322.644 274.239 1.00 172.89 119 LYS G C 1
ATOM 14726 O O . LYS G 2 119 ? 226.695 322.665 275.459 1.00 176.99 119 LYS G O 1
ATOM 14732 N N . ALA G 2 120 ? 227.363 322.132 273.369 1.00 170.68 120 ALA G N 1
ATOM 14733 C CA . ALA G 2 120 ? 228.702 321.703 273.749 1.00 170.62 120 ALA G CA 1
ATOM 14734 C C . ALA G 2 120 ? 229.717 322.545 272.993 1.00 170.75 120 ALA G C 1
ATOM 14735 O O . ALA G 2 120 ? 229.700 322.582 271.758 1.00 171.07 120 ALA G O 1
ATOM 14737 N N . GLU G 2 121 ? 230.596 323.216 273.731 1.00 171.68 121 GLU G N 1
ATOM 14738 C CA . GLU G 2 121 ? 231.661 324.026 273.153 1.00 172.16 121 GLU G CA 1
ATOM 14739 C C . GLU G 2 121 ? 232.991 323.345 273.443 1.00 171.96 121 GLU G C 1
ATOM 14740 O O . GLU G 2 121 ? 233.398 323.236 274.605 1.00 174.07 121 GLU G O 1
ATOM 14746 N N . ARG G 2 122 ? 233.667 322.889 272.393 1.00 162.02 122 ARG G N 1
ATOM 14747 C CA . ARG G 2 122 ? 234.967 322.254 272.564 1.00 162.28 122 ARG G CA 1
ATOM 14748 C C . ARG G 2 122 ? 236.015 323.316 272.870 1.00 163.66 122 ARG G C 1
ATOM 14749 O O . ARG G 2 122 ? 236.188 324.267 272.101 1.00 161.93 122 ARG G O 1
ATOM 14757 N N . LEU G 2 123 ? 236.711 323.154 273.984 1.00 160.22 123 LEU G N 1
ATOM 14758 C CA . LEU G 2 123 ? 237.811 324.056 274.284 1.00 158.40 123 LEU G CA 1
ATOM 14759 C C . LEU G 2 123 ? 239.032 323.695 273.441 1.00 156.91 123 LEU G C 1
ATOM 14760 O O . LEU G 2 123 ? 239.312 322.513 273.227 1.00 153.85 123 LEU G O 1
ATOM 14765 N N . PRO G 2 124 ? 239.769 324.689 272.951 1.00 160.37 124 PRO G N 1
ATOM 14766 C CA . PRO G 2 124 ? 240.962 324.391 272.150 1.00 158.35 124 PRO G CA 1
ATOM 14767 C C . PRO G 2 124 ? 242.103 323.867 273.003 1.00 159.67 124 PRO G C 1
ATOM 14768 O O . PRO G 2 124 ? 242.668 324.600 273.820 1.00 157.97 124 PRO G O 1
ATOM 14772 N N . GLY G 2 125 ? 242.451 322.599 272.813 1.00 153.00 125 GLY G N 1
ATOM 14773 C CA . GLY G 2 125 ? 243.526 321.987 273.566 1.00 151.82 125 GLY G CA 1
ATOM 14774 C C . GLY G 2 125 ? 243.090 320.788 274.380 1.00 148.25 125 GLY G C 1
ATOM 14775 O O . GLY G 2 125 ? 242.078 320.154 274.070 1.00 146.86 125 GLY G O 1
ATOM 14776 N N . SER G 2 126 ? 243.843 320.472 275.431 1.00 129.48 126 SER G N 1
ATOM 14777 C CA . SER G 2 126 ? 243.564 319.314 276.264 1.00 126.39 126 SER G CA 1
ATOM 14778 C C . SER G 2 126 ? 243.756 319.669 277.730 1.00 128.99 126 SER G C 1
ATOM 14779 O O . SER G 2 126 ? 244.551 320.546 278.076 1.00 139.33 126 SER G O 1
ATOM 14782 N N . PHE G 2 127 ? 243.010 318.977 278.584 1.00 109.24 127 PHE G N 1
ATOM 14783 C CA . PHE G 2 127 ? 243.057 319.184 280.028 1.00 107.48 127 PHE G CA 1
ATOM 14784 C C . PHE G 2 127 ? 244.301 318.497 280.577 1.00 108.54 127 PHE G C 1
ATOM 14785 O O . PHE G 2 127 ? 244.355 317.266 280.647 1.00 113.42 127 PHE G O 1
ATOM 14793 N N . GLN G 2 128 ? 245.298 319.284 280.979 1.00 122.27 128 GLN G N 1
ATOM 14794 C CA . GLN G 2 128 ? 246.600 318.737 281.331 1.00 120.24 128 GLN G CA 1
ATOM 14795 C C . GLN G 2 128 ? 247.111 319.359 282.621 1.00 128.82 128 GLN G C 1
ATOM 14796 O O . GLN G 2 128 ? 246.700 320.450 283.022 1.00 134.10 128 GLN G O 1
ATOM 14802 N N . GLU G 2 129 ? 248.022 318.631 283.265 1.00 143.19 129 GLU G N 1
ATOM 14803 C CA . GLU G 2 129 ? 248.728 319.124 284.441 1.00 140.75 129 GLU G CA 1
ATOM 14804 C C . GLU G 2 129 ? 249.617 320.311 284.091 1.00 141.09 129 GLU G C 1
ATOM 14805 O O . GLU G 2 129 ? 250.346 320.285 283.097 1.00 145.49 129 GLU G O 1
ATOM 14811 N N . VAL G 2 130 ? 249.554 321.352 284.913 1.00 147.96 130 VAL G N 1
ATOM 14812 C CA . VAL G 2 130 ? 250.412 322.523 284.766 1.00 149.35 130 VAL G CA 1
ATOM 14813 C C . VAL G 2 130 ? 251.702 322.266 285.538 1.00 153.85 130 VAL G C 1
ATOM 14814 O O . VAL G 2 130 ? 251.639 321.995 286.747 1.00 152.35 130 VAL G O 1
ATOM 14818 N N . PRO G 2 131 ? 252.866 322.311 284.888 1.00 175.33 131 PRO G N 1
ATOM 14819 C CA . PRO G 2 131 ? 254.131 322.051 285.587 1.00 173.76 131 PRO G CA 1
ATOM 14820 C C . PRO G 2 131 ? 254.296 322.912 286.832 1.00 174.75 131 PRO G C 1
ATOM 14821 O O . PRO G 2 131 ? 253.930 324.089 286.851 1.00 175.41 131 PRO G O 1
ATOM 14825 N N . LYS G 2 132 ? 254.837 322.299 287.883 1.00 180.19 132 LYS G N 1
ATOM 14826 C CA . LYS G 2 132 ? 255.140 323.020 289.112 1.00 179.69 132 LYS G CA 1
ATOM 14827 C C . LYS G 2 132 ? 256.051 324.212 288.838 1.00 178.84 132 LYS G C 1
ATOM 14828 O O . LYS G 2 132 ? 257.009 324.120 288.065 1.00 178.43 132 LYS G O 1
ATOM 14834 N N . GLY G 2 133 ? 255.744 325.339 289.480 1.00 174.03 133 GLY G N 1
ATOM 14835 C CA . GLY G 2 133 ? 256.485 326.565 289.295 1.00 173.76 133 GLY G CA 1
ATOM 14836 C C . GLY G 2 133 ? 256.030 327.431 288.140 1.00 175.20 133 GLY G C 1
ATOM 14837 O O . GLY G 2 133 ? 256.278 328.642 288.160 1.00 174.69 133 GLY G O 1
ATOM 14838 N N . ALA G 2 134 ? 255.374 326.855 287.137 1.00 183.67 134 ALA G N 1
ATOM 14839 C CA . ALA G 2 134 ? 254.815 327.655 286.062 1.00 183.30 134 ALA G CA 1
ATOM 14840 C C . ALA G 2 134 ? 253.678 328.530 286.589 1.00 185.58 134 ALA G C 1
ATOM 14841 O O . ALA G 2 134 ? 252.949 328.132 287.500 1.00 185.88 134 ALA G O 1
ATOM 14843 N N . PRO G 2 135 ? 253.513 329.732 286.037 1.00 182.88 135 PRO G N 1
ATOM 14844 C CA . PRO G 2 135 ? 252.420 330.599 286.491 1.00 181.15 135 PRO G CA 1
ATOM 14845 C C . PRO G 2 135 ? 251.067 330.038 286.086 1.00 179.83 135 PRO G C 1
ATOM 14846 O O . PRO G 2 135 ? 250.870 329.589 284.954 1.00 179.32 135 PRO G O 1
ATOM 14850 N N . LEU G 2 136 ? 250.129 330.071 287.028 1.00 164.09 136 LEU G N 1
ATOM 14851 C CA . LEU G 2 136 ? 248.733 329.797 286.727 1.00 165.25 136 LEU G CA 1
ATOM 14852 C C . LEU G 2 136 ? 248.052 331.025 286.139 1.00 165.42 136 LEU G C 1
ATOM 14853 O O . LEU G 2 136 ? 248.237 332.146 286.620 1.00 163.88 136 LEU G O 1
ATOM 14858 N N . GLN G 2 137 ? 247.258 330.807 285.093 1.00 168.56 137 GLN G N 1
ATOM 14859 C CA . GLN G 2 137 ? 246.521 331.882 284.444 1.00 167.81 137 GLN G CA 1
ATOM 14860 C C . GLN G 2 137 ? 245.043 331.530 284.383 1.00 167.21 137 GLN G C 1
ATOM 14861 O O . GLN G 2 137 ? 244.676 330.452 283.906 1.00 168.71 137 GLN G O 1
ATOM 14867 N N . GLY G 2 138 ? 244.206 332.446 284.858 1.00 158.33 138 GLY G N 1
ATOM 14868 C CA . GLY G 2 138 ? 242.766 332.252 284.794 1.00 158.19 138 GLY G CA 1
ATOM 14869 C C . GLY G 2 138 ? 242.285 331.057 285.594 1.00 159.17 138 GLY G C 1
ATOM 14870 O O . GLY G 2 138 ? 242.595 330.900 286.780 1.00 157.34 138 GLY G O 1
ATOM 14871 N N . CYS G 2 139 ? 241.516 330.198 284.930 1.00 156.40 139 CYS G N 1
ATOM 14872 C CA . CYS G 2 139 ? 240.837 329.082 285.575 1.00 155.82 139 CYS G CA 1
ATOM 14873 C C . CYS G 2 139 ? 241.702 327.828 285.562 1.00 154.28 139 CYS G C 1
ATOM 14874 O O . CYS G 2 139 ? 242.278 327.473 284.530 1.00 154.18 139 CYS G O 1
ATOM 14877 N N . PHE G 2 140 ? 241.790 327.165 286.713 1.00 148.16 140 PHE G N 1
ATOM 14878 C CA . PHE G 2 140 ? 242.551 325.932 286.842 1.00 148.59 140 PHE G CA 1
ATOM 14879 C C . PHE G 2 140 ? 241.836 325.042 287.849 1.00 147.77 140 PHE G C 1
ATOM 14880 O O . PHE G 2 140 ? 240.870 325.455 288.493 1.00 149.80 140 PHE G O 1
ATOM 14888 N N . THR G 2 141 ? 242.318 323.810 287.980 1.00 138.86 141 THR G N 1
ATOM 14889 C CA . THR G 2 141 ? 241.777 322.872 288.952 1.00 137.24 141 THR G CA 1
ATOM 14890 C C . THR G 2 141 ? 242.899 322.175 289.705 1.00 138.18 141 THR G C 1
ATOM 14891 O O . THR G 2 141 ? 243.886 321.737 289.106 1.00 141.57 141 THR G O 1
ATOM 14895 N N . ILE G 2 142 ? 242.735 322.076 291.021 1.00 141.82 142 ILE G N 1
ATOM 14896 C CA . ILE G 2 142 ? 243.628 321.316 291.886 1.00 142.06 142 ILE G CA 1
ATOM 14897 C C . ILE G 2 142 ? 242.958 319.995 292.233 1.00 141.31 142 ILE G C 1
ATOM 14898 O O . ILE G 2 142 ? 241.813 319.975 292.699 1.00 147.28 142 ILE G O 1
ATOM 14903 N N . ASP G 2 143 ? 243.669 318.893 292.010 1.00 148.52 143 ASP G N 1
ATOM 14904 C CA . ASP G 2 143 ? 243.154 317.570 292.317 1.00 149.03 143 ASP G CA 1
ATOM 14905 C C . ASP G 2 143 ? 243.459 317.179 293.765 1.00 151.36 143 ASP G C 1
ATOM 14906 O O . ASP G 2 143 ? 244.131 317.899 294.506 1.00 153.02 143 ASP G O 1
ATOM 14911 N N . GLU G 2 144 ? 242.942 316.015 294.172 1.00 152.60 144 GLU G N 1
ATOM 14912 C CA . GLU G 2 144 ? 243.122 315.521 295.534 1.00 152.79 144 GLU G CA 1
ATOM 14913 C C . GLU G 2 144 ? 244.585 315.337 295.923 1.00 153.76 144 GLU G C 1
ATOM 14914 O O . GLU G 2 144 ? 244.882 315.212 297.116 1.00 154.77 144 GLU G O 1
ATOM 14920 N N . PHE G 2 145 ? 245.502 315.316 294.960 1.00 149.46 145 PHE G N 1
ATOM 14921 C CA . PHE G 2 145 ? 246.924 315.179 295.244 1.00 145.43 145 PHE G CA 1
ATOM 14922 C C . PHE G 2 145 ? 247.655 316.512 295.202 1.00 147.07 145 PHE G C 1
ATOM 14923 O O . PHE G 2 145 ? 248.886 316.537 295.292 1.00 147.55 145 PHE G O 1
ATOM 14931 N N . GLY G 2 146 ? 246.927 317.614 295.058 1.00 147.36 146 GLY G N 1
ATOM 14932 C CA . GLY G 2 146 ? 247.525 318.927 294.952 1.00 145.68 146 GLY G CA 1
ATOM 14933 C C . GLY G 2 146 ? 248.218 319.209 293.642 1.00 148.15 146 GLY G C 1
ATOM 14934 O O . GLY G 2 146 ? 248.938 320.206 293.541 1.00 148.27 146 GLY G O 1
ATOM 14935 N N . ARG G 2 147 ? 248.022 318.366 292.633 1.00 149.13 147 ARG G N 1
ATOM 14936 C CA . ARG G 2 147 ? 248.500 318.667 291.295 1.00 144.81 147 ARG G CA 1
ATOM 14937 C C . ARG G 2 147 ? 247.538 319.631 290.619 1.00 144.28 147 ARG G C 1
ATOM 14938 O O . ARG G 2 147 ? 246.320 319.528 290.781 1.00 148.50 147 ARG G O 1
ATOM 14946 N N . ARG G 2 148 ? 248.087 320.571 289.862 1.00 142.80 148 ARG G N 1
ATOM 14947 C CA . ARG G 2 148 ? 247.296 321.635 289.263 1.00 145.08 148 ARG G CA 1
ATOM 14948 C C . ARG G 2 148 ? 247.045 321.321 287.796 1.00 147.18 148 ARG G C 1
ATOM 14949 O O . ARG G 2 148 ? 247.973 320.961 287.064 1.00 150.02 148 ARG G O 1
ATOM 14957 N N . TRP G 2 149 ? 245.793 321.465 287.373 1.00 124.86 149 TRP G N 1
ATOM 14958 C CA . TRP G 2 149 ? 245.346 321.066 286.049 1.00 120.02 149 TRP G CA 1
ATOM 14959 C C . TRP G 2 149 ? 244.645 322.234 285.377 1.00 121.88 149 TRP G C 1
ATOM 14960 O O . TRP G 2 149 ? 243.906 322.980 286.025 1.00 130.23 149 TRP G O 1
ATOM 14971 N N . GLN G 2 150 ? 244.878 322.387 284.078 1.00 126.38 150 GLN G N 1
ATOM 14972 C CA . GLN G 2 150 ? 244.252 323.453 283.314 1.00 129.45 150 GLN G CA 1
ATOM 14973 C C . GLN G 2 150 ? 244.084 322.981 281.878 1.00 131.41 150 GLN G C 1
ATOM 14974 O O . GLN G 2 150 ? 244.852 322.147 281.393 1.00 133.82 150 GLN G O 1
ATOM 14980 N N . VAL G 2 151 ? 243.077 323.526 281.201 1.00 127.18 151 VAL G N 1
ATOM 14981 C CA . VAL G 2 151 ? 242.947 323.346 279.759 1.00 128.02 151 VAL G CA 1
ATOM 14982 C C . VAL G 2 151 ? 244.044 324.157 279.078 1.00 129.23 151 VAL G C 1
ATOM 14983 O O . VAL G 2 151 ? 244.006 325.390 279.076 1.00 129.96 151 VAL G O 1
ATOM 14987 N N . GLN G 2 152 ? 245.019 323.469 278.495 1.00 143.33 152 GLN G N 1
ATOM 14988 C CA . GLN G 2 152 ? 246.114 324.113 277.785 1.00 145.43 152 GLN G CA 1
ATOM 14989 C C . GLN G 2 152 ? 245.881 324.003 276.285 1.00 146.61 152 GLN G C 1
ATOM 14990 O O . GLN G 2 152 ? 245.609 322.914 275.773 1.00 147.79 152 GLN G O 1
ATOM 14996 N N . HIS G 2 153 ? 245.998 325.128 275.588 1.00 148.27 153 HIS G N 1
ATOM 14997 C CA . HIS G 2 153 ? 246.012 325.125 274.130 1.00 147.85 153 HIS G CA 1
ATOM 14998 C C . HIS G 2 153 ? 247.296 324.502 273.595 1.00 149.19 153 HIS G C 1
ATOM 14999 O O . HIS G 2 153 ? 247.687 324.747 272.454 1.00 146.90 153 HIS G O 1
ATOM 15001 N N . MET H 2 1 ? 283.656 314.960 256.988 1.00 103.82 1 MET H N 1
ATOM 15002 C CA . MET H 2 1 ? 283.460 313.630 256.429 1.00 104.08 1 MET H CA 1
ATOM 15003 C C . MET H 2 1 ? 284.713 312.780 256.588 1.00 108.40 1 MET H C 1
ATOM 15004 O O . MET H 2 1 ? 285.824 313.251 256.361 1.00 110.89 1 MET H O 1
ATOM 15009 N N . ILE H 2 2 ? 284.524 311.526 256.984 1.00 99.45 2 ILE H N 1
ATOM 15010 C CA . ILE H 2 2 ? 285.614 310.573 257.146 1.00 91.46 2 ILE H CA 1
ATOM 15011 C C . ILE H 2 2 ? 285.657 309.700 255.903 1.00 94.70 2 ILE H C 1
ATOM 15012 O O . ILE H 2 2 ? 284.718 308.943 255.634 1.00 103.79 2 ILE H O 1
ATOM 15017 N N . PHE H 2 3 ? 286.747 309.797 255.144 1.00 95.66 3 PHE H N 1
ATOM 15018 C CA . PHE H 2 3 ? 286.880 309.065 253.886 1.00 95.87 3 PHE H CA 1
ATOM 15019 C C . PHE H 2 3 ? 287.435 307.678 254.189 1.00 101.02 3 PHE H C 1
ATOM 15020 O O . PHE H 2 3 ? 288.627 307.399 254.056 1.00 108.89 3 PHE H O 1
ATOM 15028 N N . THR H 2 4 ? 286.532 306.788 254.603 1.00 96.55 4 THR H N 1
ATOM 15029 C CA . THR H 2 4 ? 286.932 305.462 255.053 1.00 92.41 4 THR H CA 1
ATOM 15030 C C . THR H 2 4 ? 287.432 304.580 253.919 1.00 97.95 4 THR H C 1
ATOM 15031 O O . THR H 2 4 ? 288.087 303.568 254.186 1.00 102.45 4 THR H O 1
ATOM 15035 N N . LYS H 2 5 ? 287.134 304.927 252.667 1.00 102.03 5 LYS H N 1
ATOM 15036 C CA . LYS H 2 5 ? 287.621 304.124 251.551 1.00 104.73 5 LYS H CA 1
ATOM 15037 C C . LYS H 2 5 ? 289.135 304.200 251.422 1.00 105.08 5 LYS H C 1
ATOM 15038 O O . LYS H 2 5 ? 289.770 303.223 251.010 1.00 105.75 5 LYS H O 1
ATOM 15044 N N . GLU H 2 6 ? 289.726 305.341 251.758 1.00 102.15 6 GLU H N 1
ATOM 15045 C CA . GLU H 2 6 ? 291.164 305.498 251.649 1.00 97.76 6 GLU H CA 1
ATOM 15046 C C . GLU H 2 6 ? 291.874 304.629 252.686 1.00 102.80 6 GLU H C 1
ATOM 15047 O O . GLU H 2 6 ? 291.371 304.439 253.796 1.00 103.01 6 GLU H O 1
ATOM 15053 N N . PRO H 2 7 ? 293.042 304.085 252.347 1.00 109.33 7 PRO H N 1
ATOM 15054 C CA . PRO H 2 7 ? 293.771 303.250 253.311 1.00 109.12 7 PRO H CA 1
ATOM 15055 C C . PRO H 2 7 ? 294.268 304.091 254.476 1.00 109.75 7 PRO H C 1
ATOM 15056 O O . PRO H 2 7 ? 294.819 305.174 254.283 1.00 108.80 7 PRO H O 1
ATOM 15060 N N . ALA H 2 8 ? 294.080 303.577 255.687 1.00 105.96 8 ALA H N 1
ATOM 15061 C CA . ALA H 2 8 ? 294.368 304.353 256.881 1.00 99.95 8 ALA H CA 1
ATOM 15062 C C . ALA H 2 8 ? 295.871 304.489 257.105 1.00 102.43 8 ALA H C 1
ATOM 15063 O O . ALA H 2 8 ? 296.676 303.677 256.642 1.00 108.54 8 ALA H O 1
ATOM 15065 N N . ASN H 2 9 ? 296.237 305.549 257.827 1.00 101.12 9 ASN H N 1
ATOM 15066 C CA . ASN H 2 9 ? 297.612 305.780 258.275 1.00 98.58 9 ASN H CA 1
ATOM 15067 C C . ASN H 2 9 ? 298.584 305.916 257.105 1.00 101.65 9 ASN H C 1
ATOM 15068 O O . ASN H 2 9 ? 299.673 305.340 257.111 1.00 107.08 9 ASN H O 1
ATOM 15073 N N . VAL H 2 10 ? 298.190 306.683 256.089 1.00 101.23 10 VAL H N 1
ATOM 15074 C CA . VAL H 2 10 ? 299.093 307.093 255.024 1.00 95.40 10 VAL H CA 1
ATOM 15075 C C . VAL H 2 10 ? 298.943 308.595 254.836 1.00 98.14 10 VAL H C 1
ATOM 15076 O O . VAL H 2 10 ? 297.945 309.199 255.233 1.00 107.26 10 VAL H O 1
ATOM 15080 N N . PHE H 2 11 ? 299.957 309.198 254.229 1.00 102.69 11 PHE H N 1
ATOM 15081 C CA . PHE H 2 11 ? 300.015 310.640 254.054 1.00 102.26 11 PHE H CA 1
ATOM 15082 C C . PHE H 2 11 ? 299.896 310.995 252.581 1.00 107.57 11 PHE H C 1
ATOM 15083 O O . PHE H 2 11 ? 300.492 310.337 251.724 1.00 121.12 11 PHE H O 1
ATOM 15091 N N . TYR H 2 12 ? 299.122 312.034 252.294 1.00 96.31 12 TYR H N 1
ATOM 15092 C CA . TYR H 2 12 ? 298.987 312.568 250.948 1.00 95.20 12 TYR H CA 1
ATOM 15093 C C . TYR H 2 12 ? 299.687 313.916 250.894 1.00 95.68 12 TYR H C 1
ATOM 15094 O O . TYR H 2 12 ? 299.451 314.775 251.747 1.00 103.50 12 TYR H O 1
ATOM 15103 N N . VAL H 2 13 ? 300.536 314.099 249.890 1.00 97.83 13 VAL H N 1
ATOM 15104 C CA . VAL H 2 13 ? 301.228 315.361 249.661 1.00 98.50 13 VAL H CA 1
ATOM 15105 C C . VAL H 2 13 ? 300.705 315.966 248.370 1.00 105.71 13 VAL H C 1
ATOM 15106 O O . VAL H 2 13 ? 300.753 315.327 247.312 1.00 117.37 13 VAL H O 1
ATOM 15110 N N . LEU H 2 14 ? 300.211 317.196 248.452 1.00 111.48 14 LEU H N 1
ATOM 15111 C CA . LEU H 2 14 ? 299.887 317.986 247.274 1.00 109.93 14 LEU H CA 1
ATOM 15112 C C . LEU H 2 14 ? 301.074 318.891 246.981 1.00 111.42 14 LEU H C 1
ATOM 15113 O O . LEU H 2 14 ? 301.435 319.734 247.809 1.00 116.14 14 LEU H O 1
ATOM 15118 N N . VAL H 2 15 ? 301.671 318.720 245.808 1.00 133.50 15 VAL H N 1
ATOM 15119 C CA . VAL H 2 15 ? 302.919 319.388 245.464 1.00 133.21 15 VAL H CA 1
ATOM 15120 C C . VAL H 2 15 ? 302.837 319.877 244.026 1.00 137.59 15 VAL H C 1
ATOM 15121 O O . VAL H 2 15 ? 302.281 319.199 243.156 1.00 142.29 15 VAL H O 1
ATOM 15125 N N . SER H 2 16 ? 303.374 321.069 243.783 1.00 159.05 16 SER H N 1
ATOM 15126 C CA . SER H 2 16 ? 303.459 321.623 242.443 1.00 160.78 16 SER H CA 1
ATOM 15127 C C . SER H 2 16 ? 304.889 322.065 242.174 1.00 162.17 16 SER H C 1
ATOM 15128 O O . SER H 2 16 ? 305.679 322.280 243.096 1.00 164.49 16 SER H O 1
ATOM 15131 N N . ALA H 2 17 ? 305.214 322.204 240.891 1.00 168.82 17 ALA H N 1
ATOM 15132 C CA . ALA H 2 17 ? 306.486 322.793 240.496 1.00 168.57 17 ALA H CA 1
ATOM 15133 C C . ALA H 2 17 ? 306.260 324.026 239.634 1.00 169.41 17 ALA H C 1
ATOM 15134 O O . ALA H 2 17 ? 306.827 324.138 238.543 1.00 171.45 17 ALA H O 1
ATOM 15136 N N . PHE H 2 18 ? 305.439 324.952 240.111 1.00 169.69 18 PHE H N 1
ATOM 15137 C CA . PHE H 2 18 ? 305.116 326.157 239.366 1.00 170.14 18 PHE H CA 1
ATOM 15138 C C . PHE H 2 18 ? 305.651 327.384 240.090 1.00 170.40 18 PHE H C 1
ATOM 15139 O O . PHE H 2 18 ? 306.053 327.328 241.255 1.00 169.93 18 PHE H O 1
ATOM 15147 N N . ARG H 2 19 ? 305.643 328.505 239.375 1.00 178.36 19 ARG H N 1
ATOM 15148 C CA . ARG H 2 19 ? 306.030 329.790 239.934 1.00 178.44 19 ARG H CA 1
ATOM 15149 C C . ARG H 2 19 ? 305.192 330.874 239.276 1.00 178.87 19 ARG H C 1
ATOM 15150 O O . ARG H 2 19 ? 304.742 330.724 238.137 1.00 177.74 19 ARG H O 1
ATOM 15158 N N . SER H 2 20 ? 304.988 331.968 240.002 1.00 181.03 20 SER H N 1
ATOM 15159 C CA . SER H 2 20 ? 304.176 333.070 239.509 1.00 180.69 20 SER H CA 1
ATOM 15160 C C . SER H 2 20 ? 304.968 334.055 238.661 1.00 181.38 20 SER H C 1
ATOM 15161 O O . SER H 2 20 ? 304.387 335.020 238.154 1.00 181.35 20 SER H O 1
ATOM 15164 N N . ASN H 2 21 ? 306.274 333.839 238.494 1.00 176.87 21 ASN H N 1
ATOM 15165 C CA . ASN H 2 21 ? 307.135 334.783 237.792 1.00 175.83 21 ASN H CA 1
ATOM 15166 C C . ASN H 2 21 ? 307.798 334.165 236.566 1.00 176.00 21 ASN H C 1
ATOM 15167 O O . ASN H 2 21 ? 308.775 334.718 236.053 1.00 176.47 21 ASN H O 1
ATOM 15169 N N . LEU H 2 22 ? 307.291 333.035 236.080 1.00 177.15 22 LEU H N 1
ATOM 15170 C CA . LEU H 2 22 ? 307.926 332.316 234.988 1.00 178.14 22 LEU H CA 1
ATOM 15171 C C . LEU H 2 22 ? 306.925 332.075 233.868 1.00 178.41 22 LEU H C 1
ATOM 15172 O O . LEU H 2 22 ? 305.709 332.108 234.071 1.00 176.45 22 LEU H O 1
ATOM 15177 N N . CYS H 2 23 ? 307.461 331.833 232.674 1.00 184.11 23 CYS H N 1
ATOM 15178 C CA . CYS H 2 23 ? 306.630 331.492 231.528 1.00 183.85 23 CYS H CA 1
ATOM 15179 C C . CYS H 2 23 ? 305.974 330.135 231.741 1.00 183.07 23 CYS H C 1
ATOM 15180 O O . CYS H 2 23 ? 306.629 329.176 232.162 1.00 182.37 23 CYS H O 1
ATOM 15183 N N . ASP H 2 24 ? 304.672 330.057 231.455 1.00 185.27 24 ASP H N 1
ATOM 15184 C CA . ASP H 2 24 ? 303.943 328.806 231.626 1.00 185.23 24 ASP H CA 1
ATOM 15185 C C . ASP H 2 24 ? 304.505 327.687 230.762 1.00 184.40 24 ASP H C 1
ATOM 15186 O O . ASP H 2 24 ? 304.327 326.511 231.098 1.00 183.56 24 ASP H O 1
ATOM 15191 N N . GLU H 2 25 ? 305.170 328.023 229.655 1.00 182.47 25 GLU H N 1
ATOM 15192 C CA . GLU H 2 25 ? 305.893 327.014 228.889 1.00 183.04 25 GLU H CA 1
ATOM 15193 C C . GLU H 2 25 ? 306.979 326.358 229.733 1.00 184.40 25 GLU H C 1
ATOM 15194 O O . GLU H 2 25 ? 307.149 325.134 229.701 1.00 182.47 25 GLU H O 1
ATOM 15200 N N . VAL H 2 26 ? 307.722 327.160 230.498 1.00 183.24 26 VAL H N 1
ATOM 15201 C CA . VAL H 2 26 ? 308.759 326.618 231.369 1.00 182.77 26 VAL H CA 1
ATOM 15202 C C . VAL H 2 26 ? 308.140 325.842 232.525 1.00 182.90 26 VAL H C 1
ATOM 15203 O O . VAL H 2 26 ? 308.609 324.755 232.883 1.00 181.33 26 VAL H O 1
ATOM 15207 N N . ASN H 2 27 ? 307.084 326.393 233.130 1.00 180.69 27 ASN H N 1
ATOM 15208 C CA . ASN H 2 27 ? 306.417 325.730 234.247 1.00 178.07 27 ASN H CA 1
ATOM 15209 C C . ASN H 2 27 ? 305.979 324.315 233.891 1.00 177.51 27 ASN H C 1
ATOM 15210 O O . ASN H 2 27 ? 306.144 323.388 234.692 1.00 178.75 27 ASN H O 1
ATOM 15215 N N . MET H 2 28 ? 305.412 324.128 232.697 1.00 176.45 28 MET H N 1
ATOM 15216 C CA . MET H 2 28 ? 304.991 322.792 232.288 1.00 176.56 28 MET H CA 1
ATOM 15217 C C . MET H 2 28 ? 306.175 321.839 232.193 1.00 176.71 28 MET H C 1
ATOM 15218 O O . MET H 2 28 ? 306.069 320.666 232.571 1.00 177.11 28 MET H O 1
ATOM 15223 N N . SER H 2 29 ? 307.309 322.319 231.679 1.00 174.98 29 SER H N 1
ATOM 15224 C CA . SER H 2 29 ? 308.508 321.489 231.634 1.00 175.30 29 SER H CA 1
ATOM 15225 C C . SER H 2 29 ? 308.947 321.090 233.037 1.00 176.38 29 SER H C 1
ATOM 15226 O O . SER H 2 29 ? 309.249 319.920 233.299 1.00 176.58 29 SER H O 1
ATOM 15229 N N . ARG H 2 30 ? 309.001 322.064 233.948 1.00 171.27 30 ARG H N 1
ATOM 15230 C CA . ARG H 2 30 ? 309.323 321.781 235.343 1.00 169.22 30 ARG H CA 1
ATOM 15231 C C . ARG H 2 30 ? 308.376 320.740 235.927 1.00 169.41 30 ARG H C 1
ATOM 15232 O O . ARG H 2 30 ? 308.808 319.798 236.603 1.00 167.92 30 ARG H O 1
ATOM 15240 N N . HIS H 2 31 ? 307.075 320.898 235.677 1.00 168.98 31 HIS H N 1
ATOM 15241 C CA . HIS H 2 31 ? 306.092 319.965 236.219 1.00 166.91 31 HIS H CA 1
ATOM 15242 C C . HIS H 2 31 ? 306.310 318.552 235.695 1.00 167.22 31 HIS H C 1
ATOM 15243 O O . HIS H 2 31 ? 306.256 317.584 236.462 1.00 168.40 31 HIS H O 1
ATOM 15250 N N . ARG H 2 32 ? 306.557 318.411 234.392 1.00 168.14 32 ARG H N 1
ATOM 15251 C CA . ARG H 2 32 ? 306.860 317.096 233.837 1.00 167.24 32 ARG H CA 1
ATOM 15252 C C . ARG H 2 32 ? 308.138 316.524 234.438 1.00 166.93 32 ARG H C 1
ATOM 15253 O O . ARG H 2 32 ? 308.219 315.322 234.717 1.00 167.89 32 ARG H O 1
ATOM 15261 N N . HIS H 2 33 ? 309.149 317.370 234.634 1.00 172.03 33 HIS H N 1
ATOM 15262 C CA . HIS H 2 33 ? 310.406 316.913 235.216 1.00 173.38 33 HIS H CA 1
ATOM 15263 C C . HIS H 2 33 ? 310.208 316.426 236.648 1.00 175.05 33 HIS H C 1
ATOM 15264 O O . HIS H 2 33 ? 310.673 315.341 237.016 1.00 175.13 33 HIS H O 1
ATOM 15271 N N . MET H 2 34 ? 309.529 317.227 237.473 1.00 167.57 34 MET H N 1
ATOM 15272 C CA . MET H 2 34 ? 309.241 316.823 238.848 1.00 164.77 34 MET H CA 1
ATOM 15273 C C . MET H 2 34 ? 308.503 315.490 238.902 1.00 163.52 34 MET H C 1
ATOM 15274 O O . MET H 2 34 ? 308.850 314.611 239.699 1.00 164.37 34 MET H O 1
ATOM 15279 N N . VAL H 2 35 ? 307.467 315.329 238.075 1.00 158.18 35 VAL H N 1
ATOM 15280 C CA . VAL H 2 35 ? 306.724 314.070 238.051 1.00 158.49 35 VAL H CA 1
ATOM 15281 C C . VAL H 2 35 ? 307.650 312.904 237.728 1.00 159.99 35 VAL H C 1
ATOM 15282 O O . VAL H 2 35 ? 307.555 311.830 238.335 1.00 159.73 35 VAL H O 1
ATOM 15286 N N . SER H 2 36 ? 308.554 313.095 236.766 1.00 162.02 36 SER H N 1
ATOM 15287 C CA . SER H 2 36 ? 309.521 312.052 236.436 1.00 159.12 36 SER H CA 1
ATOM 15288 C C . SER H 2 36 ? 310.381 311.696 237.642 1.00 160.39 36 SER H C 1
ATOM 15289 O O . SER H 2 36 ? 310.590 310.515 237.944 1.00 161.03 36 SER H O 1
ATOM 15292 N N . THR H 2 37 ? 310.897 312.712 238.339 1.00 159.73 37 THR H N 1
ATOM 15293 C CA . THR H 2 37 ? 311.737 312.467 239.508 1.00 159.07 37 THR H CA 1
ATOM 15294 C C . THR H 2 37 ? 310.989 311.696 240.587 1.00 161.14 37 THR H C 1
ATOM 15295 O O . THR H 2 37 ? 311.533 310.755 241.178 1.00 160.28 37 THR H O 1
ATOM 15299 N N . LEU H 2 38 ? 309.743 312.085 240.866 1.00 159.82 38 LEU H N 1
ATOM 15300 C CA . LEU H 2 38 ? 308.949 311.370 241.860 1.00 156.77 38 LEU H CA 1
ATOM 15301 C C . LEU H 2 38 ? 308.722 309.919 241.454 1.00 157.20 38 LEU H C 1
ATOM 15302 O O . LEU H 2 38 ? 308.818 309.011 242.288 1.00 157.15 38 LEU H O 1
ATOM 15307 N N . ARG H 2 39 ? 308.419 309.681 240.177 1.00 156.90 39 ARG H N 1
ATOM 15308 C CA . ARG H 2 39 ? 308.214 308.315 239.709 1.00 155.20 39 ARG H CA 1
ATOM 15309 C C . ARG H 2 39 ? 309.515 307.524 239.675 1.00 156.53 39 ARG H C 1
ATOM 15310 O O . ARG H 2 39 ? 309.492 306.292 239.782 1.00 155.13 39 ARG H O 1
ATOM 15318 N N . ALA H 2 40 ? 310.652 308.205 239.526 1.00 167.68 40 ALA H N 1
ATOM 15319 C CA . ALA H 2 40 ? 311.929 307.512 239.409 1.00 166.91 40 ALA H CA 1
ATOM 15320 C C . ALA H 2 40 ? 312.360 306.836 240.704 1.00 168.37 40 ALA H C 1
ATOM 15321 O O . ALA H 2 40 ? 313.150 305.888 240.655 1.00 168.36 40 ALA H O 1
ATOM 15323 N N . ALA H 2 41 ? 311.867 307.291 241.854 1.00 171.32 41 ALA H N 1
ATOM 15324 C CA . ALA H 2 41 ? 312.283 306.767 243.155 1.00 170.00 41 ALA H CA 1
ATOM 15325 C C . ALA H 2 41 ? 311.063 306.525 244.035 1.00 170.05 41 ALA H C 1
ATOM 15326 O O . ALA H 2 41 ? 310.871 307.201 245.053 1.00 169.50 41 ALA H O 1
ATOM 15328 N N . PRO H 2 42 ? 310.209 305.564 243.668 1.00 167.61 42 PRO H N 1
ATOM 15329 C CA . PRO H 2 42 ? 308.991 305.332 244.460 1.00 166.35 42 PRO H CA 1
ATOM 15330 C C . PRO H 2 42 ? 309.268 304.826 245.864 1.00 166.41 42 PRO H C 1
ATOM 15331 O O . PRO H 2 42 ? 308.420 305.008 246.747 1.00 167.55 42 PRO H O 1
ATOM 15335 N N . GLY H 2 43 ? 310.421 304.198 246.099 1.00 155.49 43 GLY H N 1
ATOM 15336 C CA . GLY H 2 43 ? 310.800 303.844 247.456 1.00 155.50 43 GLY H CA 1
ATOM 15337 C C . GLY H 2 43 ? 311.029 305.045 248.350 1.00 155.92 43 GLY H C 1
ATOM 15338 O O . GLY H 2 43 ? 310.770 304.986 249.554 1.00 154.49 43 GLY H O 1
ATOM 15339 N N . LEU H 2 44 ? 311.518 306.145 247.781 1.00 155.02 44 LEU H N 1
ATOM 15340 C CA . LEU H 2 44 ? 311.844 307.331 248.562 1.00 153.71 44 LEU H CA 1
ATOM 15341 C C . LEU H 2 44 ? 310.668 308.291 248.689 1.00 154.80 44 LEU H C 1
ATOM 15342 O O . LEU H 2 44 ? 310.454 308.864 249.762 1.00 154.39 44 LEU H O 1
ATOM 15347 N N . TYR H 2 45 ? 309.905 308.484 247.615 1.00 152.07 45 TYR H N 1
ATOM 15348 C CA . TYR H 2 45 ? 308.871 309.506 247.579 1.00 150.53 45 TYR H CA 1
ATOM 15349 C C . TYR H 2 45 ? 307.457 308.956 247.709 1.00 149.75 45 TYR H C 1
ATOM 15350 O O . TYR H 2 45 ? 306.534 309.734 247.969 1.00 150.91 45 TYR H O 1
ATOM 15359 N N . GLY H 2 46 ? 307.258 307.657 247.540 1.00 144.37 46 GLY H N 1
ATOM 15360 C CA . GLY H 2 46 ? 305.916 307.120 247.473 1.00 143.93 46 GLY H CA 1
ATOM 15361 C C . GLY H 2 46 ? 305.377 307.073 246.059 1.00 147.53 46 GLY H C 1
ATOM 15362 O O . GLY H 2 46 ? 306.080 307.311 245.073 1.00 149.87 46 GLY H O 1
ATOM 15363 N N . SER H 2 47 ? 304.088 306.757 245.966 1.00 140.50 47 SER H N 1
ATOM 15364 C CA . SER H 2 47 ? 303.430 306.533 244.686 1.00 138.48 47 SER H CA 1
ATOM 15365 C C . SER H 2 47 ? 302.675 307.787 244.264 1.00 136.11 47 SER H C 1
ATOM 15366 O O . SER H 2 47 ? 301.825 308.287 245.008 1.00 140.02 47 SER H O 1
ATOM 15369 N N . VAL H 2 48 ? 302.990 308.288 243.072 1.00 128.22 48 VAL H N 1
ATOM 15370 C CA . VAL H 2 48 ? 302.201 309.342 242.444 1.00 128.97 48 VAL H CA 1
ATOM 15371 C C . VAL H 2 48 ? 300.844 308.779 242.046 1.00 133.06 48 VAL H C 1
ATOM 15372 O O . VAL H 2 48 ? 300.755 307.866 241.216 1.00 136.04 48 VAL H O 1
ATOM 15376 N N . GLU H 2 49 ? 299.778 309.316 242.637 1.00 140.01 49 GLU H N 1
ATOM 15377 C CA . GLU H 2 49 ? 298.434 308.835 242.348 1.00 138.00 49 GLU H CA 1
ATOM 15378 C C . GLU H 2 49 ? 297.684 309.675 241.327 1.00 141.13 49 GLU H C 1
ATOM 15379 O O . GLU H 2 49 ? 296.903 309.121 240.548 1.00 143.93 49 GLU H O 1
ATOM 15385 N N . SER H 2 50 ? 297.892 310.988 241.301 1.00 144.82 50 SER H N 1
ATOM 15386 C CA . SER H 2 50 ? 297.235 311.822 240.306 1.00 145.79 50 SER H CA 1
ATOM 15387 C C . SER H 2 50 ? 298.151 312.969 239.914 1.00 146.21 50 SER H C 1
ATOM 15388 O O . SER H 2 50 ? 298.871 313.515 240.753 1.00 148.60 50 SER H O 1
ATOM 15391 N N . THR H 2 51 ? 298.114 313.326 238.633 1.00 150.25 51 THR H N 1
ATOM 15392 C CA . THR H 2 51 ? 298.850 314.467 238.115 1.00 150.02 51 THR H CA 1
ATOM 15393 C C . THR H 2 51 ? 297.948 315.525 237.500 1.00 150.91 51 THR H C 1
ATOM 15394 O O . THR H 2 51 ? 298.457 316.521 236.975 1.00 152.38 51 THR H O 1
ATOM 15398 N N . ASP H 2 52 ? 296.631 315.342 237.546 1.00 158.67 52 ASP H N 1
ATOM 15399 C CA . ASP H 2 52 ? 295.682 316.233 236.888 1.00 160.01 52 ASP H CA 1
ATOM 15400 C C . ASP H 2 52 ? 294.871 317.047 237.892 1.00 158.20 52 ASP H C 1
ATOM 15401 O O . ASP H 2 52 ? 293.671 317.259 237.716 1.00 160.48 52 ASP H O 1
ATOM 15406 N N . LEU H 2 53 ? 295.515 317.512 238.956 1.00 148.07 53 LEU H N 1
ATOM 15407 C CA . LEU H 2 53 ? 294.895 318.443 239.886 1.00 148.27 53 LEU H CA 1
ATOM 15408 C C . LEU H 2 53 ? 295.355 319.857 239.564 1.00 148.69 53 LEU H C 1
ATOM 15409 O O . LEU H 2 53 ? 296.509 320.075 239.188 1.00 152.30 53 LEU H O 1
ATOM 15414 N N . THR H 2 54 ? 294.446 320.813 239.711 1.00 150.76 54 THR H N 1
ATOM 15415 C CA . THR H 2 54 ? 294.776 322.226 239.635 1.00 150.84 54 THR H CA 1
ATOM 15416 C C . THR H 2 54 ? 294.743 322.830 241.032 1.00 149.83 54 THR H C 1
ATOM 15417 O O . THR H 2 54 ? 293.909 322.453 241.860 1.00 151.61 54 THR H O 1
ATOM 15421 N N . GLY H 2 55 ? 295.651 323.771 241.291 1.00 152.28 55 GLY H N 1
ATOM 15422 C CA . GLY H 2 55 ? 295.611 324.574 242.491 1.00 152.29 55 GLY H CA 1
ATOM 15423 C C . GLY H 2 55 ? 294.995 325.940 242.244 1.00 152.61 55 GLY H C 1
ATOM 15424 O O . GLY H 2 55 ? 294.423 326.221 241.190 1.00 153.26 55 GLY H O 1
ATOM 15425 N N . CYS H 2 56 ? 295.130 326.803 243.246 1.00 156.51 56 CYS H N 1
ATOM 15426 C CA . CYS H 2 56 ? 294.646 328.176 243.165 1.00 157.11 56 CYS H CA 1
ATOM 15427 C C . CYS H 2 56 ? 295.205 328.949 244.350 1.00 158.64 56 CYS H C 1
ATOM 15428 O O . CYS H 2 56 ? 295.798 328.375 245.267 1.00 158.03 56 CYS H O 1
ATOM 15431 N N . TYR H 2 57 ? 294.999 330.263 244.319 1.00 167.24 57 TYR H N 1
ATOM 15432 C CA . TYR H 2 57 ? 295.441 331.151 245.386 1.00 168.31 57 TYR H CA 1
ATOM 15433 C C . TYR H 2 57 ? 294.810 332.516 245.162 1.00 169.06 57 TYR H C 1
ATOM 15434 O O . TYR H 2 57 ? 294.331 332.826 244.068 1.00 167.65 57 TYR H O 1
ATOM 15436 N N . ARG H 2 58 ? 294.817 333.325 246.216 1.00 168.44 58 ARG H N 1
ATOM 15437 C CA . ARG H 2 58 ? 294.240 334.662 246.163 1.00 168.16 58 ARG H CA 1
ATOM 15438 C C . ARG H 2 58 ? 294.762 335.521 247.310 1.00 166.90 58 ARG H C 1
ATOM 15439 O O . ARG H 2 58 ? 295.449 335.027 248.203 1.00 165.58 58 ARG H O 1
ATOM 15441 N N . PRO H 2 65 ? 292.628 335.277 240.273 1.00 171.53 65 PRO H N 1
ATOM 15442 C CA . PRO H 2 65 ? 292.990 333.996 240.887 1.00 174.03 65 PRO H CA 1
ATOM 15443 C C . PRO H 2 65 ? 293.903 333.158 239.997 1.00 175.44 65 PRO H C 1
ATOM 15444 O O . PRO H 2 65 ? 293.483 332.714 238.929 1.00 173.85 65 PRO H O 1
ATOM 15446 N N . THR H 2 66 ? 295.139 332.946 240.439 1.00 178.29 66 THR H N 1
ATOM 15447 C CA . THR H 2 66 ? 296.093 332.172 239.664 1.00 177.09 66 THR H CA 1
ATOM 15448 C C . THR H 2 66 ? 295.783 330.682 239.773 1.00 175.77 66 THR H C 1
ATOM 15449 O O . THR H 2 66 ? 294.954 330.246 240.575 1.00 177.25 66 THR H O 1
ATOM 15453 N N . GLU H 2 67 ? 296.472 329.892 238.952 1.00 169.49 67 GLU H N 1
ATOM 15454 C CA . GLU H 2 67 ? 296.304 328.447 238.943 1.00 170.90 67 GLU H CA 1
ATOM 15455 C C . GLU H 2 67 ? 297.650 327.788 238.687 1.00 170.97 67 GLU H C 1
ATOM 15456 O O . GLU H 2 67 ? 298.630 328.442 238.322 1.00 171.19 67 GLU H O 1
ATOM 15462 N N . GLU H 2 68 ? 297.684 326.471 238.876 1.00 166.29 68 GLU H N 1
ATOM 15463 C CA . GLU H 2 68 ? 298.880 325.675 238.646 1.00 165.87 68 GLU H CA 1
ATOM 15464 C C . GLU H 2 68 ? 298.497 324.205 238.677 1.00 165.63 68 GLU H C 1
ATOM 15465 O O . GLU H 2 68 ? 297.559 323.813 239.375 1.00 167.68 68 GLU H O 1
ATOM 15471 N N . LYS H 2 69 ? 299.235 323.398 237.919 1.00 158.96 69 LYS H N 1
ATOM 15472 C CA . LYS H 2 69 ? 299.104 321.952 238.025 1.00 158.00 69 LYS H CA 1
ATOM 15473 C C . LYS H 2 69 ? 299.740 321.449 239.314 1.00 158.98 69 LYS H C 1
ATOM 15474 O O . LYS H 2 69 ? 300.837 321.870 239.691 1.00 159.88 69 LYS H O 1
ATOM 15480 N N . THR H 2 70 ? 299.045 320.538 239.987 1.00 149.58 70 THR H N 1
ATOM 15481 C CA . THR H 2 70 ? 299.483 319.992 241.261 1.00 147.13 70 THR H CA 1
ATOM 15482 C C . THR H 2 70 ? 299.480 318.473 241.177 1.00 144.37 70 THR H C 1
ATOM 15483 O O . THR H 2 70 ? 298.622 317.883 240.515 1.00 148.34 70 THR H O 1
ATOM 15487 N N . VAL H 2 71 ? 300.448 317.844 241.837 1.00 129.55 71 VAL H N 1
ATOM 15488 C CA . VAL H 2 71 ? 300.541 316.392 241.919 1.00 127.02 71 VAL H CA 1
ATOM 15489 C C . VAL H 2 71 ? 300.171 315.967 243.332 1.00 129.59 71 VAL H C 1
ATOM 15490 O O . VAL H 2 71 ? 300.619 316.575 244.311 1.00 135.32 71 VAL H O 1
ATOM 15494 N N . ARG H 2 72 ? 299.355 314.924 243.436 1.00 118.58 72 ARG H N 1
ATOM 15495 C CA . ARG H 2 72 ? 299.109 314.240 244.698 1.00 115.15 72 ARG H CA 1
ATOM 15496 C C . ARG H 2 72 ? 299.989 313.001 244.788 1.00 115.65 72 ARG H C 1
ATOM 15497 O O . ARG H 2 72 ? 299.896 312.106 243.942 1.00 125.01 72 ARG H O 1
ATOM 15505 N N . VAL H 2 73 ? 300.834 312.949 245.814 1.00 108.84 73 VAL H N 1
ATOM 15506 C CA . VAL H 2 73 ? 301.681 311.798 246.095 1.00 111.14 73 VAL H CA 1
ATOM 15507 C C . VAL H 2 73 ? 301.182 311.132 247.369 1.00 114.00 73 VAL H C 1
ATOM 15508 O O . VAL H 2 73 ? 301.055 311.789 248.409 1.00 119.73 73 VAL H O 1
ATOM 15512 N N . ARG H 2 74 ? 300.897 309.837 247.288 1.00 122.90 74 ARG H N 1
ATOM 15513 C CA . ARG H 2 74 ? 300.568 309.038 248.462 1.00 120.79 74 ARG H CA 1
ATOM 15514 C C . ARG H 2 74 ? 301.849 308.535 249.115 1.00 125.34 74 ARG H C 1
ATOM 15515 O O . ARG H 2 74 ? 302.595 307.757 248.512 1.00 129.41 74 ARG H O 1
ATOM 15523 N N . CYS H 2 75 ? 302.097 308.974 250.345 1.00 134.49 75 CYS H N 1
ATOM 15524 C CA . CYS H 2 75 ? 303.280 308.583 251.098 1.00 128.30 75 CYS H CA 1
ATOM 15525 C C . CYS H 2 75 ? 302.891 307.563 252.159 1.00 132.18 75 CYS H C 1
ATOM 15526 O O . CYS H 2 75 ? 301.934 307.775 252.911 1.00 138.92 75 CYS H O 1
ATOM 15529 N N . LYS H 2 76 ? 303.639 306.461 252.218 1.00 139.31 76 LYS H N 1
ATOM 15530 C CA . LYS H 2 76 ? 303.345 305.402 253.176 1.00 142.45 76 LYS H CA 1
ATOM 15531 C C . LYS H 2 76 ? 303.713 305.772 254.608 1.00 141.42 76 LYS H C 1
ATOM 15532 O O . LYS H 2 76 ? 303.190 305.158 255.543 1.00 141.45 76 LYS H O 1
ATOM 15538 N N . ASP H 2 77 ? 304.577 306.762 254.810 1.00 143.59 77 ASP H N 1
ATOM 15539 C CA . ASP H 2 77 ? 305.022 307.094 256.154 1.00 143.57 77 ASP H CA 1
ATOM 15540 C C . ASP H 2 77 ? 305.357 308.579 256.207 1.00 145.56 77 ASP H C 1
ATOM 15541 O O . ASP H 2 77 ? 305.406 309.262 255.182 1.00 149.71 77 ASP H O 1
ATOM 15546 N N . LYS H 2 78 ? 305.589 309.077 257.424 1.00 135.14 78 LYS H N 1
ATOM 15547 C CA . LYS H 2 78 ? 305.927 310.484 257.599 1.00 134.02 78 LYS H CA 1
ATOM 15548 C C . LYS H 2 78 ? 307.294 310.806 257.011 1.00 137.98 78 LYS H C 1
ATOM 15549 O O . LYS H 2 78 ? 307.527 311.937 256.570 1.00 141.71 78 LYS H O 1
ATOM 15555 N N . ALA H 2 79 ? 308.202 309.830 256.990 1.00 142.00 79 ALA H N 1
ATOM 15556 C CA . ALA H 2 79 ? 309.542 310.077 256.469 1.00 141.64 79 ALA H CA 1
ATOM 15557 C C . ALA H 2 79 ? 309.515 310.297 254.963 1.00 142.23 79 ALA H C 1
ATOM 15558 O O . ALA H 2 79 ? 310.186 311.198 254.448 1.00 144.21 79 ALA H O 1
ATOM 15560 N N . GLN H 2 80 ? 308.747 309.478 254.242 1.00 137.95 80 GLN H N 1
ATOM 15561 C CA . GLN H 2 80 ? 308.563 309.688 252.811 1.00 137.42 80 GLN H CA 1
ATOM 15562 C C . GLN H 2 80 ? 307.968 311.061 252.529 1.00 138.35 80 GLN H C 1
ATOM 15563 O O . GLN H 2 80 ? 308.415 311.769 251.620 1.00 141.31 80 GLN H O 1
ATOM 15569 N N . ALA H 2 81 ? 306.947 311.449 253.295 1.00 137.72 81 ALA H N 1
ATOM 15570 C CA . ALA H 2 81 ? 306.322 312.753 253.099 1.00 137.27 81 ALA H CA 1
ATOM 15571 C C . ALA H 2 81 ? 307.330 313.883 253.256 1.00 139.50 81 ALA H C 1
ATOM 15572 O O . ALA H 2 81 ? 307.266 314.886 252.537 1.00 143.91 81 ALA H O 1
ATOM 15574 N N . LEU H 2 82 ? 308.266 313.742 254.195 1.00 148.51 82 LEU H N 1
ATOM 15575 C CA . LEU H 2 82 ? 309.294 314.762 254.365 1.00 147.71 82 LEU H CA 1
ATOM 15576 C C . LEU H 2 82 ? 310.223 314.825 253.159 1.00 150.28 82 LEU H C 1
ATOM 15577 O O . LEU H 2 82 ? 310.654 315.912 252.760 1.00 153.37 82 LEU H O 1
ATOM 15582 N N . ASN H 2 83 ? 310.543 313.673 252.564 1.00 151.38 83 ASN H N 1
ATOM 15583 C CA . ASN H 2 83 ? 311.398 313.674 251.382 1.00 150.23 83 ASN H CA 1
ATOM 15584 C C . ASN H 2 83 ? 310.725 314.372 250.206 1.00 148.66 83 ASN H C 1
ATOM 15585 O O . ASN H 2 83 ? 311.379 315.109 249.460 1.00 148.22 83 ASN H O 1
ATOM 15590 N N . VAL H 2 84 ? 309.424 314.148 250.021 1.00 142.74 84 VAL H N 1
ATOM 15591 C CA . VAL H 2 84 ? 308.682 314.873 248.992 1.00 142.19 84 VAL H CA 1
ATOM 15592 C C . VAL H 2 84 ? 308.683 316.367 249.289 1.00 144.09 84 VAL H C 1
ATOM 15593 O O . VAL H 2 84 ? 308.926 317.195 248.404 1.00 147.61 84 VAL H O 1
ATOM 15597 N N . ALA H 2 85 ? 308.399 316.731 250.541 1.00 149.67 85 ALA H N 1
ATOM 15598 C CA . ALA H 2 85 ? 308.414 318.136 250.933 1.00 147.76 85 ALA H CA 1
ATOM 15599 C C . ALA H 2 85 ? 309.788 318.759 250.724 1.00 150.48 85 ALA H C 1
ATOM 15600 O O . ALA H 2 85 ? 309.897 319.887 250.229 1.00 152.80 85 ALA H O 1
ATOM 15602 N N . ARG H 2 86 ? 310.847 318.044 251.105 1.00 166.08 86 ARG H N 1
ATOM 15603 C CA . ARG H 2 86 ? 312.198 318.564 250.922 1.00 165.25 86 ARG H CA 1
ATOM 15604 C C . ARG H 2 86 ? 312.515 318.771 249.447 1.00 166.20 86 ARG H C 1
ATOM 15605 O O . ARG H 2 86 ? 313.106 319.789 249.069 1.00 168.12 86 ARG H O 1
ATOM 15613 N N . LEU H 2 87 ? 312.141 317.807 248.603 1.00 162.43 87 LEU H N 1
ATOM 15614 C CA . LEU H 2 87 ? 312.359 317.939 247.165 1.00 164.03 87 LEU H CA 1
ATOM 15615 C C . LEU H 2 87 ? 311.723 319.212 246.620 1.00 163.75 87 LEU H C 1
ATOM 15616 O O . LEU H 2 87 ? 312.362 319.973 245.886 1.00 166.53 87 LEU H O 1
ATOM 15621 N N . ALA H 2 88 ? 310.458 319.456 246.966 1.00 162.37 88 ALA H N 1
ATOM 15622 C CA . ALA H 2 88 ? 309.781 320.661 246.500 1.00 161.67 88 ALA H CA 1
ATOM 15623 C C . ALA H 2 88 ? 310.483 321.919 246.995 1.00 163.40 88 ALA H C 1
ATOM 15624 O O . ALA H 2 88 ? 310.761 322.837 246.216 1.00 166.38 88 ALA H O 1
ATOM 15626 N N . CYS H 2 89 ? 310.771 321.982 248.296 1.00 175.74 89 CYS H N 1
ATOM 15627 C CA . CYS H 2 89 ? 311.298 323.213 248.874 1.00 177.45 89 CYS H CA 1
ATOM 15628 C C . CYS H 2 89 ? 312.731 323.481 248.433 1.00 177.21 89 CYS H C 1
ATOM 15629 O O . CYS H 2 89 ? 313.114 324.643 248.256 1.00 176.23 89 CYS H O 1
ATOM 15632 N N . ASN H 2 90 ? 313.534 322.434 248.256 1.00 181.38 90 ASN H N 1
ATOM 15633 C CA . ASN H 2 90 ? 314.945 322.610 247.939 1.00 181.62 90 ASN H CA 1
ATOM 15634 C C . ASN H 2 90 ? 315.211 322.625 246.437 1.00 181.32 90 ASN H C 1
ATOM 15635 O O . ASN H 2 90 ? 315.945 323.487 245.945 1.00 181.58 90 ASN H O 1
ATOM 15640 N N . GLU H 2 91 ? 314.627 321.685 245.695 1.00 180.47 91 GLU H N 1
ATOM 15641 C CA . GLU H 2 91 ? 314.911 321.583 244.269 1.00 180.38 91 GLU H CA 1
ATOM 15642 C C . GLU H 2 91 ? 314.004 322.457 243.413 1.00 181.24 91 GLU H C 1
ATOM 15643 O O . GLU H 2 91 ? 314.462 323.006 242.404 1.00 182.17 91 GLU H O 1
ATOM 15649 N N . TRP H 2 92 ? 312.741 322.631 243.799 1.00 172.83 92 TRP H N 1
ATOM 15650 C CA . TRP H 2 92 ? 311.794 323.398 243.001 1.00 170.14 92 TRP H CA 1
ATOM 15651 C C . TRP H 2 92 ? 311.409 324.717 243.656 1.00 170.95 92 TRP H C 1
ATOM 15652 O O . TRP H 2 92 ? 310.441 325.352 243.225 1.00 170.40 92 TRP H O 1
ATOM 15663 N N . GLU H 2 93 ? 312.145 325.140 244.684 1.00 181.03 93 GLU H N 1
ATOM 15664 C CA . GLU H 2 93 ? 311.983 326.454 245.306 1.00 181.70 93 GLU H CA 1
ATOM 15665 C C . GLU H 2 93 ? 310.568 326.691 245.826 1.00 180.52 93 GLU H C 1
ATOM 15666 O O . GLU H 2 93 ? 310.112 327.834 245.908 1.00 180.39 93 GLU H O 1
ATOM 15672 N N . GLN H 2 94 ? 309.854 325.625 246.176 1.00 173.73 94 GLN H N 1
ATOM 15673 C CA . GLN H 2 94 ? 308.501 325.784 246.686 1.00 172.17 94 GLN H CA 1
ATOM 15674 C C . GLN H 2 94 ? 308.531 326.337 248.106 1.00 173.49 94 GLN H C 1
ATOM 15675 O O . GLN H 2 94 ? 309.453 326.073 248.882 1.00 173.29 94 GLN H O 1
ATOM 15681 N N . ASP H 2 95 ? 307.501 327.115 248.445 1.00 175.21 95 ASP H N 1
ATOM 15682 C CA . ASP H 2 95 ? 307.397 327.646 249.799 1.00 175.30 95 ASP H CA 1
ATOM 15683 C C . ASP H 2 95 ? 306.949 326.580 250.789 1.00 176.38 95 ASP H C 1
ATOM 15684 O O . ASP H 2 95 ? 307.515 326.467 251.882 1.00 174.95 95 ASP H O 1
ATOM 15689 N N . CYS H 2 96 ? 305.943 325.790 250.425 1.00 165.32 96 CYS H N 1
ATOM 15690 C CA . CYS H 2 96 ? 305.466 324.712 251.280 1.00 162.09 96 CYS H CA 1
ATOM 15691 C C . CYS H 2 96 ? 304.723 323.705 250.417 1.00 159.94 96 CYS H C 1
ATOM 15692 O O . CYS H 2 96 ? 304.419 323.960 249.249 1.00 161.49 96 CYS H O 1
ATOM 15695 N N . VAL H 2 97 ? 304.428 322.554 251.011 1.00 129.34 97 VAL H N 1
ATOM 15696 C CA . VAL H 2 97 ? 303.492 321.596 250.442 1.00 127.71 97 VAL H CA 1
ATOM 15697 C C . VAL H 2 97 ? 302.372 321.355 251.441 1.00 130.19 97 VAL H C 1
ATOM 15698 O O . VAL H 2 97 ? 302.559 321.470 252.656 1.00 135.89 97 VAL H O 1
ATOM 15702 N N . LEU H 2 98 ? 301.194 321.032 250.918 1.00 115.63 98 LEU H N 1
ATOM 15703 C CA . LEU H 2 98 ? 300.069 320.630 251.747 1.00 113.05 98 LEU H CA 1
ATOM 15704 C C . LEU H 2 98 ? 300.127 319.128 251.989 1.00 116.72 98 LEU H C 1
ATOM 15705 O O . LEU H 2 98 ? 300.225 318.344 251.041 1.00 123.32 98 LEU H O 1
ATOM 15710 N N . VAL H 2 99 ? 300.075 318.733 253.258 1.00 107.06 99 VAL H N 1
ATOM 15711 C CA . VAL H 2 99 ? 300.086 317.331 253.652 1.00 102.34 99 VAL H CA 1
ATOM 15712 C C . VAL H 2 99 ? 298.890 317.086 254.557 1.00 105.84 99 VAL H C 1
ATOM 15713 O O . VAL H 2 99 ? 298.686 317.820 255.530 1.00 117.46 99 VAL H O 1
ATOM 15717 N N . TYR H 2 100 ? 298.104 316.061 254.243 1.00 93.84 100 TYR H N 1
ATOM 15718 C CA . TYR H 2 100 ? 296.949 315.721 255.058 1.00 100.17 100 TYR H CA 1
ATOM 15719 C C . TYR H 2 100 ? 296.907 314.217 255.279 1.00 101.96 100 TYR H C 1
ATOM 15720 O O . TYR H 2 100 ? 297.437 313.435 254.489 1.00 108.02 100 TYR H O 1
ATOM 15729 N N . LYS H 2 101 ? 296.260 313.824 256.374 1.00 98.36 101 LYS H N 1
ATOM 15730 C CA . LYS H 2 101 ? 296.193 312.426 256.764 1.00 92.20 101 LYS H CA 1
ATOM 15731 C C . LYS H 2 101 ? 295.325 311.643 255.783 1.00 94.40 101 LYS H C 1
ATOM 15732 O O . LYS H 2 101 ? 294.796 312.177 254.807 1.00 108.73 101 LYS H O 1
ATOM 15738 N N . SER H 2 102 ? 295.170 310.349 256.057 1.00 84.91 102 SER H N 1
ATOM 15739 C CA . SER H 2 102 ? 294.533 309.460 255.095 1.00 84.40 102 SER H CA 1
ATOM 15740 C C . SER H 2 102 ? 293.014 309.563 255.142 1.00 97.14 102 SER H C 1
ATOM 15741 O O . SER H 2 102 ? 292.379 309.968 254.164 1.00 108.35 102 SER H O 1
ATOM 15744 N N . GLN H 2 103 ? 292.412 309.201 256.270 1.00 90.79 103 GLN H N 1
ATOM 15745 C CA . GLN H 2 103 ? 290.959 309.154 256.369 1.00 83.00 103 GLN H CA 1
ATOM 15746 C C . GLN H 2 103 ? 290.363 310.404 256.993 1.00 87.29 103 GLN H C 1
ATOM 15747 O O . GLN H 2 103 ? 289.323 310.883 256.534 1.00 101.14 103 GLN H O 1
ATOM 15753 N N . THR H 2 104 ? 290.994 310.945 258.032 1.00 82.40 104 THR H N 1
ATOM 15754 C CA . THR H 2 104 ? 290.481 312.152 258.664 1.00 85.25 104 THR H CA 1
ATOM 15755 C C . THR H 2 104 ? 290.741 313.396 257.829 1.00 88.22 104 THR H C 1
ATOM 15756 O O . THR H 2 104 ? 290.056 314.406 258.019 1.00 89.52 104 THR H O 1
ATOM 15760 N N . HIS H 2 105 ? 291.711 313.343 256.916 1.00 91.81 105 HIS H N 1
ATOM 15761 C CA . HIS H 2 105 ? 292.094 314.487 256.089 1.00 89.83 105 HIS H CA 1
ATOM 15762 C C . HIS H 2 105 ? 292.498 315.686 256.941 1.00 97.32 105 HIS H C 1
ATOM 15763 O O . HIS H 2 105 ? 292.222 316.835 256.597 1.00 105.31 105 HIS H O 1
ATOM 15770 N N . THR H 2 106 ? 293.160 315.418 258.063 1.00 97.10 106 THR H N 1
ATOM 15771 C CA . THR H 2 106 ? 293.707 316.485 258.893 1.00 94.46 106 THR H CA 1
ATOM 15772 C C . THR H 2 106 ? 294.921 317.076 258.192 1.00 97.42 106 THR H C 1
ATOM 15773 O O . THR H 2 106 ? 295.968 316.429 258.100 1.00 104.37 106 THR H O 1
ATOM 15777 N N . ALA H 2 107 ? 294.790 318.301 257.700 1.00 110.08 107 ALA H N 1
ATOM 15778 C CA . ALA H 2 107 ? 295.795 318.897 256.837 1.00 111.69 107 ALA H CA 1
ATOM 15779 C C . ALA H 2 107 ? 296.714 319.832 257.611 1.00 112.21 107 ALA H C 1
ATOM 15780 O O . ALA H 2 107 ? 296.354 320.384 258.652 1.00 117.96 107 ALA H O 1
ATOM 15782 N N . GLY H 2 108 ? 297.919 320.001 257.075 1.00 124.84 108 GLY H N 1
ATOM 15783 C CA . GLY H 2 108 ? 298.867 320.953 257.618 1.00 127.19 108 GLY H CA 1
ATOM 15784 C C . GLY H 2 108 ? 299.871 321.348 256.563 1.00 128.99 108 GLY H C 1
ATOM 15785 O O . GLY H 2 108 ? 300.135 320.594 255.622 1.00 130.93 108 GLY H O 1
ATOM 15786 N N . LEU H 2 109 ? 300.439 322.539 256.722 1.00 147.42 109 LEU H N 1
ATOM 15787 C CA . LEU H 2 109 ? 301.505 323.007 255.849 1.00 146.61 109 LEU H CA 1
ATOM 15788 C C . LEU H 2 109 ? 302.856 322.601 256.421 1.00 149.37 109 LEU H C 1
ATOM 15789 O O . LEU H 2 109 ? 303.121 322.807 257.609 1.00 153.99 109 LEU H O 1
ATOM 15794 N N . VAL H 2 110 ? 303.703 322.024 255.575 1.00 152.81 110 VAL H N 1
ATOM 15795 C CA . VAL H 2 110 ? 305.045 321.605 255.958 1.00 153.35 110 VAL H CA 1
ATOM 15796 C C . VAL H 2 110 ? 306.043 322.510 255.254 1.00 154.65 110 VAL H C 1
ATOM 15797 O O . VAL H 2 110 ? 306.034 322.617 254.021 1.00 155.93 110 VAL H O 1
ATOM 15801 N N . TYR H 2 111 ? 306.899 323.165 256.033 1.00 164.71 111 TYR H N 1
ATOM 15802 C CA . TYR H 2 111 ? 307.982 323.989 255.505 1.00 163.00 111 TYR H CA 1
ATOM 15803 C C . TYR H 2 111 ? 309.286 323.218 255.691 1.00 162.69 111 TYR H C 1
ATOM 15804 O O . TYR H 2 111 ? 310.014 323.410 256.665 1.00 162.36 111 TYR H O 1
ATOM 15813 N N . ALA H 2 112 ? 309.577 322.334 254.739 1.00 175.13 112 ALA H N 1
ATOM 15814 C CA . ALA H 2 112 ? 310.800 321.544 254.766 1.00 176.03 112 ALA H CA 1
ATOM 15815 C C . ALA H 2 112 ? 311.997 322.285 254.189 1.00 176.97 112 ALA H C 1
ATOM 15816 O O . ALA H 2 112 ? 312.957 321.637 253.754 1.00 175.33 112 ALA H O 1
ATOM 15818 N N . LYS H 2 113 ? 311.953 323.615 254.161 1.00 181.67 113 LYS H N 1
ATOM 15819 C CA . LYS H 2 113 ? 313.036 324.391 253.574 1.00 180.79 113 LYS H CA 1
ATOM 15820 C C . LYS H 2 113 ? 314.337 324.151 254.329 1.00 180.99 113 LYS H C 1
ATOM 15821 O O . LYS H 2 113 ? 314.357 324.073 255.560 1.00 180.09 113 LYS H O 1
ATOM 15827 N N . GLY H 2 114 ? 315.427 324.035 253.582 1.00 191.01 114 GLY H N 1
ATOM 15828 C CA . GLY H 2 114 ? 316.727 323.775 254.158 1.00 190.66 114 GLY H CA 1
ATOM 15829 C C . GLY H 2 114 ? 317.160 322.329 253.974 1.00 192.69 114 GLY H C 1
ATOM 15830 O O . GLY H 2 114 ? 316.368 321.442 253.647 1.00 193.89 114 GLY H O 1
ATOM 15831 N N . ILE H 2 115 ? 318.454 322.094 254.194 1.00 203.18 115 ILE H N 1
ATOM 15832 C CA . ILE H 2 115 ? 318.997 320.748 254.039 1.00 203.80 115 ILE H CA 1
ATOM 15833 C C . ILE H 2 115 ? 318.571 319.860 255.200 1.00 203.80 115 ILE H C 1
ATOM 15834 O O . ILE H 2 115 ? 318.210 318.693 255.006 1.00 201.60 115 ILE H O 1
ATOM 15839 N N . ASP H 2 116 ? 318.594 320.393 256.419 1.00 211.48 116 ASP H N 1
ATOM 15840 C CA . ASP H 2 116 ? 318.211 319.642 257.604 1.00 210.12 116 ASP H CA 1
ATOM 15841 C C . ASP H 2 116 ? 317.149 320.410 258.379 1.00 209.19 116 ASP H C 1
ATOM 15842 O O . ASP H 2 116 ? 317.036 321.634 258.279 1.00 209.07 116 ASP H O 1
ATOM 15847 N N . GLY H 2 117 ? 316.368 319.666 259.158 1.00 191.42 117 GLY H N 1
ATOM 15848 C CA . GLY H 2 117 ? 315.293 320.246 259.937 1.00 191.03 117 GLY H CA 1
ATOM 15849 C C . GLY H 2 117 ? 314.094 320.641 259.101 1.00 191.36 117 GLY H C 1
ATOM 15850 O O . GLY H 2 117 ? 314.189 320.748 257.875 1.00 191.26 117 GLY H O 1
ATOM 15851 N N . TYR H 2 118 ? 312.957 320.861 259.756 1.00 174.47 118 TYR H N 1
ATOM 15852 C CA . TYR H 2 118 ? 311.732 321.219 259.059 1.00 173.26 118 TYR H CA 1
ATOM 15853 C C . TYR H 2 118 ? 310.756 321.811 260.062 1.00 172.20 118 TYR H C 1
ATOM 15854 O O . TYR H 2 118 ? 310.764 321.451 261.241 1.00 171.96 118 TYR H O 1
ATOM 15863 N N . LYS H 2 119 ? 309.914 322.718 259.579 1.00 170.02 119 LYS H N 1
ATOM 15864 C CA . LYS H 2 119 ? 308.781 323.221 260.341 1.00 169.48 119 LYS H CA 1
ATOM 15865 C C . LYS H 2 119 ? 307.501 322.641 259.760 1.00 171.26 119 LYS H C 1
ATOM 15866 O O . LYS H 2 119 ? 307.304 322.661 258.541 1.00 175.63 119 LYS H O 1
ATOM 15872 N N . ALA H 2 120 ? 306.635 322.130 260.632 1.00 169.47 120 ALA H N 1
ATOM 15873 C CA . ALA H 2 120 ? 305.296 321.701 260.252 1.00 169.38 120 ALA H CA 1
ATOM 15874 C C . ALA H 2 120 ? 304.281 322.543 261.008 1.00 169.46 120 ALA H C 1
ATOM 15875 O O . ALA H 2 120 ? 304.299 322.579 262.243 1.00 169.96 120 ALA H O 1
ATOM 15877 N N . GLU H 2 121 ? 303.403 323.215 260.271 1.00 169.93 121 GLU H N 1
ATOM 15878 C CA . GLU H 2 121 ? 302.339 324.026 260.849 1.00 170.52 121 GLU H CA 1
ATOM 15879 C C . GLU H 2 121 ? 301.008 323.345 260.559 1.00 170.05 121 GLU H C 1
ATOM 15880 O O . GLU H 2 121 ? 300.602 323.236 259.397 1.00 172.35 121 GLU H O 1
ATOM 15886 N N . ARG H 2 122 ? 300.332 322.889 261.609 1.00 160.08 122 ARG H N 1
ATOM 15887 C CA . ARG H 2 122 ? 299.033 322.254 261.437 1.00 160.67 122 ARG H CA 1
ATOM 15888 C C . ARG H 2 122 ? 297.984 323.315 261.132 1.00 161.94 122 ARG H C 1
ATOM 15889 O O . ARG H 2 122 ? 297.809 324.265 261.902 1.00 159.90 122 ARG H O 1
ATOM 15897 N N . LEU H 2 123 ? 297.289 323.155 260.017 1.00 159.91 123 LEU H N 1
ATOM 15898 C CA . LEU H 2 123 ? 296.189 324.057 259.716 1.00 158.00 123 LEU H CA 1
ATOM 15899 C C . LEU H 2 123 ? 294.968 323.696 260.558 1.00 156.63 123 LEU H C 1
ATOM 15900 O O . LEU H 2 123 ? 294.687 322.514 260.772 1.00 153.69 123 LEU H O 1
ATOM 15905 N N . PRO H 2 124 ? 294.230 324.690 261.047 1.00 159.11 124 PRO H N 1
ATOM 15906 C CA . PRO H 2 124 ? 293.037 324.392 261.849 1.00 157.07 124 PRO H CA 1
ATOM 15907 C C . PRO H 2 124 ? 291.896 323.868 260.995 1.00 158.30 124 PRO H C 1
ATOM 15908 O O . PRO H 2 124 ? 291.332 324.601 260.177 1.00 156.35 124 PRO H O 1
ATOM 15912 N N . GLY H 2 125 ? 291.548 322.600 261.186 1.00 152.38 125 GLY H N 1
ATOM 15913 C CA . GLY H 2 125 ? 290.473 321.988 260.433 1.00 151.27 125 GLY H CA 1
ATOM 15914 C C . GLY H 2 125 ? 290.909 320.788 259.619 1.00 147.65 125 GLY H C 1
ATOM 15915 O O . GLY H 2 125 ? 291.922 320.156 259.929 1.00 146.02 125 GLY H O 1
ATOM 15916 N N . SER H 2 126 ? 290.156 320.472 258.569 1.00 129.53 126 SER H N 1
ATOM 15917 C CA . SER H 2 126 ? 290.436 319.314 257.736 1.00 126.45 126 SER H CA 1
ATOM 15918 C C . SER H 2 126 ? 290.243 319.668 256.270 1.00 128.77 126 SER H C 1
ATOM 15919 O O . SER H 2 126 ? 289.448 320.544 255.924 1.00 139.05 126 SER H O 1
ATOM 15922 N N . PHE H 2 127 ? 290.990 318.976 255.416 1.00 108.69 127 PHE H N 1
ATOM 15923 C CA . PHE H 2 127 ? 290.942 319.183 253.973 1.00 107.23 127 PHE H CA 1
ATOM 15924 C C . PHE H 2 127 ? 289.699 318.497 253.423 1.00 108.31 127 PHE H C 1
ATOM 15925 O O . PHE H 2 127 ? 289.643 317.266 253.354 1.00 113.13 127 PHE H O 1
ATOM 15933 N N . GLN H 2 128 ? 288.702 319.284 253.020 1.00 122.57 128 GLN H N 1
ATOM 15934 C CA . GLN H 2 128 ? 287.399 318.737 252.669 1.00 120.45 128 GLN H CA 1
ATOM 15935 C C . GLN H 2 128 ? 286.889 319.359 251.378 1.00 128.89 128 GLN H C 1
ATOM 15936 O O . GLN H 2 128 ? 287.299 320.451 250.977 1.00 134.26 128 GLN H O 1
ATOM 15942 N N . GLU H 2 129 ? 285.979 318.631 250.734 1.00 143.39 129 GLU H N 1
ATOM 15943 C CA . GLU H 2 129 ? 285.273 319.125 249.558 1.00 140.97 129 GLU H CA 1
ATOM 15944 C C . GLU H 2 129 ? 284.384 320.312 249.907 1.00 141.56 129 GLU H C 1
ATOM 15945 O O . GLU H 2 129 ? 283.653 320.286 250.901 1.00 146.16 129 GLU H O 1
ATOM 15951 N N . VAL H 2 130 ? 284.448 321.353 249.085 1.00 147.83 130 VAL H N 1
ATOM 15952 C CA . VAL H 2 130 ? 283.590 322.524 249.232 1.00 149.16 130 VAL H CA 1
ATOM 15953 C C . VAL H 2 130 ? 282.299 322.266 248.460 1.00 153.81 130 VAL H C 1
ATOM 15954 O O . VAL H 2 130 ? 282.361 321.993 247.251 1.00 152.51 130 VAL H O 1
ATOM 15958 N N . PRO H 2 131 ? 281.135 322.311 249.111 1.00 175.04 131 PRO H N 1
ATOM 15959 C CA . PRO H 2 131 ? 279.870 322.050 248.413 1.00 173.55 131 PRO H CA 1
ATOM 15960 C C . PRO H 2 131 ? 279.704 322.911 247.168 1.00 174.62 131 PRO H C 1
ATOM 15961 O O . PRO H 2 131 ? 280.069 324.089 247.149 1.00 175.13 131 PRO H O 1
ATOM 15965 N N . LYS H 2 132 ? 279.164 322.298 246.117 1.00 181.38 132 LYS H N 1
ATOM 15966 C CA . LYS H 2 132 ? 278.859 323.020 244.888 1.00 180.79 132 LYS H CA 1
ATOM 15967 C C . LYS H 2 132 ? 277.949 324.211 245.163 1.00 180.09 132 LYS H C 1
ATOM 15968 O O . LYS H 2 132 ? 276.991 324.119 245.936 1.00 179.87 132 LYS H O 1
ATOM 15974 N N . GLY H 2 133 ? 278.256 325.338 244.522 1.00 176.19 133 GLY H N 1
ATOM 15975 C CA . GLY H 2 133 ? 277.515 326.564 244.706 1.00 175.77 133 GLY H CA 1
ATOM 15976 C C . GLY H 2 133 ? 277.972 327.432 245.860 1.00 177.03 133 GLY H C 1
ATOM 15977 O O . GLY H 2 133 ? 277.725 328.643 245.839 1.00 176.75 133 GLY H O 1
ATOM 15978 N N . ALA H 2 134 ? 278.627 326.856 246.863 1.00 184.79 134 ALA H N 1
ATOM 15979 C CA . ALA H 2 134 ? 279.186 327.656 247.938 1.00 184.65 134 ALA H CA 1
ATOM 15980 C C . ALA H 2 134 ? 280.323 328.531 247.412 1.00 186.95 134 ALA H C 1
ATOM 15981 O O . ALA H 2 134 ? 281.053 328.133 246.501 1.00 187.23 134 ALA H O 1
ATOM 15983 N N . PRO H 2 135 ? 280.488 329.734 247.963 1.00 183.55 135 PRO H N 1
ATOM 15984 C CA . PRO H 2 135 ? 281.582 330.600 247.509 1.00 181.91 135 PRO H CA 1
ATOM 15985 C C . PRO H 2 135 ? 282.934 330.039 247.915 1.00 180.67 135 PRO H C 1
ATOM 15986 O O . PRO H 2 135 ? 283.130 329.590 249.047 1.00 180.13 135 PRO H O 1
ATOM 15990 N N . LEU H 2 136 ? 283.872 330.072 246.973 1.00 164.75 136 LEU H N 1
ATOM 15991 C CA . LEU H 2 136 ? 285.269 329.798 247.273 1.00 165.85 136 LEU H CA 1
ATOM 15992 C C . LEU H 2 136 ? 285.949 331.025 247.862 1.00 166.01 136 LEU H C 1
ATOM 15993 O O . LEU H 2 136 ? 285.764 332.146 247.382 1.00 164.43 136 LEU H O 1
ATOM 15998 N N . GLN H 2 137 ? 286.743 330.807 248.908 1.00 168.73 137 GLN H N 1
ATOM 15999 C CA . GLN H 2 137 ? 287.479 331.881 249.558 1.00 168.00 137 GLN H CA 1
ATOM 16000 C C . GLN H 2 137 ? 288.958 331.530 249.619 1.00 167.29 137 GLN H C 1
ATOM 16001 O O . GLN H 2 137 ? 289.325 330.452 250.096 1.00 168.75 137 GLN H O 1
ATOM 16007 N N . GLY H 2 138 ? 289.795 332.446 249.144 1.00 158.31 138 GLY H N 1
ATOM 16008 C CA . GLY H 2 138 ? 291.235 332.252 249.207 1.00 158.40 138 GLY H CA 1
ATOM 16009 C C . GLY H 2 138 ? 291.716 331.058 248.407 1.00 159.40 138 GLY H C 1
ATOM 16010 O O . GLY H 2 138 ? 291.405 330.901 247.221 1.00 157.31 138 GLY H O 1
ATOM 16011 N N . CYS H 2 139 ? 292.485 330.198 249.071 1.00 155.15 139 CYS H N 1
ATOM 16012 C CA . CYS H 2 139 ? 293.163 329.082 248.424 1.00 154.47 139 CYS H CA 1
ATOM 16013 C C . CYS H 2 139 ? 292.299 327.828 248.438 1.00 152.65 139 CYS H C 1
ATOM 16014 O O . CYS H 2 139 ? 291.724 327.472 249.471 1.00 152.57 139 CYS H O 1
ATOM 16017 N N . PHE H 2 140 ? 292.210 327.166 247.287 1.00 148.10 140 PHE H N 1
ATOM 16018 C CA . PHE H 2 140 ? 291.448 325.933 247.158 1.00 148.70 140 PHE H CA 1
ATOM 16019 C C . PHE H 2 140 ? 292.164 325.043 246.152 1.00 147.84 140 PHE H C 1
ATOM 16020 O O . PHE H 2 140 ? 293.131 325.455 245.508 1.00 149.86 140 PHE H O 1
ATOM 16028 N N . THR H 2 141 ? 291.683 323.810 246.021 1.00 139.33 141 THR H N 1
ATOM 16029 C CA . THR H 2 141 ? 292.224 322.872 245.049 1.00 137.68 141 THR H CA 1
ATOM 16030 C C . THR H 2 141 ? 291.102 322.175 244.297 1.00 138.68 141 THR H C 1
ATOM 16031 O O . THR H 2 141 ? 290.115 321.737 244.895 1.00 141.84 141 THR H O 1
ATOM 16035 N N . ILE H 2 142 ? 291.265 322.076 242.980 1.00 142.80 142 ILE H N 1
ATOM 16036 C CA . ILE H 2 142 ? 290.372 321.316 242.116 1.00 143.06 142 ILE H CA 1
ATOM 16037 C C . ILE H 2 142 ? 291.042 319.995 241.768 1.00 142.54 142 ILE H C 1
ATOM 16038 O O . ILE H 2 142 ? 292.188 319.975 241.303 1.00 148.22 142 ILE H O 1
ATOM 16043 N N . ASP H 2 143 ? 290.331 318.893 241.990 1.00 149.10 143 ASP H N 1
ATOM 16044 C CA . ASP H 2 143 ? 290.846 317.570 241.683 1.00 149.54 143 ASP H CA 1
ATOM 16045 C C . ASP H 2 143 ? 290.541 317.179 240.236 1.00 151.63 143 ASP H C 1
ATOM 16046 O O . ASP H 2 143 ? 289.870 317.900 239.495 1.00 153.47 143 ASP H O 1
ATOM 16051 N N . GLU H 2 144 ? 291.059 316.016 239.829 1.00 151.99 144 GLU H N 1
ATOM 16052 C CA . GLU H 2 144 ? 290.879 315.522 238.466 1.00 152.37 144 GLU H CA 1
ATOM 16053 C C . GLU H 2 144 ? 289.416 315.338 238.077 1.00 153.48 144 GLU H C 1
ATOM 16054 O O . GLU H 2 144 ? 289.119 315.213 236.885 1.00 154.58 144 GLU H O 1
ATOM 16060 N N . PHE H 2 145 ? 288.499 315.317 239.041 1.00 149.30 145 PHE H N 1
ATOM 16061 C CA . PHE H 2 145 ? 287.077 315.179 238.756 1.00 145.38 145 PHE H CA 1
ATOM 16062 C C . PHE H 2 145 ? 286.345 316.512 238.799 1.00 147.07 145 PHE H C 1
ATOM 16063 O O . PHE H 2 145 ? 285.114 316.536 238.709 1.00 147.75 145 PHE H O 1
ATOM 16071 N N . GLY H 2 146 ? 287.073 317.615 238.941 1.00 147.75 146 GLY H N 1
ATOM 16072 C CA . GLY H 2 146 ? 286.475 318.927 239.048 1.00 146.16 146 GLY H CA 1
ATOM 16073 C C . GLY H 2 146 ? 285.781 319.208 240.358 1.00 148.60 146 GLY H C 1
ATOM 16074 O O . GLY H 2 146 ? 285.060 320.205 240.459 1.00 148.97 146 GLY H O 1
ATOM 16075 N N . ARG H 2 147 ? 285.978 318.366 241.366 1.00 148.85 147 ARG H N 1
ATOM 16076 C CA . ARG H 2 147 ? 285.500 318.666 242.705 1.00 144.52 147 ARG H CA 1
ATOM 16077 C C . ARG H 2 147 ? 286.462 319.631 243.381 1.00 144.20 147 ARG H C 1
ATOM 16078 O O . ARG H 2 147 ? 287.680 319.527 243.220 1.00 148.62 147 ARG H O 1
ATOM 16086 N N . ARG H 2 148 ? 285.913 320.572 244.138 1.00 143.62 148 ARG H N 1
ATOM 16087 C CA . ARG H 2 148 ? 286.704 321.636 244.736 1.00 146.00 148 ARG H CA 1
ATOM 16088 C C . ARG H 2 148 ? 286.954 321.321 246.204 1.00 148.10 148 ARG H C 1
ATOM 16089 O O . ARG H 2 148 ? 286.027 320.960 246.935 1.00 150.80 148 ARG H O 1
ATOM 16097 N N . TRP H 2 149 ? 288.206 321.466 246.626 1.00 124.63 149 TRP H N 1
ATOM 16098 C CA . TRP H 2 149 ? 288.653 321.067 247.951 1.00 120.00 149 TRP H CA 1
ATOM 16099 C C . TRP H 2 149 ? 289.354 322.235 248.623 1.00 121.77 149 TRP H C 1
ATOM 16100 O O . TRP H 2 149 ? 290.093 322.981 247.975 1.00 130.21 149 TRP H O 1
ATOM 16111 N N . GLN H 2 150 ? 289.121 322.388 249.922 1.00 125.45 150 GLN H N 1
ATOM 16112 C CA . GLN H 2 150 ? 289.747 323.454 250.686 1.00 128.62 150 GLN H CA 1
ATOM 16113 C C . GLN H 2 150 ? 289.915 322.982 252.121 1.00 130.43 150 GLN H C 1
ATOM 16114 O O . GLN H 2 150 ? 289.147 322.149 252.608 1.00 132.55 150 GLN H O 1
ATOM 16120 N N . VAL H 2 151 ? 290.923 323.527 252.798 1.00 126.50 151 VAL H N 1
ATOM 16121 C CA . VAL H 2 151 ? 291.054 323.346 254.241 1.00 127.12 151 VAL H CA 1
ATOM 16122 C C . VAL H 2 151 ? 289.958 324.157 254.922 1.00 128.38 151 VAL H C 1
ATOM 16123 O O . VAL H 2 151 ? 289.996 325.390 254.926 1.00 129.08 151 VAL H O 1
ATOM 16127 N N . GLN H 2 152 ? 288.982 323.469 255.505 1.00 142.37 152 GLN H N 1
ATOM 16128 C CA . GLN H 2 152 ? 287.886 324.112 256.215 1.00 144.75 152 GLN H CA 1
ATOM 16129 C C . GLN H 2 152 ? 288.118 324.003 257.714 1.00 146.06 152 GLN H C 1
ATOM 16130 O O . GLN H 2 152 ? 288.391 322.913 258.226 1.00 147.10 152 GLN H O 1
ATOM 16136 N N . HIS H 2 153 ? 288.001 325.127 258.412 1.00 149.04 153 HIS H N 1
ATOM 16137 C CA . HIS H 2 153 ? 287.986 325.124 259.869 1.00 148.46 153 HIS H CA 1
ATOM 16138 C C . HIS H 2 153 ? 286.702 324.500 260.403 1.00 149.64 153 HIS H C 1
ATOM 16139 O O . HIS H 2 153 ? 286.310 324.744 261.544 1.00 147.30 153 HIS H O 1
#

Radius of gyration: 46.42 Å; Cα contacts (8 Å, |Δi|>4): 5252; chains: 8; bounding box: 104×136×76 Å

Organism: Escherichia coli (strain K12) (NCBI:txid83333)

Foldseek 3Di:
DKDKDKFKAKFCLAQQLLQLLLLLLVVLQQLVPPLPKWWFWKWKFAQFEIEIEDEIAHPDDDDSLVSSLVSVVVLPAPDCQQRYHSVRGHYHYHYHYDYDDDDDDPLFFAAQAWFKAKAKFFPLDPLRADDNLVLNLQLSVLLSVCCVVPVPVFFHRTKMKMWMFMDDPNHTQATQEIEIETEGAPPDAFVVVVVCSCVRRVVVRDDPRRDDPNYYYHYNVPGHHHHHGNHPDMYIHQPCQLSAAHGPPDDGTRQGARNGRLLHCSHLVNLVNNLLQHLCCVLVQARMKMWMFIGHRRGFHTPDIDIDRPPGGPADRVVVVVLCVVPQRNGSVSSCVQQVRSHSPCSVSSGRHVGSDCVGSSSDNPCSNVSNVVRPVD/DKDKDKFKAKFCLAQQLLQLLLLLLVVLQQLVPPLPKWWFWKWKFAQFEIEIETEIAHPDDDDSLVSSLVSVVVLPAPDCQQRYHSVRGHYHYHYHYDYDDDDDDPLFFAAQAWFKAKAKFFPLDPLRADDNLVLNLQLSVLLSVCCVVPVPVFFHRTKMKMWMFMDDPRHTQATQEIEIETEGAPPDAFVVVVVCSCVRRVVVRDDPRRDDPNYYYHYNVPGHHHHHGNHPDMYIHQPCQLSAAHGPPDDGTRQGARGGRLLHCSHLVNLVNNLLQHLCCVLVQARMKMWMFIGHRRGFHTPDIAIDRPPGGPADRVVVVVLCVVPQRNGSVSSCVQQVRSHSPCSVSSGRHVGSDCVGSSSDNPCSNVSNVVRPVD/DKDKDKFKAKFCLAQQLLQLLLLLLVVLQQLVPFLPKWWFWKWKFAQFEIEIEDEIAHPDDDDSLVSSLVSVVVLPAPDCQQRYHSVRGHYHYHYHYDYDDDDDDPLFFAAQAWFKAKAKFFPLDPLRADDNLVLNLQLSVLLSVCCVVPVPVFFHRTKMKMWMFMDDPRHTQATQEIEIETEGAPPDAFVVVVVCSCVRRVVVRDDPRRDDPNYYYHYNVVGHHHHDGNHPDMYIHQPCQLSAAHGPPDDGTRQGARNGRLLHCSHLVNLVNNLLQHLCCVLVQARMKMWMFIGHRRGFHTPDIAIDRPPGGPADRVVVVVLCVVPQSNGSVSSCVQQVRSHSPCSVSSGRHVGSDCVGSSSDNDCSNVSNVVRPVD/DKDKDKFKAKFCLAQQLLQLLLLLLVVLQQLVPFLPKWWFWKWKFAQFEIEIETEIAHPDDDDSLVSSLVSVVVLPAPDCQQRYHSVRGHYHYHYHYDYDDDDDDPLFFAAQAWFKAKAKFFPLDPLRADDNLVLNLQLSVLLSVCCVVPVPVFFHRTKMKMWMFMDDPNHTQATQEIEIETEGAPPDAFVVVVVCSCVRRVVVRDDPRRDDPNYYYHYNVPGHHHHHGNHPDMYIHQPCQLSAAHGPPDDGTRQGARGGRLLHCSHLVNLVNNLLQHLCCVLVQARMKMWMFIGHRRGFHTPDIAIDRPPGGPADRVVVVVLCVVPQSNGSVSSCVQQVRSHSPCSVSSGRHVGSDCVGSSSDNDCSNVSNVVRPVD/DFQVVWDFQKKKKKAALDDPPDDVVVRVVRRVVLVCVCVVCCVQQNDWDDFAKWKAFPHDIGTITIGIGNHVRNVLSNQACCCPVRVDQWIWMAGTGQQFIWTKRSHDPDDTDIGGDPAGWAFDDPPDDDDGIWMADPVRTIIDGDD/DFQVVWDFQKKKKKAALDDPPDDVVVRVVRRVVLVCVCVVCCVQQNDWDDFAKWKAFPHDIGTITIGIGNHVRNVLSNQACCCPVRVDQWIWMAGTGLQFIWTKRSHDPDDTDIGGDPAGWAFDDPPDDDDGIWMADPVRTIIDGDD/DFQVVWDFQKKKKKAALDDPPDDVVVRVVRRVVLVCVCVVCCVQQNDWDDFAKWKAFPHDIGTITIGIGNHPRNVLSNQACCCPVRVDQWIWMAGTGQQFIWTKRSHDPDDTDIGGDPAGWAFDDPPDDDDGIWMADPVRTIIDGDD/DFQVVWDFQKKKKKAALDDPPDDVVVRVVRRVVLVCVCVVCCVQQNDWDDFAKWKAFPHDIGTITIGIGNHVRNVLSNQACCCPVRVDQWIWMAGTGQQFIWTKRSHDPDDTDIGGDPAGWAFDDPPDDDDGIWMADPVRTIIDGDD